Protein AF-0000000066123771 (afdb_homodimer)

Radius of gyration: 37.84 Å; Cα contacts (8 Å, |Δi|>4): 3390; chains: 2; bounding box: 92×106×82 Å

Nearest PDB structures (foldseek):
  7agj-assembly1_B  TM=9.091E-01  e=4.421E-66  Aquifex aeolicus VF5
  8vhp-assembly3_F  TM=9.311E-01  e=1.498E-58  Escherichia coli K-12
  8vhp-assembly2_D  TM=9.319E-01  e=3.074E-58  Escherichia coli K-12
  8vhp-assembly4_G  TM=9.270E-01  e=4.730E-58  Escherichia coli K-12
  1peu-assembly1_A-2  TM=8.838E-01  e=4.106E-45  Salmonella enterica subsp. enterica serovar Typhimurium

pLDDT: mean 92.69, std 10.31, range [41.78, 98.88]

Sequence (1576 aa):
MITVVKRNGRIEPLDITKIQKYTKDATDNLEGVSQSELEVDARLQFRDKITTEEIQQTLIKTAVDKIDIDTPNWSFVASRLFLYDLYHKVSGFTGYRHLKEYFENAEEKGRILKGFKEKFDLEFLNSQIKPERDFQFNYLGIKTLYDRYLLKDANNNPIELPQHMFMSIAMFLAQNEQEPNKIALEFYEVLSKFEAMCATPTLANARTTKHQLSSCYIGSTPDNIEGIFDSYKEMALLSKYGGGIGWDFSLVRSIGSYIDGHKNASAGTIPFLKIANDVAIAVDQLGTRKGAIAVYLEIWHIDVMEFIDLRKNSGDERRRAHDLFPALWVCDLFLKRVLEDAMWTLFDPYECKDLTELYGQDFEKRYLEYEKDPKIIKEYINAKDLWKKILMNYFEAGLPFLAFKDNANRCNPNAHAGIIRSSNLCTEIFQNTAPNHYYMQIEYTDGTIEFFEEKELVTTDSNITKCANKLTSTDILKGKPIYIATKVAKDGQTAVCNLASINLSKINTEEDIKRVVPIMVRLLDNVIDLNFYPNRKVKATNLQNRAIGLGVMGEAQMLAEHQIAWGSKEHLEKIDALMEQISYHAIDTSANLAKEKGVYKDFENSEWSKGIFPIDKANNEALKLTEKGLFNHACDWQGLREKVKANGMRNGYLMAIAPTSSISILVGTTQTIEPIYKKKWFEENLSGLIPVVVPNLNVETWNFYTSAYDIDAKDLIKAAAVRQKWIDQGQSLNVFLRIENASGKTLHDIYTLAWKLGLKSTYYLRSESPSIDEKSVLDRSVECFNCQMITVVKRNGRIEPLDITKIQKYTKDATDNLEGVSQSELEVDARLQFRDKITTEEIQQTLIKTAVDKIDIDTPNWSFVASRLFLYDLYHKVSGFTGYRHLKEYFENAEEKGRILKGFKEKFDLEFLNSQIKPERDFQFNYLGIKTLYDRYLLKDANNNPIELPQHMFMSIAMFLAQNEQEPNKIALEFYEVLSKFEAMCATPTLANARTTKHQLSSCYIGSTPDNIEGIFDSYKEMALLSKYGGGIGWDFSLVRSIGSYIDGHKNASAGTIPFLKIANDVAIAVDQLGTRKGAIAVYLEIWHIDVMEFIDLRKNSGDERRRAHDLFPALWVCDLFLKRVLEDAMWTLFDPYECKDLTELYGQDFEKRYLEYEKDPKIIKEYINAKDLWKKILMNYFEAGLPFLAFKDNANRCNPNAHAGIIRSSNLCTEIFQNTAPNHYYMQIEYTDGTIEFFEEKELVTTDSNITKCANKLTSTDILKGKPIYIATKVAKDGQTAVCNLASINLSKINTEEDIKRVVPIMVRLLDNVIDLNFYPNRKVKATNLQNRAIGLGVMGEAQMLAEHQIAWGSKEHLEKIDALMEQISYHAIDTSANLAKEKGVYKDFENSEWSKGIFPIDKANNEALKLTEKGLFNHACDWQGLREKVKANGMRNGYLMAIAPTSSISILVGTTQTIEPIYKKKWFEENLSGLIPVVVPNLNVETWNFYTSAYDIDAKDLIKAAAVRQKWIDQGQSLNVFLRIENASGKTLHDIYTLAWKLGLKSTYYLRSESPSIDEKSVLDRSVECFNCQ

Structure (mmCIF, N/CA/C/O backbone):
data_AF-0000000066123771-model_v1
#
loop_
_entity.id
_entity.type
_entity.pdbx_description
1 polymer 'Ribonucleoside-diphosphate reductase subunit alpha'
#
loop_
_atom_site.group_PDB
_atom_site.id
_atom_site.type_symbol
_atom_site.label_atom_id
_atom_site.label_alt_id
_atom_site.label_comp_id
_atom_site.label_asym_id
_atom_site.label_entity_id
_atom_site.label_seq_id
_atom_site.pdbx_PDB_ins_code
_atom_site.Cartn_x
_atom_site.Cartn_y
_atom_site.Cartn_z
_atom_site.occupancy
_atom_site.B_iso_or_equiv
_atom_site.auth_seq_id
_atom_site.auth_comp_id
_atom_site.auth_asym_id
_atom_site.auth_atom_id
_atom_site.pdbx_PDB_model_num
ATOM 1 N N . MET A 1 1 ? -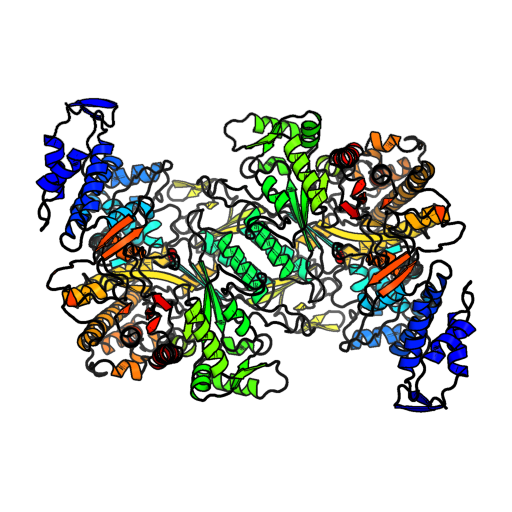46 47.719 -5.324 1 62.38 1 MET A N 1
ATOM 2 C CA . MET A 1 1 ? -45.531 47.5 -3.961 1 62.38 1 MET A CA 1
ATOM 3 C C . MET A 1 1 ? -44.781 46.188 -3.844 1 62.38 1 MET A C 1
ATOM 5 O O . MET A 1 1 ? -45.281 45.125 -4.25 1 62.38 1 MET A O 1
ATOM 9 N N . ILE A 1 2 ? -43.469 46.25 -3.643 1 78.12 2 ILE A N 1
ATOM 10 C CA . ILE A 1 2 ? -42.656 45.031 -3.543 1 78.12 2 ILE A CA 1
ATOM 11 C C . ILE A 1 2 ? -43.062 44.25 -2.293 1 78.12 2 ILE A C 1
ATOM 13 O O . ILE A 1 2 ? -43.219 44.844 -1.211 1 78.12 2 ILE A O 1
ATOM 17 N N . THR A 1 3 ? -43.531 43.062 -2.461 1 83.19 3 THR A N 1
ATOM 18 C CA . THR A 1 3 ? -43.875 42.188 -1.349 1 83.19 3 THR A CA 1
ATOM 19 C C . THR A 1 3 ? -42.719 41.25 -1.006 1 83.19 3 THR A C 1
ATOM 21 O O . THR A 1 3 ? -41.844 41.031 -1.822 1 83.19 3 THR A O 1
ATOM 24 N N . VAL A 1 4 ? -42.75 40.906 0.266 1 83.5 4 VAL A N 1
ATOM 25 C CA . VAL A 1 4 ? -41.688 40.031 0.771 1 83.5 4 VAL A CA 1
ATOM 26 C C . VAL A 1 4 ? -42.281 38.75 1.332 1 83.5 4 VAL A C 1
ATOM 28 O O . VAL A 1 4 ? -43.344 38.781 1.99 1 83.5 4 VAL A O 1
ATOM 31 N N . VAL A 1 5 ? -41.812 37.562 0.998 1 83.19 5 VAL A N 1
ATOM 32 C CA . VAL A 1 5 ? -42.188 36.281 1.574 1 83.19 5 VAL A CA 1
ATOM 33 C C . VAL A 1 5 ? -41.312 35.969 2.779 1 83.19 5 VAL A C 1
ATOM 35 O O . VAL A 1 5 ? -40.094 35.875 2.643 1 83.19 5 VAL A O 1
ATOM 38 N N . LYS A 1 6 ? -41.969 35.812 3.906 1 76.19 6 LYS A N 1
ATOM 39 C CA . LYS A 1 6 ? -41.219 35.594 5.141 1 76.19 6 LYS A CA 1
ATOM 40 C C . LYS A 1 6 ? -40.75 34.125 5.227 1 76.19 6 LYS A C 1
ATOM 42 O O . LYS A 1 6 ? -41.156 33.281 4.41 1 76.19 6 LYS A O 1
ATOM 47 N N . ARG A 1 7 ? -39.812 33.812 6.094 1 71.94 7 ARG A N 1
ATOM 48 C CA . ARG A 1 7 ? -39.25 32.5 6.285 1 71.94 7 ARG A CA 1
ATOM 49 C C . ARG A 1 7 ? -40.344 31.469 6.621 1 71.94 7 ARG A C 1
ATOM 51 O O . ARG A 1 7 ? -40.188 30.281 6.332 1 71.94 7 ARG A O 1
ATOM 58 N N . ASN A 1 8 ? -41.5 32 7.199 1 68.88 8 ASN A N 1
ATOM 59 C CA . ASN A 1 8 ? -42.625 31.125 7.551 1 68.88 8 ASN A CA 1
ATOM 60 C C . ASN A 1 8 ? -43.625 31.016 6.406 1 68.88 8 ASN A C 1
ATOM 62 O O . ASN A 1 8 ? -44.688 30.375 6.555 1 68.88 8 ASN A O 1
ATOM 66 N N . GLY A 1 9 ? -43.406 31.688 5.285 1 72.19 9 GLY A N 1
ATOM 67 C CA . GLY A 1 9 ? -44.25 31.562 4.105 1 72.19 9 GLY A CA 1
ATOM 68 C C . GLY A 1 9 ? -45.25 32.719 3.947 1 72.19 9 GLY A C 1
ATOM 69 O O . GLY A 1 9 ? -45.844 32.875 2.887 1 72.19 9 GLY A O 1
ATOM 70 N N . ARG A 1 10 ? -45.438 33.625 4.887 1 80.56 10 ARG A N 1
ATOM 71 C CA . ARG A 1 10 ? -46.375 34.719 4.824 1 80.56 10 ARG A CA 1
ATOM 72 C C . ARG A 1 10 ? -45.875 35.844 3.895 1 80.56 10 ARG A C 1
ATOM 74 O O . ARG A 1 10 ? -44.688 36.125 3.859 1 80.56 10 ARG A O 1
ATOM 81 N N . ILE A 1 11 ? -46.75 36.438 3.178 1 84.94 11 ILE A N 1
ATOM 82 C CA . ILE A 1 11 ? -46.406 37.5 2.242 1 84.94 11 ILE A CA 1
ATOM 83 C C . ILE A 1 11 ? -46.812 38.844 2.842 1 84.94 11 ILE A C 1
ATOM 85 O O . ILE A 1 11 ? -47.938 39.031 3.322 1 84.94 11 ILE A O 1
ATOM 89 N N . GLU A 1 12 ? -45.906 39.75 3.111 1 84 12 GLU A N 1
ATOM 90 C CA . GLU A 1 12 ? -46.125 41.094 3.643 1 84 12 GLU A CA 1
ATOM 91 C C . GLU A 1 12 ? -45.469 42.156 2.764 1 84 12 GLU A C 1
ATOM 93 O O . GLU A 1 12 ? -44.562 41.844 1.98 1 84 12 GLU A O 1
ATOM 98 N N . PRO A 1 13 ? -46.125 43.375 2.826 1 82.12 13 PRO A N 1
ATOM 99 C CA . PRO A 1 13 ? -45.406 44.438 2.102 1 82.12 13 PRO A CA 1
ATOM 100 C C . PRO A 1 13 ? -44 44.656 2.615 1 82.12 13 PRO A C 1
ATOM 102 O O . PRO A 1 13 ? -43.75 44.531 3.816 1 82.12 13 PRO A O 1
ATOM 105 N N . LEU A 1 14 ? -43.125 44.938 1.723 1 81.5 14 LEU A N 1
ATOM 106 C CA . LEU A 1 14 ? -41.75 45.188 2.094 1 81.5 14 LEU A CA 1
ATOM 107 C C . LEU A 1 14 ? -41.656 46.344 3.094 1 81.5 14 LEU A C 1
ATOM 109 O O . LEU A 1 14 ? -42.188 47.438 2.844 1 81.5 14 LEU A O 1
ATOM 113 N N . ASP A 1 15 ? -41.25 46.031 4.309 1 79.75 15 ASP A N 1
ATOM 114 C CA . ASP A 1 15 ? -41.031 47.031 5.336 1 79.75 15 ASP A CA 1
ATOM 115 C C . ASP A 1 15 ? -39.594 47.531 5.293 1 79.75 15 ASP A C 1
ATOM 117 O O . ASP A 1 15 ? -38.688 46.906 5.852 1 79.75 15 ASP A O 1
ATOM 121 N N . ILE A 1 16 ? -39.406 48.594 4.809 1 79.88 16 ILE A N 1
ATOM 122 C CA . ILE A 1 16 ? -38.094 49.188 4.578 1 79.88 16 ILE A CA 1
ATOM 123 C C . ILE A 1 16 ? -37.469 49.562 5.914 1 79.88 16 ILE A C 1
ATOM 125 O O . ILE A 1 16 ? -36.25 49.562 6.051 1 79.88 16 ILE A O 1
ATOM 129 N N . THR A 1 17 ? -38.312 49.812 6.957 1 82.56 17 THR A N 1
ATOM 130 C CA . THR A 1 17 ? -37.812 50.25 8.25 1 82.56 17 THR A CA 1
ATOM 131 C C . THR A 1 17 ? -37 49.156 8.922 1 82.56 17 THR A C 1
ATOM 133 O O . THR A 1 17 ? -36 49.438 9.594 1 82.56 17 THR A O 1
ATOM 136 N N . LYS A 1 18 ? -37.438 48 8.727 1 81 18 LYS A N 1
ATOM 137 C CA . LYS A 1 18 ? -36.719 46.875 9.297 1 81 18 LYS A CA 1
ATOM 138 C C . LYS A 1 18 ? -35.344 46.719 8.641 1 81 18 LYS A C 1
ATOM 140 O O . LYS A 1 18 ? -34.375 46.406 9.32 1 81 18 LYS A O 1
ATOM 145 N N . ILE A 1 19 ? -35.312 46.875 7.438 1 85.38 19 ILE A N 1
ATOM 146 C CA . ILE A 1 19 ? -34.062 46.781 6.68 1 85.38 19 ILE A CA 1
ATOM 147 C C . ILE A 1 19 ? -33.125 47.906 7.094 1 85.38 19 ILE A C 1
ATOM 149 O O . ILE A 1 19 ? -31.922 47.688 7.23 1 85.38 19 ILE A O 1
ATOM 153 N N . GLN A 1 20 ? -33.688 49.062 7.355 1 88.56 20 GLN A N 1
ATOM 154 C CA . GLN A 1 20 ? -32.906 50.219 7.707 1 88.56 20 GLN A CA 1
ATOM 155 C C . GLN A 1 20 ? -32.219 50.031 9.062 1 88.56 20 GLN A C 1
ATOM 157 O O . GLN A 1 20 ? -31.094 50.5 9.281 1 88.56 20 GLN A O 1
ATOM 162 N N . LYS A 1 21 ? -32.875 49.406 9.891 1 87.94 21 LYS A N 1
ATOM 163 C CA . LYS A 1 21 ? -32.281 49.125 11.195 1 87.94 21 LYS A CA 1
ATOM 164 C C . LYS A 1 21 ? -31.062 48.25 11.062 1 87.94 21 LYS A C 1
ATOM 166 O O . LYS A 1 21 ? -30.016 48.531 11.656 1 87.94 21 LYS A O 1
ATOM 171 N N . TYR A 1 22 ? -31.219 47.219 10.312 1 88.62 22 TYR A N 1
ATOM 172 C CA . TYR A 1 22 ? -30.125 46.281 10.117 1 88.62 22 TYR A CA 1
ATOM 173 C C . TYR A 1 22 ? -28.969 46.938 9.367 1 88.62 22 TYR A C 1
ATOM 175 O O . TYR A 1 22 ? -27.797 46.688 9.695 1 88.62 22 TYR A O 1
ATOM 183 N N . THR A 1 23 ? -29.281 47.688 8.406 1 93.56 23 THR A N 1
ATOM 184 C CA . THR A 1 23 ? -28.234 48.312 7.617 1 93.56 23 THR A CA 1
ATOM 185 C C . THR A 1 23 ? -27.531 49.406 8.43 1 93.56 23 THR A C 1
ATOM 187 O O . THR A 1 23 ? -26.344 49.656 8.258 1 93.56 23 THR A O 1
ATOM 190 N N . LYS A 1 24 ? -28.297 50.062 9.297 1 93.81 24 LYS A N 1
ATOM 191 C CA . LYS A 1 24 ? -27.688 51.031 10.18 1 93.81 24 LYS A CA 1
ATOM 192 C C . LYS A 1 24 ? -26.688 50.406 11.141 1 93.81 24 LYS A C 1
ATOM 194 O O . LYS A 1 24 ? -25.562 50.875 11.281 1 93.81 24 LYS A O 1
ATOM 199 N N . ASP A 1 25 ? -27.141 49.406 11.688 1 93.19 25 ASP A N 1
ATOM 200 C CA . ASP A 1 25 ? -26.266 48.688 12.617 1 93.19 25 ASP A CA 1
ATOM 201 C C . ASP A 1 25 ? -25.031 48.156 11.906 1 93.19 25 ASP A C 1
ATOM 203 O O . ASP A 1 25 ? -23.938 48.125 12.477 1 93.19 25 ASP A O 1
ATOM 207 N N . ALA A 1 26 ? -25.188 47.688 10.711 1 94.81 26 ALA A N 1
ATOM 208 C CA . ALA A 1 26 ? -24.094 47.094 9.945 1 94.81 26 ALA A CA 1
ATOM 209 C C . ALA A 1 26 ? -23.062 48.125 9.555 1 94.81 26 ALA A C 1
ATOM 211 O O . ALA A 1 26 ? -21.875 47.812 9.406 1 94.81 26 ALA A O 1
ATOM 212 N N . THR A 1 27 ? -23.422 49.344 9.438 1 95.56 27 THR A N 1
ATOM 213 C CA . THR A 1 27 ? -22.5 50.406 8.969 1 95.56 27 THR A CA 1
ATOM 214 C C . THR A 1 27 ? -22.016 51.25 10.133 1 95.56 27 THR A C 1
ATOM 216 O O . THR A 1 27 ? -21.125 52.094 9.969 1 95.56 27 THR A O 1
ATOM 219 N N . ASP A 1 28 ? -22.516 50.969 11.266 1 93.5 28 ASP A N 1
ATOM 220 C CA . ASP A 1 28 ? -22.234 51.812 12.43 1 93.5 28 ASP A CA 1
ATOM 221 C C . ASP A 1 28 ? -20.75 51.781 12.773 1 93.5 28 ASP A C 1
ATOM 223 O O . ASP A 1 28 ? -20.109 50.75 12.773 1 93.5 28 ASP A O 1
ATOM 227 N N . ASN A 1 29 ? -20.188 53 13.016 1 92.44 29 ASN A N 1
ATOM 228 C CA . ASN A 1 29 ? -18.828 53.219 13.492 1 92.44 29 ASN A CA 1
ATOM 229 C C . ASN A 1 29 ? -17.781 52.688 12.516 1 92.44 29 ASN A C 1
ATOM 231 O O . ASN A 1 29 ? -16.766 52.125 12.922 1 92.44 29 ASN A O 1
ATOM 235 N N . LEU A 1 30 ? -18.109 52.625 11.219 1 94.44 30 LEU A N 1
ATOM 236 C CA . LEU A 1 30 ? -17.172 52.25 10.164 1 94.44 30 LEU A CA 1
ATOM 237 C C . LEU A 1 30 ? -16.938 53.406 9.203 1 94.44 30 LEU A C 1
ATOM 239 O O . LEU A 1 30 ? -17.891 54 8.711 1 94.44 30 LEU A O 1
ATOM 243 N N . GLU A 1 31 ? -15.742 53.75 9.062 1 91.5 31 GLU A N 1
ATOM 244 C CA . GLU A 1 31 ? -15.398 54.875 8.188 1 91.5 31 GLU A CA 1
ATOM 245 C C . GLU A 1 31 ? -15.484 54.469 6.715 1 91.5 31 GLU A C 1
ATOM 247 O O . GLU A 1 31 ? -15.188 53.344 6.359 1 91.5 31 GLU A O 1
ATOM 252 N N . GLY A 1 32 ? -15.852 55.375 5.957 1 90.5 32 GLY A N 1
ATOM 253 C CA . GLY A 1 32 ? -15.805 55.219 4.516 1 90.5 32 GLY A CA 1
ATOM 254 C C . GLY A 1 32 ? -16.953 54.375 3.971 1 90.5 32 GLY A C 1
ATOM 255 O O . GLY A 1 32 ? -16.891 53.906 2.836 1 90.5 32 GLY A O 1
ATOM 256 N N . VAL A 1 33 ? -17.969 54.156 4.797 1 94.25 33 VAL A N 1
ATOM 257 C CA . VAL A 1 33 ? -19.125 53.375 4.344 1 94.25 33 VAL A CA 1
ATOM 258 C C . VAL A 1 33 ? -20.391 54.219 4.531 1 94.25 33 VAL A C 1
ATOM 260 O O . VAL A 1 33 ? -20.406 55.156 5.32 1 94.25 33 VAL A O 1
ATOM 263 N N . SER A 1 34 ? -21.438 53.875 3.662 1 93.44 34 SER A N 1
ATOM 264 C CA . SER A 1 34 ? -22.672 54.625 3.682 1 93.44 34 SER A CA 1
ATOM 265 C C . SER A 1 34 ? -23.891 53.688 3.734 1 93.44 34 SER A C 1
ATOM 267 O O . SER A 1 34 ? -24.047 52.812 2.877 1 93.44 34 SER A O 1
ATOM 269 N N . GLN A 1 35 ? -24.656 53.969 4.746 1 94 35 GLN A N 1
ATOM 270 C CA . GLN A 1 35 ? -25.891 53.188 4.852 1 94 35 GLN A CA 1
ATOM 271 C C . GLN A 1 35 ? -26.781 53.406 3.623 1 94 35 GLN A C 1
ATOM 273 O O . GLN A 1 35 ? -27.344 52.469 3.078 1 94 35 GLN A O 1
ATOM 278 N N . SER A 1 36 ? -26.875 54.688 3.189 1 92.12 36 SER A N 1
ATOM 279 C CA . SER A 1 36 ? -27.719 55.031 2.057 1 92.12 36 SER A CA 1
ATOM 280 C C . SER A 1 36 ? -27.234 54.375 0.773 1 92.12 36 SER A C 1
ATOM 282 O O . SER A 1 36 ? -28.047 53.875 -0.009 1 92.12 36 SER A O 1
ATOM 284 N N . GLU A 1 37 ? -26 54.375 0.669 1 92.56 37 GLU A N 1
ATOM 285 C CA . GLU A 1 37 ? -25.438 53.719 -0.514 1 92.56 37 GLU A CA 1
ATOM 286 C C . GLU A 1 37 ? -25.75 52.219 -0.541 1 92.56 37 GLU A C 1
ATOM 288 O O . GLU A 1 37 ? -26.078 51.688 -1.594 1 92.56 37 GLU A O 1
ATOM 293 N N . LEU A 1 38 ? -25.625 51.562 0.542 1 93.75 38 LEU A N 1
ATOM 294 C CA . LEU A 1 38 ? -25.922 50.125 0.657 1 93.75 38 LEU A CA 1
ATOM 295 C C . LEU A 1 38 ? -27.391 49.875 0.308 1 93.75 38 LEU A C 1
ATOM 297 O O . LEU A 1 38 ? -27.688 48.938 -0.468 1 93.75 38 LEU A O 1
ATOM 301 N N . GLU A 1 39 ? -28.25 50.719 0.856 1 91.44 39 GLU A N 1
ATOM 302 C CA . GLU A 1 39 ? -29.688 50.5 0.699 1 91.44 39 GLU A CA 1
ATOM 303 C C . GLU A 1 39 ? -30.125 50.75 -0.74 1 91.44 39 GLU A C 1
ATOM 305 O O . GLU A 1 39 ? -30.938 50 -1.287 1 91.44 39 GLU A O 1
ATOM 310 N N . VAL A 1 40 ? -29.578 51.781 -1.312 1 90 40 VAL A N 1
ATOM 311 C CA . VAL A 1 40 ? -29.938 52.125 -2.682 1 90 40 VAL A CA 1
ATOM 312 C C . VAL A 1 40 ? -29.484 51.031 -3.635 1 90 40 VAL A C 1
ATOM 314 O O . VAL A 1 40 ? -30.266 50.562 -4.461 1 90 40 VAL A O 1
ATOM 317 N N . ASP A 1 41 ? -28.328 50.625 -3.473 1 90.44 41 ASP A N 1
ATOM 318 C CA . ASP A 1 41 ? -27.766 49.625 -4.371 1 90.44 41 ASP A CA 1
ATOM 319 C C . ASP A 1 41 ? -28.453 48.281 -4.176 1 90.44 41 ASP A C 1
ATOM 321 O O . ASP A 1 41 ? -28.641 47.531 -5.137 1 90.44 41 ASP A O 1
ATOM 325 N N . ALA A 1 42 ? -28.797 47.938 -2.967 1 88.12 42 ALA A N 1
ATOM 326 C CA . ALA A 1 42 ? -29.484 46.656 -2.682 1 88.12 42 ALA A CA 1
ATOM 327 C C . ALA A 1 42 ? -30.906 46.688 -3.219 1 88.12 42 ALA A C 1
ATOM 329 O O . ALA A 1 42 ? -31.375 45.656 -3.744 1 88.12 42 ALA A O 1
ATOM 330 N N . ARG A 1 43 ? -31.531 47.781 -3.092 1 84.06 43 ARG A N 1
ATOM 331 C CA . ARG A 1 43 ? -32.938 47.906 -3.482 1 84.06 43 ARG A CA 1
ATOM 332 C C . ARG A 1 43 ? -33.094 47.688 -4.98 1 84.06 43 ARG A C 1
ATOM 334 O O . ARG A 1 43 ? -34.156 47.188 -5.426 1 84.06 43 ARG A O 1
ATOM 341 N N . LEU A 1 44 ? -32.156 48.031 -5.668 1 77.94 44 LEU A N 1
ATOM 342 C CA . LEU A 1 44 ? -32.156 47.844 -7.113 1 77.94 44 LEU A CA 1
ATOM 343 C C . LEU A 1 44 ? -32.312 46.375 -7.465 1 77.94 44 LEU A C 1
ATOM 345 O O . LEU A 1 44 ? -32.719 46.031 -8.57 1 77.94 44 LEU A O 1
ATOM 349 N N . GLN A 1 45 ? -32.062 45.562 -6.539 1 82.44 45 GLN A N 1
ATOM 350 C CA . GLN A 1 45 ? -32.031 44.125 -6.824 1 82.44 45 GLN A CA 1
ATOM 351 C C . GLN A 1 45 ? -33.281 43.438 -6.23 1 82.44 45 GLN A C 1
ATOM 353 O O . GLN A 1 45 ? -33.469 42.219 -6.402 1 82.44 45 GLN A O 1
ATOM 358 N N . PHE A 1 46 ? -34.125 44.25 -5.578 1 84.5 46 PHE A N 1
ATOM 359 C CA . PHE A 1 46 ? -35.312 43.656 -4.949 1 84.5 46 PHE A CA 1
ATOM 360 C C . PHE A 1 46 ? -36.375 43.406 -5.98 1 84.5 46 PHE A C 1
ATOM 362 O O . PHE A 1 46 ? -36.656 44.25 -6.84 1 84.5 46 PHE A O 1
ATOM 369 N N . ARG A 1 47 ? -36.812 42.188 -6.008 1 84.06 47 ARG A N 1
ATOM 370 C CA . ARG A 1 47 ? -37.969 41.844 -6.855 1 84.06 47 ARG A CA 1
ATOM 371 C C . ARG A 1 47 ? -39.188 41.562 -6.016 1 84.06 47 ARG A C 1
ATOM 373 O O . ARG A 1 47 ? -39.094 41.344 -4.805 1 84.06 47 ARG A O 1
ATOM 380 N N . ASP A 1 48 ? -40.25 41.531 -6.816 1 82.88 48 ASP A N 1
ATOM 381 C CA . ASP A 1 48 ? -41.5 41.188 -6.141 1 82.88 48 ASP A CA 1
ATOM 382 C C . ASP A 1 48 ? -41.469 39.75 -5.633 1 82.88 48 ASP A C 1
ATOM 384 O O . ASP A 1 48 ? -40.969 38.844 -6.316 1 82.88 48 ASP A O 1
ATOM 388 N N . LYS A 1 49 ? -41.906 39.531 -4.387 1 85.38 49 LYS A N 1
ATOM 389 C CA . LYS A 1 49 ? -41.969 38.25 -3.697 1 85.38 49 LYS A CA 1
ATOM 390 C C . LYS A 1 49 ? -40.594 37.75 -3.32 1 85.38 49 LYS A C 1
ATOM 392 O O . LYS A 1 49 ? -40.344 36.562 -3.262 1 85.38 49 LYS A O 1
ATOM 397 N N . ILE A 1 50 ? -39.812 38.781 -3.113 1 86.19 50 ILE A N 1
ATOM 398 C CA . ILE A 1 50 ? -38.469 38.406 -2.656 1 86.19 50 ILE A CA 1
ATOM 399 C C . ILE A 1 50 ? -38.531 37.875 -1.228 1 86.19 50 ILE A C 1
ATOM 401 O O . ILE A 1 50 ? -39.344 38.344 -0.417 1 86.19 50 ILE A O 1
ATOM 405 N N . THR A 1 51 ? -37.875 36.812 -0.946 1 85.69 51 THR A N 1
ATOM 406 C CA . THR A 1 51 ? -37.875 36.219 0.395 1 85.69 51 THR A CA 1
ATOM 407 C C . THR A 1 51 ? -36.969 37.031 1.33 1 85.69 51 THR A C 1
ATOM 409 O O . THR A 1 51 ? -36.062 37.719 0.876 1 85.69 51 THR A O 1
ATOM 412 N N . THR A 1 52 ? -37.219 36.938 2.633 1 82.31 52 THR A N 1
ATOM 413 C CA . THR A 1 52 ? -36.375 37.594 3.627 1 82.31 52 THR A CA 1
ATOM 414 C C . THR A 1 52 ? -34.938 37.094 3.504 1 82.31 52 THR A C 1
ATOM 416 O O . THR A 1 52 ? -34 37.844 3.695 1 82.31 52 THR A O 1
ATOM 419 N N . GLU A 1 53 ? -34.812 35.875 3.205 1 84.62 53 GLU A N 1
ATOM 420 C CA . GLU A 1 53 ? -33.5 35.281 3.031 1 84.62 53 GLU A CA 1
ATOM 421 C C . GLU A 1 53 ? -32.781 35.875 1.813 1 84.62 53 GLU A C 1
ATOM 423 O O . GLU A 1 53 ? -31.578 36.125 1.85 1 84.62 53 GLU A O 1
ATOM 428 N N . GLU A 1 54 ? -33.531 36.062 0.886 1 88.25 54 GLU A N 1
ATOM 429 C CA . GLU A 1 54 ? -32.969 36.625 -0.331 1 88.25 54 GLU A CA 1
ATOM 430 C C . GLU A 1 54 ? -32.531 38.094 -0.11 1 88.25 54 GLU A C 1
ATOM 432 O O . GLU A 1 54 ? -31.562 38.562 -0.682 1 88.25 54 GLU A O 1
ATOM 437 N N . ILE A 1 55 ? -33.375 38.812 0.607 1 88.19 55 ILE A N 1
ATOM 438 C CA . ILE A 1 55 ? -33.031 40.188 0.935 1 88.19 55 ILE A CA 1
ATOM 439 C C . ILE A 1 55 ? -31.703 40.25 1.671 1 88.19 55 ILE A C 1
ATOM 441 O O . ILE A 1 55 ? -30.844 41.062 1.341 1 88.19 55 ILE A O 1
ATOM 445 N N . GLN A 1 56 ? -31.594 39.375 2.633 1 89 56 GLN A N 1
ATOM 446 C CA . GLN A 1 56 ? -30.359 39.312 3.404 1 89 56 GLN A CA 1
ATOM 447 C C . GLN A 1 56 ? -29.172 38.969 2.508 1 89 56 GLN A C 1
ATOM 449 O O . GLN A 1 56 ? -28.109 39.594 2.623 1 89 56 GLN A O 1
ATOM 454 N N . GLN A 1 57 ? -29.328 38.094 1.648 1 90.75 57 GLN A N 1
ATOM 455 C CA . GLN A 1 57 ? -28.266 37.688 0.743 1 90.75 57 GLN A CA 1
ATOM 456 C C . GLN A 1 57 ? -27.891 38.812 -0.214 1 90.75 57 GLN A C 1
ATOM 458 O O . GLN A 1 57 ? -26.719 39 -0.545 1 90.75 57 GLN A O 1
ATOM 463 N N . THR A 1 58 ? -28.859 39.469 -0.609 1 91.81 58 THR A N 1
ATOM 464 C CA . THR A 1 58 ? -28.625 40.594 -1.513 1 91.81 58 THR A CA 1
ATOM 465 C C . THR A 1 58 ? -27.828 41.688 -0.814 1 91.81 58 THR A C 1
ATOM 467 O O . THR A 1 58 ? -26.938 42.281 -1.409 1 91.81 58 THR A O 1
ATOM 470 N N . LEU A 1 59 ? -28.234 42 0.409 1 93.62 59 LEU A N 1
ATOM 471 C CA . LEU A 1 59 ? -27.5 43 1.182 1 93.62 59 LEU A CA 1
ATOM 472 C C . LEU A 1 59 ? -26.047 42.625 1.359 1 93.62 59 LEU A C 1
ATOM 474 O O . LEU A 1 59 ? -25.141 43.438 1.211 1 93.62 59 LEU A O 1
ATOM 478 N N . ILE A 1 60 ? -25.812 41.375 1.712 1 94.94 60 ILE A N 1
ATOM 479 C CA . ILE A 1 60 ? -24.453 40.875 1.899 1 94.94 60 ILE A CA 1
ATOM 480 C C . ILE A 1 60 ? -23.672 40.969 0.593 1 94.94 60 ILE A C 1
ATOM 482 O O . ILE A 1 60 ? -22.547 41.469 0.578 1 94.94 60 ILE A O 1
ATOM 486 N N . LYS A 1 61 ? -24.266 40.5 -0.486 1 93.38 61 LYS A N 1
ATOM 487 C CA . LYS A 1 61 ? -23.609 40.531 -1.789 1 93.38 61 LYS A CA 1
ATOM 488 C C . LYS A 1 61 ? -23.266 41.938 -2.201 1 93.38 61 LYS A C 1
ATOM 490 O O . LYS A 1 61 ? -22.203 42.219 -2.748 1 93.38 61 LYS A O 1
ATOM 495 N N . THR A 1 62 ? -24.203 42.844 -1.967 1 94.38 62 THR A N 1
ATOM 496 C CA . THR A 1 62 ? -23.984 44.25 -2.299 1 94.38 62 THR A CA 1
ATOM 497 C C . THR A 1 62 ? -22.812 44.812 -1.514 1 94.38 62 THR A C 1
ATOM 499 O O . THR A 1 62 ? -21.984 45.531 -2.066 1 94.38 62 THR A O 1
ATOM 502 N N . ALA A 1 63 ? -22.781 44.531 -0.242 1 95.75 63 ALA A N 1
ATOM 503 C CA . ALA A 1 63 ? -21.672 45 0.595 1 95.75 63 ALA A CA 1
ATOM 504 C C . ALA A 1 63 ? -20.344 44.406 0.125 1 95.75 63 ALA A C 1
ATOM 506 O O . ALA A 1 63 ? -19.328 45.094 0.107 1 95.75 63 ALA A O 1
ATOM 507 N N . VAL A 1 64 ? -20.312 43.125 -0.226 1 94.81 64 VAL A N 1
ATOM 508 C CA . VAL A 1 64 ? -19.109 42.469 -0.689 1 94.81 64 VAL A CA 1
ATOM 509 C C . VAL A 1 64 ? -18.594 43.094 -1.977 1 94.81 64 VAL A C 1
ATOM 511 O O . VAL A 1 64 ? -17.391 43.312 -2.146 1 94.81 64 VAL A O 1
ATOM 514 N N . ASP A 1 65 ? -19.5 43.469 -2.832 1 92.56 65 ASP A N 1
ATOM 515 C CA . ASP A 1 65 ? -19.156 44.031 -4.125 1 92.56 65 ASP A CA 1
ATOM 516 C C . ASP A 1 65 ? -18.547 45.438 -3.951 1 92.56 65 ASP A C 1
ATOM 518 O O . ASP A 1 65 ? -17.859 45.938 -4.844 1 92.56 65 ASP A O 1
ATOM 522 N N . LYS A 1 66 ? -18.766 46 -2.854 1 94.31 66 LYS A N 1
ATOM 523 C CA . LYS A 1 66 ? -18.297 47.375 -2.621 1 94.31 66 LYS A CA 1
ATOM 524 C C . LYS A 1 66 ? -16.891 47.375 -2.006 1 94.31 66 LYS A C 1
ATOM 526 O O . LYS A 1 66 ? -16.25 48.406 -1.931 1 94.31 66 LYS A O 1
ATOM 531 N N . ILE A 1 67 ? -16.438 46.281 -1.59 1 94.06 67 ILE A N 1
ATOM 532 C CA . ILE A 1 67 ? -15.109 46.188 -1 1 94.06 67 ILE A CA 1
ATOM 533 C C . ILE A 1 67 ? -14.062 46.594 -2.029 1 94.06 67 ILE A C 1
ATOM 535 O O . ILE A 1 67 ? -14 46.031 -3.125 1 94.06 67 ILE A O 1
ATOM 539 N N . ASP A 1 68 ? -13.242 47.5 -1.663 1 92.88 68 ASP A N 1
ATOM 540 C CA . ASP A 1 68 ? -12.172 48 -2.529 1 92.88 68 ASP A CA 1
ATOM 541 C C . ASP A 1 68 ? -11.062 48.656 -1.716 1 92.88 68 ASP A C 1
ATOM 543 O O . ASP A 1 68 ? -11.188 48.812 -0.498 1 92.88 68 ASP A O 1
ATOM 547 N N . ILE A 1 69 ? -10.047 49.062 -2.375 1 91.88 69 ILE A N 1
ATOM 548 C CA . ILE A 1 69 ? -8.867 49.656 -1.754 1 91.88 69 ILE A CA 1
ATOM 549 C C . ILE A 1 69 ? -9.25 50.938 -1.042 1 91.88 69 ILE A C 1
ATOM 551 O O . ILE A 1 69 ? -8.734 51.25 0.035 1 91.88 69 ILE A O 1
ATOM 555 N N . ASP A 1 70 ? -10.18 51.625 -1.64 1 91 70 ASP A N 1
ATOM 556 C CA . ASP A 1 70 ? -10.555 52.938 -1.1 1 91 70 ASP A CA 1
ATOM 557 C C . ASP A 1 70 ? -11.648 52.781 -0.043 1 91 70 ASP A C 1
ATOM 559 O O . ASP A 1 70 ? -11.867 53.719 0.75 1 91 70 ASP A O 1
ATOM 563 N N . THR A 1 71 ? -12.258 51.625 -0.015 1 92.69 71 THR A N 1
ATOM 564 C CA . THR A 1 71 ? -13.344 51.406 0.932 1 92.69 71 THR A CA 1
ATOM 565 C C . THR A 1 71 ? -13.25 50.031 1.548 1 92.69 71 THR A C 1
ATOM 567 O O . THR A 1 71 ? -14.195 49.219 1.473 1 92.69 71 THR A O 1
ATOM 570 N N . PRO A 1 72 ? -12.188 49.719 2.156 1 92.88 72 PRO A N 1
ATOM 571 C CA . PRO A 1 72 ? -11.953 48.375 2.65 1 92.88 72 PRO A CA 1
ATOM 572 C C . PRO A 1 72 ? -12.922 47.969 3.758 1 92.88 72 PRO A C 1
ATOM 574 O O . PRO A 1 72 ? -13.172 46.781 3.965 1 92.88 72 PRO A O 1
ATOM 577 N N . ASN A 1 73 ? -13.586 48.906 4.422 1 95.38 73 ASN A N 1
ATOM 578 C CA . ASN A 1 73 ? -14.43 48.594 5.582 1 95.38 73 ASN A CA 1
ATOM 579 C C . ASN A 1 73 ? -15.758 47.969 5.172 1 95.38 73 ASN A C 1
ATOM 581 O O . ASN A 1 73 ? -16.484 47.438 6.012 1 95.38 73 ASN A O 1
ATOM 585 N N . TRP A 1 74 ? -16.047 48.031 3.9 1 96 74 TRP A N 1
ATOM 586 C CA . TRP A 1 74 ? -17.234 47.344 3.426 1 96 74 TRP A CA 1
ATOM 587 C C . TRP A 1 74 ? -17.156 45.844 3.768 1 96 74 TRP A C 1
ATOM 589 O O . TRP A 1 74 ? -18.172 45.188 3.898 1 96 74 TRP A O 1
ATOM 599 N N . SER A 1 75 ? -15.883 45.312 3.916 1 96.38 75 SER A N 1
ATOM 600 C CA . SER A 1 75 ? -15.719 43.938 4.328 1 96.38 75 SER A CA 1
ATOM 601 C C . SER A 1 75 ? -16.328 43.688 5.707 1 96.38 75 SER A C 1
ATOM 603 O O . SER A 1 75 ? -16.891 42.625 5.961 1 96.38 75 SER A O 1
ATOM 605 N N . PHE A 1 76 ? -16.281 44.656 6.57 1 97.5 76 PHE A N 1
ATOM 606 C CA . PHE A 1 76 ? -16.844 44.531 7.906 1 97.5 76 PHE A CA 1
ATOM 607 C C . PHE A 1 76 ? -18.359 44.688 7.871 1 97.5 76 PHE A C 1
ATOM 609 O O . PHE A 1 76 ? -19.062 44.031 8.648 1 97.5 76 PHE A O 1
ATOM 616 N N . VAL A 1 77 ? -18.844 45.562 6.961 1 97.38 77 VAL A N 1
ATOM 617 C CA . VAL A 1 77 ? -20.297 45.688 6.777 1 97.38 77 VAL A CA 1
ATOM 618 C C . VAL A 1 77 ? -20.859 44.344 6.32 1 97.38 77 VAL A C 1
ATOM 620 O O . VAL A 1 77 ? -21.859 43.875 6.871 1 97.38 77 VAL A O 1
ATOM 623 N N . ALA A 1 78 ? -20.172 43.812 5.328 1 96.5 78 ALA A N 1
ATOM 624 C CA . ALA A 1 78 ? -20.594 42.531 4.82 1 96.5 78 ALA A CA 1
ATOM 625 C C . ALA A 1 78 ? -20.547 41.469 5.926 1 96.5 78 ALA A C 1
ATOM 627 O O . ALA A 1 78 ? -21.453 40.625 6.023 1 96.5 78 ALA A O 1
ATOM 628 N N . SER A 1 79 ? -19.516 41.438 6.727 1 97.5 79 SER A N 1
ATOM 629 C CA . SER A 1 79 ? -19.375 40.5 7.828 1 97.5 79 SER A CA 1
ATOM 630 C C . SER A 1 79 ? -20.516 40.656 8.836 1 97.5 79 SER A C 1
ATOM 632 O O . SER A 1 79 ? -21.094 39.656 9.266 1 97.5 79 SER A O 1
ATOM 634 N N . ARG A 1 80 ? -20.828 41.844 9.195 1 97.19 80 ARG A N 1
ATOM 635 C CA . ARG A 1 80 ? -21.891 42.062 10.164 1 97.19 80 ARG A CA 1
ATOM 636 C C . ARG A 1 80 ? -23.234 41.594 9.633 1 97.19 80 ARG A C 1
ATOM 638 O O . ARG A 1 80 ? -24.016 40.969 10.367 1 97.19 80 ARG A O 1
ATOM 645 N N . LEU A 1 81 ? -23.5 41.906 8.367 1 96.25 81 LEU A N 1
ATOM 646 C CA . LEU A 1 81 ? -24.734 41.438 7.75 1 96.25 81 LEU A CA 1
ATOM 647 C C . LEU A 1 81 ? -24.781 39.906 7.742 1 96.25 81 LEU A C 1
ATOM 649 O O . LEU A 1 81 ? -25.828 39.312 7.988 1 96.25 81 LEU A O 1
ATOM 653 N N . PHE A 1 82 ? -23.672 39.312 7.438 1 96.44 82 PHE A N 1
ATOM 654 C CA . PHE A 1 82 ? -23.562 37.844 7.445 1 96.44 82 PHE A CA 1
ATOM 655 C C . PHE A 1 82 ? -23.828 37.312 8.844 1 96.44 82 PHE A C 1
ATOM 657 O O . PHE A 1 82 ? -24.531 36.312 9.008 1 96.44 82 PHE A O 1
ATOM 664 N N . LEU A 1 83 ? -23.266 37.875 9.828 1 97.12 83 LEU A N 1
ATOM 665 C CA . LEU A 1 83 ? -23.422 37.469 11.219 1 97.12 83 LEU A CA 1
ATOM 666 C C . LEU A 1 83 ? -24.875 37.531 11.641 1 97.12 83 LEU A C 1
ATOM 668 O O . LEU A 1 83 ? -25.375 36.656 12.352 1 97.12 83 LEU A O 1
ATOM 672 N N . TYR A 1 84 ? -25.547 38.625 11.227 1 94.88 84 TYR A N 1
ATOM 673 C CA . TYR A 1 84 ? -26.953 38.75 11.578 1 94.88 84 TYR A CA 1
ATOM 674 C C . TYR A 1 84 ? -27.75 37.562 11.008 1 94.88 84 TYR A C 1
ATOM 676 O O . TYR A 1 84 ? -28.656 37.062 11.68 1 94.88 84 TYR A O 1
ATOM 684 N N . ASP A 1 85 ? -27.453 37.281 9.844 1 94.44 85 ASP A N 1
ATOM 685 C CA . ASP A 1 85 ? -28.094 36.125 9.234 1 94.44 85 ASP A CA 1
ATOM 686 C C . ASP A 1 85 ? -27.766 34.844 10.023 1 94.44 85 ASP A C 1
ATOM 688 O O . ASP A 1 85 ? -28.656 34 10.266 1 94.44 85 ASP A O 1
ATOM 692 N N . LEU A 1 86 ? -26.516 34.656 10.383 1 96.56 86 LEU A N 1
ATOM 693 C CA . LEU A 1 86 ? -26.062 33.469 11.125 1 96.56 86 LEU A CA 1
ATOM 694 C C . LEU A 1 86 ? -26.734 33.406 12.484 1 96.56 86 LEU A C 1
ATOM 696 O O . LEU A 1 86 ? -27.141 32.312 12.914 1 96.56 86 LEU A O 1
ATOM 700 N N . TYR A 1 87 ? -26.891 34.531 13.172 1 96.31 87 TYR A N 1
ATOM 701 C CA . TYR A 1 87 ? -27.562 34.594 14.461 1 96.31 87 TYR A CA 1
ATOM 702 C C . TYR A 1 87 ? -29 34.062 14.344 1 96.31 87 TYR A C 1
ATOM 704 O O . TYR A 1 87 ? -29.438 33.281 15.172 1 96.31 87 TYR A O 1
ATOM 712 N N . HIS A 1 88 ? -29.641 34.5 13.305 1 93.19 88 HIS A N 1
ATOM 713 C CA . HIS A 1 88 ? -31.016 34.094 13.109 1 93.19 88 HIS A CA 1
ATOM 714 C C . HIS A 1 88 ? -31.125 32.594 12.805 1 93.19 88 HIS A C 1
ATOM 716 O O . HIS A 1 88 ? -32.031 31.938 13.273 1 93.19 88 HIS A O 1
ATOM 722 N N . LYS A 1 89 ? -30.234 32.188 12.047 1 94.38 89 LYS A N 1
ATOM 723 C CA . LYS A 1 89 ? -30.266 30.766 11.664 1 94.38 89 LYS A CA 1
ATOM 724 C C . LYS A 1 89 ? -30.016 29.875 12.867 1 94.38 89 LYS A C 1
ATOM 726 O O . LYS A 1 89 ? -30.594 28.797 12.977 1 94.38 89 LYS A O 1
ATOM 731 N N . VAL A 1 90 ? -29.141 30.266 13.781 1 97 90 VAL A N 1
ATOM 732 C CA . VAL A 1 90 ? -28.703 29.422 14.875 1 97 90 VAL A CA 1
ATOM 733 C C . VAL A 1 90 ? -29.578 29.656 16.109 1 97 90 VAL A C 1
ATOM 735 O O . VAL A 1 90 ? -30.016 28.703 16.75 1 97 90 VAL A O 1
ATOM 738 N N . SER A 1 91 ? -29.906 30.922 16.422 1 95.81 91 SER A N 1
ATOM 739 C CA . SER A 1 91 ? -30.578 31.266 17.672 1 95.81 91 SER A CA 1
ATOM 740 C C . SER A 1 91 ? -32.031 31.609 17.422 1 95.81 91 SER A C 1
ATOM 742 O O . SER A 1 91 ? -32.844 31.594 18.359 1 95.81 91 SER A O 1
ATOM 744 N N . GLY A 1 92 ? -32.438 32.031 16.219 1 92.31 92 GLY A N 1
ATOM 745 C CA . GLY A 1 92 ? -33.781 32.531 15.938 1 92.31 92 GLY A CA 1
ATOM 746 C C . GLY A 1 92 ? -33.938 34 16.188 1 92.31 92 GLY A C 1
ATOM 747 O O . GLY A 1 92 ? -35 34.594 15.891 1 92.31 92 GLY A O 1
ATOM 748 N N . PHE A 1 93 ? -32.969 34.656 16.734 1 91.75 93 PHE A N 1
ATOM 749 C CA . PHE A 1 93 ? -32.906 36.094 16.969 1 91.75 93 PHE A CA 1
ATOM 750 C C . PHE A 1 93 ? -31.469 36.594 16.875 1 91.75 93 PHE A C 1
ATOM 752 O O . PHE A 1 93 ? -30.531 35.781 16.719 1 91.75 93 PHE A O 1
ATOM 759 N N . THR A 1 94 ? -31.344 37.875 16.891 1 90.44 94 THR A N 1
ATOM 760 C CA . THR A 1 94 ? -30 38.438 16.844 1 90.44 94 THR A CA 1
ATOM 761 C C . THR A 1 94 ? -29.328 38.344 18.203 1 90.44 94 THR A C 1
ATOM 763 O O . THR A 1 94 ? -29.578 39.125 19.109 1 90.44 94 THR A O 1
ATOM 766 N N . GLY A 1 95 ? -28.531 37.375 18.328 1 93.44 95 GLY A N 1
ATOM 767 C CA . GLY A 1 95 ? -27.828 37.188 19.578 1 93.44 95 GLY A CA 1
ATOM 768 C C . GLY A 1 95 ? -27.547 35.719 19.906 1 93.44 95 GLY A C 1
ATOM 769 O O . GLY A 1 95 ? -27.672 34.844 19.031 1 93.44 95 GLY A O 1
ATOM 770 N N . TYR A 1 96 ? -27.094 35.469 21.141 1 97.25 96 TYR A N 1
ATOM 771 C CA . TYR A 1 96 ? -26.609 34.188 21.562 1 97.25 96 TYR A CA 1
ATOM 772 C C . TYR A 1 96 ? -27.609 33.5 22.5 1 97.25 96 TYR A C 1
ATOM 774 O O . TYR A 1 96 ? -28.172 34.156 23.375 1 97.25 96 TYR A O 1
ATOM 782 N N . ARG A 1 97 ? -27.781 32.219 22.234 1 97.19 97 ARG A N 1
ATOM 783 C CA . ARG A 1 97 ? -28.422 31.406 23.25 1 97.19 97 ARG A CA 1
ATOM 784 C C . ARG A 1 97 ? -27.469 31.094 24.406 1 97.19 97 ARG A C 1
ATOM 786 O O . ARG A 1 97 ? -26.25 31.266 24.266 1 97.19 97 ARG A O 1
ATOM 793 N N . HIS A 1 98 ? -28.109 30.734 25.531 1 97.81 98 HIS A N 1
ATOM 794 C CA . HIS A 1 98 ? -27.281 30.359 26.672 1 97.81 98 HIS A CA 1
ATOM 795 C C . HIS A 1 98 ? -26.344 29.203 26.328 1 97.81 98 HIS A C 1
ATOM 797 O O . HIS A 1 98 ? -26.719 28.297 25.594 1 97.81 98 HIS A O 1
ATOM 803 N N . LEU A 1 99 ? -25.156 29.266 26.891 1 98.19 99 LEU A N 1
ATOM 804 C CA . LEU A 1 99 ? -24.125 28.266 26.656 1 98.19 99 LEU A CA 1
ATOM 805 C C . LEU A 1 99 ? -24.656 26.859 26.953 1 98.19 99 LEU A C 1
ATOM 807 O O . LEU A 1 99 ? -24.328 25.922 26.234 1 98.19 99 LEU A O 1
ATOM 811 N N . LYS A 1 100 ? -25.453 26.688 27.938 1 97.56 100 LYS A N 1
ATOM 812 C CA . LYS A 1 100 ? -26.047 25.406 28.312 1 97.56 100 LYS A CA 1
ATOM 813 C C . LYS A 1 100 ? -26.922 24.875 27.172 1 97.56 100 LYS A C 1
ATOM 815 O O . LYS A 1 100 ? -26.859 23.688 26.844 1 97.56 100 LYS A O 1
ATOM 820 N N . GLU A 1 101 ? -27.719 25.719 26.609 1 97.5 101 GLU A N 1
ATOM 821 C CA . GLU A 1 101 ? -28.594 25.312 25.516 1 97.5 101 GLU A CA 1
ATOM 822 C C . GLU A 1 101 ? -27.797 24.891 24.297 1 97.5 101 GLU A C 1
ATOM 824 O O . GLU A 1 101 ? -28.172 23.938 23.609 1 97.5 101 GLU A O 1
ATOM 829 N N . TYR A 1 102 ? -26.797 25.656 24.078 1 97.31 102 TYR A N 1
ATOM 830 C CA . TYR A 1 102 ? -25.891 25.312 22.969 1 97.31 102 TYR A CA 1
ATOM 831 C C . TYR A 1 102 ? -25.344 23.906 23.141 1 97.31 102 TYR A C 1
ATOM 833 O O . TYR A 1 102 ? -25.391 23.094 22.203 1 97.31 102 TYR A O 1
ATOM 841 N N . PHE A 1 103 ? -24.781 23.516 24.266 1 97.81 103 PHE A N 1
ATOM 842 C CA . PHE A 1 103 ? -24.188 22.203 24.516 1 97.81 103 PHE A CA 1
ATOM 843 C C . PHE A 1 103 ? -25.25 21.125 24.422 1 97.81 103 PHE A C 1
ATOM 845 O O . PHE A 1 103 ? -25 20.062 23.844 1 97.81 103 PHE A O 1
ATOM 852 N N . GLU A 1 104 ? -26.453 21.359 24.984 1 96.69 104 GLU A N 1
ATOM 853 C CA . GLU A 1 104 ? -27.531 20.375 24.938 1 96.69 104 GLU A CA 1
ATOM 854 C C . GLU A 1 104 ? -27.922 20.062 23.5 1 96.69 104 GLU A C 1
ATOM 856 O O . GLU A 1 104 ? -28.062 18.891 23.125 1 96.69 104 GLU A O 1
ATOM 861 N N . ASN A 1 105 ? -28.047 21.109 22.75 1 96.56 105 ASN A N 1
ATOM 862 C CA . ASN A 1 105 ? -28.406 20.953 21.359 1 96.56 105 ASN A CA 1
ATOM 863 C C . ASN A 1 105 ? -27.344 20.188 20.578 1 96.56 105 ASN A C 1
ATOM 865 O O . ASN A 1 105 ? -27.656 19.266 19.828 1 96.56 105 ASN A O 1
ATOM 869 N N . ALA A 1 106 ? -26.078 20.641 20.719 1 96.38 106 ALA A N 1
ATOM 870 C CA . ALA A 1 106 ? -24.984 20.047 19.953 1 96.38 106 ALA A CA 1
ATOM 871 C C . ALA A 1 106 ? -24.75 18.594 20.375 1 96.38 106 ALA A C 1
ATOM 873 O O . ALA A 1 106 ? -24.391 17.75 19.547 1 96.38 106 ALA A O 1
ATOM 874 N N . GLU A 1 107 ? -24.922 18.234 21.641 1 94.25 107 GLU A N 1
ATOM 875 C CA . GLU A 1 107 ? -24.797 16.859 22.125 1 94.25 107 GLU A CA 1
ATOM 876 C C . GLU A 1 107 ? -25.922 15.984 21.594 1 94.25 107 GLU A C 1
ATOM 878 O O . GLU A 1 107 ? -25.688 14.836 21.219 1 94.25 107 GLU A O 1
ATOM 883 N N . GLU A 1 108 ? -27.125 16.531 21.625 1 93.81 108 GLU A N 1
ATOM 884 C CA . GLU A 1 108 ? -28.266 15.797 21.109 1 93.81 108 GLU A CA 1
ATOM 885 C C . GLU A 1 108 ? -28.062 15.43 19.641 1 93.81 108 GLU A C 1
ATOM 887 O O . GLU A 1 108 ? -28.469 14.352 19.188 1 93.81 108 GLU A O 1
ATOM 892 N N . LYS A 1 109 ? -27.453 16.344 18.969 1 93.12 109 LYS A N 1
ATOM 893 C CA . LYS A 1 109 ? -27.203 16.125 17.531 1 93.12 109 LYS A CA 1
ATOM 894 C C . LYS A 1 109 ? -25.938 15.312 17.312 1 93.12 109 LYS A C 1
ATOM 896 O O . LYS A 1 109 ? -25.562 15.039 16.172 1 93.12 109 LYS A O 1
ATOM 901 N N . GLY A 1 110 ? -25.188 14.969 18.328 1 89.88 110 GLY A N 1
ATOM 902 C CA . GLY A 1 110 ? -24.031 14.109 18.266 1 89.88 110 GLY A CA 1
ATOM 903 C C . GLY A 1 110 ? -22.797 14.812 17.703 1 89.88 110 GLY A C 1
ATOM 904 O O . GLY A 1 110 ? -21.922 14.172 17.125 1 89.88 110 GLY A O 1
ATOM 905 N N . ARG A 1 111 ? -22.703 16.109 17.828 1 93.62 111 ARG A N 1
ATOM 906 C CA . ARG A 1 111 ? -21.625 16.875 17.203 1 93.62 111 ARG A CA 1
ATOM 907 C C . ARG A 1 111 ? -20.562 17.266 18.234 1 93.62 111 ARG A C 1
ATOM 909 O O . ARG A 1 111 ? -19.438 17.609 17.875 1 93.62 111 ARG A O 1
ATOM 916 N N . ILE A 1 112 ? -20.906 17.188 19.469 1 95.38 112 ILE A N 1
ATOM 917 C CA . ILE A 1 112 ? -19.969 17.531 20.531 1 95.38 112 ILE A CA 1
ATOM 918 C C . ILE A 1 112 ? -19.781 16.344 21.469 1 95.38 112 ILE A C 1
ATOM 920 O O . ILE A 1 112 ? -20.703 15.562 21.688 1 95.38 112 ILE A O 1
ATOM 924 N N . LEU A 1 113 ? -18.531 16.203 21.938 1 93.25 113 LEU A N 1
ATOM 925 C CA . LEU A 1 113 ? -18.203 15.148 22.891 1 93.25 113 LEU A CA 1
ATOM 926 C C . LEU A 1 113 ? -19.047 15.273 24.156 1 93.25 113 LEU A C 1
ATOM 928 O O . LEU A 1 113 ? -19.125 16.359 24.734 1 93.25 113 LEU A O 1
ATOM 932 N N . LYS A 1 114 ? -19.672 14.242 24.547 1 90.94 114 LYS A N 1
ATOM 933 C CA . LYS A 1 114 ? -20.5 14.25 25.75 1 90.94 114 LYS A CA 1
ATOM 934 C C . LYS A 1 114 ? -19.656 14.164 27.016 1 90.94 114 LYS A C 1
ATOM 936 O O . LYS A 1 114 ? -18.594 13.539 27.016 1 90.94 114 LYS A O 1
ATOM 941 N N . GLY A 1 115 ? -20.109 14.898 28.031 1 88.5 115 GLY A N 1
ATOM 942 C CA . GLY A 1 115 ? -19.547 14.641 29.344 1 88.5 115 GLY A CA 1
ATOM 943 C C . GLY A 1 115 ? -18.641 15.75 29.828 1 88.5 115 GLY A C 1
ATOM 944 O O . GLY A 1 115 ? -18.656 16.109 31.016 1 88.5 115 GLY A O 1
ATOM 945 N N . PHE A 1 116 ? -17.875 16.453 28.891 1 90.88 116 PHE A N 1
ATOM 946 C CA . PHE A 1 116 ? -16.859 17.375 29.391 1 90.88 116 PHE A CA 1
ATOM 947 C C . PHE A 1 116 ? -17.484 18.672 29.875 1 90.88 116 PHE A C 1
ATOM 949 O O . PHE A 1 116 ? -16.938 19.344 30.75 1 90.88 116 PHE A O 1
ATOM 956 N N . LYS A 1 117 ? -18.688 18.984 29.391 1 94.88 117 LYS A N 1
ATOM 957 C CA . LYS A 1 117 ? -19.328 20.234 29.812 1 94.88 117 LYS A CA 1
ATOM 958 C C . LYS A 1 117 ? -19.656 20.203 31.312 1 94.88 117 LYS A C 1
ATOM 960 O O . LYS A 1 117 ? -19.75 21.25 31.953 1 94.88 117 LYS A O 1
ATOM 965 N N . GLU A 1 118 ? -19.828 18.984 31.891 1 94.12 118 GLU A N 1
ATOM 966 C CA . GLU A 1 118 ? -20.219 18.828 33.281 1 94.12 118 GLU A CA 1
ATOM 967 C C . GLU A 1 118 ? -19.078 19.25 34.219 1 94.12 118 GLU A C 1
ATOM 969 O O . GLU A 1 118 ? -19.297 19.5 35.406 1 94.12 118 GLU A O 1
ATOM 974 N N . LYS A 1 119 ? -17.906 19.406 33.688 1 94.69 119 LYS A N 1
ATOM 975 C CA . LYS A 1 119 ? -16.734 19.766 34.5 1 94.69 119 LYS A CA 1
ATOM 976 C C . LYS A 1 119 ? -16.656 21.281 34.688 1 94.69 119 LYS A C 1
ATOM 978 O O . LYS A 1 119 ? -15.766 21.766 35.406 1 94.69 119 LYS A O 1
ATOM 983 N N . PHE A 1 120 ? -17.625 22.016 34.156 1 98.19 120 PHE A N 1
ATOM 984 C CA . PHE A 1 120 ? -17.5 23.469 34.156 1 98.19 120 PHE A CA 1
ATOM 985 C C . PHE A 1 120 ? -18.734 24.125 34.75 1 98.19 120 PHE A C 1
ATOM 987 O O . PHE A 1 120 ? -19.797 23.5 34.812 1 98.19 120 PHE A O 1
ATOM 994 N N . ASP A 1 121 ? -18.562 25.422 35.188 1 98.38 121 ASP A N 1
ATOM 995 C CA . ASP A 1 121 ? -19.672 26.297 35.531 1 98.38 121 ASP A CA 1
ATOM 996 C C . ASP A 1 121 ? -20.203 27.031 34.312 1 98.38 121 ASP A C 1
ATOM 998 O O . ASP A 1 121 ? -19.75 28.141 34 1 98.38 121 ASP A O 1
ATOM 1002 N N . LEU A 1 122 ? -21.219 26.453 33.719 1 98.38 122 LEU A N 1
ATOM 1003 C CA . LEU A 1 122 ? -21.719 26.969 32.469 1 98.38 122 LEU A CA 1
ATOM 1004 C C . LEU A 1 122 ? -22.344 28.359 32.625 1 98.38 122 LEU A C 1
ATOM 1006 O O . LEU A 1 122 ? -22.297 29.188 31.719 1 98.38 122 LEU A O 1
ATOM 1010 N N . GLU A 1 123 ? -22.953 28.625 33.781 1 98.19 123 GLU A N 1
ATOM 1011 C CA . GLU A 1 123 ? -23.516 29.953 34.031 1 98.19 123 GLU A CA 1
ATOM 1012 C C . GLU A 1 123 ? -22.438 31.016 34.094 1 98.19 123 GLU A C 1
ATOM 1014 O O . GLU A 1 123 ? -22.594 32.094 33.5 1 98.19 123 GLU A O 1
ATOM 1019 N N . PHE A 1 124 ? -21.453 30.703 34.781 1 98.38 124 PHE A N 1
ATOM 1020 C CA . PHE A 1 124 ? -20.344 31.641 34.906 1 98.38 124 PHE A CA 1
ATOM 1021 C C . PHE A 1 124 ? -19.703 31.891 33.531 1 98.38 124 PHE A C 1
ATOM 1023 O O . PHE A 1 124 ? -19.531 33.031 33.125 1 98.38 124 PHE A O 1
ATOM 1030 N N . LEU A 1 125 ? -19.312 30.797 32.812 1 98.69 125 LEU A N 1
ATOM 1031 C CA . LEU A 1 125 ? -18.625 30.938 31.516 1 98.69 125 LEU A CA 1
ATOM 1032 C C . LEU A 1 125 ? -19.531 31.641 30.5 1 98.69 125 LEU A C 1
ATOM 1034 O O . LEU A 1 125 ? -19.047 32.375 29.641 1 98.69 125 LEU A O 1
ATOM 1038 N N . ASN A 1 126 ? -20.828 31.344 30.594 1 98.44 126 ASN A N 1
ATOM 1039 C CA . ASN A 1 126 ? -21.766 32.062 29.734 1 98.44 126 ASN A CA 1
ATOM 1040 C C . ASN A 1 126 ? -21.703 33.562 29.969 1 98.44 126 ASN A C 1
ATOM 1042 O O . ASN A 1 126 ? -21.75 34.344 29.016 1 98.44 126 ASN A O 1
ATOM 1046 N N . SER A 1 127 ? -21.609 33.906 31.203 1 98.38 127 SER A N 1
ATOM 1047 C CA . SER A 1 127 ? -21.594 35.344 31.562 1 98.38 127 SER A CA 1
ATOM 1048 C C . SER A 1 127 ? -20.328 36 31.047 1 98.38 127 SER A C 1
ATOM 1050 O O . SER A 1 127 ? -20.266 37.25 30.953 1 98.38 127 SER A O 1
ATOM 1052 N N . GLN A 1 128 ? -19.328 35.219 30.734 1 98.38 128 GLN A N 1
ATOM 1053 C CA . GLN A 1 128 ? -18.062 35.781 30.281 1 98.38 128 GLN A CA 1
ATOM 1054 C C . GLN A 1 128 ? -18 35.875 28.766 1 98.38 128 GLN A C 1
ATOM 1056 O O . GLN A 1 128 ? -17.094 36.5 28.219 1 98.38 128 GLN A O 1
ATOM 1061 N N . ILE A 1 129 ? -18.969 35.344 28.016 1 98.25 129 ILE A N 1
ATOM 1062 C CA . ILE A 1 129 ? -19 35.406 26.562 1 98.25 129 ILE A CA 1
ATOM 1063 C C . ILE A 1 129 ? -19.188 36.844 26.094 1 98.25 129 ILE A C 1
ATOM 1065 O O . ILE A 1 129 ? -20.031 37.562 26.625 1 98.25 129 ILE A O 1
ATOM 1069 N N . LYS A 1 130 ? -18.375 37.25 25.156 1 98.19 130 LYS A N 1
ATOM 1070 C CA . LYS A 1 130 ? -18.406 38.594 24.609 1 98.19 130 LYS A CA 1
ATOM 1071 C C . LYS A 1 130 ? -18.828 38.562 23.141 1 98.19 130 LYS A C 1
ATOM 1073 O O . LYS A 1 130 ? -17.984 38.562 22.234 1 98.19 130 LYS A O 1
ATOM 1078 N N . PRO A 1 131 ? -20.109 38.719 22.891 1 97.44 131 PRO A N 1
ATOM 1079 C CA . PRO A 1 131 ? -20.609 38.656 21.5 1 97.44 131 PRO A CA 1
ATOM 1080 C C . PRO A 1 131 ? -20.016 39.75 20.609 1 97.44 131 PRO A C 1
ATOM 1082 O O . PRO A 1 131 ? -19.875 39.531 19.406 1 97.44 131 PRO A O 1
ATOM 1085 N N . GLU A 1 132 ? -19.641 40.906 21.203 1 96.44 132 GLU A N 1
ATOM 1086 C CA . GLU A 1 132 ? -19.141 42.031 20.438 1 96.44 132 GLU A CA 1
ATOM 1087 C C . GLU A 1 132 ? -17.844 41.688 19.719 1 96.44 132 GLU A C 1
ATOM 1089 O O . GLU A 1 132 ? -17.453 42.344 18.766 1 96.44 132 GLU A O 1
ATOM 1094 N N . ARG A 1 133 ? -17.203 40.625 20.156 1 98.19 133 ARG A N 1
ATOM 1095 C CA . ARG A 1 133 ? -15.938 40.219 19.547 1 98.19 133 ARG A CA 1
ATOM 1096 C C . ARG A 1 133 ? -16.188 39.594 18.172 1 98.19 133 ARG A C 1
ATOM 1098 O O . ARG A 1 133 ? -15.25 39.438 17.375 1 98.19 133 ARG A O 1
ATOM 1105 N N . ASP A 1 134 ? -17.438 39.312 17.859 1 98.06 134 ASP A N 1
ATOM 1106 C CA . ASP A 1 134 ? -17.797 38.812 16.516 1 98.06 134 ASP A CA 1
ATOM 1107 C C . ASP A 1 134 ? -17.516 39.875 15.461 1 98.06 134 ASP A C 1
ATOM 1109 O O . ASP A 1 134 ? -17.266 39.531 14.297 1 98.06 134 ASP A O 1
ATOM 1113 N N . PHE A 1 135 ? -17.531 41.094 15.875 1 96.88 135 PHE A N 1
ATOM 1114 C CA . PHE A 1 135 ? -17.438 42.188 14.914 1 96.88 135 PHE A CA 1
ATOM 1115 C C . PHE A 1 135 ? -15.992 42.438 14.508 1 96.88 135 PHE A C 1
ATOM 1117 O O . PHE A 1 135 ? -15.711 43.25 13.633 1 96.88 135 PHE A O 1
ATOM 1124 N N . GLN A 1 136 ? -15.117 41.594 15.102 1 96.75 136 GLN A N 1
ATOM 1125 C CA . GLN A 1 136 ? -13.719 41.656 14.695 1 96.75 136 GLN A CA 1
ATOM 1126 C C . GLN A 1 136 ? -13.516 41 13.328 1 96.75 136 GLN A C 1
ATOM 1128 O O . GLN A 1 136 ? -12.555 41.312 12.633 1 96.75 136 GLN A O 1
ATOM 1133 N N . PHE A 1 137 ? -14.445 40.125 12.938 1 98 137 PHE A N 1
ATOM 1134 C CA . PHE A 1 137 ? -14.297 39.406 11.688 1 98 137 PHE A CA 1
ATOM 1135 C C . PHE A 1 137 ? -14.516 40.312 10.484 1 98 137 PHE A C 1
ATOM 1137 O O . PHE A 1 137 ? -15.43 41.125 10.484 1 98 137 PHE A O 1
ATOM 1144 N N . ASN A 1 138 ? -13.617 40.188 9.492 1 96.44 138 ASN A N 1
ATOM 1145 C CA . ASN A 1 138 ? -14.008 40.656 8.164 1 96.44 138 ASN A CA 1
ATOM 1146 C C . ASN A 1 138 ? -14.805 39.594 7.418 1 96.44 138 ASN A C 1
ATOM 1148 O O . ASN A 1 138 ? -15.039 38.5 7.941 1 96.44 138 ASN A O 1
ATOM 1152 N N . TYR A 1 139 ? -15.203 39.875 6.246 1 95.81 139 TYR A N 1
ATOM 1153 C CA . TYR A 1 139 ? -16.141 39 5.559 1 95.81 139 TYR A CA 1
ATOM 1154 C C . TYR A 1 139 ? -15.492 37.656 5.238 1 95.81 139 TYR A C 1
ATOM 1156 O O . TYR A 1 139 ? -16.078 36.594 5.488 1 95.81 139 TYR A O 1
ATOM 1164 N N . LEU A 1 140 ? -14.289 37.688 4.652 1 94.56 140 LEU A N 1
ATOM 1165 C CA . LEU A 1 140 ? -13.617 36.438 4.32 1 94.56 140 LEU A CA 1
ATOM 1166 C C . LEU A 1 140 ? -13.375 35.594 5.574 1 94.56 140 LEU A C 1
ATOM 1168 O O . LEU A 1 140 ? -13.484 34.375 5.531 1 94.56 140 LEU A O 1
ATOM 1172 N N . GLY A 1 141 ? -13.055 36.188 6.648 1 95.94 141 GLY A N 1
ATOM 1173 C CA . GLY A 1 141 ? -12.812 35.531 7.914 1 95.94 141 GLY A CA 1
ATOM 1174 C C . GLY A 1 141 ? -14.031 34.781 8.438 1 95.94 141 GLY A C 1
ATOM 1175 O O . GLY A 1 141 ? -13.961 33.594 8.773 1 95.94 141 GLY A O 1
ATOM 1176 N N . ILE A 1 142 ? -15.172 35.531 8.508 1 96.69 142 ILE A N 1
ATOM 1177 C CA . ILE A 1 142 ? -16.375 34.938 9.07 1 96.69 142 ILE A CA 1
ATOM 1178 C C . ILE A 1 142 ? -16.906 33.844 8.133 1 96.69 142 ILE A C 1
ATOM 1180 O O . ILE A 1 142 ? -17.453 32.844 8.586 1 96.69 142 ILE A O 1
ATOM 1184 N N . LYS A 1 143 ? -16.734 34.125 6.906 1 94.31 143 LYS A N 1
ATOM 1185 C CA . LYS A 1 143 ? -17.125 33.094 5.938 1 94.31 143 LYS A CA 1
ATOM 1186 C C . LYS A 1 143 ? -16.281 31.828 6.086 1 94.31 143 LYS A C 1
ATOM 1188 O O . LYS A 1 143 ? -16.812 30.719 6.035 1 94.31 143 LYS A O 1
ATOM 1193 N N . THR A 1 144 ? -15.008 32 6.238 1 92.75 144 THR A N 1
ATOM 1194 C CA . THR A 1 144 ? -14.102 30.875 6.461 1 92.75 144 THR A CA 1
ATOM 1195 C C . THR A 1 144 ? -14.469 30.125 7.742 1 92.75 144 THR A C 1
ATOM 1197 O O . THR A 1 144 ? -14.477 28.891 7.77 1 92.75 144 THR A O 1
ATOM 1200 N N . LEU A 1 145 ? -14.766 30.844 8.75 1 95.94 145 LEU A N 1
ATOM 1201 C CA . LEU A 1 145 ? -15.18 30.234 10.008 1 95.94 145 LEU A CA 1
ATOM 1202 C C . LEU A 1 145 ? -16.422 29.375 9.812 1 95.94 145 LEU A C 1
ATOM 1204 O O . LEU A 1 145 ? -16.484 28.25 10.297 1 95.94 145 LEU A O 1
ATOM 1208 N N . TYR A 1 146 ? -17.375 29.953 9.117 1 95 146 TYR A N 1
ATOM 1209 C CA . TYR A 1 146 ? -18.641 29.281 8.867 1 95 146 TYR A CA 1
ATOM 1210 C C . TYR A 1 146 ? -18.422 28 8.055 1 95 146 TYR A C 1
ATOM 1212 O O . TYR A 1 146 ? -18.984 26.953 8.383 1 95 146 TYR A O 1
ATOM 1220 N N . ASP A 1 147 ? -17.609 28.141 7.105 1 90.62 147 ASP A N 1
ATOM 1221 C CA . ASP A 1 147 ? -17.469 27.047 6.148 1 90.62 147 ASP A CA 1
ATOM 1222 C C . ASP A 1 147 ? -16.641 25.906 6.738 1 90.62 147 ASP A C 1
ATOM 1224 O O . ASP A 1 147 ? -16.891 24.734 6.465 1 90.62 147 ASP A O 1
ATOM 1228 N N . ARG A 1 148 ? -15.695 26.234 7.668 1 89.56 148 ARG A N 1
ATOM 1229 C CA . ARG A 1 148 ? -14.68 25.234 7.969 1 89.56 148 ARG A CA 1
ATOM 1230 C C . ARG A 1 148 ? -14.727 24.828 9.438 1 89.56 148 ARG A C 1
ATOM 1232 O O . ARG A 1 148 ? -14.289 23.734 9.797 1 89.56 148 ARG A O 1
ATOM 1239 N N . TYR A 1 149 ? -15.25 25.641 10.281 1 94.69 149 TYR A N 1
ATOM 1240 C CA . TYR A 1 149 ? -14.961 25.391 11.688 1 94.69 149 TYR A CA 1
ATOM 1241 C C . TYR A 1 149 ? -16.25 25.266 12.492 1 94.69 149 TYR A C 1
ATOM 1243 O O . TYR A 1 149 ? -16.297 24.516 13.477 1 94.69 149 TYR A O 1
ATOM 1251 N N . LEU A 1 150 ? -17.281 25.969 12.086 1 97.25 150 LEU A N 1
ATOM 1252 C CA . LEU A 1 150 ? -18.5 25.922 12.867 1 97.25 150 LEU A CA 1
ATOM 1253 C C . LEU A 1 150 ? -19.203 24.562 12.719 1 97.25 150 LEU A C 1
ATOM 1255 O O . LEU A 1 150 ? -19.219 24 11.625 1 97.25 150 LEU A O 1
ATOM 1259 N N . LEU A 1 151 ? -19.75 24.047 13.781 1 96.62 151 LEU A N 1
ATOM 1260 C CA . LEU A 1 151 ? -20.484 22.781 13.773 1 96.62 151 LEU A CA 1
ATOM 1261 C C . LEU A 1 151 ? -21.797 22.922 13.031 1 96.62 151 LEU A C 1
ATOM 1263 O O . LEU A 1 151 ? -22.469 23.953 13.148 1 96.62 151 LEU A O 1
ATOM 1267 N N . LYS A 1 152 ? -22.094 22.047 12.25 1 95.25 152 LYS A N 1
ATOM 1268 C CA . LYS A 1 152 ? -23.359 21.938 11.516 1 95.25 152 LYS A CA 1
ATOM 1269 C C . LYS A 1 152 ? -24.062 20.625 11.82 1 95.25 152 LYS A C 1
ATOM 1271 O O . LYS A 1 152 ? -23.422 19.656 12.234 1 95.25 152 LYS A O 1
ATOM 1276 N N . ASP A 1 153 ? -25.297 20.578 11.703 1 92.69 153 ASP A N 1
ATOM 1277 C CA . ASP A 1 153 ? -26.031 19.344 11.93 1 92.69 153 ASP A CA 1
ATOM 1278 C C . ASP A 1 153 ? -25.969 18.438 10.711 1 92.69 153 ASP A C 1
ATOM 1280 O O . ASP A 1 153 ? -25.203 18.703 9.773 1 92.69 153 ASP A O 1
ATOM 1284 N N . ALA A 1 154 ? -26.656 17.344 10.742 1 85.75 154 ALA A N 1
ATOM 1285 C CA . ALA A 1 154 ? -26.625 16.328 9.688 1 85.75 154 ALA A CA 1
ATOM 1286 C C . ALA A 1 154 ? -27.125 16.891 8.367 1 85.75 154 ALA A C 1
ATOM 1288 O O . ALA A 1 154 ? -26.766 16.406 7.293 1 85.75 154 ALA A O 1
ATOM 1289 N N . ASN A 1 155 ? -27.969 17.953 8.438 1 87.12 155 ASN A N 1
ATOM 1290 C CA . ASN A 1 155 ? -28.516 18.594 7.25 1 87.12 155 ASN A CA 1
ATOM 1291 C C . ASN A 1 155 ? -27.672 19.797 6.832 1 87.12 155 ASN A C 1
ATOM 1293 O O . ASN A 1 155 ? -28.094 20.609 6.004 1 87.12 155 ASN A O 1
ATOM 1297 N N . ASN A 1 156 ? -26.594 20.047 7.48 1 89.12 156 ASN A N 1
ATOM 1298 C CA . ASN A 1 156 ? -25.625 21.109 7.184 1 89.12 156 ASN A CA 1
ATOM 1299 C C . ASN A 1 156 ? -26.125 22.469 7.668 1 89.12 156 ASN A C 1
ATOM 1301 O O . ASN A 1 156 ? -25.688 23.5 7.156 1 89.12 156 ASN A O 1
ATOM 1305 N N . ASN A 1 157 ? -27.047 22.438 8.531 1 93.75 157 ASN A N 1
ATOM 1306 C CA . ASN A 1 157 ? -27.422 23.688 9.188 1 93.75 157 ASN A CA 1
ATOM 1307 C C . ASN A 1 157 ? -26.5 24.031 10.344 1 93.75 157 ASN A C 1
ATOM 1309 O O . ASN A 1 157 ? -26.125 23.156 11.125 1 93.75 157 ASN A O 1
ATOM 1313 N N . PRO A 1 158 ? -26.141 25.312 10.383 1 96.5 158 PRO A N 1
ATOM 1314 C CA . PRO A 1 158 ? -25.25 25.688 11.484 1 96.5 158 PRO A CA 1
ATOM 1315 C C . PRO A 1 158 ? -25.922 25.578 12.852 1 96.5 158 PRO A C 1
ATOM 1317 O O . PRO A 1 158 ? -27.109 25.906 12.984 1 96.5 158 PRO A O 1
ATOM 1320 N N . ILE A 1 159 ? -25.203 25.141 13.875 1 97.56 159 ILE A N 1
ATOM 1321 C CA . ILE A 1 159 ? -25.766 24.984 15.219 1 97.56 159 ILE A CA 1
ATOM 1322 C C . ILE A 1 159 ? -24.859 25.688 16.234 1 97.56 159 ILE A C 1
ATOM 1324 O O . ILE A 1 159 ? -25.016 25.5 17.438 1 97.56 159 ILE A O 1
ATOM 1328 N N . GLU A 1 160 ? -23.891 26.359 15.758 1 98 160 GLU A N 1
ATOM 1329 C CA . GLU A 1 160 ? -22.875 26.984 16.594 1 98 160 GLU A CA 1
ATOM 1330 C C . GLU A 1 160 ? -22.578 28.406 16.109 1 98 160 GLU A C 1
ATOM 1332 O O . GLU A 1 160 ? -22.641 28.688 14.906 1 98 160 GLU A O 1
ATOM 1337 N N . LEU A 1 161 ? -22.344 29.266 17.016 1 98.44 161 LEU A N 1
ATOM 1338 C CA . LEU A 1 161 ? -21.922 30.641 16.734 1 98.44 161 LEU A CA 1
ATOM 1339 C C . LEU A 1 161 ? -20.469 30.844 17.125 1 98.44 161 LEU A C 1
ATOM 1341 O O . LEU A 1 161 ? -19.891 30.031 17.859 1 98.44 161 LEU A O 1
ATOM 1345 N N . PRO A 1 162 ? -19.812 31.891 16.703 1 98.5 162 PRO A N 1
ATOM 1346 C CA . PRO A 1 162 ? -18.359 32.062 16.859 1 98.5 162 PRO A CA 1
ATOM 1347 C C . PRO A 1 162 ? -17.922 32 18.312 1 98.5 162 PRO A C 1
ATOM 1349 O O . PRO A 1 162 ? -16.984 31.281 18.656 1 98.5 162 PRO A O 1
ATOM 1352 N N . GLN A 1 163 ? -18.578 32.781 19.172 1 98.69 163 GLN A N 1
ATOM 1353 C CA . GLN A 1 163 ? -18.125 32.812 20.562 1 98.69 163 GLN A CA 1
ATOM 1354 C C . GLN A 1 163 ? -18.391 31.5 21.281 1 98.69 163 GLN A C 1
ATOM 1356 O O . GLN A 1 163 ? -17.641 31.094 22.156 1 98.69 163 GLN A O 1
ATOM 1361 N N . HIS A 1 164 ? -19.516 30.844 20.922 1 98.62 164 HIS A N 1
ATOM 1362 C CA . HIS A 1 164 ? -19.75 29.484 21.422 1 98.62 164 HIS A CA 1
ATOM 1363 C C . HIS A 1 164 ? -18.609 28.547 21.016 1 98.62 164 HIS A C 1
ATOM 1365 O O . HIS A 1 164 ? -18.156 27.734 21.812 1 98.62 164 HIS A O 1
ATOM 1371 N N . MET A 1 165 ? -18.156 28.641 19.766 1 98.5 165 MET A N 1
ATOM 1372 C CA . MET A 1 165 ? -17.062 27.828 19.266 1 98.5 165 MET A CA 1
ATOM 1373 C C . MET A 1 165 ? -15.797 28.062 20.078 1 98.5 165 MET A C 1
ATOM 1375 O O . MET A 1 165 ? -15.195 27.109 20.578 1 98.5 165 MET A O 1
ATOM 1379 N N . PHE A 1 166 ? -15.406 29.297 20.25 1 98.75 166 PHE A N 1
ATOM 1380 C CA . PHE A 1 166 ? -14.172 29.609 20.953 1 98.75 166 PHE A CA 1
ATOM 1381 C C . PHE A 1 166 ? -14.242 29.141 22.406 1 98.75 166 PHE A C 1
ATOM 1383 O O . PHE A 1 166 ? -13.273 28.609 22.938 1 98.75 166 PHE A O 1
ATOM 1390 N N . MET A 1 167 ? -15.383 29.391 23.016 1 98.75 167 MET A N 1
ATOM 1391 C CA . MET A 1 167 ? -15.523 29 24.406 1 98.75 167 MET A CA 1
ATOM 1392 C C . MET A 1 167 ? -15.508 27.469 24.562 1 98.75 167 MET A C 1
ATOM 1394 O O . MET A 1 167 ? -14.867 26.938 25.453 1 98.75 167 MET A O 1
ATOM 1398 N N . SER A 1 168 ? -16.266 26.812 23.703 1 98.56 168 SER A N 1
ATOM 1399 C CA . SER A 1 168 ? -16.328 25.359 23.781 1 98.56 168 SER A CA 1
ATOM 1400 C C . SER A 1 168 ? -14.945 24.75 23.531 1 98.56 168 SER A C 1
ATOM 1402 O O . SER A 1 168 ? -14.586 23.75 24.156 1 98.56 168 SER A O 1
ATOM 1404 N N . ILE A 1 169 ? -14.148 25.25 22.594 1 98.62 169 ILE A N 1
ATOM 1405 C CA . ILE A 1 169 ? -12.781 24.812 22.359 1 98.62 169 ILE A CA 1
ATOM 1406 C C . ILE A 1 169 ? -11.93 25.047 23.594 1 98.62 169 ILE A C 1
ATOM 1408 O O . ILE A 1 169 ? -11.195 24.172 24.031 1 98.62 169 ILE A O 1
ATOM 1412 N N . ALA A 1 170 ? -12.062 26.25 24.156 1 98.81 170 ALA A N 1
ATOM 1413 C CA . ALA A 1 170 ? -11.328 26.609 25.359 1 98.81 170 ALA A CA 1
ATOM 1414 C C . ALA A 1 170 ? -11.656 25.656 26.5 1 98.81 170 ALA A C 1
ATOM 1416 O O . ALA A 1 170 ? -10.766 25.188 27.219 1 98.81 170 ALA A O 1
ATOM 1417 N N . MET A 1 171 ? -12.953 25.391 26.656 1 98.69 171 MET A N 1
ATOM 1418 C CA . MET A 1 171 ? -13.414 24.453 27.688 1 98.69 171 MET A CA 1
ATOM 1419 C C . MET A 1 171 ? -12.828 23.062 27.469 1 98.69 171 MET A C 1
ATOM 1421 O O . MET A 1 171 ? -12.258 22.484 28.391 1 98.69 171 MET A O 1
ATOM 1425 N N . PHE A 1 172 ? -12.945 22.578 26.266 1 98.31 172 PHE A N 1
ATOM 1426 C CA . PHE A 1 172 ? -12.43 21.25 25.953 1 98.31 172 PHE A CA 1
ATOM 1427 C C . PHE A 1 172 ? -10.945 21.156 26.297 1 98.31 172 PHE A C 1
ATOM 1429 O O . PHE A 1 172 ? -10.516 20.203 26.953 1 98.31 172 PHE A O 1
ATOM 1436 N N . LEU A 1 173 ? -10.141 22.078 25.938 1 98.56 173 LEU A N 1
ATOM 1437 C CA . LEU A 1 173 ? -8.688 22.047 26.109 1 98.56 173 LEU A CA 1
ATOM 1438 C C . LEU A 1 173 ? -8.312 22.25 27.578 1 98.56 173 LEU A C 1
ATOM 1440 O O . LEU A 1 173 ? -7.211 21.891 27.984 1 98.56 173 LEU A O 1
ATOM 1444 N N . ALA A 1 174 ? -9.203 22.812 28.375 1 98.5 174 ALA A N 1
ATOM 1445 C CA . ALA A 1 174 ? -8.914 23.094 29.781 1 98.5 174 ALA A CA 1
ATOM 1446 C C . ALA A 1 174 ? -9.484 22 30.688 1 98.5 174 ALA A C 1
ATOM 1448 O O . ALA A 1 174 ? -9.289 22.031 31.906 1 98.5 174 ALA A O 1
ATOM 1449 N N . GLN A 1 175 ? -10.109 21.016 30.172 1 96.62 175 GLN A N 1
ATOM 1450 C CA . GLN A 1 175 ? -11 20.141 30.906 1 96.62 175 GLN A CA 1
ATOM 1451 C C . GLN A 1 175 ? -10.242 19.344 31.969 1 96.62 175 GLN A C 1
ATOM 1453 O O . GLN A 1 175 ? -10.82 18.906 32.969 1 96.62 175 GLN A O 1
ATOM 1458 N N . ASN A 1 176 ? -8.922 19.172 31.812 1 94.5 176 ASN A N 1
ATOM 1459 C CA . ASN A 1 176 ? -8.148 18.375 32.75 1 94.5 176 ASN A CA 1
ATOM 1460 C C . ASN A 1 176 ? -7.34 19.266 33.688 1 94.5 176 ASN A C 1
ATOM 1462 O O . ASN A 1 176 ? -6.539 18.766 34.5 1 94.5 176 ASN A O 1
ATOM 1466 N N . GLU A 1 177 ? -7.523 20.547 33.594 1 97.38 177 GLU A N 1
ATOM 1467 C CA . GLU A 1 177 ? -6.801 21.484 34.469 1 97.38 177 GLU A CA 1
ATOM 1468 C C . GLU A 1 177 ? -7.367 21.484 35.875 1 97.38 177 GLU A C 1
ATOM 1470 O O . GLU A 1 177 ? -8.539 21.141 36.094 1 97.38 177 GLU A O 1
ATOM 1475 N N . GLN A 1 178 ? -6.562 21.891 36.906 1 95.94 178 GLN A N 1
ATOM 1476 C CA . GLN A 1 178 ? -6.992 21.969 38.312 1 95.94 178 GLN A CA 1
ATOM 1477 C C . GLN A 1 178 ? -8.109 23 38.469 1 95.94 178 GLN A C 1
ATOM 1479 O O . GLN A 1 178 ? -9.039 22.781 39.25 1 95.94 178 GLN A O 1
ATOM 1484 N N . GLU A 1 179 ? -7.934 24.094 37.781 1 97.44 179 GLU A N 1
ATOM 1485 C CA . GLU A 1 179 ? -8.945 25.141 37.75 1 97.44 179 GLU A CA 1
ATOM 1486 C C . GLU A 1 179 ? -9.5 25.312 36.344 1 97.44 179 GLU A C 1
ATOM 1488 O O . GLU A 1 179 ? -9.25 26.328 35.688 1 97.44 179 GLU A O 1
ATOM 1493 N N . PRO A 1 180 ? -10.367 24.422 36 1 98 180 PRO A N 1
ATOM 1494 C CA . PRO A 1 180 ? -10.773 24.375 34.594 1 98 180 PRO A CA 1
ATOM 1495 C C . PRO A 1 180 ? -11.5 25.641 34.125 1 98 180 PRO A C 1
ATOM 1497 O O . PRO A 1 180 ? -11.281 26.109 33 1 98 180 PRO A O 1
ATOM 1500 N N . ASN A 1 181 ? -12.359 26.25 35 1 98.62 181 ASN A N 1
ATOM 1501 C CA . ASN A 1 181 ? -13.086 27.453 34.594 1 98.62 181 ASN A CA 1
ATOM 1502 C C . ASN A 1 181 ? -12.133 28.625 34.344 1 98.62 181 ASN A C 1
ATOM 1504 O O . ASN A 1 181 ? -12.273 29.344 33.344 1 98.62 181 ASN A O 1
ATOM 1508 N N . LYS A 1 182 ? -11.188 28.766 35.25 1 98.56 182 LYS A N 1
ATOM 1509 C CA . LYS A 1 182 ? -10.227 29.859 35.156 1 98.56 182 LYS A CA 1
ATOM 1510 C C . LYS A 1 182 ? -9.375 29.719 33.906 1 98.56 182 LYS A C 1
ATOM 1512 O O . LYS A 1 182 ? -9.188 30.672 33.156 1 98.56 182 LYS A O 1
ATOM 1517 N N . ILE A 1 183 ? -8.852 28.547 33.688 1 98.62 183 ILE A N 1
ATOM 1518 C CA . ILE A 1 183 ? -7.961 28.297 32.562 1 98.62 183 ILE A CA 1
ATOM 1519 C C . ILE A 1 183 ? -8.75 28.406 31.25 1 98.62 183 ILE A C 1
ATOM 1521 O O . ILE A 1 183 ? -8.242 28.938 30.266 1 98.62 183 ILE A O 1
ATOM 1525 N N . ALA A 1 184 ? -9.977 27.891 31.203 1 98.81 184 ALA A N 1
ATOM 1526 C CA . ALA A 1 184 ? -10.828 28.031 30.031 1 98.81 184 ALA A CA 1
ATOM 1527 C C . ALA A 1 184 ? -11.023 29.5 29.672 1 98.81 184 ALA A C 1
ATOM 1529 O O . ALA A 1 184 ? -11.008 29.859 28.484 1 98.81 184 ALA A O 1
ATOM 1530 N N . LEU A 1 185 ? -11.25 30.281 30.656 1 98.75 185 LEU A N 1
ATOM 1531 C CA . LEU A 1 185 ? -11.445 31.703 30.422 1 98.75 185 LEU A CA 1
ATOM 1532 C C . LEU A 1 185 ? -10.18 32.344 29.844 1 98.75 185 LEU A C 1
ATOM 1534 O O . LEU A 1 185 ? -10.258 33.188 28.938 1 98.75 185 LEU A O 1
ATOM 1538 N N . GLU A 1 186 ? -9.008 31.969 30.375 1 98.69 186 GLU A N 1
ATOM 1539 C CA . GLU A 1 186 ? -7.754 32.469 29.828 1 98.69 186 GLU A CA 1
ATOM 1540 C C . GLU A 1 186 ? -7.609 32.094 28.359 1 98.69 186 GLU A C 1
ATOM 1542 O O . GLU A 1 186 ? -7.227 32.938 27.531 1 98.69 186 GLU A O 1
ATOM 1547 N N . PHE A 1 187 ? -7.906 30.812 28.078 1 98.88 187 PHE A N 1
ATOM 1548 C CA . PHE A 1 187 ? -7.836 30.359 26.688 1 98.88 187 PHE A CA 1
ATOM 1549 C C . PHE A 1 187 ? -8.828 31.125 25.812 1 98.88 187 PHE A C 1
ATOM 1551 O O . PHE A 1 187 ? -8.477 31.578 24.719 1 98.88 187 PHE A O 1
ATOM 1558 N N . TYR A 1 188 ? -10.078 31.281 26.266 1 98.81 188 TYR A N 1
ATOM 1559 C CA . TYR A 1 188 ? -11.125 31.984 25.531 1 98.81 188 TYR A CA 1
ATOM 1560 C C . TYR A 1 188 ? -10.703 33.406 25.219 1 98.81 188 TYR A C 1
ATOM 1562 O O . TYR A 1 188 ? -10.914 33.906 24.094 1 98.81 188 TYR A O 1
ATOM 1570 N N . GLU A 1 189 ? -10.125 34.062 26.141 1 98.62 189 GLU A N 1
ATOM 1571 C CA . GLU A 1 189 ? -9.742 35.469 25.984 1 98.62 189 GLU A CA 1
ATOM 1572 C C . GLU A 1 189 ? -8.727 35.625 24.859 1 98.62 189 GLU A C 1
ATOM 1574 O O . GLU A 1 189 ? -8.891 36.5 23.984 1 98.62 189 GLU A O 1
ATOM 1579 N N . VAL A 1 190 ? -7.77 34.844 24.875 1 98.75 190 VAL A N 1
ATOM 1580 C CA . VAL A 1 190 ? -6.695 34.969 23.891 1 98.75 190 VAL A CA 1
ATOM 1581 C C . VAL A 1 190 ? -7.207 34.594 22.516 1 98.75 190 VAL A C 1
ATOM 1583 O O . VAL A 1 190 ? -6.938 35.281 21.531 1 98.75 190 VAL A O 1
ATOM 1586 N N . LEU A 1 191 ? -7.98 33.5 22.406 1 98.75 191 LEU A N 1
ATOM 1587 C CA . LEU A 1 191 ? -8.469 33 21.125 1 98.75 191 LEU A CA 1
ATOM 1588 C C . LEU A 1 191 ? -9.523 33.938 20.547 1 98.75 191 LEU A C 1
ATOM 1590 O O . LEU A 1 191 ? -9.461 34.312 19.375 1 98.75 191 LEU A O 1
ATOM 1594 N N . SER A 1 192 ? -10.492 34.375 21.344 1 98.62 192 SER A N 1
ATOM 1595 C CA . SER A 1 192 ? -11.625 35.156 20.859 1 98.62 192 SER A CA 1
ATOM 1596 C C . SER A 1 192 ? -11.211 36.594 20.547 1 98.62 192 SER A C 1
ATOM 1598 O O . SER A 1 192 ? -11.883 37.312 19.797 1 98.62 192 SER A O 1
ATOM 1600 N N . LYS A 1 193 ? -10.055 37.031 21.141 1 98.62 193 LYS A N 1
ATOM 1601 C CA . LYS A 1 193 ? -9.523 38.344 20.844 1 98.62 193 LYS A CA 1
ATOM 1602 C C . LYS A 1 193 ? -8.586 38.312 19.641 1 98.62 193 LYS A C 1
ATOM 1604 O O . LYS A 1 193 ? -8.039 39.344 19.234 1 98.62 193 LYS A O 1
ATOM 1609 N N . PHE A 1 194 ? -8.367 37.188 19.062 1 98.62 194 PHE A N 1
ATOM 1610 C CA . PHE A 1 194 ? -7.523 36.969 17.906 1 98.62 194 PHE A CA 1
ATOM 1611 C C . PHE A 1 194 ? -6.07 37.281 18.219 1 98.62 194 PHE A C 1
ATOM 1613 O O . PHE A 1 194 ? -5.312 37.688 17.312 1 98.62 194 PHE A O 1
ATOM 1620 N N . GLU A 1 195 ? -5.691 37.156 19.5 1 98.75 195 GLU A N 1
ATOM 1621 C CA . GLU A 1 195 ? -4.316 37.438 19.906 1 98.75 195 GLU A CA 1
ATOM 1622 C C . GLU A 1 195 ? -3.387 36.312 19.516 1 98.75 195 GLU A C 1
ATOM 1624 O O . GLU A 1 195 ? -2.205 36.531 19.25 1 98.75 195 GLU A O 1
ATOM 1629 N N . ALA A 1 196 ? -3.881 35.156 19.547 1 98.56 196 ALA A N 1
ATOM 1630 C CA . ALA A 1 196 ? -3.266 33.906 19.078 1 98.56 196 ALA A CA 1
ATOM 1631 C C . ALA A 1 196 ? -4.324 32.906 18.594 1 98.56 196 ALA A C 1
ATOM 1633 O O . ALA A 1 196 ? -5.512 33.062 18.891 1 98.56 196 ALA A O 1
ATOM 1634 N N . MET A 1 197 ? -3.867 31.969 17.828 1 98.19 197 MET A N 1
ATOM 1635 C CA . MET A 1 197 ? -4.848 31.031 17.297 1 98.19 197 MET A CA 1
ATOM 1636 C C . MET A 1 197 ? -4.254 29.625 17.188 1 98.19 197 MET A C 1
ATOM 1638 O O . MET A 1 197 ? -3.072 29.469 16.875 1 98.19 197 MET A O 1
ATOM 1642 N N . CYS A 1 198 ? -5.062 28.625 17.453 1 96.88 198 CYS A N 1
ATOM 1643 C CA . CYS A 1 198 ? -4.664 27.25 17.25 1 96.88 198 CYS A CA 1
ATOM 1644 C C . CYS A 1 198 ? -4.703 26.891 15.766 1 96.88 198 CYS A C 1
ATOM 1646 O O . CYS A 1 198 ? -5.387 27.547 14.984 1 96.88 198 CYS A O 1
ATOM 1648 N N . ALA A 1 199 ? -3.984 25.828 15.453 1 95.44 199 ALA A N 1
ATOM 1649 C CA . ALA A 1 199 ? -4.012 25.344 14.07 1 95.44 199 ALA A CA 1
ATOM 1650 C C . ALA A 1 199 ? -5.375 24.766 13.719 1 95.44 199 ALA A C 1
ATOM 1652 O O . ALA A 1 199 ? -6.184 24.484 14.602 1 95.44 199 ALA A O 1
ATOM 1653 N N . THR A 1 200 ? -5.582 24.531 12.461 1 93.69 200 THR A N 1
ATOM 1654 C CA . THR A 1 200 ? -6.867 24.156 11.875 1 93.69 200 THR A CA 1
ATOM 1655 C C . THR A 1 200 ? -7.418 22.906 12.531 1 93.69 200 THR A C 1
ATOM 1657 O O . THR A 1 200 ? -8.578 22.859 12.945 1 93.69 200 THR A O 1
ATOM 1660 N N . PRO A 1 201 ? -6.648 21.828 12.742 1 94 201 PRO A N 1
ATOM 1661 C CA . PRO A 1 201 ? -7.234 20.625 13.32 1 94 201 PRO A CA 1
ATOM 1662 C C . PRO A 1 201 ? -7.746 20.828 14.742 1 94 201 PRO A C 1
ATOM 1664 O O . PRO A 1 201 ? -8.789 20.281 15.117 1 94 201 PRO A O 1
ATOM 1667 N N . THR A 1 202 ? -7.031 21.609 15.492 1 96.38 202 THR A N 1
ATOM 1668 C CA . THR A 1 202 ? -7.496 21.906 16.844 1 96.38 202 THR A CA 1
ATOM 1669 C C . THR A 1 202 ? -8.773 22.734 16.812 1 96.38 202 THR A C 1
ATOM 1671 O O . THR A 1 202 ? -9.727 22.453 17.531 1 96.38 202 THR A O 1
ATOM 1674 N N . LEU A 1 203 ? -8.812 23.719 15.906 1 95.94 203 LEU A N 1
ATOM 1675 C CA . LEU A 1 203 ? -9.984 24.578 15.797 1 95.94 203 LEU A CA 1
ATOM 1676 C C . LEU A 1 203 ? -11.195 23.781 15.32 1 95.94 203 LEU A C 1
ATOM 1678 O O . LEU A 1 203 ? -12.312 24 15.812 1 95.94 203 LEU A O 1
ATOM 1682 N N . ALA A 1 204 ? -10.961 22.922 14.445 1 93.88 204 ALA A N 1
ATOM 1683 C CA . ALA A 1 204 ? -12.062 22.203 13.812 1 93.88 204 ALA A CA 1
ATOM 1684 C C . ALA A 1 204 ? -12.562 21.062 14.703 1 93.88 204 ALA A C 1
ATOM 1686 O O . ALA A 1 204 ? -13.758 20.766 14.727 1 93.88 204 ALA A O 1
ATOM 1687 N N . ASN A 1 205 ? -11.594 20.469 15.469 1 94.81 205 ASN A N 1
ATOM 1688 C CA . ASN A 1 205 ? -11.953 19.156 16.016 1 94.81 205 ASN A CA 1
ATOM 1689 C C . ASN A 1 205 ? -12 19.188 17.547 1 94.81 205 ASN A C 1
ATOM 1691 O O . ASN A 1 205 ? -12.547 18.281 18.172 1 94.81 205 ASN A O 1
ATOM 1695 N N . ALA A 1 206 ? -11.492 20.297 18.047 1 95.81 206 ALA A N 1
ATOM 1696 C CA . ALA A 1 206 ? -11.562 20.375 19.5 1 95.81 206 ALA A CA 1
ATOM 1697 C C . ALA A 1 206 ? -13.016 20.359 19.984 1 95.81 206 ALA A C 1
ATOM 1699 O O . ALA A 1 206 ? -13.867 21.047 19.406 1 95.81 206 ALA A O 1
ATOM 1700 N N . ARG A 1 207 ? -13.445 19.641 20.891 1 95.62 207 ARG A N 1
ATOM 1701 C CA . ARG A 1 207 ? -14.734 19.5 21.547 1 95.62 207 ARG A CA 1
ATOM 1702 C C . ARG A 1 207 ? -15.602 18.453 20.859 1 95.62 207 ARG A C 1
ATOM 1704 O O . ARG A 1 207 ? -16.609 18.016 21.391 1 95.62 207 ARG A O 1
ATOM 1711 N N . THR A 1 208 ? -15.211 18.109 19.594 1 94.44 208 THR A N 1
ATOM 1712 C CA . THR A 1 208 ? -16.047 17.172 18.844 1 94.44 208 THR A CA 1
ATOM 1713 C C . THR A 1 208 ? -15.797 15.734 19.297 1 94.44 208 THR A C 1
ATOM 1715 O O . THR A 1 208 ? -14.938 15.484 20.141 1 94.44 208 THR A O 1
ATOM 1718 N N . THR A 1 209 ? -16.562 14.805 18.734 1 89.31 209 THR A N 1
ATOM 1719 C CA . THR A 1 209 ? -16.469 13.391 19.078 1 89.31 209 THR A CA 1
ATOM 1720 C C . THR A 1 209 ? -15.211 12.766 18.484 1 89.31 209 THR A C 1
ATOM 1722 O O . THR A 1 209 ? -14.758 11.719 18.953 1 89.31 209 THR A O 1
ATOM 1725 N N . LYS A 1 210 ? -14.648 13.336 17.5 1 86.25 210 LYS A N 1
ATOM 1726 C CA . LYS A 1 210 ? -13.367 12.969 16.922 1 86.25 210 LYS A CA 1
ATOM 1727 C C . LYS A 1 210 ? -12.344 14.086 17.078 1 86.25 210 LYS A C 1
ATOM 1729 O O . LYS A 1 210 ? -11.992 14.758 16.109 1 86.25 210 LYS A O 1
ATOM 1734 N N . HIS A 1 211 ? -11.789 14.086 18.188 1 93.81 211 HIS A N 1
ATOM 1735 C CA . HIS A 1 211 ? -10.945 15.211 18.562 1 93.81 211 HIS A CA 1
ATOM 1736 C C . HIS A 1 211 ? -9.492 14.969 18.172 1 93.81 211 HIS A C 1
ATOM 1738 O O . HIS A 1 211 ? -8.609 14.984 19.031 1 93.81 211 HIS A O 1
ATOM 1744 N N . GLN A 1 212 ? -9.219 14.617 16.922 1 94 212 GLN A N 1
ATOM 1745 C CA . GLN A 1 212 ? -7.867 14.641 16.375 1 94 212 GLN A CA 1
ATOM 1746 C C . GLN A 1 212 ? -7.355 16.078 16.234 1 94 212 GLN A C 1
ATOM 1748 O O . GLN A 1 212 ? -7.84 16.828 15.398 1 94 212 GLN A O 1
ATOM 1753 N N . LEU A 1 213 ? -6.352 16.406 16.953 1 96.69 213 LEU A N 1
ATOM 1754 C CA . LEU A 1 213 ? -5.992 17.812 17.141 1 96.69 213 LEU A CA 1
ATOM 1755 C C . LEU A 1 213 ? -4.656 18.125 16.469 1 96.69 213 LEU A C 1
ATOM 1757 O O . LEU A 1 213 ? -4.309 19.297 16.281 1 96.69 213 LEU A O 1
ATOM 1761 N N . SER A 1 214 ? -3.867 17.109 16.031 1 95.75 214 SER A N 1
ATOM 1762 C CA . SER A 1 214 ? -2.533 17.297 15.477 1 95.75 214 SER A CA 1
ATOM 1763 C C . SER A 1 214 ? -2.596 17.609 13.984 1 95.75 214 SER A C 1
ATOM 1765 O O . SER A 1 214 ? -3.461 17.094 13.273 1 95.75 214 SER A O 1
ATOM 1767 N N . SER A 1 215 ? -1.595 18.406 13.57 1 93.81 215 SER A N 1
ATOM 1768 C CA . SER A 1 215 ? -1.614 18.891 12.195 1 93.81 215 SER A CA 1
ATOM 1769 C C . SER A 1 215 ? -0.898 17.938 11.25 1 93.81 215 SER A C 1
ATOM 1771 O O . SER A 1 215 ? -1.271 17.812 10.086 1 93.81 215 SER A O 1
ATOM 1773 N N . CYS A 1 216 ? 0.17 17.422 11.633 1 95 216 CYS A N 1
ATOM 1774 C CA . CYS A 1 216 ? 0.966 16.609 10.711 1 95 216 CYS A CA 1
ATOM 1775 C C . CYS A 1 216 ? 1.756 15.547 11.469 1 95 216 CYS A C 1
ATOM 1777 O O . CYS A 1 216 ? 1.862 15.602 12.695 1 95 216 CYS A O 1
ATOM 1779 N N . TYR A 1 217 ? 2.236 14.594 10.758 1 97.19 217 TYR A N 1
ATOM 1780 C CA . TYR A 1 217 ? 3.039 13.484 11.266 1 97.19 217 TYR A CA 1
ATOM 1781 C C . TYR A 1 217 ? 4.266 13.25 10.391 1 97.19 217 TYR A C 1
ATOM 1783 O O . TYR A 1 217 ? 4.211 13.445 9.172 1 97.19 217 TYR A O 1
ATOM 1791 N N . ILE A 1 218 ? 5.41 12.93 10.984 1 98.56 218 ILE A N 1
ATOM 1792 C CA . ILE A 1 218 ? 6.66 12.664 10.281 1 98.56 218 ILE A CA 1
ATOM 1793 C C . ILE A 1 218 ? 7.168 11.266 10.641 1 98.56 218 ILE A C 1
ATOM 1795 O O . ILE A 1 218 ? 7.312 10.938 11.82 1 98.56 218 ILE A O 1
ATOM 1799 N N . GLY A 1 219 ? 7.328 10.445 9.672 1 98.31 219 GLY A N 1
ATOM 1800 C CA . GLY A 1 219 ? 7.828 9.102 9.914 1 98.31 219 GLY A CA 1
ATOM 1801 C C . GLY A 1 219 ? 8.992 8.727 9.016 1 98.31 219 GLY A C 1
ATOM 1802 O O . GLY A 1 219 ? 9.492 9.555 8.25 1 98.31 219 GLY A O 1
ATOM 1803 N N . SER A 1 220 ? 9.523 7.477 9.234 1 98.38 220 SER A N 1
ATOM 1804 C CA . SER A 1 220 ? 10.641 6.934 8.461 1 98.38 220 SER A CA 1
ATOM 1805 C C . SER A 1 220 ? 10.367 5.496 8.031 1 98.38 220 SER A C 1
ATOM 1807 O O . SER A 1 220 ? 9.727 4.734 8.766 1 98.38 220 SER A O 1
ATOM 1809 N N . THR A 1 221 ? 10.844 5.18 6.871 1 97.81 221 THR A N 1
ATOM 1810 C CA . THR A 1 221 ? 10.625 3.852 6.312 1 97.81 221 THR A CA 1
ATOM 1811 C C . THR A 1 221 ? 11.898 3.016 6.391 1 97.81 221 THR A C 1
ATOM 1813 O O . THR A 1 221 ? 12.969 3.471 5.984 1 97.81 221 THR A O 1
ATOM 1816 N N . PRO A 1 222 ? 11.852 1.774 6.93 1 97.38 222 PRO A N 1
ATOM 1817 C CA . PRO A 1 222 ? 13.008 0.878 6.859 1 97.38 222 PRO A CA 1
ATOM 1818 C C . PRO A 1 222 ? 13.188 0.247 5.48 1 97.38 222 PRO A C 1
ATOM 1820 O O . PRO A 1 222 ? 12.359 0.467 4.59 1 97.38 222 PRO A O 1
ATOM 1823 N N . ASP A 1 223 ? 14.305 -0.461 5.324 1 95.75 223 ASP A N 1
ATOM 1824 C CA . ASP A 1 223 ? 14.609 -1.101 4.047 1 95.75 223 ASP A CA 1
ATOM 1825 C C . ASP A 1 223 ? 14.234 -2.58 4.07 1 95.75 223 ASP A C 1
ATOM 1827 O O . ASP A 1 223 ? 15.102 -3.449 4.012 1 95.75 223 ASP A O 1
ATOM 1831 N N . ASN A 1 224 ? 13.039 -2.943 4.117 1 94.38 224 ASN A N 1
ATOM 1832 C CA . ASN A 1 224 ? 12.477 -4.277 3.936 1 94.38 224 ASN A CA 1
ATOM 1833 C C . ASN A 1 224 ? 10.984 -4.215 3.598 1 94.38 224 ASN A C 1
ATOM 1835 O O . ASN A 1 224 ? 10.312 -3.232 3.918 1 94.38 224 ASN A O 1
ATOM 1839 N N . ILE A 1 225 ? 10.469 -5.148 2.971 1 94.44 225 ILE A N 1
ATOM 1840 C CA . ILE A 1 225 ? 9.117 -5.141 2.418 1 94.44 225 ILE A CA 1
ATOM 1841 C C . ILE A 1 225 ? 8.102 -4.996 3.547 1 94.44 225 ILE A C 1
ATOM 1843 O O . ILE A 1 225 ? 7.137 -4.238 3.428 1 94.44 225 ILE A O 1
ATOM 1847 N N . GLU A 1 226 ? 8.273 -5.734 4.691 1 95.75 226 GLU A N 1
ATOM 1848 C CA . GLU A 1 226 ? 7.359 -5.633 5.824 1 95.75 226 GLU A CA 1
ATOM 1849 C C . GLU A 1 226 ? 7.258 -4.191 6.324 1 95.75 226 GLU A C 1
ATOM 1851 O O . GLU A 1 226 ? 6.16 -3.664 6.492 1 95.75 226 GLU A O 1
ATOM 1856 N N . GLY A 1 227 ? 8.383 -3.598 6.492 1 97.31 227 GLY A N 1
ATOM 1857 C CA . GLY A 1 227 ? 8.445 -2.248 7.031 1 97.31 227 GLY A CA 1
ATOM 1858 C C . GLY A 1 227 ? 7.898 -1.2 6.082 1 97.31 227 GLY A C 1
ATOM 1859 O O . GLY A 1 227 ? 7.273 -0.228 6.512 1 97.31 227 GLY A O 1
ATOM 1860 N N . ILE A 1 228 ? 8.172 -1.305 4.805 1 97.81 228 ILE A N 1
ATOM 1861 C CA . ILE A 1 228 ? 7.656 -0.377 3.801 1 97.81 228 ILE A CA 1
ATOM 1862 C C . ILE A 1 228 ? 6.129 -0.403 3.809 1 97.81 228 ILE A C 1
ATOM 1864 O O . ILE A 1 228 ? 5.484 0.648 3.844 1 97.81 228 ILE A O 1
ATOM 1868 N N . PHE A 1 229 ? 5.527 -1.53 3.865 1 97.88 229 PHE A N 1
ATOM 1869 C CA . PHE A 1 229 ? 4.074 -1.629 3.818 1 97.88 229 PHE A CA 1
ATOM 1870 C C . PHE A 1 229 ? 3.463 -1.256 5.164 1 97.88 229 PHE A C 1
ATOM 1872 O O . PHE A 1 229 ? 2.35 -0.728 5.223 1 97.88 229 PHE A O 1
ATOM 1879 N N . ASP A 1 230 ? 4.18 -1.529 6.27 1 97.75 230 ASP A N 1
ATOM 1880 C CA . ASP A 1 230 ? 3.74 -0.98 7.547 1 97.75 230 ASP A CA 1
ATOM 1881 C C . ASP A 1 230 ? 3.701 0.546 7.504 1 97.75 230 ASP A C 1
ATOM 1883 O O . ASP A 1 230 ? 2.809 1.165 8.094 1 97.75 230 ASP A O 1
ATOM 1887 N N . SER A 1 231 ? 4.684 1.1 6.859 1 98.19 231 SER A N 1
ATOM 1888 C CA . SER A 1 231 ? 4.723 2.551 6.715 1 98.19 231 SER A CA 1
ATOM 1889 C C . SER A 1 231 ? 3.518 3.064 5.934 1 98.19 231 SER A C 1
ATOM 1891 O O . SER A 1 231 ? 2.91 4.07 6.312 1 98.19 231 SER A O 1
ATOM 1893 N N . TYR A 1 232 ? 3.129 2.365 4.816 1 98 232 TYR A N 1
ATOM 1894 C CA . TYR A 1 232 ? 1.96 2.771 4.047 1 98 232 TYR A CA 1
ATOM 1895 C C . TYR A 1 232 ? 0.698 2.725 4.898 1 98 232 TYR A C 1
ATOM 1897 O O . TYR A 1 232 ? -0.142 3.625 4.824 1 98 232 TYR A O 1
ATOM 1905 N N . LYS A 1 233 ? 0.548 1.66 5.645 1 97.12 233 LYS A N 1
ATOM 1906 C CA . LYS A 1 233 ? -0.61 1.531 6.527 1 97.12 233 LYS A CA 1
ATOM 1907 C C . LYS A 1 233 ? -0.671 2.682 7.527 1 97.12 233 LYS A C 1
ATOM 1909 O O . LYS A 1 233 ? -1.738 3.25 7.762 1 97.12 233 LYS A O 1
ATOM 1914 N N . GLU A 1 234 ? 0.437 2.975 8.086 1 97.06 234 GLU A N 1
ATOM 1915 C CA . GLU A 1 234 ? 0.493 4.082 9.039 1 97.06 234 GLU A CA 1
ATOM 1916 C C . GLU A 1 234 ? 0.141 5.406 8.367 1 97.06 234 GLU A C 1
ATOM 1918 O O . GLU A 1 234 ? -0.659 6.18 8.891 1 97.06 234 GLU A O 1
ATOM 1923 N N . MET A 1 235 ? 0.727 5.703 7.227 1 96.75 235 MET A N 1
ATOM 1924 C CA . MET A 1 235 ? 0.419 6.914 6.473 1 96.75 235 MET A CA 1
ATOM 1925 C C . MET A 1 235 ? -1.075 7.012 6.188 1 96.75 235 MET A C 1
ATOM 1927 O O . MET A 1 235 ? -1.675 8.07 6.355 1 96.75 235 MET A O 1
ATOM 1931 N N . ALA A 1 236 ? -1.631 5.902 5.77 1 95.44 236 ALA A N 1
ATOM 1932 C CA . ALA A 1 236 ? -3.047 5.871 5.414 1 95.44 236 ALA A CA 1
ATOM 1933 C C . ALA A 1 236 ? -3.922 6.203 6.621 1 95.44 236 ALA A C 1
ATOM 1935 O O . ALA A 1 236 ? -4.875 6.98 6.508 1 95.44 236 ALA A O 1
ATOM 1936 N N . LEU A 1 237 ? -3.627 5.629 7.781 1 94.31 237 LEU A N 1
ATOM 1937 C CA . LEU A 1 237 ? -4.402 5.855 9 1 94.31 237 LEU A CA 1
ATOM 1938 C C . LEU A 1 237 ? -4.293 7.305 9.453 1 94.31 237 LEU A C 1
ATOM 1940 O O . LEU A 1 237 ? -5.289 7.914 9.852 1 94.31 237 LEU A O 1
ATOM 1944 N N . LEU A 1 238 ? -3.107 7.797 9.375 1 94.25 238 LEU A N 1
ATOM 1945 C CA . LEU A 1 238 ? -2.891 9.18 9.789 1 94.25 238 LEU A CA 1
ATOM 1946 C C . LEU A 1 238 ? -3.586 10.148 8.836 1 94.25 238 LEU A C 1
ATOM 1948 O O . LEU A 1 238 ? -4.195 11.125 9.273 1 94.25 238 LEU A O 1
ATOM 1952 N N . SER A 1 239 ? -3.51 9.867 7.574 1 92.06 239 SER A N 1
ATOM 1953 C CA . SER A 1 239 ? -4.156 10.695 6.562 1 92.06 239 SER A CA 1
ATOM 1954 C C . SER A 1 239 ? -5.676 10.633 6.684 1 92.06 239 SER A C 1
ATOM 1956 O O . SER A 1 239 ? -6.363 11.633 6.465 1 92.06 239 SER A O 1
ATOM 1958 N N . LYS A 1 240 ? -6.195 9.469 6.965 1 89.06 240 LYS A N 1
ATOM 1959 C CA . LYS A 1 240 ? -7.633 9.258 7.117 1 89.06 240 LYS A CA 1
ATOM 1960 C C . LYS A 1 240 ? -8.227 10.25 8.117 1 89.06 240 LYS A C 1
ATOM 1962 O O . LYS A 1 240 ? -9.336 10.742 7.922 1 89.06 240 LYS A O 1
ATOM 1967 N N . TYR A 1 241 ? -7.457 10.562 9.141 1 87.31 241 TYR A N 1
ATOM 1968 C CA . TYR A 1 241 ? -7.969 11.43 10.188 1 87.31 241 TYR A CA 1
ATOM 1969 C C . TYR A 1 241 ? -7.465 12.859 10.016 1 87.31 241 TYR A C 1
ATOM 1971 O O . TYR A 1 241 ? -7.422 13.625 10.977 1 87.31 241 TYR A O 1
ATOM 1979 N N . GLY A 1 242 ? -6.945 13.148 8.844 1 84.44 242 GLY A N 1
ATOM 1980 C CA . GLY A 1 242 ? -6.723 14.539 8.461 1 84.44 242 GLY A CA 1
ATOM 1981 C C . GLY A 1 242 ? -5.297 15 8.703 1 84.44 242 GLY A C 1
ATOM 1982 O O . GLY A 1 242 ? -5.004 16.188 8.609 1 84.44 242 GLY A O 1
ATOM 1983 N N . GLY A 1 243 ? -4.375 14.156 8.93 1 89.5 243 GLY A N 1
ATOM 1984 C CA . GLY A 1 243 ? -2.998 14.555 9.172 1 89.5 243 GLY A CA 1
ATOM 1985 C C . GLY A 1 243 ? -2.182 14.695 7.902 1 89.5 243 GLY A C 1
ATOM 1986 O O . GLY A 1 243 ? -2.309 13.875 6.988 1 89.5 243 GLY A O 1
ATOM 1987 N N . GLY A 1 244 ? -1.401 15.836 7.805 1 92.56 244 GLY A N 1
ATOM 1988 C CA . GLY A 1 244 ? -0.358 15.883 6.793 1 92.56 244 GLY A CA 1
ATOM 1989 C C . GLY A 1 244 ? 0.788 14.922 7.074 1 92.56 244 GLY A C 1
ATOM 1990 O O . GLY A 1 244 ? 1.086 14.625 8.234 1 92.56 244 GLY A O 1
ATOM 1991 N N . ILE A 1 245 ? 1.385 14.469 5.938 1 95.88 245 ILE A N 1
ATOM 1992 C CA . ILE A 1 245 ? 2.367 13.406 6.141 1 95.88 245 ILE A CA 1
ATOM 1993 C C . ILE A 1 245 ? 3.713 13.836 5.555 1 95.88 245 ILE A C 1
ATOM 1995 O O . ILE A 1 245 ? 3.779 14.32 4.426 1 95.88 245 ILE A O 1
ATOM 1999 N N . GLY A 1 246 ? 4.781 13.797 6.301 1 97.75 246 GLY A N 1
ATOM 2000 C CA . GLY A 1 246 ? 6.164 13.805 5.855 1 97.75 246 GLY A CA 1
ATOM 2001 C C . GLY A 1 246 ? 6.898 12.516 6.164 1 97.75 246 GLY A C 1
ATOM 2002 O O . GLY A 1 246 ? 6.922 12.062 7.312 1 97.75 246 GLY A O 1
ATOM 2003 N N . TRP A 1 247 ? 7.469 11.922 5.172 1 98.56 247 TRP A N 1
ATOM 2004 C CA . TRP A 1 247 ? 8.023 10.594 5.395 1 98.56 247 TRP A CA 1
ATOM 2005 C C . TRP A 1 247 ? 9.383 10.453 4.73 1 98.56 247 TRP A C 1
ATOM 2007 O O . TRP A 1 247 ? 9.555 10.805 3.564 1 98.56 247 TRP A O 1
ATOM 2017 N N . ASP A 1 248 ? 10.336 9.914 5.5 1 98.25 248 ASP A N 1
ATOM 2018 C CA . ASP A 1 248 ? 11.703 9.664 5.062 1 98.25 248 ASP A CA 1
ATOM 2019 C C . ASP A 1 248 ? 11.828 8.312 4.375 1 98.25 248 ASP A C 1
ATOM 2021 O O . ASP A 1 248 ? 11.422 7.285 4.934 1 98.25 248 ASP A O 1
ATOM 2025 N N . PHE A 1 249 ? 12.375 8.281 3.115 1 98.56 249 PHE A N 1
ATOM 2026 C CA . PHE A 1 249 ? 12.555 7.051 2.357 1 98.56 249 PHE A CA 1
ATOM 2027 C C . PHE A 1 249 ? 14.031 6.781 2.1 1 98.56 249 PHE A C 1
ATOM 2029 O O . PHE A 1 249 ? 14.375 5.957 1.248 1 98.56 249 PHE A O 1
ATOM 2036 N N . SER A 1 250 ? 14.93 7.371 2.822 1 98.56 250 SER A N 1
ATOM 2037 C CA . SER A 1 250 ? 16.359 7.387 2.523 1 98.56 250 SER A CA 1
ATOM 2038 C C . SER A 1 250 ? 16.984 6.012 2.746 1 98.56 250 SER A C 1
ATOM 2040 O O . SER A 1 250 ? 18.047 5.711 2.197 1 98.56 250 SER A O 1
ATOM 2042 N N . LEU A 1 251 ? 16.359 5.156 3.531 1 98.12 251 LEU A N 1
ATOM 2043 C CA . LEU A 1 251 ? 16.938 3.848 3.818 1 98.12 251 LEU A CA 1
ATOM 2044 C C . LEU A 1 251 ? 16.562 2.84 2.736 1 98.12 251 LEU A C 1
ATOM 2046 O O . LEU A 1 251 ? 17.156 1.767 2.648 1 98.12 251 LEU A O 1
ATOM 2050 N N . VAL A 1 252 ? 15.555 3.111 1.908 1 97.38 252 VAL A N 1
ATOM 2051 C CA . VAL A 1 252 ? 15.125 2.184 0.867 1 97.38 252 VAL A CA 1
ATOM 2052 C C . VAL A 1 252 ? 16.234 2.029 -0.174 1 97.38 252 VAL A C 1
ATOM 2054 O O . VAL A 1 252 ? 16.734 3.02 -0.705 1 97.38 252 VAL A O 1
ATOM 2057 N N . ARG A 1 253 ? 16.625 0.878 -0.439 1 95.94 253 ARG A N 1
ATOM 2058 C CA . ARG A 1 253 ? 17.766 0.601 -1.293 1 95.94 253 ARG A CA 1
ATOM 2059 C C . ARG A 1 253 ? 17.531 1.1 -2.715 1 95.94 253 ARG A C 1
ATOM 2061 O O . ARG A 1 253 ? 16.391 1.228 -3.146 1 95.94 253 ARG A O 1
ATOM 2068 N N . SER A 1 254 ? 18.594 1.368 -3.432 1 95.62 254 SER A N 1
ATOM 2069 C CA . SER A 1 254 ? 18.531 2.025 -4.734 1 95.62 254 SER A CA 1
ATOM 2070 C C . SER A 1 254 ? 18.328 1.014 -5.855 1 95.62 254 SER A C 1
ATOM 2072 O O . SER A 1 254 ? 18.391 -0.196 -5.629 1 95.62 254 SER A O 1
ATOM 2074 N N . ILE A 1 255 ? 18.062 1.547 -7.039 1 92 255 ILE A N 1
ATOM 2075 C CA . ILE A 1 255 ? 17.922 0.731 -8.242 1 92 255 ILE A CA 1
ATOM 2076 C C . ILE A 1 255 ? 19.219 -0.049 -8.484 1 92 255 ILE A C 1
ATOM 2078 O O . ILE A 1 255 ? 20.312 0.481 -8.297 1 92 255 ILE A O 1
ATOM 2082 N N . GLY A 1 256 ? 19.031 -1.341 -8.82 1 86.69 256 GLY A N 1
ATOM 2083 C CA . GLY A 1 256 ? 20.188 -2.162 -9.156 1 86.69 256 GLY A CA 1
ATOM 2084 C C . GLY A 1 256 ? 20.859 -2.77 -7.941 1 86.69 256 GLY A C 1
ATOM 2085 O O . GLY A 1 256 ? 21.812 -3.549 -8.078 1 86.69 256 GLY A O 1
ATOM 2086 N N . SER A 1 257 ? 20.359 -2.416 -6.742 1 89.31 257 SER A N 1
ATOM 2087 C CA . SER A 1 257 ? 20.938 -2.934 -5.504 1 89.31 257 SER A CA 1
ATOM 2088 C C . SER A 1 257 ? 20.734 -4.438 -5.383 1 89.31 257 SER A C 1
ATOM 2090 O O . SER A 1 257 ? 20.125 -5.059 -6.258 1 89.31 257 SER A O 1
ATOM 2092 N N . TYR A 1 258 ? 21.328 -4.938 -4.297 1 78.94 258 TYR A N 1
ATOM 2093 C CA . TYR A 1 258 ? 21.266 -6.371 -4.031 1 78.94 258 TYR A CA 1
ATOM 2094 C C . TYR A 1 258 ? 19.953 -6.746 -3.357 1 78.94 258 TYR A C 1
ATOM 2096 O O . TYR A 1 258 ? 19.422 -5.98 -2.547 1 78.94 258 TYR A O 1
ATOM 2104 N N . ILE A 1 259 ? 19.375 -7.848 -3.758 1 77.12 259 ILE A N 1
ATOM 2105 C CA . ILE A 1 259 ? 18.312 -8.516 -3.014 1 77.12 259 ILE A CA 1
ATOM 2106 C C . ILE A 1 259 ? 18.688 -9.977 -2.789 1 77.12 259 ILE A C 1
ATOM 2108 O O . ILE A 1 259 ? 18.828 -10.742 -3.746 1 77.12 259 ILE A O 1
ATOM 2112 N N . ASP A 1 260 ? 18.812 -10.391 -1.558 1 73.19 260 ASP A N 1
ATOM 2113 C CA . ASP A 1 260 ? 19.156 -11.766 -1.184 1 73.19 260 ASP A CA 1
ATOM 2114 C C . ASP A 1 260 ? 20.359 -12.266 -1.98 1 73.19 260 ASP A C 1
ATOM 2116 O O . ASP A 1 260 ? 20.297 -13.328 -2.592 1 73.19 260 ASP A O 1
ATOM 2120 N N . GLY A 1 261 ? 21.359 -11.414 -2.129 1 69.06 261 GLY A N 1
ATOM 2121 C CA . GLY A 1 261 ? 22.625 -11.797 -2.742 1 69.06 261 GLY A CA 1
ATOM 2122 C C . GLY A 1 261 ? 22.625 -11.633 -4.25 1 69.06 261 GLY A C 1
ATOM 2123 O O . GLY A 1 261 ? 23.672 -11.781 -4.891 1 69.06 261 GLY A O 1
ATOM 2124 N N . HIS A 1 262 ? 21.484 -11.312 -4.809 1 73.56 262 HIS A N 1
ATOM 2125 C CA . HIS A 1 262 ? 21.406 -11.117 -6.254 1 73.56 262 HIS A CA 1
ATOM 2126 C C . HIS A 1 262 ? 21.594 -9.648 -6.617 1 73.56 262 HIS A C 1
ATOM 2128 O O . HIS A 1 262 ? 20.844 -8.781 -6.156 1 73.56 262 HIS A O 1
ATOM 2134 N N . LYS A 1 263 ? 22.562 -9.484 -7.461 1 74.81 263 LYS A N 1
ATOM 2135 C CA . LYS A 1 263 ? 22.859 -8.125 -7.895 1 74.81 263 LYS A CA 1
ATOM 2136 C C . LYS A 1 263 ? 21.844 -7.637 -8.922 1 74.81 263 LYS A C 1
ATOM 2138 O O . LYS A 1 263 ? 21.266 -8.438 -9.664 1 74.81 263 LYS A O 1
ATOM 2143 N N . ASN A 1 264 ? 21.5 -6.352 -8.93 1 78.25 264 ASN A N 1
ATOM 2144 C CA . ASN A 1 264 ? 20.625 -5.691 -9.891 1 78.25 264 ASN A CA 1
ATOM 2145 C C . ASN A 1 264 ? 19.172 -6.184 -9.766 1 78.25 264 ASN A C 1
ATOM 2147 O O . ASN A 1 264 ? 18.453 -6.266 -10.766 1 78.25 264 ASN A O 1
ATOM 2151 N N . ALA A 1 265 ? 18.859 -6.574 -8.57 1 78.69 265 ALA A N 1
ATOM 2152 C CA . ALA A 1 265 ? 17.547 -7.156 -8.344 1 78.69 265 ALA A CA 1
ATOM 2153 C C . ALA A 1 265 ? 16.547 -6.098 -7.859 1 78.69 265 ALA A C 1
ATOM 2155 O O . ALA A 1 265 ? 15.344 -6.246 -8.039 1 78.69 265 ALA A O 1
ATOM 2156 N N . SER A 1 266 ? 17.047 -5.02 -7.324 1 87.44 266 SER A N 1
ATOM 2157 C CA . SER A 1 266 ? 16.172 -4.004 -6.746 1 87.44 266 SER A CA 1
ATOM 2158 C C . SER A 1 266 ? 15.664 -3.041 -7.812 1 87.44 266 SER A C 1
ATOM 2160 O O . SER A 1 266 ? 16.406 -2.641 -8.703 1 87.44 266 SER A O 1
ATOM 2162 N N . ALA A 1 267 ? 14.398 -2.684 -7.645 1 87.38 267 ALA A N 1
ATOM 2163 C CA . ALA A 1 267 ? 13.773 -1.724 -8.555 1 87.38 267 ALA A CA 1
ATOM 2164 C C . ALA A 1 267 ? 13.992 -0.292 -8.07 1 87.38 267 ALA A C 1
ATOM 2166 O O . ALA A 1 267 ? 13.695 0.664 -8.789 1 87.38 267 ALA A O 1
ATOM 2167 N N . GLY A 1 268 ? 14.547 -0.151 -6.906 1 93.19 268 GLY A N 1
ATOM 2168 C CA . GLY A 1 268 ? 14.859 1.172 -6.387 1 93.19 268 GLY A CA 1
ATOM 2169 C C . GLY A 1 268 ? 13.703 1.803 -5.633 1 93.19 268 GLY A C 1
ATOM 2170 O O . GLY A 1 268 ? 12.711 1.134 -5.332 1 93.19 268 GLY A O 1
ATOM 2171 N N . THR A 1 269 ? 13.766 3.113 -5.359 1 96.44 269 THR A N 1
ATOM 2172 C CA . THR A 1 269 ? 12.828 3.822 -4.492 1 96.44 269 THR A CA 1
ATOM 2173 C C . THR A 1 269 ? 11.586 4.234 -5.27 1 96.44 269 THR A C 1
ATOM 2175 O O . THR A 1 269 ? 10.5 4.348 -4.691 1 96.44 269 THR A O 1
ATOM 2178 N N . ILE A 1 270 ? 11.664 4.438 -6.578 1 96.62 270 ILE A N 1
ATOM 2179 C CA . ILE A 1 270 ? 10.656 5.137 -7.367 1 96.62 270 ILE A CA 1
ATOM 2180 C C . ILE A 1 270 ? 9.367 4.316 -7.41 1 96.62 270 ILE A C 1
ATOM 2182 O O . ILE A 1 270 ? 8.281 4.848 -7.191 1 96.62 270 ILE A O 1
ATOM 2186 N N . PRO A 1 271 ? 9.422 2.98 -7.641 1 94.69 271 PRO A N 1
ATOM 2187 C CA . PRO A 1 271 ? 8.188 2.201 -7.633 1 94.69 271 PRO A CA 1
ATOM 2188 C C . PRO A 1 271 ? 7.449 2.273 -6.297 1 94.69 271 PRO A C 1
ATOM 2190 O O . PRO A 1 271 ? 6.215 2.268 -6.266 1 94.69 271 PRO A O 1
ATOM 2193 N N . PHE A 1 272 ? 8.164 2.336 -5.195 1 97 272 PHE A N 1
ATOM 2194 C CA . PHE A 1 272 ? 7.551 2.414 -3.873 1 97 272 PHE A CA 1
ATOM 2195 C C . PHE A 1 272 ? 6.961 3.801 -3.633 1 97 272 PHE A C 1
ATOM 2197 O O . PHE A 1 272 ? 5.945 3.938 -2.947 1 97 272 PHE A O 1
ATOM 2204 N N . LEU A 1 273 ? 7.59 4.816 -4.207 1 97.94 273 LEU A N 1
ATOM 2205 C CA . LEU A 1 273 ? 7.031 6.16 -4.113 1 97.94 273 LEU A CA 1
ATOM 2206 C C . LEU A 1 273 ? 5.742 6.27 -4.922 1 97.94 273 LEU A C 1
ATOM 2208 O O . LEU A 1 273 ? 4.84 7.031 -4.562 1 97.94 273 LEU A O 1
ATOM 2212 N N . LYS A 1 274 ? 5.629 5.508 -5.996 1 96.38 274 LYS A N 1
ATOM 2213 C CA . LYS A 1 274 ? 4.387 5.461 -6.762 1 96.38 274 LYS A CA 1
ATOM 2214 C C . LYS A 1 274 ? 3.236 4.934 -5.906 1 96.38 274 LYS A C 1
ATOM 2216 O O . LYS A 1 274 ? 2.107 5.418 -6.008 1 96.38 274 LYS A O 1
ATOM 2221 N N . ILE A 1 275 ? 3.516 3.934 -5.137 1 97.12 275 ILE A N 1
ATOM 2222 C CA . ILE A 1 275 ? 2.508 3.414 -4.219 1 97.12 275 ILE A CA 1
ATOM 2223 C C . ILE A 1 275 ? 2.109 4.5 -3.223 1 97.12 275 ILE A C 1
ATOM 2225 O O . ILE A 1 275 ? 0.921 4.711 -2.969 1 97.12 275 ILE A O 1
ATOM 2229 N N . ALA A 1 276 ? 3.094 5.18 -2.672 1 97.38 276 ALA A N 1
ATOM 2230 C CA . ALA A 1 276 ? 2.795 6.281 -1.76 1 97.38 276 ALA A CA 1
ATOM 2231 C C . ALA A 1 276 ? 1.908 7.324 -2.434 1 97.38 276 ALA A C 1
ATOM 2233 O O . ALA A 1 276 ? 1.015 7.891 -1.8 1 97.38 276 ALA A O 1
ATOM 2234 N N . ASN A 1 277 ? 2.213 7.645 -3.654 1 96.06 277 ASN A N 1
ATOM 2235 C CA . ASN A 1 277 ? 1.403 8.562 -4.449 1 96.06 277 ASN A CA 1
ATOM 2236 C C . ASN A 1 277 ? -0.061 8.133 -4.484 1 96.06 277 ASN A C 1
ATOM 2238 O O . ASN A 1 277 ? -0.957 8.953 -4.273 1 96.06 277 ASN A O 1
ATOM 2242 N N . ASP A 1 278 ? -0.298 6.922 -4.738 1 94.62 278 ASP A N 1
ATOM 2243 C CA . ASP A 1 278 ? -1.665 6.418 -4.84 1 94.62 278 ASP A CA 1
ATOM 2244 C C . ASP A 1 278 ? -2.324 6.336 -3.467 1 94.62 278 ASP A C 1
ATOM 2246 O O . ASP A 1 278 ? -3.547 6.449 -3.352 1 94.62 278 ASP A O 1
ATOM 2250 N N . VAL A 1 279 ? -1.546 6.09 -2.422 1 95.56 279 VAL A N 1
ATOM 2251 C CA . VAL A 1 279 ? -2.07 6.176 -1.062 1 95.56 279 VAL A CA 1
ATOM 2252 C C . VAL A 1 279 ? -2.639 7.57 -0.813 1 95.56 279 VAL A C 1
ATOM 2254 O O . VAL A 1 279 ? -3.738 7.711 -0.274 1 95.56 279 VAL A O 1
ATOM 2257 N N . ALA A 1 280 ? -1.939 8.625 -1.219 1 93.06 280 ALA A N 1
ATOM 2258 C CA . ALA A 1 280 ? -2.385 10 -1.042 1 93.06 280 ALA A CA 1
ATOM 2259 C C . ALA A 1 280 ? -3.711 10.242 -1.756 1 93.06 280 ALA A C 1
ATOM 2261 O O . ALA A 1 280 ? -4.551 11.008 -1.273 1 93.06 280 ALA A O 1
ATOM 2262 N N . ILE A 1 281 ? -3.932 9.594 -2.82 1 90.25 281 ILE A N 1
ATOM 2263 C CA . ILE A 1 281 ? -5.129 9.781 -3.631 1 90.25 281 ILE A CA 1
ATOM 2264 C C . ILE A 1 281 ? -6.293 9.008 -3.018 1 90.25 281 ILE A C 1
ATOM 2266 O O . ILE A 1 281 ? -7.406 9.531 -2.908 1 90.25 281 ILE A O 1
ATOM 2270 N N . ALA A 1 282 ? -6.055 7.781 -2.609 1 91.19 282 ALA A N 1
ATOM 2271 C CA . ALA A 1 282 ? -7.109 6.867 -2.182 1 91.19 282 ALA A CA 1
ATOM 2272 C C . ALA A 1 282 ? -7.656 7.258 -0.811 1 91.19 282 ALA A C 1
ATOM 2274 O O . ALA A 1 282 ? -8.836 7.059 -0.525 1 91.19 282 ALA A O 1
ATOM 2275 N N . VAL A 1 283 ? -6.812 7.695 0.029 1 86.5 283 VAL A N 1
ATOM 2276 C CA . VAL A 1 283 ? -7.238 7.996 1.393 1 86.5 283 VAL A CA 1
ATOM 2277 C C . VAL A 1 283 ? -7.402 9.508 1.561 1 86.5 283 VAL A C 1
ATOM 2279 O O . VAL A 1 283 ? -6.441 10.211 1.889 1 86.5 283 VAL A O 1
ATOM 2282 N N . ASP A 1 284 ? -8.578 9.781 1.08 1 68.81 284 ASP A N 1
ATOM 2283 C CA . ASP A 1 284 ? -8.852 11.211 1.176 1 68.81 284 ASP A CA 1
ATOM 2284 C C . ASP A 1 284 ? -9.547 11.547 2.496 1 68.81 284 ASP A C 1
ATOM 2286 O O . ASP A 1 284 ? -10.047 10.656 3.186 1 68.81 284 ASP A O 1
ATOM 2290 N N . GLN A 1 285 ? -9.234 12.492 3.188 1 58.62 285 GLN A N 1
ATOM 2291 C CA . GLN A 1 285 ? -9.734 13.016 4.457 1 58.62 285 GLN A CA 1
ATOM 2292 C C . GLN A 1 285 ? -11.25 13.188 4.426 1 58.62 285 GLN A C 1
ATOM 2294 O O . GLN A 1 285 ? -11.758 14.305 4.586 1 58.62 285 GLN A O 1
ATOM 2299 N N . LEU A 1 286 ? -11.977 11.891 4.336 1 51.06 286 LEU A N 1
ATOM 2300 C CA . LEU A 1 286 ? -13.43 11.797 4.445 1 51.06 286 LEU A CA 1
ATOM 2301 C C . LEU A 1 286 ? -14.109 12.578 3.322 1 51.06 286 LEU A C 1
ATOM 2303 O O . LEU A 1 286 ? -15.117 13.25 3.551 1 51.06 286 LEU A O 1
ATOM 2307 N N . GLY A 1 287 ? -13.461 12.523 2.135 1 50.34 287 GLY A N 1
ATOM 2308 C CA . GLY A 1 287 ? -14.102 13.117 0.974 1 50.34 287 GLY A CA 1
ATOM 2309 C C . GLY A 1 287 ? -13.844 14.609 0.853 1 50.34 287 GLY A C 1
ATOM 2310 O O . GLY A 1 287 ? -14.242 15.234 -0.131 1 50.34 287 GLY A O 1
ATOM 2311 N N . THR A 1 288 ? -13.328 15.195 1.831 1 48.56 288 THR A N 1
ATOM 2312 C CA . THR A 1 288 ? -13.25 16.656 1.865 1 48.56 288 THR A CA 1
ATOM 2313 C C . THR A 1 288 ? -11.914 17.141 1.304 1 48.56 288 THR A C 1
ATOM 2315 O O . THR A 1 288 ? -11.867 18.156 0.609 1 48.56 288 THR A O 1
ATOM 2318 N N . ARG A 1 289 ? -10.859 16.266 1.627 1 57.03 289 ARG A N 1
ATOM 2319 C CA . ARG A 1 289 ? -9.562 16.781 1.214 1 57.03 289 ARG A CA 1
ATOM 2320 C C . ARG A 1 289 ? -8.625 15.641 0.829 1 57.03 289 ARG A C 1
ATOM 2322 O O . ARG A 1 289 ? -8.594 14.602 1.49 1 57.03 289 ARG A O 1
ATOM 2329 N N . LYS A 1 290 ? -7.871 15.945 -0.209 1 66 290 LYS A N 1
ATOM 2330 C CA . LYS A 1 290 ? -6.871 14.977 -0.654 1 66 290 LYS A CA 1
ATOM 2331 C C . LYS A 1 290 ? -5.711 14.883 0.333 1 66 290 LYS A C 1
ATOM 2333 O O . LYS A 1 290 ? -5.348 15.883 0.961 1 66 290 LYS A O 1
ATOM 2338 N N . GLY A 1 291 ? -5.266 13.688 0.579 1 76.88 291 GLY A N 1
ATOM 2339 C CA . GLY A 1 291 ? -4.07 13.516 1.392 1 76.88 291 GLY A CA 1
ATOM 2340 C C . GLY A 1 291 ? -2.844 14.18 0.798 1 76.88 291 GLY A C 1
ATOM 2341 O O . GLY A 1 291 ? -2.713 14.273 -0.424 1 76.88 291 GLY A O 1
ATOM 2342 N N . ALA A 1 292 ? -2.084 14.828 1.582 1 87.38 292 ALA A N 1
ATOM 2343 C CA . ALA A 1 292 ? -0.833 15.453 1.163 1 87.38 292 ALA A CA 1
ATOM 2344 C C . ALA A 1 292 ? 0.367 14.773 1.815 1 87.38 292 ALA A C 1
ATOM 2346 O O . ALA A 1 292 ? 0.473 14.727 3.043 1 87.38 292 ALA A O 1
ATOM 2347 N N . ILE A 1 293 ? 1.219 14.188 0.986 1 95.06 293 ILE A N 1
ATOM 2348 C CA . ILE A 1 293 ? 2.373 13.461 1.499 1 95.06 293 ILE A CA 1
ATOM 2349 C C . ILE A 1 293 ? 3.656 14.039 0.909 1 95.06 293 ILE A C 1
ATOM 2351 O O . ILE A 1 293 ? 3.803 14.125 -0.313 1 95.06 293 ILE A O 1
ATOM 2355 N N . ALA A 1 294 ? 4.52 14.523 1.751 1 96.94 294 ALA A N 1
ATOM 2356 C CA . ALA A 1 294 ? 5.887 14.844 1.345 1 96.94 294 ALA A CA 1
ATOM 2357 C C . ALA A 1 294 ? 6.824 13.664 1.576 1 96.94 294 ALA A C 1
ATOM 2359 O O . ALA A 1 294 ? 6.727 12.977 2.594 1 96.94 294 ALA A O 1
ATOM 2360 N N . VAL A 1 295 ? 7.656 13.383 0.63 1 98.25 295 VAL A N 1
ATOM 2361 C CA . VAL A 1 295 ? 8.625 12.297 0.745 1 98.25 295 VAL A CA 1
ATOM 2362 C C . VAL A 1 295 ? 10.039 12.859 0.705 1 98.25 295 VAL A C 1
ATOM 2364 O O . VAL A 1 295 ? 10.359 13.695 -0.144 1 98.25 295 VAL A O 1
ATOM 2367 N N . TYR A 1 296 ? 10.867 12.453 1.642 1 98.75 296 TYR A N 1
ATOM 2368 C CA . TYR A 1 296 ? 12.219 12.977 1.791 1 98.75 296 TYR A CA 1
ATOM 2369 C C . TYR A 1 296 ? 13.258 11.945 1.37 1 98.75 296 TYR A C 1
ATOM 2371 O O . TYR A 1 296 ? 13.102 10.75 1.643 1 98.75 296 TYR A O 1
ATOM 2379 N N . LEU A 1 297 ? 14.32 12.383 0.74 1 98.81 297 LEU A N 1
ATOM 2380 C CA . LEU A 1 297 ? 15.43 11.547 0.304 1 98.81 297 LEU A CA 1
ATOM 2381 C C . LEU A 1 297 ? 16.766 12.273 0.494 1 98.81 297 LEU A C 1
ATOM 2383 O O . LEU A 1 297 ? 16.875 13.461 0.184 1 98.81 297 LEU A O 1
ATOM 2387 N N . GLU A 1 298 ? 17.719 11.625 1.037 1 98.75 298 GLU A N 1
ATOM 2388 C CA . GLU A 1 298 ? 19.047 12.219 1.19 1 98.75 298 GLU A CA 1
ATOM 2389 C C . GLU A 1 298 ? 19.719 12.43 -0.164 1 98.75 298 GLU A C 1
ATOM 2391 O O . GLU A 1 298 ? 19.594 11.594 -1.061 1 98.75 298 GLU A O 1
ATOM 2396 N N . ILE A 1 299 ? 20.531 13.391 -0.319 1 98.62 299 ILE A N 1
ATOM 2397 C CA . ILE A 1 299 ? 21.047 13.891 -1.59 1 98.62 299 ILE A CA 1
ATOM 2398 C C . ILE A 1 299 ? 22.109 12.945 -2.121 1 98.62 299 ILE A C 1
ATOM 2400 O O . ILE A 1 299 ? 22.453 12.984 -3.307 1 98.62 299 ILE A O 1
ATOM 2404 N N . TRP A 1 300 ? 22.688 12.078 -1.296 1 98.5 300 TRP A N 1
ATOM 2405 C CA . TRP A 1 300 ? 23.75 11.172 -1.724 1 98.5 300 TRP A CA 1
ATOM 2406 C C . TRP A 1 300 ? 23.172 9.859 -2.238 1 98.5 300 TRP A C 1
ATOM 2408 O O . TRP A 1 300 ? 23.906 8.961 -2.637 1 98.5 300 TRP A O 1
ATOM 2418 N N . HIS A 1 301 ? 21.875 9.688 -2.207 1 98.44 301 HIS A N 1
ATOM 2419 C CA . HIS A 1 301 ? 21.203 8.461 -2.617 1 98.44 301 HIS A CA 1
ATOM 2420 C C . HIS A 1 301 ? 21.312 8.242 -4.121 1 98.44 301 HIS A C 1
ATOM 2422 O O . HIS A 1 301 ? 21.125 9.18 -4.902 1 98.44 301 HIS A O 1
ATOM 2428 N N . ILE A 1 302 ? 21.562 7.152 -4.582 1 97.88 302 ILE A N 1
ATOM 2429 C CA . ILE A 1 302 ? 21.766 6.828 -5.988 1 97.88 302 ILE A CA 1
ATOM 2430 C C . ILE A 1 302 ? 20.516 7.203 -6.789 1 97.88 302 ILE A C 1
ATOM 2432 O O . ILE A 1 302 ? 20.625 7.633 -7.941 1 97.88 302 ILE A O 1
ATOM 2436 N N . ASP A 1 303 ? 19.328 7.109 -6.227 1 97.56 303 ASP A N 1
ATOM 2437 C CA . ASP A 1 303 ? 18.062 7.34 -6.93 1 97.56 303 ASP A CA 1
ATOM 2438 C C . ASP A 1 303 ? 17.719 8.828 -6.965 1 97.56 303 ASP A C 1
ATOM 2440 O O . ASP A 1 303 ? 16.625 9.203 -7.395 1 97.56 303 ASP A O 1
ATOM 2444 N N . VAL A 1 304 ? 18.562 9.727 -6.562 1 98.31 304 VAL A N 1
ATOM 2445 C CA . VAL A 1 304 ? 18.266 11.148 -6.371 1 98.31 304 VAL A CA 1
ATOM 2446 C C . VAL A 1 304 ? 17.906 11.781 -7.715 1 98.31 304 VAL A C 1
ATOM 2448 O O . VAL A 1 304 ? 17.047 12.664 -7.781 1 98.31 304 VAL A O 1
ATOM 2451 N N . MET A 1 305 ? 18.531 11.359 -8.789 1 96 305 MET A N 1
ATOM 2452 C CA . MET A 1 305 ? 18.297 11.961 -10.102 1 96 305 MET A CA 1
ATOM 2453 C C . MET A 1 305 ? 16.844 11.734 -10.547 1 96 305 MET A C 1
ATOM 2455 O O . MET A 1 305 ? 16.188 12.664 -11 1 96 305 MET A O 1
ATOM 2459 N N . GLU A 1 306 ? 16.406 10.516 -10.352 1 95 306 GLU A N 1
ATOM 2460 C CA . GLU A 1 306 ? 15.023 10.195 -10.703 1 95 306 GLU A CA 1
ATOM 2461 C C . GLU A 1 306 ? 14.047 10.82 -9.703 1 95 306 GLU A C 1
ATOM 2463 O O . GLU A 1 306 ? 12.93 11.203 -10.07 1 95 306 GLU A O 1
ATOM 2468 N N . PHE A 1 307 ? 14.508 10.875 -8.508 1 97.62 307 PHE A N 1
ATOM 2469 C CA . PHE A 1 307 ? 13.68 11.445 -7.453 1 97.62 307 PHE A CA 1
ATOM 2470 C C . PHE A 1 307 ? 13.336 12.898 -7.762 1 97.62 307 PHE A C 1
ATOM 2472 O O . PHE A 1 307 ? 12.188 13.32 -7.578 1 97.62 307 PHE A O 1
ATOM 2479 N N . ILE A 1 308 ? 14.242 13.641 -8.234 1 96.94 308 ILE A N 1
ATOM 2480 C CA . ILE A 1 308 ? 14.062 15.055 -8.562 1 96.94 308 ILE A CA 1
ATOM 2481 C C . ILE A 1 308 ? 13.047 15.203 -9.688 1 96.94 308 ILE A C 1
ATOM 2483 O O . ILE A 1 308 ? 12.289 16.172 -9.727 1 96.94 308 ILE A O 1
ATOM 2487 N N . ASP A 1 309 ? 12.859 14.188 -10.492 1 94.31 309 ASP A N 1
ATOM 2488 C CA . ASP A 1 309 ? 12.008 14.242 -11.672 1 94.31 309 ASP A CA 1
ATOM 2489 C C . ASP A 1 309 ? 10.602 13.727 -11.367 1 94.31 309 ASP A C 1
ATOM 2491 O O . ASP A 1 309 ? 9.773 13.586 -12.266 1 94.31 309 ASP A O 1
ATOM 2495 N N . LEU A 1 310 ? 10.273 13.383 -10.211 1 94.38 310 LEU A N 1
ATOM 2496 C CA . LEU A 1 310 ? 9.047 12.688 -9.836 1 94.38 310 LEU A CA 1
ATOM 2497 C C . LEU A 1 310 ? 7.82 13.453 -10.336 1 94.38 310 LEU A C 1
ATOM 2499 O O . LEU A 1 310 ? 6.82 12.844 -10.711 1 94.38 310 LEU A O 1
ATOM 2503 N N . ARG A 1 311 ? 7.836 14.805 -10.352 1 91.25 311 ARG A N 1
ATOM 2504 C CA . ARG A 1 311 ? 6.645 15.586 -10.664 1 91.25 311 ARG A CA 1
ATOM 2505 C C . ARG A 1 311 ? 6.719 16.141 -12.078 1 91.25 311 ARG A C 1
ATOM 2507 O O . ARG A 1 311 ? 5.875 16.953 -12.477 1 91.25 311 ARG A O 1
ATOM 2514 N N . LYS A 1 312 ? 7.73 15.773 -12.758 1 88.19 312 LYS A N 1
ATOM 2515 C CA . LYS A 1 312 ? 7.844 16.266 -14.125 1 88.19 312 LYS A CA 1
ATOM 2516 C C . LYS A 1 312 ? 6.73 15.711 -15.008 1 88.19 312 LYS A C 1
ATOM 2518 O O . LYS A 1 312 ? 6.328 14.555 -14.852 1 88.19 312 LYS A O 1
ATOM 2523 N N . ASN A 1 313 ? 6.281 16.438 -15.938 1 81.44 313 ASN A N 1
ATOM 2524 C CA . ASN A 1 313 ? 5.211 16.016 -16.828 1 81.44 313 ASN A CA 1
ATOM 2525 C C . ASN A 1 313 ? 5.738 15.156 -17.984 1 81.44 313 ASN A C 1
ATOM 2527 O O . ASN A 1 313 ? 4.98 14.422 -18.609 1 81.44 313 ASN A O 1
ATOM 2531 N N . SER A 1 314 ? 6.961 15.305 -18.219 1 82.5 314 SER A N 1
ATOM 2532 C CA . SER A 1 314 ? 7.555 14.539 -19.312 1 82.5 314 SER A CA 1
ATOM 2533 C C . SER A 1 314 ? 8.195 13.25 -18.812 1 82.5 314 SER A C 1
ATOM 2535 O O . SER A 1 314 ? 8.492 13.125 -17.609 1 82.5 314 SER A O 1
ATOM 2537 N N . GLY A 1 315 ? 8.281 12.328 -19.641 1 82.81 315 GLY A N 1
ATOM 2538 C CA . GLY A 1 315 ? 8.945 11.086 -19.297 1 82.81 315 GLY A CA 1
ATOM 2539 C C . GLY A 1 315 ? 7.973 9.938 -19.078 1 82.81 315 GLY A C 1
ATOM 2540 O O . GLY A 1 315 ? 6.793 10.039 -19.422 1 82.81 315 GLY A O 1
ATOM 2541 N N . ASP A 1 316 ? 8.516 8.805 -18.578 1 85.5 316 ASP A N 1
ATOM 2542 C CA . ASP A 1 316 ? 7.734 7.59 -18.344 1 85.5 316 ASP A CA 1
ATOM 2543 C C . ASP A 1 316 ? 6.77 7.773 -17.172 1 85.5 316 ASP A C 1
ATOM 2545 O O . ASP A 1 316 ? 7.195 7.879 -16.031 1 85.5 316 ASP A O 1
ATOM 2549 N N . GLU A 1 317 ? 5.488 7.742 -17.438 1 84.69 317 GLU A N 1
ATOM 2550 C CA . GLU A 1 317 ? 4.434 7.973 -16.453 1 84.69 317 GLU A CA 1
ATOM 2551 C C . GLU A 1 317 ? 4.496 6.938 -15.328 1 84.69 317 GLU A C 1
ATOM 2553 O O . GLU A 1 317 ? 4.066 7.203 -14.203 1 84.69 317 GLU A O 1
ATOM 2558 N N . ARG A 1 318 ? 5.094 5.875 -15.656 1 85.06 318 ARG A N 1
ATOM 2559 C CA . ARG A 1 318 ? 5.184 4.82 -14.648 1 85.06 318 ARG A CA 1
ATOM 2560 C C . ARG A 1 318 ? 6.184 5.191 -13.562 1 85.06 318 ARG A C 1
ATOM 2562 O O . ARG A 1 318 ? 6.195 4.586 -12.484 1 85.06 318 ARG A O 1
ATOM 2569 N N . ARG A 1 319 ? 6.934 6.219 -13.828 1 89.69 319 ARG A N 1
ATOM 2570 C CA . ARG A 1 319 ? 7.969 6.617 -12.883 1 89.69 319 ARG A CA 1
ATOM 2571 C C . ARG A 1 319 ? 7.707 8.023 -12.344 1 89.69 319 ARG A C 1
ATOM 2573 O O . ARG A 1 319 ? 8.617 8.664 -11.812 1 89.69 319 ARG A O 1
ATOM 2580 N N . ARG A 1 320 ? 6.477 8.539 -12.578 1 92.81 320 ARG A N 1
ATOM 2581 C CA . ARG A 1 320 ? 6.102 9.859 -12.094 1 92.81 320 ARG A CA 1
ATOM 2582 C C . ARG A 1 320 ? 5.113 9.758 -10.938 1 92.81 320 ARG A C 1
ATOM 2584 O O . ARG A 1 320 ? 4.352 8.797 -10.852 1 92.81 320 ARG A O 1
ATOM 2591 N N . ALA A 1 321 ? 5.184 10.578 -10.031 1 93.94 321 ALA A N 1
ATOM 2592 C CA . ALA A 1 321 ? 4.273 10.719 -8.891 1 93.94 321 ALA A CA 1
ATOM 2593 C C . ALA A 1 321 ? 3.824 12.164 -8.727 1 93.94 321 ALA A C 1
ATOM 2595 O O . ALA A 1 321 ? 4.355 12.891 -7.883 1 93.94 321 ALA A O 1
ATOM 2596 N N . HIS A 1 322 ? 2.754 12.523 -9.336 1 91.06 322 HIS A N 1
ATOM 2597 C CA . HIS A 1 322 ? 2.332 13.914 -9.469 1 91.06 322 HIS A CA 1
ATOM 2598 C C . HIS A 1 322 ? 1.678 14.414 -8.18 1 91.06 322 HIS A C 1
ATOM 2600 O O . HIS A 1 322 ? 1.552 15.625 -7.977 1 91.06 322 HIS A O 1
ATOM 2606 N N . ASP A 1 323 ? 1.295 13.523 -7.348 1 91.56 323 ASP A N 1
ATOM 2607 C CA . ASP A 1 323 ? 0.53 13.945 -6.176 1 91.56 323 ASP A CA 1
ATOM 2608 C C . ASP A 1 323 ? 1.394 13.914 -4.918 1 91.56 323 ASP A C 1
ATOM 2610 O O . ASP A 1 323 ? 0.9 14.164 -3.814 1 91.56 323 ASP A O 1
ATOM 2614 N N . LEU A 1 324 ? 2.699 13.594 -5.012 1 94.75 324 LEU A N 1
ATOM 2615 C CA . LEU A 1 324 ? 3.643 13.672 -3.898 1 94.75 324 LEU A CA 1
ATOM 2616 C C . LEU A 1 324 ? 4.402 14.992 -3.922 1 94.75 324 LEU A C 1
ATOM 2618 O O . LEU A 1 324 ? 4.473 15.656 -4.961 1 94.75 324 LEU A O 1
ATOM 2622 N N . PHE A 1 325 ? 4.887 15.344 -2.803 1 94.62 325 PHE A N 1
ATOM 2623 C CA . PHE A 1 325 ? 5.777 16.5 -2.688 1 94.62 325 PHE A CA 1
ATOM 2624 C C . PHE A 1 325 ? 7.191 16.047 -2.348 1 94.62 325 PHE A C 1
ATOM 2626 O O . PHE A 1 325 ? 7.508 15.789 -1.183 1 94.62 325 PHE A O 1
ATOM 2633 N N . PRO A 1 326 ? 8.086 16.016 -3.311 1 96.5 326 PRO A N 1
ATOM 2634 C CA . PRO A 1 326 ? 9.461 15.586 -3.043 1 96.5 326 PRO A CA 1
ATOM 2635 C C . PRO A 1 326 ? 10.266 16.609 -2.25 1 96.5 326 PRO A C 1
ATOM 2637 O O . PRO A 1 326 ? 10.109 17.812 -2.463 1 96.5 326 PRO A O 1
ATOM 2640 N N . ALA A 1 327 ? 11.047 16.188 -1.367 1 97.88 327 ALA A N 1
ATOM 2641 C CA . ALA A 1 327 ? 11.938 17.016 -0.569 1 97.88 327 ALA A CA 1
ATOM 2642 C C . ALA A 1 327 ? 13.328 16.391 -0.46 1 97.88 327 ALA A C 1
ATOM 2644 O O . ALA A 1 327 ? 13.453 15.172 -0.3 1 97.88 327 ALA A O 1
ATOM 2645 N N . LEU A 1 328 ? 14.367 17.188 -0.651 1 98.5 328 LEU A N 1
ATOM 2646 C CA . LEU A 1 328 ? 15.742 16.703 -0.537 1 98.5 328 LEU A CA 1
ATOM 2647 C C . LEU A 1 328 ? 16.312 17.031 0.836 1 98.5 328 LEU A C 1
ATOM 2649 O O . LEU A 1 328 ? 16.125 18.125 1.35 1 98.5 328 LEU A O 1
ATOM 2653 N N . TRP A 1 329 ? 16.844 16.031 1.485 1 98.69 329 TRP A N 1
ATOM 2654 C CA . TRP A 1 329 ? 17.594 16.156 2.727 1 98.69 329 TRP A CA 1
ATOM 2655 C C . TRP A 1 329 ? 19.094 16.344 2.441 1 98.69 329 TRP A C 1
ATOM 2657 O O . TRP A 1 329 ? 19.797 15.375 2.193 1 98.69 329 TRP A O 1
ATOM 2667 N N . VAL A 1 330 ? 19.641 17.609 2.523 1 98.62 330 VAL A N 1
ATOM 2668 C CA . VAL A 1 330 ? 20.922 18 1.936 1 98.62 330 VAL A CA 1
ATOM 2669 C C . VAL A 1 330 ? 21.953 18.188 3.039 1 98.62 330 VAL A C 1
ATOM 2671 O O . VAL A 1 330 ? 21.75 18.969 3.967 1 98.62 330 VAL A O 1
ATOM 2674 N N . CYS A 1 331 ? 23.094 17.547 2.988 1 98.56 331 CYS A N 1
ATOM 2675 C CA . CYS A 1 331 ? 24.172 17.703 3.961 1 98.56 331 CYS A CA 1
ATOM 2676 C C . CYS A 1 331 ? 25.109 18.828 3.564 1 98.56 331 CYS A C 1
ATOM 2678 O O . CYS A 1 331 ? 25.172 19.219 2.395 1 98.56 331 CYS A O 1
ATOM 2680 N N . ASP A 1 332 ? 25.891 19.344 4.457 1 98.5 332 ASP A N 1
ATOM 2681 C CA . ASP A 1 332 ? 26.844 20.438 4.238 1 98.5 332 ASP A CA 1
ATOM 2682 C C . ASP A 1 332 ? 27.859 20.078 3.16 1 98.5 332 ASP A C 1
ATOM 2684 O O . ASP A 1 332 ? 28.203 20.906 2.322 1 98.5 332 ASP A O 1
ATOM 2688 N N . LEU A 1 333 ? 28.344 18.844 3.197 1 98.69 333 LEU A N 1
ATOM 2689 C CA . LEU A 1 333 ? 29.406 18.422 2.297 1 98.69 333 LEU A CA 1
ATOM 2690 C C . LEU A 1 333 ? 29 18.609 0.841 1 98.69 333 LEU A C 1
ATOM 2692 O O . LEU A 1 333 ? 29.828 18.969 0.002 1 98.69 333 LEU A O 1
ATOM 2696 N N . PHE A 1 334 ? 27.844 18.359 0.471 1 98.62 334 PHE A N 1
ATOM 2697 C CA . PHE A 1 334 ? 27.375 18.516 -0.903 1 98.62 334 PHE A CA 1
ATOM 2698 C C . PHE A 1 334 ? 27.531 19.969 -1.365 1 98.62 334 PHE A C 1
ATOM 2700 O O . PHE A 1 334 ? 28.062 20.219 -2.445 1 98.62 334 PHE A O 1
ATOM 2707 N N . LEU A 1 335 ? 26.922 20.875 -0.544 1 98.44 335 LEU A N 1
ATOM 2708 C CA . LEU A 1 335 ? 26.984 22.281 -0.928 1 98.44 335 LEU A CA 1
ATOM 2709 C C . LEU A 1 335 ? 28.422 22.766 -0.969 1 98.44 335 LEU A C 1
ATOM 2711 O O . LEU A 1 335 ? 28.781 23.609 -1.792 1 98.44 335 LEU A O 1
ATOM 2715 N N . LYS A 1 336 ? 29.281 22.25 -0.078 1 98.25 336 LYS A N 1
ATOM 2716 C CA . LYS A 1 336 ? 30.703 22.531 -0.164 1 98.25 336 LYS A CA 1
ATOM 2717 C C . LYS A 1 336 ? 31.281 22.078 -1.503 1 98.25 336 LYS A C 1
ATOM 2719 O O . LYS A 1 336 ? 32.031 22.812 -2.145 1 98.25 336 LYS A O 1
ATOM 2724 N N . ARG A 1 337 ? 30.906 20.859 -1.884 1 98.56 337 ARG A N 1
ATOM 2725 C CA . ARG A 1 337 ? 31.359 20.297 -3.152 1 98.56 337 ARG A CA 1
ATOM 2726 C C . ARG A 1 337 ? 30.828 21.109 -4.328 1 98.56 337 ARG A C 1
ATOM 2728 O O . ARG A 1 337 ? 31.516 21.25 -5.352 1 98.56 337 ARG A O 1
ATOM 2735 N N . VAL A 1 338 ? 29.641 21.609 -4.281 1 98.38 338 VAL A N 1
ATOM 2736 C CA . VAL A 1 338 ? 29.078 22.484 -5.316 1 98.38 338 VAL A CA 1
ATOM 2737 C C . VAL A 1 338 ? 29.969 23.719 -5.473 1 98.38 338 VAL A C 1
ATOM 2739 O O . VAL A 1 338 ? 30.344 24.078 -6.59 1 98.38 338 VAL A O 1
ATOM 2742 N N . LEU A 1 339 ? 30.297 24.375 -4.352 1 97.69 339 LEU A N 1
ATOM 2743 C CA . LEU A 1 339 ? 31.078 2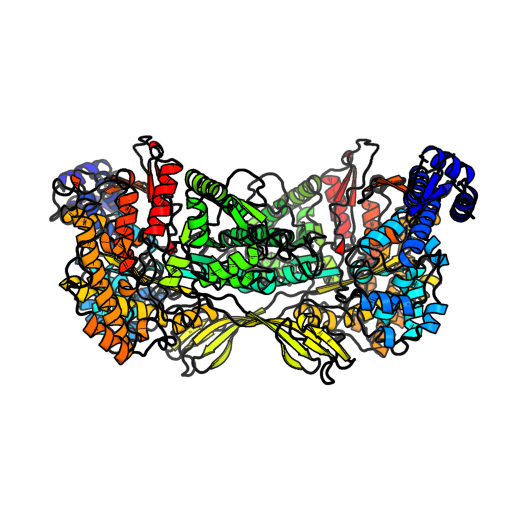5.609 -4.363 1 97.69 339 LEU A CA 1
ATOM 2744 C C . LEU A 1 339 ? 32.5 25.359 -4.867 1 97.69 339 LEU A C 1
ATOM 2746 O O . LEU A 1 339 ? 33.094 26.234 -5.484 1 97.69 339 LEU A O 1
ATOM 2750 N N . GLU A 1 340 ? 32.969 24.141 -4.695 1 97.56 340 GLU A N 1
ATOM 2751 C CA . GLU A 1 340 ? 34.312 23.781 -5.109 1 97.56 340 GLU A CA 1
ATOM 2752 C C . GLU A 1 340 ? 34.312 23.188 -6.52 1 97.56 340 GLU A C 1
ATOM 2754 O O . GLU A 1 340 ? 35.375 22.906 -7.074 1 97.56 340 GLU A O 1
ATOM 2759 N N . ASP A 1 341 ? 33.188 23.062 -7.062 1 97.19 341 ASP A N 1
ATOM 2760 C CA . ASP A 1 341 ? 33.062 22.391 -8.352 1 97.19 341 ASP A CA 1
ATOM 2761 C C . ASP A 1 341 ? 33.719 21 -8.32 1 97.19 341 ASP A C 1
ATOM 2763 O O . ASP A 1 341 ? 34.531 20.672 -9.195 1 97.19 341 ASP A O 1
ATOM 2767 N N . ALA A 1 342 ? 33.438 20.266 -7.332 1 98 342 ALA A N 1
ATOM 2768 C CA . ALA A 1 342 ? 34.031 18.953 -7.109 1 98 342 ALA A CA 1
ATOM 2769 C C . ALA A 1 342 ? 33.031 17.844 -7.465 1 98 342 ALA A C 1
ATOM 2771 O O . ALA A 1 342 ? 31.875 18.109 -7.758 1 98 342 ALA A O 1
ATOM 2772 N N . MET A 1 343 ? 33.562 16.641 -7.406 1 97.81 343 MET A N 1
ATOM 2773 C CA . MET A 1 343 ? 32.719 15.469 -7.668 1 97.81 343 MET A CA 1
ATOM 2774 C C . MET A 1 343 ? 31.875 15.117 -6.445 1 97.81 343 MET A C 1
ATOM 2776 O O . MET A 1 343 ? 32.281 15.406 -5.312 1 97.81 343 MET A O 1
ATOM 2780 N N . TRP A 1 344 ? 30.719 14.602 -6.711 1 98.44 344 TRP A N 1
ATOM 2781 C CA . TRP A 1 344 ? 29.797 14.086 -5.703 1 98.44 344 TRP A CA 1
ATOM 2782 C C . TRP A 1 344 ? 29.5 12.609 -5.945 1 98.44 344 TRP A C 1
ATOM 2784 O O . TRP A 1 344 ? 29.172 12.211 -7.066 1 98.44 344 TRP A O 1
ATOM 2794 N N . THR A 1 345 ? 29.734 11.859 -4.93 1 98.31 345 THR A N 1
ATOM 2795 C CA . THR A 1 345 ? 29.547 10.422 -5.062 1 98.31 345 THR A CA 1
ATOM 2796 C C . THR A 1 345 ? 28.188 10.008 -4.523 1 98.31 345 THR A C 1
ATOM 2798 O O . THR A 1 345 ? 27.781 10.43 -3.438 1 98.31 345 THR A O 1
ATOM 2801 N N . LEU A 1 346 ? 27.438 9.258 -5.301 1 98.31 346 LEU A N 1
ATOM 2802 C CA . LEU A 1 346 ? 26.156 8.688 -4.891 1 98.31 346 LEU A CA 1
ATOM 2803 C C . LEU A 1 346 ? 26.344 7.258 -4.391 1 98.31 346 LEU A C 1
ATOM 2805 O O . LEU A 1 346 ? 27.141 6.5 -4.938 1 98.31 346 LEU A O 1
ATOM 2809 N N . PHE A 1 347 ? 25.625 6.945 -3.318 1 97.94 347 PHE A N 1
ATOM 2810 C CA . PHE A 1 347 ? 25.781 5.641 -2.686 1 97.94 347 PHE A CA 1
ATOM 2811 C C . PHE A 1 347 ? 24.438 4.93 -2.578 1 97.94 347 PHE A C 1
ATOM 2813 O O . PHE A 1 347 ? 23.375 5.547 -2.762 1 97.94 347 PHE A O 1
ATOM 2820 N N . ASP A 1 348 ? 24.453 3.613 -2.383 1 96.38 348 ASP A N 1
ATOM 2821 C CA . ASP A 1 348 ? 23.312 2.771 -2.047 1 96.38 348 ASP A CA 1
ATOM 2822 C C . ASP A 1 348 ? 23.188 2.588 -0.537 1 96.38 348 ASP A C 1
ATOM 2824 O O . ASP A 1 348 ? 24.109 2.096 0.112 1 96.38 348 ASP A O 1
ATOM 2828 N N . PRO A 1 349 ? 22.016 2.938 0.037 1 96.44 349 PRO A N 1
ATOM 2829 C CA . PRO A 1 349 ? 21.859 2.814 1.488 1 96.44 349 PRO A CA 1
ATOM 2830 C C . PRO A 1 349 ? 21.984 1.372 1.975 1 96.44 349 PRO A C 1
ATOM 2832 O O . PRO A 1 349 ? 22.219 1.136 3.16 1 96.44 349 PRO A O 1
ATOM 2835 N N . TYR A 1 350 ? 21.844 0.474 1.052 1 93.69 350 TYR A N 1
ATOM 2836 C CA . TYR A 1 350 ? 22.031 -0.922 1.429 1 93.69 350 TYR A CA 1
ATOM 2837 C C . TYR A 1 350 ? 23.391 -1.132 2.074 1 93.69 350 TYR A C 1
ATOM 2839 O O . TYR A 1 350 ? 23.516 -1.87 3.055 1 93.69 350 TYR A O 1
ATOM 2847 N N . GLU A 1 351 ? 24.391 -0.449 1.572 1 94.12 351 GLU A N 1
ATOM 2848 C CA . GLU A 1 351 ? 25.75 -0.61 2.064 1 94.12 351 GLU A CA 1
ATOM 2849 C C . GLU A 1 351 ? 26.156 0.556 2.963 1 94.12 351 GLU A C 1
ATOM 2851 O O . GLU A 1 351 ? 27.062 0.422 3.797 1 94.12 351 GLU A O 1
ATOM 2856 N N . CYS A 1 352 ? 25.469 1.683 2.781 1 97.12 352 CYS A N 1
ATOM 2857 C CA . CYS A 1 352 ? 25.922 2.896 3.457 1 97.12 352 CYS A CA 1
ATOM 2858 C C . CYS A 1 352 ? 24.812 3.477 4.324 1 97.12 352 CYS A C 1
ATOM 2860 O O . CYS A 1 352 ? 24.641 4.695 4.387 1 97.12 352 CYS A O 1
ATOM 2862 N N . LYS A 1 353 ? 24 2.652 4.953 1 95 353 LYS A N 1
ATOM 2863 C CA . LYS A 1 353 ? 22.797 3.094 5.668 1 95 353 LYS A CA 1
ATOM 2864 C C . LYS A 1 353 ? 23.156 4.016 6.828 1 95 353 LYS A C 1
ATOM 2866 O O . LYS A 1 353 ? 22.359 4.863 7.23 1 95 353 LYS A O 1
ATOM 2871 N N . ASP A 1 354 ? 24.359 3.871 7.418 1 97.12 354 ASP A N 1
ATOM 2872 C CA . ASP A 1 354 ? 24.75 4.656 8.578 1 97.12 354 ASP A CA 1
ATOM 2873 C C . ASP A 1 354 ? 24.875 6.137 8.227 1 97.12 354 ASP A C 1
ATOM 2875 O O . ASP A 1 354 ? 24.844 6.996 9.109 1 97.12 354 ASP A O 1
ATOM 2879 N N . LEU A 1 355 ? 25.016 6.48 6.934 1 98.19 355 LEU A N 1
ATOM 2880 C CA . LEU A 1 355 ? 25.062 7.875 6.516 1 98.19 355 LEU A CA 1
ATOM 2881 C C . LEU A 1 355 ? 23.781 8.602 6.898 1 98.19 355 LEU A C 1
ATOM 2883 O O . LEU A 1 355 ? 23.797 9.812 7.113 1 98.19 355 LEU A O 1
ATOM 2887 N N . THR A 1 356 ? 22.656 7.852 7 1 98 356 THR A N 1
ATOM 2888 C CA . THR A 1 356 ? 21.375 8.453 7.367 1 98 356 THR A CA 1
ATOM 2889 C C . THR A 1 356 ? 21.344 8.805 8.852 1 98 356 THR A C 1
ATOM 2891 O O . THR A 1 356 ? 20.5 9.586 9.297 1 98 356 THR A O 1
ATOM 2894 N N . GLU A 1 357 ? 22.328 8.281 9.648 1 97.81 357 GLU A N 1
ATOM 2895 C CA . GLU A 1 357 ? 22.359 8.477 11.094 1 97.81 357 GLU A CA 1
ATOM 2896 C C . GLU A 1 357 ? 23.453 9.469 11.492 1 97.81 357 GLU A C 1
ATOM 2898 O O . GLU A 1 357 ? 23.719 9.656 12.68 1 97.81 357 GLU A O 1
ATOM 2903 N N . LEU A 1 358 ? 24.109 10.039 10.484 1 98.38 358 LEU A N 1
ATOM 2904 C CA . LEU A 1 358 ? 25.25 10.914 10.758 1 98.38 358 LEU A CA 1
ATOM 2905 C C . LEU A 1 358 ? 25.016 12.297 10.164 1 98.38 358 LEU A C 1
ATOM 2907 O O . LEU A 1 358 ? 24.219 12.461 9.234 1 98.38 358 LEU A O 1
ATOM 2911 N N . TYR A 1 359 ? 25.703 13.305 10.656 1 98.25 359 TYR A N 1
ATOM 2912 C CA . TYR A 1 359 ? 25.719 14.672 10.148 1 98.25 359 TYR A CA 1
ATOM 2913 C C . TYR A 1 359 ? 27.016 15.375 10.523 1 98.25 359 TYR A C 1
ATOM 2915 O O . TYR A 1 359 ? 27.828 14.836 11.289 1 98.25 359 TYR A O 1
ATOM 2923 N N . GLY A 1 360 ? 27.297 16.5 9.969 1 97.69 360 GLY A N 1
ATOM 2924 C CA . GLY A 1 360 ? 28.484 17.281 10.297 1 97.69 360 GLY A CA 1
ATOM 2925 C C . GLY A 1 360 ? 29.781 16.562 9.945 1 97.69 360 GLY A C 1
ATOM 2926 O O . GLY A 1 360 ? 29.891 15.953 8.883 1 97.69 360 GLY A O 1
ATOM 2927 N N . GLN A 1 361 ? 30.688 16.609 10.844 1 97.88 361 GLN A N 1
ATOM 2928 C CA . GLN A 1 361 ? 32.031 16.094 10.602 1 97.88 361 GLN A CA 1
ATOM 2929 C C . GLN A 1 361 ? 32.031 14.57 10.531 1 97.88 361 GLN A C 1
ATOM 2931 O O . GLN A 1 361 ? 32.75 13.977 9.742 1 97.88 361 GLN A O 1
ATOM 2936 N N . ASP A 1 362 ? 31.219 13.984 11.359 1 98.19 362 ASP A N 1
ATOM 2937 C CA . ASP A 1 362 ? 31.141 12.523 11.367 1 98.19 362 ASP A CA 1
ATOM 2938 C C . ASP A 1 362 ? 30.594 12.008 10.031 1 98.19 362 ASP A C 1
ATOM 2940 O O . ASP A 1 362 ? 31.062 10.984 9.523 1 98.19 362 ASP A O 1
ATOM 2944 N N . PHE A 1 363 ? 29.641 12.711 9.516 1 98.5 363 PHE A N 1
ATOM 2945 C CA . PHE A 1 363 ? 29.125 12.359 8.203 1 98.5 363 PHE A CA 1
ATOM 2946 C C . PHE A 1 363 ? 30.203 12.508 7.137 1 98.5 363 PHE A C 1
ATOM 2948 O O . PHE A 1 363 ? 30.391 11.617 6.309 1 98.5 363 PHE A O 1
ATOM 2955 N N . GLU A 1 364 ? 30.859 13.633 7.094 1 98.31 364 GLU A N 1
ATOM 2956 C CA . GLU A 1 364 ? 31.875 13.898 6.09 1 98.31 364 GLU A CA 1
ATOM 2957 C C . GLU A 1 364 ? 32.969 12.836 6.105 1 98.31 364 GLU A C 1
ATOM 2959 O O . GLU A 1 364 ? 33.375 12.336 5.055 1 98.31 364 GLU A O 1
ATOM 2964 N N . LYS A 1 365 ? 33.375 12.508 7.305 1 98.38 365 LYS A N 1
ATOM 2965 C CA . LYS A 1 365 ? 34.438 11.492 7.453 1 98.38 365 LYS A CA 1
ATOM 2966 C C . LYS A 1 365 ? 33.969 10.156 6.875 1 98.38 365 LYS A C 1
ATOM 2968 O O . LYS A 1 365 ? 34.688 9.539 6.086 1 98.38 365 LYS A O 1
ATOM 2973 N N . ARG A 1 366 ? 32.781 9.703 7.273 1 98.25 366 ARG A N 1
ATOM 2974 C CA . ARG A 1 366 ? 32.281 8.414 6.82 1 98.25 366 ARG A CA 1
ATOM 2975 C C . ARG A 1 366 ? 32.031 8.422 5.312 1 98.25 366 ARG A C 1
ATOM 2977 O O . ARG A 1 366 ? 32.312 7.438 4.629 1 98.25 366 ARG A O 1
ATOM 2984 N N . TYR A 1 367 ? 31.469 9.523 4.785 1 98.38 367 TYR A N 1
ATOM 2985 C CA . TYR A 1 367 ? 31.234 9.695 3.355 1 98.38 367 TYR A CA 1
ATOM 2986 C C . TYR A 1 367 ? 32.531 9.531 2.564 1 98.38 367 TYR A C 1
ATOM 2988 O O . TYR A 1 367 ? 32.562 8.805 1.564 1 98.38 367 TYR A O 1
ATOM 2996 N N . LEU A 1 368 ? 33.594 10.188 2.99 1 98 368 LEU A N 1
ATOM 2997 C CA . LEU A 1 368 ? 34.875 10.125 2.309 1 98 368 LEU A CA 1
ATOM 2998 C C . LEU A 1 368 ? 35.438 8.719 2.365 1 98 368 LEU A C 1
ATOM 3000 O O . LEU A 1 368 ? 36.094 8.266 1.407 1 98 368 LEU A O 1
ATOM 3004 N N . GLU A 1 369 ? 35.25 8.07 3.5 1 98.06 369 GLU A N 1
ATOM 3005 C CA . GLU A 1 369 ? 35.688 6.684 3.619 1 98.06 369 GLU A CA 1
ATOM 3006 C C . GLU A 1 369 ? 35 5.801 2.576 1 98.06 369 GLU A C 1
ATOM 3008 O O . GLU A 1 369 ? 35.656 4.988 1.922 1 98.06 369 GLU A O 1
ATOM 3013 N N . TYR A 1 370 ? 33.688 5.945 2.447 1 97.62 370 TYR A N 1
ATOM 3014 C CA . TYR A 1 370 ? 32.969 5.172 1.459 1 97.62 370 TYR A CA 1
ATOM 3015 C C . TYR A 1 370 ? 33.406 5.52 0.045 1 97.62 370 TYR A C 1
ATOM 3017 O O . TYR A 1 370 ? 33.5 4.645 -0.819 1 97.62 370 TYR A O 1
ATOM 3025 N N . GLU A 1 371 ? 33.625 6.805 -0.214 1 96.94 371 GLU A N 1
ATOM 3026 C CA . GLU A 1 371 ? 34.062 7.258 -1.527 1 96.94 371 GLU A CA 1
ATOM 3027 C C . GLU A 1 371 ? 35.375 6.578 -1.932 1 96.94 371 GLU A C 1
ATOM 3029 O O . GLU A 1 371 ? 35.594 6.297 -3.111 1 96.94 371 GLU A O 1
ATOM 3034 N N . LYS A 1 372 ? 36.188 6.227 -0.984 1 96.25 372 LYS A N 1
ATOM 3035 C CA . LYS A 1 372 ? 37.5 5.641 -1.252 1 96.25 372 LYS A CA 1
ATOM 3036 C C . LYS A 1 372 ? 37.438 4.117 -1.285 1 96.25 372 LYS A C 1
ATOM 3038 O O . LYS A 1 372 ? 38.375 3.457 -1.763 1 96.25 372 LYS A O 1
ATOM 3043 N N . ASP A 1 373 ? 36.406 3.6 -0.789 1 95.94 373 ASP A N 1
ATOM 3044 C CA . ASP A 1 373 ? 36.25 2.146 -0.725 1 95.94 373 ASP A CA 1
ATOM 3045 C C . ASP A 1 373 ? 35.844 1.573 -2.082 1 95.94 373 ASP A C 1
ATOM 3047 O O . ASP A 1 373 ? 34.75 1.799 -2.553 1 95.94 373 ASP A O 1
ATOM 3051 N N . PRO A 1 374 ? 36.625 0.815 -2.688 1 92.69 374 PRO A N 1
ATOM 3052 C CA . PRO A 1 374 ? 36.344 0.303 -4.027 1 92.69 374 PRO A CA 1
ATOM 3053 C C . PRO A 1 374 ? 35.281 -0.796 -4.012 1 92.69 374 PRO A C 1
ATOM 3055 O O . PRO A 1 374 ? 34.719 -1.136 -5.059 1 92.69 374 PRO A O 1
ATOM 3058 N N . LYS A 1 375 ? 34.969 -1.304 -2.928 1 89.94 375 LYS A N 1
ATOM 3059 C CA . LYS A 1 375 ? 34.062 -2.436 -2.826 1 89.94 375 LYS A CA 1
ATOM 3060 C C . LYS A 1 375 ? 32.594 -1.965 -2.785 1 89.94 375 LYS A C 1
ATOM 3062 O O . LYS A 1 375 ? 31.688 -2.758 -2.99 1 89.94 375 LYS A O 1
ATOM 3067 N N . ILE A 1 376 ? 32.438 -0.678 -2.615 1 90.31 376 ILE A N 1
ATOM 3068 C CA . ILE A 1 376 ? 31.094 -0.157 -2.438 1 90.31 376 ILE A CA 1
ATOM 3069 C C . ILE A 1 376 ? 30.531 0.288 -3.787 1 90.31 376 ILE A C 1
ATOM 3071 O O . ILE A 1 376 ? 31.266 0.838 -4.617 1 90.31 376 ILE A O 1
ATOM 3075 N N . ILE A 1 377 ? 29.219 -0.084 -4.035 1 86.62 377 ILE A N 1
ATOM 3076 C CA . ILE A 1 377 ? 28.516 0.413 -5.215 1 86.62 377 ILE A CA 1
ATOM 3077 C C . ILE A 1 377 ? 28.422 1.936 -5.152 1 86.62 377 ILE A C 1
ATOM 3079 O O . ILE A 1 377 ? 28.016 2.5 -4.141 1 86.62 377 ILE A O 1
ATOM 3083 N N . LYS A 1 378 ? 28.906 2.621 -6.121 1 93.69 378 LYS A N 1
ATOM 3084 C CA . LYS A 1 378 ? 28.828 4.078 -6.125 1 93.69 378 LYS A CA 1
ATOM 3085 C C . LYS A 1 378 ? 28.703 4.621 -7.543 1 93.69 378 LYS A C 1
ATOM 3087 O O . LYS A 1 378 ? 29 3.918 -8.516 1 93.69 378 LYS A O 1
ATOM 3092 N N . GLU A 1 379 ? 28.094 5.672 -7.715 1 95.88 379 GLU A N 1
ATOM 3093 C CA . GLU A 1 379 ? 28 6.465 -8.938 1 95.88 379 GLU A CA 1
ATOM 3094 C C . GLU A 1 379 ? 28.562 7.871 -8.727 1 95.88 379 GLU A C 1
ATOM 3096 O O . GLU A 1 379 ? 28.531 8.391 -7.609 1 95.88 379 GLU A O 1
ATOM 3101 N N . TYR A 1 380 ? 29.125 8.422 -9.742 1 97 380 TYR A N 1
ATOM 3102 C CA . TYR A 1 380 ? 29.75 9.734 -9.648 1 97 380 TYR A CA 1
ATOM 3103 C C . TYR A 1 380 ? 29 10.758 -10.5 1 97 380 TYR A C 1
ATOM 3105 O O . TYR A 1 380 ? 28.547 10.438 -11.594 1 97 380 TYR A O 1
ATOM 3113 N N . ILE A 1 381 ? 28.906 11.922 -9.938 1 97.94 381 ILE A N 1
ATOM 3114 C CA . ILE A 1 381 ? 28.328 13.039 -10.664 1 97.94 381 ILE A CA 1
ATOM 3115 C C . ILE A 1 381 ? 29 14.344 -10.234 1 97.94 381 ILE A C 1
ATOM 3117 O O . ILE A 1 381 ? 29.516 14.438 -9.117 1 97.94 381 ILE A O 1
ATOM 3121 N N . ASN A 1 382 ? 29.094 15.227 -11.156 1 98.19 382 ASN A N 1
ATOM 3122 C CA . ASN A 1 382 ? 29.547 16.547 -10.742 1 98.19 382 ASN A CA 1
ATOM 3123 C C . ASN A 1 382 ? 28.547 17.234 -9.82 1 98.19 382 ASN A C 1
ATOM 3125 O O . ASN A 1 382 ? 27.359 17.297 -10.141 1 98.19 382 ASN A O 1
ATOM 3129 N N . ALA A 1 383 ? 29 17.719 -8.664 1 98.31 383 ALA A N 1
ATOM 3130 C CA . ALA A 1 383 ? 28.109 18.328 -7.691 1 98.31 383 ALA A CA 1
ATOM 3131 C C . ALA A 1 383 ? 27.344 19.5 -8.305 1 98.31 383 ALA A C 1
ATOM 3133 O O . ALA A 1 383 ? 26.156 19.672 -8.062 1 98.31 383 ALA A O 1
ATOM 3134 N N . LYS A 1 384 ? 28 20.281 -9.086 1 97.94 384 LYS A N 1
ATOM 3135 C CA . LYS A 1 384 ? 27.375 21.453 -9.727 1 97.94 384 LYS A CA 1
ATOM 3136 C C . LYS A 1 384 ? 26.281 21.016 -10.703 1 97.94 384 LYS A C 1
ATOM 3138 O O . LYS A 1 384 ? 25.266 21.703 -10.844 1 97.94 384 LYS A O 1
ATOM 3143 N N . ASP A 1 385 ? 26.547 19.953 -11.383 1 97.38 385 ASP A N 1
ATOM 3144 C CA . ASP A 1 385 ? 25.562 19.453 -12.336 1 97.38 385 ASP A CA 1
ATOM 3145 C C . ASP A 1 385 ? 24.281 19.016 -11.625 1 97.38 385 ASP A C 1
ATOM 3147 O O . ASP A 1 385 ? 23.172 19.297 -12.086 1 97.38 385 ASP A O 1
ATOM 3151 N N . LEU A 1 386 ? 24.5 18.297 -10.539 1 98.12 386 LEU A N 1
ATOM 3152 C CA . LEU A 1 386 ? 23.328 17.891 -9.758 1 98.12 386 LEU A CA 1
ATOM 3153 C C . LEU A 1 386 ? 22.594 19.094 -9.203 1 98.12 386 LEU A C 1
ATOM 3155 O O . LEU A 1 386 ? 21.359 19.156 -9.227 1 98.12 386 LEU A O 1
ATOM 3159 N N . TRP A 1 387 ? 23.312 20.047 -8.758 1 98.12 387 TRP A N 1
ATOM 3160 C CA . TRP A 1 387 ? 22.75 21.266 -8.211 1 98.12 387 TRP A CA 1
ATOM 3161 C C . TRP A 1 387 ? 21.969 22.031 -9.281 1 98.12 387 TRP A C 1
ATOM 3163 O O . TRP A 1 387 ? 20.875 22.531 -9.031 1 98.12 387 TRP A O 1
ATOM 3173 N N . LYS A 1 388 ? 22.531 22.109 -10.422 1 96.56 388 LYS A N 1
ATOM 3174 C CA . LYS A 1 388 ? 21.859 22.766 -11.539 1 96.56 388 LYS A CA 1
ATOM 3175 C C . LYS A 1 388 ? 20.531 22.062 -11.867 1 96.56 388 LYS A C 1
ATOM 3177 O O . LYS A 1 388 ? 19.547 22.734 -12.172 1 96.56 388 LYS A O 1
ATOM 3182 N N . LYS A 1 389 ? 20.578 20.781 -11.836 1 95.94 389 LYS A N 1
ATOM 3183 C CA . LYS A 1 389 ? 19.359 20.031 -12.086 1 95.94 389 LYS A CA 1
ATOM 3184 C C . LYS A 1 389 ? 18.281 20.375 -11.062 1 95.94 389 LYS A C 1
ATOM 3186 O O . LYS A 1 389 ? 17.109 20.547 -11.414 1 95.94 389 LYS A O 1
ATOM 3191 N N . ILE A 1 390 ? 18.625 20.438 -9.82 1 96.75 390 ILE A N 1
ATOM 3192 C CA . ILE A 1 390 ? 17.703 20.766 -8.734 1 96.75 390 ILE A CA 1
ATOM 3193 C C . ILE A 1 390 ? 17.109 22.156 -8.977 1 96.75 390 ILE A C 1
ATOM 3195 O O . ILE A 1 390 ? 15.898 22.328 -8.906 1 96.75 390 ILE A O 1
ATOM 3199 N N . LEU A 1 391 ? 17.969 23.109 -9.312 1 94.25 391 LEU A N 1
ATOM 3200 C CA . LEU A 1 391 ? 17.531 24.484 -9.5 1 94.25 391 LEU A CA 1
ATOM 3201 C C . LEU A 1 391 ? 16.641 24.609 -10.727 1 94.25 391 LEU A C 1
ATOM 3203 O O . LEU A 1 391 ? 15.688 25.406 -10.727 1 94.25 391 LEU A O 1
ATOM 3207 N N . MET A 1 392 ? 16.969 23.844 -11.719 1 91.38 392 MET A N 1
ATOM 3208 C CA . MET A 1 392 ? 16.125 23.844 -12.914 1 91.38 392 MET A CA 1
ATOM 3209 C C . MET A 1 392 ? 14.727 23.312 -12.586 1 91.38 392 MET A C 1
ATOM 3211 O O . MET A 1 392 ? 13.734 23.844 -13.07 1 91.38 392 MET A O 1
ATOM 3215 N N . ASN A 1 393 ? 14.742 22.297 -11.82 1 89.94 393 ASN A N 1
ATOM 3216 C CA . ASN A 1 393 ? 13.445 21.766 -11.414 1 89.94 393 ASN A CA 1
ATOM 3217 C C . ASN A 1 393 ? 12.664 22.766 -10.562 1 89.94 393 ASN A C 1
ATOM 3219 O O . ASN A 1 393 ? 11.438 22.828 -10.648 1 89.94 393 ASN A O 1
ATOM 3223 N N . TYR A 1 394 ? 13.344 23.484 -9.781 1 85.94 394 TYR A N 1
ATOM 3224 C CA . TYR A 1 394 ? 12.719 24.547 -8.977 1 85.94 394 TYR A CA 1
ATOM 3225 C C . TYR A 1 394 ? 12.062 25.594 -9.875 1 85.94 394 TYR A C 1
ATOM 3227 O O . TYR A 1 394 ? 10.961 26.062 -9.578 1 85.94 394 TYR A O 1
ATOM 3235 N N . PHE A 1 395 ? 12.742 25.844 -10.836 1 80.75 395 PHE A N 1
ATOM 3236 C CA . PHE A 1 395 ? 12.242 26.844 -11.766 1 80.75 395 PHE A CA 1
ATOM 3237 C C . PHE A 1 395 ? 10.992 26.344 -12.484 1 80.75 395 PHE A C 1
ATOM 3239 O O . PHE A 1 395 ? 10.07 27.125 -12.742 1 80.75 395 PHE A O 1
ATOM 3246 N N . GLU A 1 396 ? 10.984 25.062 -12.75 1 79.75 396 GLU A N 1
ATOM 3247 C CA . GLU A 1 396 ? 9.906 24.5 -13.547 1 79.75 396 GLU A CA 1
ATOM 3248 C C . GLU A 1 396 ? 8.695 24.156 -12.672 1 79.75 396 GLU A C 1
ATOM 3250 O O . GLU A 1 396 ? 7.555 24.422 -13.062 1 79.75 396 GLU A O 1
ATOM 3255 N N . ALA A 1 397 ? 8.984 23.594 -11.5 1 80.62 397 ALA A N 1
ATOM 3256 C CA . ALA A 1 397 ? 7.883 23 -10.75 1 80.62 397 ALA A CA 1
ATOM 3257 C C . ALA A 1 397 ? 7.812 23.578 -9.336 1 80.62 397 ALA A C 1
ATOM 3259 O O . ALA A 1 397 ? 6.867 23.297 -8.594 1 80.62 397 ALA A O 1
ATOM 3260 N N . GLY A 1 398 ? 8.734 24.438 -8.938 1 84.94 398 GLY A N 1
ATOM 3261 C CA . GLY A 1 398 ? 8.766 25 -7.59 1 84.94 398 GLY A CA 1
ATOM 3262 C C . GLY A 1 398 ? 9.203 23.984 -6.543 1 84.94 398 GLY A C 1
ATOM 3263 O O . GLY A 1 398 ? 9.07 24.234 -5.344 1 84.94 398 GLY A O 1
ATOM 3264 N N . LEU A 1 399 ? 9.617 22.828 -6.941 1 88.38 399 LEU A N 1
ATOM 3265 C CA . LEU A 1 399 ? 10.07 21.688 -6.145 1 88.38 399 LEU A CA 1
ATOM 3266 C C . LEU A 1 399 ? 11.406 21.156 -6.664 1 88.38 399 LEU A C 1
ATOM 3268 O O . LEU A 1 399 ? 11.789 21.438 -7.801 1 88.38 399 LEU A O 1
ATOM 3272 N N . PRO A 1 400 ? 12.023 20.328 -5.852 1 94.88 400 PRO A N 1
ATOM 3273 C CA . PRO A 1 400 ? 11.75 19.766 -4.527 1 94.88 400 PRO A CA 1
ATOM 3274 C C . PRO A 1 400 ? 12.039 20.75 -3.398 1 94.88 400 PRO A C 1
ATOM 3276 O O . PRO A 1 400 ? 12.844 21.672 -3.566 1 94.88 400 PRO A O 1
ATOM 3279 N N . PHE A 1 401 ? 11.398 20.484 -2.219 1 95.56 401 PHE A N 1
ATOM 3280 C CA . PHE A 1 401 ? 11.797 21.234 -1.032 1 95.56 401 PHE A CA 1
ATOM 3281 C C . PHE A 1 401 ? 13.266 20.984 -0.701 1 95.56 401 PHE A C 1
ATOM 3283 O O . PHE A 1 401 ? 13.805 19.922 -1.029 1 95.56 401 PHE A O 1
ATOM 3290 N N . LEU A 1 402 ? 13.867 21.969 -0.156 1 97.19 402 LEU A N 1
ATOM 3291 C CA . LEU A 1 402 ? 15.242 21.812 0.319 1 97.19 402 LEU A CA 1
ATOM 3292 C C . LEU A 1 402 ? 15.305 21.906 1.839 1 97.19 402 LEU A C 1
ATOM 3294 O O . LEU A 1 402 ? 14.898 22.922 2.418 1 97.19 402 LEU A O 1
ATOM 3298 N N . ALA A 1 403 ? 15.695 20.891 2.477 1 98.25 403 ALA A N 1
ATOM 3299 C CA . ALA A 1 403 ? 15.945 20.859 3.914 1 98.25 403 ALA A CA 1
ATOM 3300 C C . ALA A 1 403 ? 17.406 20.531 4.207 1 98.25 403 ALA A C 1
ATOM 3302 O O . ALA A 1 403 ? 18.016 19.688 3.541 1 98.25 403 ALA A O 1
ATOM 3303 N N . PHE A 1 404 ? 17.953 21.234 5.109 1 98.69 404 PHE A N 1
ATOM 3304 C CA . PHE A 1 404 ? 19.391 21.156 5.367 1 98.69 404 PHE A CA 1
ATOM 3305 C C . PHE A 1 404 ? 19.672 20.297 6.602 1 98.69 404 PHE A C 1
ATOM 3307 O O . PHE A 1 404 ? 19.547 20.781 7.73 1 98.69 404 PHE A O 1
ATOM 3314 N N . LYS A 1 405 ? 20.188 19.141 6.375 1 98.38 405 LYS A N 1
ATOM 3315 C CA . LYS A 1 405 ? 20.375 18.094 7.359 1 98.38 405 LYS A CA 1
ATOM 3316 C C . LYS A 1 405 ? 21.266 18.562 8.508 1 98.38 405 LYS A C 1
ATOM 3318 O O . LYS A 1 405 ? 20.906 18.391 9.68 1 98.38 405 LYS A O 1
ATOM 3323 N N . ASP A 1 406 ? 22.375 19.141 8.211 1 98.69 406 ASP A N 1
ATOM 3324 C CA . ASP A 1 406 ? 23.359 19.484 9.227 1 98.69 406 ASP A CA 1
ATOM 3325 C C . ASP A 1 406 ? 22.891 20.688 10.047 1 98.69 406 ASP A C 1
ATOM 3327 O O . ASP A 1 406 ? 23.078 20.719 11.266 1 98.69 406 ASP A O 1
ATOM 3331 N N . ASN A 1 407 ? 22.297 21.703 9.359 1 98.56 407 ASN A N 1
ATOM 3332 C CA . ASN A 1 407 ? 21.734 22.828 10.094 1 98.56 407 ASN A CA 1
ATOM 3333 C C . ASN A 1 407 ? 20.672 22.391 11.086 1 98.56 407 ASN A C 1
ATOM 3335 O O . ASN A 1 407 ? 20.594 22.891 12.203 1 98.56 407 ASN A O 1
ATOM 3339 N N . ALA A 1 408 ? 19.828 21.484 10.719 1 98.69 408 ALA A N 1
ATOM 3340 C CA . ALA A 1 408 ? 18.734 20.984 11.562 1 98.69 408 ALA A CA 1
ATOM 3341 C C . ALA A 1 408 ? 19.281 20.188 12.742 1 98.69 408 ALA A C 1
ATOM 3343 O O . ALA A 1 408 ? 18.891 20.422 13.891 1 98.69 408 ALA A O 1
ATOM 3344 N N . ASN A 1 409 ? 20.25 19.266 12.469 1 98.69 409 ASN A N 1
ATOM 3345 C CA . ASN A 1 409 ? 20.688 18.344 13.5 1 98.69 409 ASN A CA 1
ATOM 3346 C C . ASN A 1 409 ? 21.688 19 14.461 1 98.69 409 ASN A C 1
ATOM 3348 O O . ASN A 1 409 ? 21.75 18.641 15.633 1 98.69 409 ASN A O 1
ATOM 3352 N N . ARG A 1 410 ? 22.438 20.047 13.984 1 97.69 410 ARG A N 1
ATOM 3353 C CA . ARG A 1 410 ? 23.328 20.797 14.867 1 97.69 410 ARG A CA 1
ATOM 3354 C C . ARG A 1 410 ? 22.547 21.5 15.969 1 97.69 410 ARG A C 1
ATOM 3356 O O . ARG A 1 410 ? 23.062 21.703 17.062 1 97.69 410 ARG A O 1
ATOM 3363 N N . CYS A 1 411 ? 21.328 21.859 15.656 1 97.81 411 CYS A N 1
ATOM 3364 C CA . CYS A 1 411 ? 20.516 22.625 16.594 1 97.81 411 CYS A CA 1
ATOM 3365 C C . CYS A 1 411 ? 19.469 21.719 17.25 1 97.81 411 CYS A C 1
ATOM 3367 O O . CYS A 1 411 ? 18.547 22.219 17.906 1 97.81 411 CYS A O 1
ATOM 3369 N N . ASN A 1 412 ? 19.578 20.375 17.109 1 98.19 412 ASN A N 1
ATOM 3370 C CA . ASN A 1 412 ? 18.641 19.438 17.719 1 98.19 412 ASN A CA 1
ATOM 3371 C C . ASN A 1 412 ? 18.734 19.453 19.234 1 98.19 412 ASN A C 1
ATOM 3373 O O . ASN A 1 412 ? 19.75 19.031 19.797 1 98.19 412 ASN A O 1
ATOM 3377 N N . PRO A 1 413 ? 17.672 19.859 19.953 1 98.5 413 PRO A N 1
ATOM 3378 C CA . PRO A 1 413 ? 17.75 19.906 21.406 1 98.5 413 PRO A CA 1
ATOM 3379 C C . PRO A 1 413 ? 17.781 18.516 22.047 1 98.5 413 PRO A C 1
ATOM 3381 O O . PRO A 1 413 ? 18.109 18.375 23.219 1 98.5 413 PRO A O 1
ATOM 3384 N N . ASN A 1 414 ? 17.469 17.484 21.328 1 98.56 414 ASN A N 1
ATOM 3385 C CA . ASN A 1 414 ? 17.375 16.125 21.844 1 98.56 414 ASN A CA 1
ATOM 3386 C C . ASN A 1 414 ? 18.25 15.172 21.047 1 98.56 414 ASN A C 1
ATOM 3388 O O . ASN A 1 414 ? 17.859 14.031 20.781 1 98.56 414 ASN A O 1
ATOM 3392 N N . ALA A 1 415 ? 19.422 15.633 20.641 1 97.88 415 ALA A N 1
ATOM 3393 C CA . ALA A 1 415 ? 20.344 14.852 19.828 1 97.88 415 ALA A CA 1
ATOM 3394 C C . ALA A 1 415 ? 20.797 13.594 20.578 1 97.88 415 ALA A C 1
ATOM 3396 O O . ALA A 1 415 ? 21.141 12.594 19.938 1 97.88 415 ALA A O 1
ATOM 3397 N N . HIS A 1 416 ? 20.75 13.539 21.953 1 97.69 416 HIS A N 1
ATOM 3398 C CA . HIS A 1 416 ? 21.156 12.391 22.75 1 97.69 416 HIS A CA 1
ATOM 3399 C C . HIS A 1 416 ? 20.203 11.227 22.594 1 97.69 416 HIS A C 1
ATOM 3401 O O . HIS A 1 416 ? 20.562 10.078 22.859 1 97.69 416 HIS A O 1
ATOM 3407 N N . ALA A 1 417 ? 19.016 11.523 22.141 1 97.69 417 ALA A N 1
ATOM 3408 C CA . ALA A 1 417 ? 17.953 10.516 22.125 1 97.69 417 ALA A CA 1
ATOM 3409 C C . ALA A 1 417 ? 17.578 10.148 20.688 1 97.69 417 ALA A C 1
ATOM 3411 O O . ALA A 1 417 ? 16.625 9.406 20.469 1 97.69 417 ALA A O 1
ATOM 3412 N N . GLY A 1 418 ? 18.266 10.648 19.719 1 97.5 418 GLY A N 1
ATOM 3413 C CA . GLY A 1 418 ? 17.922 10.32 18.344 1 97.5 418 GLY A CA 1
ATOM 3414 C C . GLY A 1 418 ? 18.469 11.312 17.328 1 97.5 418 GLY A C 1
ATOM 3415 O O . GLY A 1 418 ? 19.391 12.078 17.641 1 97.5 418 GLY A O 1
ATOM 3416 N N . ILE A 1 419 ? 17.922 11.258 16.078 1 98.25 419 ILE A N 1
ATOM 3417 C CA . ILE A 1 419 ? 18.359 12.117 14.977 1 98.25 419 ILE A CA 1
ATOM 3418 C C . ILE A 1 419 ? 17.141 12.625 14.195 1 98.25 419 ILE A C 1
ATOM 3420 O O . ILE A 1 419 ? 16.094 11.977 14.18 1 98.25 419 ILE A O 1
ATOM 3424 N N . ILE A 1 420 ? 17.25 13.82 13.703 1 98.81 420 ILE A N 1
ATOM 3425 C CA . ILE A 1 420 ? 16.25 14.359 12.797 1 98.81 420 ILE A CA 1
ATOM 3426 C C . ILE A 1 420 ? 16.516 13.852 11.383 1 98.81 420 ILE A C 1
ATOM 3428 O O . ILE A 1 420 ? 17.578 14.102 10.812 1 98.81 420 ILE A O 1
ATOM 3432 N N . ARG A 1 421 ? 15.523 13.156 10.797 1 98.5 421 ARG A N 1
ATOM 3433 C CA . ARG A 1 421 ? 15.75 12.477 9.523 1 98.5 421 ARG A CA 1
ATOM 3434 C C . ARG A 1 421 ? 15.062 13.219 8.375 1 98.5 421 ARG A C 1
ATOM 3436 O O . ARG A 1 421 ? 15.375 12.984 7.207 1 98.5 421 ARG A O 1
ATOM 3443 N N . SER A 1 422 ? 14.164 13.992 8.719 1 98.44 422 SER A N 1
ATOM 3444 C CA . SER A 1 422 ? 13.352 14.711 7.746 1 98.44 422 SER A CA 1
ATOM 3445 C C . SER A 1 422 ? 12.477 15.758 8.422 1 98.44 422 SER A C 1
ATOM 3447 O O . SER A 1 422 ? 12.773 16.188 9.539 1 98.44 422 SER A O 1
ATOM 3449 N N . SER A 1 423 ? 11.508 16.281 7.652 1 98.25 423 SER A N 1
ATOM 3450 C CA . SER A 1 423 ? 10.531 17.25 8.156 1 98.25 423 SER A CA 1
ATOM 3451 C C . SER A 1 423 ? 9.125 16.906 7.668 1 98.25 423 SER A C 1
ATOM 3453 O O . SER A 1 423 ? 8.898 15.852 7.074 1 98.25 423 SER A O 1
ATOM 3455 N N . ASN A 1 424 ? 8.195 17.719 8.094 1 96.88 424 ASN A N 1
ATOM 3456 C CA . ASN A 1 424 ? 6.816 17.516 7.672 1 96.88 424 ASN A CA 1
ATOM 3457 C C . ASN A 1 424 ? 6.562 18.109 6.293 1 96.88 424 ASN A C 1
ATOM 3459 O O . ASN A 1 424 ? 7.5 18.516 5.605 1 96.88 424 ASN A O 1
ATOM 3463 N N . LEU A 1 425 ? 5.387 18.078 5.855 1 94.19 425 LEU A N 1
ATOM 3464 C CA . LEU A 1 425 ? 4.949 18.578 4.551 1 94.19 425 LEU A CA 1
ATOM 3465 C C . LEU A 1 425 ? 5.344 20.031 4.363 1 94.19 425 LEU A C 1
ATOM 3467 O O . LEU A 1 425 ? 5.844 20.422 3.303 1 94.19 425 LEU A O 1
ATOM 3471 N N . CYS A 1 426 ? 5.219 20.844 5.422 1 94.5 426 CYS A N 1
ATOM 3472 C CA . CYS A 1 426 ? 5.465 22.281 5.293 1 94.5 426 CYS A CA 1
ATOM 3473 C C . CYS A 1 426 ? 6.895 22.625 5.688 1 94.5 426 CYS A C 1
ATOM 3475 O O . CYS A 1 426 ? 7.273 23.797 5.699 1 94.5 426 CYS A O 1
ATOM 3477 N N . THR A 1 427 ? 7.672 21.688 6.086 1 96.75 427 THR A N 1
ATOM 3478 C CA . THR A 1 427 ? 9.117 21.75 6.297 1 96.75 427 THR A CA 1
ATOM 3479 C C . THR A 1 427 ? 9.453 22.656 7.484 1 96.75 427 THR A C 1
ATOM 3481 O O . THR A 1 427 ? 10.43 23.406 7.441 1 96.75 427 THR A O 1
ATOM 3484 N N . GLU A 1 428 ? 8.625 22.688 8.5 1 97.56 428 GLU A N 1
ATOM 3485 C CA . GLU A 1 428 ? 8.961 23.516 9.656 1 97.56 428 GLU A CA 1
ATOM 3486 C C . GLU A 1 428 ? 9.164 22.672 10.906 1 97.56 428 GLU A C 1
ATOM 3488 O O . GLU A 1 428 ? 9.625 23.156 11.938 1 97.56 428 GLU A O 1
ATOM 3493 N N . ILE A 1 429 ? 8.828 21.375 10.852 1 98.44 429 ILE A N 1
ATOM 3494 C CA . ILE A 1 429 ? 8.914 20.516 12.031 1 98.44 429 ILE A CA 1
ATOM 3495 C C . ILE A 1 429 ? 10.188 19.672 11.969 1 98.44 429 ILE A C 1
ATOM 3497 O O . ILE A 1 429 ? 10.383 18.906 11.023 1 98.44 429 ILE A O 1
ATOM 3501 N N . PHE A 1 430 ? 11.023 19.828 12.898 1 98.75 430 PHE A N 1
ATOM 3502 C CA . PHE A 1 430 ? 12.281 19.094 12.984 1 98.75 430 PHE A CA 1
ATOM 3503 C C . PHE A 1 430 ? 12.391 18.359 14.328 1 98.75 430 PHE A C 1
ATOM 3505 O O . PHE A 1 430 ? 12.828 18.953 15.32 1 98.75 430 PHE A O 1
ATOM 3512 N N . GLN A 1 431 ? 11.977 17.094 14.383 1 98.75 431 GLN A N 1
ATOM 3513 C CA . GLN A 1 431 ? 11.961 16.203 15.531 1 98.75 431 GLN A CA 1
ATOM 3514 C C . GLN A 1 431 ? 12.633 14.875 15.211 1 98.75 431 GLN A C 1
ATOM 3516 O O . GLN A 1 431 ? 12.734 14.484 14.047 1 98.75 431 GLN A O 1
ATOM 3521 N N . ASN A 1 432 ? 13.094 14.211 16.266 1 98.62 432 ASN A N 1
ATOM 3522 C CA . ASN A 1 432 ? 13.656 12.875 16.078 1 98.62 432 ASN A CA 1
ATOM 3523 C C . ASN A 1 432 ? 12.609 11.898 15.555 1 98.62 432 ASN A C 1
ATOM 3525 O O . ASN A 1 432 ? 11.453 11.93 15.977 1 98.62 432 ASN A O 1
ATOM 3529 N N . THR A 1 433 ? 12.953 11.148 14.562 1 98.44 433 THR A N 1
ATOM 3530 C CA . THR A 1 433 ? 12.148 10.023 14.086 1 98.44 433 THR A CA 1
ATOM 3531 C C . THR A 1 433 ? 13.008 8.781 13.914 1 98.44 433 THR A C 1
ATOM 3533 O O . THR A 1 433 ? 14.242 8.859 13.922 1 98.44 433 THR A O 1
ATOM 3536 N N . ALA A 1 434 ? 12.391 7.645 13.852 1 98.25 434 ALA A N 1
ATOM 3537 C CA . ALA A 1 434 ? 13.078 6.379 13.641 1 98.25 434 ALA A CA 1
ATOM 3538 C C . ALA A 1 434 ? 12.164 5.359 12.969 1 98.25 434 ALA A C 1
ATOM 3540 O O . ALA A 1 434 ? 10.984 5.254 13.312 1 98.25 434 ALA A O 1
ATOM 3541 N N . PRO A 1 435 ? 12.719 4.652 11.945 1 97.81 435 PRO A N 1
ATOM 3542 C CA . PRO A 1 435 ? 11.906 3.57 11.375 1 97.81 435 PRO A CA 1
ATOM 3543 C C . PRO A 1 435 ? 11.695 2.418 12.359 1 97.81 435 PRO A C 1
ATOM 3545 O O . PRO A 1 435 ? 12.43 2.299 13.344 1 97.81 435 PRO A O 1
ATOM 3548 N N . ASN A 1 436 ? 10.672 1.603 12.125 1 97.81 436 ASN A N 1
ATOM 3549 C CA . ASN A 1 436 ? 10.523 0.367 12.883 1 97.81 436 ASN A CA 1
ATOM 3550 C C . ASN A 1 436 ? 11.75 -0.528 12.742 1 97.81 436 ASN A C 1
ATOM 3552 O O . ASN A 1 436 ? 12.43 -0.5 11.711 1 97.81 436 ASN A O 1
ATOM 3556 N N . HIS A 1 437 ? 12.047 -1.162 13.812 1 97.06 437 HIS A N 1
ATOM 3557 C CA . HIS A 1 437 ? 13.07 -2.195 13.789 1 97.06 437 HIS A CA 1
ATOM 3558 C C . HIS A 1 437 ? 12.453 -3.586 13.68 1 97.06 437 HIS A C 1
ATOM 3560 O O . HIS A 1 437 ? 11.438 -3.867 14.32 1 97.06 437 HIS A O 1
ATOM 3566 N N . TYR A 1 438 ? 13.031 -4.438 12.891 1 96.06 438 TYR A N 1
ATOM 3567 C CA . TYR A 1 438 ? 12.414 -5.742 12.664 1 96.06 438 TYR A CA 1
ATOM 3568 C C . TYR A 1 438 ? 13.297 -6.863 13.203 1 96.06 438 TYR A C 1
ATOM 3570 O O . TYR A 1 438 ? 14.516 -6.844 13.016 1 96.06 438 TYR A O 1
ATOM 3578 N N . TYR A 1 439 ? 12.625 -7.816 13.906 1 96.25 439 TYR A N 1
ATOM 3579 C CA . TYR A 1 439 ? 13.203 -9.031 14.453 1 96.25 439 TYR A CA 1
ATOM 3580 C C . TYR A 1 439 ? 12.57 -10.273 13.828 1 96.25 439 TYR A C 1
ATOM 3582 O O . TYR A 1 439 ? 11.508 -10.188 13.203 1 96.25 439 TYR A O 1
ATOM 3590 N N . MET A 1 440 ? 13.359 -11.406 13.953 1 96.69 440 MET A N 1
ATOM 3591 C CA . MET A 1 440 ? 12.773 -12.688 13.578 1 96.69 440 MET A CA 1
ATOM 3592 C C . MET A 1 440 ? 12.031 -13.32 14.75 1 96.69 440 MET A C 1
ATOM 3594 O O . MET A 1 440 ? 12.609 -13.523 15.812 1 96.69 440 MET A O 1
ATOM 3598 N N . GLN A 1 441 ? 10.805 -13.516 14.609 1 97.31 441 GLN A N 1
ATOM 3599 C CA . GLN A 1 441 ? 10.016 -14.297 15.555 1 97.31 441 GLN A CA 1
ATOM 3600 C C . GLN A 1 441 ? 9.945 -15.758 15.141 1 97.31 441 GLN A C 1
ATOM 3602 O O . GLN A 1 441 ? 9.43 -16.078 14.07 1 97.31 441 GLN A O 1
ATOM 3607 N N . ILE A 1 442 ? 10.438 -16.641 15.945 1 97.75 442 ILE A N 1
ATOM 3608 C CA . ILE A 1 442 ? 10.391 -18.078 15.703 1 97.75 442 ILE A CA 1
ATOM 3609 C C . ILE A 1 442 ? 9.289 -18.703 16.547 1 97.75 442 ILE A C 1
ATOM 3611 O O . ILE A 1 442 ? 9.359 -18.688 17.781 1 97.75 442 ILE A O 1
ATOM 3615 N N . GLU A 1 443 ? 8.242 -19.125 15.93 1 97.56 443 GLU A N 1
ATOM 3616 C CA . GLU A 1 443 ? 7.184 -19.891 16.578 1 97.56 443 GLU A CA 1
ATOM 3617 C C . GLU A 1 443 ? 7.414 -21.391 16.438 1 97.56 443 GLU A C 1
ATOM 3619 O O . GLU A 1 443 ? 7.605 -21.891 15.328 1 97.56 443 GLU A O 1
ATOM 3624 N N . TYR A 1 444 ? 7.457 -22.062 17.547 1 97.56 444 TYR A N 1
ATOM 3625 C CA . TYR A 1 444 ? 7.656 -23.5 17.531 1 97.56 444 TYR A CA 1
ATOM 3626 C C . TYR A 1 444 ? 6.324 -24.234 17.484 1 97.56 444 TYR A C 1
ATOM 3628 O O . TYR A 1 444 ? 5.27 -23.641 17.734 1 97.56 444 TYR A O 1
ATOM 3636 N N . THR A 1 445 ? 6.34 -25.469 17.141 1 96 445 THR A N 1
ATOM 3637 C CA . THR A 1 445 ? 5.137 -26.281 17 1 96 445 THR A CA 1
ATOM 3638 C C . THR A 1 445 ? 4.391 -26.375 18.328 1 96 445 THR A C 1
ATOM 3640 O O . THR A 1 445 ? 3.168 -26.547 18.359 1 96 445 THR A O 1
ATOM 3643 N N . ASP A 1 446 ? 5.09 -26.188 19.516 1 96.06 446 ASP A N 1
ATOM 3644 C CA . ASP A 1 446 ? 4.445 -26.266 20.828 1 96.06 446 ASP A CA 1
ATOM 3645 C C . ASP A 1 446 ? 3.855 -24.922 21.234 1 96.06 446 ASP A C 1
ATOM 3647 O O . ASP A 1 446 ? 3.324 -24.781 22.344 1 96.06 446 ASP A O 1
ATOM 3651 N N . GLY A 1 447 ? 4.008 -23.938 20.344 1 94.81 447 GLY A N 1
ATOM 3652 C CA . GLY A 1 447 ? 3.377 -22.641 20.594 1 94.81 447 GLY A CA 1
ATOM 3653 C C . GLY A 1 447 ? 4.316 -21.625 21.219 1 94.81 447 GLY A C 1
ATOM 3654 O O . GLY A 1 447 ? 4.02 -20.438 21.234 1 94.81 447 GLY A O 1
ATOM 3655 N N . THR A 1 448 ? 5.457 -22.078 21.672 1 97.12 448 THR A N 1
ATOM 3656 C CA . THR A 1 448 ? 6.398 -21.156 22.281 1 97.12 448 THR A CA 1
ATOM 3657 C C . THR A 1 448 ? 7.043 -20.266 21.219 1 97.12 448 THR A C 1
ATOM 3659 O O . THR A 1 448 ? 7.125 -20.641 20.047 1 97.12 448 THR A O 1
ATOM 3662 N N . ILE A 1 449 ? 7.461 -19.062 21.609 1 97.38 449 ILE A N 1
ATOM 3663 C CA . ILE A 1 449 ? 7.996 -18.062 20.688 1 97.38 449 ILE A CA 1
ATOM 3664 C C . ILE A 1 449 ? 9.359 -17.578 21.172 1 97.38 449 ILE A C 1
ATOM 3666 O O . ILE A 1 449 ? 9.57 -17.422 22.391 1 97.38 449 ILE A O 1
ATOM 3670 N N . GLU A 1 450 ? 10.273 -17.422 20.344 1 97.5 450 GLU A N 1
ATOM 3671 C CA . GLU A 1 450 ? 11.578 -16.812 20.594 1 97.5 450 GLU A CA 1
ATOM 3672 C C . GLU A 1 450 ? 11.898 -15.742 19.562 1 97.5 450 GLU A C 1
ATOM 3674 O O . GLU A 1 450 ? 11.414 -15.805 18.422 1 97.5 450 GLU A O 1
ATOM 3679 N N . PHE A 1 451 ? 12.68 -14.773 19.922 1 97.5 451 PHE A N 1
ATOM 3680 C CA . PHE A 1 451 ? 13.023 -13.664 19.031 1 97.5 451 PHE A CA 1
ATOM 3681 C C . PHE A 1 451 ? 14.523 -13.617 18.781 1 97.5 451 PHE A C 1
ATOM 3683 O O . PHE A 1 451 ? 15.32 -13.875 19.703 1 97.5 451 PHE A O 1
ATOM 3690 N N . PHE A 1 452 ? 14.93 -13.352 17.562 1 97.81 452 PHE A N 1
ATOM 3691 C CA . PHE A 1 452 ? 16.328 -13.18 17.156 1 97.81 452 PHE A CA 1
ATOM 3692 C C . PHE A 1 452 ? 16.469 -11.945 16.266 1 97.81 452 PHE A C 1
ATOM 3694 O O . PHE A 1 452 ? 15.531 -11.547 15.578 1 97.81 452 PHE A O 1
ATOM 3701 N N . GLU A 1 453 ? 17.672 -11.305 16.344 1 97.12 453 GLU A N 1
ATOM 3702 C CA . GLU A 1 453 ? 17.984 -10.336 15.305 1 97.12 453 GLU A CA 1
ATOM 3703 C C . GLU A 1 453 ? 18.078 -11.008 13.938 1 97.12 453 GLU A C 1
ATOM 3705 O O . GLU A 1 453 ? 18.453 -12.18 13.836 1 97.12 453 GLU A O 1
ATOM 3710 N N . GLU A 1 454 ? 17.766 -10.391 12.922 1 93.94 454 GLU A N 1
ATOM 3711 C CA . GLU A 1 454 ? 17.641 -10.945 11.578 1 93.94 454 GLU A CA 1
ATOM 3712 C C . GLU A 1 454 ? 18.906 -11.68 11.156 1 93.94 454 GLU A C 1
ATOM 3714 O O . GLU A 1 454 ? 18.844 -12.773 10.594 1 93.94 454 GLU A O 1
ATOM 3719 N N . LYS A 1 455 ? 20.109 -11.07 11.461 1 92.81 455 LYS A N 1
ATOM 3720 C CA . LYS A 1 455 ? 21.359 -11.633 10.961 1 92.81 455 LYS A CA 1
ATOM 3721 C C . LYS A 1 455 ? 22.109 -12.383 12.055 1 92.81 455 LYS A C 1
ATOM 3723 O O . LYS A 1 455 ? 23.281 -12.742 11.891 1 92.81 455 LYS A O 1
ATOM 3728 N N . GLU A 1 456 ? 21.344 -12.57 13.156 1 96.44 456 GLU A N 1
ATOM 3729 C CA . GLU A 1 456 ? 21.953 -13.359 14.219 1 96.44 456 GLU A CA 1
ATOM 3730 C C . GLU A 1 456 ? 22.219 -14.797 13.766 1 96.44 456 GLU A C 1
ATOM 3732 O O . GLU A 1 456 ? 21.375 -15.406 13.102 1 96.44 456 GLU A O 1
ATOM 3737 N N . LEU A 1 457 ? 23.422 -15.297 13.992 1 96.69 457 LEU A N 1
ATOM 3738 C CA . LEU A 1 457 ? 23.766 -16.672 13.641 1 96.69 457 LEU A CA 1
ATOM 3739 C C . LEU A 1 457 ? 23.188 -17.656 14.656 1 96.69 457 LEU A C 1
ATOM 3741 O O . LEU A 1 457 ? 23.391 -17.484 15.867 1 96.69 457 LEU A O 1
ATOM 3745 N N . VAL A 1 458 ? 22.438 -18.547 14.148 1 96.81 458 VAL A N 1
ATOM 3746 C CA . VAL A 1 458 ? 21.797 -19.562 14.977 1 96.81 458 VAL A CA 1
ATOM 3747 C C . VAL A 1 458 ? 22.219 -20.953 14.5 1 96.81 458 VAL A C 1
ATOM 3749 O O . VAL A 1 458 ? 22.234 -21.219 13.297 1 96.81 458 VAL A O 1
ATOM 3752 N N . THR A 1 459 ? 22.609 -21.812 15.383 1 96.69 459 THR A N 1
ATOM 3753 C CA . THR A 1 459 ? 22.969 -23.188 15.047 1 96.69 459 THR A CA 1
ATOM 3754 C C . THR A 1 459 ? 21.828 -24.141 15.359 1 96.69 459 THR A C 1
ATOM 3756 O O . THR A 1 459 ? 21.359 -24.219 16.5 1 96.69 459 THR A O 1
ATOM 3759 N N . THR A 1 460 ? 21.406 -24.859 14.375 1 95.31 460 THR A N 1
ATOM 3760 C CA . THR A 1 460 ? 20.281 -25.781 14.508 1 95.31 460 THR A CA 1
ATOM 3761 C C . THR A 1 460 ? 20.734 -27.094 15.148 1 95.31 460 THR A C 1
ATOM 3763 O O . THR A 1 460 ? 21.938 -27.312 15.328 1 95.31 460 THR A O 1
ATOM 3766 N N . ASP A 1 461 ? 19.844 -27.953 15.508 1 93.75 461 ASP A N 1
ATOM 3767 C CA . ASP A 1 461 ? 20.141 -29.234 16.156 1 93.75 461 ASP A CA 1
ATOM 3768 C C . ASP A 1 461 ? 20.906 -30.156 15.203 1 93.75 461 ASP A C 1
ATOM 3770 O O . ASP A 1 461 ? 21.578 -31.094 15.648 1 93.75 461 ASP A O 1
ATOM 3774 N N . SER A 1 462 ? 20.797 -29.953 13.914 1 90.44 462 SER A N 1
ATOM 3775 C CA . SER A 1 462 ? 21.547 -30.734 12.93 1 90.44 462 SER A CA 1
ATOM 3776 C C . SER A 1 462 ? 22.938 -30.141 12.703 1 90.44 462 SER A C 1
ATOM 3778 O O . SER A 1 462 ? 23.578 -30.438 11.695 1 90.44 462 SER A O 1
ATOM 3780 N N . ASN A 1 463 ? 23.359 -29.156 13.484 1 92.19 463 ASN A N 1
ATOM 3781 C CA . ASN A 1 463 ? 24.688 -28.531 13.484 1 92.19 463 ASN A CA 1
ATOM 3782 C C . ASN A 1 463 ? 24.906 -27.672 12.234 1 92.19 463 ASN A C 1
ATOM 3784 O O . ASN A 1 463 ? 25.984 -27.672 11.664 1 92.19 463 ASN A O 1
ATOM 3788 N N . ILE A 1 464 ? 23.875 -27.172 11.797 1 91.06 464 ILE A N 1
ATOM 3789 C CA . ILE A 1 464 ? 23.953 -26.219 10.695 1 91.06 464 ILE A CA 1
ATOM 3790 C C . ILE A 1 464 ? 23.797 -24.797 11.242 1 91.06 464 ILE A C 1
ATOM 3792 O O . ILE A 1 464 ? 22.828 -24.484 11.93 1 91.06 464 ILE A O 1
ATOM 3796 N N . THR A 1 465 ? 24.766 -23.953 10.969 1 94.06 465 THR A N 1
ATOM 3797 C CA . THR A 1 465 ? 24.734 -22.562 11.406 1 94.06 465 THR A CA 1
ATOM 3798 C C . THR A 1 465 ? 24.297 -21.656 10.266 1 94.06 465 THR A C 1
ATOM 3800 O O . THR A 1 465 ? 24.859 -21.688 9.18 1 94.06 465 THR A O 1
ATOM 3803 N N . LYS A 1 466 ? 23.281 -20.953 10.547 1 91.31 466 LYS A N 1
ATOM 3804 C CA . LYS A 1 466 ? 22.797 -19.984 9.562 1 91.31 466 LYS A CA 1
ATOM 3805 C C . LYS A 1 466 ? 22.172 -18.766 10.234 1 91.31 466 LYS A C 1
ATOM 3807 O O . LYS A 1 466 ? 22.031 -18.734 11.461 1 91.31 466 LYS A O 1
ATOM 3812 N N . CYS A 1 467 ? 21.891 -17.703 9.461 1 92.94 467 CYS A N 1
ATOM 3813 C CA . CYS A 1 467 ? 21.25 -16.5 9.977 1 92.94 467 CYS A CA 1
ATOM 3814 C C . CYS A 1 467 ? 19.812 -16.781 10.383 1 92.94 467 CYS A C 1
ATOM 3816 O O . CYS A 1 467 ? 19.141 -17.625 9.773 1 92.94 467 CYS A O 1
ATOM 3818 N N . ALA A 1 468 ? 19.328 -16.047 11.328 1 95.5 468 ALA A N 1
ATOM 3819 C CA . ALA A 1 468 ? 17.984 -16.25 11.852 1 95.5 468 ALA A CA 1
ATOM 3820 C C . ALA A 1 468 ? 16.938 -16.078 10.758 1 95.5 468 ALA A C 1
ATOM 3822 O O . ALA A 1 468 ? 15.906 -16.75 10.758 1 95.5 468 ALA A O 1
ATOM 3823 N N . ASN A 1 469 ? 17.234 -15.164 9.828 1 92.56 469 ASN A N 1
ATOM 3824 C CA . ASN A 1 469 ? 16.25 -14.891 8.789 1 92.56 469 ASN A CA 1
ATOM 3825 C C . ASN A 1 469 ? 16.219 -16 7.734 1 92.56 469 ASN A C 1
ATOM 3827 O O . ASN A 1 469 ? 15.422 -15.953 6.801 1 92.56 469 ASN A O 1
ATOM 3831 N N . LYS A 1 470 ? 17.062 -17.031 7.902 1 91.25 470 LYS A N 1
ATOM 3832 C CA . LYS A 1 470 ? 17.094 -18.156 6.977 1 91.25 470 LYS A CA 1
ATOM 3833 C C . LYS A 1 470 ? 16.531 -19.422 7.633 1 91.25 470 LYS A C 1
ATOM 3835 O O . LYS A 1 470 ? 16.484 -20.484 7.008 1 91.25 470 LYS A O 1
ATOM 3840 N N . LEU A 1 471 ? 16.125 -19.312 8.844 1 93.62 471 LEU A N 1
ATOM 3841 C CA . LEU A 1 471 ? 15.484 -20.438 9.508 1 93.62 471 LEU A CA 1
ATOM 3842 C C . LEU A 1 471 ? 14.133 -20.75 8.875 1 93.62 471 LEU A C 1
ATOM 3844 O O . LEU A 1 471 ? 13.414 -19.844 8.445 1 93.62 471 LEU A O 1
ATOM 3848 N N . THR A 1 472 ? 13.82 -22 8.789 1 91.69 472 THR A N 1
ATOM 3849 C CA . THR A 1 472 ? 12.562 -22.438 8.203 1 91.69 472 THR A CA 1
ATOM 3850 C C . THR A 1 472 ? 11.922 -23.531 9.055 1 91.69 472 THR A C 1
ATOM 3852 O O . THR A 1 472 ? 12.461 -23.922 10.094 1 91.69 472 THR A O 1
ATOM 3855 N N . SER A 1 473 ? 10.781 -24.047 8.602 1 91.06 473 SER A N 1
ATOM 3856 C CA . SER A 1 473 ? 10.023 -25.062 9.32 1 91.06 473 SER A CA 1
ATOM 3857 C C . SER A 1 473 ? 10.742 -26.406 9.266 1 91.06 473 SER A C 1
ATOM 3859 O O . SER A 1 473 ? 10.375 -27.344 9.992 1 91.06 473 SER A O 1
ATOM 3861 N N . THR A 1 474 ? 11.797 -26.531 8.438 1 90.19 474 THR A N 1
ATOM 3862 C CA . THR A 1 474 ? 12.547 -27.797 8.375 1 90.19 474 THR A CA 1
ATOM 3863 C C . THR A 1 474 ? 13.625 -27.828 9.445 1 90.19 474 THR A C 1
ATOM 3865 O O . THR A 1 474 ? 14.281 -28.859 9.641 1 90.19 474 THR A O 1
ATOM 3868 N N . ASP A 1 475 ? 13.734 -26.75 10.203 1 93.56 475 ASP A N 1
ATOM 3869 C CA . ASP A 1 475 ? 14.781 -26.656 11.227 1 93.56 475 ASP A CA 1
ATOM 3870 C C . ASP A 1 475 ? 14.227 -27 12.609 1 93.56 475 ASP A C 1
ATOM 3872 O O . ASP A 1 475 ? 13.031 -26.844 12.867 1 93.56 475 ASP A O 1
ATOM 3876 N N . ILE A 1 476 ? 15.109 -27.516 13.445 1 95.38 476 ILE A N 1
ATOM 3877 C CA . ILE A 1 476 ? 14.844 -27.828 14.844 1 95.38 476 ILE A CA 1
ATOM 3878 C C . ILE A 1 476 ? 15.836 -27.078 15.734 1 95.38 476 ILE A C 1
ATOM 3880 O O . ILE A 1 476 ? 17.047 -27.125 15.492 1 95.38 476 ILE A O 1
ATOM 3884 N N . LEU A 1 477 ? 15.305 -26.328 16.578 1 96.12 477 LEU A N 1
ATOM 3885 C CA . LEU A 1 477 ? 16.141 -25.594 17.531 1 96.12 477 LEU A CA 1
ATOM 3886 C C . LEU A 1 477 ? 15.867 -26.047 18.953 1 96.12 477 LEU A C 1
ATOM 3888 O O . LEU A 1 477 ? 14.719 -26.047 19.406 1 96.12 477 LEU A O 1
ATOM 3892 N N . LYS A 1 478 ? 16.906 -26.469 19.719 1 93.56 478 LYS A N 1
ATOM 3893 C CA . LYS A 1 478 ? 16.812 -26.891 21.125 1 93.56 478 LYS A CA 1
ATOM 3894 C C . LYS A 1 478 ? 15.75 -27.969 21.297 1 93.56 478 LYS A C 1
ATOM 3896 O O . LYS A 1 478 ? 14.93 -27.891 22.219 1 93.56 478 LYS A O 1
ATOM 3901 N N . GLY A 1 479 ? 15.672 -28.844 20.328 1 94.94 479 GLY A N 1
ATOM 3902 C CA . GLY A 1 479 ? 14.773 -29.984 20.391 1 94.94 479 GLY A CA 1
ATOM 3903 C C . GLY A 1 479 ? 13.359 -29.656 19.938 1 94.94 479 GLY A C 1
ATOM 3904 O O . GLY A 1 479 ? 12.477 -30.516 19.984 1 94.94 479 GLY A O 1
ATOM 3905 N N . LYS A 1 480 ? 13.094 -28.484 19.547 1 96.19 480 LYS A N 1
ATOM 3906 C CA . LYS A 1 480 ? 11.75 -28.078 19.141 1 96.19 480 LYS A CA 1
ATOM 3907 C C . LYS A 1 480 ? 11.688 -27.781 17.641 1 96.19 480 LYS A C 1
ATOM 3909 O O . LYS A 1 480 ? 12.453 -26.953 17.141 1 96.19 480 LYS A O 1
ATOM 3914 N N . PRO A 1 481 ? 10.773 -28.406 16.953 1 96.06 481 PRO A N 1
ATOM 3915 C CA . PRO A 1 481 ? 10.602 -28.062 15.539 1 96.06 481 PRO A CA 1
ATOM 3916 C C . PRO A 1 481 ? 10.008 -26.672 15.328 1 96.06 481 PRO A C 1
ATOM 3918 O O . PRO A 1 481 ? 9.117 -26.266 16.078 1 96.06 481 PRO A O 1
ATOM 3921 N N . ILE A 1 482 ? 10.492 -25.969 14.391 1 96.56 482 ILE A N 1
ATOM 3922 C CA . ILE A 1 482 ? 10 -24.625 14.07 1 96.56 482 ILE A CA 1
ATOM 3923 C C . ILE A 1 482 ? 8.688 -24.734 13.297 1 96.56 482 ILE A C 1
ATOM 3925 O O . ILE A 1 482 ? 8.602 -25.469 12.312 1 96.56 482 ILE A O 1
ATOM 3929 N N . TYR A 1 483 ? 7.684 -24.062 13.797 1 97.06 483 TYR A N 1
ATOM 3930 C CA . TYR A 1 483 ? 6.43 -23.969 13.062 1 97.06 483 TYR A CA 1
ATOM 3931 C C . TYR A 1 483 ? 6.543 -22.953 11.93 1 97.06 483 TYR A C 1
ATOM 3933 O O . TYR A 1 483 ? 6.234 -23.266 10.773 1 97.06 483 TYR A O 1
ATOM 3941 N N . ILE A 1 484 ? 7.051 -21.781 12.312 1 96.44 484 ILE A N 1
ATOM 3942 C CA . ILE A 1 484 ? 7.234 -20.75 11.289 1 96.44 484 ILE A CA 1
ATOM 3943 C C . ILE A 1 484 ? 8.188 -19.672 11.812 1 96.44 484 ILE A C 1
ATOM 3945 O O . ILE A 1 484 ? 8.281 -19.453 13.023 1 96.44 484 ILE A O 1
ATOM 3949 N N . ALA A 1 485 ? 8.93 -19.094 10.969 1 95.19 485 ALA A N 1
ATOM 3950 C CA . ALA A 1 485 ? 9.773 -17.922 11.234 1 95.19 485 ALA A CA 1
ATOM 3951 C C . ALA A 1 485 ? 9.266 -16.703 10.484 1 95.19 485 ALA A C 1
ATOM 3953 O O . ALA A 1 485 ? 9.117 -16.734 9.258 1 95.19 485 ALA A O 1
ATOM 3954 N N . THR A 1 486 ? 8.914 -15.688 11.18 1 94.25 486 THR A N 1
ATOM 3955 C CA . THR A 1 486 ? 8.375 -14.492 10.547 1 94.25 486 THR A CA 1
ATOM 3956 C C . THR A 1 486 ? 9.062 -13.234 11.078 1 94.25 486 THR A C 1
ATOM 3958 O O . THR A 1 486 ? 9.609 -13.242 12.18 1 94.25 486 THR A O 1
ATOM 3961 N N . LYS A 1 487 ? 9.062 -12.133 10.32 1 94.31 487 LYS A N 1
ATOM 3962 C CA . LYS A 1 487 ? 9.578 -10.844 10.75 1 94.31 487 LYS A CA 1
ATOM 3963 C C . LYS A 1 487 ? 8.523 -10.047 11.516 1 94.31 487 LYS A C 1
ATOM 3965 O O . LYS A 1 487 ? 7.375 -9.953 11.078 1 94.31 487 LYS A O 1
ATOM 3970 N N . VAL A 1 488 ? 8.859 -9.492 12.648 1 95 488 VAL A N 1
ATOM 3971 C CA . VAL A 1 488 ? 7.945 -8.68 13.445 1 95 488 VAL A CA 1
ATOM 3972 C C . VAL A 1 488 ? 8.609 -7.344 13.781 1 95 488 VAL A C 1
ATOM 3974 O O . VAL A 1 488 ? 9.836 -7.258 13.875 1 95 488 VAL A O 1
ATOM 3977 N N . ALA A 1 489 ? 7.828 -6.324 13.969 1 96 489 ALA A N 1
ATOM 3978 C CA . ALA A 1 489 ? 8.344 -4.969 14.125 1 96 489 ALA A CA 1
ATOM 3979 C C . ALA A 1 489 ? 8.43 -4.574 15.594 1 96 489 ALA A C 1
ATOM 3981 O O . ALA A 1 489 ? 7.582 -4.973 16.406 1 96 489 ALA A O 1
ATOM 3982 N N . LYS A 1 490 ? 9.367 -3.943 15.969 1 96.5 490 LYS A N 1
ATOM 3983 C CA . LYS A 1 490 ? 9.422 -3.064 17.125 1 96.5 490 LYS A CA 1
ATOM 3984 C C . LYS A 1 490 ? 9.266 -1.603 16.719 1 96.5 490 LYS A C 1
ATOM 3986 O O . LYS A 1 490 ? 10.016 -1.105 15.875 1 96.5 490 LYS A O 1
ATOM 3991 N N . ASP A 1 491 ? 8.375 -0.956 17.359 1 96.81 491 ASP A N 1
ATOM 3992 C CA . ASP A 1 491 ? 8 0.389 16.922 1 96.81 491 ASP A CA 1
ATOM 3993 C C . ASP A 1 491 ? 9.188 1.341 17.016 1 96.81 491 ASP A C 1
ATOM 3995 O O . ASP A 1 491 ? 9.914 1.35 18 1 96.81 491 ASP A O 1
ATOM 3999 N N . GLY A 1 492 ? 9.375 2.08 15.914 1 97.81 492 GLY A N 1
ATOM 4000 C CA . GLY A 1 492 ? 10.242 3.248 15.969 1 97.81 492 GLY A CA 1
ATOM 4001 C C . GLY A 1 492 ? 9.555 4.477 16.531 1 97.81 492 GLY A C 1
ATOM 4002 O O . GLY A 1 492 ? 8.812 4.383 17.516 1 97.81 492 GLY A O 1
ATOM 4003 N N . GLN A 1 493 ? 9.898 5.641 15.945 1 98.19 493 GLN A N 1
ATOM 4004 C CA . GLN A 1 493 ? 9.336 6.91 16.391 1 98.19 493 GLN A CA 1
ATOM 4005 C C . GLN A 1 493 ? 8.695 7.672 15.234 1 98.19 493 GLN A C 1
ATOM 4007 O O . GLN A 1 493 ? 9.32 7.84 14.188 1 98.19 493 GLN A O 1
ATOM 4012 N N . THR A 1 494 ? 7.484 8.086 15.43 1 98.5 494 THR A N 1
ATOM 4013 C CA . THR A 1 494 ? 6.777 8.969 14.508 1 98.5 494 THR A CA 1
ATOM 4014 C C . THR A 1 494 ? 6.449 10.305 15.172 1 98.5 494 THR A C 1
ATOM 4016 O O . THR A 1 494 ? 5.703 10.344 16.156 1 98.5 494 THR A O 1
ATOM 4019 N N . ALA A 1 495 ? 6.98 11.367 14.602 1 98.5 495 ALA A N 1
ATOM 4020 C CA . ALA A 1 495 ? 6.836 12.695 15.195 1 98.5 495 ALA A CA 1
ATOM 4021 C C . ALA A 1 495 ? 5.434 13.25 14.961 1 98.5 495 ALA A C 1
ATOM 4023 O O . ALA A 1 495 ? 4.773 12.898 13.984 1 98.5 495 ALA A O 1
ATOM 4024 N N . VAL A 1 496 ? 4.969 14.062 15.906 1 97.81 496 VAL A N 1
ATOM 4025 C CA . VAL A 1 496 ? 3.648 14.68 15.867 1 97.81 496 VAL A CA 1
ATOM 4026 C C . VAL A 1 496 ? 3.787 16.203 15.906 1 97.81 496 VAL A C 1
ATOM 4028 O O . VAL A 1 496 ? 4.641 16.734 16.625 1 97.81 496 VAL A O 1
ATOM 4031 N N . CYS A 1 497 ? 3.01 16.812 15.125 1 95.75 497 CYS A N 1
ATOM 4032 C CA . CYS A 1 497 ? 3.037 18.266 15.023 1 95.75 497 CYS A CA 1
ATOM 4033 C C . CYS A 1 497 ? 1.788 18.891 15.648 1 95.75 497 CYS A C 1
ATOM 4035 O O . CYS A 1 497 ? 0.69 18.75 15.102 1 95.75 497 CYS A O 1
ATOM 4037 N N . ASN A 1 498 ? 1.893 19.578 16.781 1 97.69 498 ASN A N 1
ATOM 4038 C CA . ASN A 1 498 ? 0.857 20.375 17.438 1 97.69 498 ASN A CA 1
ATOM 4039 C C . ASN A 1 498 ? 1.153 21.859 17.375 1 97.69 498 ASN A C 1
ATOM 4041 O O . ASN A 1 498 ? 2.125 22.344 17.953 1 97.69 498 ASN A O 1
ATOM 4045 N N . LEU A 1 499 ? 0.266 22.625 16.703 1 97.81 499 LEU A N 1
ATOM 4046 C CA . LEU A 1 499 ? 0.704 23.953 16.312 1 97.81 499 LEU A CA 1
ATOM 4047 C C . LEU A 1 499 ? -0.275 25.016 16.812 1 97.81 499 LEU A C 1
ATOM 4049 O O . LEU A 1 499 ? -1.477 24.75 16.906 1 97.81 499 LEU A O 1
ATOM 4053 N N . ALA A 1 500 ? 0.212 26.156 17.094 1 98.19 500 ALA A N 1
ATOM 4054 C CA . ALA A 1 500 ? -0.49 27.422 17.312 1 98.19 500 ALA A CA 1
ATOM 4055 C C . ALA A 1 500 ? 0.366 28.609 16.875 1 98.19 500 ALA A C 1
ATOM 4057 O O . ALA A 1 500 ? 1.581 28.469 16.703 1 98.19 500 ALA A O 1
ATOM 4058 N N . SER A 1 501 ? -0.223 29.766 16.656 1 98.44 501 SER A N 1
ATOM 4059 C CA . SER A 1 501 ? 0.523 30.922 16.172 1 98.44 501 SER A CA 1
ATOM 4060 C C . SER A 1 501 ? 0.092 32.188 16.891 1 98.44 501 SER A C 1
ATOM 4062 O O . SER A 1 501 ? -1.103 32.438 17.062 1 98.44 501 SER A O 1
ATOM 4064 N N . ILE A 1 502 ? 1.054 32.969 17.312 1 98.69 502 ILE A N 1
ATOM 4065 C CA . ILE A 1 502 ? 0.828 34.281 17.891 1 98.69 502 ILE A CA 1
ATOM 4066 C C . ILE A 1 502 ? 0.592 35.312 16.781 1 98.69 502 ILE A C 1
ATOM 4068 O O . ILE A 1 502 ? 1.322 35.344 15.789 1 98.69 502 ILE A O 1
ATOM 4072 N N . ASN A 1 503 ? -0.418 36.125 16.938 1 98.62 503 ASN A N 1
ATOM 4073 C CA . ASN A 1 503 ? -0.727 37.188 15.969 1 98.62 503 ASN A CA 1
ATOM 4074 C C . ASN A 1 503 ? 0.071 38.438 16.25 1 98.62 503 ASN A C 1
ATOM 4076 O O . ASN A 1 503 ? -0.335 39.281 17.078 1 98.62 503 ASN A O 1
ATOM 4080 N N . LEU A 1 504 ? 1.06 38.719 15.508 1 98.5 504 LEU A N 1
ATOM 4081 C CA . LEU A 1 504 ? 1.985 39.812 15.758 1 98.5 504 LEU A CA 1
ATOM 4082 C C . LEU A 1 504 ? 1.315 41.156 15.5 1 98.5 504 LEU A C 1
ATOM 4084 O O . LEU A 1 504 ? 1.78 42.188 15.977 1 98.5 504 LEU A O 1
ATOM 4088 N N . SER A 1 505 ? 0.268 41.156 14.727 1 97.38 505 SER A N 1
ATOM 4089 C CA . SER A 1 505 ? -0.428 42.406 14.477 1 97.38 505 SER A CA 1
ATOM 4090 C C . SER A 1 505 ? -1.081 42.938 15.742 1 97.38 505 SER A C 1
ATOM 4092 O O . SER A 1 505 ? -1.321 44.156 15.867 1 97.38 505 SER A O 1
ATOM 4094 N N . LYS A 1 506 ? -1.339 42.062 16.688 1 97.81 506 LYS A N 1
ATOM 4095 C CA . LYS A 1 506 ? -1.967 42.438 17.953 1 97.81 506 LYS A CA 1
ATOM 4096 C C . LYS A 1 506 ? -0.977 42.312 19.109 1 97.81 506 LYS A C 1
ATOM 4098 O O . LYS A 1 506 ? -1.066 43.062 20.078 1 97.81 506 LYS A O 1
ATOM 4103 N N . ILE A 1 507 ? -0.156 41.375 19.031 1 98 507 ILE A N 1
ATOM 4104 C CA . ILE A 1 507 ? 0.803 41.062 20.094 1 98 507 ILE A CA 1
ATOM 4105 C C . ILE A 1 507 ? 2.215 41.406 19.625 1 98 507 ILE A C 1
ATOM 4107 O O . ILE A 1 507 ? 2.875 40.594 18.969 1 98 507 ILE A O 1
ATOM 4111 N N . ASN A 1 508 ? 2.711 42.625 20.016 1 96.62 508 ASN A N 1
ATOM 4112 C CA . ASN A 1 508 ? 4.02 43.031 19.531 1 96.62 508 ASN A CA 1
ATOM 4113 C C . ASN A 1 508 ? 4.75 43.875 20.547 1 96.62 508 ASN A C 1
ATOM 4115 O O . ASN A 1 508 ? 5.598 44.719 20.188 1 96.62 508 ASN A O 1
ATOM 4119 N N . THR A 1 509 ? 4.277 43.781 21.828 1 96.06 509 THR A N 1
ATOM 4120 C CA . THR A 1 509 ? 4.98 44.406 22.938 1 96.06 509 THR A CA 1
ATOM 4121 C C . THR A 1 509 ? 5.441 43.344 23.938 1 96.06 509 THR A C 1
ATOM 4123 O O . THR A 1 509 ? 4.926 42.219 23.938 1 96.06 509 THR A O 1
ATOM 4126 N N . GLU A 1 510 ? 6.395 43.719 24.719 1 94.62 510 GLU A N 1
ATOM 4127 C CA . GLU A 1 510 ? 6.91 42.781 25.719 1 94.62 510 GLU A CA 1
ATOM 4128 C C . GLU A 1 510 ? 5.809 42.344 26.672 1 94.62 510 GLU A C 1
ATOM 4130 O O . GLU A 1 510 ? 5.723 41.188 27.031 1 94.62 510 GLU A O 1
ATOM 4135 N N . GLU A 1 511 ? 5 43.312 27.031 1 96 511 GLU A N 1
ATOM 4136 C CA . GLU A 1 511 ? 3.918 43.031 27.984 1 96 511 GLU A CA 1
ATOM 4137 C C . GLU A 1 511 ? 2.908 42.062 27.391 1 96 511 GLU A C 1
ATOM 4139 O O . GLU A 1 511 ? 2.461 41.125 28.062 1 96 511 GLU A O 1
ATOM 4144 N N . ASP A 1 512 ? 2.582 42.312 26.172 1 97.06 512 ASP A N 1
ATOM 4145 C CA . ASP A 1 512 ? 1.631 41.438 25.5 1 97.06 512 ASP A CA 1
ATOM 4146 C C . ASP A 1 512 ? 2.186 40 25.391 1 97.06 512 ASP A C 1
ATOM 4148 O O . ASP A 1 512 ? 1.467 39.031 25.609 1 97.06 512 ASP A O 1
ATOM 4152 N N . ILE A 1 513 ? 3.438 39.906 25 1 98.19 513 ILE A N 1
ATOM 4153 C CA . ILE A 1 513 ? 4.07 38.625 24.797 1 98.19 513 ILE A CA 1
ATOM 4154 C C . ILE A 1 513 ? 4.164 37.875 26.125 1 98.19 513 ILE A C 1
ATOM 4156 O O . ILE A 1 513 ? 3.857 36.688 26.188 1 98.19 513 ILE A O 1
ATOM 4160 N N . LYS A 1 514 ? 4.52 38.531 27.172 1 97.5 514 LYS A N 1
ATOM 4161 C CA . LYS A 1 514 ? 4.629 37.938 28.5 1 97.5 514 LYS A CA 1
ATOM 4162 C C . LYS A 1 514 ? 3.289 37.406 28.969 1 97.5 514 LYS A C 1
ATOM 4164 O O . LYS A 1 514 ? 3.246 36.375 29.688 1 97.5 514 LYS A O 1
ATOM 4169 N N . ARG A 1 515 ? 2.227 38 28.484 1 98.31 515 ARG A N 1
ATOM 4170 C CA . ARG A 1 515 ? 0.885 37.562 28.891 1 98.31 515 ARG A CA 1
ATOM 4171 C C . ARG A 1 515 ? 0.407 36.406 28.047 1 98.31 515 ARG A C 1
ATOM 4173 O O . ARG A 1 515 ? -0.13 35.406 28.578 1 98.31 515 ARG A O 1
ATOM 4180 N N . VAL A 1 516 ? 0.632 36.406 26.766 1 98.75 516 VAL A N 1
ATOM 4181 C CA . VAL A 1 516 ? -0.047 35.531 25.812 1 98.75 516 VAL A CA 1
ATOM 4182 C C . VAL A 1 516 ? 0.731 34.219 25.672 1 98.75 516 VAL A C 1
ATOM 4184 O O . VAL A 1 516 ? 0.138 33.156 25.578 1 98.75 516 VAL A O 1
ATOM 4187 N N . VAL A 1 517 ? 2.068 34.25 25.641 1 98.81 517 VAL A N 1
ATOM 4188 C CA . VAL A 1 517 ? 2.895 33.094 25.312 1 98.81 517 VAL A CA 1
ATOM 4189 C C . VAL A 1 517 ? 2.668 31.984 26.328 1 98.81 517 VAL A C 1
ATOM 4191 O O . VAL A 1 517 ? 2.449 30.828 25.969 1 98.81 517 VAL A O 1
ATOM 4194 N N . PRO A 1 518 ? 2.652 32.312 27.672 1 98.81 518 PRO A N 1
ATOM 4195 C CA . PRO A 1 518 ? 2.422 31.234 28.656 1 98.81 518 PRO A CA 1
ATOM 4196 C C . PRO A 1 518 ? 1.07 30.547 28.469 1 98.81 518 PRO A C 1
ATOM 4198 O O . PRO A 1 518 ? 0.964 29.328 28.625 1 98.81 518 PRO A O 1
ATOM 4201 N N . ILE A 1 519 ? 0.06 31.297 28.078 1 98.81 519 ILE A N 1
ATOM 4202 C CA . ILE A 1 519 ? -1.282 30.75 27.875 1 98.81 519 ILE A CA 1
ATOM 4203 C C . ILE A 1 519 ? -1.279 29.781 26.703 1 98.81 519 ILE A C 1
ATOM 4205 O O . ILE A 1 519 ? -1.844 28.688 26.797 1 98.81 519 ILE A O 1
ATOM 4209 N N . MET A 1 520 ? -0.551 30.125 25.656 1 98.81 520 MET A N 1
ATOM 4210 C CA . MET A 1 520 ? -0.564 29.312 24.453 1 98.81 520 MET A CA 1
ATOM 4211 C C . MET A 1 520 ? 0.293 28.062 24.625 1 98.81 520 MET A C 1
ATOM 4213 O O . MET A 1 520 ? -0.026 27 24.078 1 98.81 520 MET A O 1
ATOM 4217 N N . VAL A 1 521 ? 1.434 28.125 25.344 1 98.88 521 VAL A N 1
ATOM 4218 C CA . VAL A 1 521 ? 2.264 26.953 25.609 1 98.88 521 VAL A CA 1
ATOM 4219 C C . VAL A 1 521 ? 1.479 25.938 26.438 1 98.88 521 VAL A C 1
ATOM 4221 O O . VAL A 1 521 ? 1.519 24.734 26.172 1 98.88 521 VAL A O 1
ATOM 4224 N N . ARG A 1 522 ? 0.741 26.469 27.484 1 98.81 522 ARG A N 1
ATOM 4225 C CA . ARG A 1 522 ? -0.091 25.578 28.297 1 98.81 522 ARG A CA 1
ATOM 4226 C C . ARG A 1 522 ? -1.19 24.938 27.453 1 98.81 522 ARG A C 1
ATOM 4228 O O . ARG A 1 522 ? -1.455 23.734 27.578 1 98.81 522 ARG A O 1
ATOM 4235 N N . LEU A 1 523 ? -1.812 25.75 26.641 1 98.81 523 LEU A N 1
ATOM 4236 C CA . LEU A 1 523 ? -2.855 25.25 25.75 1 98.81 523 LEU A CA 1
ATOM 4237 C C . LEU A 1 523 ? -2.326 24.125 24.859 1 98.81 523 LEU A C 1
ATOM 4239 O O . LEU A 1 523 ? -2.953 23.062 24.75 1 98.81 523 LEU A O 1
ATOM 4243 N N . LEU A 1 524 ? -1.171 24.297 24.234 1 98.81 524 LEU A N 1
ATOM 4244 C CA . LEU A 1 524 ? -0.575 23.297 23.344 1 98.81 524 LEU A CA 1
ATOM 4245 C C . LEU A 1 524 ? -0.185 22.047 24.109 1 98.81 524 LEU A C 1
ATOM 4247 O O . LEU A 1 524 ? -0.291 20.938 23.578 1 98.81 524 LEU A O 1
ATOM 4251 N N . ASP A 1 525 ? 0.317 22.219 25.328 1 98.75 525 ASP A N 1
ATOM 4252 C CA . ASP A 1 525 ? 0.626 21.047 26.156 1 98.75 525 ASP A CA 1
ATOM 4253 C C . ASP A 1 525 ? -0.618 20.203 26.391 1 98.75 525 ASP A C 1
ATOM 4255 O O . ASP A 1 525 ? -0.546 18.969 26.375 1 98.75 525 ASP A O 1
ATOM 4259 N N . ASN A 1 526 ? -1.763 20.859 26.641 1 98.44 526 ASN A N 1
ATOM 4260 C CA . ASN A 1 526 ? -3.02 20.156 26.859 1 98.44 526 ASN A CA 1
ATOM 4261 C C . ASN A 1 526 ? -3.486 19.422 25.609 1 98.44 526 ASN A C 1
ATOM 4263 O O . ASN A 1 526 ? -4.125 18.375 25.688 1 98.44 526 ASN A O 1
ATOM 4267 N N . VAL A 1 527 ? -3.184 20 24.406 1 98.31 527 VAL A N 1
ATOM 4268 C CA . VAL A 1 527 ? -3.535 19.375 23.141 1 98.31 527 VAL A CA 1
ATOM 4269 C C . VAL A 1 527 ? -2.951 17.969 23.078 1 98.31 527 VAL A C 1
ATOM 4271 O O . VAL A 1 527 ? -3.605 17.031 22.594 1 98.31 527 VAL A O 1
ATOM 4274 N N . ILE A 1 528 ? -1.737 17.734 23.609 1 98 528 ILE A N 1
ATOM 4275 C CA . ILE A 1 528 ? -1.046 16.453 23.578 1 98 528 ILE A CA 1
ATOM 4276 C C . ILE A 1 528 ? -1.843 15.414 24.359 1 98 528 ILE A C 1
ATOM 4278 O O . ILE A 1 528 ? -2.068 14.305 23.875 1 98 528 ILE A O 1
ATOM 4282 N N . ASP A 1 529 ? -2.361 15.797 25.484 1 96.38 529 ASP A N 1
ATOM 4283 C CA . ASP A 1 529 ? -3.016 14.859 26.391 1 96.38 529 ASP A CA 1
ATOM 4284 C C . ASP A 1 529 ? -4.426 14.523 25.906 1 96.38 529 ASP A C 1
ATOM 4286 O O . ASP A 1 529 ? -4.934 13.43 26.172 1 96.38 529 ASP A O 1
ATOM 4290 N N . LEU A 1 530 ? -5.027 15.43 25.172 1 96.44 530 LEU A N 1
ATOM 4291 C CA . LEU A 1 530 ? -6.438 15.281 24.844 1 96.44 530 LEU A CA 1
ATOM 4292 C C . LEU A 1 530 ? -6.602 14.758 23.422 1 96.44 530 LEU A C 1
ATOM 4294 O O . LEU A 1 530 ? -7.688 14.312 23.031 1 96.44 530 LEU A O 1
ATOM 4298 N N . ASN A 1 531 ? -5.543 14.719 22.672 1 96.25 531 ASN A N 1
ATOM 4299 C CA . ASN A 1 531 ? -5.578 14.375 21.25 1 96.25 531 ASN A CA 1
ATOM 4300 C C . ASN A 1 531 ? -6.02 12.93 21.031 1 96.25 531 ASN A C 1
ATOM 4302 O O . ASN A 1 531 ? -5.668 12.047 21.812 1 96.25 531 ASN A O 1
ATOM 4306 N N . PHE A 1 532 ? -6.863 12.727 20.016 1 94.5 532 PHE A N 1
ATOM 4307 C CA . PHE A 1 532 ? -7.102 11.406 19.453 1 94.5 532 PHE A CA 1
ATOM 4308 C C . PHE A 1 532 ? -5.941 10.977 18.562 1 94.5 532 PHE A C 1
ATOM 4310 O O . PHE A 1 532 ? -5.645 11.641 17.562 1 94.5 532 PHE A O 1
ATOM 4317 N N . TYR A 1 533 ? -5.312 9.898 18.969 1 94.5 533 TYR A N 1
ATOM 4318 C CA . TYR A 1 533 ? -4.223 9.352 18.172 1 94.5 533 TYR A CA 1
ATOM 4319 C C . TYR A 1 533 ? -4.691 8.141 17.375 1 94.5 533 TYR A C 1
ATOM 4321 O O . TYR A 1 533 ? -5.238 7.188 17.938 1 94.5 533 TYR A O 1
ATOM 4329 N N . PRO A 1 534 ? -4.461 8.125 16.094 1 88.12 534 PRO A N 1
ATOM 4330 C CA . PRO A 1 534 ? -4.887 7.004 15.242 1 88.12 534 PRO A CA 1
ATOM 4331 C C . PRO A 1 534 ? -4.059 5.742 15.477 1 88.12 534 PRO A C 1
ATOM 4333 O O . PRO A 1 534 ? -4.492 4.641 15.133 1 88.12 534 PRO A O 1
ATOM 4336 N N . ASN A 1 535 ? -2.877 5.941 16.016 1 91.12 535 ASN A N 1
ATOM 4337 C CA . ASN A 1 535 ? -1.928 4.848 16.188 1 91.12 535 ASN A CA 1
ATOM 4338 C C . ASN A 1 535 ? -1.175 4.949 17.5 1 91.12 535 ASN A C 1
ATOM 4340 O O . ASN A 1 535 ? -0.857 6.051 17.953 1 91.12 535 ASN A O 1
ATOM 4344 N N . ARG A 1 536 ? -0.849 3.744 18.062 1 95.56 536 ARG A N 1
ATOM 4345 C CA . ARG A 1 536 ? -0.176 3.68 19.359 1 95.56 536 ARG A CA 1
ATOM 4346 C C . ARG A 1 536 ? 1.214 4.305 19.281 1 95.56 536 ARG A C 1
ATOM 4348 O O . ARG A 1 536 ? 1.635 5.008 20.203 1 95.56 536 ARG A O 1
ATOM 4355 N N . LYS A 1 537 ? 1.969 3.992 18.219 1 96.88 537 LYS A N 1
ATOM 4356 C CA . LYS A 1 537 ? 3.328 4.488 18.016 1 96.88 537 LYS A CA 1
ATOM 4357 C C . LYS A 1 537 ? 3.367 6.012 18.047 1 96.88 537 LYS A C 1
ATOM 4359 O O . LYS A 1 537 ? 4.25 6.605 18.672 1 96.88 537 LYS A O 1
ATOM 4364 N N . VAL A 1 538 ? 2.432 6.664 17.453 1 97.38 538 VAL A N 1
ATOM 4365 C CA . VAL A 1 538 ? 2.355 8.117 17.359 1 97.38 538 VAL A CA 1
ATOM 4366 C C . VAL A 1 538 ? 2.078 8.711 18.75 1 97.38 538 VAL A C 1
ATOM 4368 O O . VAL A 1 538 ? 2.709 9.688 19.141 1 97.38 538 VAL A O 1
ATOM 4371 N N . LYS A 1 539 ? 1.122 8.07 19.453 1 97.44 539 LYS A N 1
ATOM 4372 C CA . LYS A 1 539 ? 0.812 8.531 20.797 1 97.44 539 LYS A CA 1
ATOM 4373 C C . LYS A 1 539 ? 2.025 8.398 21.719 1 97.44 539 LYS A C 1
ATOM 4375 O O . LYS A 1 539 ? 2.379 9.344 22.422 1 97.44 539 LYS A O 1
ATOM 4380 N N . ALA A 1 540 ? 2.621 7.227 21.672 1 97.69 540 ALA A N 1
ATOM 4381 C CA . ALA A 1 540 ? 3.783 6.977 22.531 1 97.69 540 ALA A CA 1
ATOM 4382 C C . ALA A 1 540 ? 4.891 7.992 22.25 1 97.69 540 ALA A C 1
ATOM 4384 O O . ALA A 1 540 ? 5.52 8.5 23.188 1 97.69 540 ALA A O 1
ATOM 4385 N N . THR A 1 541 ? 5.121 8.289 20.984 1 98.12 541 THR A N 1
ATOM 4386 C CA . THR A 1 541 ? 6.176 9.219 20.609 1 98.12 541 THR A CA 1
ATOM 4387 C C . THR A 1 541 ? 5.875 10.625 21.125 1 98.12 541 THR A C 1
ATOM 4389 O O . THR A 1 541 ? 6.746 11.281 21.688 1 98.12 541 THR A O 1
ATOM 4392 N N . ASN A 1 542 ? 4.609 11.07 20.906 1 98.12 542 ASN A N 1
ATOM 4393 C CA . ASN A 1 542 ? 4.258 12.43 21.328 1 98.12 542 ASN A CA 1
ATOM 4394 C C . ASN A 1 542 ? 4.297 12.57 22.844 1 98.12 542 ASN A C 1
ATOM 4396 O O . ASN A 1 542 ? 4.691 13.617 23.359 1 98.12 542 ASN A O 1
ATOM 4400 N N . LEU A 1 543 ? 3.893 11.57 23.562 1 97.75 543 LEU A N 1
ATOM 4401 C CA . LEU A 1 543 ? 3.928 11.633 25.031 1 97.75 543 LEU A CA 1
ATOM 4402 C C . LEU A 1 543 ? 5.363 11.609 25.531 1 97.75 543 LEU A C 1
ATOM 4404 O O . LEU A 1 543 ? 5.668 12.195 26.578 1 97.75 543 LEU A O 1
ATOM 4408 N N . GLN A 1 544 ? 6.246 10.961 24.828 1 97.62 544 GLN A N 1
ATOM 4409 C CA . GLN A 1 544 ? 7.641 10.828 25.219 1 97.62 544 GLN A CA 1
ATOM 4410 C C . GLN A 1 544 ? 8.367 12.172 25.141 1 97.62 544 GLN A C 1
ATOM 4412 O O . GLN A 1 544 ? 9.117 12.531 26.047 1 97.62 544 GLN A O 1
ATOM 4417 N N . ASN A 1 545 ? 8.148 12.93 24.078 1 97.94 545 ASN A N 1
ATOM 4418 C CA . ASN A 1 545 ? 8.898 14.172 23.906 1 97.94 545 ASN A CA 1
ATOM 4419 C C . ASN A 1 545 ? 8.016 15.398 24.109 1 97.94 545 ASN A C 1
ATOM 4421 O O . ASN A 1 545 ? 8.516 16.516 24.281 1 97.94 545 ASN A O 1
ATOM 4425 N N . ARG A 1 546 ? 6.633 15.172 24.078 1 98.56 546 ARG A N 1
ATOM 4426 C CA . ARG A 1 546 ? 5.637 16.219 24.281 1 98.56 546 ARG A CA 1
ATOM 4427 C C . ARG A 1 546 ? 5.922 17.422 23.391 1 98.56 546 ARG A C 1
ATOM 4429 O O . ARG A 1 546 ? 5.93 18.562 23.859 1 98.56 546 ARG A O 1
ATOM 4436 N N . ALA A 1 547 ? 6.191 17.188 22.125 1 98.75 547 ALA A N 1
ATOM 4437 C CA . ALA A 1 547 ? 6.566 18.219 21.156 1 98.75 547 ALA A CA 1
ATOM 4438 C C . ALA A 1 547 ? 5.387 19.141 20.844 1 98.75 547 ALA A C 1
ATOM 4440 O O . ALA A 1 547 ? 4.262 18.672 20.641 1 98.75 547 ALA A O 1
ATOM 4441 N N . ILE A 1 548 ? 5.617 20.422 20.781 1 98.75 548 ILE A N 1
ATOM 4442 C CA . ILE A 1 548 ? 4.672 21.422 20.312 1 98.75 548 ILE A CA 1
ATOM 4443 C C . ILE A 1 548 ? 5.375 22.375 19.359 1 98.75 548 ILE A C 1
ATOM 4445 O O . ILE A 1 548 ? 6.59 22.312 19.172 1 98.75 548 ILE A O 1
ATOM 4449 N N . GLY A 1 549 ? 4.645 23.203 18.656 1 98.5 549 GLY A N 1
ATOM 4450 C CA . GLY A 1 549 ? 5.168 24.219 17.75 1 98.5 549 GLY A CA 1
ATOM 4451 C C . GLY A 1 549 ? 4.414 25.531 17.828 1 98.5 549 GLY A C 1
ATOM 4452 O O . GLY A 1 549 ? 3.42 25.734 17.141 1 98.5 549 GLY A O 1
ATOM 4453 N N . LEU A 1 550 ? 4.922 26.406 18.656 1 98.75 550 LEU A N 1
ATOM 4454 C CA . LEU A 1 550 ? 4.379 27.75 18.734 1 98.75 550 LEU A CA 1
ATOM 4455 C C . LEU A 1 550 ? 5.047 28.672 17.719 1 98.75 550 LEU A C 1
ATOM 4457 O O . LEU A 1 550 ? 6.273 28.797 17.703 1 98.75 550 LEU A O 1
ATOM 4461 N N . GLY A 1 551 ? 4.285 29.219 16.812 1 98.31 551 GLY A N 1
ATOM 4462 C CA . GLY A 1 551 ? 4.801 30.109 15.789 1 98.31 551 GLY A CA 1
ATOM 4463 C C . GLY A 1 551 ? 4.152 31.484 15.812 1 98.31 551 GLY A C 1
ATOM 4464 O O . GLY A 1 551 ? 3.711 31.938 16.875 1 98.31 551 GLY A O 1
ATOM 4465 N N . VAL A 1 552 ? 4.289 32.219 14.719 1 98.44 552 VAL A N 1
ATOM 4466 C CA . VAL A 1 552 ? 3.748 33.562 14.625 1 98.44 552 VAL A CA 1
ATOM 4467 C C . VAL A 1 552 ? 3.025 33.75 13.297 1 98.44 552 VAL A C 1
ATOM 4469 O O . VAL A 1 552 ? 3.234 32.969 12.359 1 98.44 552 VAL A O 1
ATOM 4472 N N . MET A 1 553 ? 2.172 34.719 13.25 1 97.94 553 MET A N 1
ATOM 4473 C CA . MET A 1 553 ? 1.526 35.219 12.031 1 97.94 553 MET A CA 1
ATOM 4474 C C . MET A 1 553 ? 1.337 36.719 12.062 1 97.94 553 MET A C 1
ATOM 4476 O O . MET A 1 553 ? 1.564 37.344 13.094 1 97.94 553 MET A O 1
ATOM 4480 N N . GLY A 1 554 ? 1.042 37.281 10.93 1 98 554 GLY A N 1
ATOM 4481 C CA . GLY A 1 554 ? 0.702 38.719 10.875 1 98 554 GLY A CA 1
ATOM 4482 C C . GLY A 1 554 ? 1.919 39.625 10.852 1 98 554 GLY A C 1
ATOM 4483 O O . GLY A 1 554 ? 1.835 40.781 11.234 1 98 554 GLY A O 1
ATOM 4484 N N . GLU A 1 555 ? 3.062 39.094 10.453 1 98.25 555 GLU A N 1
ATOM 4485 C CA . GLU A 1 555 ? 4.293 39.875 10.469 1 98.25 555 GLU A CA 1
ATOM 4486 C C . GLU A 1 555 ? 4.199 41.062 9.531 1 98.25 555 GLU A C 1
ATOM 4488 O O . GLU A 1 555 ? 4.578 42.188 9.898 1 98.25 555 GLU A O 1
ATOM 4493 N N . ALA A 1 556 ? 3.707 40.906 8.336 1 98 556 ALA A N 1
ATOM 4494 C CA . ALA A 1 556 ? 3.613 41.969 7.359 1 98 556 ALA A CA 1
ATOM 4495 C C . ALA A 1 556 ? 2.703 43.094 7.863 1 98 556 ALA A C 1
ATOM 4497 O O . ALA A 1 556 ? 2.998 44.281 7.672 1 98 556 ALA A O 1
ATOM 4498 N N . GLN A 1 557 ? 1.608 42.719 8.414 1 98.19 557 GLN A N 1
ATOM 4499 C CA . GLN A 1 557 ? 0.7 43.719 8.945 1 98.19 557 GLN A CA 1
ATOM 4500 C C . GLN A 1 557 ? 1.357 44.531 10.07 1 98.19 557 GLN A C 1
ATOM 4502 O O . GLN A 1 557 ? 1.234 45.75 10.133 1 98.19 557 GLN A O 1
ATOM 4507 N N . MET A 1 558 ? 1.987 43.812 10.984 1 98.25 558 MET A N 1
ATOM 4508 C CA . MET A 1 558 ? 2.686 44.5 12.078 1 98.25 558 MET A CA 1
ATOM 4509 C C . MET A 1 558 ? 3.682 45.5 11.531 1 98.25 558 MET A C 1
ATOM 4511 O O . MET A 1 558 ? 3.723 46.656 11.992 1 98.25 558 MET A O 1
ATOM 4515 N N . LEU A 1 559 ? 4.453 45.156 10.562 1 98.19 559 LEU A N 1
ATOM 4516 C CA . LEU A 1 559 ? 5.457 46.031 9.977 1 98.19 559 LEU A CA 1
ATOM 4517 C C . LEU A 1 559 ? 4.801 47.25 9.336 1 98.19 559 LEU A C 1
ATOM 4519 O O . LEU A 1 559 ? 5.25 48.375 9.539 1 98.19 559 LEU A O 1
ATOM 4523 N N . ALA A 1 560 ? 3.783 47 8.578 1 98.12 560 ALA A N 1
ATOM 4524 C CA . ALA A 1 560 ? 3.102 48.094 7.883 1 98.12 560 ALA A CA 1
ATOM 4525 C C . ALA A 1 560 ? 2.537 49.094 8.875 1 98.12 560 ALA A C 1
ATOM 4527 O O . ALA A 1 560 ? 2.66 50.312 8.68 1 98.12 560 ALA A O 1
ATOM 4528 N N . GLU A 1 561 ? 1.934 48.625 9.906 1 97.5 561 GLU A N 1
ATOM 4529 C CA . GLU A 1 561 ? 1.301 49.469 10.898 1 97.5 561 GLU A CA 1
ATOM 4530 C C . GLU A 1 561 ? 2.342 50.25 11.703 1 97.5 561 GLU A C 1
ATOM 4532 O O . GLU A 1 561 ? 2.055 51.344 12.227 1 97.5 561 GLU A O 1
ATOM 4537 N N . HIS A 1 562 ? 3.531 49.75 11.781 1 97.44 562 HIS A N 1
ATOM 4538 C CA . HIS A 1 562 ? 4.625 50.438 12.445 1 97.44 562 HIS A CA 1
ATOM 4539 C C . HIS A 1 562 ? 5.461 51.219 11.445 1 97.44 562 HIS A C 1
ATOM 4541 O O . HIS A 1 562 ? 6.496 51.781 11.805 1 97.44 562 HIS A O 1
ATOM 4547 N N . GLN A 1 563 ? 5.098 51.219 10.203 1 97.69 563 GLN A N 1
ATOM 4548 C CA . GLN A 1 563 ? 5.77 51.938 9.125 1 97.69 563 GLN A CA 1
ATOM 4549 C C . GLN A 1 563 ? 7.23 51.5 9.016 1 97.69 563 GLN A C 1
ATOM 4551 O O . GLN A 1 563 ? 8.125 52.344 8.961 1 97.69 563 GLN A O 1
ATOM 4556 N N . ILE A 1 564 ? 7.398 50.25 9.078 1 97.88 564 ILE A N 1
ATOM 4557 C CA . ILE A 1 564 ? 8.711 49.656 8.906 1 97.88 564 ILE A CA 1
ATOM 4558 C C . ILE A 1 564 ? 8.766 48.938 7.566 1 97.88 564 ILE A C 1
ATOM 4560 O O . ILE A 1 564 ? 7.922 48.062 7.281 1 97.88 564 ILE A O 1
ATOM 4564 N N . ALA A 1 565 ? 9.734 49.25 6.785 1 96.94 565 ALA A N 1
ATOM 4565 C CA . ALA A 1 565 ? 9.875 48.656 5.465 1 96.94 565 ALA A CA 1
ATOM 4566 C C . ALA A 1 565 ? 10.383 47.219 5.566 1 96.94 565 ALA A C 1
ATOM 4568 O O . ALA A 1 565 ? 11.297 46.938 6.348 1 96.94 565 ALA A O 1
ATOM 4569 N N . TRP A 1 566 ? 9.797 46.375 4.777 1 96.31 566 TRP A N 1
ATOM 4570 C CA . TRP A 1 566 ? 10.211 44.969 4.746 1 96.31 566 TRP A CA 1
ATOM 4571 C C . TRP A 1 566 ? 11.672 44.844 4.32 1 96.31 566 TRP A C 1
ATOM 4573 O O . TRP A 1 566 ? 12.094 45.469 3.338 1 96.31 566 TRP A O 1
ATOM 4583 N N . GLY A 1 567 ? 12.453 44.125 5.059 1 94.94 567 GLY A N 1
ATOM 4584 C CA . GLY A 1 567 ? 13.844 43.875 4.707 1 94.94 567 GLY A CA 1
ATOM 4585 C C . GLY A 1 567 ? 14.797 44.906 5.242 1 94.94 567 GLY A C 1
ATOM 4586 O O . GLY A 1 567 ? 16.016 44.75 5.184 1 94.94 567 GLY A O 1
ATOM 4587 N N . SER A 1 568 ? 14.305 45.906 5.816 1 96.25 568 SER A N 1
ATOM 4588 C CA . SER A 1 568 ? 15.141 47 6.359 1 96.25 568 SER A CA 1
ATOM 4589 C C . SER A 1 568 ? 15.844 46.531 7.637 1 96.25 568 SER A C 1
ATOM 4591 O O . SER A 1 568 ? 15.508 45.5 8.211 1 96.25 568 SER A O 1
ATOM 4593 N N . LYS A 1 569 ? 16.812 47.344 7.996 1 95.81 569 LYS A N 1
ATOM 4594 C CA . LYS A 1 569 ? 17.5 47.094 9.266 1 95.81 569 LYS A CA 1
ATOM 4595 C C . LYS A 1 569 ? 16.531 47.156 10.438 1 95.81 569 LYS A C 1
ATOM 4597 O O . LYS A 1 569 ? 16.609 46.344 11.359 1 95.81 569 LYS A O 1
ATOM 4602 N N . GLU A 1 570 ? 15.641 48.094 10.352 1 96.25 570 GLU A N 1
ATOM 4603 C CA . GLU A 1 570 ? 14.625 48.25 11.398 1 96.25 570 GLU A CA 1
ATOM 4604 C C . GLU A 1 570 ? 13.75 47 11.484 1 96.25 570 GLU A C 1
ATOM 4606 O O . GLU A 1 570 ? 13.359 46.594 12.578 1 96.25 570 GLU A O 1
ATOM 4611 N N . HIS A 1 571 ? 13.43 46.5 10.336 1 97.5 571 HIS A N 1
ATOM 4612 C CA . HIS A 1 571 ? 12.664 45.25 10.281 1 97.5 571 HIS A CA 1
ATOM 4613 C C . HIS A 1 571 ? 13.398 44.125 11.008 1 97.5 571 HIS A C 1
ATOM 4615 O O . HIS A 1 571 ? 12.82 43.469 11.875 1 97.5 571 HIS A O 1
ATOM 4621 N N . LEU A 1 572 ? 14.609 43.844 10.703 1 97.56 572 LEU A N 1
ATOM 4622 C CA . LEU A 1 572 ? 15.398 42.75 11.281 1 97.56 572 LEU A CA 1
ATOM 4623 C C . LEU A 1 572 ? 15.547 42.938 12.789 1 97.56 572 LEU A C 1
ATOM 4625 O O . LEU A 1 572 ? 15.43 41.969 13.547 1 97.56 572 LEU A O 1
ATOM 4629 N N . GLU A 1 573 ? 15.703 44.188 13.188 1 95.75 573 GLU A N 1
ATOM 4630 C CA . GLU A 1 573 ? 15.852 44.469 14.617 1 95.75 573 GLU A CA 1
ATOM 4631 C C . GLU A 1 573 ? 14.539 44.25 15.359 1 95.75 573 GLU A C 1
ATOM 4633 O O . GLU A 1 573 ? 14.539 43.688 16.469 1 95.75 573 GLU A O 1
ATOM 4638 N N . LYS A 1 574 ? 13.461 44.625 14.773 1 95.56 574 LYS A N 1
ATOM 4639 C CA . LYS A 1 574 ? 12.156 44.469 15.406 1 95.56 574 LYS A CA 1
ATOM 4640 C C . LYS A 1 574 ? 11.805 43 15.586 1 95.56 574 LYS A C 1
ATOM 4642 O O . LYS A 1 574 ? 11.391 42.594 16.656 1 95.56 574 LYS A O 1
ATOM 4647 N N . ILE A 1 575 ? 11.992 42.281 14.531 1 97.06 575 ILE A N 1
ATOM 4648 C CA . ILE A 1 575 ? 11.633 40.875 14.594 1 97.06 575 ILE A CA 1
ATOM 4649 C C . ILE A 1 575 ? 12.586 40.125 15.539 1 97.06 575 ILE A C 1
ATOM 4651 O O . ILE A 1 575 ? 12.188 39.188 16.219 1 97.06 575 ILE A O 1
ATOM 4655 N N . ASP A 1 576 ? 13.828 40.469 15.523 1 96.69 576 ASP A N 1
ATOM 4656 C CA . ASP A 1 576 ? 14.805 39.906 16.453 1 96.69 576 ASP A CA 1
ATOM 4657 C C . ASP A 1 576 ? 14.352 40.062 17.891 1 96.69 576 ASP A C 1
ATOM 4659 O O . ASP A 1 576 ? 14.375 39.094 18.672 1 96.69 576 ASP A O 1
ATOM 4663 N N . ALA A 1 577 ? 13.914 41.25 18.25 1 95.31 577 ALA A N 1
ATOM 4664 C CA . ALA A 1 577 ? 13.477 41.562 19.609 1 95.31 577 ALA A CA 1
ATOM 4665 C C . ALA A 1 577 ? 12.219 40.781 19.984 1 95.31 577 ALA A C 1
ATOM 4667 O O . ALA A 1 577 ? 12.109 40.25 21.094 1 95.31 577 ALA A O 1
ATOM 4668 N N . LEU A 1 578 ? 11.328 40.75 19.078 1 96.81 578 LEU A N 1
ATOM 4669 C CA . LEU A 1 578 ? 10.07 40.031 19.328 1 96.81 578 LEU A CA 1
ATOM 4670 C C . LEU A 1 578 ? 10.312 38.562 19.531 1 96.81 578 LEU A C 1
ATOM 4672 O O . LEU A 1 578 ? 9.789 37.938 20.469 1 96.81 578 LEU A O 1
ATOM 4676 N N . MET A 1 579 ? 11.133 37.969 18.641 1 97.69 579 MET A N 1
ATOM 4677 C CA . MET A 1 579 ? 11.383 36.531 18.703 1 97.69 579 MET A CA 1
ATOM 4678 C C . MET A 1 579 ? 12.172 36.156 19.953 1 97.69 579 MET A C 1
ATOM 4680 O O . MET A 1 579 ? 11.977 35.094 20.531 1 97.69 579 MET A O 1
ATOM 4684 N N . GLU A 1 580 ? 13.039 37.031 20.391 1 96.94 580 GLU A N 1
ATOM 4685 C CA . GLU A 1 580 ? 13.742 36.812 21.641 1 96.94 580 GLU A CA 1
ATOM 4686 C C . GLU A 1 580 ? 12.766 36.688 22.812 1 96.94 580 GLU A C 1
ATOM 4688 O O . GLU A 1 580 ? 12.883 35.781 23.625 1 96.94 580 GLU A O 1
ATOM 4693 N N . GLN A 1 581 ? 11.812 37.656 22.844 1 97.06 581 GLN A N 1
ATOM 4694 C CA . GLN A 1 581 ? 10.82 37.625 23.906 1 97.06 581 GLN A CA 1
ATOM 4695 C C . GLN A 1 581 ? 9.969 36.344 23.828 1 97.06 581 GLN A C 1
ATOM 4697 O O . GLN A 1 581 ? 9.695 35.719 24.859 1 97.06 581 GLN A O 1
ATOM 4702 N N . ILE A 1 582 ? 9.57 36 22.688 1 98.38 582 ILE A N 1
ATOM 4703 C CA . ILE A 1 582 ? 8.734 34.812 22.516 1 98.38 582 ILE A CA 1
ATOM 4704 C C . ILE A 1 582 ? 9.508 33.562 22.922 1 98.38 582 ILE A C 1
ATOM 4706 O O . ILE A 1 582 ? 8.984 32.719 23.656 1 98.38 582 ILE A O 1
ATOM 4710 N N . SER A 1 583 ? 10.766 33.438 22.469 1 98.38 583 SER A N 1
ATOM 4711 C CA . SER A 1 583 ? 11.602 32.312 22.828 1 98.38 583 SER A CA 1
ATOM 4712 C C . SER A 1 583 ? 11.789 32.219 24.344 1 98.38 583 SER A C 1
ATOM 4714 O O . SER A 1 583 ? 11.633 31.141 24.922 1 98.38 583 SER A O 1
ATOM 4716 N N . TYR A 1 584 ? 12.094 33.344 24.969 1 98 584 TYR A N 1
ATOM 4717 C CA . TYR A 1 584 ? 12.328 33.406 26.406 1 98 584 TYR A CA 1
ATOM 4718 C C . TYR A 1 584 ? 11.102 32.938 27.188 1 98 584 TYR A C 1
ATOM 4720 O O . TYR A 1 584 ? 11.203 32.031 28.047 1 98 584 TYR A O 1
ATOM 4728 N N . HIS A 1 585 ? 9.961 33.469 26.875 1 98.5 585 HIS A N 1
ATOM 4729 C CA . HIS A 1 585 ? 8.758 33.156 27.641 1 98.5 585 HIS A CA 1
ATOM 4730 C C . HIS A 1 585 ? 8.242 31.766 27.344 1 98.5 585 HIS A C 1
ATOM 4732 O O . HIS A 1 585 ? 7.648 31.125 28.203 1 98.5 585 HIS A O 1
ATOM 4738 N N . ALA A 1 586 ? 8.453 31.281 26.109 1 98.81 586 ALA A N 1
ATOM 4739 C CA . ALA A 1 586 ? 8.086 29.891 25.797 1 98.81 586 ALA A CA 1
ATOM 4740 C C . ALA A 1 586 ? 8.883 28.922 26.656 1 98.81 586 ALA A C 1
ATOM 4742 O O . ALA A 1 586 ? 8.32 27.984 27.25 1 98.81 586 ALA A O 1
ATOM 4743 N N . ILE A 1 587 ? 10.211 29.094 26.719 1 98.81 587 ILE A N 1
ATOM 4744 C CA . ILE A 1 587 ? 11.094 28.234 27.5 1 98.81 587 ILE A CA 1
ATOM 4745 C C . ILE A 1 587 ? 10.766 28.359 28.984 1 98.81 587 ILE A C 1
ATOM 4747 O O . ILE A 1 587 ? 10.672 27.359 29.688 1 98.81 587 ILE A O 1
ATOM 4751 N N . ASP A 1 588 ? 10.578 29.594 29.375 1 98.69 588 ASP A N 1
ATOM 4752 C CA . ASP A 1 588 ? 10.234 29.859 30.766 1 98.69 588 ASP A CA 1
ATOM 4753 C C . ASP A 1 588 ? 8.945 29.141 31.172 1 98.69 588 ASP A C 1
ATOM 4755 O O . ASP A 1 588 ? 8.867 28.547 32.25 1 98.69 588 ASP A O 1
ATOM 4759 N N . THR A 1 589 ? 7.973 29.234 30.328 1 98.81 589 THR A N 1
ATOM 4760 C CA . THR A 1 589 ? 6.676 28.625 30.594 1 98.81 589 THR A CA 1
ATOM 4761 C C . THR A 1 589 ? 6.805 27.109 30.656 1 98.81 589 THR A C 1
ATOM 4763 O O . THR A 1 589 ? 6.219 26.453 31.531 1 98.81 589 THR A O 1
ATOM 4766 N N . SER A 1 590 ? 7.52 26.5 29.703 1 98.88 590 SER A N 1
ATOM 4767 C CA . SER A 1 590 ? 7.719 25.047 29.703 1 98.88 590 SER A CA 1
ATOM 4768 C C . SER A 1 590 ? 8.398 24.594 31 1 98.88 590 SER A C 1
ATOM 4770 O O . SER A 1 590 ? 8.07 23.547 31.547 1 98.88 590 SER A O 1
ATOM 4772 N N . ALA A 1 591 ? 9.359 25.344 31.453 1 98.81 591 ALA A N 1
ATOM 4773 C CA . ALA A 1 591 ? 10.031 25.031 32.719 1 98.81 591 ALA A CA 1
ATOM 4774 C C . ALA A 1 591 ? 9.055 25.094 33.906 1 98.81 591 ALA A C 1
ATOM 4776 O O . ALA A 1 591 ? 9.109 24.266 34.812 1 98.81 591 ALA A O 1
ATOM 4777 N N . ASN A 1 592 ? 8.203 26.141 33.906 1 98.69 592 ASN A N 1
ATOM 4778 C CA . ASN A 1 592 ? 7.184 26.234 34.938 1 98.69 592 ASN A CA 1
ATOM 4779 C C . ASN A 1 592 ? 6.23 25.047 34.906 1 98.69 592 ASN A C 1
ATOM 4781 O O . ASN A 1 592 ? 5.867 24.516 35.969 1 98.69 592 ASN A O 1
ATOM 4785 N N . LEU A 1 593 ? 5.828 24.688 33.75 1 98.69 593 LEU A N 1
ATOM 4786 C CA . LEU A 1 593 ? 4.906 23.562 33.594 1 98.69 593 LEU A CA 1
ATOM 4787 C C . LEU A 1 593 ? 5.57 22.25 34.031 1 98.69 593 LEU A C 1
ATOM 4789 O O . LEU A 1 593 ? 4.898 21.344 34.5 1 98.69 593 LEU A O 1
ATOM 4793 N N . ALA A 1 594 ? 6.887 22.172 33.75 1 98.69 594 ALA A N 1
ATOM 4794 C CA . ALA A 1 594 ? 7.613 20.984 34.219 1 98.69 594 ALA A CA 1
ATOM 4795 C C . ALA A 1 594 ? 7.492 20.797 35.719 1 98.69 594 ALA A C 1
ATOM 4797 O O . ALA A 1 594 ? 7.332 19.672 36.188 1 98.69 594 ALA A O 1
ATOM 4798 N N . LYS A 1 595 ? 7.602 21.812 36.438 1 98.06 595 LYS A N 1
ATOM 4799 C CA . LYS A 1 595 ? 7.449 21.766 37.875 1 98.06 595 LYS A CA 1
ATOM 4800 C C . LYS A 1 595 ? 6.031 21.359 38.281 1 98.06 595 LYS A C 1
ATOM 4802 O O . LYS A 1 595 ? 5.836 20.625 39.25 1 98.06 595 LYS A O 1
ATOM 4807 N N . GLU A 1 596 ? 5.102 21.844 37.531 1 98 596 GLU A N 1
ATOM 4808 C CA . GLU A 1 596 ? 3.689 21.625 37.812 1 98 596 GLU A CA 1
ATOM 4809 C C . GLU A 1 596 ? 3.236 20.25 37.375 1 98 596 GLU A C 1
ATOM 4811 O O . GLU A 1 596 ? 2.508 19.562 38.094 1 98 596 GLU A O 1
ATOM 4816 N N . LYS A 1 597 ? 3.641 19.812 36.156 1 97.62 597 LYS A N 1
ATOM 4817 C CA . LYS A 1 597 ? 3.023 18.641 35.5 1 97.62 597 LYS A CA 1
ATOM 4818 C C . LYS A 1 597 ? 4.055 17.547 35.25 1 97.62 597 LYS A C 1
ATOM 4820 O O . LYS A 1 597 ? 3.697 16.438 34.844 1 97.62 597 LYS A O 1
ATOM 4825 N N . GLY A 1 598 ? 5.277 17.828 35.469 1 98 598 GLY A N 1
ATOM 4826 C CA . GLY A 1 598 ? 6.324 16.828 35.25 1 98 598 GLY A CA 1
ATOM 4827 C C . GLY A 1 598 ? 7.219 17.156 34.062 1 98 598 GLY A C 1
ATOM 4828 O O . GLY A 1 598 ? 6.824 17.906 33.156 1 98 598 GLY A O 1
ATOM 4829 N N . VAL A 1 599 ? 8.422 16.594 34 1 98.62 599 VAL A N 1
ATOM 4830 C CA . VAL A 1 599 ? 9.461 16.781 33 1 98.62 599 VAL A CA 1
ATOM 4831 C C . VAL A 1 599 ? 9.289 15.75 31.891 1 98.62 599 VAL A C 1
ATOM 4833 O O . VAL A 1 599 ? 8.922 14.602 32.156 1 98.62 599 VAL A O 1
ATOM 4836 N N . TYR A 1 600 ? 9.469 16.188 30.656 1 98.44 600 TYR A N 1
ATOM 4837 C CA . TYR A 1 600 ? 9.359 15.203 29.594 1 98.44 600 TYR A CA 1
ATOM 4838 C C . TYR A 1 600 ? 10.422 14.117 29.734 1 98.44 600 TYR A C 1
ATOM 4840 O O . TYR A 1 600 ? 11.492 14.367 30.297 1 98.44 600 TYR A O 1
ATOM 4848 N N . LYS A 1 601 ? 10.242 12.961 29.203 1 97.56 601 LYS A N 1
ATOM 4849 C CA . LYS A 1 601 ? 10.969 11.734 29.5 1 97.56 601 LYS A CA 1
ATOM 4850 C C . LYS A 1 601 ? 12.438 11.844 29.094 1 97.56 601 LYS A C 1
ATOM 4852 O O . LYS A 1 601 ? 13.32 11.344 29.781 1 97.56 601 LYS A O 1
ATOM 4857 N N . ASP A 1 602 ? 12.773 12.492 28 1 97 602 ASP A N 1
ATOM 4858 C CA . ASP A 1 602 ? 14.133 12.508 27.453 1 97 602 ASP A CA 1
ATOM 4859 C C . ASP A 1 602 ? 14.875 13.773 27.875 1 97 602 ASP A C 1
ATOM 4861 O O . ASP A 1 602 ? 15.812 14.195 27.188 1 97 602 ASP A O 1
ATOM 4865 N N . PHE A 1 603 ? 14.477 14.438 28.922 1 98.5 603 PHE A N 1
ATOM 4866 C CA . PHE A 1 603 ? 15.062 15.703 29.344 1 98.5 603 PHE A CA 1
ATOM 4867 C C . PHE A 1 603 ? 16.531 15.523 29.719 1 98.5 603 PHE A C 1
ATOM 4869 O O . PHE A 1 603 ? 17.375 16.328 29.312 1 98.5 603 PHE A O 1
ATOM 4876 N N . GLU A 1 604 ? 16.828 14.422 30.453 1 98.06 604 GLU A N 1
ATOM 4877 C CA . GLU A 1 604 ? 18.203 14.211 30.922 1 98.06 604 GLU A CA 1
ATOM 4878 C C . GLU A 1 604 ? 19.156 14.023 29.75 1 98.06 604 GLU A C 1
ATOM 4880 O O . GLU A 1 604 ? 18.891 13.25 28.844 1 98.06 604 GLU A O 1
ATOM 4885 N N . ASN A 1 605 ? 20.203 14.766 29.703 1 97.81 605 ASN A N 1
ATOM 4886 C CA . ASN A 1 605 ? 21.281 14.727 28.703 1 97.81 605 ASN A CA 1
ATOM 4887 C C . ASN A 1 605 ? 20.906 15.508 27.453 1 97.81 605 ASN A C 1
ATOM 4889 O O . ASN A 1 605 ? 21.672 15.555 26.5 1 97.81 605 ASN A O 1
ATOM 4893 N N . SER A 1 606 ? 19.719 16.141 27.453 1 98.44 606 SER A N 1
ATOM 4894 C CA . SER A 1 606 ? 19.344 17 26.344 1 98.44 606 SER A CA 1
ATOM 4895 C C . SER A 1 606 ? 20.109 18.328 26.375 1 98.44 606 SER A C 1
ATOM 4897 O O . SER A 1 606 ? 20.781 18.641 27.359 1 98.44 606 SER A O 1
ATOM 4899 N N . GLU A 1 607 ? 20.062 19.078 25.281 1 98.31 607 GLU A N 1
ATOM 4900 C CA . GLU A 1 607 ? 20.609 20.438 25.281 1 98.31 607 GLU A CA 1
ATOM 4901 C C . GLU A 1 607 ? 19.906 21.312 26.328 1 98.31 607 GLU A C 1
ATOM 4903 O O . GLU A 1 607 ? 20.547 22.141 26.984 1 98.31 607 GLU A O 1
ATOM 4908 N N . TRP A 1 608 ? 18.625 21.109 26.562 1 98.5 608 TRP A N 1
ATOM 4909 C CA . TRP A 1 608 ? 17.875 21.828 27.578 1 98.5 608 TRP A CA 1
ATOM 4910 C C . TRP A 1 608 ? 18.484 21.625 28.953 1 98.5 608 TRP A C 1
ATOM 4912 O O . TRP A 1 608 ? 18.672 22.578 29.719 1 98.5 608 TRP A O 1
ATOM 4922 N N . SER A 1 609 ? 18.703 20.391 29.25 1 98.38 609 SER A N 1
ATOM 4923 C CA . SER A 1 609 ? 19.203 20.047 30.578 1 98.38 609 SER A CA 1
ATOM 4924 C C . SER A 1 609 ? 20.562 20.672 30.828 1 98.38 609 SER A C 1
ATOM 4926 O O . SER A 1 609 ? 20.938 20.922 31.984 1 98.38 609 SER A O 1
ATOM 4928 N N . LYS A 1 610 ? 21.328 20.969 29.797 1 97.75 610 LYS A N 1
ATOM 4929 C CA . LYS A 1 610 ? 22.641 21.578 29.891 1 97.75 610 LYS A CA 1
ATOM 4930 C C . LYS A 1 610 ? 22.547 23.094 29.875 1 97.75 610 LYS A C 1
ATOM 4932 O O . LYS A 1 610 ? 23.562 23.781 29.969 1 97.75 610 LYS A O 1
ATOM 4937 N N . GLY A 1 611 ? 21.344 23.594 29.688 1 97.38 611 GLY A N 1
ATOM 4938 C CA . GLY A 1 611 ? 21.141 25.031 29.641 1 97.38 611 GLY A CA 1
ATOM 4939 C C . GLY A 1 611 ? 21.5 25.641 28.297 1 97.38 611 GLY A C 1
ATOM 4940 O O . GLY A 1 611 ? 21.875 26.812 28.234 1 97.38 611 GLY A O 1
ATOM 4941 N N . ILE A 1 612 ? 21.547 24.844 27.312 1 98 612 ILE A N 1
ATOM 4942 C CA . ILE A 1 612 ? 21.828 25.312 25.953 1 98 612 ILE A CA 1
ATOM 4943 C C . ILE A 1 612 ? 20.531 25.562 25.203 1 98 612 ILE A C 1
ATOM 4945 O O . ILE A 1 612 ? 19.703 24.656 25.047 1 98 612 ILE A O 1
ATOM 4949 N N . PHE A 1 613 ? 20.328 26.812 24.859 1 98.06 613 PHE A N 1
ATOM 4950 C CA . PHE A 1 613 ? 19.094 27.234 24.219 1 98.06 613 PHE A CA 1
ATOM 4951 C C . PHE A 1 613 ? 19.328 27.5 22.734 1 98.06 613 PHE A C 1
ATOM 4953 O O . PHE A 1 613 ? 20.469 27.469 22.266 1 98.06 613 PHE A O 1
ATOM 4960 N N . PRO A 1 614 ? 18.25 27.672 21.922 1 97.25 614 PRO A N 1
ATOM 4961 C CA . PRO A 1 614 ? 18.406 27.891 20.484 1 97.25 614 PRO A CA 1
ATOM 4962 C C . PRO A 1 614 ? 19.391 29.016 20.172 1 97.25 614 PRO A C 1
ATOM 4964 O O . PRO A 1 614 ? 20.219 28.891 19.25 1 97.25 614 PRO A O 1
ATOM 4967 N N . ILE A 1 615 ? 19.359 30.062 20.922 1 96.12 615 ILE A N 1
ATOM 4968 C CA . ILE A 1 615 ? 20.203 31.234 20.641 1 96.12 615 ILE A CA 1
ATOM 4969 C C . ILE A 1 615 ? 21.672 30.859 20.797 1 96.12 615 ILE A C 1
ATOM 4971 O O . ILE A 1 615 ? 22.531 31.391 20.109 1 96.12 615 ILE A O 1
ATOM 4975 N N . ASP A 1 616 ? 21.969 29.906 21.641 1 96.75 616 ASP A N 1
ATOM 4976 C CA . ASP A 1 616 ? 23.344 29.469 21.891 1 96.75 616 ASP A CA 1
ATOM 4977 C C . ASP A 1 616 ? 23.906 28.672 20.719 1 96.75 616 ASP A C 1
ATOM 4979 O O . ASP A 1 616 ? 25.109 28.516 20.578 1 96.75 616 ASP A O 1
ATOM 4983 N N . LYS A 1 617 ? 23 28.141 19.906 1 96.56 617 LYS A N 1
ATOM 4984 C CA . LYS A 1 617 ? 23.391 27.328 18.75 1 96.56 617 LYS A CA 1
ATOM 4985 C C . LYS A 1 617 ? 23.188 28.109 17.453 1 96.56 617 LYS A C 1
ATOM 4987 O O . LYS A 1 617 ? 23.328 27.547 16.359 1 96.56 617 LYS A O 1
ATOM 4992 N N . ALA A 1 618 ? 22.875 29.375 17.547 1 95.88 618 ALA A N 1
ATOM 4993 C CA . ALA A 1 618 ? 22.547 30.188 16.375 1 95.88 618 ALA A CA 1
ATOM 4994 C C . ALA A 1 618 ? 23.75 30.297 15.445 1 95.88 618 ALA A C 1
ATOM 4996 O O . ALA A 1 618 ? 24.906 30.312 15.898 1 95.88 618 ALA A O 1
ATOM 4997 N N . ASN A 1 619 ? 23.453 30.391 14.164 1 95.69 619 ASN A N 1
ATOM 4998 C CA . ASN A 1 619 ? 24.484 30.562 13.141 1 95.69 619 ASN A CA 1
ATOM 4999 C C . ASN A 1 619 ? 25.234 31.875 13.305 1 95.69 619 ASN A C 1
ATOM 5001 O O . ASN A 1 619 ? 24.625 32.938 13.508 1 95.69 619 ASN A O 1
ATOM 5005 N N . ASN A 1 620 ? 26.547 31.859 13.156 1 95.31 620 ASN A N 1
ATOM 5006 C CA . ASN A 1 620 ? 27.391 33.031 13.383 1 95.31 620 ASN A CA 1
ATOM 5007 C C . ASN A 1 620 ? 27.078 34.156 12.367 1 95.31 620 ASN A C 1
ATOM 5009 O O . ASN A 1 620 ? 27.109 35.344 12.711 1 95.31 620 ASN A O 1
ATOM 5013 N N . GLU A 1 621 ? 26.875 33.719 11.172 1 96.25 621 GLU A N 1
ATOM 5014 C CA . GLU A 1 621 ? 26.562 34.719 10.141 1 96.25 621 GLU A CA 1
ATOM 5015 C C . GLU A 1 621 ? 25.188 35.344 10.375 1 96.25 621 GLU A C 1
ATOM 5017 O O . GLU A 1 621 ? 24.984 36.531 10.086 1 96.25 621 GLU A O 1
ATOM 5022 N N . ALA A 1 622 ? 24.281 34.594 10.891 1 96.19 622 ALA A N 1
ATOM 5023 C CA . ALA A 1 622 ? 22.938 35.094 11.195 1 96.19 622 ALA A CA 1
ATOM 5024 C C . ALA A 1 622 ? 22.984 36.094 12.344 1 96.19 622 ALA A C 1
ATOM 5026 O O . ALA A 1 622 ? 22.25 37.094 12.352 1 96.19 622 ALA A O 1
ATOM 5027 N N . LEU A 1 623 ? 23.875 35.875 13.344 1 95.44 623 LEU A N 1
ATOM 5028 C CA . LEU A 1 623 ? 24.016 36.719 14.5 1 95.44 623 LEU A CA 1
ATOM 5029 C C . LEU A 1 623 ? 24.469 38.125 14.086 1 95.44 623 LEU A C 1
ATOM 5031 O O . LEU A 1 623 ? 24.125 39.125 14.734 1 95.44 623 LEU A O 1
ATOM 5035 N N . LYS A 1 624 ? 25.125 38.25 12.938 1 94.94 624 LYS A N 1
ATOM 5036 C CA . LYS A 1 624 ? 25.703 39.5 12.469 1 94.94 624 LYS A CA 1
ATOM 5037 C C . LYS A 1 624 ? 24.641 40.375 11.789 1 94.94 624 LYS A C 1
ATOM 5039 O O . LYS A 1 624 ? 24.859 41.562 11.562 1 94.94 624 LYS A O 1
ATOM 5044 N N . LEU A 1 625 ? 23.547 39.812 11.555 1 95.31 625 LEU A N 1
ATOM 5045 C CA . LEU A 1 625 ? 22.531 40.5 10.789 1 95.31 625 LEU A CA 1
ATOM 5046 C C . LEU A 1 625 ? 21.844 41.562 11.648 1 95.31 625 LEU A C 1
ATOM 5048 O O . LEU A 1 625 ? 21.188 42.469 11.117 1 95.31 625 LEU A O 1
ATOM 5052 N N . THR A 1 626 ? 21.891 41.5 12.93 1 93.12 626 THR A N 1
ATOM 5053 C CA . THR A 1 626 ? 21.297 42.469 13.844 1 93.12 626 THR A CA 1
ATOM 5054 C C . THR A 1 626 ? 22.328 42.969 14.852 1 93.12 626 THR A C 1
ATOM 5056 O O . THR A 1 626 ? 23.406 42.375 15.008 1 93.12 626 THR A O 1
ATOM 5059 N N . GLU A 1 627 ? 22.219 44.219 15.336 1 78.62 627 GLU A N 1
ATOM 5060 C CA . GLU A 1 627 ? 23.188 44.844 16.219 1 78.62 627 GLU A CA 1
ATOM 5061 C C . GLU A 1 627 ? 23.094 44.281 17.641 1 78.62 627 GLU A C 1
ATOM 5063 O O . GLU A 1 627 ? 24.016 44.469 18.438 1 78.62 627 GLU A O 1
ATOM 5068 N N . LYS A 1 628 ? 22.062 43.625 17.953 1 64.25 628 LYS A N 1
ATOM 5069 C CA . LYS A 1 628 ? 21.938 43.156 19.328 1 64.25 628 LYS A CA 1
ATOM 5070 C C . LYS A 1 628 ? 23.125 42.281 19.719 1 64.25 628 LYS A C 1
ATOM 5072 O O . LYS A 1 628 ? 23.469 41.344 19.016 1 64.25 628 LYS A O 1
ATOM 5077 N N . GLY A 1 629 ? 24.203 42.875 20.109 1 47.66 629 GLY A N 1
ATOM 5078 C CA . GLY A 1 629 ? 25.328 42.094 20.562 1 47.66 629 GLY A CA 1
ATOM 5079 C C . GLY A 1 629 ? 24.922 40.938 21.484 1 47.66 629 GLY A C 1
ATOM 5080 O O . GLY A 1 629 ? 23.812 40.906 21.984 1 47.66 629 GLY A O 1
ATOM 5081 N N . LEU A 1 630 ? 25.562 39.719 21.438 1 43.47 630 LEU A N 1
ATOM 5082 C CA . LEU A 1 630 ? 25.375 38.531 22.266 1 43.47 630 LEU A CA 1
ATOM 5083 C C . LEU A 1 630 ? 24.938 38.906 23.672 1 43.47 630 LEU A C 1
ATOM 5085 O O . LEU A 1 630 ? 24.312 38.094 24.375 1 43.47 630 LEU A O 1
ATOM 5089 N N . PHE A 1 631 ? 25.375 40.188 24.141 1 41.78 631 PHE A N 1
ATOM 5090 C CA . PHE A 1 631 ? 25.312 40.5 25.562 1 41.78 631 PHE A CA 1
ATOM 5091 C C . PHE A 1 631 ? 24.188 41.469 25.859 1 41.78 631 PHE A C 1
ATOM 5093 O O . PHE A 1 631 ? 23.953 41.844 27.016 1 41.78 631 PHE A O 1
ATOM 5100 N N . ASN A 1 632 ? 23.516 41.969 24.875 1 50.5 632 ASN A N 1
ATOM 5101 C CA . ASN A 1 632 ? 22.438 42.906 25.188 1 50.5 632 ASN A CA 1
ATOM 5102 C C . ASN A 1 632 ? 21.062 42.281 25.047 1 50.5 632 ASN A C 1
ATOM 5104 O O . ASN A 1 632 ? 20.297 42.625 24.141 1 50.5 632 ASN A O 1
ATOM 5108 N N . HIS A 1 633 ? 21.047 41.125 25.719 1 59.97 633 HIS A N 1
ATOM 5109 C CA . HIS A 1 633 ? 19.719 40.5 25.75 1 59.97 633 HIS A CA 1
ATOM 5110 C C . HIS A 1 633 ? 18.812 41.188 26.75 1 59.97 633 HIS A C 1
ATOM 5112 O O . HIS A 1 633 ? 19.234 41.5 27.875 1 59.97 633 HIS A O 1
ATOM 5118 N N . ALA A 1 634 ? 17.688 41.625 26.25 1 74.56 634 ALA A N 1
ATOM 5119 C CA . ALA A 1 634 ? 16.688 42.281 27.078 1 74.56 634 ALA A CA 1
ATOM 5120 C C . ALA A 1 634 ? 16.141 41.312 28.141 1 74.56 634 ALA A C 1
ATOM 5122 O O . ALA A 1 634 ? 15.695 41.75 29.203 1 74.56 634 ALA A O 1
ATOM 5123 N N . CYS A 1 635 ? 16.406 40 27.875 1 90.38 635 CYS A N 1
ATOM 5124 C CA . CYS A 1 635 ? 15.82 39 28.766 1 90.38 635 CYS A CA 1
ATOM 5125 C C . CYS A 1 635 ? 16.875 38.406 29.688 1 90.38 635 CYS A C 1
ATOM 5127 O O . CYS A 1 635 ? 18.062 38.406 29.359 1 90.38 635 CYS A O 1
ATOM 5129 N N . ASP A 1 636 ? 16.562 37.875 30.844 1 94.44 636 ASP A N 1
ATOM 5130 C CA . ASP A 1 636 ? 17.453 37.25 31.812 1 94.44 636 ASP A CA 1
ATOM 5131 C C . ASP A 1 636 ? 17.719 35.781 31.453 1 94.44 636 ASP A C 1
ATOM 5133 O O . ASP A 1 636 ? 17.219 34.875 32.125 1 94.44 636 ASP A O 1
ATOM 5137 N N . TRP A 1 637 ? 18.594 35.625 30.516 1 95.94 637 TRP A N 1
ATOM 5138 C CA . TRP A 1 637 ? 18.859 34.281 30 1 95.94 637 TRP A CA 1
ATOM 5139 C C . TRP A 1 637 ? 19.594 33.438 31.031 1 95.94 637 TRP A C 1
ATOM 5141 O O . TRP A 1 637 ? 19.391 32.219 31.109 1 95.94 637 TRP A O 1
ATOM 5151 N N . GLN A 1 638 ? 20.469 34 31.828 1 95.88 638 GLN A N 1
ATOM 5152 C CA . GLN A 1 638 ? 21.188 33.25 32.875 1 95.88 638 GLN A CA 1
ATOM 5153 C C . GLN A 1 638 ? 20.219 32.719 33.938 1 95.88 638 GLN A C 1
ATOM 5155 O O . GLN A 1 638 ? 20.312 31.562 34.344 1 95.88 638 GLN A O 1
ATOM 5160 N N . GLY A 1 639 ? 19.359 33.625 34.344 1 96.88 639 GLY A N 1
ATOM 5161 C CA . GLY A 1 639 ? 18.328 33.188 35.281 1 96.88 639 GLY A CA 1
ATOM 5162 C C . GLY A 1 639 ? 17.469 32.062 34.719 1 96.88 639 GLY A C 1
ATOM 5163 O O . GLY A 1 639 ? 17.094 31.125 35.469 1 96.88 639 GLY A O 1
ATOM 5164 N N . LEU A 1 640 ? 17.172 32.156 33.5 1 97.81 640 LEU A N 1
ATOM 5165 C CA . LEU A 1 640 ? 16.359 31.125 32.844 1 97.81 640 LEU A CA 1
ATOM 5166 C C . LEU A 1 640 ? 17.109 29.797 32.781 1 97.81 640 LEU A C 1
ATOM 5168 O O . LEU A 1 640 ? 16.516 28.734 32.969 1 97.81 640 LEU A O 1
ATOM 5172 N N . ARG A 1 641 ? 18.406 29.859 32.5 1 97.75 641 ARG A N 1
ATOM 5173 C CA . ARG A 1 641 ? 19.219 28.656 32.469 1 97.75 641 ARG A CA 1
ATOM 5174 C C . ARG A 1 641 ? 19.188 27.938 33.812 1 97.75 641 ARG A C 1
ATOM 5176 O O . ARG A 1 641 ? 19.062 26.703 33.875 1 97.75 641 ARG A O 1
ATOM 5183 N N . GLU A 1 642 ? 19.281 28.656 34.844 1 97.81 642 GLU A N 1
ATOM 5184 C CA . GLU A 1 642 ? 19.234 28.094 36.188 1 97.81 642 GLU A CA 1
ATOM 5185 C C . GLU A 1 642 ? 17.875 27.469 36.5 1 97.81 642 GLU A C 1
ATOM 5187 O O . GLU A 1 642 ? 17.781 26.391 37.094 1 97.81 642 GLU A O 1
ATOM 5192 N N . LYS A 1 643 ? 16.906 28.141 36.062 1 98.06 643 LYS A N 1
ATOM 5193 C CA . LYS A 1 643 ? 15.539 27.641 36.281 1 98.06 643 LYS A CA 1
ATOM 5194 C C . LYS A 1 643 ? 15.312 26.328 35.531 1 98.06 643 LYS A C 1
ATOM 5196 O O . LYS A 1 643 ? 14.742 25.391 36.094 1 98.06 643 LYS A O 1
ATOM 5201 N N . VAL A 1 644 ? 15.703 26.266 34.281 1 98.56 644 VAL A N 1
ATOM 5202 C CA . VAL A 1 644 ? 15.523 25.078 33.469 1 98.56 644 VAL A CA 1
ATOM 5203 C C . VAL A 1 644 ? 16.312 23.906 34.062 1 98.56 644 VAL A C 1
ATOM 5205 O O . VAL A 1 644 ? 15.828 22.781 34.094 1 98.56 644 VAL A O 1
ATOM 5208 N N . LYS A 1 645 ? 17.5 24.188 34.531 1 97.56 645 LYS A N 1
ATOM 5209 C CA . LYS A 1 645 ? 18.312 23.156 35.156 1 97.56 645 LYS A CA 1
ATOM 5210 C C . LYS A 1 645 ? 17.656 22.625 36.438 1 97.56 645 LYS A C 1
ATOM 5212 O O . LYS A 1 645 ? 17.734 21.438 36.75 1 97.56 645 LYS A O 1
ATOM 5217 N N . ALA A 1 646 ? 17.016 23.516 37.094 1 97.69 646 ALA A N 1
ATOM 5218 C CA . ALA A 1 646 ? 16.406 23.156 38.375 1 97.69 646 ALA A CA 1
ATOM 5219 C C . ALA A 1 646 ? 15.062 22.453 38.156 1 97.69 646 ALA A C 1
ATOM 5221 O O . ALA A 1 646 ? 14.781 21.438 38.781 1 97.69 646 ALA A O 1
ATOM 5222 N N . ASN A 1 647 ? 14.18 23.031 37.312 1 98.06 647 ASN A N 1
ATOM 5223 C CA . ASN A 1 647 ? 12.797 22.578 37.156 1 98.06 647 ASN A CA 1
ATOM 5224 C C . ASN A 1 647 ? 12.664 21.516 36.062 1 98.06 647 ASN A C 1
ATOM 5226 O O . ASN A 1 647 ? 11.727 20.719 36.094 1 98.06 647 ASN A O 1
ATOM 5230 N N . GLY A 1 648 ? 13.602 21.578 35.094 1 98.5 648 GLY A N 1
ATOM 5231 C CA . GLY A 1 648 ? 13.406 20.781 33.875 1 98.5 648 GLY A CA 1
ATOM 5232 C C . GLY A 1 648 ? 12.555 21.484 32.844 1 98.5 648 GLY A C 1
ATOM 5233 O O . GLY A 1 648 ? 12.328 22.703 32.938 1 98.5 648 GLY A O 1
ATOM 5234 N N . MET A 1 649 ? 12.148 20.797 31.844 1 98.75 649 MET A N 1
ATOM 5235 C CA . MET A 1 649 ? 11.266 21.25 30.781 1 98.75 649 MET A CA 1
ATOM 5236 C C . MET A 1 649 ? 10.078 20.297 30.625 1 98.75 649 MET A C 1
ATOM 5238 O O . MET A 1 649 ? 10.227 19.078 30.766 1 98.75 649 MET A O 1
ATOM 5242 N N . ARG A 1 650 ? 8.906 20.844 30.359 1 98.81 650 ARG A N 1
ATOM 5243 C CA . ARG A 1 650 ? 7.707 20.062 30.078 1 98.81 650 ARG A CA 1
ATOM 5244 C C . ARG A 1 650 ? 7.723 19.516 28.656 1 98.81 650 ARG A C 1
ATOM 5246 O O . ARG A 1 650 ? 7.242 18.406 28.406 1 98.81 650 ARG A O 1
ATOM 5253 N N . ASN A 1 651 ? 8.25 20.234 27.75 1 98.81 651 ASN A N 1
ATOM 5254 C CA . ASN A 1 651 ? 8.211 19.938 26.328 1 98.81 651 ASN A CA 1
ATOM 5255 C C . ASN A 1 651 ? 9.617 19.812 25.734 1 98.81 651 ASN A C 1
ATOM 5257 O O . ASN A 1 651 ? 10.477 20.656 26 1 98.81 651 ASN A O 1
ATOM 5261 N N . GLY A 1 652 ? 9.812 18.797 24.938 1 98.69 652 GLY A N 1
ATOM 5262 C CA . GLY A 1 652 ? 11.117 18.578 24.312 1 98.69 652 GLY A CA 1
ATOM 5263 C C . GLY A 1 652 ? 11.336 19.438 23.078 1 98.69 652 GLY A C 1
ATOM 5264 O O . GLY A 1 652 ? 12.477 19.641 22.672 1 98.69 652 GLY A O 1
ATOM 5265 N N . TYR A 1 653 ? 10.32 19.906 22.422 1 98.75 653 TYR A N 1
ATOM 5266 C CA . TYR A 1 653 ? 10.297 20.844 21.312 1 98.75 653 TYR A CA 1
ATOM 5267 C C . TYR A 1 653 ? 9.227 21.906 21.516 1 98.75 653 TYR A C 1
ATOM 5269 O O . TYR A 1 653 ? 8.125 21.609 21.984 1 98.75 653 TYR A O 1
ATOM 5277 N N . LEU A 1 654 ? 9.531 23.219 21.125 1 98.69 654 LEU A N 1
ATOM 5278 C CA . LEU A 1 654 ? 8.633 24.266 21.609 1 98.69 654 LEU A CA 1
ATOM 5279 C C . LEU A 1 654 ? 8.141 25.141 20.453 1 98.69 654 LEU A C 1
ATOM 5281 O O . LEU A 1 654 ? 7.016 25.641 20.484 1 98.69 654 LEU A O 1
ATOM 5285 N N . MET A 1 655 ? 9.031 25.438 19.516 1 98.81 655 MET A N 1
ATOM 5286 C CA . MET A 1 655 ? 8.703 26.562 18.625 1 98.81 655 MET A CA 1
ATOM 5287 C C . MET A 1 655 ? 8.93 26.172 17.172 1 98.81 655 MET A C 1
ATOM 5289 O O . MET A 1 655 ? 9.984 25.641 16.812 1 98.81 655 MET A O 1
ATOM 5293 N N . ALA A 1 656 ? 7.988 26.375 16.375 1 98.56 656 ALA A N 1
ATOM 5294 C CA . ALA A 1 656 ? 8 26.188 14.922 1 98.56 656 ALA A CA 1
ATOM 5295 C C . ALA A 1 656 ? 7.047 27.156 14.234 1 98.56 656 ALA A C 1
ATOM 5297 O O . ALA A 1 656 ? 5.949 27.422 14.734 1 98.56 656 ALA A O 1
ATOM 5298 N N . ILE A 1 657 ? 7.461 27.719 13.109 1 98.12 657 ILE A N 1
ATOM 5299 C CA . ILE A 1 657 ? 6.617 28.672 12.406 1 98.12 657 ILE A CA 1
ATOM 5300 C C . ILE A 1 657 ? 6.039 28.031 11.148 1 98.12 657 ILE A C 1
ATOM 5302 O O . ILE A 1 657 ? 6.75 27.844 10.156 1 98.12 657 ILE A O 1
ATOM 5306 N N . ALA A 1 658 ? 4.777 27.656 11.219 1 96.12 658 ALA A N 1
ATOM 5307 C CA . ALA A 1 658 ? 4.07 27.016 10.102 1 96.12 658 ALA A CA 1
ATOM 5308 C C . ALA A 1 658 ? 3.461 28.062 9.18 1 96.12 658 ALA A C 1
ATOM 5310 O O . ALA A 1 658 ? 3.412 29.25 9.516 1 96.12 658 ALA A O 1
ATOM 5311 N N . PRO A 1 659 ? 3.047 27.453 8.031 1 91.69 659 PRO A N 1
ATOM 5312 C CA . PRO A 1 659 ? 2.199 28.359 7.242 1 91.69 659 PRO A CA 1
ATOM 5313 C C . PRO A 1 659 ? 0.812 28.547 7.852 1 91.69 659 PRO A C 1
ATOM 5315 O O . PRO A 1 659 ? 0.286 27.625 8.492 1 91.69 659 PRO A O 1
ATOM 5318 N N . THR A 1 660 ? 0.349 29.734 8 1 92.94 660 THR A N 1
ATOM 5319 C CA . THR A 1 660 ? -0.887 30.094 8.688 1 92.94 660 THR A CA 1
ATOM 5320 C C . THR A 1 660 ? -1.921 30.625 7.691 1 92.94 660 THR A C 1
ATOM 5322 O O . THR A 1 660 ? -2.605 31.609 7.965 1 92.94 660 THR A O 1
ATOM 5325 N N . SER A 1 661 ? -2.023 29.891 6.57 1 88.19 661 SER A N 1
ATOM 5326 C CA . SER A 1 661 ? -2.91 30.422 5.543 1 88.19 661 SER A CA 1
ATOM 5327 C C . SER A 1 661 ? -4.352 30.484 6.039 1 88.19 661 SER A C 1
ATOM 5329 O O . SER A 1 661 ? -4.934 31.578 6.109 1 88.19 661 SER A O 1
ATOM 5331 N N . SER A 1 662 ? -4.891 29.453 6.547 1 90.31 662 SER A N 1
ATOM 5332 C CA . SER A 1 662 ? -6.301 29.406 6.914 1 90.31 662 SER A CA 1
ATOM 5333 C C . SER A 1 662 ? -6.574 30.234 8.164 1 90.31 662 SER A C 1
ATOM 5335 O O . SER A 1 662 ? -7.57 30.953 8.227 1 90.31 662 SER A O 1
ATOM 5337 N N . ILE A 1 663 ? -5.73 30.156 9.102 1 95 663 ILE A N 1
ATOM 5338 C CA . ILE A 1 663 ? -6.039 30.812 10.359 1 95 663 ILE A CA 1
ATOM 5339 C C . ILE A 1 663 ? -5.766 32.312 10.234 1 95 663 ILE A C 1
ATOM 5341 O O . ILE A 1 663 ? -6.391 33.125 10.914 1 95 663 ILE A O 1
ATOM 5345 N N . SER A 1 664 ? -4.836 32.719 9.344 1 95.62 664 SER A N 1
ATOM 5346 C CA . SER A 1 664 ? -4.645 34.156 9.102 1 95.62 664 SER A CA 1
ATOM 5347 C C . SER A 1 664 ? -5.867 34.781 8.43 1 95.62 664 SER A C 1
ATOM 5349 O O . SER A 1 664 ? -6.242 35.906 8.742 1 95.62 664 SER A O 1
ATOM 5351 N N . ILE A 1 665 ? -6.449 34 7.543 1 93.56 665 ILE A N 1
ATOM 5352 C CA . ILE A 1 665 ? -7.684 34.438 6.902 1 93.56 665 ILE A CA 1
ATOM 5353 C C . ILE A 1 665 ? -8.789 34.562 7.949 1 93.56 665 ILE A C 1
ATOM 5355 O O . ILE A 1 665 ? -9.531 35.562 7.965 1 93.56 665 ILE A O 1
ATOM 5359 N N . LEU A 1 666 ? -8.82 33.625 8.797 1 95.81 666 LEU A N 1
ATOM 5360 C CA . LEU A 1 666 ? -9.844 33.594 9.836 1 95.81 666 LEU A CA 1
ATOM 5361 C C . LEU A 1 666 ? -9.812 34.844 10.695 1 95.81 666 LEU A C 1
ATOM 5363 O O . LEU A 1 666 ? -10.852 35.438 10.977 1 95.81 666 LEU A O 1
ATOM 5367 N N . VAL A 1 667 ? -8.617 35.281 11.047 1 96.94 667 VAL A N 1
ATOM 5368 C CA . VAL A 1 667 ? -8.516 36.406 11.992 1 96.94 667 VAL A CA 1
ATOM 5369 C C . VAL A 1 667 ? -8.25 37.688 11.242 1 96.94 667 VAL A C 1
ATOM 5371 O O . VAL A 1 667 ? -8.062 38.75 11.859 1 96.94 667 VAL A O 1
ATOM 5374 N N . GLY A 1 668 ? -8.18 37.656 9.945 1 96.5 668 GLY A N 1
ATOM 5375 C CA . GLY A 1 668 ? -8.078 38.844 9.109 1 96.5 668 GLY A CA 1
ATOM 5376 C C . GLY A 1 668 ? -6.711 39.5 9.148 1 96.5 668 GLY A C 1
ATOM 5377 O O . GLY A 1 668 ? -6.598 40.719 9.133 1 96.5 668 GLY A O 1
ATOM 5378 N N . THR A 1 669 ? -5.672 38.719 9.344 1 96.94 669 THR A N 1
ATOM 5379 C CA . THR A 1 669 ? -4.309 39.25 9.312 1 96.94 669 THR A CA 1
ATOM 5380 C C . THR A 1 669 ? -3.529 38.656 8.141 1 96.94 669 THR A C 1
ATOM 5382 O O . THR A 1 669 ? -4.098 37.938 7.305 1 96.94 669 THR A O 1
ATOM 5385 N N . THR A 1 670 ? -2.215 39.094 8.016 1 96.25 670 THR A N 1
ATOM 5386 C CA . THR A 1 670 ? -1.367 38.594 6.938 1 96.25 670 THR A CA 1
ATOM 5387 C C . THR A 1 670 ? -0.804 37.219 7.297 1 96.25 670 THR A C 1
ATOM 5389 O O . THR A 1 670 ? -0.691 36.875 8.477 1 96.25 670 THR A O 1
ATOM 5392 N N . GLN A 1 671 ? -0.449 36.5 6.289 1 93.19 671 GLN A N 1
ATOM 5393 C CA . GLN A 1 671 ? -0.059 35.125 6.426 1 93.19 671 GLN A CA 1
ATOM 5394 C C . GLN A 1 671 ? 1.331 35 7.043 1 93.19 671 GLN A C 1
ATOM 5396 O O . GLN A 1 671 ? 2.324 35.406 6.438 1 93.19 671 GLN A O 1
ATOM 5401 N N . THR A 1 672 ? 1.382 34.406 8.164 1 94.56 672 THR A N 1
ATOM 5402 C CA . THR A 1 672 ? 2.598 33.938 8.828 1 94.56 672 THR A CA 1
ATOM 5403 C C . THR A 1 672 ? 3.674 35.031 8.789 1 94.56 672 THR A C 1
ATOM 5405 O O . THR A 1 672 ? 3.453 36.156 9.25 1 94.56 672 THR A O 1
ATOM 5408 N N . ILE A 1 673 ? 4.852 34.688 8.266 1 96.19 673 ILE A N 1
ATOM 5409 C CA . ILE A 1 673 ? 6.023 35.562 8.242 1 96.19 673 ILE A CA 1
ATOM 5410 C C . ILE A 1 673 ? 6.203 36.156 6.852 1 96.19 673 ILE A C 1
ATOM 5412 O O . ILE A 1 673 ? 7.199 36.844 6.578 1 96.19 673 ILE A O 1
ATOM 5416 N N . GLU A 1 674 ? 5.23 36 6.023 1 93.31 674 GLU A N 1
ATOM 5417 C CA . GLU A 1 674 ? 5.391 36.375 4.613 1 93.31 674 GLU A CA 1
ATOM 5418 C C . GLU A 1 674 ? 4.941 37.781 4.344 1 93.31 674 GLU A C 1
ATOM 5420 O O . GLU A 1 674 ? 4.016 38.281 4.992 1 93.31 674 GLU A O 1
ATOM 5425 N N . PRO A 1 675 ? 5.656 38.406 3.318 1 95.31 675 PRO A N 1
ATOM 5426 C CA . PRO A 1 675 ? 5.043 39.625 2.791 1 95.31 675 PRO A CA 1
ATOM 5427 C C . PRO A 1 675 ? 3.729 39.344 2.062 1 95.31 675 PRO A C 1
ATOM 5429 O O . PRO A 1 675 ? 3.363 38.188 1.848 1 95.31 675 PRO A O 1
ATOM 5432 N N . ILE A 1 676 ? 3.072 40.438 1.765 1 94.69 676 ILE A N 1
ATOM 5433 C CA . ILE A 1 676 ? 1.786 40.281 1.097 1 94.69 676 ILE A CA 1
ATOM 5434 C C . ILE A 1 676 ? 2.01 39.969 -0.382 1 94.69 676 ILE A C 1
ATOM 5436 O O . ILE A 1 676 ? 3.023 40.375 -0.961 1 94.69 676 ILE A O 1
ATOM 5440 N N . TYR A 1 677 ? 1.088 39.281 -0.911 1 88.5 677 TYR A N 1
ATOM 5441 C CA . TYR A 1 677 ? 1.114 39.031 -2.346 1 88.5 677 TYR A CA 1
ATOM 5442 C C . TYR A 1 677 ? 0.734 40.281 -3.135 1 88.5 677 TYR A C 1
ATOM 5444 O O . TYR A 1 677 ? 1.47 40.688 -4.027 1 88.5 677 TYR A O 1
ATOM 5452 N N . LYS A 1 678 ? -0.416 40.719 -2.82 1 91.06 678 LYS A N 1
ATOM 5453 C CA . LYS A 1 678 ? -1.001 41.938 -3.393 1 91.06 678 LYS A CA 1
ATOM 5454 C C . LYS A 1 678 ? -1.785 42.719 -2.342 1 91.06 678 LYS A C 1
ATOM 5456 O O . LYS A 1 678 ? -2.199 42.156 -1.324 1 91.06 678 LYS A O 1
ATOM 5461 N N . LYS A 1 679 ? -1.877 43.938 -2.645 1 94.12 679 LYS A N 1
ATOM 5462 C CA . LYS A 1 679 ? -2.648 44.75 -1.716 1 94.12 679 LYS A CA 1
ATOM 5463 C C . LYS A 1 679 ? -4.137 44.438 -1.802 1 94.12 679 LYS A C 1
ATOM 5465 O O . LYS A 1 679 ? -4.867 44.594 -0.822 1 94.12 679 LYS A O 1
ATOM 5470 N N . LYS A 1 680 ? -4.535 44.094 -2.949 1 93.19 680 LYS A N 1
ATOM 5471 C CA . LYS A 1 680 ? -5.902 43.625 -3.191 1 93.19 680 LYS A CA 1
ATOM 5472 C C . LYS A 1 680 ? -5.918 42.406 -4.113 1 93.19 680 LYS A C 1
ATOM 5474 O O . LYS A 1 680 ? -5.176 42.344 -5.098 1 93.19 680 LYS A O 1
ATOM 5479 N N . TRP A 1 681 ? -6.641 41.406 -3.764 1 89.06 681 TRP A N 1
ATOM 5480 C CA . TRP A 1 681 ? -6.781 40.219 -4.594 1 89.06 681 TRP A CA 1
ATOM 5481 C C . TRP A 1 681 ? -8.156 39.594 -4.402 1 89.06 681 TRP A C 1
ATOM 5483 O O . TRP A 1 681 ? -8.977 40.094 -3.637 1 89.06 681 TRP A O 1
ATOM 5493 N N . PHE A 1 682 ? -8.461 38.531 -5.156 1 88 682 PHE A N 1
ATOM 5494 C CA . PHE A 1 682 ? -9.727 37.812 -5.047 1 88 682 PHE A CA 1
ATOM 5495 C C . PHE A 1 682 ? -9.508 36.406 -4.527 1 88 682 PHE A C 1
ATOM 5497 O O . PHE A 1 682 ? -8.539 35.75 -4.902 1 88 682 PHE A O 1
ATOM 5504 N N . GLU A 1 683 ? -10.312 36.094 -3.617 1 84.94 683 GLU A N 1
ATOM 5505 C CA . GLU A 1 683 ? -10.328 34.75 -3.1 1 84.94 683 GLU A CA 1
ATOM 5506 C C . GLU A 1 683 ? -11.539 33.969 -3.617 1 84.94 683 GLU A C 1
ATOM 5508 O O . GLU A 1 683 ? -12.648 34.5 -3.691 1 84.94 683 GLU A O 1
ATOM 5513 N N . GLU A 1 684 ? -11.172 32.656 -4.137 1 76.56 684 GLU A N 1
ATOM 5514 C CA . GLU A 1 684 ? -12.266 31.828 -4.621 1 76.56 684 GLU A CA 1
ATOM 5515 C C . GLU A 1 684 ? -12.789 30.906 -3.518 1 76.56 684 GLU A C 1
ATOM 5517 O O . GLU A 1 684 ? -12 30.297 -2.795 1 76.56 684 GLU A O 1
ATOM 5522 N N . ASN A 1 685 ? -13.984 30.969 -3.256 1 67.12 685 ASN A N 1
ATOM 5523 C CA . ASN A 1 685 ? -14.641 30.031 -2.348 1 67.12 685 ASN A CA 1
ATOM 5524 C C . ASN A 1 685 ? -15.898 29.438 -2.969 1 67.12 685 ASN A C 1
ATOM 5526 O O . ASN A 1 685 ? -16.172 29.656 -4.148 1 67.12 685 ASN A O 1
ATOM 5530 N N . LEU A 1 686 ? -16.547 28.578 -2.307 1 58.47 686 LEU A N 1
ATOM 5531 C CA . LEU A 1 686 ? -17.75 27.891 -2.77 1 58.47 686 LEU A CA 1
ATOM 5532 C C . LEU A 1 686 ? -18.781 28.875 -3.266 1 58.47 686 LEU A C 1
ATOM 5534 O O . LEU A 1 686 ? -19.609 28.547 -4.121 1 58.47 686 LEU A O 1
ATOM 5538 N N . SER A 1 687 ? -18.797 30.172 -2.828 1 61.03 687 SER A N 1
ATOM 5539 C CA . SER A 1 687 ? -19.859 31.125 -3.139 1 61.03 687 SER A CA 1
ATOM 5540 C C . SER A 1 687 ? -19.406 32.125 -4.215 1 61.03 687 SER A C 1
ATOM 5542 O O . SER A 1 687 ? -20.172 32.969 -4.637 1 61.03 687 SER A O 1
ATOM 5544 N N . GLY A 1 688 ? -18.156 31.953 -4.512 1 71.69 688 GLY A N 1
ATOM 5545 C CA . GLY A 1 688 ? -17.688 32.812 -5.582 1 71.69 688 GLY A CA 1
ATOM 5546 C C . GLY A 1 688 ? -16.406 33.531 -5.242 1 71.69 688 GLY A C 1
ATOM 5547 O O . GLY A 1 688 ? -15.656 33.094 -4.367 1 71.69 688 GLY A O 1
ATOM 5548 N N . LEU A 1 689 ? -16.172 34.625 -6.012 1 82.81 689 LEU A N 1
ATOM 5549 C CA . LEU A 1 689 ? -14.961 35.406 -5.844 1 82.81 689 LEU A CA 1
ATOM 5550 C C . LEU A 1 689 ? -15.172 36.531 -4.809 1 82.81 689 LEU A C 1
ATOM 5552 O O . LEU A 1 689 ? -16.125 37.281 -4.906 1 82.81 689 LEU A O 1
ATOM 5556 N N . ILE A 1 690 ? -14.375 36.656 -3.768 1 87.56 690 ILE A N 1
ATOM 5557 C CA . ILE A 1 690 ? -14.445 37.656 -2.711 1 87.56 690 ILE A CA 1
ATOM 5558 C C . ILE A 1 690 ? -13.234 38.562 -2.793 1 87.56 690 ILE A C 1
ATOM 5560 O O . ILE A 1 690 ? -12.094 38.125 -2.699 1 87.56 690 ILE A O 1
ATOM 5564 N N . PRO A 1 691 ? -13.508 39.781 -3.014 1 91.38 691 PRO A N 1
ATOM 5565 C CA . PRO A 1 691 ? -12.375 40.719 -2.961 1 91.38 691 PRO A CA 1
ATOM 5566 C C . PRO A 1 691 ? -11.797 40.844 -1.557 1 91.38 691 PRO A C 1
ATOM 5568 O O . PRO A 1 691 ? -12.547 40.906 -0.578 1 91.38 691 PRO A O 1
ATOM 5571 N N . VAL A 1 692 ? -10.5 40.875 -1.482 1 91.75 692 VAL A N 1
ATOM 5572 C CA . VAL A 1 692 ? -9.82 41 -0.2 1 91.75 692 VAL A CA 1
ATOM 5573 C C . VAL A 1 692 ? -8.75 42.062 -0.287 1 91.75 692 VAL A C 1
ATOM 5575 O O . VAL A 1 692 ? -8.047 42.188 -1.293 1 91.75 692 VAL A O 1
ATOM 5578 N N . VAL A 1 693 ? -8.742 42.875 0.711 1 94.5 693 VAL A N 1
ATOM 5579 C CA . VAL A 1 693 ? -7.734 43.938 0.837 1 94.5 693 VAL A CA 1
ATOM 5580 C C . VAL A 1 693 ? -6.883 43.688 2.078 1 94.5 693 VAL A C 1
ATOM 5582 O O . VAL A 1 693 ? -7.383 43.188 3.094 1 94.5 693 VAL A O 1
ATOM 5585 N N . VAL A 1 694 ? -5.613 44 2.01 1 95.56 694 VAL A N 1
ATOM 5586 C CA . VAL A 1 694 ? -4.738 43.812 3.162 1 95.56 694 VAL A CA 1
ATOM 5587 C C . VAL A 1 694 ? -5.27 44.594 4.352 1 95.56 694 VAL A C 1
ATOM 5589 O O . VAL A 1 694 ? -5.898 45.656 4.172 1 95.56 694 VAL A O 1
ATOM 5592 N N . PRO A 1 695 ? -5.039 44.188 5.523 1 95.94 695 PRO A N 1
ATOM 5593 C CA . PRO A 1 695 ? -5.621 44.812 6.711 1 95.94 695 PRO A CA 1
ATOM 5594 C C . PRO A 1 695 ? -5.098 46.219 6.953 1 95.94 695 PRO A C 1
ATOM 5596 O O . PRO A 1 695 ? -3.904 46.5 6.777 1 95.94 695 PRO A O 1
ATOM 5599 N N . ASN A 1 696 ? -6.012 47.094 7.305 1 93.69 696 ASN A N 1
ATOM 5600 C CA . ASN A 1 696 ? -5.715 48.469 7.707 1 93.69 696 ASN A CA 1
ATOM 5601 C C . ASN A 1 696 ? -4.938 49.219 6.629 1 93.69 696 ASN A C 1
ATOM 5603 O O . ASN A 1 696 ? -3.969 49.906 6.926 1 93.69 696 ASN A O 1
ATOM 5607 N N . LEU A 1 697 ? -5.289 48.938 5.422 1 93.88 697 LEU A N 1
ATOM 5608 C CA . LEU A 1 697 ? -4.668 49.656 4.316 1 93.88 697 LEU A CA 1
ATOM 5609 C C . LEU A 1 697 ? -5.133 51.094 4.285 1 93.88 697 LEU A C 1
ATOM 5611 O O . LEU A 1 697 ? -6.336 51.375 4.258 1 93.88 697 LEU A O 1
ATOM 5615 N N . ASN A 1 698 ? -4.336 52 4.32 1 92.5 698 ASN A N 1
ATOM 5616 C CA . ASN A 1 698 ? -4.582 53.438 4.242 1 92.5 698 ASN A CA 1
ATOM 5617 C C . ASN A 1 698 ? -3.355 54.188 3.736 1 92.5 698 ASN A C 1
ATOM 5619 O O . ASN A 1 698 ? -2.379 53.594 3.307 1 92.5 698 ASN A O 1
ATOM 5623 N N . VAL A 1 699 ? -3.43 55.469 3.789 1 91.88 699 VAL A N 1
ATOM 5624 C CA . VAL A 1 699 ? -2.369 56.281 3.217 1 91.88 699 VAL A CA 1
ATOM 5625 C C . VAL A 1 699 ? -1.072 56.062 3.996 1 91.88 699 VAL A C 1
ATOM 5627 O O . VAL A 1 699 ? 0.017 56.094 3.42 1 91.88 699 VAL A O 1
ATOM 5630 N N . GLU A 1 700 ? -1.22 55.812 5.203 1 94.5 700 GLU A N 1
ATOM 5631 C CA . GLU A 1 700 ? -0.051 55.656 6.066 1 94.5 700 GLU A CA 1
ATOM 5632 C C . GLU A 1 700 ? 0.615 54.312 5.871 1 94.5 700 GLU A C 1
ATOM 5634 O O . GLU A 1 700 ? 1.833 54.188 6.02 1 94.5 700 GLU A O 1
ATOM 5639 N N . THR A 1 701 ? -0.115 53.25 5.566 1 96.25 701 THR A N 1
ATOM 5640 C CA . THR A 1 701 ? 0.418 51.875 5.504 1 96.25 701 THR A CA 1
ATOM 5641 C C . THR A 1 701 ? 0.671 51.469 4.059 1 96.25 701 THR A C 1
ATOM 5643 O O . THR A 1 701 ? 1.362 50.469 3.803 1 96.25 701 THR A O 1
ATOM 5646 N N . TRP A 1 702 ? 0.244 52.25 3.133 1 95.44 702 TRP A N 1
ATOM 5647 C CA . TRP A 1 702 ? 0.274 51.906 1.712 1 95.44 702 TRP A CA 1
ATOM 5648 C C . TRP A 1 702 ? 1.688 51.562 1.268 1 95.44 702 TRP A C 1
ATOM 5650 O O . TRP A 1 702 ? 1.897 50.531 0.613 1 95.44 702 TRP A O 1
ATOM 5660 N N . ASN A 1 703 ? 2.627 52.344 1.688 1 95.56 703 ASN A N 1
ATOM 5661 C CA . ASN A 1 703 ? 3.992 52.188 1.188 1 95.56 703 ASN A CA 1
ATOM 5662 C C . ASN A 1 703 ? 4.742 51.094 1.912 1 95.56 703 ASN A C 1
ATOM 5664 O O . ASN A 1 703 ? 5.809 50.656 1.468 1 95.56 703 ASN A O 1
ATOM 5668 N N . PHE A 1 704 ? 4.133 50.531 2.926 1 97.12 704 PHE A N 1
ATOM 5669 C CA . PHE A 1 704 ? 4.824 49.531 3.73 1 97.12 704 PHE A CA 1
ATOM 5670 C C . PHE A 1 704 ? 4.293 48.125 3.43 1 97.12 704 PHE A C 1
ATOM 5672 O O . PHE A 1 704 ? 4.848 47.125 3.898 1 97.12 704 PHE A O 1
ATOM 5679 N N . TYR A 1 705 ? 3.232 48.125 2.674 1 97 705 TYR A N 1
ATOM 5680 C CA . TYR A 1 705 ? 2.779 46.844 2.105 1 97 705 TYR A CA 1
ATOM 5681 C C . TYR A 1 705 ? 3.402 46.625 0.734 1 97 705 TYR A C 1
ATOM 5683 O O . TYR A 1 705 ? 2.848 47.031 -0.286 1 97 705 TYR A O 1
ATOM 5691 N N . THR A 1 706 ? 4.504 45.906 0.784 1 95.5 706 THR A N 1
ATOM 5692 C CA . THR A 1 706 ? 5.211 45.625 -0.458 1 95.5 706 THR A CA 1
ATOM 5693 C C . THR A 1 706 ? 4.934 44.188 -0.902 1 95.5 706 THR A C 1
ATOM 5695 O O . THR A 1 706 ? 4.984 43.25 -0.091 1 95.5 706 THR A O 1
ATOM 5698 N N . SER A 1 707 ? 4.664 44.062 -2.133 1 93.81 707 SER A N 1
ATOM 5699 C CA . SER A 1 707 ? 4.422 42.75 -2.672 1 93.81 707 SER A CA 1
ATOM 5700 C C . SER A 1 707 ? 5.641 41.844 -2.482 1 93.81 707 SER A C 1
ATOM 5702 O O . SER A 1 707 ? 6.777 42.281 -2.641 1 93.81 707 SER A O 1
ATOM 5704 N N . ALA A 1 708 ? 5.34 40.594 -2.152 1 93.94 708 ALA A N 1
ATOM 5705 C CA . ALA A 1 708 ? 6.395 39.594 -1.952 1 93.94 708 ALA A CA 1
ATOM 5706 C C . ALA A 1 708 ? 7.301 39.5 -3.176 1 93.94 708 ALA A C 1
ATOM 5708 O O . ALA A 1 708 ? 8.508 39.281 -3.047 1 93.94 708 ALA A O 1
ATOM 5709 N N . TYR A 1 709 ? 6.785 39.75 -4.355 1 92.5 709 TYR A N 1
ATOM 5710 C CA . TYR A 1 709 ? 7.523 39.625 -5.605 1 92.5 709 TYR A CA 1
ATOM 5711 C C . TYR A 1 709 ? 8.391 40.844 -5.867 1 92.5 709 TYR A C 1
ATOM 5713 O O . TYR A 1 709 ? 9.258 40.812 -6.746 1 92.5 709 TYR A O 1
ATOM 5721 N N . ASP A 1 710 ? 8.164 41.844 -5.07 1 93 710 ASP A N 1
ATOM 5722 C CA . ASP A 1 710 ? 8.93 43.062 -5.234 1 93 710 ASP A CA 1
ATOM 5723 C C . ASP A 1 710 ? 10 43.188 -4.156 1 93 710 ASP A C 1
ATOM 5725 O O . ASP A 1 710 ? 10.742 44.188 -4.121 1 93 710 ASP A O 1
ATOM 5729 N N . ILE A 1 711 ? 10.023 42.25 -3.32 1 94.69 711 ILE A N 1
ATOM 5730 C CA . ILE A 1 711 ? 11.039 42.188 -2.279 1 94.69 711 ILE A CA 1
ATOM 5731 C C . ILE A 1 711 ? 12.203 41.312 -2.734 1 94.69 711 ILE A C 1
ATOM 5733 O O . ILE A 1 711 ? 11.984 40.281 -3.35 1 94.69 711 ILE A O 1
ATOM 5737 N N . ASP A 1 712 ? 13.43 41.812 -2.494 1 94.12 712 ASP A N 1
ATOM 5738 C CA . ASP A 1 712 ? 14.586 40.969 -2.779 1 94.12 712 ASP A CA 1
ATOM 5739 C C . ASP A 1 712 ? 14.523 39.656 -1.995 1 94.12 712 ASP A C 1
ATOM 5741 O O . ASP A 1 712 ? 14.43 39.688 -0.766 1 94.12 712 ASP A O 1
ATOM 5745 N N . ALA A 1 713 ? 14.586 38.562 -2.701 1 94.38 713 ALA A N 1
ATOM 5746 C CA . ALA A 1 713 ? 14.492 37.25 -2.076 1 94.38 713 ALA A CA 1
ATOM 5747 C C . ALA A 1 713 ? 15.555 37.094 -1 1 94.38 713 ALA A C 1
ATOM 5749 O O . ALA A 1 713 ? 15.336 36.375 -0.005 1 94.38 713 ALA A O 1
ATOM 5750 N N . LYS A 1 714 ? 16.656 37.688 -1.107 1 95.88 714 LYS A N 1
ATOM 5751 C CA . LYS A 1 714 ? 17.734 37.625 -0.115 1 95.88 714 LYS A CA 1
ATOM 5752 C C . LYS A 1 714 ? 17.297 38.25 1.208 1 95.88 714 LYS A C 1
ATOM 5754 O O . LYS A 1 714 ? 17.719 37.812 2.277 1 95.88 714 LYS A O 1
ATOM 5759 N N . ASP A 1 715 ? 16.484 39.25 1.126 1 96.69 715 ASP A N 1
ATOM 5760 C CA . ASP A 1 715 ? 15.984 39.875 2.34 1 96.69 715 ASP A CA 1
ATOM 5761 C C . ASP A 1 715 ? 15.023 38.938 3.082 1 96.69 715 ASP A C 1
ATOM 5763 O O . ASP A 1 715 ? 14.961 38.969 4.312 1 96.69 715 ASP A O 1
ATOM 5767 N N . LEU A 1 716 ? 14.273 38.219 2.293 1 96.62 716 LEU A N 1
ATOM 5768 C CA . LEU A 1 716 ? 13.422 37.188 2.91 1 96.62 716 LEU A CA 1
ATOM 5769 C C . LEU A 1 716 ? 14.258 36.188 3.672 1 96.62 716 LEU A C 1
ATOM 5771 O O . LEU A 1 716 ? 13.914 35.781 4.789 1 96.62 716 LEU A O 1
ATOM 5775 N N . ILE A 1 717 ? 15.344 35.781 3.033 1 97.94 717 ILE A N 1
ATOM 5776 C CA . ILE A 1 717 ? 16.234 34.781 3.623 1 97.94 717 ILE A CA 1
ATOM 5777 C C . ILE A 1 717 ? 16.875 35.344 4.895 1 97.94 717 ILE A C 1
ATOM 5779 O O . ILE A 1 717 ? 16.938 34.656 5.918 1 97.94 717 ILE A O 1
ATOM 5783 N N . LYS A 1 718 ? 17.281 36.562 4.871 1 98 718 LYS A N 1
ATOM 5784 C CA . LYS A 1 718 ? 17.922 37.219 6.023 1 98 718 LYS A CA 1
ATOM 5785 C C . LYS A 1 718 ? 16.938 37.344 7.191 1 98 718 LYS A C 1
ATOM 5787 O O . LYS A 1 718 ? 17.297 37.031 8.336 1 98 718 LYS A O 1
ATOM 5792 N N . ALA A 1 719 ? 15.766 37.781 6.891 1 98.12 719 ALA A N 1
ATOM 5793 C CA . ALA A 1 719 ? 14.75 37.875 7.941 1 98.12 719 ALA A CA 1
ATOM 5794 C C . ALA A 1 719 ? 14.469 36.5 8.555 1 98.12 719 ALA A C 1
ATOM 5796 O O . ALA A 1 719 ? 14.289 36.375 9.766 1 98.12 719 ALA A O 1
ATOM 5797 N N . ALA A 1 720 ? 14.422 35.531 7.668 1 98.44 720 ALA A N 1
ATOM 5798 C CA . ALA A 1 720 ? 14.195 34.156 8.141 1 98.44 720 ALA A CA 1
ATOM 5799 C C . ALA A 1 720 ? 15.32 33.719 9.055 1 98.44 720 ALA A C 1
ATOM 5801 O O . ALA A 1 720 ? 15.078 33.031 10.055 1 98.44 720 ALA A O 1
ATOM 5802 N N . ALA A 1 721 ? 16.5 34 8.703 1 98.44 721 ALA A N 1
ATOM 5803 C CA . ALA A 1 721 ? 17.672 33.625 9.508 1 98.44 721 ALA A CA 1
ATOM 5804 C C . ALA A 1 721 ? 17.609 34.281 10.883 1 98.44 721 ALA A C 1
ATOM 5806 O O . ALA A 1 721 ? 17.984 33.656 11.883 1 98.44 721 ALA A O 1
ATOM 5807 N N . VAL A 1 722 ? 17.156 35.5 10.969 1 97.88 722 VAL A N 1
ATOM 5808 C CA . VAL A 1 722 ? 17.031 36.219 12.234 1 97.88 722 VAL A CA 1
ATOM 5809 C C . VAL A 1 722 ? 16.016 35.5 13.125 1 97.88 722 VAL A C 1
ATOM 5811 O O . VAL A 1 722 ? 16.25 35.312 14.32 1 97.88 722 VAL A O 1
ATOM 5814 N N . ARG A 1 723 ? 14.953 35.125 12.555 1 98.38 723 ARG A N 1
ATOM 5815 C CA . ARG A 1 723 ? 13.945 34.406 13.32 1 98.38 723 ARG A CA 1
ATOM 5816 C C . ARG A 1 723 ? 14.461 33.031 13.75 1 98.38 723 ARG A C 1
ATOM 5818 O O . ARG A 1 723 ? 14.211 32.594 14.867 1 98.38 723 ARG A O 1
ATOM 5825 N N . GLN A 1 724 ? 15.188 32.344 12.875 1 98.31 724 GLN A N 1
ATOM 5826 C CA . GLN A 1 724 ? 15.648 30.969 13.086 1 98.31 724 GLN A CA 1
ATOM 5827 C C . GLN A 1 724 ? 16.531 30.859 14.328 1 98.31 724 GLN A C 1
ATOM 5829 O O . GLN A 1 724 ? 16.516 29.844 15.023 1 98.31 724 GLN A O 1
ATOM 5834 N N . LYS A 1 725 ? 17.219 31.922 14.672 1 95.94 725 LYS A N 1
ATOM 5835 C CA . LYS A 1 725 ? 18.141 31.891 15.805 1 95.94 725 LYS A CA 1
ATOM 5836 C C . LYS A 1 725 ? 17.391 31.672 17.125 1 95.94 725 LYS A C 1
ATOM 5838 O O . LYS A 1 725 ? 17.984 31.219 18.109 1 95.94 725 LYS A O 1
ATOM 5843 N N . TRP A 1 726 ? 16.109 31.906 17.078 1 97.56 726 TRP A N 1
ATOM 5844 C CA . TRP A 1 726 ? 15.375 31.938 18.344 1 97.56 726 TRP A CA 1
ATOM 5845 C C . TRP A 1 726 ? 14.477 30.719 18.484 1 97.56 726 TRP A C 1
ATOM 5847 O O . TRP A 1 726 ? 13.906 30.469 19.547 1 97.56 726 TRP A O 1
ATOM 5857 N N . ILE A 1 727 ? 14.344 29.922 17.469 1 98.31 727 ILE A N 1
ATOM 5858 C CA . ILE A 1 727 ? 13.414 28.812 17.547 1 98.31 727 ILE A CA 1
ATOM 5859 C C . ILE A 1 727 ? 14.18 27.484 17.453 1 98.31 727 ILE A C 1
ATOM 5861 O O . ILE A 1 727 ? 15.188 27.391 16.75 1 98.31 727 ILE A O 1
ATOM 5865 N N . ASP A 1 728 ? 13.727 26.484 18.172 1 98.44 728 ASP A N 1
ATOM 5866 C CA . ASP A 1 728 ? 14.414 25.203 18.25 1 98.44 728 ASP A CA 1
ATOM 5867 C C . ASP A 1 728 ? 14.102 24.344 17.016 1 98.44 728 ASP A C 1
ATOM 5869 O O . ASP A 1 728 ? 14.945 23.562 16.562 1 98.44 728 ASP A O 1
ATOM 5873 N N . GLN A 1 729 ? 12.93 24.438 16.438 1 98.62 729 GLN A N 1
ATOM 5874 C CA . GLN A 1 729 ? 12.625 23.734 15.203 1 98.62 729 GLN A CA 1
ATOM 5875 C C . GLN A 1 729 ? 12.82 24.641 13.992 1 98.62 729 GLN A C 1
ATOM 5877 O O . GLN A 1 729 ? 13.852 25.297 13.867 1 98.62 729 GLN A O 1
ATOM 5882 N N . GLY A 1 730 ? 11.891 24.562 13.039 1 98.31 730 GLY A N 1
ATOM 5883 C CA . GLY A 1 730 ? 12.117 25.359 11.844 1 98.31 730 GLY A CA 1
ATOM 5884 C C . GLY A 1 730 ? 10.969 26.297 11.516 1 98.31 730 GLY A C 1
ATOM 5885 O O . GLY A 1 730 ? 10.125 26.578 12.375 1 98.31 730 GLY A O 1
ATOM 5886 N N . GLN A 1 731 ? 11.047 26.938 10.406 1 98 731 GLN A N 1
ATOM 5887 C CA . GLN A 1 731 ? 10.023 27.812 9.844 1 98 731 GLN A CA 1
ATOM 5888 C C . GLN A 1 731 ? 9.773 27.5 8.375 1 98 731 GLN A C 1
ATOM 5890 O O . GLN A 1 731 ? 10.695 27.141 7.645 1 98 731 GLN A O 1
ATOM 5895 N N . SER A 1 732 ? 8.531 27.594 7.992 1 96.06 732 SER A N 1
ATOM 5896 C CA . SER A 1 732 ? 8.203 27.484 6.574 1 96.06 732 SER A CA 1
ATOM 5897 C C . SER A 1 732 ? 8.508 28.781 5.836 1 96.06 732 SER A C 1
ATOM 5899 O O . SER A 1 732 ? 7.918 29.828 6.129 1 96.06 732 SER A O 1
ATOM 5901 N N . LEU A 1 733 ? 9.43 28.672 4.871 1 96.06 733 LEU A N 1
ATOM 5902 C CA . LEU A 1 733 ? 9.867 29.875 4.172 1 96.06 733 LEU A CA 1
ATOM 5903 C C . LEU A 1 733 ? 9.586 29.766 2.678 1 96.06 733 LEU A C 1
ATOM 5905 O O . LEU A 1 733 ? 10.297 29.047 1.962 1 96.06 733 LEU A O 1
ATOM 5909 N N . ASN A 1 734 ? 8.609 30.469 2.223 1 92.88 734 ASN A N 1
ATOM 5910 C CA . ASN A 1 734 ? 8.391 30.578 0.784 1 92.88 734 ASN A CA 1
ATOM 5911 C C . ASN A 1 734 ? 9.32 31.609 0.155 1 92.88 734 ASN A C 1
ATOM 5913 O O . ASN A 1 734 ? 9.578 32.656 0.752 1 92.88 734 ASN A O 1
ATOM 5917 N N . VAL A 1 735 ? 9.812 31.219 -0.929 1 92.94 735 VAL A N 1
ATOM 5918 C CA . VAL A 1 735 ? 10.609 32.156 -1.715 1 92.94 735 VAL A CA 1
ATOM 5919 C C . VAL A 1 735 ? 9.797 32.656 -2.914 1 92.94 735 VAL A C 1
ATOM 5921 O O . VAL A 1 735 ? 9.094 31.875 -3.557 1 92.94 735 VAL A O 1
ATOM 5924 N N . PHE A 1 736 ? 9.852 33.969 -3.141 1 91.75 736 PHE A N 1
ATOM 5925 C CA . PHE A 1 736 ? 9.086 34.594 -4.219 1 91.75 736 PHE A CA 1
ATOM 5926 C C . PHE A 1 736 ? 10.008 35.25 -5.242 1 91.75 736 PHE A C 1
ATOM 5928 O O . PHE A 1 736 ? 10.914 36 -4.879 1 91.75 736 PHE A O 1
ATOM 5935 N N . LEU A 1 737 ? 9.781 34.844 -6.484 1 90.31 737 LEU A N 1
ATOM 5936 C CA . LEU A 1 737 ? 10.578 35.438 -7.555 1 90.31 737 LEU A CA 1
ATOM 5937 C C . LEU A 1 737 ? 9.711 35.75 -8.766 1 90.31 737 LEU A C 1
ATOM 5939 O O . LEU A 1 737 ? 8.797 35 -9.102 1 90.31 737 LEU A O 1
ATOM 5943 N N . ARG A 1 738 ? 9.93 36.906 -9.344 1 87.94 738 ARG A N 1
ATOM 5944 C CA . ARG A 1 738 ? 9.383 37.156 -10.672 1 87.94 738 ARG A CA 1
ATOM 5945 C C . ARG A 1 738 ? 10.133 36.344 -11.727 1 87.94 738 ARG A C 1
ATOM 5947 O O . ARG A 1 738 ? 11.352 36.188 -11.648 1 87.94 738 ARG A O 1
ATOM 5954 N N . ILE A 1 739 ? 9.438 35.906 -12.68 1 81.75 739 ILE A N 1
ATOM 5955 C CA . ILE A 1 739 ? 10 35.031 -13.695 1 81.75 739 ILE A CA 1
ATOM 5956 C C . ILE A 1 739 ? 11.172 35.719 -14.391 1 81.75 739 ILE A C 1
ATOM 5958 O O . ILE A 1 739 ? 12.164 35.062 -14.727 1 81.75 739 ILE A O 1
ATOM 5962 N N . GLU A 1 740 ? 11.102 37 -14.586 1 83 740 GLU A N 1
ATOM 5963 C CA . GLU A 1 740 ? 12.125 37.75 -15.297 1 83 740 GLU A CA 1
ATOM 5964 C C . GLU A 1 740 ? 13.43 37.812 -14.5 1 83 740 GLU A C 1
ATOM 5966 O O . GLU A 1 740 ? 14.508 37.969 -15.07 1 83 740 GLU A O 1
ATOM 5971 N N . ASN A 1 741 ? 13.297 37.656 -13.219 1 83.5 741 ASN A N 1
ATOM 5972 C CA . ASN A 1 741 ? 14.461 37.75 -12.344 1 83.5 741 ASN A CA 1
ATOM 5973 C C . ASN A 1 741 ? 15.008 36.375 -11.977 1 83.5 741 ASN A C 1
ATOM 5975 O O . ASN A 1 741 ? 15.992 36.25 -11.242 1 83.5 741 ASN A O 1
ATOM 5979 N N . ALA A 1 742 ? 14.344 35.406 -12.469 1 85 742 ALA A N 1
ATOM 5980 C CA . ALA A 1 742 ? 14.742 34.062 -12.102 1 85 742 ALA A CA 1
ATOM 5981 C C . ALA A 1 742 ? 15.828 33.531 -13.047 1 85 742 ALA A C 1
ATOM 5983 O O . ALA A 1 742 ? 15.695 33.625 -14.266 1 85 742 ALA A O 1
ATOM 5984 N N . SER A 1 743 ? 16.969 33.25 -12.578 1 88 743 SER A N 1
ATOM 5985 C CA . SER A 1 743 ? 18.078 32.625 -13.281 1 88 743 SER A CA 1
ATOM 5986 C C . SER A 1 743 ? 18.766 31.578 -12.414 1 88 743 SER A C 1
ATOM 5988 O O . SER A 1 743 ? 18.578 31.562 -11.195 1 88 743 SER A O 1
ATOM 5990 N N . GLY A 1 744 ? 19.438 30.766 -13.031 1 89 744 GLY A N 1
ATOM 5991 C CA . GLY A 1 744 ? 20.203 29.781 -12.273 1 89 744 GLY A CA 1
ATOM 5992 C C . GLY A 1 744 ? 21.109 30.422 -11.234 1 89 744 GLY A C 1
ATOM 5993 O O . GLY A 1 744 ? 21.25 29.906 -10.125 1 89 744 GLY A O 1
ATOM 5994 N N . LYS A 1 745 ? 21.688 31.469 -11.617 1 92.94 745 LYS A N 1
ATOM 5995 C CA . LYS A 1 745 ? 22.594 32.156 -10.711 1 92.94 745 LYS A CA 1
ATOM 5996 C C . LYS A 1 745 ? 21.859 32.75 -9.516 1 92.94 745 LYS A C 1
ATOM 5998 O O . LYS A 1 745 ? 22.297 32.625 -8.375 1 92.94 745 LYS A O 1
ATOM 6003 N N . THR A 1 746 ? 20.766 33.438 -9.773 1 93.94 746 THR A N 1
ATOM 6004 C CA . THR A 1 746 ? 19.984 34.031 -8.695 1 93.94 746 THR A CA 1
ATOM 6005 C C . THR A 1 746 ? 19.5 32.938 -7.727 1 93.94 746 THR A C 1
ATOM 6007 O O . THR A 1 746 ? 19.562 33.125 -6.508 1 93.94 746 THR A O 1
ATOM 6010 N N . LEU A 1 747 ? 19.031 31.859 -8.281 1 94.75 747 LEU A N 1
ATOM 6011 C CA . LEU A 1 747 ? 18.562 30.75 -7.438 1 94.75 747 LEU A CA 1
ATOM 6012 C C . LEU A 1 747 ? 19.719 30.172 -6.625 1 94.75 747 LEU A C 1
ATOM 6014 O O . LEU A 1 747 ? 19.547 29.875 -5.438 1 94.75 747 LEU A O 1
ATOM 6018 N N . HIS A 1 748 ? 20.844 29.969 -7.305 1 96.12 748 HIS A N 1
ATOM 6019 C CA . HIS A 1 748 ? 22.031 29.5 -6.605 1 96.12 748 HIS A CA 1
ATOM 6020 C C . HIS A 1 748 ? 22.359 30.391 -5.422 1 96.12 748 HIS A C 1
ATOM 6022 O O . HIS A 1 748 ? 22.609 29.906 -4.316 1 96.12 748 HIS A O 1
ATOM 6028 N N . ASP A 1 749 ? 22.312 31.688 -5.602 1 96.56 749 ASP A N 1
ATOM 6029 C CA . ASP A 1 749 ? 22.656 32.656 -4.566 1 96.56 749 ASP A CA 1
ATOM 6030 C C . ASP A 1 749 ? 21.672 32.594 -3.404 1 96.56 749 ASP A C 1
ATOM 6032 O O . ASP A 1 749 ? 22.062 32.625 -2.238 1 96.56 749 ASP A O 1
ATOM 6036 N N . ILE A 1 750 ? 20.469 32.531 -3.705 1 96.12 750 ILE A N 1
ATOM 6037 C CA . ILE A 1 750 ? 19.406 32.531 -2.701 1 96.12 750 ILE A CA 1
ATOM 6038 C C . ILE A 1 750 ? 19.531 31.281 -1.818 1 96.12 750 ILE A C 1
ATOM 6040 O O . ILE A 1 750 ? 19.547 31.391 -0.59 1 96.12 750 ILE A O 1
ATOM 6044 N N . TYR A 1 751 ? 19.656 30.125 -2.43 1 96.44 751 TYR A N 1
ATOM 6045 C CA . TYR A 1 751 ? 19.594 28.875 -1.673 1 96.44 751 TYR A CA 1
ATOM 6046 C C . TYR A 1 751 ? 20.906 28.609 -0.957 1 96.44 751 TYR A C 1
ATOM 6048 O O . TYR A 1 751 ? 20.922 28.031 0.135 1 96.44 751 TYR A O 1
ATOM 6056 N N . THR A 1 752 ? 22.016 28.984 -1.52 1 97.56 752 THR A N 1
ATOM 6057 C CA . THR A 1 752 ? 23.281 28.891 -0.806 1 97.56 752 THR A CA 1
ATOM 6058 C C . THR A 1 752 ? 23.312 29.844 0.378 1 97.56 752 THR A C 1
ATOM 6060 O O . THR A 1 752 ? 23.891 29.531 1.426 1 97.56 752 THR A O 1
ATOM 6063 N N . LEU A 1 753 ? 22.703 31.016 0.169 1 98.06 753 LEU A N 1
ATOM 6064 C CA . LEU A 1 753 ? 22.609 31.969 1.271 1 98.06 753 LEU A CA 1
ATOM 6065 C C . LEU A 1 753 ? 21.781 31.406 2.416 1 98.06 753 LEU A C 1
ATOM 6067 O O . LEU A 1 753 ? 22.156 31.547 3.584 1 98.06 753 LEU A O 1
ATOM 6071 N N . ALA A 1 754 ? 20.672 30.812 2.072 1 98.25 754 ALA A N 1
ATOM 6072 C CA . ALA A 1 754 ? 19.828 30.188 3.08 1 98.25 754 ALA A CA 1
ATOM 6073 C C . ALA A 1 754 ? 20.609 29.172 3.904 1 98.25 754 ALA A C 1
ATOM 6075 O O . ALA A 1 754 ? 20.516 29.156 5.133 1 98.25 754 ALA A O 1
ATOM 6076 N N . TRP A 1 755 ? 21.391 28.344 3.197 1 98.31 755 TRP A N 1
ATOM 6077 C CA . TRP A 1 755 ? 22.219 27.344 3.852 1 98.31 755 TRP A CA 1
ATOM 6078 C C . TRP A 1 755 ? 23.281 28 4.727 1 98.31 755 TRP A C 1
ATOM 6080 O O . TRP A 1 755 ? 23.453 27.609 5.883 1 98.31 755 TRP A O 1
ATOM 6090 N N . LYS A 1 756 ? 23.891 29.016 4.246 1 98.25 756 LYS A N 1
ATOM 6091 C CA . LYS A 1 756 ? 25 29.672 4.926 1 98.25 756 LYS A CA 1
ATOM 6092 C C . LYS A 1 756 ? 24.516 30.406 6.176 1 98.25 756 LYS A C 1
ATOM 6094 O O . LYS A 1 756 ? 25.25 30.5 7.164 1 98.25 756 LYS A O 1
ATOM 6099 N N . LEU A 1 757 ? 23.281 30.891 6.137 1 98.38 757 LEU A N 1
ATOM 6100 C CA . LEU A 1 757 ? 22.75 31.672 7.25 1 98.38 757 LEU A CA 1
ATOM 6101 C C . LEU A 1 757 ? 22.094 30.75 8.289 1 98.38 757 LEU A C 1
ATOM 6103 O O . LEU A 1 757 ? 21.5 31.219 9.258 1 98.38 757 LEU A O 1
ATOM 6107 N N . GLY A 1 758 ? 22.125 29.453 8.07 1 97.94 758 GLY A N 1
ATOM 6108 C CA . GLY A 1 758 ? 21.766 28.5 9.102 1 97.94 758 GLY A CA 1
ATOM 6109 C C . GLY A 1 758 ? 20.297 28.109 9.062 1 97.94 758 GLY A C 1
ATOM 6110 O O . GLY A 1 758 ? 19.781 27.531 10.023 1 97.94 758 GLY A O 1
ATOM 6111 N N . LEU A 1 759 ? 19.594 28.438 7.992 1 98.62 759 LEU A N 1
ATOM 6112 C CA . LEU A 1 759 ? 18.203 27.984 7.875 1 98.62 759 LEU A CA 1
ATOM 6113 C C . LEU A 1 759 ? 18.141 26.469 7.785 1 98.62 759 LEU A C 1
ATOM 6115 O O . LEU A 1 759 ? 19.062 25.828 7.266 1 98.62 759 LEU A O 1
ATOM 6119 N N . LYS A 1 760 ? 17.094 25.906 8.312 1 98.5 760 LYS A N 1
ATOM 6120 C CA . LYS A 1 760 ? 16.938 24.453 8.32 1 98.5 760 LYS A CA 1
ATOM 6121 C C . LYS A 1 760 ? 16.219 23.969 7.074 1 98.5 760 LYS A C 1
ATOM 6123 O O . LYS A 1 760 ? 16.281 22.781 6.738 1 98.5 760 LYS A O 1
ATOM 6128 N N . SER A 1 761 ? 15.422 24.844 6.41 1 97.88 761 SER A N 1
ATOM 6129 C CA . SER A 1 761 ? 14.727 24.469 5.184 1 97.88 761 SER A CA 1
ATOM 6130 C C . SER A 1 761 ? 14.273 25.703 4.414 1 97.88 761 SER A C 1
ATOM 6132 O O . SER A 1 761 ? 14.297 26.828 4.941 1 97.88 761 SER A O 1
ATOM 6134 N N . THR A 1 762 ? 13.984 25.406 3.176 1 94.62 762 THR A N 1
ATOM 6135 C CA . THR A 1 762 ? 13.18 26.312 2.355 1 94.62 762 THR A CA 1
ATOM 6136 C C . THR A 1 762 ? 11.961 25.578 1.793 1 94.62 762 THR A C 1
ATOM 6138 O O . THR A 1 762 ? 12.039 24.406 1.437 1 94.62 762 THR A O 1
ATOM 6141 N N . TYR A 1 763 ? 10.883 26.109 1.818 1 90.69 763 TYR A N 1
ATOM 6142 C CA . TYR A 1 763 ? 9.625 25.562 1.327 1 90.69 763 TYR A CA 1
ATOM 6143 C C . TYR A 1 763 ? 9.461 25.828 -0.166 1 90.69 763 TYR A C 1
ATOM 6145 O O . TYR A 1 763 ? 10.367 25.547 -0.954 1 90.69 763 TYR A O 1
ATOM 6153 N N . TYR A 1 764 ? 8.375 26.359 -0.672 1 86 764 TYR A N 1
ATOM 6154 C CA . TYR A 1 764 ? 8.055 26.516 -2.09 1 86 764 TYR A CA 1
ATOM 6155 C C . TYR A 1 764 ? 8.789 27.703 -2.691 1 86 764 TYR A C 1
ATOM 6157 O O . TYR A 1 764 ? 8.977 28.719 -2.025 1 86 764 TYR A O 1
ATOM 6165 N N . LEU A 1 765 ? 9.219 27.453 -3.855 1 83.56 765 LEU A N 1
ATOM 6166 C CA . LEU A 1 765 ? 9.492 28.609 -4.703 1 83.56 765 LEU A CA 1
ATOM 6167 C C . LEU A 1 765 ? 8.242 29.016 -5.48 1 83.56 765 LEU A C 1
ATOM 6169 O O . LEU A 1 765 ? 7.68 28.219 -6.227 1 83.56 765 LEU A O 1
ATOM 6173 N N . ARG A 1 766 ? 7.836 30.156 -5.266 1 81.81 766 ARG A N 1
ATOM 6174 C CA . ARG A 1 766 ? 6.691 30.719 -5.977 1 81.81 766 ARG A CA 1
ATOM 6175 C C . ARG A 1 766 ? 7.137 31.703 -7.055 1 81.81 766 ARG A C 1
ATOM 6177 O O . ARG A 1 766 ? 7.738 32.75 -6.746 1 81.81 766 ARG A O 1
ATOM 6184 N N . SER A 1 767 ? 6.781 31.328 -8.273 1 81.25 767 SER A N 1
ATOM 6185 C CA . SER A 1 767 ? 7.148 32.188 -9.391 1 81.25 767 SER A CA 1
ATOM 6186 C C . SER A 1 767 ? 5.926 32.875 -9.977 1 81.25 767 SER A C 1
ATOM 6188 O O . SER A 1 767 ? 4.855 32.281 -10.086 1 81.25 767 SER A O 1
ATOM 6190 N N . GLU A 1 768 ? 5.992 34.125 -10.172 1 77.94 768 GLU A N 1
ATOM 6191 C CA . GLU A 1 768 ? 4.906 34.906 -10.773 1 77.94 768 GLU A CA 1
ATOM 6192 C C . GLU A 1 768 ? 5.297 35.406 -12.156 1 77.94 768 GLU A C 1
ATOM 6194 O O . GLU A 1 768 ? 6.406 35.906 -12.344 1 77.94 768 GLU A O 1
ATOM 6199 N N . SER A 1 769 ? 4.387 35.031 -13.211 1 65.06 769 SER A N 1
ATOM 6200 C CA . SER A 1 769 ? 4.57 35.688 -14.508 1 65.06 769 SER A CA 1
ATOM 6201 C C . SER A 1 769 ? 4.148 37.156 -14.469 1 65.06 769 SER A C 1
ATOM 6203 O O . SER A 1 769 ? 3.227 37.5 -13.734 1 65.06 769 SER A O 1
ATOM 6205 N N . PRO A 1 770 ? 5.012 38.031 -15.109 1 53.84 770 PRO A N 1
ATOM 6206 C CA . PRO A 1 770 ? 4.641 39.438 -15.133 1 53.84 770 PRO A CA 1
ATOM 6207 C C . PRO A 1 770 ? 3.23 39.688 -15.664 1 53.84 770 PRO A C 1
ATOM 6209 O O . PRO A 1 770 ? 2.711 40.781 -15.578 1 53.84 770 PRO A O 1
ATOM 6212 N N . SER A 1 771 ? 2.705 38.75 -16.438 1 48.88 771 SER A N 1
ATOM 6213 C CA . SER A 1 771 ? 1.485 39.125 -17.125 1 48.88 771 SER A CA 1
ATOM 6214 C C . SER A 1 771 ? 0.356 39.438 -16.141 1 48.88 771 SER A C 1
ATOM 6216 O O . SER A 1 771 ? 0.214 38.75 -15.133 1 48.88 771 SER A O 1
ATOM 6218 N N . ILE A 1 772 ? -0.167 40.688 -16.281 1 46.5 772 ILE A N 1
ATOM 6219 C CA . ILE A 1 772 ? -1.132 41.562 -15.641 1 46.5 772 ILE A CA 1
ATOM 6220 C C . ILE A 1 772 ? -2.467 40.844 -15.477 1 46.5 772 ILE A C 1
ATOM 6222 O O . ILE A 1 772 ? -3.42 41.125 -16.219 1 46.5 772 ILE A O 1
ATOM 6226 N N . ASP A 1 773 ? -2.689 39.625 -15.453 1 47.25 773 ASP A N 1
ATOM 6227 C CA . ASP A 1 773 ? -4.133 39.406 -15.445 1 47.25 773 ASP A CA 1
ATOM 6228 C C . ASP A 1 773 ? -4.77 39.969 -14.18 1 47.25 773 ASP A C 1
ATOM 6230 O O . ASP A 1 773 ? -4.262 39.781 -13.078 1 47.25 773 ASP A O 1
ATOM 6234 N N . GLU A 1 774 ? -5.531 41.031 -14.328 1 46 774 GLU A N 1
ATOM 6235 C CA . GLU A 1 774 ? -6.363 41.75 -13.383 1 46 774 GLU A CA 1
ATOM 6236 C C . GLU A 1 774 ? -7.023 40.812 -12.375 1 46 774 GLU A C 1
ATOM 6238 O O . GLU A 1 774 ? -7.348 41.25 -11.258 1 46 774 GLU A O 1
ATOM 6243 N N . LYS A 1 775 ? -7.617 39.688 -12.883 1 50.97 775 LYS A N 1
ATOM 6244 C CA . LYS A 1 775 ? -8.336 38.875 -11.914 1 50.97 775 LYS A CA 1
ATOM 6245 C C . LYS A 1 775 ? -7.395 37.875 -11.242 1 50.97 775 LYS A C 1
ATOM 6247 O O . LYS A 1 775 ? -7.258 36.75 -11.695 1 50.97 775 LYS A O 1
ATOM 6252 N N . SER A 1 776 ? -6.398 38.375 -10.492 1 56.31 776 SER A N 1
ATOM 6253 C CA . SER A 1 776 ? -5.367 37.562 -9.867 1 56.31 776 SER A CA 1
ATOM 6254 C C . SER A 1 776 ? -5.949 36.688 -8.773 1 56.31 776 SER A C 1
ATOM 6256 O O . SER A 1 776 ? -6.316 37.188 -7.703 1 56.31 776 SER A O 1
ATOM 6258 N N . VAL A 1 777 ? -6.57 35.625 -9.086 1 45.19 777 VAL A N 1
ATOM 6259 C CA . VAL A 1 777 ? -7.016 34.625 -8.133 1 45.19 777 VAL A CA 1
ATOM 6260 C C . VAL A 1 777 ? -5.801 33.906 -7.516 1 45.19 777 VAL A C 1
ATOM 6262 O O . VAL A 1 777 ? -4.922 33.438 -8.234 1 45.19 777 VAL A O 1
ATOM 6265 N N . LEU A 1 778 ? -5.633 34.125 -6.203 1 50.16 778 LEU A N 1
ATOM 6266 C CA . LEU A 1 778 ? -4.543 33.438 -5.508 1 50.16 778 LEU A CA 1
ATOM 6267 C C . LEU A 1 778 ? -4.742 31.922 -5.527 1 50.16 778 LEU A C 1
ATOM 6269 O O . LEU A 1 778 ? -5.758 31.422 -5.035 1 50.16 778 LEU A O 1
ATOM 6273 N N . ASP A 1 779 ? -3.984 31.203 -6.305 1 52.69 779 ASP A N 1
ATOM 6274 C CA . ASP A 1 779 ? -4.035 29.734 -6.367 1 52.69 779 ASP A CA 1
ATOM 6275 C C . ASP A 1 779 ? -3.396 29.109 -5.133 1 52.69 779 ASP A C 1
ATOM 6277 O O . ASP A 1 779 ? -2.186 29.219 -4.93 1 52.69 779 ASP A O 1
ATOM 6281 N N . ARG A 1 780 ? -4.203 28.578 -4.238 1 53.66 780 ARG A N 1
ATOM 6282 C CA . ARG A 1 780 ? -3.691 27.953 -3.021 1 53.66 780 ARG A CA 1
ATOM 6283 C C . ARG A 1 780 ? -3.633 26.438 -3.164 1 53.66 780 ARG A C 1
ATOM 6285 O O . ARG A 1 780 ? -3.574 25.719 -2.168 1 53.66 780 ARG A O 1
ATOM 6292 N N . SER A 1 781 ? -3.865 26 -4.383 1 47.47 781 SER A N 1
ATOM 6293 C CA . SER A 1 781 ? -3.977 24.562 -4.59 1 47.47 781 SER A CA 1
ATOM 6294 C C . SER A 1 781 ? -2.744 23.828 -4.07 1 47.47 781 SER A C 1
ATOM 6296 O O . SER A 1 781 ? -2.816 22.656 -3.717 1 47.47 781 SER A O 1
ATOM 6298 N N . VAL A 1 782 ? -1.717 24.609 -3.92 1 47.97 782 VAL A N 1
ATOM 6299 C CA . VAL A 1 782 ? -0.475 23.922 -3.574 1 47.97 782 VAL A CA 1
ATOM 6300 C C . VAL A 1 782 ? -0.281 23.953 -2.059 1 47.97 782 VAL A C 1
ATOM 6302 O O . VAL A 1 782 ? 0.562 23.219 -1.527 1 47.97 782 VAL A O 1
ATOM 6305 N N . GLU A 1 783 ? -1.141 24.672 -1.392 1 51.16 783 GLU A N 1
ATOM 6306 C CA . GLU A 1 783 ? -0.889 24.828 0.037 1 51.16 783 GLU A CA 1
ATOM 6307 C C . GLU A 1 783 ? -1.602 23.766 0.853 1 51.16 783 GLU A C 1
ATOM 6309 O O . GLU A 1 783 ? -2.705 23.328 0.502 1 51.16 783 GLU A O 1
ATOM 6314 N N . CYS A 1 784 ? -0.938 23.078 1.733 1 48.69 784 CYS A N 1
ATOM 6315 C CA . CYS A 1 784 ? -1.488 22.047 2.615 1 48.69 784 CYS A CA 1
ATOM 6316 C C . CYS A 1 784 ? -2.48 22.656 3.602 1 48.69 784 CYS A C 1
ATOM 6318 O O . CYS A 1 784 ? -2.1 23.453 4.461 1 48.69 784 CYS A O 1
ATOM 6320 N N . PHE A 1 785 ? -3.719 22.406 3.432 1 44.84 785 PHE A N 1
ATOM 6321 C CA . PHE A 1 785 ? -4.789 22.922 4.277 1 44.84 785 PHE A CA 1
ATOM 6322 C C . PHE A 1 785 ? -4.594 22.5 5.723 1 44.84 785 PHE A C 1
ATOM 6324 O O . PHE A 1 785 ? -4.957 23.219 6.652 1 44.84 785 PHE A O 1
ATOM 6331 N N . ASN A 1 786 ? -3.965 21.328 5.922 1 43.97 786 ASN A N 1
ATOM 6332 C CA . ASN A 1 786 ? -3.898 20.766 7.266 1 43.97 786 ASN A CA 1
ATOM 6333 C C . ASN A 1 786 ? -2.816 21.438 8.102 1 43.97 786 ASN A C 1
ATOM 6335 O O . ASN A 1 786 ? -2.879 21.422 9.336 1 43.97 786 ASN A O 1
ATOM 6339 N N . CYS A 1 787 ? -1.823 21.922 7.402 1 48 787 CYS A N 1
ATOM 6340 C CA . CYS A 1 787 ? -0.728 22.516 8.172 1 48 787 CYS A CA 1
ATOM 6341 C C . CYS A 1 787 ? -0.991 23.984 8.469 1 48 787 CYS A C 1
ATOM 6343 O O . CYS A 1 787 ? -0.169 24.641 9.102 1 48 787 CYS A O 1
ATOM 6345 N N . GLN A 1 788 ? -2.191 24.406 8.039 1 45.81 788 GLN A N 1
ATOM 6346 C CA . GLN A 1 788 ? -2.502 25.812 8.258 1 45.81 788 GLN A CA 1
ATOM 6347 C C . GLN A 1 788 ? -3.369 25.984 9.5 1 45.81 788 GLN A C 1
ATOM 6349 O O . GLN A 1 788 ? -4.113 25.078 9.883 1 45.81 788 GLN A O 1
ATOM 6354 N N . MET B 1 1 ? 44.438 -25.219 -43.125 1 63.09 1 MET B N 1
ATOM 6355 C CA . MET B 1 1 ? 44.062 -26.141 -42.062 1 63.09 1 MET B CA 1
ATOM 6356 C C . MET B 1 1 ? 43.344 -25.406 -40.938 1 63.09 1 MET B C 1
ATOM 6358 O O . MET B 1 1 ? 43.844 -24.406 -40.438 1 63.09 1 MET B O 1
ATOM 6362 N N . ILE B 1 2 ? 42.031 -25.656 -40.781 1 78.56 2 ILE B N 1
ATOM 6363 C CA . ILE B 1 2 ? 41.281 -24.984 -39.719 1 78.56 2 ILE B CA 1
ATOM 6364 C C . ILE B 1 2 ? 41.781 -25.422 -38.344 1 78.56 2 ILE B C 1
ATOM 6366 O O . ILE B 1 2 ? 41.969 -26.625 -38.125 1 78.56 2 ILE B O 1
ATOM 6370 N N . THR B 1 3 ? 42.281 -24.516 -37.562 1 83.44 3 THR B N 1
ATOM 6371 C CA . THR B 1 3 ? 42.719 -24.812 -36.219 1 83.44 3 THR B CA 1
ATOM 6372 C C . THR B 1 3 ? 41.625 -24.5 -35.188 1 83.44 3 THR B C 1
ATOM 6374 O O . THR B 1 3 ? 40.688 -23.766 -35.5 1 83.44 3 THR B O 1
ATOM 6377 N N . VAL B 1 4 ? 41.719 -25.266 -34.125 1 84 4 VAL B N 1
ATOM 6378 C CA . VAL B 1 4 ? 40.719 -25.125 -33.062 1 84 4 VAL B CA 1
ATOM 6379 C C . VAL B 1 4 ? 41.375 -24.719 -31.766 1 84 4 VAL B C 1
ATOM 6381 O O . VAL B 1 4 ? 42.469 -25.219 -31.438 1 84 4 VAL B O 1
ATOM 6384 N N . VAL B 1 5 ? 40.938 -23.719 -31.047 1 83.5 5 VAL B N 1
ATOM 6385 C CA . VAL B 1 5 ? 41.375 -23.328 -29.719 1 83.5 5 VAL B CA 1
ATOM 6386 C C . VAL B 1 5 ? 40.594 -24.094 -28.672 1 83.5 5 VAL B C 1
ATOM 6388 O O . VAL B 1 5 ? 39.375 -23.938 -28.578 1 83.5 5 VAL B O 1
ATOM 6391 N N . LYS B 1 6 ? 41.312 -24.828 -27.859 1 76.31 6 LYS B N 1
ATOM 6392 C CA . LYS B 1 6 ? 40.656 -25.641 -26.844 1 76.31 6 LYS B CA 1
ATOM 6393 C C . LYS B 1 6 ? 40.25 -24.781 -25.641 1 76.31 6 LYS B C 1
ATOM 6395 O O . LYS B 1 6 ? 40.625 -23.625 -25.547 1 76.31 6 LYS B O 1
ATOM 6400 N N . ARG B 1 7 ? 39.344 -25.297 -24.797 1 72.06 7 ARG B N 1
ATOM 6401 C CA . ARG B 1 7 ? 38.844 -24.609 -23.609 1 72.06 7 ARG B CA 1
ATOM 6402 C C . ARG B 1 7 ? 39.969 -24.188 -22.688 1 72.06 7 ARG B C 1
ATOM 6404 O O . ARG B 1 7 ? 39.844 -23.203 -21.953 1 72.06 7 ARG B O 1
ATOM 6411 N N . ASN B 1 8 ? 41.156 -24.922 -22.797 1 68.62 8 ASN B N 1
ATOM 6412 C CA . ASN B 1 8 ? 42.344 -24.594 -21.969 1 68.62 8 ASN B CA 1
ATOM 6413 C C . ASN B 1 8 ? 43.25 -23.625 -22.672 1 68.62 8 ASN B C 1
ATOM 6415 O O . ASN B 1 8 ? 44.344 -23.297 -22.156 1 68.62 8 ASN B O 1
ATOM 6419 N N . GLY B 1 9 ? 42.969 -23.188 -23.891 1 72.38 9 GLY B N 1
ATOM 6420 C CA . GLY B 1 9 ? 43.75 -22.172 -24.594 1 72.38 9 GLY B CA 1
ATOM 6421 C C . GLY B 1 9 ? 44.656 -22.766 -25.641 1 72.38 9 GLY B C 1
ATOM 6422 O O . GLY B 1 9 ? 45.219 -22.031 -26.469 1 72.38 9 GLY B O 1
ATOM 6423 N N . ARG B 1 10 ? 44.906 -24.062 -25.781 1 80.94 10 ARG B N 1
ATOM 6424 C CA . ARG B 1 10 ? 45.812 -24.688 -26.734 1 80.94 10 ARG B CA 1
ATOM 6425 C C . ARG B 1 10 ? 45.219 -24.703 -28.141 1 80.94 10 ARG B C 1
ATOM 6427 O O . ARG B 1 10 ? 44 -24.891 -28.297 1 80.94 10 ARG B O 1
ATOM 6434 N N . ILE B 1 11 ? 46.031 -24.5 -29.109 1 85.12 11 ILE B N 1
ATOM 6435 C CA . ILE B 1 11 ? 45.625 -24.469 -30.5 1 85.12 11 ILE B CA 1
ATOM 6436 C C . ILE B 1 11 ? 46 -25.781 -31.172 1 85.12 11 ILE B C 1
ATOM 6438 O O . ILE B 1 11 ? 47.156 -26.234 -31.078 1 85.12 11 ILE B O 1
ATOM 6442 N N . GLU B 1 12 ? 45.094 -26.609 -31.641 1 84.06 12 GLU B N 1
ATOM 6443 C CA . GLU B 1 12 ? 45.312 -27.875 -32.344 1 84.06 12 GLU B CA 1
ATOM 6444 C C . GLU B 1 12 ? 44.562 -27.891 -33.688 1 84.06 12 GLU B C 1
ATOM 6446 O O . GLU B 1 12 ? 43.625 -27.125 -33.875 1 84.06 12 GLU B O 1
ATOM 6451 N N . PRO B 1 13 ? 45.156 -28.703 -34.625 1 82.5 13 PRO B N 1
ATOM 6452 C CA . PRO B 1 13 ? 44.406 -28.844 -35.844 1 82.5 13 PRO B CA 1
ATOM 6453 C C . PRO B 1 13 ? 43 -29.422 -35.594 1 82.5 13 PRO B C 1
ATOM 6455 O O . PRO B 1 13 ? 42.844 -30.266 -34.719 1 82.5 13 PRO B O 1
ATOM 6458 N N . LEU B 1 14 ? 42.062 -28.938 -36.312 1 81.81 14 LEU B N 1
ATOM 6459 C CA . LEU B 1 14 ? 40.719 -29.438 -36.188 1 81.81 14 LEU B CA 1
ATOM 6460 C C . LEU B 1 14 ? 40.656 -30.953 -36.438 1 81.81 14 LEU B C 1
ATOM 6462 O O . LEU B 1 14 ? 41.125 -31.438 -37.469 1 81.81 14 LEU B O 1
ATOM 6466 N N . ASP B 1 15 ? 40.344 -31.703 -35.406 1 79.88 15 ASP B N 1
ATOM 6467 C CA . ASP B 1 15 ? 40.156 -33.125 -35.5 1 79.88 15 ASP B CA 1
ATOM 6468 C C . ASP B 1 15 ? 38.688 -33.469 -35.812 1 79.88 15 ASP B C 1
ATOM 6470 O O . ASP B 1 15 ? 37.844 -33.531 -34.938 1 79.88 15 ASP B O 1
ATOM 6474 N N . ILE B 1 16 ? 38.469 -33.781 -36.938 1 80 16 ILE B N 1
ATOM 6475 C CA . ILE B 1 16 ? 37.125 -34 -37.469 1 80 16 ILE B CA 1
ATOM 6476 C C . ILE B 1 16 ? 36.562 -35.312 -36.875 1 80 16 ILE B C 1
ATOM 6478 O O . ILE B 1 16 ? 35.344 -35.469 -36.75 1 80 16 ILE B O 1
ATOM 6482 N N . THR B 1 17 ? 37.469 -36.25 -36.438 1 82.62 17 THR B N 1
ATOM 6483 C CA . THR B 1 17 ? 37.031 -37.531 -35.938 1 82.62 17 THR B CA 1
ATOM 6484 C C . THR B 1 17 ? 36.281 -37.375 -34.594 1 82.62 17 THR B C 1
ATOM 6486 O O . THR B 1 17 ? 35.312 -38.094 -34.312 1 82.62 17 THR B O 1
ATOM 6489 N N . LYS B 1 18 ? 36.75 -36.469 -33.875 1 81.06 18 LYS B N 1
ATOM 6490 C CA . LYS B 1 18 ? 36.094 -36.219 -32.594 1 81.06 18 LYS B CA 1
ATOM 6491 C C . LYS B 1 18 ? 34.688 -35.656 -32.812 1 81.06 18 LYS B C 1
ATOM 6493 O O . LYS B 1 18 ? 33.75 -36 -32.094 1 81.06 18 LYS B O 1
ATOM 6498 N N . ILE B 1 19 ? 34.562 -34.812 -33.719 1 85.5 19 ILE B N 1
ATOM 6499 C CA . ILE B 1 19 ? 33.281 -34.219 -34.031 1 85.5 19 ILE B CA 1
ATOM 6500 C C . ILE B 1 19 ? 32.344 -35.281 -34.562 1 85.5 19 ILE B C 1
ATOM 6502 O O . ILE B 1 19 ? 31.156 -35.281 -34.25 1 85.5 19 ILE B O 1
ATOM 6506 N N . GLN B 1 20 ? 32.875 -36.188 -35.312 1 88.69 20 GLN B N 1
ATOM 6507 C CA . GLN B 1 20 ? 32.062 -37.219 -35.938 1 88.69 20 GLN B CA 1
ATOM 6508 C C . GLN B 1 20 ? 31.5 -38.188 -34.906 1 88.69 20 GLN B C 1
ATOM 6510 O O . GLN B 1 20 ? 30.375 -38.656 -35.031 1 88.69 20 GLN B O 1
ATOM 6515 N N . LYS B 1 21 ? 32.219 -38.375 -33.906 1 88.06 21 LYS B N 1
ATOM 6516 C CA . LYS B 1 21 ? 31.719 -39.25 -32.844 1 88.06 21 LYS B CA 1
ATOM 6517 C C . LYS B 1 21 ? 30.516 -38.594 -32.156 1 88.06 21 LYS B C 1
ATOM 6519 O O . LYS B 1 21 ? 29.5 -39.25 -31.938 1 88.06 21 LYS B O 1
ATOM 6524 N N . TYR B 1 22 ? 30.641 -37.344 -31.875 1 88.69 22 TYR B N 1
ATOM 6525 C CA . TYR B 1 22 ? 29.562 -36.656 -31.203 1 88.69 22 TYR B CA 1
ATOM 6526 C C . TYR B 1 22 ? 28.344 -36.531 -32.125 1 88.69 22 TYR B C 1
ATOM 6528 O O . TYR B 1 22 ? 27.219 -36.656 -31.656 1 88.69 22 TYR B O 1
ATOM 6536 N N . THR B 1 23 ? 28.578 -36.25 -33.312 1 93.69 23 THR B N 1
ATOM 6537 C CA . THR B 1 23 ? 27.469 -36.094 -34.25 1 93.69 23 THR B CA 1
ATOM 6538 C C . THR B 1 23 ? 26.797 -37.438 -34.531 1 93.69 23 THR B C 1
ATOM 6540 O O . THR B 1 23 ? 25.578 -37.5 -34.75 1 93.69 23 THR B O 1
ATOM 6543 N N . LYS B 1 24 ? 27.594 -38.469 -34.5 1 93.88 24 LYS B N 1
ATOM 6544 C CA . LYS B 1 24 ? 27.016 -39.812 -34.688 1 93.88 24 LYS B CA 1
ATOM 6545 C C . LYS B 1 24 ? 26.094 -40.156 -33.5 1 93.88 24 LYS B C 1
ATOM 6547 O O . LYS B 1 24 ? 24.969 -40.594 -33.719 1 93.88 24 LYS B O 1
ATOM 6552 N N . ASP B 1 25 ? 26.609 -39.938 -32.406 1 93.38 25 ASP B N 1
ATOM 6553 C CA . ASP B 1 25 ? 25.812 -40.219 -31.219 1 93.38 25 ASP B CA 1
ATOM 6554 C C . ASP B 1 25 ? 24.547 -39.375 -31.188 1 93.38 25 ASP B C 1
ATOM 6556 O O . ASP B 1 25 ? 23.5 -39.844 -30.734 1 93.38 25 ASP B O 1
ATOM 6560 N N . ALA B 1 26 ? 24.641 -38.156 -31.609 1 94.94 26 ALA B N 1
ATOM 6561 C CA . ALA B 1 26 ? 23.531 -37.219 -31.562 1 94.94 26 ALA B CA 1
ATOM 6562 C C . ALA B 1 26 ? 22.438 -37.625 -32.562 1 94.94 26 ALA B C 1
ATOM 6564 O O . ALA B 1 26 ? 21.266 -37.344 -32.312 1 94.94 26 ALA B O 1
ATOM 6565 N N . THR B 1 27 ? 22.75 -38.312 -33.594 1 95.75 27 THR B N 1
ATOM 6566 C CA . THR B 1 27 ? 21.781 -38.625 -34.625 1 95.75 27 THR B CA 1
ATOM 6567 C C . THR B 1 27 ? 21.344 -40.094 -34.5 1 95.75 27 THR B C 1
ATOM 6569 O O . THR B 1 27 ? 20.422 -40.531 -35.219 1 95.75 27 THR B O 1
ATOM 6572 N N . ASP B 1 28 ? 21.922 -40.781 -33.625 1 93.56 28 ASP B N 1
ATOM 6573 C CA . ASP B 1 28 ? 21.688 -42.219 -33.5 1 93.56 28 ASP B CA 1
ATOM 6574 C C . ASP B 1 28 ? 20.219 -42.5 -33.188 1 93.56 28 ASP B C 1
ATOM 6576 O O . ASP B 1 28 ? 19.625 -41.875 -32.312 1 93.56 28 ASP B O 1
ATOM 6580 N N . ASN B 1 29 ? 19.656 -43.469 -33.938 1 92.44 29 ASN B N 1
ATOM 6581 C CA . ASN B 1 29 ? 18.328 -44.031 -33.688 1 92.44 29 ASN B CA 1
ATOM 6582 C C . ASN B 1 29 ? 17.234 -42.969 -33.844 1 92.44 29 ASN B C 1
ATOM 6584 O O . ASN B 1 29 ? 16.266 -42.938 -33.094 1 92.44 29 ASN B O 1
ATOM 6588 N N . LEU B 1 30 ? 17.469 -41.906 -34.625 1 94.5 30 LEU B N 1
ATOM 6589 C CA . LEU B 1 30 ? 16.484 -40.875 -34.938 1 94.5 30 LEU B CA 1
ATOM 6590 C C . LEU B 1 30 ? 16.156 -40.875 -36.438 1 94.5 30 LEU B C 1
ATOM 6592 O O . LEU B 1 30 ? 17.062 -40.875 -37.281 1 94.5 30 LEU B O 1
ATOM 6596 N N . GLU B 1 31 ? 14.938 -41.062 -36.719 1 91.56 31 GLU B N 1
ATOM 6597 C CA . GLU B 1 31 ? 14.492 -41.094 -38.125 1 91.56 31 GLU B CA 1
ATOM 6598 C C . GLU B 1 31 ? 14.5 -39.719 -38.75 1 91.56 31 GLU B C 1
ATOM 6600 O O . GLU B 1 31 ? 14.227 -38.719 -38.094 1 91.56 31 GLU B O 1
ATOM 6605 N N . GLY B 1 32 ? 14.797 -39.688 -39.969 1 90.62 32 GLY B N 1
ATOM 6606 C CA . GLY B 1 32 ? 14.664 -38.469 -40.75 1 90.62 32 GLY B CA 1
ATOM 6607 C C . GLY B 1 32 ? 15.805 -37.5 -40.531 1 90.62 32 GLY B C 1
ATOM 6608 O O . GLY B 1 32 ? 15.688 -36.312 -40.875 1 90.62 32 GLY B O 1
ATOM 6609 N N . VAL B 1 33 ? 16.875 -37.938 -39.875 1 94.38 33 VAL B N 1
ATOM 6610 C CA . VAL B 1 33 ? 18.031 -37.094 -39.656 1 94.38 33 VAL B CA 1
ATOM 6611 C C . VAL B 1 33 ? 19.281 -37.719 -40.25 1 94.38 33 VAL B C 1
ATOM 6613 O O . VAL B 1 33 ? 19.312 -38.938 -40.5 1 94.38 33 VAL B O 1
ATOM 6616 N N . SER B 1 34 ? 20.281 -36.781 -40.594 1 93.62 34 SER B N 1
ATOM 6617 C CA . SER B 1 34 ? 21.5 -37.25 -41.25 1 93.62 34 SER B CA 1
ATOM 6618 C C . SER B 1 34 ? 22.734 -36.656 -40.562 1 93.62 34 SER B C 1
ATOM 6620 O O . SER B 1 34 ? 22.875 -35.438 -40.469 1 93.62 34 SER B O 1
ATOM 6622 N N . GLN B 1 35 ? 23.547 -37.594 -40.188 1 94.12 35 GLN B N 1
ATOM 6623 C CA . GLN B 1 35 ? 24.828 -37.156 -39.625 1 94.12 35 GLN B CA 1
ATOM 6624 C C . GLN B 1 35 ? 25.625 -36.312 -40.625 1 94.12 35 GLN B C 1
ATOM 6626 O O . GLN B 1 35 ? 26.172 -35.281 -40.25 1 94.12 35 GLN B O 1
ATOM 6631 N N . SER B 1 36 ? 25.656 -36.812 -41.875 1 92.31 36 SER B N 1
ATOM 6632 C CA . SER B 1 36 ? 26.406 -36.125 -42.906 1 92.31 36 SER B CA 1
ATOM 6633 C C . SER B 1 36 ? 25.875 -34.719 -43.188 1 92.31 36 SER B C 1
ATOM 6635 O O . SER B 1 36 ? 26.641 -33.781 -43.344 1 92.31 36 SER B O 1
ATOM 6637 N N . GLU B 1 37 ? 24.641 -34.688 -43.156 1 92.75 37 GLU B N 1
ATOM 6638 C CA . GLU B 1 37 ? 24.016 -33.375 -43.406 1 92.75 37 GLU B CA 1
ATOM 6639 C C . GLU B 1 37 ? 24.375 -32.406 -42.281 1 92.75 37 GLU B C 1
ATOM 6641 O O . GLU B 1 37 ? 24.656 -31.234 -42.562 1 92.75 37 GLU B O 1
ATOM 6646 N N . LEU B 1 38 ? 24.328 -32.812 -41.062 1 94 38 LEU B N 1
ATOM 6647 C CA . LEU B 1 38 ? 24.688 -31.984 -39.906 1 94 38 LEU B CA 1
ATOM 6648 C C . LEU B 1 38 ? 26.125 -31.5 -40.031 1 94 38 LEU B C 1
ATOM 6650 O O . LEU B 1 38 ? 26.406 -30.312 -39.844 1 94 38 LEU B O 1
ATOM 6654 N N . GLU B 1 39 ? 27 -32.438 -40.375 1 91.75 39 GLU B N 1
ATOM 6655 C CA . GLU B 1 39 ? 28.422 -32.125 -40.406 1 91.75 39 GLU B CA 1
ATOM 6656 C C . GLU B 1 39 ? 28.766 -31.172 -41.562 1 91.75 39 GLU B C 1
ATOM 6658 O O . GLU B 1 39 ? 29.562 -30.25 -41.375 1 91.75 39 GLU B O 1
ATOM 6663 N N . VAL B 1 40 ? 28.156 -31.422 -42.688 1 90.25 40 VAL B N 1
ATOM 6664 C CA . VAL B 1 40 ? 28.422 -30.578 -43.844 1 90.25 40 VAL B CA 1
ATOM 6665 C C . VAL B 1 40 ? 27.938 -29.156 -43.562 1 90.25 40 VAL B C 1
ATOM 6667 O O . VAL B 1 40 ? 28.688 -28.188 -43.781 1 90.25 40 VAL B O 1
ATOM 6670 N N . ASP B 1 41 ? 26.812 -29.062 -43.094 1 90.69 41 ASP B N 1
ATOM 6671 C CA . ASP B 1 41 ? 26.219 -27.734 -42.875 1 90.69 41 ASP B CA 1
ATOM 6672 C C . ASP B 1 41 ? 26.953 -27 -41.75 1 90.69 41 ASP B C 1
ATOM 6674 O O . ASP B 1 41 ? 27.109 -25.781 -41.781 1 90.69 41 ASP B O 1
ATOM 6678 N N . ALA B 1 42 ? 27.391 -27.703 -40.719 1 88.44 42 ALA B N 1
ATOM 6679 C CA . ALA B 1 42 ? 28.109 -27.078 -39.594 1 88.44 42 ALA B CA 1
ATOM 6680 C C . ALA B 1 42 ? 29.5 -26.625 -40.031 1 88.44 42 ALA B C 1
ATOM 6682 O O . ALA B 1 42 ? 29.969 -25.562 -39.625 1 88.44 42 ALA B O 1
ATOM 6683 N N . ARG B 1 43 ? 30.109 -27.422 -40.844 1 84.62 43 ARG B N 1
ATOM 6684 C CA . ARG B 1 43 ? 31.484 -27.156 -41.281 1 84.62 43 ARG B CA 1
ATOM 6685 C C . ARG B 1 43 ? 31.562 -25.859 -42.062 1 84.62 43 ARG B C 1
ATOM 6687 O O . ARG B 1 43 ? 32.594 -25.172 -42.031 1 84.62 43 ARG B O 1
ATOM 6694 N N . LEU B 1 44 ? 30.547 -25.578 -42.719 1 79.38 44 LEU B N 1
ATOM 6695 C CA . LEU B 1 44 ? 30.484 -24.344 -43.5 1 79.38 44 LEU B CA 1
ATOM 6696 C C . LEU B 1 44 ? 30.656 -23.125 -42.594 1 79.38 44 LEU B C 1
ATOM 6698 O O . LEU B 1 44 ? 31.016 -22.047 -43.062 1 79.38 44 LEU B O 1
ATOM 6702 N N . GLN B 1 45 ? 30.484 -23.312 -41.344 1 83.12 45 GLN B N 1
ATOM 6703 C CA . GLN B 1 45 ? 30.5 -22.188 -40.438 1 83.12 45 GLN B CA 1
ATOM 6704 C C . GLN B 1 45 ? 31.781 -22.172 -39.625 1 83.12 45 GLN B C 1
ATOM 6706 O O . GLN B 1 45 ? 32 -21.266 -38.812 1 83.12 45 GLN B O 1
ATOM 6711 N N . PHE B 1 46 ? 32.656 -23.172 -39.875 1 85.06 46 PHE B N 1
ATOM 6712 C CA . PHE B 1 46 ? 33.875 -23.25 -39.094 1 85.06 46 PHE B CA 1
ATOM 6713 C C . PHE B 1 46 ? 34.906 -22.266 -39.625 1 85.06 46 PHE B C 1
ATOM 6715 O O . PHE B 1 46 ? 35.094 -22.125 -40.844 1 85.06 46 PHE B O 1
ATOM 6722 N N . ARG B 1 47 ? 35.375 -21.453 -38.75 1 84.62 47 ARG B N 1
ATOM 6723 C CA . ARG B 1 47 ? 36.469 -20.531 -39.094 1 84.62 47 ARG B CA 1
ATOM 6724 C C . ARG B 1 47 ? 37.781 -20.953 -38.406 1 84.62 47 ARG B C 1
ATOM 6726 O O . ARG B 1 47 ? 37.781 -21.75 -37.469 1 84.62 47 ARG B O 1
ATOM 6733 N N . ASP B 1 48 ? 38.781 -20.312 -38.969 1 83.31 48 ASP B N 1
ATOM 6734 C CA . ASP B 1 48 ? 40.094 -20.562 -38.344 1 83.31 48 ASP B CA 1
ATOM 6735 C C . ASP B 1 48 ? 40.125 -20.031 -36.938 1 83.31 48 ASP B C 1
ATOM 6737 O O . ASP B 1 48 ? 39.625 -18.953 -36.656 1 83.31 48 ASP B O 1
ATOM 6741 N N . LYS B 1 49 ? 40.656 -20.844 -36 1 85.81 49 LYS B N 1
ATOM 6742 C CA . LYS B 1 49 ? 40.781 -20.547 -34.562 1 85.81 49 LYS B CA 1
ATOM 6743 C C . LYS B 1 49 ? 39.438 -20.562 -33.875 1 85.81 49 LYS B C 1
ATOM 6745 O O . LYS B 1 49 ? 39.25 -19.859 -32.875 1 85.81 49 LYS B O 1
ATOM 6750 N N . ILE B 1 50 ? 38.625 -21.391 -34.469 1 86.56 50 ILE B N 1
ATOM 6751 C CA . ILE B 1 50 ? 37.344 -21.547 -33.812 1 86.56 50 ILE B CA 1
ATOM 6752 C C . ILE B 1 50 ? 37.5 -22.297 -32.5 1 86.56 50 ILE B C 1
ATOM 6754 O O . ILE B 1 50 ? 38.344 -23.219 -32.375 1 86.56 50 ILE B O 1
ATOM 6758 N N . THR B 1 51 ? 36.906 -21.844 -31.453 1 85.94 51 THR B N 1
ATOM 6759 C CA . THR B 1 51 ? 37 -22.516 -30.156 1 85.94 51 THR B CA 1
ATOM 6760 C C . THR B 1 51 ? 36.125 -23.766 -30.109 1 85.94 51 THR B C 1
ATOM 6762 O O . THR B 1 51 ? 35.188 -23.891 -30.875 1 85.94 51 THR B O 1
ATOM 6765 N N . THR B 1 52 ? 36.469 -24.703 -29.234 1 82.5 52 THR B N 1
ATOM 6766 C CA . THR B 1 52 ? 35.656 -25.906 -29.031 1 82.5 52 THR B CA 1
ATOM 6767 C C . THR B 1 52 ? 34.25 -25.547 -28.641 1 82.5 52 THR B C 1
ATOM 6769 O O . THR B 1 52 ? 33.281 -26.203 -29.062 1 82.5 52 THR B O 1
ATOM 6772 N N . GLU B 1 53 ? 34.125 -24.531 -27.875 1 84.69 53 GLU B N 1
ATOM 6773 C CA . GLU B 1 53 ? 32.812 -24.062 -27.469 1 84.69 53 GLU B CA 1
ATOM 6774 C C . GLU B 1 53 ? 32.031 -23.531 -28.656 1 84.69 53 GLU B C 1
ATOM 6776 O O . GLU B 1 53 ? 30.812 -23.75 -28.75 1 84.69 53 GLU B O 1
ATOM 6781 N N . GLU B 1 54 ? 32.688 -22.906 -29.438 1 88.44 54 GLU B N 1
ATOM 6782 C CA . GLU B 1 54 ? 32.031 -22.375 -30.625 1 88.44 54 GLU B CA 1
ATOM 6783 C C . GLU B 1 54 ? 31.594 -23.484 -31.562 1 88.44 54 GLU B C 1
ATOM 6785 O O . GLU B 1 54 ? 30.562 -23.375 -32.219 1 88.44 54 GLU B O 1
ATOM 6790 N N . ILE B 1 55 ? 32.438 -24.469 -31.719 1 88.38 55 ILE B N 1
ATOM 6791 C CA . ILE B 1 55 ? 32.094 -25.609 -32.531 1 88.38 55 ILE B CA 1
ATOM 6792 C C . ILE B 1 55 ? 30.797 -26.25 -32.031 1 88.38 55 ILE B C 1
ATOM 6794 O O . ILE B 1 55 ? 29.891 -26.547 -32.812 1 88.38 55 ILE B O 1
ATOM 6798 N N . GLN B 1 56 ? 30.766 -26.438 -30.75 1 89.19 56 GLN B N 1
ATOM 6799 C CA . GLN B 1 56 ? 29.594 -27.016 -30.109 1 89.19 56 GLN B CA 1
ATOM 6800 C C . GLN B 1 56 ? 28.359 -26.156 -30.359 1 89.19 56 GLN B C 1
ATOM 6802 O O . GLN B 1 56 ? 27.297 -26.672 -30.703 1 89.19 56 GLN B O 1
ATOM 6807 N N . GLN B 1 57 ? 28.484 -24.938 -30.234 1 90.88 57 GLN B N 1
ATOM 6808 C CA . GLN B 1 57 ? 27.375 -24.016 -30.438 1 90.88 57 GLN B CA 1
ATOM 6809 C C . GLN B 1 57 ? 26.906 -24.016 -31.891 1 90.88 57 GLN B C 1
ATOM 6811 O O . GLN B 1 57 ? 25.719 -23.906 -32.156 1 90.88 57 GLN B O 1
ATOM 6816 N N . THR B 1 58 ? 27.828 -24.094 -32.719 1 92 58 THR B N 1
ATOM 6817 C CA . THR B 1 58 ? 27.516 -24.125 -34.125 1 92 58 THR B CA 1
ATOM 6818 C C . THR B 1 58 ? 26.734 -25.391 -34.5 1 92 58 THR B C 1
ATOM 6820 O O . THR B 1 58 ? 25.781 -25.344 -35.25 1 92 58 THR B O 1
ATOM 6823 N N . LEU B 1 59 ? 27.203 -26.516 -33.969 1 93.88 59 LEU B N 1
ATOM 6824 C CA . LEU B 1 59 ? 26.484 -27.781 -34.219 1 93.88 59 LEU B CA 1
ATOM 6825 C C . LEU B 1 59 ? 25.062 -27.703 -33.688 1 93.88 59 LEU B C 1
ATOM 6827 O O . LEU B 1 59 ? 24.125 -28.141 -34.375 1 93.88 59 LEU B O 1
ATOM 6831 N N . ILE B 1 60 ? 24.875 -27.188 -32.5 1 95 60 ILE B N 1
ATOM 6832 C CA . ILE B 1 60 ? 23.562 -27.047 -31.906 1 95 60 ILE B CA 1
ATOM 6833 C C . ILE B 1 60 ? 22.688 -26.141 -32.781 1 95 60 ILE B C 1
ATOM 6835 O O . ILE B 1 60 ? 21.562 -26.484 -33.125 1 95 60 ILE B O 1
ATOM 6839 N N . LYS B 1 61 ? 23.219 -24.984 -33.125 1 93.62 61 LYS B N 1
ATOM 6840 C CA . LYS B 1 61 ? 22.484 -24.031 -33.938 1 93.62 61 LYS B CA 1
ATOM 6841 C C . LYS B 1 61 ? 22.078 -24.625 -35.281 1 93.62 61 LYS B C 1
ATOM 6843 O O . LYS B 1 61 ? 20.969 -24.406 -35.75 1 93.62 61 LYS B O 1
ATOM 6848 N N . THR B 1 62 ? 23 -25.344 -35.875 1 94.56 62 THR B N 1
ATOM 6849 C CA . THR B 1 62 ? 22.734 -26 -37.156 1 94.56 62 THR B CA 1
ATOM 6850 C C . THR B 1 62 ? 21.578 -27 -37.031 1 94.56 62 THR B C 1
ATOM 6852 O O . THR B 1 62 ? 20.703 -27.062 -37.875 1 94.56 62 THR B O 1
ATOM 6855 N N . ALA B 1 63 ? 21.641 -27.797 -36 1 95.88 63 ALA B N 1
ATOM 6856 C CA . ALA B 1 63 ? 20.578 -28.766 -35.75 1 95.88 63 ALA B CA 1
ATOM 6857 C C . ALA B 1 63 ? 19.25 -28.078 -35.5 1 95.88 63 ALA B C 1
ATOM 6859 O O . ALA B 1 63 ? 18.203 -28.531 -36 1 95.88 63 ALA B O 1
ATOM 6860 N N . VAL B 1 64 ? 19.219 -26.984 -34.75 1 95 64 VAL B N 1
ATOM 6861 C CA . VAL B 1 64 ? 18.016 -26.234 -34.469 1 95 64 VAL B CA 1
ATOM 6862 C C . VAL B 1 64 ? 17.406 -25.672 -35.75 1 95 64 VAL B C 1
ATOM 6864 O O . VAL B 1 64 ? 16.203 -25.719 -35.938 1 95 64 VAL B O 1
ATOM 6867 N N . ASP B 1 65 ? 18.25 -25.219 -36.625 1 92.69 65 ASP B N 1
ATOM 6868 C CA . ASP B 1 65 ? 17.812 -24.609 -37.875 1 92.69 65 ASP B CA 1
ATOM 6869 C C . ASP B 1 65 ? 17.172 -25.656 -38.781 1 92.69 65 ASP B C 1
ATOM 6871 O O . ASP B 1 65 ? 16.422 -25.312 -39.688 1 92.69 65 ASP B O 1
ATOM 6875 N N . LYS B 1 66 ? 17.438 -26.859 -38.531 1 94.44 66 LYS B N 1
ATOM 6876 C CA . LYS B 1 66 ? 16.938 -27.938 -39.406 1 94.44 66 LYS B CA 1
ATOM 6877 C C . LYS B 1 66 ? 15.578 -28.438 -38.938 1 94.44 66 LYS B C 1
ATOM 6879 O O . LYS B 1 66 ? 14.906 -29.188 -39.625 1 94.44 66 LYS B O 1
ATOM 6884 N N . ILE B 1 67 ? 15.195 -28.078 -37.812 1 94.25 67 ILE B N 1
ATOM 6885 C CA . ILE B 1 67 ? 13.906 -28.5 -37.281 1 94.25 67 ILE B CA 1
ATOM 6886 C C . ILE B 1 67 ? 12.781 -28 -38.188 1 94.25 67 ILE B C 1
ATOM 6888 O O . ILE B 1 67 ? 12.672 -26.812 -38.438 1 94.25 67 ILE B O 1
ATOM 6892 N N . ASP B 1 68 ? 11.961 -28.891 -38.594 1 93 68 ASP B N 1
ATOM 6893 C CA . ASP B 1 68 ? 10.82 -28.562 -39.438 1 93 68 ASP B CA 1
ATOM 6894 C C . ASP B 1 68 ? 9.75 -29.641 -39.375 1 93 68 ASP B C 1
ATOM 6896 O O . ASP B 1 68 ? 9.945 -30.672 -38.719 1 93 68 ASP B O 1
ATOM 6900 N N . ILE B 1 69 ? 8.672 -29.422 -40.031 1 92 69 ILE B N 1
ATOM 6901 C CA . ILE B 1 69 ? 7.52 -30.312 -40 1 92 69 ILE B CA 1
ATOM 6902 C C . ILE B 1 69 ? 7.91 -31.672 -40.562 1 92 69 ILE B C 1
ATOM 6904 O O . ILE B 1 69 ? 7.449 -32.719 -40.094 1 92 69 ILE B O 1
ATOM 6908 N N . ASP B 1 70 ? 8.773 -31.625 -41.531 1 91.19 70 ASP B N 1
ATOM 6909 C CA . ASP B 1 70 ? 9.141 -32.875 -42.219 1 91.19 70 ASP B CA 1
ATOM 6910 C C . ASP B 1 70 ? 10.305 -33.562 -41.531 1 91.19 70 ASP B C 1
ATOM 6912 O O . ASP B 1 70 ? 10.547 -34.75 -41.75 1 91.19 70 ASP B O 1
ATOM 6916 N N . THR B 1 71 ? 10.953 -32.812 -40.656 1 92.81 71 THR B N 1
ATOM 6917 C CA . THR B 1 71 ? 12.102 -33.375 -39.938 1 92.81 71 THR B CA 1
ATOM 6918 C C . THR B 1 71 ? 12.086 -32.969 -38.469 1 92.81 71 THR B C 1
ATOM 6920 O O . THR B 1 71 ? 13.055 -32.375 -37.969 1 92.81 71 THR B O 1
ATOM 6923 N N . PRO B 1 72 ? 11.078 -33.281 -37.812 1 93.06 72 PRO B N 1
ATOM 6924 C CA . PRO B 1 72 ? 10.906 -32.781 -36.438 1 93.06 72 PRO B CA 1
ATOM 6925 C C . PRO B 1 72 ? 11.953 -33.344 -35.469 1 93.06 72 PRO B C 1
ATOM 6927 O O . PRO B 1 72 ? 12.25 -32.75 -34.438 1 93.06 72 PRO B O 1
ATOM 6930 N N . ASN B 1 73 ? 12.633 -34.438 -35.812 1 95.44 73 ASN B N 1
ATOM 6931 C CA . ASN B 1 73 ? 13.555 -35.125 -34.906 1 95.44 73 ASN B CA 1
ATOM 6932 C C . ASN B 1 73 ? 14.867 -34.375 -34.75 1 95.44 73 ASN B C 1
ATOM 6934 O O . ASN B 1 73 ? 15.656 -34.656 -33.844 1 95.44 73 ASN B O 1
ATOM 6938 N N . TRP B 1 74 ? 15.086 -33.438 -35.625 1 96.12 74 TRP B N 1
ATOM 6939 C CA . TRP B 1 74 ? 16.266 -32.562 -35.469 1 96.12 74 TRP B CA 1
ATOM 6940 C C . TRP B 1 74 ? 16.25 -31.891 -34.094 1 96.12 74 TRP B C 1
ATOM 6942 O O . TRP B 1 74 ? 17.297 -31.531 -33.562 1 96.12 74 TRP B O 1
ATOM 6952 N N . SER B 1 75 ? 15 -31.703 -33.531 1 96.44 75 SER B N 1
ATOM 6953 C CA . SER B 1 75 ? 14.906 -31.141 -32.188 1 96.44 75 SER B CA 1
ATOM 6954 C C . SER B 1 75 ? 15.602 -32.031 -31.156 1 96.44 75 SER B C 1
ATOM 6956 O O . SER B 1 75 ? 16.219 -31.531 -30.203 1 96.44 75 SER B O 1
ATOM 6958 N N . PHE B 1 76 ? 15.586 -33.281 -31.344 1 97.56 76 PHE B N 1
ATOM 6959 C CA . PHE B 1 76 ? 16.234 -34.219 -30.422 1 97.56 76 PHE B CA 1
ATOM 6960 C C . PHE B 1 76 ? 17.75 -34.25 -30.656 1 97.56 76 PHE B C 1
ATOM 6962 O O . PHE B 1 76 ? 18.516 -34.438 -29.719 1 97.56 76 PHE B O 1
ATOM 6969 N N . VAL B 1 77 ? 18.156 -34.125 -31.969 1 97.44 77 VAL B N 1
ATOM 6970 C CA . VAL B 1 77 ? 19.578 -34 -32.25 1 97.44 77 VAL B CA 1
ATOM 6971 C C . VAL B 1 77 ? 20.156 -32.781 -31.547 1 97.44 77 VAL B C 1
ATOM 6973 O O . VAL B 1 77 ? 21.203 -32.875 -30.891 1 97.44 77 VAL B O 1
ATOM 6976 N N . ALA B 1 78 ? 19.422 -31.703 -31.734 1 96.62 78 ALA B N 1
ATOM 6977 C CA . ALA B 1 78 ? 19.844 -30.469 -31.078 1 96.62 78 ALA B CA 1
ATOM 6978 C C . ALA B 1 78 ? 19.891 -30.641 -29.562 1 96.62 78 ALA B C 1
ATOM 6980 O O . ALA B 1 78 ? 20.828 -30.156 -28.922 1 96.62 78 ALA B O 1
ATOM 6981 N N . SER B 1 79 ? 18.922 -31.281 -28.984 1 97.56 79 SER B N 1
ATOM 6982 C CA . SER B 1 79 ? 18.875 -31.531 -27.547 1 97.56 79 SER B CA 1
ATOM 6983 C C . SER B 1 79 ? 20.062 -32.344 -27.078 1 97.56 79 SER B C 1
ATOM 6985 O O . SER B 1 79 ? 20.703 -32.031 -26.078 1 97.56 79 SER B O 1
ATOM 6987 N N . ARG B 1 80 ? 20.375 -33.375 -27.781 1 97.31 80 ARG B N 1
ATOM 6988 C CA . ARG B 1 80 ? 21.484 -34.25 -27.422 1 97.31 80 ARG B CA 1
ATOM 6989 C C . ARG B 1 80 ? 22.812 -33.5 -27.469 1 97.31 80 ARG B C 1
ATOM 6991 O O . ARG B 1 80 ? 23.656 -33.656 -26.578 1 97.31 80 ARG B O 1
ATOM 6998 N N . LEU B 1 81 ? 22.984 -32.719 -28.531 1 96.31 81 LEU B N 1
ATOM 6999 C CA . LEU B 1 81 ? 24.188 -31.891 -28.641 1 96.31 81 LEU B CA 1
ATOM 7000 C C . LEU B 1 81 ? 24.281 -30.922 -27.469 1 96.31 81 LEU B C 1
ATOM 7002 O O . LEU B 1 81 ? 25.359 -30.703 -26.922 1 96.31 81 LEU B O 1
ATOM 7006 N N . PHE B 1 82 ? 23.172 -30.344 -27.141 1 96.5 82 PHE B N 1
ATOM 7007 C CA . PHE B 1 82 ? 23.109 -29.422 -26.016 1 96.5 82 PHE B CA 1
ATOM 7008 C C . PHE B 1 82 ? 23.469 -30.141 -24.719 1 96.5 82 PHE B C 1
ATOM 7010 O O . PHE B 1 82 ? 24.219 -29.609 -23.891 1 96.5 82 PHE B O 1
ATOM 7017 N N . LEU B 1 83 ? 22.938 -31.281 -24.484 1 97.12 83 LEU B N 1
ATOM 7018 C CA . LEU B 1 83 ? 23.203 -32.094 -23.297 1 97.12 83 LEU B CA 1
ATOM 7019 C C . LEU B 1 83 ? 24.688 -32.406 -23.172 1 97.12 83 LEU B C 1
ATOM 7021 O O . LEU B 1 83 ? 25.234 -32.375 -22.078 1 97.12 83 LEU B O 1
ATOM 7025 N N . TYR B 1 84 ? 25.281 -32.75 -24.312 1 94.88 84 TYR B N 1
ATOM 7026 C CA . TYR B 1 84 ? 26.719 -33.062 -24.266 1 94.88 84 TYR B CA 1
ATOM 7027 C C . TYR B 1 84 ? 27.516 -31.844 -23.781 1 94.88 84 TYR B C 1
ATOM 7029 O O . TYR B 1 84 ? 28.453 -32 -23.016 1 94.88 84 TYR B O 1
ATOM 7037 N N . ASP B 1 85 ? 27.141 -30.766 -24.281 1 94.44 85 ASP B N 1
ATOM 7038 C CA . ASP B 1 85 ? 27.781 -29.547 -23.812 1 94.44 85 ASP B CA 1
ATOM 7039 C C . ASP B 1 85 ? 27.547 -29.344 -22.312 1 94.44 85 ASP B C 1
ATOM 7041 O O . ASP B 1 85 ? 28.469 -28.984 -21.578 1 94.44 85 ASP B O 1
ATOM 7045 N N . LEU B 1 86 ? 26.328 -29.531 -21.875 1 96.56 86 LEU B N 1
ATOM 7046 C CA . LEU B 1 86 ? 25.938 -29.375 -20.469 1 96.56 86 LEU B CA 1
ATOM 7047 C C . LEU B 1 86 ? 26.703 -30.344 -19.578 1 96.56 86 LEU B C 1
ATOM 7049 O O . LEU B 1 86 ? 27.172 -29.969 -18.5 1 96.56 86 LEU B O 1
ATOM 7053 N N . TYR B 1 87 ? 26.859 -31.594 -20.016 1 96.31 87 TYR B N 1
ATOM 7054 C CA . TYR B 1 87 ? 27.625 -32.594 -19.281 1 96.31 87 TYR B CA 1
ATOM 7055 C C . TYR B 1 87 ? 29.062 -32.125 -19.047 1 96.31 87 TYR B C 1
ATOM 7057 O O . TYR B 1 87 ? 29.578 -32.25 -17.938 1 96.31 87 TYR B O 1
ATOM 7065 N N . HIS B 1 88 ? 29.609 -31.594 -20.094 1 93.25 88 HIS B N 1
ATOM 7066 C CA . HIS B 1 88 ? 31 -31.141 -19.984 1 93.25 88 HIS B CA 1
ATOM 7067 C C . HIS B 1 88 ? 31.125 -29.953 -19.047 1 93.25 88 HIS B C 1
ATOM 7069 O O . HIS B 1 88 ? 32.094 -29.875 -18.281 1 93.25 88 HIS B O 1
ATOM 7075 N N . LYS B 1 89 ? 30.219 -29.141 -19.141 1 94.38 89 LYS B N 1
ATOM 7076 C CA . LYS B 1 89 ? 30.25 -27.938 -18.297 1 94.38 89 LYS B CA 1
ATOM 7077 C C . LYS B 1 89 ? 30.109 -28.312 -16.828 1 94.38 89 LYS B C 1
ATOM 7079 O O . LYS B 1 89 ? 30.734 -27.688 -15.961 1 94.38 89 LYS B O 1
ATOM 7084 N N . VAL B 1 90 ? 29.266 -29.281 -16.5 1 97 90 VAL B N 1
ATOM 7085 C CA . VAL B 1 90 ? 28.922 -29.578 -15.125 1 97 90 VAL B CA 1
ATOM 7086 C C . VAL B 1 90 ? 29.875 -30.656 -14.578 1 97 90 VAL B C 1
ATOM 7088 O O . VAL B 1 90 ? 30.375 -30.531 -13.461 1 97 90 VAL B O 1
ATOM 7091 N N . SER B 1 91 ? 30.188 -31.688 -15.375 1 95.88 91 SER B N 1
ATOM 7092 C CA . SER B 1 91 ? 30.922 -32.844 -14.883 1 95.88 91 SER B CA 1
ATOM 7093 C C . SER B 1 91 ? 32.375 -32.844 -15.391 1 95.88 91 SER B C 1
ATOM 7095 O O . SER B 1 91 ? 33.219 -33.531 -14.836 1 95.88 91 SER B O 1
ATOM 7097 N N . GLY B 1 92 ? 32.656 -32.188 -16.516 1 92.38 92 GLY B N 1
ATOM 7098 C CA . GLY B 1 92 ? 33.969 -32.25 -17.156 1 92.38 92 GLY B CA 1
ATOM 7099 C C . GLY B 1 92 ? 34.125 -33.375 -18.141 1 92.38 92 GLY B C 1
ATOM 7100 O O . GLY B 1 92 ? 35.125 -33.469 -18.828 1 92.38 92 GLY B O 1
ATOM 7101 N N . PHE B 1 93 ? 33.156 -34.219 -18.219 1 91.88 93 PHE B N 1
ATOM 7102 C CA . PHE B 1 93 ? 33.062 -35.312 -19.172 1 91.88 93 PHE B CA 1
ATOM 7103 C C . PHE B 1 93 ? 31.609 -35.625 -19.531 1 91.88 93 PHE B C 1
ATOM 7105 O O . PHE B 1 93 ? 30.703 -35.031 -18.953 1 91.88 93 PHE B O 1
ATOM 7112 N N . THR B 1 94 ? 31.453 -36.469 -20.516 1 90.62 94 THR B N 1
ATOM 7113 C CA . THR B 1 94 ? 30.094 -36.812 -20.891 1 90.62 94 THR B CA 1
ATOM 7114 C C . THR B 1 94 ? 29.516 -37.812 -19.906 1 90.62 94 THR B C 1
ATOM 7116 O O . THR B 1 94 ? 29.797 -39 -19.969 1 90.62 94 THR B O 1
ATOM 7119 N N . GLY B 1 95 ? 28.75 -37.312 -19.031 1 93.5 95 GLY B N 1
ATOM 7120 C CA . GLY B 1 95 ? 28.141 -38.188 -18.031 1 93.5 95 GLY B CA 1
ATOM 7121 C C . GLY B 1 95 ? 27.922 -37.5 -16.703 1 93.5 95 GLY B C 1
ATOM 7122 O O . GLY B 1 95 ? 28 -36.281 -16.594 1 93.5 95 GLY B O 1
ATOM 7123 N N . TYR B 1 96 ? 27.547 -38.312 -15.703 1 97.31 96 TYR B N 1
ATOM 7124 C CA . TYR B 1 96 ? 27.141 -37.812 -14.391 1 97.31 96 TYR B CA 1
ATOM 7125 C C . TYR B 1 96 ? 28.203 -38.094 -13.344 1 97.31 96 TYR B C 1
ATOM 7127 O O . TYR B 1 96 ? 28.812 -39.156 -13.328 1 97.31 96 TYR B O 1
ATOM 7135 N N . ARG B 1 97 ? 28.406 -37.031 -12.531 1 97.25 97 ARG B N 1
ATOM 7136 C CA . ARG B 1 97 ? 29.141 -37.281 -11.297 1 97.25 97 ARG B CA 1
ATOM 7137 C C . ARG B 1 97 ? 28.266 -38 -10.266 1 97.25 97 ARG B C 1
ATOM 7139 O O . ARG B 1 97 ? 27.047 -38.031 -10.414 1 97.25 97 ARG B O 1
ATOM 7146 N N . HIS B 1 98 ? 29 -38.625 -9.305 1 97.81 98 HIS B N 1
ATOM 7147 C CA . HIS B 1 98 ? 28.25 -39.312 -8.242 1 97.81 98 HIS B CA 1
ATOM 7148 C C . HIS B 1 98 ? 27.328 -38.312 -7.52 1 97.81 98 HIS B C 1
ATOM 7150 O O . HIS B 1 98 ? 27.688 -37.156 -7.305 1 97.81 98 HIS B O 1
ATOM 7156 N N . LEU B 1 99 ? 26.172 -38.844 -7.137 1 98.25 99 LEU B N 1
ATOM 7157 C CA . LEU B 1 99 ? 25.156 -38.062 -6.449 1 98.25 99 LEU B CA 1
ATOM 7158 C C . LEU B 1 99 ? 25.734 -37.375 -5.223 1 98.25 99 LEU B C 1
ATOM 7160 O O . LEU B 1 99 ? 25.391 -36.219 -4.926 1 98.25 99 LEU B O 1
ATOM 7164 N N . LYS B 1 100 ? 26.609 -38 -4.5 1 97.56 100 LYS B N 1
ATOM 7165 C CA . LYS B 1 100 ? 27.25 -37.438 -3.318 1 97.56 100 LYS B CA 1
ATOM 7166 C C . LYS B 1 100 ? 28.078 -36.188 -3.674 1 97.56 100 LYS B C 1
ATOM 7168 O O . LYS B 1 100 ? 28.016 -35.188 -2.967 1 97.56 100 LYS B O 1
ATOM 7173 N N . GLU B 1 101 ? 28.812 -36.281 -4.738 1 97.56 101 GLU B N 1
ATOM 7174 C CA . GLU B 1 101 ? 29.625 -35.156 -5.184 1 97.56 101 GLU B CA 1
ATOM 7175 C C . GLU B 1 101 ? 28.766 -33.969 -5.59 1 97.56 101 GLU B C 1
ATOM 7177 O O . GLU B 1 101 ? 29.125 -32.812 -5.324 1 97.56 101 GLU B O 1
ATOM 7182 N N . TYR B 1 102 ? 27.719 -34.312 -6.223 1 97.38 102 TYR B N 1
ATOM 7183 C CA . TYR B 1 102 ? 26.766 -33.281 -6.609 1 97.38 102 TYR B CA 1
ATOM 7184 C C . TYR B 1 102 ? 26.25 -32.531 -5.387 1 97.38 102 TYR B C 1
ATOM 7186 O O . TYR B 1 102 ? 26.266 -31.297 -5.355 1 97.38 102 TYR B O 1
ATOM 7194 N N . PHE B 1 103 ? 25.766 -33.156 -4.348 1 97.81 103 PHE B N 1
ATOM 7195 C CA . PHE B 1 103 ? 25.234 -32.531 -3.145 1 97.81 103 PHE B CA 1
ATOM 7196 C C . PHE B 1 103 ? 26.312 -31.734 -2.434 1 97.81 103 PHE B C 1
ATOM 7198 O O . PHE B 1 103 ? 26.062 -30.609 -1.964 1 97.81 103 PHE B O 1
ATOM 7205 N N . GLU B 1 104 ? 27.547 -32.281 -2.336 1 96.75 104 GLU B N 1
ATOM 7206 C CA . GLU B 1 104 ? 28.656 -31.594 -1.679 1 96.75 104 GLU B CA 1
ATOM 7207 C C . GLU B 1 104 ? 28.969 -30.266 -2.379 1 96.75 104 GLU B C 1
ATOM 7209 O O . GLU B 1 104 ? 29.109 -29.234 -1.727 1 96.75 104 GLU B O 1
ATOM 7214 N N . ASN B 1 105 ? 29.016 -30.359 -3.662 1 96.62 105 ASN B N 1
ATOM 7215 C CA . ASN B 1 105 ? 29.297 -29.156 -4.453 1 96.62 105 ASN B CA 1
ATOM 7216 C C . ASN B 1 105 ? 28.203 -28.109 -4.301 1 96.62 105 ASN B C 1
ATOM 7218 O O . ASN B 1 105 ? 28.5 -26.938 -4.078 1 96.62 105 ASN B O 1
ATOM 7222 N N . ALA B 1 106 ? 26.938 -28.547 -4.473 1 96.5 106 ALA B N 1
ATOM 7223 C CA . ALA B 1 106 ? 25.812 -27.625 -4.426 1 96.5 106 ALA B CA 1
ATOM 7224 C C . ALA B 1 106 ? 25.641 -27.016 -3.033 1 96.5 106 ALA B C 1
ATOM 7226 O O . ALA B 1 106 ? 25.266 -25.859 -2.893 1 96.5 106 ALA B O 1
ATOM 7227 N N . GLU B 1 107 ? 25.891 -27.766 -1.963 1 94.38 107 GLU B N 1
ATOM 7228 C CA . GLU B 1 107 ? 25.844 -27.266 -0.59 1 94.38 107 GLU B CA 1
ATOM 7229 C C . GLU B 1 107 ? 26.953 -26.266 -0.322 1 94.38 107 GLU B C 1
ATOM 7231 O O . GLU B 1 107 ? 26.734 -25.25 0.35 1 94.38 107 GLU B O 1
ATOM 7236 N N . GLU B 1 108 ? 28.141 -26.594 -0.788 1 93.88 108 GLU B N 1
ATOM 7237 C CA . GLU B 1 108 ? 29.281 -25.688 -0.626 1 93.88 108 GLU B CA 1
ATOM 7238 C C . GLU B 1 108 ? 28.984 -24.328 -1.268 1 93.88 108 GLU B C 1
ATOM 7240 O O . GLU B 1 108 ? 29.391 -23.297 -0.74 1 93.88 108 GLU B O 1
ATOM 7245 N N . LYS B 1 109 ? 28.312 -24.406 -2.355 1 93.19 109 LYS B N 1
ATOM 7246 C CA . LYS B 1 109 ? 28 -23.188 -3.082 1 93.19 109 LYS B CA 1
ATOM 7247 C C . LYS B 1 109 ? 26.734 -22.531 -2.52 1 93.19 109 LYS B C 1
ATOM 7249 O O . LYS B 1 109 ? 26.297 -21.5 -3.023 1 93.19 109 LYS B O 1
ATOM 7254 N N . GLY B 1 110 ? 26.062 -23.109 -1.561 1 90 110 GLY B N 1
ATOM 7255 C CA . GLY B 1 110 ? 24.922 -22.547 -0.876 1 90 110 GLY B CA 1
ATOM 7256 C C . GLY B 1 110 ? 23.641 -22.609 -1.7 1 90 110 GLY B C 1
ATOM 7257 O O . GLY B 1 110 ? 22.75 -21.781 -1.525 1 90 110 GLY B O 1
ATOM 7258 N N . ARG B 1 111 ? 23.516 -23.547 -2.615 1 93.75 111 ARG B N 1
ATOM 7259 C CA . ARG B 1 111 ? 22.375 -23.594 -3.523 1 93.75 111 ARG B CA 1
ATOM 7260 C C . ARG B 1 111 ? 21.375 -24.672 -3.098 1 93.75 111 ARG B C 1
ATOM 7262 O O . ARG B 1 111 ? 20.219 -24.656 -3.527 1 93.75 111 ARG B O 1
ATOM 7269 N N . ILE B 1 112 ? 21.797 -25.562 -2.277 1 95.56 112 ILE B N 1
ATOM 7270 C CA . ILE B 1 112 ? 20.922 -26.625 -1.81 1 95.56 112 ILE B CA 1
ATOM 7271 C C . ILE B 1 112 ? 20.812 -26.578 -0.286 1 95.56 112 ILE B C 1
ATOM 7273 O O . ILE B 1 112 ? 21.781 -26.219 0.396 1 95.56 112 ILE B O 1
ATOM 7277 N N . LEU B 1 113 ? 19.609 -26.891 0.198 1 93.31 113 LEU B N 1
ATOM 7278 C CA . LEU B 1 113 ? 19.375 -26.969 1.635 1 93.31 113 LEU B CA 1
ATOM 7279 C C . LEU B 1 113 ? 20.281 -28 2.289 1 93.31 113 LEU B C 1
ATOM 7281 O O . LEU B 1 113 ? 20.375 -29.141 1.835 1 93.31 113 LEU B O 1
ATOM 7285 N N . LYS B 1 114 ? 20.984 -27.609 3.283 1 91.19 114 LYS B N 1
ATOM 7286 C CA . LYS B 1 114 ? 21.891 -28.516 3.98 1 91.19 114 LYS B CA 1
ATOM 7287 C C . LYS B 1 114 ? 21.125 -29.453 4.902 1 91.19 114 LYS B C 1
ATOM 7289 O O . LYS B 1 114 ? 20.094 -29.094 5.465 1 91.19 114 LYS B O 1
ATOM 7294 N N . GLY B 1 115 ? 21.625 -30.703 4.953 1 88.88 115 GLY B N 1
ATOM 7295 C CA . GLY B 1 115 ? 21.156 -31.578 6.02 1 88.88 115 GLY B CA 1
ATOM 7296 C C . GLY B 1 115 ? 20.25 -32.688 5.527 1 88.88 115 GLY B C 1
ATOM 7297 O O . GLY B 1 115 ? 20.312 -33.812 6.012 1 88.88 115 GLY B O 1
ATOM 7298 N N . PHE B 1 116 ? 19.406 -32.438 4.445 1 91.06 116 PHE B N 1
ATOM 7299 C CA . PHE B 1 116 ? 18.391 -33.438 4.121 1 91.06 116 PHE B CA 1
ATOM 7300 C C . PHE B 1 116 ? 19.016 -34.594 3.393 1 91.06 116 PHE B C 1
ATOM 7302 O O . PHE B 1 116 ? 18.5 -35.719 3.461 1 91.06 116 PHE B O 1
ATOM 7309 N N . LYS B 1 117 ? 20.172 -34.406 2.752 1 95 117 LYS B N 1
ATOM 7310 C CA . LYS B 1 117 ? 20.812 -35.5 2.031 1 95 117 LYS B CA 1
ATOM 7311 C C . LYS B 1 117 ? 21.234 -36.625 2.986 1 95 117 LYS B C 1
ATOM 7313 O O . LYS B 1 117 ? 21.344 -37.781 2.586 1 95 117 LYS B O 1
ATOM 7318 N N . GLU B 1 118 ? 21.469 -36.281 4.273 1 94.31 118 GLU B N 1
ATOM 7319 C CA . GLU B 1 118 ? 21.953 -37.219 5.262 1 94.31 118 GLU B CA 1
ATOM 7320 C C . GLU B 1 118 ? 20.859 -38.25 5.609 1 94.31 118 GLU B C 1
ATOM 7322 O O . GLU B 1 118 ? 21.141 -39.312 6.156 1 94.31 118 GLU B O 1
ATOM 7327 N N . LYS B 1 119 ? 19.656 -38 5.223 1 94.81 119 LYS B N 1
ATOM 7328 C CA . LYS B 1 119 ? 18.531 -38.875 5.527 1 94.81 119 LYS B CA 1
ATOM 7329 C C . LYS B 1 119 ? 18.406 -40 4.508 1 94.81 119 LYS B C 1
ATOM 7331 O O . LYS B 1 119 ? 17.562 -40.875 4.641 1 94.81 119 LYS B O 1
ATOM 7336 N N . PHE B 1 120 ? 19.312 -40.031 3.543 1 98.25 120 PHE B N 1
ATOM 7337 C CA . PHE B 1 120 ? 19.156 -40.969 2.422 1 98.25 120 PHE B CA 1
ATOM 7338 C C . PHE B 1 120 ? 20.406 -41.781 2.225 1 98.25 120 PHE B C 1
ATOM 7340 O O . PHE B 1 120 ? 21.484 -41.438 2.697 1 98.25 120 PHE B O 1
ATOM 7347 N N . ASP B 1 121 ? 20.219 -42.969 1.522 1 98.38 121 ASP B N 1
ATOM 7348 C CA . ASP B 1 121 ? 21.328 -43.781 1 1 98.38 121 ASP B CA 1
ATOM 7349 C C . ASP B 1 121 ? 21.766 -43.281 -0.378 1 98.38 121 ASP B C 1
ATOM 7351 O O . ASP B 1 121 ? 21.266 -43.75 -1.4 1 98.38 121 ASP B O 1
ATOM 7355 N N . LEU B 1 122 ? 22.766 -42.438 -0.371 1 98.38 122 LEU B N 1
ATOM 7356 C CA . LEU B 1 122 ? 23.172 -41.75 -1.603 1 98.38 122 LEU B CA 1
ATOM 7357 C C . LEU B 1 122 ? 23.766 -42.75 -2.592 1 98.38 122 LEU B C 1
ATOM 7359 O O . LEU B 1 122 ? 23.641 -42.562 -3.807 1 98.38 122 LEU B O 1
ATOM 7363 N N . GLU B 1 123 ? 24.438 -43.781 -2.102 1 98.19 123 GLU B N 1
ATOM 7364 C CA . GLU B 1 123 ? 25 -44.812 -2.988 1 98.19 123 GLU B CA 1
ATOM 7365 C C . GLU B 1 123 ? 23.891 -45.562 -3.721 1 98.19 123 GLU B C 1
ATOM 7367 O O . GLU B 1 123 ? 23.969 -45.781 -4.93 1 98.19 123 GLU B O 1
ATOM 7372 N N . PHE B 1 124 ? 22.984 -45.938 -2.99 1 98.31 124 PHE B N 1
ATOM 7373 C CA . PHE B 1 124 ? 21.844 -46.656 -3.564 1 98.31 124 PHE B CA 1
ATOM 7374 C C . PHE B 1 124 ? 21.109 -45.812 -4.586 1 98.31 124 PHE B C 1
ATOM 7376 O O . PHE B 1 124 ? 20.891 -46.219 -5.719 1 98.31 124 PHE B O 1
ATOM 7383 N N . LEU B 1 125 ? 20.672 -44.531 -4.184 1 98.69 125 LEU B N 1
ATOM 7384 C CA . LEU B 1 125 ? 19.906 -43.656 -5.066 1 98.69 125 LEU B CA 1
ATOM 7385 C C . LEU B 1 125 ? 20.719 -43.281 -6.305 1 98.69 125 LEU B C 1
ATOM 7387 O O . LEU B 1 125 ? 20.156 -43.125 -7.391 1 98.69 125 LEU B O 1
ATOM 7391 N N . ASN B 1 126 ? 22.047 -43.156 -6.113 1 98.5 126 ASN B N 1
ATOM 7392 C CA . ASN B 1 126 ? 22.891 -42.906 -7.27 1 98.5 126 ASN B CA 1
ATOM 7393 C C . ASN B 1 126 ? 22.812 -44.062 -8.281 1 98.5 126 ASN B C 1
ATOM 7395 O O . ASN B 1 126 ? 22.766 -43.812 -9.484 1 98.5 126 ASN B O 1
ATOM 7399 N N . SER B 1 127 ? 22.781 -45.219 -7.738 1 98.38 127 SER B N 1
ATOM 7400 C CA . SER B 1 127 ? 22.75 -46.406 -8.602 1 98.38 127 SER B CA 1
ATOM 7401 C C . SER B 1 127 ? 21.438 -46.5 -9.367 1 98.38 127 SER B C 1
ATOM 7403 O O . SER B 1 127 ? 21.328 -47.188 -10.375 1 98.38 127 SER B O 1
ATOM 7405 N N . GLN B 1 128 ? 20.438 -45.781 -8.898 1 98.38 128 GLN B N 1
ATOM 7406 C CA . GLN B 1 128 ? 19.125 -45.844 -9.531 1 98.38 128 GLN B CA 1
ATOM 7407 C C . GLN B 1 128 ? 18.969 -44.75 -10.586 1 98.38 128 GLN B C 1
ATOM 7409 O O . GLN B 1 128 ? 18 -44.75 -11.352 1 98.38 128 GLN B O 1
ATOM 7414 N N . ILE B 1 129 ? 19.891 -43.781 -10.711 1 98.25 129 ILE B N 1
ATOM 7415 C CA . ILE B 1 129 ? 19.828 -42.688 -11.672 1 98.25 129 ILE B CA 1
ATOM 7416 C C . ILE B 1 129 ? 19.938 -43.25 -13.086 1 98.25 129 ILE B C 1
ATOM 7418 O O . ILE B 1 129 ? 20.797 -44.094 -13.359 1 98.25 129 ILE B O 1
ATOM 7422 N N . LYS B 1 130 ? 19.062 -42.781 -13.945 1 98.19 130 LYS B N 1
ATOM 7423 C CA . LYS B 1 130 ? 19.016 -43.25 -15.336 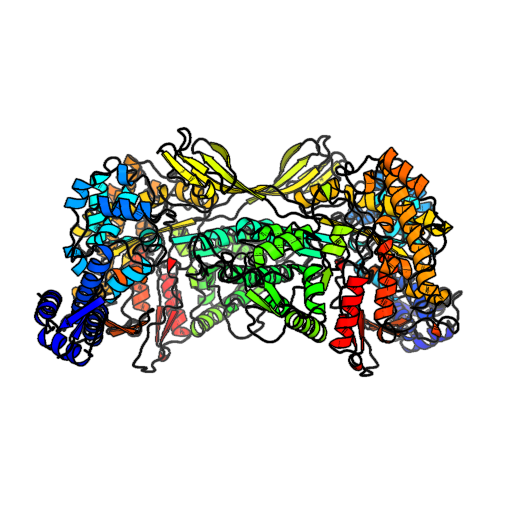1 98.19 130 LYS B CA 1
ATOM 7424 C C . LYS B 1 130 ? 19.359 -42.094 -16.281 1 98.19 130 LYS B C 1
ATOM 7426 O O . LYS B 1 130 ? 18.453 -41.438 -16.797 1 98.19 130 LYS B O 1
ATOM 7431 N N . PRO B 1 131 ? 20.609 -41.938 -16.641 1 97.5 131 PRO B N 1
ATOM 7432 C CA . PRO B 1 131 ? 21.031 -40.844 -17.5 1 97.5 131 PRO B CA 1
ATOM 7433 C C . PRO B 1 131 ? 20.344 -40.844 -18.859 1 97.5 131 PRO B C 1
ATOM 7435 O O . PRO B 1 131 ? 20.125 -39.781 -19.469 1 97.5 131 PRO B O 1
ATOM 7438 N N . GLU B 1 132 ? 19.984 -42.062 -19.359 1 96.5 132 GLU B N 1
ATOM 7439 C CA . GLU B 1 132 ? 19.406 -42.219 -20.688 1 96.5 132 GLU B CA 1
ATOM 7440 C C . GLU B 1 132 ? 18.062 -41.469 -20.797 1 96.5 132 GLU B C 1
ATOM 7442 O O . GLU B 1 132 ? 17.594 -41.188 -21.891 1 96.5 132 GLU B O 1
ATOM 7447 N N . ARG B 1 133 ? 17.484 -41.156 -19.656 1 98.19 133 ARG B N 1
ATOM 7448 C CA . ARG B 1 133 ? 16.203 -40.438 -19.641 1 98.19 133 ARG B CA 1
ATOM 7449 C C . ARG B 1 133 ? 16.375 -39 -20.062 1 98.19 133 ARG B C 1
ATOM 7451 O O . ARG B 1 133 ? 15.391 -38.312 -20.391 1 98.19 133 ARG B O 1
ATOM 7458 N N . ASP B 1 134 ? 17.625 -38.531 -20.109 1 98.12 134 ASP B N 1
ATOM 7459 C CA . ASP B 1 134 ? 17.891 -37.188 -20.609 1 98.12 134 ASP B CA 1
ATOM 7460 C C . ASP B 1 134 ? 17.516 -37.062 -22.078 1 98.12 134 ASP B C 1
ATOM 7462 O O . ASP B 1 134 ? 17.203 -35.938 -22.547 1 98.12 134 ASP B O 1
ATOM 7466 N N . PHE B 1 135 ? 17.531 -38.125 -22.766 1 96.94 135 PHE B N 1
ATOM 7467 C CA . PHE B 1 135 ? 17.344 -38.094 -24.203 1 96.94 135 PHE B CA 1
ATOM 7468 C C . PHE B 1 135 ? 15.875 -38 -24.562 1 96.94 135 PHE B C 1
ATOM 7470 O O . PHE B 1 135 ? 15.523 -37.844 -25.734 1 96.94 135 PHE B O 1
ATOM 7477 N N . GLN B 1 136 ? 15.07 -37.938 -23.5 1 96.81 136 GLN B N 1
ATOM 7478 C CA . GLN B 1 136 ? 13.641 -37.719 -23.703 1 96.81 136 GLN B CA 1
ATOM 7479 C C . GLN B 1 136 ? 13.375 -36.25 -24.062 1 96.81 136 GLN B C 1
ATOM 7481 O O . GLN B 1 136 ? 12.352 -35.938 -24.688 1 96.81 136 GLN B O 1
ATOM 7486 N N . PHE B 1 137 ? 14.297 -35.375 -23.703 1 98 137 PHE B N 1
ATOM 7487 C CA . PHE B 1 137 ? 14.086 -33.938 -23.922 1 98 137 PHE B CA 1
ATOM 7488 C C . PHE B 1 137 ? 14.203 -33.594 -25.391 1 98 137 PHE B C 1
ATOM 7490 O O . PHE B 1 137 ? 15.094 -34.094 -26.094 1 98 137 PHE B O 1
ATOM 7497 N N . ASN B 1 138 ? 13.25 -32.781 -25.891 1 96.5 138 ASN B N 1
ATOM 7498 C CA . ASN B 1 138 ? 13.539 -32.031 -27.109 1 96.5 138 ASN B CA 1
ATOM 7499 C C . ASN B 1 138 ? 14.32 -30.766 -26.812 1 96.5 138 ASN B C 1
ATOM 7501 O O . ASN B 1 138 ? 14.617 -30.469 -25.656 1 96.5 138 ASN B O 1
ATOM 7505 N N . TYR B 1 139 ? 14.633 -30.047 -27.812 1 95.88 139 TYR B N 1
ATOM 7506 C CA . TYR B 1 139 ? 15.547 -28.922 -27.641 1 95.88 139 TYR B CA 1
ATOM 7507 C C . TYR B 1 139 ? 14.914 -27.844 -26.766 1 95.88 139 TYR B C 1
ATOM 7509 O O . TYR B 1 139 ? 15.547 -27.344 -25.828 1 95.88 139 TYR B O 1
ATOM 7517 N N . LEU B 1 140 ? 13.672 -27.453 -27.094 1 94.69 140 LEU B N 1
ATOM 7518 C CA . LEU B 1 140 ? 13.016 -26.406 -26.297 1 94.69 140 LEU B CA 1
ATOM 7519 C C . LEU B 1 140 ? 12.883 -26.844 -24.844 1 94.69 140 LEU B C 1
ATOM 7521 O O . LEU B 1 140 ? 13.016 -26.031 -23.938 1 94.69 140 LEU B O 1
ATOM 7525 N N . GLY B 1 141 ? 12.602 -28.062 -24.594 1 96 141 GLY B N 1
ATOM 7526 C CA . GLY B 1 141 ? 12.461 -28.609 -23.25 1 96 141 GLY B CA 1
ATOM 7527 C C . GLY B 1 141 ? 13.734 -28.516 -22.438 1 96 141 GLY B C 1
ATOM 7528 O O . GLY B 1 141 ? 13.719 -28.016 -21.312 1 96 141 GLY B O 1
ATOM 7529 N N . ILE B 1 142 ? 14.859 -29 -23.031 1 96.75 142 ILE B N 1
ATOM 7530 C CA . ILE B 1 142 ? 16.109 -29.016 -22.297 1 96.75 142 ILE B CA 1
ATOM 7531 C C . ILE B 1 142 ? 16.609 -27.578 -22.078 1 96.75 142 ILE B C 1
ATOM 7533 O O . ILE B 1 142 ? 17.219 -27.281 -21.062 1 96.75 142 ILE B O 1
ATOM 7537 N N . LYS B 1 143 ? 16.359 -26.812 -23.062 1 94.44 143 LYS B N 1
ATOM 7538 C CA . LYS B 1 143 ? 16.719 -25.406 -22.922 1 94.44 143 LYS B CA 1
ATOM 7539 C C . LYS B 1 143 ? 15.922 -24.75 -21.797 1 94.44 143 LYS B C 1
ATOM 7541 O O . LYS B 1 143 ? 16.469 -23.984 -21 1 94.44 143 LYS B O 1
ATOM 7546 N N . THR B 1 144 ? 14.648 -25.016 -21.734 1 92.88 144 THR B N 1
ATOM 7547 C CA . THR B 1 144 ? 13.789 -24.5 -20.672 1 92.88 144 THR B CA 1
ATOM 7548 C C . THR B 1 144 ? 14.258 -25 -19.312 1 92.88 144 THR B C 1
ATOM 7550 O O . THR B 1 144 ? 14.305 -24.234 -18.344 1 92.88 144 THR B O 1
ATOM 7553 N N . LEU B 1 145 ? 14.602 -26.219 -19.234 1 96 145 LEU B N 1
ATOM 7554 C CA . LEU B 1 145 ? 15.117 -26.781 -18 1 96 145 LEU B CA 1
ATOM 7555 C C . LEU B 1 145 ? 16.375 -26.047 -17.547 1 96 145 LEU B C 1
ATOM 7557 O O . LEU B 1 145 ? 16.5 -25.703 -16.359 1 96 145 LEU B O 1
ATOM 7561 N N . TYR B 1 146 ? 17.25 -25.844 -18.484 1 95.12 146 TYR B N 1
ATOM 7562 C CA . TYR B 1 146 ? 18.531 -25.188 -18.203 1 95.12 146 TYR B CA 1
ATOM 7563 C C . TYR B 1 146 ? 18.297 -23.75 -17.734 1 95.12 146 TYR B C 1
ATOM 7565 O O . TYR B 1 146 ? 18.891 -23.328 -16.75 1 95.12 146 TYR B O 1
ATOM 7573 N N . ASP B 1 147 ? 17.422 -23.141 -18.391 1 90.75 147 ASP B N 1
ATOM 7574 C CA . ASP B 1 147 ? 17.25 -21.703 -18.156 1 90.75 147 ASP B CA 1
ATOM 7575 C C . ASP B 1 147 ? 16.484 -21.453 -16.844 1 90.75 147 ASP B C 1
ATOM 7577 O O . ASP B 1 147 ? 16.766 -20.484 -16.141 1 90.75 147 ASP B O 1
ATOM 7581 N N . ARG B 1 148 ? 15.594 -22.406 -16.438 1 89.62 148 ARG B N 1
ATOM 7582 C CA . ARG B 1 148 ? 14.633 -22.031 -15.414 1 89.62 148 ARG B CA 1
ATOM 7583 C C . ARG B 1 148 ? 14.781 -22.906 -14.172 1 89.62 148 ARG B C 1
ATOM 7585 O O . ARG B 1 148 ? 14.398 -22.484 -13.078 1 89.62 148 ARG B O 1
ATOM 7592 N N . TYR B 1 149 ? 15.336 -24.062 -14.297 1 94.75 149 TYR B N 1
ATOM 7593 C CA . TYR B 1 149 ? 15.141 -24.984 -13.188 1 94.75 149 TYR B CA 1
ATOM 7594 C C . TYR B 1 149 ? 16.484 -25.484 -12.656 1 94.75 149 TYR B C 1
ATOM 7596 O O . TYR B 1 149 ? 16.609 -25.766 -11.461 1 94.75 149 TYR B O 1
ATOM 7604 N N . LEU B 1 150 ? 17.453 -25.594 -13.516 1 97.31 150 LEU B N 1
ATOM 7605 C CA . LEU B 1 150 ? 18.734 -26.141 -13.055 1 97.31 150 LEU B CA 1
ATOM 7606 C C . LEU B 1 150 ? 19.453 -25.141 -12.164 1 97.31 150 LEU B C 1
ATOM 7608 O O . LEU B 1 150 ? 19.422 -23.938 -12.422 1 97.31 150 LEU B O 1
ATOM 7612 N N . LEU B 1 151 ? 20.094 -25.594 -11.109 1 96.75 151 LEU B N 1
ATOM 7613 C CA . LEU B 1 151 ? 20.844 -24.75 -10.188 1 96.75 151 LEU B CA 1
ATOM 7614 C C . LEU B 1 151 ? 22.125 -24.234 -10.852 1 96.75 151 LEU B C 1
ATOM 7616 O O . LEU B 1 151 ? 22.766 -24.969 -11.609 1 96.75 151 LEU B O 1
ATOM 7620 N N . LYS B 1 152 ? 22.391 -23.062 -10.695 1 95.31 152 LYS B N 1
ATOM 7621 C CA . LYS B 1 152 ? 23.594 -22.406 -11.164 1 95.31 152 LYS B CA 1
ATOM 7622 C C . LYS B 1 152 ? 24.359 -21.766 -10 1 95.31 152 LYS B C 1
ATOM 7624 O O . LYS B 1 152 ? 23.766 -21.484 -8.953 1 95.31 152 LYS B O 1
ATOM 7629 N N . ASP B 1 153 ? 25.578 -21.625 -10.117 1 92.81 153 ASP B N 1
ATOM 7630 C CA . ASP B 1 153 ? 26.359 -20.984 -9.07 1 92.81 153 ASP B CA 1
ATOM 7631 C C . ASP B 1 153 ? 26.25 -19.453 -9.141 1 92.81 153 ASP B C 1
ATOM 7633 O O . ASP B 1 153 ? 25.422 -18.938 -9.898 1 92.81 153 ASP B O 1
ATOM 7637 N N . ALA B 1 154 ? 26.969 -18.766 -8.328 1 85.81 154 ALA B N 1
ATOM 7638 C CA . ALA B 1 154 ? 26.906 -17.312 -8.219 1 85.81 154 ALA B CA 1
ATOM 7639 C C . ALA B 1 154 ? 27.312 -16.641 -9.523 1 85.81 154 ALA B C 1
ATOM 7641 O O . ALA B 1 154 ? 26.891 -15.516 -9.805 1 85.81 154 ALA B O 1
ATOM 7642 N N . ASN B 1 155 ? 28.125 -17.344 -10.344 1 87.25 155 ASN B N 1
ATOM 7643 C CA . ASN B 1 155 ? 28.562 -16.812 -11.633 1 87.25 155 ASN B CA 1
ATOM 7644 C C . ASN B 1 155 ? 27.656 -17.297 -12.773 1 87.25 155 ASN B C 1
ATOM 7646 O O . ASN B 1 155 ? 28.016 -17.156 -13.945 1 87.25 155 ASN B O 1
ATOM 7650 N N . ASN B 1 156 ? 26.625 -17.984 -12.484 1 89.12 156 ASN B N 1
ATOM 7651 C CA . ASN B 1 156 ? 25.609 -18.469 -13.422 1 89.12 156 ASN B CA 1
ATOM 7652 C C . ASN B 1 156 ? 26.094 -19.688 -14.195 1 89.12 156 ASN B C 1
ATOM 7654 O O . ASN B 1 156 ? 25.609 -19.984 -15.289 1 89.12 156 ASN B O 1
ATOM 7658 N N . ASN B 1 157 ? 27.078 -20.312 -13.68 1 93.75 157 ASN B N 1
ATOM 7659 C CA . ASN B 1 157 ? 27.469 -21.594 -14.242 1 93.75 157 ASN B CA 1
ATOM 7660 C C . ASN B 1 157 ? 26.594 -22.734 -13.719 1 93.75 157 ASN B C 1
ATOM 7662 O O . ASN B 1 157 ? 26.312 -22.797 -12.523 1 93.75 157 ASN B O 1
ATOM 7666 N N . PRO B 1 158 ? 26.203 -23.594 -14.664 1 96.56 158 PRO B N 1
ATOM 7667 C CA . PRO B 1 158 ? 25.375 -24.703 -14.195 1 96.56 158 PRO B CA 1
ATOM 7668 C C . PRO B 1 158 ? 26.141 -25.672 -13.289 1 96.56 158 PRO B C 1
ATOM 7670 O O . PRO B 1 158 ? 27.328 -25.938 -13.523 1 96.56 158 PRO B O 1
ATOM 7673 N N . ILE B 1 159 ? 25.5 -26.188 -12.242 1 97.62 159 ILE B N 1
ATOM 7674 C CA . ILE B 1 159 ? 26.141 -27.109 -11.312 1 97.62 159 ILE B CA 1
ATOM 7675 C C . ILE B 1 159 ? 25.281 -28.359 -11.141 1 97.62 159 ILE B C 1
ATOM 7677 O O . ILE B 1 159 ? 25.531 -29.172 -10.242 1 97.62 159 ILE B O 1
ATOM 7681 N N . GLU B 1 160 ? 24.281 -28.453 -11.898 1 98.06 160 GLU B N 1
ATOM 7682 C CA . GLU B 1 160 ? 23.297 -29.531 -11.797 1 98.06 160 GLU B CA 1
ATOM 7683 C C . GLU B 1 160 ? 22.922 -30.078 -13.18 1 98.06 160 GLU B C 1
ATOM 7685 O O . GLU B 1 160 ? 22.922 -29.328 -14.164 1 98.06 160 GLU B O 1
ATOM 7690 N N . LEU B 1 161 ? 22.719 -31.328 -13.242 1 98.44 161 LEU B N 1
ATOM 7691 C CA . LEU B 1 161 ? 22.25 -32 -14.453 1 98.44 161 LEU B CA 1
ATOM 7692 C C . LEU B 1 161 ? 20.812 -32.469 -14.266 1 98.44 161 LEU B C 1
ATOM 7694 O O . LEU B 1 161 ? 20.312 -32.531 -13.141 1 98.44 161 LEU B O 1
ATOM 7698 N N . PRO B 1 162 ? 20.094 -32.844 -15.305 1 98.5 162 PRO B N 1
ATOM 7699 C CA . PRO B 1 162 ? 18.656 -33.125 -15.25 1 98.5 162 PRO B CA 1
ATOM 7700 C C . PRO B 1 162 ? 18.312 -34.219 -14.242 1 98.5 162 PRO B C 1
ATOM 7702 O O . PRO B 1 162 ? 17.422 -34.031 -13.414 1 98.5 162 PRO B O 1
ATOM 7705 N N . GLN B 1 163 ? 19 -35.375 -14.336 1 98.69 163 GLN B N 1
ATOM 7706 C CA . GLN B 1 163 ? 18.641 -36.469 -13.461 1 98.69 163 GLN B CA 1
ATOM 7707 C C . GLN B 1 163 ? 19 -36.156 -12.016 1 98.69 163 GLN B C 1
ATOM 7709 O O . GLN B 1 163 ? 18.312 -36.594 -11.094 1 98.69 163 GLN B O 1
ATOM 7714 N N . HIS B 1 164 ? 20.125 -35.438 -11.797 1 98.62 164 HIS B N 1
ATOM 7715 C CA . HIS B 1 164 ? 20.406 -34.938 -10.453 1 98.62 164 HIS B CA 1
ATOM 7716 C C . HIS B 1 164 ? 19.281 -34.062 -9.922 1 98.62 164 HIS B C 1
ATOM 7718 O O . HIS B 1 164 ? 18.906 -34.156 -8.75 1 98.62 164 HIS B O 1
ATOM 7724 N N . MET B 1 165 ? 18.75 -33.188 -10.766 1 98.5 165 MET B N 1
ATOM 7725 C CA . MET B 1 165 ? 17.656 -32.312 -10.375 1 98.5 165 MET B CA 1
ATOM 7726 C C . MET B 1 165 ? 16.438 -33.125 -9.961 1 98.5 165 MET B C 1
ATOM 7728 O O . MET B 1 165 ? 15.891 -32.906 -8.867 1 98.5 165 MET B O 1
ATOM 7732 N N . PHE B 1 166 ? 16.016 -34.062 -10.773 1 98.75 166 PHE B N 1
ATOM 7733 C CA . PHE B 1 166 ? 14.828 -34.844 -10.492 1 98.75 166 PHE B CA 1
ATOM 7734 C C . PHE B 1 166 ? 15.008 -35.656 -9.219 1 98.75 166 PHE B C 1
ATOM 7736 O O . PHE B 1 166 ? 14.086 -35.75 -8.398 1 98.75 166 PHE B O 1
ATOM 7743 N N . MET B 1 167 ? 16.172 -36.25 -9.086 1 98.75 167 MET B N 1
ATOM 7744 C CA . MET B 1 167 ? 16.406 -37.062 -7.906 1 98.75 167 MET B CA 1
ATOM 7745 C C . MET B 1 167 ? 16.438 -36.219 -6.648 1 98.75 167 MET B C 1
ATOM 7747 O O . MET B 1 167 ? 15.875 -36.562 -5.621 1 98.75 167 MET B O 1
ATOM 7751 N N . SER B 1 168 ? 17.172 -35.094 -6.723 1 98.56 168 SER B N 1
ATOM 7752 C CA . SER B 1 168 ? 17.266 -34.25 -5.555 1 98.56 168 SER B CA 1
ATOM 7753 C C . SER B 1 168 ? 15.898 -33.688 -5.152 1 98.56 168 SER B C 1
ATOM 7755 O O . SER B 1 168 ? 15.609 -33.562 -3.965 1 98.56 168 SER B O 1
ATOM 7757 N N . ILE B 1 169 ? 15.031 -33.344 -6.094 1 98.62 169 ILE B N 1
ATOM 7758 C CA . ILE B 1 169 ? 13.664 -32.906 -5.82 1 98.62 169 ILE B CA 1
ATOM 7759 C C . ILE B 1 169 ? 12.883 -34.031 -5.164 1 98.62 169 ILE B C 1
ATOM 7761 O O . ILE B 1 169 ? 12.203 -33.812 -4.156 1 98.62 169 ILE B O 1
ATOM 7765 N N . ALA B 1 170 ? 13.016 -35.219 -5.746 1 98.81 170 ALA B N 1
ATOM 7766 C CA . ALA B 1 170 ? 12.352 -36.406 -5.203 1 98.81 170 ALA B CA 1
ATOM 7767 C C . ALA B 1 170 ? 12.781 -36.656 -3.76 1 98.81 170 ALA B C 1
ATOM 7769 O O . ALA B 1 170 ? 11.945 -36.938 -2.896 1 98.81 170 ALA B O 1
ATOM 7770 N N . MET B 1 171 ? 14.086 -36.562 -3.545 1 98.69 171 MET B N 1
ATOM 7771 C CA . MET B 1 171 ? 14.641 -36.75 -2.205 1 98.69 171 MET B CA 1
ATOM 7772 C C . MET B 1 171 ? 14.078 -35.719 -1.238 1 98.69 171 MET B C 1
ATOM 7774 O O . MET B 1 171 ? 13.586 -36.062 -0.164 1 98.69 171 MET B O 1
ATOM 7778 N N . PHE B 1 172 ? 14.148 -34.469 -1.6 1 98.25 172 PHE B N 1
ATOM 7779 C CA . PHE B 1 172 ? 13.648 -33.406 -0.745 1 98.25 172 PHE B CA 1
ATOM 7780 C C . PHE B 1 172 ? 12.188 -33.656 -0.363 1 98.25 172 PHE B C 1
ATOM 7782 O O . PHE B 1 172 ? 11.828 -33.562 0.813 1 98.25 172 PHE B O 1
ATOM 7789 N N . LEU B 1 173 ? 11.336 -34 -1.275 1 98.56 173 LEU B N 1
ATOM 7790 C CA . LEU B 1 173 ? 9.898 -34.156 -1.053 1 98.56 173 LEU B CA 1
ATOM 7791 C C . LEU B 1 173 ? 9.609 -35.406 -0.254 1 98.56 173 LEU B C 1
ATOM 7793 O O . LEU B 1 173 ? 8.547 -35.531 0.359 1 98.56 173 LEU B O 1
ATOM 7797 N N . ALA B 1 174 ? 10.539 -36.375 -0.224 1 98.5 174 ALA B N 1
ATOM 7798 C CA . ALA B 1 174 ? 10.328 -37.625 0.474 1 98.5 174 ALA B CA 1
ATOM 7799 C C . ALA B 1 174 ? 10.984 -37.625 1.851 1 98.5 174 ALA B C 1
ATOM 7801 O O . ALA B 1 174 ? 10.875 -38.594 2.611 1 98.5 174 ALA B O 1
ATOM 7802 N N . GLN B 1 175 ? 11.602 -36.562 2.236 1 96.75 175 GLN B N 1
ATOM 7803 C CA . GLN B 1 175 ? 12.57 -36.562 3.328 1 96.75 175 GLN B CA 1
ATOM 7804 C C . GLN B 1 175 ? 11.906 -36.875 4.66 1 96.75 175 GLN B C 1
ATOM 7806 O O . GLN B 1 175 ? 12.57 -37.344 5.59 1 96.75 175 GLN B O 1
ATOM 7811 N N . ASN B 1 176 ? 10.586 -36.688 4.773 1 94.62 176 ASN B N 1
ATOM 7812 C CA . ASN B 1 176 ? 9.906 -36.938 6.039 1 94.62 176 ASN B CA 1
ATOM 7813 C C . ASN B 1 176 ? 9.125 -38.25 6.008 1 94.62 176 ASN B C 1
ATOM 7815 O O . ASN B 1 176 ? 8.391 -38.562 6.945 1 94.62 176 ASN B O 1
ATOM 7819 N N . GLU B 1 177 ? 9.258 -39 4.949 1 97.44 177 GLU B N 1
ATOM 7820 C CA . GLU B 1 177 ? 8.57 -40.281 4.82 1 97.44 177 GLU B CA 1
ATOM 7821 C C . GLU B 1 177 ? 9.227 -41.344 5.688 1 97.44 177 GLU B C 1
ATOM 7823 O O . GLU B 1 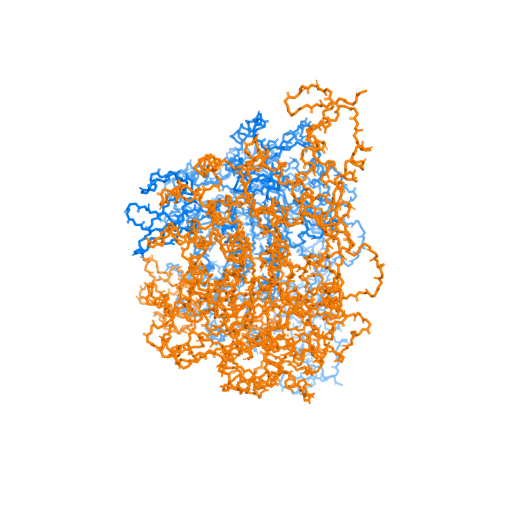177 ? 10.414 -41.25 6.008 1 97.44 177 GLU B O 1
ATOM 7828 N N . GLN B 1 178 ? 8.477 -42.406 6.066 1 95.94 178 GLN B N 1
ATOM 7829 C CA . GLN B 1 178 ? 8.992 -43.531 6.859 1 95.94 178 GLN B CA 1
ATOM 7830 C C . GLN B 1 178 ? 10.086 -44.281 6.105 1 95.94 178 GLN B C 1
ATOM 7832 O O . GLN B 1 178 ? 11.07 -44.719 6.699 1 95.94 178 GLN B O 1
ATOM 7837 N N . GLU B 1 179 ? 9.844 -44.469 4.84 1 97.5 179 GLU B N 1
ATOM 7838 C CA . GLU B 1 179 ? 10.812 -45.062 3.934 1 97.5 179 GLU B CA 1
ATOM 7839 C C . GLU B 1 179 ? 11.273 -44.062 2.869 1 97.5 179 GLU B C 1
ATOM 7841 O O . GLU B 1 179 ? 10.953 -44.219 1.689 1 97.5 179 GLU B O 1
ATOM 7846 N N . PRO B 1 180 ? 12.133 -43.219 3.297 1 98.06 180 PRO B N 1
ATOM 7847 C CA . PRO B 1 180 ? 12.453 -42.094 2.42 1 98.06 180 PRO B CA 1
ATOM 7848 C C . PRO B 1 180 ? 13.109 -42.531 1.111 1 98.06 180 PRO B C 1
ATOM 7850 O O . PRO B 1 180 ? 12.812 -41.969 0.052 1 98.06 180 PRO B O 1
ATOM 7853 N N . ASN B 1 181 ? 14.008 -43.531 1.128 1 98.62 181 ASN B N 1
ATOM 7854 C CA . ASN B 1 181 ? 14.672 -44 -0.093 1 98.62 181 ASN B CA 1
ATOM 7855 C C . ASN B 1 181 ? 13.672 -44.562 -1.09 1 98.62 181 ASN B C 1
ATOM 7857 O O . ASN B 1 181 ? 13.727 -44.25 -2.281 1 98.62 181 ASN B O 1
ATOM 7861 N N . LYS B 1 182 ? 12.789 -45.375 -0.561 1 98.62 182 LYS B N 1
ATOM 7862 C CA . LYS B 1 182 ? 11.797 -46.031 -1.411 1 98.62 182 LYS B CA 1
ATOM 7863 C C . LYS B 1 182 ? 10.867 -45 -2.049 1 98.62 182 LYS B C 1
ATOM 7865 O O . LYS B 1 182 ? 10.602 -45.062 -3.252 1 98.62 182 LYS B O 1
ATOM 7870 N N . ILE B 1 183 ? 10.359 -44.125 -1.241 1 98.62 183 ILE B N 1
ATOM 7871 C CA . ILE B 1 183 ? 9.414 -43.125 -1.715 1 98.62 183 ILE B CA 1
ATOM 7872 C C . ILE B 1 183 ? 10.109 -42.156 -2.676 1 98.62 183 ILE B C 1
ATOM 7874 O O . ILE B 1 183 ? 9.531 -41.75 -3.689 1 98.62 183 ILE B O 1
ATOM 7878 N N . ALA B 1 184 ? 11.344 -41.75 -2.381 1 98.81 184 ALA B N 1
ATOM 7879 C CA . ALA B 1 184 ? 12.109 -40.906 -3.295 1 98.81 184 ALA B CA 1
ATOM 7880 C C . ALA B 1 184 ? 12.242 -41.562 -4.668 1 98.81 184 ALA B C 1
ATOM 7882 O O . ALA B 1 184 ? 12.141 -40.906 -5.695 1 98.81 184 ALA B O 1
ATOM 7883 N N . LEU B 1 185 ? 12.508 -42.812 -4.66 1 98.75 185 LEU B N 1
ATOM 7884 C CA . LEU B 1 185 ? 12.641 -43.531 -5.922 1 98.75 185 LEU B CA 1
ATOM 7885 C C . LEU B 1 185 ? 11.328 -43.531 -6.695 1 98.75 185 LEU B C 1
ATOM 7887 O O . LEU B 1 185 ? 11.328 -43.375 -7.918 1 98.75 185 LEU B O 1
ATOM 7891 N N . GLU B 1 186 ? 10.211 -43.75 -5.992 1 98.69 186 GLU B N 1
ATOM 7892 C CA . GLU B 1 186 ? 8.906 -43.688 -6.645 1 98.69 186 GLU B CA 1
ATOM 7893 C C . GLU B 1 186 ? 8.68 -42.312 -7.293 1 98.69 186 GLU B C 1
ATOM 7895 O O . GLU B 1 186 ? 8.227 -42.25 -8.438 1 98.69 186 GLU B O 1
ATOM 7900 N N . PHE B 1 187 ? 8.992 -41.281 -6.496 1 98.88 187 PHE B N 1
ATOM 7901 C CA . PHE B 1 187 ? 8.844 -39.906 -7.023 1 98.88 187 PHE B CA 1
ATOM 7902 C C . PHE B 1 187 ? 9.75 -39.719 -8.227 1 98.88 187 PHE B C 1
ATOM 7904 O O . PHE B 1 187 ? 9.32 -39.188 -9.25 1 98.88 187 PHE B O 1
ATOM 7911 N N . TYR B 1 188 ? 11.031 -40.094 -8.148 1 98.81 188 TYR B N 1
ATOM 7912 C CA . TYR B 1 188 ? 12.008 -39.969 -9.219 1 98.81 188 TYR B CA 1
ATOM 7913 C C . TYR B 1 188 ? 11.531 -40.656 -10.492 1 98.81 188 TYR B C 1
ATOM 7915 O O . TYR B 1 188 ? 11.648 -40.094 -11.586 1 98.81 188 TYR B O 1
ATOM 7923 N N . GLU B 1 189 ? 10.992 -41.781 -10.367 1 98.69 189 GLU B N 1
ATOM 7924 C CA . GLU B 1 189 ? 10.562 -42.562 -11.523 1 98.69 189 GLU B CA 1
ATOM 7925 C C . GLU B 1 189 ? 9.469 -41.844 -12.305 1 98.69 189 GLU B C 1
ATOM 7927 O O . GLU B 1 189 ? 9.555 -41.719 -13.523 1 98.69 189 GLU B O 1
ATOM 7932 N N . VAL B 1 190 ? 8.539 -41.406 -11.633 1 98.75 190 VAL B N 1
ATOM 7933 C CA . VAL B 1 190 ? 7.402 -40.75 -12.281 1 98.75 190 VAL B CA 1
ATOM 7934 C C . VAL B 1 190 ? 7.836 -39.438 -12.898 1 98.75 190 VAL B C 1
ATOM 7936 O O . VAL B 1 190 ? 7.488 -39.125 -14.039 1 98.75 190 VAL B O 1
ATOM 7939 N N . LEU B 1 191 ? 8.633 -38.625 -12.18 1 98.75 191 LEU B N 1
ATOM 7940 C CA . LEU B 1 191 ? 9.055 -37.312 -12.641 1 98.75 191 LEU B CA 1
ATOM 7941 C C . LEU B 1 191 ? 10.047 -37.438 -13.797 1 98.75 191 LEU B C 1
ATOM 7943 O O . LEU B 1 191 ? 9.891 -36.781 -14.82 1 98.75 191 LEU B O 1
ATOM 7947 N N . SER B 1 192 ? 11.047 -38.281 -13.68 1 98.62 192 SER B N 1
ATOM 7948 C CA . SER B 1 192 ? 12.117 -38.375 -14.664 1 98.62 192 SER B CA 1
ATOM 7949 C C . SER B 1 192 ? 11.641 -39.062 -15.945 1 98.62 192 SER B C 1
ATOM 7951 O O . SER B 1 192 ? 12.25 -38.906 -17 1 98.62 192 SER B O 1
ATOM 7953 N N . LYS B 1 193 ? 10.516 -39.844 -15.82 1 98.62 193 LYS B N 1
ATOM 7954 C CA . LYS B 1 193 ? 9.93 -40.469 -17 1 98.62 193 LYS B CA 1
ATOM 7955 C C . LYS B 1 193 ? 8.914 -39.531 -17.672 1 98.62 193 LYS B C 1
ATOM 7957 O O . LYS B 1 193 ? 8.312 -39.906 -18.688 1 98.62 193 LYS B O 1
ATOM 7962 N N . PHE B 1 194 ? 8.695 -38.406 -17.172 1 98.62 194 PHE B N 1
ATOM 7963 C CA . PHE B 1 194 ? 7.785 -37.375 -17.672 1 98.62 194 PHE B CA 1
ATOM 7964 C C . PHE B 1 194 ? 6.344 -37.875 -17.641 1 98.62 194 PHE B C 1
ATOM 7966 O O . PHE B 1 194 ? 5.52 -37.438 -18.453 1 98.62 194 PHE B O 1
ATOM 7973 N N . GLU B 1 195 ? 6.059 -38.812 -16.703 1 98.75 195 GLU B N 1
ATOM 7974 C CA . GLU B 1 195 ? 4.703 -39.344 -16.578 1 98.75 195 GLU B CA 1
ATOM 7975 C C . GLU B 1 195 ? 3.783 -38.344 -15.883 1 98.75 195 GLU B C 1
ATOM 7977 O O . GLU B 1 195 ? 2.58 -38.312 -16.141 1 98.75 195 GLU B O 1
ATOM 7982 N N . ALA B 1 196 ? 4.309 -37.594 -15.008 1 98.56 196 ALA B N 1
ATOM 7983 C CA . ALA B 1 196 ? 3.699 -36.469 -14.312 1 98.56 196 ALA B CA 1
ATOM 7984 C C . ALA B 1 196 ? 4.75 -35.438 -13.914 1 98.56 196 ALA B C 1
ATOM 7986 O O . ALA B 1 196 ? 5.949 -35.719 -13.938 1 98.56 196 ALA B O 1
ATOM 7987 N N . MET B 1 197 ? 4.273 -34.25 -13.641 1 98.19 197 MET B N 1
ATOM 7988 C CA . MET B 1 197 ? 5.246 -33.219 -13.32 1 98.19 197 MET B CA 1
ATOM 7989 C C . MET B 1 197 ? 4.688 -32.25 -12.281 1 98.19 197 MET B C 1
ATOM 7991 O O . MET B 1 197 ? 3.496 -31.953 -12.281 1 98.19 197 MET B O 1
ATOM 7995 N N . CYS B 1 198 ? 5.539 -31.812 -11.391 1 96.81 198 CYS B N 1
ATOM 7996 C CA . CYS B 1 198 ? 5.172 -30.781 -10.43 1 96.81 198 CYS B CA 1
ATOM 7997 C C . CYS B 1 198 ? 5.129 -29.406 -11.102 1 96.81 198 CYS B C 1
ATOM 7999 O O . CYS B 1 198 ? 5.738 -29.203 -12.156 1 96.81 198 CYS B O 1
ATOM 8001 N N . ALA B 1 199 ? 4.426 -28.5 -10.445 1 95.44 199 ALA B N 1
ATOM 8002 C CA . ALA B 1 199 ? 4.379 -27.141 -10.961 1 95.44 199 ALA B CA 1
ATOM 8003 C C . ALA B 1 199 ? 5.734 -26.453 -10.82 1 95.44 199 ALA B C 1
ATOM 8005 O O . ALA B 1 199 ? 6.605 -26.938 -10.086 1 95.44 199 ALA B O 1
ATOM 8006 N N . THR B 1 200 ? 5.871 -25.328 -11.438 1 93.75 200 THR B N 1
ATOM 8007 C CA . THR B 1 200 ? 7.125 -24.594 -11.602 1 93.75 200 THR B CA 1
ATOM 8008 C C . THR B 1 200 ? 7.75 -24.281 -10.25 1 93.75 200 THR B C 1
ATOM 8010 O O . THR B 1 200 ? 8.938 -24.547 -10.031 1 93.75 200 THR B O 1
ATOM 8013 N N . PRO B 1 201 ? 7.02 -23.797 -9.25 1 94 201 PRO B N 1
ATOM 8014 C CA . PRO B 1 201 ? 7.676 -23.438 -7.992 1 94 201 PRO B CA 1
ATOM 8015 C C . PRO B 1 201 ? 8.273 -24.656 -7.281 1 94 201 PRO B C 1
ATOM 8017 O O . PRO B 1 201 ? 9.344 -24.562 -6.688 1 94 201 PRO B O 1
ATOM 8020 N N . THR B 1 202 ? 7.594 -25.75 -7.348 1 96.44 202 THR B N 1
ATOM 8021 C CA . THR B 1 202 ? 8.141 -26.953 -6.75 1 96.44 202 THR B CA 1
ATOM 8022 C C . THR B 1 202 ? 9.391 -27.422 -7.492 1 96.44 202 THR B C 1
ATOM 8024 O O . THR B 1 202 ? 10.398 -27.766 -6.871 1 96.44 202 THR B O 1
ATOM 8027 N N . LEU B 1 203 ? 9.336 -27.359 -8.828 1 96 203 LEU B N 1
ATOM 8028 C CA . LEU B 1 203 ? 10.477 -27.781 -9.633 1 96 203 LEU B CA 1
ATOM 8029 C C . LEU B 1 203 ? 11.68 -26.875 -9.398 1 96 203 LEU B C 1
ATOM 8031 O O . LEU B 1 203 ? 12.812 -27.359 -9.32 1 96 203 LEU B O 1
ATOM 8035 N N . ALA B 1 204 ? 11.414 -25.656 -9.273 1 93.94 204 ALA B N 1
ATOM 8036 C CA . ALA B 1 204 ? 12.484 -24.672 -9.195 1 93.94 204 ALA B CA 1
ATOM 8037 C C . ALA B 1 204 ? 13.07 -24.625 -7.785 1 93.94 204 ALA B C 1
ATOM 8039 O O . ALA B 1 204 ? 14.273 -24.406 -7.617 1 93.94 204 ALA B O 1
ATOM 8040 N N . ASN B 1 205 ? 12.164 -24.859 -6.773 1 94.94 205 ASN B N 1
ATOM 8041 C CA . ASN B 1 205 ? 12.602 -24.453 -5.445 1 94.94 205 ASN B CA 1
ATOM 8042 C C . ASN B 1 205 ? 12.742 -25.641 -4.5 1 94.94 205 ASN B C 1
ATOM 8044 O O . ASN B 1 205 ? 13.352 -25.516 -3.436 1 94.94 205 ASN B O 1
ATOM 8048 N N . ALA B 1 206 ? 12.234 -26.734 -5 1 95.88 206 ALA B N 1
ATOM 8049 C CA . ALA B 1 206 ? 12.406 -27.906 -4.137 1 95.88 206 ALA B CA 1
ATOM 8050 C C . ALA B 1 206 ? 13.883 -28.219 -3.918 1 95.88 206 ALA B C 1
ATOM 8052 O O . ALA B 1 206 ? 14.68 -28.172 -4.859 1 95.88 206 ALA B O 1
ATOM 8053 N N . ARG B 1 207 ? 14.383 -28.453 -2.805 1 95.69 207 ARG B N 1
ATOM 8054 C CA . ARG B 1 207 ? 15.719 -28.828 -2.354 1 95.69 207 ARG B CA 1
ATOM 8055 C C . ARG B 1 207 ? 16.562 -27.609 -2.051 1 95.69 207 ARG B C 1
ATOM 8057 O O . ARG B 1 207 ? 17.625 -27.703 -1.434 1 95.69 207 ARG B O 1
ATOM 8064 N N . THR B 1 208 ? 16.109 -26.422 -2.557 1 94.56 208 THR B N 1
ATOM 8065 C CA . THR B 1 208 ? 16.906 -25.219 -2.373 1 94.56 208 THR B CA 1
ATOM 8066 C C . THR B 1 208 ? 16.75 -24.656 -0.963 1 94.56 208 THR B C 1
ATOM 8068 O O . THR B 1 208 ? 15.953 -25.188 -0.176 1 94.56 208 THR B O 1
ATOM 8071 N N . THR B 1 209 ? 17.484 -23.609 -0.646 1 89.44 209 THR B N 1
ATOM 8072 C CA . THR B 1 209 ? 17.453 -22.984 0.673 1 89.44 209 THR B CA 1
ATOM 8073 C C . THR B 1 209 ? 16.172 -22.172 0.867 1 89.44 209 THR B C 1
ATOM 8075 O O . THR B 1 209 ? 15.773 -21.906 2 1 89.44 209 THR B O 1
ATOM 8078 N N . LYS B 1 210 ? 15.539 -21.781 -0.157 1 86.5 210 LYS B N 1
ATOM 8079 C CA . LYS B 1 210 ? 14.227 -21.141 -0.154 1 86.5 210 LYS B CA 1
ATOM 8080 C C . LYS B 1 210 ? 13.195 -22.016 -0.862 1 86.5 210 LYS B C 1
ATOM 8082 O O . LYS B 1 210 ? 12.766 -21.703 -1.973 1 86.5 210 LYS B O 1
ATOM 8087 N N . HIS B 1 211 ? 12.711 -22.875 -0.129 1 93.88 211 HIS B N 1
ATOM 8088 C CA . HIS B 1 211 ? 11.867 -23.922 -0.716 1 93.88 211 HIS B CA 1
ATOM 8089 C C . HIS B 1 211 ? 10.398 -23.516 -0.693 1 93.88 211 HIS B C 1
ATOM 8091 O O . HIS B 1 211 ? 9.562 -24.219 -0.119 1 93.88 211 HIS B O 1
ATOM 8097 N N . GLN B 1 212 ? 10.055 -22.328 -1.193 1 94.06 212 GLN B N 1
ATOM 8098 C CA . GLN B 1 212 ? 8.672 -21.953 -1.478 1 94.06 212 GLN B CA 1
ATOM 8099 C C . GLN B 1 212 ? 8.109 -22.781 -2.635 1 94.06 212 GLN B C 1
ATOM 8101 O O . GLN B 1 212 ? 8.516 -22.609 -3.783 1 94.06 212 GLN B O 1
ATOM 8106 N N . LEU B 1 213 ? 7.145 -23.578 -2.379 1 96.69 213 LEU B N 1
ATOM 8107 C CA . LEU B 1 213 ? 6.758 -24.625 -3.326 1 96.69 213 LEU B CA 1
ATOM 8108 C C . LEU B 1 213 ? 5.375 -24.344 -3.902 1 96.69 213 LEU B C 1
ATOM 8110 O O . LEU B 1 213 ? 4.977 -24.953 -4.895 1 96.69 213 LEU B O 1
ATOM 8114 N N . SER B 1 214 ? 4.59 -23.406 -3.35 1 95.75 214 SER B N 1
ATOM 8115 C CA . SER B 1 214 ? 3.215 -23.141 -3.764 1 95.75 214 SER B CA 1
ATOM 8116 C C . SER B 1 214 ? 3.174 -22.188 -4.957 1 95.75 214 SER B C 1
ATOM 8118 O O . SER B 1 214 ? 4.008 -21.281 -5.066 1 95.75 214 SER B O 1
ATOM 8120 N N . SER B 1 215 ? 2.125 -22.391 -5.758 1 93.88 215 SER B N 1
ATOM 8121 C CA . SER B 1 215 ? 2.045 -21.656 -7.012 1 93.88 215 SER B CA 1
ATOM 8122 C C . SER B 1 215 ? 1.3 -20.328 -6.828 1 93.88 215 SER B C 1
ATOM 8124 O O . SER B 1 215 ? 1.601 -19.344 -7.504 1 93.88 215 SER B O 1
ATOM 8126 N N . CYS B 1 216 ? 0.275 -20.328 -6.129 1 95 216 CYS B N 1
ATOM 8127 C CA . CYS B 1 216 ? -0.553 -19.125 -6.039 1 95 216 CYS B CA 1
ATOM 8128 C C . CYS B 1 216 ? -1.265 -19.062 -4.695 1 95 216 CYS B C 1
ATOM 8130 O O . CYS B 1 216 ? -1.304 -20.047 -3.953 1 95 216 CYS B O 1
ATOM 8132 N N . TYR B 1 217 ? -1.761 -17.922 -4.383 1 97.19 217 TYR B N 1
ATOM 8133 C CA . TYR B 1 217 ? -2.496 -17.625 -3.158 1 97.19 217 TYR B CA 1
ATOM 8134 C C . TYR B 1 217 ? -3.766 -16.844 -3.459 1 97.19 217 TYR B C 1
ATOM 8136 O O . TYR B 1 217 ? -3.795 -16.031 -4.387 1 97.19 217 TYR B O 1
ATOM 8144 N N . ILE B 1 218 ? -4.863 -17.125 -2.754 1 98.56 218 ILE B N 1
ATOM 8145 C CA . ILE B 1 218 ? -6.145 -16.438 -2.92 1 98.56 218 ILE B CA 1
ATOM 8146 C C . ILE B 1 218 ? -6.586 -15.844 -1.587 1 98.56 218 ILE B C 1
ATOM 8148 O O . ILE B 1 218 ? -6.652 -16.547 -0.574 1 98.56 218 ILE B O 1
ATOM 8152 N N . GLY B 1 219 ? -6.789 -14.578 -1.562 1 98.31 219 GLY B N 1
ATOM 8153 C CA . GLY B 1 219 ? -7.23 -13.922 -0.339 1 98.31 219 GLY B CA 1
ATOM 8154 C C . GLY B 1 219 ? -8.438 -13.031 -0.543 1 98.31 219 GLY B C 1
ATOM 8155 O O . GLY B 1 219 ? -9.008 -12.992 -1.634 1 98.31 219 GLY B O 1
ATOM 8156 N N . SER B 1 220 ? -8.922 -12.414 0.585 1 98.38 220 SER B N 1
ATOM 8157 C CA . SER B 1 220 ? -10.07 -11.516 0.589 1 98.38 220 SER B CA 1
ATOM 8158 C C . SER B 1 220 ? -9.781 -10.258 1.404 1 98.38 220 SER B C 1
ATOM 8160 O O . SER B 1 220 ? -9.078 -10.312 2.414 1 98.38 220 SER B O 1
ATOM 8162 N N . THR B 1 221 ? -10.32 -9.18 0.939 1 97.81 221 THR B N 1
ATOM 8163 C CA . THR B 1 221 ? -10.094 -7.895 1.591 1 97.81 221 THR B CA 1
ATOM 8164 C C . THR B 1 221 ? -11.336 -7.457 2.361 1 97.81 221 THR B C 1
ATOM 8166 O O . THR B 1 221 ? -12.445 -7.461 1.82 1 97.81 221 THR B O 1
ATOM 8169 N N . PRO B 1 222 ? -11.219 -7.078 3.658 1 97.38 222 PRO B N 1
ATOM 8170 C CA . PRO B 1 222 ? -12.352 -6.484 4.375 1 97.38 222 PRO B CA 1
ATOM 8171 C C . PRO B 1 222 ? -12.586 -5.027 3.998 1 97.38 222 PRO B C 1
ATOM 8173 O O . PRO B 1 222 ? -11.82 -4.453 3.219 1 97.38 222 PRO B O 1
ATOM 8176 N N . ASP B 1 223 ? -13.711 -4.484 4.508 1 95.69 223 ASP B N 1
ATOM 8177 C CA . ASP B 1 223 ? -14.07 -3.104 4.207 1 95.69 223 ASP B CA 1
ATOM 8178 C C . ASP B 1 223 ? -13.648 -2.168 5.34 1 95.69 223 ASP B C 1
ATOM 8180 O O . ASP B 1 223 ? -14.5 -1.596 6.027 1 95.69 223 ASP B O 1
ATOM 8184 N N . ASN B 1 224 ? -12.445 -1.934 5.578 1 94.38 224 ASN B N 1
ATOM 8185 C CA . ASN B 1 224 ? -11.852 -0.93 6.457 1 94.38 224 ASN B CA 1
ATOM 8186 C C . ASN B 1 224 ? -10.391 -0.665 6.102 1 94.38 224 ASN B C 1
ATOM 8188 O O . ASN B 1 224 ? -9.727 -1.519 5.512 1 94.38 224 ASN B O 1
ATOM 8192 N N . ILE B 1 225 ? -9.891 0.427 6.387 1 94.44 225 ILE B N 1
ATOM 8193 C CA . ILE B 1 225 ? -8.578 0.889 5.941 1 94.44 225 ILE B CA 1
ATOM 8194 C C . ILE B 1 225 ? -7.492 -0.037 6.484 1 94.44 225 ILE B C 1
ATOM 8196 O O . ILE B 1 225 ? -6.559 -0.401 5.762 1 94.44 225 ILE B O 1
ATOM 8200 N N . GLU B 1 226 ? -7.578 -0.456 7.793 1 95.75 226 GLU B N 1
ATOM 8201 C CA . GLU B 1 226 ? -6.594 -1.365 8.375 1 95.75 226 GLU B CA 1
ATOM 82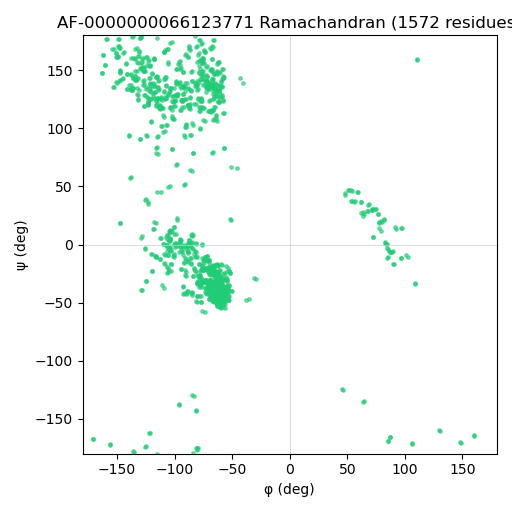02 C C . GLU B 1 226 ? -6.504 -2.664 7.578 1 95.75 226 GLU B C 1
ATOM 8204 O O . GLU B 1 226 ? -5.41 -3.098 7.211 1 95.75 226 GLU B O 1
ATOM 8209 N N . GLY B 1 227 ? -7.633 -3.209 7.297 1 97.31 227 GLY B N 1
ATOM 8210 C CA . GLY B 1 227 ? -7.695 -4.484 6.605 1 97.31 227 GLY B CA 1
ATOM 8211 C C . GLY B 1 227 ? -7.242 -4.406 5.16 1 97.31 227 GLY B C 1
ATOM 8212 O O . GLY B 1 227 ? -6.621 -5.336 4.645 1 97.31 227 GLY B O 1
ATOM 8213 N N . ILE B 1 228 ? -7.594 -3.365 4.449 1 97.81 228 ILE B N 1
ATOM 8214 C CA . ILE B 1 228 ? -7.172 -3.168 3.066 1 97.81 228 ILE B CA 1
ATOM 8215 C C . ILE B 1 228 ? -5.645 -3.113 2.996 1 97.81 228 ILE B C 1
ATOM 8217 O O . ILE B 1 228 ? -5.031 -3.793 2.17 1 97.81 228 ILE B O 1
ATOM 8221 N N . PHE B 1 229 ? -5.004 -2.414 3.854 1 97.88 229 PHE B N 1
ATOM 8222 C CA . PHE B 1 229 ? -3.553 -2.273 3.809 1 97.88 229 PHE B CA 1
ATOM 8223 C C . PHE B 1 229 ? -2.871 -3.529 4.34 1 97.88 229 PHE B C 1
ATOM 8225 O O . PHE B 1 229 ? -1.773 -3.879 3.9 1 97.88 229 PHE B O 1
ATOM 8232 N N . ASP B 1 230 ? -3.516 -4.23 5.305 1 97.75 230 ASP B N 1
ATOM 8233 C CA . ASP B 1 230 ? -3.014 -5.551 5.668 1 97.75 230 ASP B CA 1
ATOM 8234 C C . ASP B 1 230 ? -3.02 -6.492 4.465 1 97.75 230 ASP B C 1
ATOM 8236 O O . ASP B 1 230 ? -2.109 -7.309 4.305 1 97.75 230 ASP B O 1
ATOM 8240 N N . SER B 1 231 ? -4.059 -6.387 3.688 1 98.19 231 SER B N 1
ATOM 8241 C CA . SER B 1 231 ? -4.148 -7.203 2.482 1 98.19 231 SER B CA 1
ATOM 8242 C C . SER B 1 231 ? -3.006 -6.895 1.52 1 98.19 231 SER B C 1
ATOM 8244 O O . SER B 1 231 ? -2.404 -7.805 0.948 1 98.19 231 SER B O 1
ATOM 8246 N N . TYR B 1 232 ? -2.666 -5.57 1.318 1 98 232 TYR B N 1
ATOM 8247 C CA . TYR B 1 232 ? -1.561 -5.203 0.442 1 98 232 TYR B CA 1
ATOM 8248 C C . TYR B 1 232 ? -0.247 -5.789 0.944 1 98 232 TYR B C 1
ATOM 8250 O O . TYR B 1 232 ? 0.563 -6.281 0.153 1 98 232 TYR B O 1
ATOM 8258 N N . LYS B 1 233 ? -0.019 -5.672 2.227 1 97.12 233 LYS B N 1
ATOM 8259 C CA . LYS B 1 233 ? 1.196 -6.234 2.811 1 97.12 233 LYS B CA 1
ATOM 8260 C C . LYS B 1 233 ? 1.287 -7.734 2.559 1 97.12 233 LYS B C 1
ATOM 8262 O O . LYS B 1 233 ? 2.35 -8.25 2.201 1 97.12 233 LYS B O 1
ATOM 8267 N N . GLU B 1 234 ? 0.206 -8.391 2.758 1 97.12 234 GLU B N 1
ATOM 8268 C CA . GLU B 1 234 ? 0.18 -9.828 2.514 1 97.12 234 GLU B CA 1
ATOM 8269 C C . GLU B 1 234 ? 0.449 -10.141 1.044 1 97.12 234 GLU B C 1
ATOM 8271 O O . GLU B 1 234 ? 1.262 -11.016 0.729 1 97.12 234 GLU B O 1
ATOM 8276 N N . MET B 1 235 ? -0.214 -9.484 0.136 1 96.81 235 MET B N 1
ATOM 8277 C CA . MET B 1 235 ? 0.008 -9.664 -1.296 1 96.81 235 MET B CA 1
ATOM 8278 C C . MET B 1 235 ? 1.478 -9.461 -1.648 1 96.81 235 MET B C 1
ATOM 8280 O O . MET B 1 235 ? 2.055 -10.25 -2.396 1 96.81 235 MET B O 1
ATOM 8284 N N . ALA B 1 236 ? 2.039 -8.406 -1.098 1 95.5 236 ALA B N 1
ATOM 8285 C CA . ALA B 1 236 ? 3.432 -8.07 -1.39 1 95.5 236 ALA B CA 1
ATOM 8286 C C . ALA B 1 236 ? 4.371 -9.188 -0.936 1 95.5 236 ALA B C 1
ATOM 8288 O O . ALA B 1 236 ? 5.289 -9.562 -1.665 1 95.5 236 ALA B O 1
ATOM 8289 N N . LEU B 1 237 ? 4.164 -9.719 0.258 1 94.38 237 LEU B N 1
ATOM 8290 C CA . LEU B 1 237 ? 5.008 -10.781 0.805 1 94.38 237 LEU B CA 1
ATOM 8291 C C . LEU B 1 237 ? 4.883 -12.055 -0.018 1 94.38 237 LEU B C 1
ATOM 8293 O O . LEU B 1 237 ? 5.883 -12.719 -0.294 1 94.38 237 LEU B O 1
ATOM 8297 N N . LEU B 1 238 ? 3.684 -12.352 -0.368 1 94.31 238 LEU B N 1
ATOM 8298 C CA . LEU B 1 238 ? 3.453 -13.555 -1.157 1 94.31 238 LEU B CA 1
ATOM 8299 C C . LEU B 1 238 ? 4.062 -13.414 -2.549 1 94.31 238 LEU B C 1
ATOM 8301 O O . LEU B 1 238 ? 4.672 -14.359 -3.061 1 94.31 238 LEU B O 1
ATOM 8305 N N . SER B 1 239 ? 3.912 -12.273 -3.133 1 92.12 239 SER B N 1
ATOM 8306 C CA . SER B 1 239 ? 4.473 -12.008 -4.453 1 92.12 239 SER B CA 1
ATOM 8307 C C . SER B 1 239 ? 5.996 -12.016 -4.422 1 92.12 239 SER B C 1
ATOM 8309 O O . SER B 1 239 ? 6.641 -12.461 -5.371 1 92.12 239 SER B O 1
ATOM 8311 N N . LYS B 1 240 ? 6.566 -11.469 -3.375 1 89.12 240 LYS B N 1
ATOM 8312 C CA . LYS B 1 240 ? 8.016 -11.414 -3.211 1 89.12 240 LYS B CA 1
ATOM 8313 C C . LYS B 1 240 ? 8.641 -12.797 -3.375 1 89.12 240 LYS B C 1
ATOM 8315 O O . LYS B 1 240 ? 9.727 -12.93 -3.949 1 89.12 240 LYS B O 1
ATOM 8320 N N . TYR B 1 241 ? 7.922 -13.805 -2.92 1 87.38 241 TYR B N 1
ATOM 8321 C CA . TYR B 1 241 ? 8.477 -15.156 -2.951 1 87.38 241 TYR B CA 1
ATOM 8322 C C . TYR B 1 241 ? 7.922 -15.945 -4.129 1 87.38 241 TYR B C 1
ATOM 8324 O O . TYR B 1 241 ? 7.918 -17.172 -4.109 1 87.38 241 TYR B O 1
ATOM 8332 N N . GLY B 1 242 ? 7.324 -15.242 -5.062 1 84.62 242 GLY B N 1
ATOM 8333 C CA . GLY B 1 242 ? 7.035 -15.844 -6.355 1 84.62 242 GLY B CA 1
ATOM 8334 C C . GLY B 1 242 ? 5.617 -16.375 -6.473 1 84.62 242 GLY B C 1
ATOM 8335 O O . GLY B 1 242 ? 5.281 -17.062 -7.43 1 84.62 242 GLY B O 1
ATOM 8336 N N . GLY B 1 243 ? 4.738 -16.031 -5.621 1 89.44 243 GLY B N 1
ATOM 8337 C CA . GLY B 1 243 ? 3.369 -16.516 -5.688 1 89.44 243 GLY B CA 1
ATOM 8338 C C . GLY B 1 243 ? 2.473 -15.648 -6.547 1 89.44 243 GLY B C 1
ATOM 8339 O O . GLY B 1 243 ? 2.566 -14.422 -6.508 1 89.44 243 GLY B O 1
ATOM 8340 N N . GLY B 1 244 ? 1.646 -16.328 -7.441 1 92.56 244 GLY B N 1
ATOM 8341 C CA . GLY B 1 244 ? 0.542 -15.609 -8.055 1 92.56 244 GLY B CA 1
ATOM 8342 C C . GLY B 1 244 ? -0.557 -15.25 -7.074 1 92.56 244 GLY B C 1
ATOM 8343 O O . GLY B 1 244 ? -0.775 -15.961 -6.09 1 92.56 244 GLY B O 1
ATOM 8344 N N . ILE B 1 245 ? -1.21 -14.109 -7.406 1 95.88 245 ILE B N 1
ATOM 8345 C CA . ILE B 1 245 ? -2.146 -13.617 -6.398 1 95.88 245 ILE B CA 1
ATOM 8346 C C . ILE B 1 245 ? -3.537 -13.477 -7.016 1 95.88 245 ILE B C 1
ATOM 8348 O O . ILE B 1 245 ? -3.688 -12.922 -8.102 1 95.88 245 ILE B O 1
ATOM 8352 N N . GLY B 1 246 ? -4.559 -14.055 -6.441 1 97.75 246 GLY B N 1
ATOM 8353 C CA . GLY B 1 246 ? -5.965 -13.758 -6.641 1 97.75 246 GLY B CA 1
ATOM 8354 C C . GLY B 1 246 ? -6.641 -13.188 -5.406 1 97.75 246 GLY B C 1
ATOM 8355 O O . GLY B 1 246 ? -6.578 -13.789 -4.328 1 97.75 246 GLY B O 1
ATOM 8356 N N . TRP B 1 247 ? -7.258 -12.07 -5.547 1 98.56 247 TRP B N 1
ATOM 8357 C CA . TRP B 1 247 ? -7.754 -11.414 -4.344 1 98.56 247 TRP B CA 1
ATOM 8358 C C . TRP B 1 247 ? -9.156 -10.852 -4.57 1 98.56 247 TRP B C 1
ATOM 8360 O O . TRP B 1 247 ? -9.406 -10.188 -5.578 1 98.56 247 TRP B O 1
ATOM 8370 N N . ASP B 1 248 ? -10.031 -11.117 -3.609 1 98.25 248 ASP B N 1
ATOM 8371 C CA . ASP B 1 248 ? -11.422 -10.664 -3.611 1 98.25 248 ASP B CA 1
ATOM 8372 C C . ASP B 1 248 ? -11.539 -9.273 -2.996 1 98.25 248 ASP B C 1
ATOM 8374 O O . ASP B 1 248 ? -11.07 -9.039 -1.882 1 98.25 248 ASP B O 1
ATOM 8378 N N . PHE B 1 249 ? -12.18 -8.312 -3.74 1 98.56 249 PHE B N 1
ATOM 8379 C CA . PHE B 1 249 ? -12.367 -6.945 -3.26 1 98.56 249 PHE B CA 1
ATOM 8380 C C . PHE B 1 249 ? -13.844 -6.617 -3.125 1 98.56 249 PHE B C 1
ATOM 8382 O O . PHE B 1 249 ? -14.219 -5.445 -3.021 1 98.56 249 PHE B O 1
ATOM 8389 N N . SER B 1 250 ? -14.719 -7.57 -3.059 1 98.62 250 SER B N 1
ATOM 8390 C CA . SER B 1 250 ? -16.156 -7.391 -3.172 1 98.62 250 SER B CA 1
ATOM 8391 C C . SER B 1 250 ? -16.734 -6.703 -1.935 1 98.62 250 SER B C 1
ATOM 8393 O O . SER B 1 250 ? -17.812 -6.113 -1.987 1 98.62 250 SER B O 1
ATOM 8395 N N . LEU B 1 251 ? -16.031 -6.742 -0.814 1 98.12 251 LEU B N 1
ATOM 8396 C CA . LEU B 1 251 ? -16.547 -6.145 0.412 1 98.12 251 LEU B CA 1
ATOM 8397 C C . LEU B 1 251 ? -16.203 -4.656 0.474 1 98.12 251 LEU B C 1
ATOM 8399 O O . LEU B 1 251 ? -16.781 -3.92 1.282 1 98.12 251 LEU B O 1
ATOM 8403 N N . VAL B 1 252 ? -15.281 -4.168 -0.333 1 97.38 252 VAL B N 1
ATOM 8404 C CA . VAL B 1 252 ? -14.891 -2.764 -0.308 1 97.38 252 VAL B CA 1
ATOM 8405 C C . VAL B 1 252 ? -16.047 -1.894 -0.782 1 97.38 252 VAL B C 1
ATOM 8407 O O . VAL B 1 252 ? -16.625 -2.135 -1.851 1 97.38 252 VAL B O 1
ATOM 8410 N N . ARG B 1 253 ? -16.422 -0.971 -0.032 1 95.94 253 ARG B N 1
ATOM 8411 C CA . ARG B 1 253 ? -17.609 -0.169 -0.29 1 95.94 253 ARG B CA 1
ATOM 8412 C C . ARG B 1 253 ? -17.469 0.611 -1.593 1 95.94 253 ARG B C 1
ATOM 8414 O O . ARG B 1 253 ? -16.359 0.892 -2.041 1 95.94 253 ARG B O 1
ATOM 8421 N N . SER B 1 254 ? -18.578 0.974 -2.191 1 95.62 254 SER B N 1
ATOM 8422 C CA . SER B 1 254 ? -18.625 1.554 -3.529 1 95.62 254 SER B CA 1
ATOM 8423 C C . SER B 1 254 ? -18.453 3.068 -3.48 1 95.62 254 SER B C 1
ATOM 8425 O O . SER B 1 254 ? -18.469 3.666 -2.404 1 95.62 254 SER B O 1
ATOM 8427 N N . ILE B 1 255 ? -18.281 3.643 -4.664 1 92 255 ILE B N 1
ATOM 8428 C CA . ILE B 1 255 ? -18.188 5.09 -4.816 1 92 255 ILE B CA 1
ATOM 8429 C C . ILE B 1 255 ? -19.469 5.738 -4.289 1 92 255 ILE B C 1
ATOM 8431 O O . ILE B 1 255 ? -20.562 5.227 -4.504 1 92 255 ILE B O 1
ATOM 8435 N N . GLY B 1 256 ? -19.281 6.836 -3.523 1 86.75 256 GLY B N 1
ATOM 8436 C CA . GLY B 1 256 ? -20.422 7.586 -3.033 1 86.75 256 GLY B CA 1
ATOM 8437 C C . GLY B 1 256 ? -21 7.023 -1.75 1 86.75 256 GLY B C 1
ATOM 8438 O O . GLY B 1 256 ? -21.922 7.598 -1.178 1 86.75 256 GLY B O 1
ATOM 8439 N N . SER B 1 257 ? -20.438 5.887 -1.283 1 89.31 257 SER B N 1
ATOM 8440 C CA . SER B 1 257 ? -20.922 5.25 -0.061 1 89.31 257 SER B CA 1
ATOM 8441 C C . SER B 1 257 ? -20.656 6.125 1.159 1 89.31 257 SER B C 1
ATOM 8443 O O . SER B 1 257 ? -20.078 7.207 1.04 1 89.31 257 SER B O 1
ATOM 8445 N N . TYR B 1 258 ? -21.172 5.598 2.27 1 79.12 258 TYR B N 1
ATOM 8446 C CA . TYR B 1 258 ? -21.047 6.312 3.533 1 79.12 258 TYR B CA 1
ATOM 8447 C C . TYR B 1 258 ? -19.688 6.07 4.164 1 79.12 258 TYR B C 1
ATOM 8449 O O . TYR B 1 258 ? -19.125 4.973 4.062 1 79.12 258 TYR B O 1
ATOM 8457 N N . ILE B 1 259 ? -19.094 7.09 4.723 1 77.38 259 ILE B N 1
ATOM 8458 C CA . ILE B 1 259 ? -17.969 6.977 5.641 1 77.38 259 ILE B CA 1
ATOM 8459 C C . ILE B 1 259 ? -18.281 7.73 6.93 1 77.38 259 ILE B C 1
ATOM 8461 O O . ILE B 1 259 ? -18.469 8.953 6.914 1 77.38 259 ILE B O 1
ATOM 8465 N N . ASP B 1 260 ? -18.312 7.059 8.031 1 73.31 260 ASP B N 1
ATOM 8466 C CA . ASP B 1 260 ? -18.594 7.637 9.344 1 73.31 260 ASP B CA 1
ATOM 8467 C C . ASP B 1 260 ? -19.828 8.531 9.289 1 73.31 260 ASP B C 1
ATOM 8469 O O . ASP B 1 260 ? -19.781 9.688 9.719 1 73.31 260 ASP B O 1
ATOM 8473 N N . GLY B 1 261 ? -20.859 8.062 8.625 1 69.06 261 GLY B N 1
ATOM 8474 C CA . GLY B 1 261 ? -22.156 8.734 8.602 1 69.06 261 GLY B CA 1
ATOM 8475 C C . GLY B 1 261 ? -22.266 9.789 7.516 1 69.06 261 GLY B C 1
ATOM 8476 O O . GLY B 1 261 ? -23.328 10.344 7.285 1 69.06 261 GLY B O 1
ATOM 8477 N N . HIS B 1 262 ? -21.172 10.055 6.832 1 73.69 262 HIS B N 1
ATOM 8478 C CA . HIS B 1 262 ? -21.188 11.047 5.758 1 73.69 262 HIS B CA 1
ATOM 8479 C C . HIS B 1 262 ? -21.438 10.383 4.406 1 73.69 262 HIS B C 1
ATOM 8481 O O . HIS B 1 262 ? -20.688 9.5 3.992 1 73.69 262 HIS B O 1
ATOM 8487 N N . LYS B 1 263 ? -22.469 10.898 3.814 1 75.12 263 LYS B N 1
ATOM 8488 C CA . LYS B 1 263 ? -22.828 10.359 2.508 1 75.12 263 LYS B CA 1
ATOM 8489 C C . LYS B 1 263 ? -21.875 10.867 1.422 1 75.12 263 LYS B C 1
ATOM 8491 O O . LYS B 1 263 ? -21.328 11.961 1.536 1 75.12 263 LYS B O 1
ATOM 8496 N N . ASN B 1 264 ? -21.562 10.055 0.401 1 78.38 264 ASN B N 1
ATOM 8497 C CA . ASN B 1 264 ? -20.766 10.398 -0.77 1 78.38 264 ASN B CA 1
ATOM 8498 C C . ASN B 1 264 ? -19.312 10.656 -0.396 1 78.38 264 ASN B C 1
ATOM 8500 O O . ASN B 1 264 ? -18.656 11.508 -1 1 78.38 264 ASN B O 1
ATOM 8504 N N . ALA B 1 265 ? -18.906 10 0.646 1 78.75 265 ALA B N 1
ATOM 8505 C CA . ALA B 1 265 ? -17.562 10.227 1.161 1 78.75 265 ALA B CA 1
ATOM 8506 C C . ALA B 1 265 ? -16.578 9.203 0.594 1 78.75 265 ALA B C 1
ATOM 8508 O O . ALA B 1 265 ? -15.383 9.469 0.52 1 78.75 265 ALA B O 1
ATOM 8509 N N . SER B 1 266 ? -17.078 8.086 0.132 1 87.62 266 SER B N 1
ATOM 8510 C CA . SER B 1 266 ? -16.203 7.016 -0.336 1 87.62 266 SER B CA 1
ATOM 8511 C C . SER B 1 266 ? -15.797 7.234 -1.789 1 87.62 266 SER B C 1
ATOM 8513 O O . SER B 1 266 ? -16.609 7.645 -2.615 1 87.62 266 SER B O 1
ATOM 8515 N N . ALA B 1 267 ? -14.531 6.918 -2.035 1 87.5 267 ALA B N 1
ATOM 8516 C CA . ALA B 1 267 ? -14 7.02 -3.395 1 87.5 267 ALA B CA 1
ATOM 8517 C C . ALA B 1 267 ? -14.227 5.727 -4.168 1 87.5 267 ALA B C 1
ATOM 8519 O O . ALA B 1 267 ? -14 5.676 -5.383 1 87.5 267 ALA B O 1
ATOM 8520 N N . GLY B 1 268 ? -14.719 4.727 -3.496 1 93.12 268 GLY B N 1
ATOM 8521 C CA . GLY B 1 268 ? -15.031 3.473 -4.16 1 93.12 268 GLY B CA 1
ATOM 8522 C C . GLY B 1 268 ? -13.852 2.525 -4.238 1 93.12 268 GLY B C 1
ATOM 8523 O O . GLY B 1 268 ? -12.828 2.75 -3.59 1 93.12 268 GLY B O 1
ATOM 8524 N N . THR B 1 269 ? -13.938 1.469 -5.074 1 96.5 269 THR B N 1
ATOM 8525 C CA . THR B 1 269 ? -12.977 0.378 -5.125 1 96.5 269 THR B CA 1
ATOM 8526 C C . THR B 1 269 ? -11.789 0.747 -6.012 1 96.5 269 THR B C 1
ATOM 8528 O O . THR B 1 269 ? -10.672 0.262 -5.805 1 96.5 269 THR B O 1
ATOM 8531 N N . ILE B 1 270 ? -11.953 1.624 -6.988 1 96.62 270 ILE B N 1
ATOM 8532 C CA . ILE B 1 270 ? -11.016 1.816 -8.094 1 96.62 270 ILE B CA 1
ATOM 8533 C C . ILE B 1 270 ? -9.711 2.41 -7.566 1 96.62 270 ILE B C 1
ATOM 8535 O O . ILE B 1 270 ? -8.625 1.931 -7.902 1 96.62 270 ILE B O 1
ATOM 8539 N N . PRO B 1 271 ? -9.742 3.441 -6.688 1 94.69 271 PRO B N 1
ATOM 8540 C CA . PRO B 1 271 ? -8.484 3.969 -6.16 1 94.69 271 PRO B CA 1
ATOM 8541 C C . PRO B 1 271 ? -7.672 2.916 -5.41 1 94.69 271 PRO B C 1
ATOM 8543 O O . PRO B 1 271 ? -6.438 2.93 -5.461 1 94.69 271 PRO B O 1
ATOM 8546 N N . PHE B 1 272 ? -8.312 2.008 -4.715 1 97 272 PHE B N 1
ATOM 8547 C CA . PHE B 1 272 ? -7.621 0.958 -3.975 1 97 272 PHE B CA 1
ATOM 8548 C C . PHE B 1 272 ? -7.062 -0.095 -4.922 1 97 272 PHE B C 1
ATOM 8550 O O . PHE B 1 272 ? -6.008 -0.681 -4.656 1 97 272 PHE B O 1
ATOM 8557 N N . LEU B 1 273 ? -7.75 -0.324 -6.031 1 98 273 LEU B N 1
ATOM 8558 C CA . LEU B 1 273 ? -7.227 -1.238 -7.039 1 98 273 LEU B CA 1
ATOM 8559 C C . LEU B 1 273 ? -5.996 -0.65 -7.719 1 98 273 LEU B C 1
ATOM 8561 O O . LEU B 1 273 ? -5.098 -1.386 -8.133 1 98 273 LEU B O 1
ATOM 8565 N N . LYS B 1 274 ? -5.926 0.667 -7.824 1 96.44 274 LYS B N 1
ATOM 8566 C CA . LYS B 1 274 ? -4.734 1.32 -8.352 1 96.44 274 LYS B CA 1
ATOM 8567 C C . LYS B 1 274 ? -3.518 1.032 -7.477 1 96.44 274 LYS B C 1
ATOM 8569 O O . LYS B 1 274 ? -2.412 0.835 -7.984 1 96.44 274 LYS B O 1
ATOM 8574 N N . ILE B 1 275 ? -3.721 1.07 -6.203 1 97.06 275 ILE B N 1
ATOM 8575 C CA . ILE B 1 275 ? -2.643 0.725 -5.285 1 97.06 275 ILE B CA 1
ATOM 8576 C C . ILE B 1 275 ? -2.213 -0.723 -5.512 1 97.06 275 ILE B C 1
ATOM 8578 O O . ILE B 1 275 ? -1.019 -1.018 -5.59 1 97.06 275 ILE B O 1
ATOM 8582 N N . ALA B 1 276 ? -3.18 -1.617 -5.625 1 97.38 276 ALA B N 1
ATOM 8583 C CA . ALA B 1 276 ? -2.855 -3.014 -5.914 1 97.38 276 ALA B CA 1
ATOM 8584 C C . ALA B 1 276 ? -2.047 -3.135 -7.199 1 97.38 276 ALA B C 1
ATOM 8586 O O . ALA B 1 276 ? -1.132 -3.957 -7.289 1 97.38 276 ALA B O 1
ATOM 8587 N N . ASN B 1 277 ? -2.436 -2.402 -8.203 1 96.06 277 ASN B N 1
ATOM 8588 C CA . ASN B 1 277 ? -1.706 -2.354 -9.469 1 96.06 277 ASN B CA 1
ATOM 8589 C C . ASN B 1 277 ? -0.235 -2.008 -9.25 1 96.06 277 ASN B C 1
ATOM 8591 O O . ASN B 1 277 ? 0.648 -2.668 -9.797 1 96.06 277 ASN B O 1
ATOM 8595 N N . ASP B 1 278 ? 0.025 -1.029 -8.492 1 94.62 278 ASP B N 1
ATOM 8596 C CA . ASP B 1 278 ? 1.396 -0.586 -8.258 1 94.62 278 ASP B CA 1
ATOM 8597 C C . ASP B 1 278 ? 2.145 -1.57 -7.359 1 94.62 278 ASP B C 1
ATOM 8599 O O . ASP B 1 278 ? 3.367 -1.689 -7.449 1 94.62 278 ASP B O 1
ATOM 8603 N N . VAL B 1 279 ? 1.439 -2.24 -6.457 1 95.56 279 VAL B N 1
ATOM 8604 C CA . VAL B 1 279 ? 2.045 -3.322 -5.691 1 95.56 279 VAL B CA 1
ATOM 8605 C C . VAL B 1 279 ? 2.586 -4.391 -6.637 1 95.56 279 VAL B C 1
ATOM 8607 O O . VAL B 1 279 ? 3.715 -4.859 -6.477 1 95.56 279 VAL B O 1
ATOM 8610 N N . ALA B 1 280 ? 1.837 -4.77 -7.664 1 93.12 280 ALA B N 1
ATOM 8611 C CA . ALA B 1 280 ? 2.25 -5.777 -8.641 1 93.12 280 ALA B CA 1
ATOM 8612 C C . ALA B 1 280 ? 3.521 -5.348 -9.367 1 93.12 280 ALA B C 1
ATOM 8614 O O . ALA B 1 280 ? 4.367 -6.18 -9.695 1 93.12 280 ALA B O 1
ATOM 8615 N N . ILE B 1 281 ? 3.682 -4.109 -9.562 1 90.38 281 ILE B N 1
ATOM 8616 C CA . ILE B 1 281 ? 4.82 -3.572 -10.305 1 90.38 281 ILE B CA 1
ATOM 8617 C C . ILE B 1 281 ? 6.043 -3.512 -9.391 1 90.38 281 ILE B C 1
ATOM 8619 O O . ILE B 1 281 ? 7.145 -3.895 -9.789 1 90.38 281 ILE B O 1
ATOM 8623 N N . ALA B 1 282 ? 5.867 -3.047 -8.172 1 91.25 282 ALA B N 1
ATOM 8624 C CA . ALA B 1 282 ? 6.973 -2.758 -7.266 1 91.25 282 ALA B CA 1
ATOM 8625 C C . ALA B 1 282 ? 7.594 -4.047 -6.727 1 91.25 282 ALA B C 1
ATOM 8627 O O . ALA B 1 282 ? 8.797 -4.102 -6.469 1 91.25 282 ALA B O 1
ATOM 8628 N N . VAL B 1 283 ? 6.797 -4.988 -6.473 1 86.56 283 VAL B N 1
ATOM 8629 C CA . VAL B 1 283 ? 7.297 -6.219 -5.863 1 86.56 283 VAL B CA 1
ATOM 8630 C C . VAL B 1 283 ? 7.426 -7.305 -6.93 1 86.56 283 VAL B C 1
ATOM 8632 O O . VAL B 1 283 ? 6.465 -8.023 -7.207 1 86.56 283 VAL B O 1
ATOM 8635 N N . ASP B 1 284 ? 8.57 -7.082 -7.516 1 68.88 284 ASP B N 1
ATOM 8636 C CA . ASP B 1 284 ? 8.812 -8.055 -8.578 1 68.88 284 ASP B CA 1
ATOM 8637 C C . ASP B 1 284 ? 9.578 -9.266 -8.047 1 68.88 284 ASP B C 1
ATOM 8639 O O . ASP B 1 284 ? 10.156 -9.211 -6.957 1 68.88 284 ASP B O 1
ATOM 8643 N N . GLN B 1 285 ? 9.266 -10.422 -8.258 1 59 285 GLN B N 1
ATOM 8644 C CA . GLN B 1 285 ? 9.828 -11.719 -7.891 1 59 285 GLN B CA 1
ATOM 8645 C C . GLN B 1 285 ? 11.336 -11.75 -8.125 1 59 285 GLN B C 1
ATOM 8647 O O . GLN B 1 285 ? 11.828 -12.562 -8.906 1 59 285 GLN B O 1
ATOM 8652 N N . LEU B 1 286 ? 12.094 -10.812 -7.23 1 51.09 286 LEU B N 1
ATOM 8653 C CA . LEU B 1 286 ? 13.547 -10.781 -7.172 1 51.09 286 LEU B CA 1
ATOM 8654 C C . LEU B 1 286 ? 14.141 -10.398 -8.523 1 51.09 286 LEU B C 1
ATOM 8656 O O . LEU B 1 286 ? 15.148 -10.961 -8.953 1 51.09 286 LEU B O 1
ATOM 8660 N N . GLY B 1 287 ? 13.422 -9.477 -9.203 1 50.72 287 GLY B N 1
ATOM 8661 C CA . GLY B 1 287 ? 13.969 -8.945 -10.445 1 50.72 287 GLY B CA 1
ATOM 8662 C C . GLY B 1 287 ? 13.664 -9.812 -11.648 1 50.72 287 GLY B C 1
ATOM 8663 O O . GLY B 1 287 ? 14 -9.445 -12.781 1 50.72 287 GLY B O 1
ATOM 8664 N N . THR B 1 288 ? 13.18 -10.953 -11.445 1 48.75 288 THR B N 1
ATOM 8665 C CA . THR B 1 288 ? 13.07 -11.914 -12.539 1 48.75 288 THR B CA 1
ATOM 8666 C C . THR B 1 288 ? 11.703 -11.828 -13.203 1 48.75 288 THR B C 1
ATOM 8668 O O . THR B 1 288 ? 11.594 -11.922 -14.422 1 48.75 288 THR B O 1
ATOM 8671 N N . ARG B 1 289 ? 10.68 -11.562 -12.266 1 57.38 289 ARG B N 1
ATOM 8672 C CA . ARG B 1 289 ? 9.352 -11.609 -12.859 1 57.38 289 ARG B CA 1
ATOM 8673 C C . ARG B 1 289 ? 8.414 -10.625 -12.164 1 57.38 289 ARG B C 1
ATOM 8675 O O . ARG B 1 289 ? 8.438 -10.484 -10.938 1 57.38 289 ARG B O 1
ATOM 8682 N N . LYS B 1 290 ? 7.602 -10.016 -13.008 1 65.88 290 LYS B N 1
ATOM 8683 C CA . LYS B 1 290 ? 6.598 -9.094 -12.484 1 65.88 290 LYS B CA 1
ATOM 8684 C C . LYS B 1 290 ? 5.508 -9.844 -11.719 1 65.88 290 LYS B C 1
ATOM 8686 O O . LYS B 1 290 ? 5.16 -10.969 -12.078 1 65.88 290 LYS B O 1
ATOM 8691 N N . GLY B 1 291 ? 5.113 -9.297 -10.609 1 76.94 291 GLY B N 1
ATOM 8692 C CA . GLY B 1 291 ? 3.977 -9.852 -9.891 1 76.94 291 GLY B CA 1
ATOM 8693 C C . GLY B 1 291 ? 2.695 -9.844 -10.703 1 76.94 291 GLY B C 1
ATOM 8694 O O . GLY B 1 291 ? 2.488 -8.961 -11.539 1 76.94 291 GLY B O 1
ATOM 8695 N N . ALA B 1 292 ? 1.974 -10.883 -10.664 1 87.56 292 ALA B N 1
ATOM 8696 C CA . ALA B 1 292 ? 0.681 -10.984 -11.336 1 87.56 292 ALA B CA 1
ATOM 8697 C C . ALA B 1 292 ? -0.456 -11.094 -10.32 1 87.56 292 ALA B C 1
ATOM 8699 O O . ALA B 1 292 ? -0.481 -12.016 -9.5 1 87.56 292 ALA B O 1
ATOM 8700 N N . ILE B 1 293 ? -1.347 -10.109 -10.352 1 95.06 293 ILE B N 1
ATOM 8701 C CA . ILE B 1 293 ? -2.445 -10.078 -9.398 1 95.06 293 ILE B CA 1
ATOM 8702 C C . ILE B 1 293 ? -3.777 -10.031 -10.141 1 95.06 293 ILE B C 1
ATOM 8704 O O . ILE B 1 293 ? -4 -9.148 -10.969 1 95.06 293 ILE B O 1
ATOM 8708 N N . ALA B 1 294 ? -4.609 -11 -9.914 1 96.94 294 ALA B N 1
ATOM 8709 C CA . ALA B 1 294 ? -6.008 -10.938 -10.336 1 96.94 294 ALA B CA 1
ATOM 8710 C C . ALA B 1 294 ? -6.895 -10.391 -9.219 1 96.94 294 ALA B C 1
ATOM 8712 O O . ALA B 1 294 ? -6.711 -10.734 -8.047 1 96.94 294 ALA B O 1
ATOM 8713 N N . VAL B 1 295 ? -7.773 -9.516 -9.547 1 98.25 295 VAL B N 1
ATOM 8714 C CA . VAL B 1 295 ? -8.695 -8.938 -8.578 1 98.25 295 VAL B CA 1
ATOM 8715 C C . VAL B 1 295 ? -10.133 -9.312 -8.945 1 98.25 295 VAL B C 1
ATOM 8717 O O . VAL B 1 295 ? -10.531 -9.195 -10.109 1 98.25 295 VAL B O 1
ATOM 8720 N N . TYR B 1 296 ? -10.891 -9.789 -7.98 1 98.75 296 TYR B N 1
ATOM 8721 C CA . TYR B 1 296 ? -12.242 -10.281 -8.211 1 98.75 296 TYR B CA 1
ATOM 8722 C C . TYR B 1 296 ? -13.273 -9.328 -7.613 1 98.75 296 TYR B C 1
ATOM 8724 O O . TYR B 1 296 ? -13.07 -8.773 -6.527 1 98.75 296 TYR B O 1
ATOM 8732 N N . LEU B 1 297 ? -14.391 -9.148 -8.281 1 98.81 297 LEU B N 1
ATOM 8733 C CA . LEU B 1 297 ? -15.508 -8.32 -7.848 1 98.81 297 LEU B CA 1
ATOM 8734 C C . LEU B 1 297 ? -16.844 -8.969 -8.203 1 98.81 297 LEU B C 1
ATOM 8736 O O . LEU B 1 297 ? -17 -9.492 -9.305 1 98.81 297 LEU B O 1
ATOM 8740 N N . GLU B 1 298 ? -17.734 -9 -7.297 1 98.75 298 GLU B N 1
ATOM 8741 C CA . GLU B 1 298 ? -19.062 -9.531 -7.574 1 98.75 298 GLU B CA 1
ATOM 8742 C C . GLU B 1 298 ? -19.828 -8.648 -8.555 1 98.75 298 GLU B C 1
ATOM 8744 O O . GLU B 1 298 ? -19.734 -7.418 -8.492 1 98.75 298 GLU B O 1
ATOM 8749 N N . ILE B 1 299 ? -20.672 -9.172 -9.344 1 98.62 299 ILE B N 1
ATOM 8750 C CA . ILE B 1 299 ? -21.281 -8.523 -10.508 1 98.62 299 ILE B CA 1
ATOM 8751 C C . ILE B 1 299 ? -22.359 -7.543 -10.047 1 98.62 299 ILE B C 1
ATOM 8753 O O . ILE B 1 299 ? -22.781 -6.668 -10.812 1 98.62 299 ILE B O 1
ATOM 8757 N N . TRP B 1 300 ? -22.859 -7.637 -8.82 1 98.5 300 TRP B N 1
ATOM 8758 C CA . TRP B 1 300 ? -23.906 -6.758 -8.328 1 98.5 300 TRP B CA 1
ATOM 8759 C C . TRP B 1 300 ? -23.328 -5.504 -7.688 1 98.5 300 TRP B C 1
ATOM 8761 O O . TRP B 1 300 ? -24.062 -4.641 -7.207 1 98.5 300 TRP B O 1
ATOM 8771 N N . HIS B 1 301 ? -22.031 -5.387 -7.613 1 98.44 301 HIS B N 1
ATOM 8772 C CA . HIS B 1 301 ? -21.344 -4.27 -6.969 1 98.44 301 HIS B CA 1
ATOM 8773 C C . HIS B 1 301 ? -21.547 -2.977 -7.754 1 98.44 301 HIS B C 1
ATOM 8775 O O . HIS B 1 301 ? -21.422 -2.965 -8.977 1 98.44 301 HIS B O 1
ATOM 8781 N N . ILE B 1 302 ? -21.781 -1.929 -7.188 1 97.88 302 ILE B N 1
ATOM 8782 C CA . ILE B 1 302 ? -22.062 -0.645 -7.82 1 97.88 302 ILE B CA 1
ATOM 8783 C C . ILE B 1 302 ? -20.891 -0.234 -8.695 1 97.88 302 ILE B C 1
ATOM 8785 O O . ILE B 1 302 ? -21.062 0.376 -9.75 1 97.88 302 ILE B O 1
ATOM 8789 N N . ASP B 1 303 ? -19.656 -0.581 -8.336 1 97.62 303 ASP B N 1
ATOM 8790 C CA . ASP B 1 303 ? -18.453 -0.146 -9.039 1 97.62 303 ASP B CA 1
ATOM 8791 C C . ASP B 1 303 ? -18.156 -1.058 -10.227 1 97.62 303 ASP B C 1
ATOM 8793 O O . ASP B 1 303 ? -17.109 -0.937 -10.859 1 97.62 303 ASP B O 1
ATOM 8797 N N . VAL B 1 304 ? -19 -1.965 -10.617 1 98.31 304 VAL B N 1
ATOM 8798 C CA . VAL B 1 304 ? -18.734 -3.006 -11.602 1 98.31 304 VAL B CA 1
ATOM 8799 C C . VAL B 1 304 ? -18.484 -2.371 -12.969 1 98.31 304 VAL B C 1
ATOM 8801 O O . VAL B 1 304 ? -17.656 -2.857 -13.742 1 98.31 304 VAL B O 1
ATOM 8804 N N . MET B 1 305 ? -19.156 -1.294 -13.297 1 96 305 MET B N 1
ATOM 8805 C CA . MET B 1 305 ? -19.016 -0.659 -14.602 1 96 305 MET B CA 1
ATOM 8806 C C . MET B 1 305 ? -17.594 -0.133 -14.797 1 96 305 MET B C 1
ATOM 8808 O O . MET B 1 305 ? -16.984 -0.355 -15.844 1 96 305 MET B O 1
ATOM 8812 N N . GLU B 1 306 ? -17.109 0.513 -13.773 1 95 306 GLU B N 1
ATOM 8813 C CA . GLU B 1 306 ? -15.734 1.023 -13.828 1 95 306 GLU B CA 1
ATOM 8814 C C . GLU B 1 306 ? -14.719 -0.11 -13.734 1 95 306 GLU B C 1
ATOM 8816 O O . GLU B 1 306 ? -13.641 -0.038 -14.328 1 95 306 GLU B O 1
ATOM 8821 N N . PHE B 1 307 ? -15.109 -1.084 -12.984 1 97.62 307 PHE B N 1
ATOM 8822 C CA . PHE B 1 307 ? -14.234 -2.238 -12.805 1 97.62 307 PHE B CA 1
ATOM 8823 C C . PHE B 1 307 ? -13.953 -2.914 -14.141 1 97.62 307 PHE B C 1
ATOM 8825 O O . PHE B 1 307 ? -12.812 -3.291 -14.422 1 97.62 307 PHE B O 1
ATOM 8832 N N . ILE B 1 308 ? -14.906 -3.051 -14.961 1 97 308 ILE B N 1
ATOM 8833 C CA . ILE B 1 308 ? -14.797 -3.691 -16.266 1 97 308 ILE B CA 1
ATOM 8834 C C . ILE B 1 308 ? -13.852 -2.887 -17.156 1 97 308 ILE B C 1
ATOM 8836 O O . ILE B 1 308 ? -13.125 -3.455 -17.984 1 97 308 ILE B O 1
ATOM 8840 N N . ASP B 1 309 ? -13.688 -1.615 -16.906 1 94.38 309 ASP B N 1
ATOM 8841 C CA . ASP B 1 309 ? -12.914 -0.714 -17.75 1 94.38 309 ASP B CA 1
ATOM 8842 C C . ASP B 1 309 ? -11.477 -0.582 -17.234 1 94.38 309 ASP B C 1
ATOM 8844 O O . ASP B 1 309 ? -10.703 0.229 -17.75 1 94.38 309 ASP B O 1
ATOM 8848 N N . LEU B 1 310 ? -11.078 -1.253 -16.266 1 94.44 310 LEU B N 1
ATOM 8849 C CA . LEU B 1 310 ? -9.805 -1.062 -15.57 1 94.44 310 LEU B CA 1
ATOM 8850 C C . LEU B 1 310 ? -8.641 -1.124 -16.547 1 94.44 310 LEU B C 1
ATOM 8852 O O . LEU B 1 310 ? -7.645 -0.415 -16.391 1 94.44 310 LEU B O 1
ATOM 8856 N N . ARG B 1 311 ? -8.695 -1.96 -17.594 1 91.31 311 ARG B N 1
ATOM 8857 C CA . ARG B 1 311 ? -7.551 -2.178 -18.484 1 91.31 311 ARG B CA 1
ATOM 8858 C C . ARG B 1 311 ? -7.73 -1.449 -19.797 1 91.31 311 ARG B C 1
ATOM 8860 O O . ARG B 1 311 ? -6.941 -1.634 -20.734 1 91.31 311 ARG B O 1
ATOM 8867 N N . LYS B 1 312 ? -8.773 -0.722 -19.875 1 88.19 312 LYS B N 1
ATOM 8868 C CA . LYS B 1 312 ? -8.984 0.01 -21.125 1 88.19 312 LYS B CA 1
ATOM 8869 C C . LYS B 1 312 ? -7.906 1.07 -21.328 1 88.19 312 LYS B C 1
ATOM 8871 O O . LYS B 1 312 ? -7.449 1.696 -20.375 1 88.19 312 LYS B O 1
ATOM 8876 N N . ASN B 1 313 ? -7.52 1.334 -22.5 1 81.5 313 ASN B N 1
ATOM 8877 C CA . ASN B 1 313 ? -6.488 2.316 -22.812 1 81.5 313 ASN B CA 1
ATOM 8878 C C . ASN B 1 313 ? -7.059 3.73 -22.859 1 81.5 313 ASN B C 1
ATOM 8880 O O . ASN B 1 313 ? -6.312 4.707 -22.75 1 81.5 313 ASN B O 1
ATOM 8884 N N . SER B 1 314 ? -8.305 3.801 -23.031 1 82.62 314 SER B N 1
ATOM 8885 C CA . SER B 1 314 ? -8.93 5.113 -23.109 1 82.62 314 SER B CA 1
ATOM 8886 C C . SER B 1 314 ? -9.508 5.531 -21.766 1 82.62 314 SER B C 1
ATOM 8888 O O . SER B 1 314 ? -9.719 4.691 -20.891 1 82.62 314 SER B O 1
ATOM 8890 N N . GLY B 1 315 ? -9.617 6.762 -21.594 1 83.06 315 GLY B N 1
ATOM 8891 C CA . GLY B 1 315 ? -10.219 7.27 -20.375 1 83.06 315 GLY B CA 1
ATOM 8892 C C . GLY B 1 315 ? -9.203 7.863 -19.406 1 83.06 315 GLY B C 1
ATOM 8893 O O . GLY B 1 315 ? -8.047 8.078 -19.781 1 83.06 315 GLY B O 1
ATOM 8894 N N . ASP B 1 316 ? -9.688 8.172 -18.188 1 85.5 316 ASP B N 1
ATOM 8895 C CA . ASP B 1 316 ? -8.859 8.789 -17.156 1 85.5 316 ASP B CA 1
ATOM 8896 C C . ASP B 1 316 ? -7.832 7.801 -16.609 1 85.5 316 ASP B C 1
ATOM 8898 O O . ASP B 1 316 ? -8.195 6.832 -15.93 1 85.5 316 ASP B O 1
ATOM 8902 N N . GLU B 1 317 ? -6.562 8.047 -16.812 1 84.75 317 GLU B N 1
ATOM 8903 C CA . GLU B 1 317 ? -5.465 7.176 -16.422 1 84.75 317 GLU B CA 1
ATOM 8904 C C . GLU B 1 317 ? -5.434 6.973 -14.906 1 84.75 317 GLU B C 1
ATOM 8906 O O . GLU B 1 317 ? -4.938 5.953 -14.422 1 84.75 317 GLU B O 1
ATOM 8911 N N . ARG B 1 318 ? -6.027 7.887 -14.266 1 85 318 ARG B N 1
ATOM 8912 C CA . ARG B 1 318 ? -6.031 7.781 -12.812 1 85 318 ARG B CA 1
ATOM 8913 C C . ARG B 1 318 ? -6.977 6.68 -12.344 1 85 318 ARG B C 1
ATOM 8915 O O . ARG B 1 318 ? -6.906 6.242 -11.195 1 85 318 ARG B O 1
ATOM 8922 N N . ARG B 1 319 ? -7.758 6.199 -13.281 1 89.81 319 ARG B N 1
ATOM 8923 C CA . ARG B 1 319 ? -8.742 5.188 -12.922 1 89.81 319 ARG B CA 1
ATOM 8924 C C . ARG B 1 319 ? -8.484 3.885 -13.68 1 89.81 319 ARG B C 1
ATOM 8926 O O . ARG B 1 319 ? -9.375 3.035 -13.781 1 89.81 319 ARG B O 1
ATOM 8933 N N . ARG B 1 320 ? -7.289 3.785 -14.297 1 92.88 320 ARG B N 1
ATOM 8934 C CA . ARG B 1 320 ? -6.922 2.576 -15.031 1 92.88 320 ARG B CA 1
ATOM 8935 C C . ARG B 1 320 ? -5.859 1.783 -14.273 1 92.88 320 ARG B C 1
ATOM 8937 O O . ARG B 1 320 ? -5.062 2.355 -13.531 1 92.88 320 ARG B O 1
ATOM 8944 N N . ALA B 1 321 ? -5.898 0.553 -14.32 1 94 321 ALA B N 1
ATOM 8945 C CA . ALA B 1 321 ? -4.922 -0.38 -13.766 1 94 321 ALA B CA 1
ATOM 8946 C C . ALA B 1 321 ? -4.504 -1.421 -14.797 1 94 321 ALA B C 1
ATOM 8948 O O . ALA B 1 321 ? -4.996 -2.551 -14.789 1 94 321 ALA B O 1
ATOM 8949 N N . HIS B 1 322 ? -3.484 -1.145 -15.531 1 91.19 322 HIS B N 1
ATOM 8950 C CA . HIS B 1 322 ? -3.113 -1.916 -16.703 1 91.19 322 HIS B CA 1
ATOM 8951 C C . HIS B 1 322 ? -2.396 -3.207 -16.328 1 91.19 322 HIS B C 1
ATOM 8953 O O . HIS B 1 322 ? -2.299 -4.133 -17.125 1 91.19 322 HIS B O 1
ATOM 8959 N N . ASP B 1 323 ? -1.939 -3.275 -15.141 1 91.56 323 ASP B N 1
ATOM 8960 C CA . ASP B 1 323 ? -1.118 -4.422 -14.766 1 91.56 323 ASP B CA 1
ATOM 8961 C C . ASP B 1 323 ? -1.898 -5.395 -13.883 1 91.56 323 ASP B C 1
ATOM 8963 O O . ASP B 1 323 ? -1.346 -6.387 -13.406 1 91.56 323 ASP B O 1
ATOM 8967 N N . LEU B 1 324 ? -3.193 -5.16 -13.609 1 94.75 324 LEU B N 1
ATOM 8968 C CA . LEU B 1 324 ? -4.066 -6.09 -12.898 1 94.75 324 LEU B CA 1
ATOM 8969 C C . LEU B 1 324 ? -4.863 -6.941 -13.883 1 94.75 324 LEU B C 1
ATOM 8971 O O . LEU B 1 324 ? -5.02 -6.566 -15.055 1 94.75 324 LEU B O 1
ATOM 8975 N N . PHE B 1 325 ? -5.293 -8.031 -13.406 1 94.69 325 PHE B N 1
ATOM 8976 C CA . PHE B 1 325 ? -6.207 -8.883 -14.164 1 94.69 325 PHE B CA 1
ATOM 8977 C C . PHE B 1 325 ? -7.586 -8.906 -13.508 1 94.69 325 PHE B C 1
ATOM 8979 O O . PHE B 1 325 ? -7.816 -9.641 -12.555 1 94.69 325 PHE B O 1
ATOM 8986 N N . PRO B 1 326 ? -8.539 -8.172 -14.047 1 96.56 326 PRO B N 1
ATOM 8987 C CA . PRO B 1 326 ? -9.883 -8.141 -13.461 1 96.56 326 PRO B CA 1
ATOM 8988 C C . PRO B 1 326 ? -10.656 -9.438 -13.703 1 96.56 326 PRO B C 1
ATOM 8990 O O . PRO B 1 326 ? -10.555 -10.031 -14.773 1 96.56 326 PRO B O 1
ATOM 8993 N N . ALA B 1 327 ? -11.367 -9.867 -12.758 1 97.94 327 ALA B N 1
ATOM 8994 C CA . ALA B 1 327 ? -12.234 -11.039 -12.836 1 97.94 327 ALA B CA 1
ATOM 8995 C C . ALA B 1 327 ? -13.594 -10.758 -12.188 1 97.94 327 ALA B C 1
ATOM 8997 O O . ALA B 1 327 ? -13.664 -10.109 -11.141 1 97.94 327 ALA B O 1
ATOM 8998 N N . LEU B 1 328 ? -14.672 -11.164 -12.867 1 98.5 328 LEU B N 1
ATOM 8999 C CA . LEU B 1 328 ? -16.016 -10.977 -12.336 1 98.5 328 LEU B CA 1
ATOM 9000 C C . LEU B 1 328 ? -16.516 -12.25 -11.672 1 98.5 328 LEU B C 1
ATOM 9002 O O . LEU B 1 328 ? -16.328 -13.352 -12.203 1 98.5 328 LEU B O 1
ATOM 9006 N N . TRP B 1 329 ? -16.969 -12.133 -10.461 1 98.69 329 TRP B N 1
ATOM 9007 C CA . TRP B 1 329 ? -17.656 -13.195 -9.719 1 98.69 329 TRP B CA 1
ATOM 9008 C C . TRP B 1 329 ? -19.156 -13.141 -9.953 1 98.69 329 TRP B C 1
ATOM 9010 O O . TRP B 1 329 ? -19.859 -12.359 -9.32 1 98.69 329 TRP B O 1
ATOM 9020 N N . VAL B 1 330 ? -19.734 -14.023 -10.844 1 98.62 330 VAL B N 1
ATOM 9021 C CA . VAL B 1 330 ? -21.062 -13.852 -11.43 1 98.62 330 VAL B CA 1
ATOM 9022 C C . VAL B 1 330 ? -22.031 -14.859 -10.82 1 98.62 330 VAL B C 1
ATOM 9024 O O . VAL B 1 330 ? -21.781 -16.062 -10.844 1 98.62 330 VAL B O 1
ATOM 9027 N N . CYS B 1 331 ? -23.141 -14.445 -10.289 1 98.56 331 CYS B N 1
ATOM 9028 C CA . CYS B 1 331 ? -24.156 -15.32 -9.719 1 98.56 331 CYS B CA 1
ATOM 9029 C C . CYS B 1 331 ? -25.156 -15.766 -10.781 1 98.56 331 CYS B C 1
ATOM 9031 O O . CYS B 1 331 ? -25.312 -15.109 -11.812 1 98.56 331 CYS B O 1
ATOM 9033 N N . ASP B 1 332 ? -25.906 -16.812 -10.562 1 98.5 332 ASP B N 1
ATOM 9034 C CA . ASP B 1 332 ? -26.891 -17.359 -11.484 1 98.5 332 ASP B CA 1
ATOM 9035 C C . ASP B 1 332 ? -27.969 -16.328 -11.828 1 98.5 332 ASP B C 1
ATOM 9037 O O . ASP B 1 332 ? -28.391 -16.219 -12.977 1 98.5 332 ASP B O 1
ATOM 9041 N N . LEU B 1 333 ? -28.406 -15.586 -10.82 1 98.69 333 LEU B N 1
ATOM 9042 C CA . LEU B 1 333 ? -29.516 -14.656 -10.992 1 98.69 333 LEU B CA 1
ATOM 9043 C C . LEU B 1 333 ? -29.219 -13.641 -12.094 1 98.69 333 LEU B C 1
ATOM 9045 O O . LEU B 1 333 ? -30.109 -13.25 -12.844 1 98.69 333 LEU B O 1
ATOM 9049 N N . PHE B 1 334 ? -28.062 -13.164 -12.211 1 98.62 334 PHE B N 1
ATOM 9050 C CA . PHE B 1 334 ? -27.688 -12.195 -13.227 1 98.62 334 PHE B CA 1
ATOM 9051 C C . PHE B 1 334 ? -27.906 -12.766 -14.625 1 98.62 334 PHE B C 1
ATOM 9053 O O . PHE B 1 334 ? -28.516 -12.117 -15.477 1 98.62 334 PHE B O 1
ATOM 9060 N N . LEU B 1 335 ? -27.297 -13.961 -14.844 1 98.44 335 LEU B N 1
ATOM 9061 C CA . LEU B 1 335 ? -27.422 -14.562 -16.156 1 98.44 335 LEU B CA 1
ATOM 9062 C C . LEU B 1 335 ? -28.875 -14.883 -16.469 1 98.44 335 LEU B C 1
ATOM 9064 O O . LEU B 1 335 ? -29.312 -14.805 -17.625 1 98.44 335 LEU B O 1
ATOM 9068 N N . LYS B 1 336 ? -29.656 -15.258 -15.445 1 98.25 336 LYS B N 1
ATOM 9069 C CA . LYS B 1 336 ? -31.094 -15.422 -15.641 1 98.25 336 LYS B CA 1
ATOM 9070 C C . LYS B 1 336 ? -31.734 -14.117 -16.109 1 98.25 336 LYS B C 1
ATOM 9072 O O . LYS B 1 336 ? -32.562 -14.117 -17.031 1 98.25 336 LYS B O 1
ATOM 9077 N N . ARG B 1 337 ? -31.344 -13.031 -15.422 1 98.56 337 ARG B N 1
ATOM 9078 C CA . ARG B 1 337 ? -31.875 -11.711 -15.773 1 98.56 337 ARG B CA 1
ATOM 9079 C C . ARG B 1 337 ? -31.438 -11.312 -17.188 1 98.56 337 ARG B C 1
ATOM 9081 O O . ARG B 1 337 ? -32.188 -10.625 -17.891 1 98.56 337 ARG B O 1
ATOM 9088 N N . VAL B 1 338 ? -30.266 -11.633 -17.609 1 98.38 338 VAL B N 1
ATOM 9089 C CA . VAL B 1 338 ? -29.797 -11.383 -18.969 1 98.38 338 VAL B CA 1
ATOM 9090 C C . VAL B 1 338 ? -30.719 -12.078 -19.969 1 98.38 338 VAL B C 1
ATOM 9092 O O . VAL B 1 338 ? -31.172 -11.461 -20.938 1 98.38 338 VAL B O 1
ATOM 9095 N N . LEU B 1 339 ? -31 -13.367 -19.75 1 97.69 339 LEU B N 1
ATOM 9096 C CA . LEU B 1 339 ? -31.812 -14.164 -20.656 1 97.69 339 LEU B CA 1
ATOM 9097 C C . LEU B 1 339 ? -33.25 -13.656 -20.688 1 97.69 339 LEU B C 1
ATOM 9099 O O . LEU B 1 339 ? -33.906 -13.766 -21.719 1 97.69 339 LEU B O 1
ATOM 9103 N N . GLU B 1 340 ? -33.688 -13.031 -19.625 1 97.56 340 GLU B N 1
ATOM 9104 C CA . GLU B 1 340 ? -35.031 -12.523 -19.516 1 97.56 340 GLU B CA 1
ATOM 9105 C C . GLU B 1 340 ? -35.125 -11.062 -19.953 1 97.56 340 GLU B C 1
ATOM 9107 O O . GLU B 1 340 ? -36.219 -10.484 -20.031 1 97.56 340 GLU B O 1
ATOM 9112 N N . ASP B 1 341 ? -34.031 -10.516 -20.266 1 97.19 341 ASP B N 1
ATOM 9113 C CA . ASP B 1 341 ? -33.969 -9.094 -20.578 1 97.19 341 ASP B CA 1
ATOM 9114 C C . ASP B 1 341 ? -34.562 -8.258 -19.453 1 97.19 341 ASP B C 1
ATOM 9116 O O . ASP B 1 341 ? -35.406 -7.391 -19.703 1 97.19 341 ASP B O 1
ATOM 9120 N N . ALA B 1 342 ? -34.219 -8.547 -18.266 1 98 342 ALA B N 1
ATOM 9121 C CA . ALA B 1 342 ? -34.75 -7.891 -17.078 1 98 342 ALA B CA 1
ATOM 9122 C C . ALA B 1 342 ? -33.75 -6.879 -16.516 1 98 342 ALA B C 1
ATOM 9124 O O . ALA B 1 342 ? -32.625 -6.785 -16.984 1 98 342 ALA B O 1
ATOM 9125 N N . MET B 1 343 ? -34.219 -6.176 -15.531 1 97.88 343 MET B N 1
ATOM 9126 C CA . MET B 1 343 ? -33.375 -5.203 -14.852 1 97.88 343 MET B CA 1
ATOM 9127 C C . MET B 1 343 ? -32.438 -5.891 -13.859 1 97.88 343 MET B C 1
ATOM 9129 O O . MET B 1 343 ? -32.781 -6.965 -13.344 1 97.88 343 MET B O 1
ATOM 9133 N N . TRP B 1 344 ? -31.297 -5.316 -13.695 1 98.44 344 TRP B N 1
ATOM 9134 C CA . TRP B 1 344 ? -30.297 -5.734 -12.719 1 98.44 344 TRP B CA 1
ATOM 9135 C C . TRP B 1 344 ? -29.969 -4.598 -11.758 1 98.44 344 TRP B C 1
ATOM 9137 O O . TRP B 1 344 ? -29.703 -3.473 -12.18 1 98.44 344 TRP B O 1
ATOM 9147 N N . THR B 1 345 ? -30.109 -4.91 -10.516 1 98.31 345 THR B N 1
ATOM 9148 C CA . THR B 1 345 ? -29.891 -3.885 -9.508 1 98.31 345 THR B CA 1
ATOM 9149 C C . THR B 1 345 ? -28.469 -3.994 -8.93 1 98.31 345 THR B C 1
ATOM 9151 O O . THR B 1 345 ? -28.016 -5.09 -8.594 1 98.31 345 THR B O 1
ATOM 9154 N N . LEU B 1 346 ? -27.766 -2.895 -8.898 1 98.31 346 LEU B N 1
ATOM 9155 C CA . LEU B 1 346 ? -26.453 -2.807 -8.281 1 98.31 346 LEU B CA 1
ATOM 9156 C C . LEU B 1 346 ? -26.547 -2.285 -6.852 1 98.31 346 LEU B C 1
ATOM 9158 O O . LEU B 1 346 ? -27.359 -1.402 -6.562 1 98.31 346 LEU B O 1
ATOM 9162 N N . PHE B 1 347 ? -25.766 -2.887 -5.977 1 98 347 PHE B N 1
ATOM 9163 C CA . PHE B 1 347 ? -25.828 -2.547 -4.562 1 98 347 PHE B CA 1
ATOM 9164 C C . PHE B 1 347 ? -24.469 -2.133 -4.031 1 98 347 PHE B C 1
ATOM 9166 O O . PHE B 1 347 ? -23.453 -2.352 -4.691 1 98 347 PHE B O 1
ATOM 9173 N N . ASP B 1 348 ? -24.438 -1.445 -2.889 1 96.38 348 ASP B N 1
ATOM 9174 C CA . ASP B 1 348 ? -23.25 -1.132 -2.1 1 96.38 348 ASP B CA 1
ATOM 9175 C C . ASP B 1 348 ? -23.031 -2.172 -1.004 1 96.38 348 ASP B C 1
ATOM 9177 O O . ASP B 1 348 ? -23.891 -2.379 -0.153 1 96.38 348 ASP B O 1
ATOM 9181 N N . PRO B 1 349 ? -21.828 -2.797 -0.981 1 96.44 349 PRO B N 1
ATOM 9182 C CA . PRO B 1 349 ? -21.578 -3.824 0.031 1 96.44 349 PRO B CA 1
ATOM 9183 C C . PRO B 1 349 ? -21.625 -3.275 1.455 1 96.44 349 PRO B C 1
ATOM 9185 O O . PRO B 1 349 ? -21.781 -4.039 2.41 1 96.44 349 PRO B O 1
ATOM 9188 N N . TYR B 1 350 ? -21.516 -1.99 1.549 1 93.69 350 TYR B N 1
ATOM 9189 C CA . TYR B 1 350 ? -21.641 -1.388 2.871 1 93.69 350 TYR B CA 1
ATOM 9190 C C . TYR B 1 350 ? -22.953 -1.796 3.535 1 93.69 350 TYR B C 1
ATOM 9192 O O . TYR B 1 350 ? -22.984 -2.072 4.738 1 93.69 350 TYR B O 1
ATOM 9200 N N . GLU B 1 351 ? -24 -1.89 2.754 1 94.19 351 GLU B N 1
ATOM 9201 C CA . GLU B 1 351 ? -25.312 -2.213 3.283 1 94.19 351 GLU B CA 1
ATOM 9202 C C . GLU B 1 351 ? -25.703 -3.66 2.975 1 94.19 351 GLU B C 1
ATOM 9204 O O . GLU B 1 351 ? -26.531 -4.246 3.664 1 94.19 351 GLU B O 1
ATOM 9209 N N . CYS B 1 352 ? -25.062 -4.215 1.947 1 97.12 352 CYS B N 1
ATOM 9210 C CA . CYS B 1 352 ? -25.5 -5.52 1.464 1 97.12 352 CYS B CA 1
ATOM 9211 C C . CYS B 1 352 ? -24.359 -6.527 1.497 1 97.12 352 CYS B C 1
ATOM 9213 O O . CYS B 1 352 ? -24.219 -7.352 0.592 1 97.12 352 CYS B O 1
ATOM 9215 N N . LYS B 1 353 ? -23.469 -6.461 2.477 1 95 353 LYS B N 1
ATOM 9216 C CA . LYS B 1 353 ? -22.25 -7.258 2.514 1 95 353 LYS B CA 1
ATOM 9217 C C . LYS B 1 353 ? -22.578 -8.75 2.57 1 95 353 LYS B C 1
ATOM 9219 O O . LYS B 1 353 ? -21.781 -9.578 2.125 1 95 353 LYS B O 1
ATOM 9224 N N . ASP B 1 354 ? -23.719 -9.141 3.135 1 97.12 354 ASP B N 1
ATOM 9225 C CA . ASP B 1 354 ? -24.062 -10.555 3.299 1 97.12 354 ASP B CA 1
ATOM 9226 C C . ASP B 1 354 ? -24.266 -11.234 1.945 1 97.12 354 ASP B C 1
ATOM 9228 O O . ASP B 1 354 ? -24.219 -12.461 1.849 1 97.12 354 ASP B O 1
ATOM 9232 N N . LEU B 1 355 ? -24.5 -10.461 0.865 1 98.19 355 LEU B N 1
ATOM 9233 C CA . LEU B 1 355 ? -24.609 -11.031 -0.47 1 98.19 355 LEU B CA 1
ATOM 9234 C C . LEU B 1 355 ? -23.328 -11.758 -0.863 1 98.19 355 LEU B C 1
ATOM 9236 O O . LEU B 1 355 ? -23.359 -12.703 -1.655 1 98.19 355 LEU B O 1
ATOM 9240 N N . THR B 1 356 ? -22.172 -11.32 -0.301 1 98 356 THR B N 1
ATOM 9241 C CA . THR B 1 356 ? -20.891 -11.953 -0.614 1 98 356 THR B CA 1
ATOM 9242 C C . THR B 1 356 ? -20.781 -13.312 0.062 1 98 356 THR B C 1
ATOM 9244 O O . THR B 1 356 ? -19.938 -14.133 -0.304 1 98 356 THR B O 1
ATOM 9247 N N . GLU B 1 357 ? -21.703 -13.617 1.03 1 97.81 357 GLU B N 1
ATOM 9248 C CA . GLU B 1 357 ? -21.641 -14.859 1.804 1 97.81 357 GLU B CA 1
ATOM 9249 C C . GLU B 1 357 ? -22.75 -15.82 1.37 1 97.81 357 GLU B C 1
ATOM 9251 O O . GLU B 1 357 ? -22.953 -16.859 2.01 1 97.81 357 GLU B O 1
ATOM 9256 N N . LEU B 1 358 ? -23.469 -15.438 0.319 1 98.38 358 LEU B N 1
ATOM 9257 C CA . LEU B 1 358 ? -24.609 -16.234 -0.108 1 98.38 358 LEU B CA 1
ATOM 9258 C C . LEU B 1 358 ? -24.453 -16.656 -1.566 1 98.38 358 LEU B C 1
ATOM 9260 O O . LEU B 1 358 ? -23.734 -16.031 -2.33 1 98.38 358 LEU B O 1
ATOM 9264 N N . TYR B 1 359 ? -25.125 -17.719 -1.978 1 98.25 359 TYR B N 1
ATOM 9265 C CA . TYR B 1 359 ? -25.219 -18.203 -3.35 1 98.25 359 TYR B CA 1
ATOM 9266 C C . TYR B 1 359 ? -26.516 -18.969 -3.572 1 98.25 359 TYR B C 1
ATOM 9268 O O . TYR B 1 359 ? -27.25 -19.25 -2.621 1 98.25 359 TYR B O 1
ATOM 9276 N N . GLY B 1 360 ? -26.875 -19.266 -4.77 1 97.69 360 GLY B N 1
ATOM 9277 C CA . GLY B 1 360 ? -28.047 -20.047 -5.09 1 97.69 360 GLY B CA 1
ATOM 9278 C C . GLY B 1 360 ? -29.344 -19.359 -4.691 1 97.69 360 GLY B C 1
ATOM 9279 O O . GLY B 1 360 ? -29.5 -18.156 -4.883 1 97.69 360 GLY B O 1
ATOM 9280 N N . GLN B 1 361 ? -30.188 -20.109 -4.098 1 97.88 361 GLN B N 1
ATOM 9281 C CA . GLN B 1 361 ? -31.531 -19.625 -3.77 1 97.88 361 GLN B CA 1
ATOM 9282 C C . GLN B 1 361 ? -31.484 -18.609 -2.639 1 97.88 361 GLN B C 1
ATOM 9284 O O . GLN B 1 361 ? -32.25 -17.641 -2.637 1 97.88 361 GLN B O 1
ATOM 9289 N N . ASP B 1 362 ? -30.625 -18.859 -1.712 1 98.19 362 ASP B N 1
ATOM 9290 C CA . ASP B 1 362 ? -30.5 -17.922 -0.595 1 98.19 362 ASP B CA 1
ATOM 9291 C C . ASP B 1 362 ? -30.031 -16.547 -1.075 1 98.19 362 ASP B C 1
ATOM 9293 O O . ASP B 1 362 ? -30.5 -15.523 -0.58 1 98.19 362 ASP B O 1
ATOM 9297 N N . PHE B 1 363 ? -29.125 -16.578 -2.008 1 98.5 363 PHE B N 1
ATOM 9298 C CA . PHE B 1 363 ? -28.688 -15.328 -2.611 1 98.5 363 PHE B CA 1
ATOM 9299 C C . PHE B 1 363 ? -29.828 -14.633 -3.332 1 98.5 363 PHE B C 1
ATOM 9301 O O . PHE B 1 363 ? -30.047 -13.438 -3.156 1 98.5 363 PHE B O 1
ATOM 9308 N N . GLU B 1 364 ? -30.516 -15.336 -4.172 1 98.31 364 GLU B N 1
ATOM 9309 C CA . GLU B 1 364 ? -31.609 -14.766 -4.957 1 98.31 364 GLU B CA 1
ATOM 9310 C C . GLU B 1 364 ? -32.656 -14.133 -4.055 1 98.31 364 GLU B C 1
ATOM 9312 O O . GLU B 1 364 ? -33.125 -13.023 -4.316 1 98.31 364 GLU B O 1
ATOM 9317 N N . LYS B 1 365 ? -33 -14.859 -3.02 1 98.38 365 LYS B N 1
ATOM 9318 C CA . LYS B 1 365 ? -34 -14.352 -2.076 1 98.38 365 LYS B CA 1
ATOM 9319 C C . LYS B 1 365 ? -33.531 -13.047 -1.442 1 98.38 365 LYS B C 1
ATOM 9321 O O . LYS B 1 365 ? -34.281 -12.062 -1.424 1 98.38 365 LYS B O 1
ATOM 9326 N N . ARG B 1 366 ? -32.312 -13.023 -0.915 1 98.25 366 ARG B N 1
ATOM 9327 C CA . ARG B 1 366 ? -31.797 -11.844 -0.244 1 98.25 366 ARG B CA 1
ATOM 9328 C C . ARG B 1 366 ? -31.656 -10.68 -1.219 1 98.25 366 ARG B C 1
ATOM 9330 O O . ARG B 1 366 ? -31.953 -9.531 -0.875 1 98.25 366 ARG B O 1
ATOM 9337 N N . TYR B 1 367 ? -31.156 -10.961 -2.443 1 98.38 367 TYR B N 1
ATOM 9338 C CA . TYR B 1 367 ? -31.016 -9.961 -3.494 1 98.38 367 TYR B CA 1
ATOM 9339 C C . TYR B 1 367 ? -32.344 -9.289 -3.787 1 98.38 367 TYR B C 1
ATOM 9341 O O . TYR B 1 367 ? -32.438 -8.062 -3.863 1 98.38 367 TYR B O 1
ATOM 9349 N N . LEU B 1 368 ? -33.406 -10.062 -3.957 1 98 368 LEU B N 1
ATOM 9350 C CA . LEU B 1 368 ? -34.719 -9.539 -4.262 1 98 368 LEU B CA 1
ATOM 9351 C C . LEU B 1 368 ? -35.25 -8.703 -3.105 1 98 368 LEU B C 1
ATOM 9353 O O . LEU B 1 368 ? -35.938 -7.695 -3.324 1 98 368 LEU B O 1
ATOM 9357 N N . GLU B 1 369 ? -34.969 -9.148 -1.9 1 98.06 369 GLU B N 1
ATOM 9358 C CA . GLU B 1 369 ? -35.344 -8.367 -0.729 1 98.06 369 GLU B CA 1
ATOM 9359 C C . GLU B 1 369 ? -34.719 -6.984 -0.754 1 98.06 369 GLU B C 1
ATOM 9361 O O . GLU B 1 369 ? -35.375 -5.98 -0.5 1 98.06 369 GLU B O 1
ATOM 9366 N N . TYR B 1 370 ? -33.406 -6.945 -1.039 1 97.62 370 TYR B N 1
ATOM 9367 C CA . TYR B 1 370 ? -32.719 -5.668 -1.119 1 97.62 370 TYR B CA 1
ATOM 9368 C C . TYR B 1 370 ? -33.281 -4.816 -2.256 1 97.62 370 TYR B C 1
ATOM 9370 O O . TYR B 1 370 ? -33.375 -3.594 -2.127 1 97.62 370 TYR B O 1
ATOM 9378 N N . GLU B 1 371 ? -33.531 -5.43 -3.395 1 96.94 371 GLU B N 1
ATOM 9379 C CA . GLU B 1 371 ? -34.094 -4.723 -4.547 1 96.94 371 GLU B CA 1
ATOM 9380 C C . GLU B 1 371 ? -35.375 -4.016 -4.195 1 96.94 371 GLU B C 1
ATOM 9382 O O . GLU B 1 371 ? -35.656 -2.932 -4.715 1 96.94 371 GLU B O 1
ATOM 9387 N N . LYS B 1 372 ? -36.156 -4.539 -3.264 1 96.19 372 LYS B N 1
ATOM 9388 C CA . LYS B 1 372 ? -37.438 -4 -2.902 1 96.19 372 LYS B CA 1
ATOM 9389 C C . LYS B 1 372 ? -37.344 -3 -1.756 1 96.19 372 LYS B C 1
ATOM 9391 O O . LYS B 1 372 ? -38.281 -2.236 -1.496 1 96.19 372 LYS B O 1
ATOM 9396 N N . ASP B 1 373 ? -36.25 -3.021 -1.104 1 95.94 373 ASP B N 1
ATOM 9397 C CA . ASP B 1 373 ? -36.062 -2.139 0.045 1 95.94 373 ASP B CA 1
ATOM 9398 C C . ASP B 1 373 ? -35.719 -0.717 -0.403 1 95.94 373 ASP B C 1
ATOM 9400 O O . ASP B 1 373 ? -34.656 -0.465 -0.95 1 95.94 373 ASP B O 1
ATOM 9404 N N . PRO B 1 374 ? -36.531 0.212 -0.158 1 92.62 374 PRO B N 1
ATOM 9405 C CA . PRO B 1 374 ? -36.312 1.577 -0.635 1 92.62 374 PRO B CA 1
ATOM 9406 C C . PRO B 1 374 ? -35.219 2.301 0.153 1 92.62 374 PRO B C 1
ATOM 9408 O O . PRO B 1 374 ? -34.719 3.34 -0.288 1 92.62 374 PRO B O 1
ATOM 9411 N N . LYS B 1 375 ? -34.812 1.8 1.209 1 89.12 375 LYS B N 1
ATOM 9412 C CA . LYS B 1 375 ? -33.875 2.475 2.086 1 89.12 375 LYS B CA 1
ATOM 9413 C C . LYS B 1 375 ? -32.438 2.191 1.66 1 89.12 375 LYS B C 1
ATOM 9415 O O . LYS B 1 375 ? -31.5 2.887 2.08 1 89.12 375 LYS B O 1
ATOM 9420 N N . ILE B 1 376 ? -32.281 1.234 0.781 1 90.38 376 ILE B N 1
ATOM 9421 C CA . ILE B 1 376 ? -30.953 0.811 0.413 1 90.38 376 ILE B CA 1
ATOM 9422 C C . ILE B 1 376 ? -30.484 1.576 -0.824 1 90.38 376 ILE B C 1
ATOM 9424 O O . ILE B 1 376 ? -31.281 1.844 -1.729 1 90.38 376 ILE B O 1
ATOM 9428 N N . ILE B 1 377 ? -29.172 2.037 -0.782 1 86.5 377 ILE B N 1
ATOM 9429 C CA . ILE B 1 377 ? -28.547 2.643 -1.957 1 86.5 377 ILE B CA 1
ATOM 9430 C C . ILE B 1 377 ? -28.5 1.627 -3.098 1 86.5 377 ILE B C 1
ATOM 9432 O O . ILE B 1 377 ? -28.047 0.498 -2.912 1 86.5 377 ILE B O 1
ATOM 9436 N N . LYS B 1 378 ? -29.062 1.919 -4.211 1 93.69 378 LYS B N 1
ATOM 9437 C CA . LYS B 1 378 ? -29.047 0.994 -5.34 1 93.69 378 LYS B CA 1
ATOM 9438 C C . LYS B 1 378 ? -29.016 1.748 -6.668 1 93.69 378 LYS B C 1
ATOM 9440 O O . LYS B 1 378 ? -29.359 2.932 -6.723 1 93.69 378 LYS B O 1
ATOM 9445 N N . GLU B 1 379 ? -28.453 1.232 -7.633 1 95.88 379 GLU B N 1
ATOM 9446 C CA . GLU B 1 379 ? -28.453 1.669 -9.023 1 95.88 379 GLU B CA 1
ATOM 9447 C C . GLU B 1 379 ? -29.047 0.595 -9.938 1 95.88 379 GLU B C 1
ATOM 9449 O O . GLU B 1 379 ? -28.969 -0.597 -9.633 1 95.88 379 GLU B O 1
ATOM 9454 N N . TYR B 1 380 ? -29.703 1.009 -10.969 1 97 380 TYR B N 1
ATOM 9455 C CA . TYR B 1 380 ? -30.359 0.077 -11.875 1 97 380 TYR B CA 1
ATOM 9456 C C . TYR B 1 380 ? -29.688 0.105 -13.25 1 97 380 TYR B C 1
ATOM 9458 O O . TYR B 1 380 ? -29.281 1.166 -13.727 1 97 380 TYR B O 1
ATOM 9466 N N . ILE B 1 381 ? -29.594 -1.062 -13.797 1 97.94 381 ILE B N 1
ATOM 9467 C CA . ILE B 1 381 ? -29.109 -1.201 -15.164 1 97.94 381 ILE B CA 1
ATOM 9468 C C . ILE B 1 381 ? -29.781 -2.385 -15.844 1 97.94 381 ILE B C 1
ATOM 9470 O O . ILE B 1 381 ? -30.25 -3.311 -15.172 1 97.94 381 ILE B O 1
ATOM 9474 N N . ASN B 1 382 ? -29.953 -2.242 -17.109 1 98.19 382 ASN B N 1
ATOM 9475 C CA . ASN B 1 382 ? -30.438 -3.418 -17.828 1 98.19 382 ASN B CA 1
ATOM 9476 C C . ASN B 1 382 ? -29.391 -4.535 -17.828 1 98.19 382 ASN B C 1
ATOM 9478 O O . ASN B 1 382 ? -28.219 -4.297 -18.156 1 98.19 382 ASN B O 1
ATOM 9482 N N . ALA B 1 383 ? -29.797 -5.746 -17.453 1 98.38 383 ALA B N 1
ATOM 9483 C CA . ALA B 1 383 ? -28.859 -6.867 -17.359 1 98.38 383 ALA B CA 1
ATOM 9484 C C . ALA B 1 383 ? -28.172 -7.113 -18.703 1 98.38 383 ALA B C 1
ATOM 9486 O O . ALA B 1 383 ? -26.969 -7.371 -18.75 1 98.38 383 ALA B O 1
ATOM 9487 N N . LYS B 1 384 ? -28.891 -7.035 -19.766 1 97.94 384 LYS B N 1
ATOM 9488 C CA . LYS B 1 384 ? -28.344 -7.266 -21.094 1 97.94 384 LYS B CA 1
ATOM 9489 C C . LYS B 1 384 ? -27.297 -6.207 -21.453 1 97.94 384 LYS B C 1
ATOM 9491 O O . LYS B 1 384 ? -26.312 -6.504 -22.125 1 97.94 384 LYS B O 1
ATOM 9496 N N . ASP B 1 385 ? -27.562 -5.004 -21.047 1 97.38 385 ASP B N 1
ATOM 9497 C CA . ASP B 1 385 ? -26.625 -3.926 -21.328 1 97.38 385 ASP B CA 1
ATOM 9498 C C . ASP B 1 385 ? -25.297 -4.156 -20.625 1 97.38 385 ASP B C 1
ATOM 9500 O O . ASP B 1 385 ? -24.234 -3.947 -21.203 1 97.38 385 ASP B O 1
ATOM 9504 N N . LEU B 1 386 ? -25.422 -4.543 -19.359 1 98.12 386 LEU B N 1
ATOM 9505 C CA . LEU B 1 386 ? -24.203 -4.852 -18.625 1 98.12 386 LEU B CA 1
ATOM 9506 C C . LEU B 1 386 ? -23.469 -6.035 -19.25 1 98.12 386 LEU B C 1
ATOM 9508 O O . LEU B 1 386 ? -22.25 -6.008 -19.391 1 98.12 386 LEU B O 1
ATOM 9512 N N . TRP B 1 387 ? -24.188 -6.992 -19.656 1 98.12 387 TRP B N 1
ATOM 9513 C CA . TRP B 1 387 ? -23.625 -8.18 -20.281 1 98.12 387 TRP B CA 1
ATOM 9514 C C . TRP B 1 387 ? -22.938 -7.816 -21.609 1 98.12 387 TRP B C 1
ATOM 9516 O O . TRP B 1 387 ? -21.828 -8.289 -21.891 1 98.12 387 TRP B O 1
ATOM 9526 N N . LYS B 1 388 ? -23.562 -7.004 -22.359 1 96.62 388 LYS B N 1
ATOM 9527 C CA . LYS B 1 388 ? -22.984 -6.531 -23.609 1 96.62 388 LYS B CA 1
ATOM 9528 C C . LYS B 1 388 ? -21.672 -5.801 -23.359 1 96.62 388 LYS B C 1
ATOM 9530 O O . LYS B 1 388 ? -20.719 -5.961 -24.125 1 96.62 388 LYS B O 1
ATOM 9535 N N . LYS B 1 389 ? -21.672 -5.004 -22.344 1 95.94 389 LYS B N 1
ATOM 9536 C CA . LYS B 1 389 ? -20.438 -4.297 -22 1 95.94 389 LYS B CA 1
ATOM 9537 C C . LYS B 1 389 ? -19.312 -5.277 -21.688 1 95.94 389 LYS B C 1
ATOM 9539 O O . LYS B 1 389 ? -18.172 -5.078 -22.109 1 95.94 389 LYS B O 1
ATOM 9544 N N . ILE B 1 390 ? -19.594 -6.281 -20.922 1 96.81 390 ILE B N 1
ATOM 9545 C CA . ILE B 1 390 ? -18.625 -7.305 -20.547 1 96.81 390 ILE B CA 1
ATOM 9546 C C . ILE B 1 390 ? -18.078 -7.988 -21.812 1 96.81 390 ILE B C 1
ATOM 9548 O O . ILE B 1 390 ? -16.875 -8.117 -21.984 1 96.81 390 ILE B O 1
ATOM 9552 N N . LEU B 1 391 ? -18.984 -8.367 -22.703 1 94.25 391 LEU B N 1
ATOM 9553 C CA . LEU B 1 391 ? -18.609 -9.086 -23.906 1 94.25 391 LEU B CA 1
ATOM 9554 C C . LEU B 1 391 ? -17.781 -8.195 -24.844 1 94.25 391 LEU B C 1
ATOM 9556 O O . LEU B 1 391 ? -16.859 -8.672 -25.5 1 94.25 391 LEU B O 1
ATOM 9560 N N . MET B 1 392 ? -18.156 -6.949 -24.859 1 91.5 392 MET B N 1
ATOM 9561 C CA . MET B 1 392 ? -17.391 -6.008 -25.672 1 91.5 392 MET B CA 1
ATOM 9562 C C . MET B 1 392 ? -15.961 -5.875 -25.141 1 91.5 392 MET B C 1
ATOM 9564 O O . MET B 1 392 ? -15.016 -5.82 -25.922 1 91.5 392 MET B O 1
ATOM 9568 N N . ASN B 1 393 ? -15.891 -5.816 -23.875 1 90 393 ASN B N 1
ATOM 9569 C CA . ASN B 1 393 ? -14.562 -5.75 -23.281 1 90 393 ASN B CA 1
ATOM 9570 C C . ASN B 1 393 ? -13.758 -7.016 -23.547 1 90 393 ASN B C 1
ATOM 9572 O O . ASN B 1 393 ? -12.539 -6.961 -23.734 1 90 393 ASN B O 1
ATOM 9576 N N . TYR B 1 394 ? -14.406 -8.109 -23.562 1 85.94 394 TYR B N 1
ATOM 9577 C CA . TYR B 1 394 ? -13.766 -9.375 -23.906 1 85.94 394 TYR B CA 1
ATOM 9578 C C . TYR B 1 394 ? -13.195 -9.336 -25.312 1 85.94 394 TYR B C 1
ATOM 9580 O O . TYR B 1 394 ? -12.094 -9.836 -25.562 1 85.94 394 TYR B O 1
ATOM 9588 N N . PHE B 1 395 ? -13.93 -8.781 -26.078 1 80.88 395 PHE B N 1
ATOM 9589 C CA . PHE B 1 395 ? -13.523 -8.695 -27.484 1 80.88 395 PHE B CA 1
ATOM 9590 C C . PHE B 1 395 ? -12.305 -7.793 -27.625 1 80.88 395 PHE B C 1
ATOM 9592 O O . PHE B 1 395 ? -11.422 -8.062 -28.453 1 80.88 395 PHE B O 1
ATOM 9599 N N . GLU B 1 396 ? -12.273 -6.773 -26.812 1 80 396 GLU B N 1
ATOM 9600 C CA . GLU B 1 396 ? -11.227 -5.766 -26.953 1 80 396 GLU B CA 1
ATOM 9601 C C . GLU B 1 396 ? -9.961 -6.184 -26.203 1 80 396 GLU B C 1
ATOM 9603 O O . GLU B 1 396 ? -8.852 -6.031 -26.734 1 80 396 GLU B O 1
ATOM 9608 N N . ALA B 1 397 ? -10.156 -6.73 -25.016 1 80.88 397 ALA B N 1
ATOM 9609 C CA . ALA B 1 397 ? -8.992 -6.898 -24.141 1 80.88 397 ALA B CA 1
ATOM 9610 C C . ALA B 1 397 ? -8.852 -8.352 -23.688 1 80.88 397 ALA B C 1
ATOM 9612 O O . ALA B 1 397 ? -7.859 -8.719 -23.062 1 80.88 397 ALA B O 1
ATOM 9613 N N . GLY B 1 398 ? -9.773 -9.242 -24.047 1 85.38 398 GLY B N 1
ATOM 9614 C CA . GLY B 1 398 ? -9.734 -10.633 -23.625 1 85.38 398 GLY B CA 1
ATOM 9615 C C . GLY B 1 398 ? -10.086 -10.805 -22.156 1 85.38 398 GLY B C 1
ATOM 9616 O O . GLY B 1 398 ? -9.891 -11.883 -21.594 1 85.38 398 GLY B O 1
ATOM 9617 N N . LEU B 1 399 ? -10.5 -9.766 -21.484 1 88.56 399 LEU B N 1
ATOM 9618 C CA . LEU B 1 399 ? -10.867 -9.664 -20.078 1 88.56 399 LEU B CA 1
ATOM 9619 C C . LEU B 1 399 ? -12.211 -8.961 -19.922 1 88.56 399 LEU B C 1
ATOM 9621 O O . LEU B 1 399 ? -12.68 -8.281 -20.844 1 88.56 399 LEU B O 1
ATOM 9625 N N . PRO B 1 400 ? -12.758 -9.07 -18.75 1 94.94 400 PRO B N 1
ATOM 9626 C CA . PRO B 1 400 ? -12.398 -9.727 -17.484 1 94.94 400 PRO B CA 1
ATOM 9627 C C . PRO B 1 400 ? -12.633 -11.234 -17.516 1 94.94 400 PRO B C 1
ATOM 9629 O O . PRO B 1 400 ? -13.477 -11.711 -18.266 1 94.94 400 PRO B O 1
ATOM 9632 N N . PHE B 1 401 ? -11.914 -11.945 -16.578 1 95.62 401 PHE B N 1
ATOM 9633 C CA . PHE B 1 401 ? -12.25 -13.352 -16.375 1 95.62 401 PHE B CA 1
ATOM 9634 C C . PHE B 1 401 ? -13.688 -13.492 -15.883 1 95.62 401 PHE B C 1
ATOM 9636 O O . PHE B 1 401 ? -14.211 -12.586 -15.234 1 95.62 401 PHE B O 1
ATOM 9643 N N . LEU B 1 402 ? -14.297 -14.57 -16.281 1 97.25 402 LEU B N 1
ATOM 9644 C CA . LEU B 1 402 ? -15.625 -14.875 -15.75 1 97.25 402 LEU B CA 1
ATOM 9645 C C . LEU B 1 402 ? -15.586 -16.109 -14.859 1 97.25 402 LEU B C 1
ATOM 9647 O O . LEU B 1 402 ? -15.18 -17.188 -15.297 1 97.25 402 LEU B O 1
ATOM 9651 N N . ALA B 1 403 ? -15.906 -15.961 -13.641 1 98.31 403 ALA B N 1
ATOM 9652 C CA . ALA B 1 403 ? -16.062 -17.062 -12.688 1 98.31 403 ALA B CA 1
ATOM 9653 C C . ALA B 1 403 ? -17.484 -17.125 -12.156 1 98.31 403 ALA B C 1
ATOM 9655 O O . ALA B 1 403 ? -18.109 -16.094 -11.891 1 98.31 403 ALA B O 1
ATOM 9656 N N . PHE B 1 404 ? -18 -18.281 -12.094 1 98.69 404 PHE B N 1
ATOM 9657 C CA . PHE B 1 404 ? -19.406 -18.469 -11.773 1 98.69 404 PHE B CA 1
ATOM 9658 C C . PHE B 1 404 ? -19.578 -18.875 -10.32 1 98.69 404 PHE B C 1
ATOM 9660 O O . PHE B 1 404 ? -19.406 -20.047 -9.977 1 98.69 404 PHE B O 1
ATOM 9667 N N . LYS B 1 405 ? -20.078 -17.984 -9.547 1 98.38 405 LYS B N 1
ATOM 9668 C CA . LYS B 1 405 ? -20.172 -18.062 -8.094 1 98.38 405 LYS B CA 1
ATOM 9669 C C . LYS B 1 405 ? -21 -19.281 -7.668 1 98.38 405 LYS B C 1
ATOM 9671 O O . LYS B 1 405 ? -20.578 -20.062 -6.816 1 98.38 405 LYS B O 1
ATOM 9676 N N . ASP B 1 406 ? -22.156 -19.453 -8.227 1 98.69 406 ASP B N 1
ATOM 9677 C CA . ASP B 1 406 ? -23.078 -20.484 -7.793 1 98.69 406 ASP B CA 1
ATOM 9678 C C . ASP B 1 406 ? -22.594 -21.875 -8.219 1 98.69 406 ASP B C 1
ATOM 9680 O O . ASP B 1 406 ? -22.703 -22.828 -7.457 1 98.69 406 ASP B O 1
ATOM 9684 N N . ASN B 1 407 ? -22.078 -21.969 -9.477 1 98.56 407 ASN B N 1
ATOM 9685 C CA . ASN B 1 407 ? -21.5 -23.25 -9.914 1 98.56 407 ASN B CA 1
ATOM 9686 C C . ASN B 1 407 ? -20.359 -23.688 -9.008 1 98.56 407 ASN B C 1
ATOM 9688 O O . ASN B 1 407 ? -20.234 -24.875 -8.695 1 98.56 407 ASN B O 1
ATOM 9692 N N . ALA B 1 408 ? -19.516 -22.797 -8.602 1 98.69 408 ALA B N 1
ATOM 9693 C CA . ALA B 1 408 ? -18.359 -23.109 -7.754 1 98.69 408 ALA B CA 1
ATOM 9694 C C . ALA B 1 408 ? -18.812 -23.516 -6.355 1 98.69 408 ALA B C 1
ATOM 9696 O O . ALA B 1 408 ? -18.344 -24.531 -5.828 1 98.69 408 ALA B O 1
ATOM 9697 N N . ASN B 1 409 ? -19.75 -22.75 -5.766 1 98.69 409 ASN B N 1
ATOM 9698 C CA . ASN B 1 409 ? -20.109 -22.969 -4.367 1 98.69 409 ASN B CA 1
ATOM 9699 C C . ASN B 1 409 ? -21.047 -24.156 -4.207 1 98.69 409 ASN B C 1
ATOM 9701 O O . ASN B 1 409 ? -21.031 -24.844 -3.176 1 98.69 409 ASN B O 1
ATOM 9705 N N . ARG B 1 410 ? -21.875 -24.484 -5.262 1 97.69 410 ARG B N 1
ATOM 9706 C CA . ARG B 1 410 ? -22.734 -25.656 -5.215 1 97.69 410 ARG B CA 1
ATOM 9707 C C . ARG B 1 410 ? -21.906 -26.938 -5.113 1 97.69 410 ARG B C 1
ATOM 9709 O O . ARG B 1 410 ? -22.344 -27.938 -4.539 1 97.69 410 ARG B O 1
ATOM 9716 N N . CYS B 1 411 ? -20.703 -26.875 -5.656 1 97.75 411 CYS B N 1
ATOM 9717 C CA . CYS B 1 411 ? -19.859 -28.062 -5.699 1 97.75 411 CYS B CA 1
ATOM 9718 C C . CYS B 1 411 ? -18.75 -27.969 -4.652 1 97.75 411 CYS B C 1
ATOM 9720 O O . CYS B 1 411 ? -17.797 -28.75 -4.68 1 97.75 411 CYS B O 1
ATOM 9722 N N . ASN B 1 412 ? -18.812 -27.016 -3.709 1 98.19 412 ASN B N 1
ATOM 9723 C CA . ASN B 1 412 ? -17.812 -26.844 -2.662 1 98.19 412 ASN B CA 1
ATOM 9724 C C . ASN B 1 412 ? -17.812 -28.031 -1.691 1 98.19 412 ASN B C 1
ATOM 9726 O O . ASN B 1 412 ? -18.781 -28.219 -0.942 1 98.19 412 ASN B O 1
ATOM 9730 N N . PRO B 1 413 ? -16.734 -28.797 -1.622 1 98.5 413 PRO B N 1
ATOM 9731 C CA . PRO B 1 413 ? -16.719 -29.953 -0.724 1 98.5 413 PRO B CA 1
ATOM 9732 C C . PRO B 1 413 ? -16.672 -29.562 0.75 1 98.5 413 PRO B C 1
ATOM 9734 O O . PRO B 1 413 ? -16.922 -30.391 1.627 1 98.5 413 PRO B O 1
ATOM 9737 N N . ASN B 1 414 ? -16.359 -28.344 1.065 1 98.56 414 ASN B N 1
ATOM 9738 C CA . ASN B 1 414 ? -16.203 -27.875 2.436 1 98.56 414 ASN B CA 1
ATOM 9739 C C . ASN B 1 414 ? -17.094 -26.672 2.719 1 98.56 414 ASN B C 1
ATOM 9741 O O . ASN B 1 414 ? -16.688 -25.734 3.402 1 98.56 414 ASN B O 1
ATOM 9745 N N . ALA B 1 415 ? -18.297 -26.703 2.18 1 97.81 415 ALA B N 1
ATOM 9746 C CA . ALA B 1 415 ? -19.25 -25.594 2.324 1 97.81 415 ALA B CA 1
ATOM 9747 C C . ALA B 1 415 ? -19.609 -25.375 3.789 1 97.81 415 ALA B C 1
ATOM 9749 O O . ALA B 1 415 ? -19.984 -24.266 4.184 1 97.81 415 ALA B O 1
ATOM 9750 N N . HIS B 1 416 ? -19.484 -26.391 4.699 1 97.62 416 HIS B N 1
ATOM 9751 C CA . HIS B 1 416 ? -19.812 -26.297 6.117 1 97.62 416 HIS B CA 1
ATOM 9752 C C . HIS B 1 416 ? -18.844 -25.391 6.855 1 97.62 416 HIS B C 1
ATOM 9754 O O . HIS B 1 416 ? -19.141 -24.891 7.938 1 97.62 416 HIS B O 1
ATOM 9760 N N . ALA B 1 417 ? -17.688 -25.219 6.27 1 97.62 417 ALA B N 1
ATOM 9761 C CA . ALA B 1 417 ? -16.609 -24.516 6.969 1 97.62 417 ALA B CA 1
ATOM 9762 C C . ALA B 1 417 ? -16.312 -23.172 6.32 1 97.62 417 ALA B C 1
ATOM 9764 O O . ALA B 1 417 ? -15.367 -22.469 6.711 1 97.62 417 ALA B O 1
ATOM 9765 N N . GLY B 1 418 ? -17.062 -22.766 5.355 1 97.5 418 GLY B N 1
ATOM 9766 C CA . GLY B 1 418 ? -16.812 -21.484 4.715 1 97.5 418 GLY B CA 1
ATOM 9767 C C . GLY B 1 418 ? -17.438 -21.359 3.342 1 97.5 418 GLY B C 1
ATOM 9768 O O . GLY B 1 418 ? -18.359 -22.109 3.008 1 97.5 418 GLY B O 1
ATOM 9769 N N . ILE B 1 419 ? -16.969 -20.344 2.551 1 98.25 419 ILE B N 1
ATOM 9770 C CA . ILE B 1 419 ? -17.516 -20.062 1.223 1 98.25 419 ILE B CA 1
ATOM 9771 C C . ILE B 1 419 ? -16.359 -19.75 0.261 1 98.25 419 ILE B C 1
ATOM 9773 O O . ILE B 1 419 ? -15.305 -19.281 0.681 1 98.25 419 ILE B O 1
ATOM 9777 N N . ILE B 1 420 ? -16.547 -20.125 -0.972 1 98.81 420 ILE B N 1
ATOM 9778 C CA . ILE B 1 420 ? -15.609 -19.75 -2.023 1 98.81 420 ILE B CA 1
ATOM 9779 C C . ILE B 1 420 ? -15.945 -18.344 -2.516 1 98.81 420 ILE B C 1
ATOM 9781 O O . ILE B 1 420 ? -17.047 -18.094 -3.01 1 98.81 420 ILE B O 1
ATOM 9785 N N . ARG B 1 421 ? -14.977 -17.406 -2.412 1 98.5 421 ARG B N 1
ATOM 9786 C CA . ARG B 1 421 ? -15.258 -16 -2.684 1 98.5 421 ARG B CA 1
ATOM 9787 C C . ARG B 1 421 ? -14.672 -15.578 -4.027 1 98.5 421 ARG B C 1
ATOM 9789 O O . ARG B 1 421 ? -15.047 -14.539 -4.57 1 98.5 421 ARG B O 1
ATOM 9796 N N . SER B 1 422 ? -13.773 -16.312 -4.457 1 98.44 422 SER B N 1
ATOM 9797 C CA . SER B 1 422 ? -13.047 -15.992 -5.68 1 98.44 422 SER B CA 1
ATOM 9798 C C . SER B 1 422 ? -12.164 -17.156 -6.117 1 98.44 422 SER B C 1
ATOM 9800 O O . SER B 1 422 ? -12.398 -18.297 -5.719 1 98.44 422 SER B O 1
ATOM 9802 N N . SER B 1 423 ? -11.258 -16.875 -7.066 1 98.31 423 SER B N 1
ATOM 9803 C CA . SER B 1 423 ? -10.281 -17.844 -7.551 1 98.31 423 SER B CA 1
ATOM 9804 C C . SER B 1 423 ? -8.898 -17.219 -7.699 1 98.31 423 SER B C 1
ATOM 9806 O O . SER B 1 423 ? -8.68 -16.078 -7.273 1 98.31 423 SER B O 1
ATOM 9808 N N . ASN B 1 424 ? -7.969 -18.031 -8.094 1 96.88 424 ASN B N 1
ATOM 9809 C CA . ASN B 1 424 ? -6.613 -17.547 -8.297 1 96.88 424 ASN B CA 1
ATOM 9810 C C . ASN B 1 424 ? -6.465 -16.859 -9.648 1 96.88 424 ASN B C 1
ATOM 9812 O O . ASN B 1 424 ? -7.457 -16.609 -10.344 1 96.88 424 ASN B O 1
ATOM 9816 N N . LEU B 1 425 ? -5.32 -16.453 -9.977 1 94.19 425 LEU B N 1
ATOM 9817 C CA . LEU B 1 425 ? -4.98 -15.75 -11.211 1 94.19 425 LEU B CA 1
ATOM 9818 C C . LEU B 1 425 ? -5.43 -16.547 -12.43 1 94.19 425 LEU B C 1
ATOM 9820 O O . LEU B 1 425 ? -6 -15.984 -13.367 1 94.19 425 LEU B O 1
ATOM 9824 N N . CYS B 1 426 ? -5.27 -17.875 -12.391 1 94.56 426 CYS B N 1
ATOM 9825 C CA . CYS B 1 426 ? -5.562 -18.703 -13.562 1 94.56 426 CYS B CA 1
ATOM 9826 C C . CYS B 1 426 ? -6.973 -19.266 -13.484 1 94.56 426 CYS B C 1
ATOM 9828 O O . CYS B 1 426 ? -7.383 -20.047 -14.352 1 94.56 426 CYS B O 1
ATOM 9830 N N . THR B 1 427 ? -7.691 -19.016 -12.477 1 96.81 427 THR B N 1
ATOM 9831 C CA . THR B 1 427 ? -9.117 -19.25 -12.289 1 96.81 427 THR B CA 1
ATOM 9832 C C . THR B 1 427 ? -9.398 -20.75 -12.211 1 96.81 427 THR B C 1
ATOM 9834 O O . THR B 1 427 ? -10.398 -21.234 -12.758 1 96.81 427 THR B O 1
ATOM 9837 N N . GLU B 1 428 ? -8.516 -21.531 -11.641 1 97.56 428 GLU B N 1
ATOM 9838 C CA . GLU B 1 428 ? -8.805 -22.953 -11.523 1 97.56 428 GLU B CA 1
ATOM 9839 C C . GLU B 1 428 ? -8.898 -23.375 -10.055 1 97.56 428 GLU B C 1
ATOM 9841 O O . GLU B 1 428 ? -9.32 -24.5 -9.758 1 97.56 428 GLU B O 1
ATOM 9846 N N . ILE B 1 429 ? -8.523 -22.516 -9.125 1 98.5 429 ILE B N 1
ATOM 9847 C CA . ILE B 1 429 ? -8.508 -22.875 -7.707 1 98.5 429 ILE B CA 1
ATOM 9848 C C . ILE B 1 429 ? -9.758 -22.328 -7.023 1 98.5 429 ILE B C 1
ATOM 9850 O O . ILE B 1 429 ? -9.992 -21.109 -7.016 1 98.5 429 ILE B O 1
ATOM 9854 N N . PHE B 1 430 ? -10.539 -23.156 -6.492 1 98.75 430 PHE B N 1
ATOM 9855 C CA . PHE B 1 430 ? -11.766 -22.797 -5.789 1 98.75 430 PHE B CA 1
ATOM 9856 C C . PHE B 1 430 ? -11.766 -23.375 -4.379 1 98.75 430 PHE B C 1
ATOM 9858 O O . PHE B 1 430 ? -12.156 -24.516 -4.172 1 98.75 430 PHE B O 1
ATOM 9865 N N . GLN B 1 431 ? -11.32 -22.594 -3.393 1 98.75 431 GLN B N 1
ATOM 9866 C CA . GLN B 1 431 ? -11.203 -22.906 -1.973 1 98.75 431 GLN B CA 1
ATOM 9867 C C . GLN B 1 431 ? -11.859 -21.828 -1.111 1 98.75 431 GLN B C 1
ATOM 9869 O O . GLN B 1 431 ? -12.023 -20.688 -1.549 1 98.75 431 GLN B O 1
ATOM 9874 N N . ASN B 1 432 ? -12.234 -22.234 0.099 1 98.62 432 ASN B N 1
ATOM 9875 C CA . ASN B 1 432 ? -12.766 -21.25 1.036 1 98.62 432 ASN B CA 1
ATOM 9876 C C . ASN B 1 432 ? -11.734 -20.188 1.39 1 98.62 432 ASN B C 1
ATOM 9878 O O . ASN B 1 432 ? -10.555 -20.5 1.564 1 98.62 432 ASN B O 1
ATOM 9882 N N . THR B 1 433 ? -12.117 -18.953 1.357 1 98.44 433 THR B N 1
ATOM 9883 C CA . THR B 1 433 ? -11.312 -17.844 1.865 1 98.44 433 THR B CA 1
ATOM 9884 C C . THR B 1 433 ? -12.148 -16.953 2.771 1 98.44 433 THR B C 1
ATOM 9886 O O . THR B 1 433 ? -13.375 -17.047 2.791 1 98.44 433 THR B O 1
ATOM 9889 N N . ALA B 1 434 ? -11.492 -16.156 3.568 1 98.25 434 ALA B N 1
ATOM 9890 C CA . ALA B 1 434 ? -12.164 -15.203 4.449 1 98.25 434 ALA B CA 1
ATOM 9891 C C . ALA B 1 434 ? -11.25 -14.008 4.75 1 98.25 434 ALA B C 1
ATOM 9893 O O . ALA B 1 434 ? -10.055 -14.18 4.98 1 98.25 434 ALA B O 1
ATOM 9894 N N . PRO B 1 435 ? -11.844 -12.789 4.68 1 97.81 435 PRO B N 1
ATOM 9895 C CA . PRO B 1 435 ? -11.039 -11.641 5.105 1 97.81 435 PRO B CA 1
ATOM 9896 C C . PRO B 1 435 ? -10.734 -11.656 6.602 1 97.81 435 PRO B C 1
ATOM 9898 O O . PRO B 1 435 ? -11.398 -12.367 7.363 1 97.81 435 PRO B O 1
ATOM 9901 N N . ASN B 1 436 ? -9.703 -10.93 7.02 1 97.81 436 ASN B N 1
ATOM 9902 C CA . ASN B 1 436 ? -9.477 -10.719 8.445 1 97.81 436 ASN B CA 1
ATOM 9903 C C . ASN B 1 436 ? -10.688 -10.078 9.117 1 97.81 436 ASN B C 1
ATOM 9905 O O . ASN B 1 436 ? -11.43 -9.32 8.484 1 97.81 436 ASN B O 1
ATOM 9909 N N . HIS B 1 437 ? -10.891 -10.5 10.305 1 97.12 437 HIS B N 1
ATOM 9910 C CA . HIS B 1 437 ? -11.891 -9.852 11.148 1 97.12 437 HIS B CA 1
ATOM 9911 C C . HIS B 1 437 ? -11.242 -8.867 12.117 1 97.12 437 HIS B C 1
ATOM 9913 O O . HIS B 1 437 ? -10.188 -9.156 12.68 1 97.12 437 HIS B O 1
ATOM 9919 N N . TYR B 1 438 ? -11.828 -7.73 12.297 1 96.06 438 TYR B N 1
ATOM 9920 C CA . TYR B 1 438 ? -11.195 -6.711 13.125 1 96.06 438 TYR B CA 1
ATOM 9921 C C . TYR B 1 438 ? -12.008 -6.438 14.383 1 96.06 438 TYR B C 1
ATOM 9923 O O . TYR B 1 438 ? -13.234 -6.348 14.328 1 96.06 438 TYR B O 1
ATOM 9931 N N . TYR B 1 439 ? -11.266 -6.348 15.531 1 96.25 439 TYR B N 1
ATOM 9932 C CA . TYR B 1 439 ? -11.781 -6.004 16.844 1 96.25 439 TYR B CA 1
ATOM 9933 C C . TYR B 1 439 ? -11.148 -4.719 17.359 1 96.25 439 TYR B C 1
ATOM 9935 O O . TYR B 1 439 ? -10.133 -4.262 16.828 1 96.25 439 TYR B O 1
ATOM 9943 N N . MET B 1 440 ? -11.883 -4.117 18.359 1 96.75 440 MET B N 1
ATOM 9944 C CA . MET B 1 440 ? -11.281 -2.99 19.062 1 96.75 440 MET B CA 1
ATOM 9945 C C . MET B 1 440 ? -10.445 -3.471 20.234 1 96.75 440 MET B C 1
ATOM 9947 O O . MET B 1 440 ? -10.945 -4.184 21.109 1 96.75 440 MET B O 1
ATOM 9951 N N . GLN B 1 441 ? -9.234 -3.191 20.234 1 97.38 441 GLN B N 1
ATOM 9952 C CA . GLN B 1 441 ? -8.359 -3.406 21.391 1 97.38 441 GLN B CA 1
ATOM 9953 C C . GLN B 1 441 ? -8.266 -2.148 22.25 1 97.38 441 GLN B C 1
ATOM 9955 O O . GLN B 1 441 ? -7.805 -1.104 21.781 1 97.38 441 GLN B O 1
ATOM 9960 N N . ILE B 1 442 ? -8.688 -2.223 23.469 1 97.75 442 ILE B N 1
ATOM 9961 C CA . ILE B 1 442 ? -8.609 -1.114 24.406 1 97.75 442 ILE B CA 1
ATOM 9962 C C . ILE B 1 442 ? -7.445 -1.333 25.359 1 97.75 442 ILE B C 1
ATOM 9964 O O . ILE B 1 442 ? -7.445 -2.287 26.156 1 97.75 442 ILE B O 1
ATOM 9968 N N . GLU B 1 443 ? -6.434 -0.554 25.234 1 97.56 443 GLU B N 1
ATOM 9969 C CA . GLU B 1 443 ? -5.312 -0.538 26.172 1 97.56 443 GLU B CA 1
ATOM 9970 C C . GLU B 1 443 ? -5.508 0.523 27.25 1 97.56 443 GLU B C 1
ATOM 9972 O O . GLU B 1 443 ? -5.754 1.691 26.938 1 97.56 443 GLU B O 1
ATOM 9977 N N . TYR B 1 444 ? -5.465 0.089 28.469 1 97.5 444 TYR B N 1
ATOM 9978 C CA . TYR B 1 444 ? -5.621 1.017 29.594 1 97.5 444 TYR B CA 1
ATOM 9979 C C . TYR B 1 444 ? -4.27 1.564 30.031 1 97.5 444 TYR B C 1
ATOM 9981 O O . TYR B 1 444 ? -3.223 1.021 29.672 1 97.5 444 TYR B O 1
ATOM 9989 N N . THR B 1 445 ? -4.27 2.604 30.766 1 96 445 THR B N 1
ATOM 9990 C CA . THR B 1 445 ? -3.053 3.264 31.219 1 96 445 THR B CA 1
ATOM 9991 C C . THR B 1 445 ? -2.225 2.326 32.094 1 96 445 THR B C 1
ATOM 9993 O O . THR B 1 445 ? -1 2.451 32.156 1 96 445 THR B O 1
ATOM 9996 N N . ASP B 1 446 ? -2.852 1.277 32.75 1 96 446 ASP B N 1
ATOM 9997 C CA . ASP B 1 446 ? -2.125 0.347 33.594 1 96 446 ASP B CA 1
ATOM 9998 C C . ASP B 1 446 ? -1.555 -0.815 32.812 1 96 446 ASP B C 1
ATOM 10000 O O . ASP B 1 446 ? -0.966 -1.74 33.375 1 96 446 ASP B O 1
ATOM 10004 N N . GLY B 1 447 ? -1.789 -0.768 31.484 1 94.81 447 GLY B N 1
ATOM 10005 C CA . GLY B 1 447 ? -1.184 -1.758 30.609 1 94.81 447 GLY B CA 1
ATOM 10006 C C . GLY B 1 447 ? -2.109 -2.914 30.281 1 94.81 447 GLY B C 1
ATOM 10007 O O . GLY B 1 447 ? -1.852 -3.68 29.344 1 94.81 447 GLY B O 1
ATOM 10008 N N . THR B 1 448 ? -3.211 -3.01 30.984 1 97.12 448 THR B N 1
ATOM 10009 C CA . THR B 1 448 ? -4.141 -4.098 30.719 1 97.12 448 THR B CA 1
ATOM 10010 C C . THR B 1 448 ? -4.871 -3.865 29.391 1 97.12 448 THR B C 1
ATOM 10012 O O . THR B 1 448 ? -5.012 -2.725 28.953 1 97.12 448 THR B O 1
ATOM 10015 N N . ILE B 1 449 ? -5.305 -4.938 28.75 1 97.44 449 ILE B N 1
ATOM 10016 C CA . ILE B 1 449 ? -5.926 -4.879 27.438 1 97.44 449 ILE B CA 1
ATOM 10017 C C . ILE B 1 449 ? -7.266 -5.605 27.453 1 97.44 449 ILE B C 1
ATOM 10019 O O . ILE B 1 449 ? -7.41 -6.637 28.125 1 97.44 449 ILE B O 1
ATOM 10023 N N . GLU B 1 450 ? -8.242 -5.094 26.875 1 97.56 450 GLU B N 1
ATOM 10024 C CA . GLU B 1 450 ? -9.547 -5.711 26.641 1 97.56 450 GLU B CA 1
ATOM 10025 C C . GLU B 1 450 ? -9.961 -5.605 25.188 1 97.56 450 GLU B C 1
ATOM 10027 O O . GLU B 1 450 ? -9.539 -4.688 24.469 1 97.56 450 GLU B O 1
ATOM 10032 N N . PHE B 1 451 ? -10.742 -6.539 24.703 1 97.56 451 PHE B N 1
ATOM 10033 C CA . PHE B 1 451 ? -11.172 -6.57 23.312 1 97.56 451 PHE B CA 1
ATOM 10034 C C . PHE B 1 451 ? -12.688 -6.453 23.203 1 97.56 451 PHE B C 1
ATOM 10036 O O . PHE B 1 451 ? -13.422 -7.008 24.031 1 97.56 451 PHE B O 1
ATOM 10043 N N . PHE B 1 452 ? -13.18 -5.676 22.25 1 97.81 452 PHE B N 1
ATOM 10044 C CA . PHE B 1 452 ? -14.594 -5.512 21.938 1 97.81 452 PHE B CA 1
ATOM 10045 C C . PHE B 1 452 ? -14.836 -5.629 20.438 1 97.81 452 PHE B C 1
ATOM 10047 O O . PHE B 1 452 ? -13.953 -5.324 19.641 1 97.81 452 PHE B O 1
ATOM 10054 N N . GLU B 1 453 ? -16.047 -6.137 20.078 1 97.19 453 GLU B N 1
ATOM 10055 C CA . GLU B 1 453 ? -16.453 -5.961 18.688 1 97.19 453 GLU B CA 1
ATOM 10056 C C . GLU B 1 453 ? -16.609 -4.484 18.328 1 97.19 453 GLU B C 1
ATOM 10058 O O . GLU B 1 453 ? -16.953 -3.67 19.188 1 97.19 453 GLU B O 1
ATOM 10063 N N . GLU B 1 454 ? -16.391 -4.09 17.188 1 93.94 454 GLU B N 1
ATOM 10064 C CA . GLU B 1 454 ? -16.312 -2.701 16.75 1 93.94 454 GLU B CA 1
ATOM 10065 C C . GLU B 1 454 ? -17.594 -1.943 17.109 1 93.94 454 GLU B C 1
ATOM 10067 O O . GLU B 1 454 ? -17.516 -0.811 17.594 1 93.94 454 GLU B O 1
ATOM 10072 N N . LYS B 1 455 ? -18.781 -2.582 16.922 1 92.88 455 LYS B N 1
ATOM 10073 C CA . LYS B 1 455 ? -20.047 -1.871 17.109 1 92.88 455 LYS B CA 1
ATOM 10074 C C . LYS B 1 455 ? -20.703 -2.26 18.438 1 92.88 455 LYS B C 1
ATOM 10076 O O . LYS B 1 455 ? -21.859 -1.933 18.672 1 92.88 455 LYS B O 1
ATOM 10081 N N . GLU B 1 456 ? -19.875 -2.98 19.25 1 96.44 456 GLU B N 1
ATOM 10082 C CA . GLU B 1 456 ? -20.391 -3.314 20.578 1 96.44 456 GLU B CA 1
ATOM 10083 C C . GLU B 1 456 ? -20.641 -2.059 21.406 1 96.44 456 GLU B C 1
ATOM 10085 O O . GLU B 1 456 ? -19.828 -1.133 21.391 1 96.44 456 GLU B O 1
ATOM 10090 N N . LEU B 1 457 ? -21.812 -1.945 22 1 96.69 457 LEU B N 1
ATOM 10091 C CA . LEU B 1 457 ? -22.125 -0.805 22.844 1 96.69 457 LEU B CA 1
ATOM 10092 C C . LEU B 1 457 ? -21.469 -0.948 24.219 1 96.69 457 LEU B C 1
ATOM 10094 O O . LEU B 1 457 ? -21.578 -1.99 24.859 1 96.69 457 LEU B O 1
ATOM 10098 N N . VAL B 1 458 ? -20.703 0.038 24.547 1 96.75 458 VAL B N 1
ATOM 10099 C CA . VAL B 1 458 ? -19.984 0.073 25.812 1 96.75 458 VAL B CA 1
ATOM 10100 C C . VAL B 1 458 ? -20.406 1.314 26.594 1 96.75 458 VAL B C 1
ATOM 10102 O O . VAL B 1 458 ? -20.5 2.41 26.047 1 96.75 458 VAL B O 1
ATOM 10105 N N . THR B 1 459 ? -20.703 1.18 27.844 1 96.69 459 THR B N 1
ATOM 10106 C CA . THR B 1 459 ? -21.047 2.303 28.703 1 96.69 459 THR B CA 1
ATOM 10107 C C . THR B 1 459 ? -19.859 2.709 29.562 1 96.69 459 THR B C 1
ATOM 10109 O O . THR B 1 459 ? -19.328 1.895 30.312 1 96.69 459 THR B O 1
ATOM 10112 N N . THR B 1 460 ? -19.469 3.936 29.469 1 95.25 460 THR B N 1
ATOM 10113 C CA . THR B 1 460 ? -18.312 4.449 30.188 1 95.25 460 THR B CA 1
ATOM 10114 C C . THR B 1 460 ? -18.688 4.785 31.625 1 95.25 460 THR B C 1
ATOM 10116 O O . THR B 1 460 ? -19.875 4.746 32 1 95.25 460 THR B O 1
ATOM 10119 N N . ASP B 1 461 ? -17.75 5.066 32.469 1 93.56 461 ASP B N 1
ATOM 10120 C CA . ASP B 1 461 ? -17.969 5.375 33.875 1 93.56 461 ASP B CA 1
ATOM 10121 C C . ASP B 1 461 ? -18.766 6.672 34.031 1 93.56 461 ASP B C 1
ATOM 10123 O O . ASP B 1 461 ? -19.391 6.906 35.062 1 93.56 461 ASP B O 1
ATOM 10127 N N . SER B 1 462 ? -18.734 7.543 33.031 1 90 462 SER B N 1
ATOM 10128 C CA . SER B 1 462 ? -19.516 8.773 33.062 1 90 462 SER B CA 1
ATOM 10129 C C . SER B 1 462 ? -20.938 8.539 32.562 1 90 462 SER B C 1
ATOM 10131 O O . SER B 1 462 ? -21.641 9.477 32.188 1 90 462 SER B O 1
ATOM 10133 N N . ASN B 1 463 ? -21.344 7.297 32.312 1 92.19 463 ASN B N 1
ATOM 10134 C CA . ASN B 1 463 ? -22.688 6.859 31.922 1 92.19 463 ASN B CA 1
ATOM 10135 C C . ASN B 1 463 ? -23 7.27 30.484 1 92.19 463 ASN B C 1
ATOM 10137 O O . ASN B 1 463 ? -24.125 7.672 30.188 1 92.19 463 ASN B O 1
ATOM 10141 N N . ILE B 1 464 ? -22.031 7.316 29.75 1 90.94 464 ILE B N 1
ATOM 10142 C CA . ILE B 1 464 ? -22.188 7.543 28.328 1 90.94 464 ILE B CA 1
ATOM 10143 C C . ILE B 1 464 ? -22.062 6.223 27.562 1 90.94 464 ILE B C 1
ATOM 10145 O O . ILE B 1 464 ? -21.047 5.531 27.688 1 90.94 464 ILE B O 1
ATOM 10149 N N . THR B 1 465 ? -23.078 5.875 26.812 1 94.06 465 THR B N 1
ATOM 10150 C CA . THR B 1 465 ? -23.047 4.648 26.016 1 94.06 465 THR B CA 1
ATOM 10151 C C . THR B 1 465 ? -22.703 4.953 24.562 1 94.06 465 THR B C 1
ATOM 10153 O O . THR B 1 465 ? -23.344 5.805 23.938 1 94.06 465 THR B O 1
ATOM 10156 N N . LYS B 1 466 ? -21.703 4.32 24.141 1 91.25 466 LYS B N 1
ATOM 10157 C CA . LYS B 1 466 ? -21.297 4.484 22.75 1 91.25 466 LYS B CA 1
ATOM 10158 C C . LYS B 1 466 ? -20.688 3.199 22.203 1 91.25 466 LYS B C 1
ATOM 10160 O O . LYS B 1 466 ? -20.469 2.236 22.938 1 91.25 466 LYS B O 1
ATOM 10165 N N . CYS B 1 467 ? -20.484 3.129 20.875 1 93 467 CYS B N 1
ATOM 10166 C CA . CYS B 1 467 ? -19.844 1.978 20.234 1 93 467 CYS B CA 1
ATOM 10167 C C . CYS B 1 467 ? -18.375 1.888 20.609 1 93 467 CYS B C 1
ATOM 10169 O O . CYS B 1 467 ? -17.719 2.91 20.828 1 93 467 CYS B O 1
ATOM 10171 N N . ALA B 1 468 ? -17.859 0.695 20.625 1 95.56 468 ALA B N 1
ATOM 10172 C CA . ALA B 1 468 ? -16.484 0.459 21.016 1 95.56 468 ALA B CA 1
ATOM 10173 C C . ALA B 1 468 ? -15.508 1.224 20.125 1 95.56 468 ALA B C 1
ATOM 10175 O O . ALA B 1 468 ? -14.461 1.684 20.594 1 95.56 468 ALA B O 1
ATOM 10176 N N . ASN B 1 469 ? -15.891 1.348 18.859 1 92.56 469 ASN B N 1
ATOM 10177 C CA . ASN B 1 469 ? -14.977 2.002 17.922 1 92.56 469 ASN B CA 1
ATOM 10178 C C . ASN B 1 469 ? -14.984 3.516 18.109 1 92.56 469 ASN B C 1
ATOM 10180 O O . ASN B 1 469 ? -14.242 4.23 17.422 1 92.56 469 ASN B O 1
ATOM 10184 N N . LYS B 1 470 ? -15.781 4.027 19.047 1 91.19 470 LYS B N 1
ATOM 10185 C CA . LYS B 1 470 ? -15.828 5.461 19.344 1 91.19 470 LYS B CA 1
ATOM 10186 C C . LYS B 1 470 ? -15.195 5.773 20.688 1 91.19 470 LYS B C 1
ATOM 10188 O O . LYS B 1 470 ? -15.141 6.934 21.094 1 91.19 470 LYS B O 1
ATOM 10193 N N . LEU B 1 471 ? -14.711 4.781 21.344 1 93.56 471 LEU B N 1
ATOM 10194 C CA . LEU B 1 471 ? -13.992 5.004 22.609 1 93.56 471 LEU B CA 1
ATOM 10195 C C . LEU B 1 471 ? -12.68 5.73 22.359 1 93.56 471 LEU B C 1
ATOM 10197 O O . LEU B 1 471 ? -12.016 5.496 21.344 1 93.56 471 LEU B O 1
ATOM 10201 N N . THR B 1 472 ? -12.328 6.609 23.234 1 91.56 472 THR B N 1
ATOM 10202 C CA . THR B 1 472 ? -11.094 7.383 23.125 1 91.56 472 THR B CA 1
ATOM 10203 C C . THR B 1 472 ? -10.367 7.438 24.469 1 91.56 472 THR B C 1
ATOM 10205 O O . THR B 1 472 ? -10.844 6.883 25.469 1 91.56 472 THR B O 1
ATOM 10208 N N . SER B 1 473 ? -9.25 8.141 24.516 1 90.94 473 SER B N 1
ATOM 10209 C CA . SER B 1 473 ? -8.422 8.258 25.703 1 90.94 473 SER B CA 1
ATOM 10210 C C . SER B 1 473 ? -9.094 9.141 26.75 1 90.94 473 SER B C 1
ATOM 10212 O O . SER B 1 473 ? -8.672 9.172 27.906 1 90.94 473 SER B O 1
ATOM 10214 N N . THR B 1 474 ? -10.195 9.836 26.391 1 89.69 474 THR B N 1
ATOM 10215 C CA . THR B 1 474 ? -10.906 10.664 27.359 1 89.69 474 THR B CA 1
ATOM 10216 C C . THR B 1 474 ? -11.922 9.836 28.141 1 89.69 474 THR B C 1
ATOM 10218 O O . THR B 1 474 ? -12.539 10.328 29.078 1 89.69 474 THR B O 1
ATOM 10221 N N . ASP B 1 475 ? -12.023 8.555 27.797 1 93.38 475 ASP B N 1
ATOM 10222 C CA . ASP B 1 475 ? -13 7.68 28.438 1 93.38 475 ASP B CA 1
ATOM 10223 C C . ASP B 1 475 ? -12.359 6.855 29.547 1 93.38 475 ASP B C 1
ATOM 10225 O O . ASP B 1 475 ? -11.156 6.582 29.516 1 93.38 475 ASP B O 1
ATOM 10229 N N . ILE B 1 476 ? -13.18 6.523 30.531 1 95.25 476 ILE B N 1
ATOM 10230 C CA . ILE B 1 476 ? -12.812 5.648 31.641 1 95.25 476 ILE B CA 1
ATOM 10231 C C . ILE B 1 476 ? -13.781 4.465 31.703 1 95.25 476 ILE B C 1
ATOM 10233 O O . ILE B 1 476 ? -15 4.648 31.656 1 95.25 476 ILE B O 1
ATOM 10237 N N . LEU B 1 477 ? -13.219 3.342 31.625 1 96.06 477 LEU B N 1
ATOM 10238 C CA . LEU B 1 477 ? -14.023 2.127 31.719 1 96.06 477 LEU B CA 1
ATOM 10239 C C . LEU B 1 477 ? -13.648 1.326 32.969 1 96.06 477 LEU B C 1
ATOM 10241 O O . LEU B 1 477 ? -12.477 1.011 33.156 1 96.06 477 LEU B O 1
ATOM 10245 N N . LYS B 1 478 ? -14.633 0.979 33.844 1 93.31 478 LYS B N 1
ATOM 10246 C CA . LYS B 1 478 ? -14.43 0.17 35.031 1 93.31 478 LYS B CA 1
ATOM 10247 C C . LYS B 1 478 ? -13.328 0.75 35.906 1 93.31 478 LYS B C 1
ATOM 10249 O O . LYS B 1 478 ? -12.453 0.018 36.375 1 93.31 478 LYS B O 1
ATOM 10254 N N . GLY B 1 479 ? -13.289 2.057 35.969 1 94.81 479 GLY B N 1
ATOM 10255 C CA . GLY B 1 479 ? -12.352 2.756 36.812 1 94.81 479 GLY B CA 1
ATOM 10256 C C . GLY B 1 479 ? -10.977 2.938 36.188 1 94.81 479 GLY B C 1
ATOM 10257 O O . GLY B 1 479 ? -10.07 3.48 36.844 1 94.81 479 GLY B O 1
ATOM 10258 N N . LYS B 1 480 ? -10.773 2.5 35.031 1 96.19 480 LYS B N 1
ATOM 10259 C CA . LYS B 1 480 ? -9.469 2.58 34.375 1 96.19 480 LYS B CA 1
ATOM 10260 C C . LYS B 1 480 ? -9.508 3.545 33.188 1 96.19 480 LYS B C 1
ATOM 10262 O O . LYS B 1 480 ? -10.32 3.389 32.281 1 96.19 480 LYS B O 1
ATOM 10267 N N . PRO B 1 481 ? -8.609 4.508 33.156 1 96 481 PRO B N 1
ATOM 10268 C CA . PRO B 1 481 ? -8.539 5.387 32 1 96 481 PRO B CA 1
ATOM 10269 C C . PRO B 1 481 ? -8 4.672 30.75 1 96 481 PRO B C 1
ATOM 10271 O O . PRO B 1 481 ? -7.078 3.859 30.859 1 96 481 PRO B O 1
ATOM 10274 N N . ILE B 1 482 ? -8.562 4.926 29.656 1 96.5 482 ILE B N 1
ATOM 10275 C CA . ILE B 1 482 ? -8.133 4.328 28.391 1 96.5 482 ILE B CA 1
ATOM 10276 C C . ILE B 1 482 ? -6.867 5.031 27.891 1 96.5 482 ILE B C 1
ATOM 10278 O O . ILE B 1 482 ? -6.816 6.262 27.828 1 96.5 482 ILE B O 1
ATOM 10282 N N . TYR B 1 483 ? -5.852 4.246 27.641 1 97 483 TYR B N 1
ATOM 10283 C CA . TYR B 1 483 ? -4.648 4.789 27.016 1 97 483 TYR B CA 1
ATOM 10284 C C . TYR B 1 483 ? -4.855 5.004 25.516 1 97 483 TYR B C 1
ATOM 10286 O O . TYR B 1 483 ? -4.605 6.094 25 1 97 483 TYR B O 1
ATOM 10294 N N . ILE B 1 484 ? -5.375 3.947 24.891 1 96.44 484 ILE B N 1
ATOM 10295 C CA . ILE B 1 484 ? -5.652 4.07 23.469 1 96.44 484 ILE B CA 1
ATOM 10296 C C . ILE B 1 484 ? -6.602 2.955 23.031 1 96.44 484 ILE B C 1
ATOM 10298 O O . ILE B 1 484 ? -6.645 1.89 23.656 1 96.44 484 ILE B O 1
ATOM 10302 N N . ALA B 1 485 ? -7.418 3.215 22.094 1 95.19 485 ALA B N 1
ATOM 10303 C CA . ALA B 1 485 ? -8.281 2.246 21.422 1 95.19 485 ALA B CA 1
ATOM 10304 C C . ALA B 1 485 ? -7.855 2.055 19.969 1 95.19 485 ALA B C 1
ATOM 10306 O O . ALA B 1 485 ? -7.781 3.021 19.203 1 95.19 485 ALA B O 1
ATOM 10307 N N . THR B 1 486 ? -7.5 0.883 19.609 1 94.25 486 THR B N 1
ATOM 10308 C CA . THR B 1 486 ? -7.039 0.625 18.25 1 94.25 486 THR B CA 1
ATOM 10309 C C . THR B 1 486 ? -7.73 -0.605 17.672 1 94.25 486 THR B C 1
ATOM 10311 O O . THR B 1 486 ? -8.211 -1.461 18.406 1 94.25 486 THR B O 1
ATOM 10314 N N . LYS B 1 487 ? -7.805 -0.734 16.344 1 94.25 487 LYS B N 1
ATOM 10315 C CA . LYS B 1 487 ? -8.336 -1.909 15.656 1 94.25 487 LYS B CA 1
ATOM 10316 C C . LYS B 1 487 ? -7.258 -2.971 15.469 1 94.25 487 LYS B C 1
ATOM 10318 O O . LYS B 1 487 ? -6.141 -2.662 15.047 1 94.25 487 LYS B O 1
ATOM 10323 N N . VAL B 1 488 ? -7.539 -4.211 15.781 1 95 488 VAL B N 1
ATOM 10324 C CA . VAL B 1 488 ? -6.605 -5.316 15.594 1 95 488 VAL B CA 1
ATOM 10325 C C . VAL B 1 488 ? -7.285 -6.441 14.82 1 95 488 VAL B C 1
ATOM 10327 O O . VAL B 1 488 ? -8.508 -6.605 14.898 1 95 488 VAL B O 1
ATOM 10330 N N . ALA B 1 489 ? -6.523 -7.219 14.109 1 96 489 ALA B N 1
ATOM 10331 C CA . ALA B 1 489 ? -7.07 -8.219 13.195 1 96 489 ALA B CA 1
ATOM 10332 C C . ALA B 1 489 ? -7.074 -9.602 13.836 1 96 489 ALA B C 1
ATOM 10334 O O . ALA B 1 489 ? -6.164 -9.945 14.602 1 96 489 ALA B O 1
ATOM 10335 N N . LYS B 1 490 ? -8.016 -10.312 13.656 1 96.5 490 LYS B N 1
ATOM 10336 C CA . LYS B 1 490 ? -8.016 -11.773 13.719 1 96.5 490 LYS B CA 1
ATOM 10337 C C . LYS B 1 490 ? -7.93 -12.391 12.328 1 96.5 490 LYS B C 1
ATOM 10339 O O . LYS B 1 490 ? -8.742 -12.078 11.453 1 96.5 490 LYS B O 1
ATOM 10344 N N . ASP B 1 491 ? -7.02 -13.266 12.172 1 96.88 491 ASP B N 1
ATOM 10345 C CA . ASP B 1 491 ? -6.715 -13.781 10.844 1 96.88 491 ASP B CA 1
ATOM 10346 C C . ASP B 1 491 ? -7.926 -14.484 10.234 1 96.88 491 ASP B C 1
ATOM 10348 O O . ASP B 1 491 ? -8.594 -15.273 10.906 1 96.88 491 ASP B O 1
ATOM 10352 N N . GLY B 1 492 ? -8.203 -14.117 8.977 1 97.81 492 GLY B N 1
ATOM 10353 C CA . GLY B 1 492 ? -9.094 -14.922 8.164 1 97.81 492 GLY B CA 1
ATOM 10354 C C . GLY B 1 492 ? -8.406 -16.125 7.535 1 97.81 492 GLY B C 1
ATOM 10355 O O . GLY B 1 492 ? -7.598 -16.797 8.18 1 97.81 492 GLY B O 1
ATOM 10356 N N . GLN B 1 493 ? -8.82 -16.422 6.285 1 98.19 493 GLN B N 1
ATOM 10357 C CA . GLN B 1 493 ? -8.266 -17.562 5.562 1 98.19 493 GLN B CA 1
ATOM 10358 C C . GLN B 1 493 ? -7.73 -17.141 4.199 1 98.19 493 GLN B C 1
ATOM 10360 O O . GLN B 1 493 ? -8.414 -16.453 3.439 1 98.19 493 GLN B O 1
ATOM 10365 N N . THR B 1 494 ? -6.516 -17.516 3.922 1 98.5 494 THR B N 1
ATOM 10366 C CA . THR B 1 494 ? -5.898 -17.344 2.611 1 98.5 494 THR B CA 1
ATOM 10367 C C . THR B 1 494 ? -5.57 -18.703 1.989 1 98.5 494 THR B C 1
ATOM 10369 O O . THR B 1 494 ? -4.77 -19.469 2.533 1 98.5 494 THR B O 1
ATOM 10372 N N . ALA B 1 495 ? -6.152 -18.953 0.841 1 98.5 495 ALA B N 1
ATOM 10373 C CA . ALA B 1 495 ? -6.012 -20.25 0.189 1 98.5 495 ALA B CA 1
ATOM 10374 C C . ALA B 1 495 ? -4.645 -20.391 -0.474 1 98.5 495 ALA B C 1
ATOM 10376 O O . ALA B 1 495 ? -4.039 -19.391 -0.874 1 98.5 495 ALA B O 1
ATOM 10377 N N . VAL B 1 496 ? -4.152 -21.625 -0.528 1 97.88 496 VAL B N 1
ATOM 10378 C CA . VAL B 1 496 ? -2.855 -21.953 -1.114 1 97.88 496 VAL B CA 1
ATOM 10379 C C . VAL B 1 496 ? -3.039 -22.953 -2.25 1 97.88 496 VAL B C 1
ATOM 10381 O O . VAL B 1 496 ? -3.863 -23.875 -2.152 1 97.88 496 VAL B O 1
ATOM 10384 N N . CYS B 1 497 ? -2.322 -22.719 -3.266 1 95.75 497 CYS B N 1
ATOM 10385 C CA . CYS B 1 497 ? -2.396 -23.578 -4.445 1 95.75 497 CYS B CA 1
ATOM 10386 C C . CYS B 1 497 ? -1.128 -24.406 -4.605 1 95.75 497 CYS B C 1
ATOM 10388 O O . CYS B 1 497 ? -0.063 -23.859 -4.914 1 95.75 497 CYS B O 1
ATOM 10390 N N . ASN B 1 498 ? -1.183 -25.734 -4.418 1 97.75 498 ASN B N 1
ATOM 10391 C CA . ASN B 1 498 ? -0.13 -26.703 -4.668 1 97.75 498 ASN B CA 1
ATOM 10392 C C . ASN B 1 498 ? -0.474 -27.609 -5.848 1 97.75 498 ASN B C 1
ATOM 10394 O O . ASN B 1 498 ? -1.412 -28.406 -5.773 1 97.75 498 ASN B O 1
ATOM 10398 N N . LEU B 1 499 ? 0.35 -27.547 -6.902 1 97.81 499 LEU B N 1
ATOM 10399 C CA . LEU B 1 499 ? -0.151 -28.109 -8.148 1 97.81 499 LEU B CA 1
ATOM 10400 C C . LEU B 1 499 ? 0.826 -29.141 -8.719 1 97.81 499 LEU B C 1
ATOM 10402 O O . LEU B 1 499 ? 2.037 -29.016 -8.523 1 97.81 499 LEU B O 1
ATOM 10406 N N . ALA B 1 500 ? 0.326 -30.094 -9.391 1 98.19 500 ALA B N 1
ATOM 10407 C CA . ALA B 1 500 ? 1.002 -31.047 -10.266 1 98.19 500 ALA B CA 1
ATOM 10408 C C . ALA B 1 500 ? 0.086 -31.5 -11.398 1 98.19 500 ALA B C 1
ATOM 10410 O O . ALA B 1 500 ? -1.132 -31.312 -11.336 1 98.19 500 ALA B O 1
ATOM 10411 N N . SER B 1 501 ? 0.626 -32.062 -12.469 1 98.44 501 SER B N 1
ATOM 10412 C CA . SER B 1 501 ? -0.181 -32.438 -13.625 1 98.44 501 SER B CA 1
ATOM 10413 C C . SER B 1 501 ? 0.255 -33.812 -14.172 1 98.44 501 SER B C 1
ATOM 10415 O O . SER B 1 501 ? 1.45 -34.062 -14.328 1 98.44 501 SER B O 1
ATOM 10417 N N . ILE B 1 502 ? -0.699 -34.625 -14.438 1 98.69 502 ILE B N 1
ATOM 10418 C CA . ILE B 1 502 ? -0.477 -35.906 -15.094 1 98.69 502 ILE B CA 1
ATOM 10419 C C . ILE B 1 502 ? -0.342 -35.719 -16.594 1 98.69 502 ILE B C 1
ATOM 10421 O O . ILE B 1 502 ? -1.134 -34.969 -17.203 1 98.69 502 ILE B O 1
ATOM 10425 N N . ASN B 1 503 ? 0.649 -36.312 -17.203 1 98.62 503 ASN B N 1
ATOM 10426 C CA . ASN B 1 503 ? 0.868 -36.25 -18.641 1 98.62 503 ASN B CA 1
ATOM 10427 C C . ASN B 1 503 ? 0.053 -37.281 -19.391 1 98.62 503 ASN B C 1
ATOM 10429 O O . ASN B 1 503 ? 0.489 -38.438 -19.531 1 98.62 503 ASN B O 1
ATOM 10433 N N . LEU B 1 504 ? -0.989 -36.906 -20 1 98.5 504 LEU B N 1
ATOM 10434 C CA . LEU B 1 504 ? -1.93 -37.844 -20.641 1 98.5 504 LEU B CA 1
ATOM 10435 C C . LEU B 1 504 ? -1.316 -38.469 -21.875 1 98.5 504 LEU B C 1
ATOM 10437 O O . LEU B 1 504 ? -1.78 -39.531 -22.344 1 98.5 504 LEU B O 1
ATOM 10441 N N . SER B 1 505 ? -0.32 -37.844 -22.438 1 97.38 505 SER B N 1
ATOM 10442 C CA . SER B 1 505 ? 0.32 -38.438 -23.609 1 97.38 505 SER B CA 1
ATOM 10443 C C . SER B 1 505 ? 1.036 -39.719 -23.25 1 97.38 505 SER B C 1
ATOM 10445 O O . SER B 1 505 ? 1.249 -40.562 -24.125 1 97.38 505 SER B O 1
ATOM 10447 N N . LYS B 1 506 ? 1.38 -39.875 -21.984 1 97.81 506 LYS B N 1
ATOM 10448 C CA . LYS B 1 506 ? 2.074 -41.062 -21.516 1 97.81 506 LYS B CA 1
ATOM 10449 C C . LYS B 1 506 ? 1.163 -41.938 -20.641 1 97.81 506 LYS B C 1
ATOM 10451 O O . LYS B 1 506 ? 1.279 -43.156 -20.625 1 97.81 506 LYS B O 1
ATOM 10456 N N . ILE B 1 507 ? 0.375 -41.281 -19.875 1 98.06 507 ILE B N 1
ATOM 10457 C CA . ILE B 1 507 ? -0.506 -41.938 -18.922 1 98.06 507 ILE B CA 1
ATOM 10458 C C . ILE B 1 507 ? -1.954 -41.844 -19.391 1 98.06 507 ILE B C 1
ATOM 10460 O O . ILE B 1 507 ? -2.629 -40.844 -19.141 1 98.06 507 ILE B O 1
ATOM 10464 N N . ASN B 1 508 ? -2.465 -42.906 -20.031 1 96.62 508 ASN B N 1
ATOM 10465 C CA . ASN B 1 508 ? -3.814 -42.844 -20.594 1 96.62 508 ASN B CA 1
ATOM 10466 C C . ASN B 1 508 ? -4.504 -44.219 -20.547 1 96.62 508 ASN B C 1
ATOM 10468 O O . ASN B 1 508 ? -5.395 -44.469 -21.359 1 96.62 508 ASN B O 1
ATOM 10472 N N . THR B 1 509 ? -3.947 -45.094 -19.688 1 96 509 THR B N 1
ATOM 10473 C CA . THR B 1 509 ? -4.598 -46.375 -19.406 1 96 509 THR B CA 1
ATOM 10474 C C . THR B 1 509 ? -4.965 -46.469 -17.938 1 96 509 THR B C 1
ATOM 10476 O O . THR B 1 509 ? -4.422 -45.75 -17.094 1 96 509 THR B O 1
ATOM 10479 N N . GLU B 1 510 ? -5.879 -47.344 -17.672 1 94.62 510 GLU B N 1
ATOM 10480 C CA . GLU B 1 510 ? -6.301 -47.562 -16.297 1 94.62 510 GLU B CA 1
ATOM 10481 C C . GLU B 1 510 ? -5.129 -47.969 -15.414 1 94.62 510 GLU B C 1
ATOM 10483 O O . GLU B 1 510 ? -4.984 -47.5 -14.281 1 94.62 510 GLU B O 1
ATOM 10488 N N . GLU B 1 511 ? -4.328 -48.844 -15.969 1 96 511 GLU B N 1
ATOM 10489 C CA . GLU B 1 511 ? -3.182 -49.344 -15.227 1 96 511 GLU B CA 1
ATOM 10490 C C . GLU B 1 511 ? -2.18 -48.25 -14.914 1 96 511 GLU B C 1
ATOM 10492 O O . GLU B 1 511 ? -1.66 -48.156 -13.797 1 96 511 GLU B O 1
ATOM 10497 N N . ASP B 1 512 ? -1.935 -47.469 -15.906 1 97 512 ASP B N 1
ATOM 10498 C CA . ASP B 1 512 ? -1.001 -46.344 -15.711 1 97 512 ASP B CA 1
ATOM 10499 C C . ASP B 1 512 ? -1.517 -45.375 -14.656 1 97 512 ASP B C 1
ATOM 10501 O O . ASP B 1 512 ? -0.754 -44.906 -13.805 1 97 512 ASP B O 1
ATOM 10505 N N . ILE B 1 513 ? -2.793 -45.062 -14.75 1 98.25 513 ILE B N 1
ATOM 10506 C CA . ILE B 1 513 ? -3.398 -44.094 -13.852 1 98.25 513 ILE B CA 1
ATOM 10507 C C . ILE B 1 513 ? -3.383 -44.625 -12.422 1 98.25 513 ILE B C 1
ATOM 10509 O O . ILE B 1 513 ? -3.035 -43.906 -11.484 1 98.25 513 ILE B O 1
ATOM 10513 N N . LYS B 1 514 ? -3.693 -45.875 -12.242 1 97.56 514 LYS B N 1
ATOM 10514 C CA . LYS B 1 514 ? -3.701 -46.531 -10.938 1 97.56 514 LYS B CA 1
ATOM 10515 C C . LYS B 1 514 ? -2.316 -46.5 -10.297 1 97.56 514 LYS B C 1
ATOM 10517 O O . LYS B 1 514 ? -2.197 -46.406 -9.07 1 97.56 514 LYS B O 1
ATOM 10522 N N . ARG B 1 515 ? -1.309 -46.469 -11.125 1 98.31 515 ARG B N 1
ATOM 10523 C CA . ARG B 1 515 ? 0.067 -46.469 -10.641 1 98.31 515 ARG B CA 1
ATOM 10524 C C . ARG B 1 515 ? 0.524 -45.062 -10.297 1 98.31 515 ARG B C 1
ATOM 10526 O O . ARG B 1 515 ? 1.12 -44.844 -9.242 1 98.31 515 ARG B O 1
ATOM 10533 N N . VAL B 1 516 ? 0.226 -44.094 -11.109 1 98.75 516 VAL B N 1
ATOM 10534 C CA . VAL B 1 516 ? 0.87 -42.781 -11.078 1 98.75 516 VAL B CA 1
ATOM 10535 C C . VAL B 1 516 ? 0.122 -41.875 -10.117 1 98.75 516 VAL B C 1
ATOM 10537 O O . VAL B 1 516 ? 0.741 -41.094 -9.383 1 98.75 516 VAL B O 1
ATOM 10540 N N . VAL B 1 517 ? -1.226 -41.906 -10.078 1 98.81 517 VAL B N 1
ATOM 10541 C CA . VAL B 1 517 ? -2.037 -40.938 -9.344 1 98.81 517 VAL B CA 1
ATOM 10542 C C . VAL B 1 517 ? -1.714 -41 -7.852 1 98.81 517 VAL B C 1
ATOM 10544 O O . VAL B 1 517 ? -1.482 -39.969 -7.207 1 98.81 517 VAL B O 1
ATOM 10547 N N . PRO B 1 518 ? -1.616 -42.219 -7.242 1 98.81 518 PRO B N 1
ATOM 10548 C CA . PRO B 1 518 ? -1.292 -42.281 -5.812 1 98.81 518 PRO B CA 1
ATOM 10549 C C . PRO B 1 518 ? 0.063 -41.656 -5.488 1 98.81 518 PRO B C 1
ATOM 10551 O O . PRO B 1 518 ? 0.214 -41 -4.453 1 98.81 518 PRO B O 1
ATOM 10554 N N . ILE B 1 519 ? 1.027 -41.812 -6.371 1 98.81 519 ILE B N 1
ATOM 10555 C CA . ILE B 1 519 ? 2.369 -41.281 -6.172 1 98.81 519 ILE B CA 1
ATOM 10556 C C . ILE B 1 519 ? 2.32 -39.75 -6.164 1 98.81 519 ILE B C 1
ATOM 10558 O O . ILE B 1 519 ? 2.918 -39.125 -5.301 1 98.81 519 ILE B O 1
ATOM 10562 N N . MET B 1 520 ? 1.515 -39.188 -7.055 1 98.81 520 MET B N 1
ATOM 10563 C CA . MET B 1 520 ? 1.477 -37.75 -7.199 1 98.81 520 MET B CA 1
ATOM 10564 C C . MET B 1 520 ? 0.669 -37.094 -6.074 1 98.81 520 MET B C 1
ATOM 10566 O O . MET B 1 520 ? 0.985 -36 -5.625 1 98.81 520 MET B O 1
ATOM 10570 N N . VAL B 1 521 ? -0.424 -37.75 -5.586 1 98.88 521 VAL B N 1
ATOM 10571 C CA . VAL B 1 521 ? -1.2 -37.219 -4.465 1 98.88 521 VAL B CA 1
ATOM 10572 C C . VAL B 1 521 ? -0.337 -37.188 -3.207 1 98.88 521 VAL B C 1
ATOM 10574 O O . VAL B 1 521 ? -0.355 -36.219 -2.455 1 98.88 521 VAL B O 1
ATOM 10577 N N . ARG B 1 522 ? 0.446 -38.312 -2.99 1 98.81 522 ARG B N 1
ATOM 10578 C CA . ARG B 1 522 ? 1.354 -38.344 -1.849 1 98.81 522 ARG B CA 1
ATOM 10579 C C . ARG B 1 522 ? 2.416 -37.25 -1.956 1 98.81 522 ARG B C 1
ATOM 10581 O O . ARG B 1 522 ? 2.725 -36.594 -0.97 1 98.81 522 ARG B O 1
ATOM 10588 N N . LEU B 1 523 ? 2.969 -37.125 -3.133 1 98.81 523 LEU B N 1
ATOM 10589 C CA . LEU B 1 523 ? 3.969 -36.094 -3.383 1 98.81 523 LEU B CA 1
ATOM 10590 C C . LEU B 1 523 ? 3.418 -34.719 -3.045 1 98.81 523 LEU B C 1
ATOM 10592 O O . LEU B 1 523 ? 4.066 -33.938 -2.338 1 98.81 523 LEU B O 1
ATOM 10596 N N . LEU B 1 524 ? 2.217 -34.375 -3.51 1 98.81 524 LEU B N 1
ATOM 10597 C CA . LEU B 1 524 ? 1.594 -33.062 -3.275 1 98.81 524 LEU B CA 1
ATOM 10598 C C . LEU B 1 524 ? 1.29 -32.875 -1.795 1 98.81 524 LEU B C 1
ATOM 10600 O O . LEU B 1 524 ? 1.395 -31.75 -1.279 1 98.81 524 LEU B O 1
ATOM 10604 N N . ASP B 1 525 ? 0.866 -33.938 -1.112 1 98.75 525 ASP B N 1
ATOM 10605 C CA . ASP B 1 525 ? 0.644 -33.844 0.327 1 98.75 525 ASP B CA 1
ATOM 10606 C C . ASP B 1 525 ? 1.926 -33.438 1.055 1 98.75 525 ASP B C 1
ATOM 10608 O O . ASP B 1 525 ? 1.89 -32.656 1.994 1 98.75 525 ASP B O 1
ATOM 10612 N N . ASN B 1 526 ? 3.059 -34 0.636 1 98.44 526 ASN B N 1
ATOM 10613 C CA . ASN B 1 526 ? 4.348 -33.688 1.24 1 98.44 526 ASN B CA 1
ATOM 10614 C C . ASN B 1 526 ? 4.754 -32.25 0.971 1 98.44 526 ASN B C 1
ATOM 10616 O O . ASN B 1 526 ? 5.43 -31.625 1.794 1 98.44 526 ASN B O 1
ATOM 10620 N N . VAL B 1 527 ? 4.363 -31.703 -0.213 1 98.38 527 VAL B N 1
ATOM 10621 C CA . VAL B 1 527 ? 4.652 -30.328 -0.565 1 98.38 527 VAL B CA 1
ATOM 10622 C C . VAL B 1 527 ? 4.105 -29.391 0.513 1 98.38 527 VAL B C 1
ATOM 10624 O O . VAL B 1 527 ? 4.754 -28.406 0.883 1 98.38 527 VAL B O 1
ATOM 10627 N N . ILE B 1 528 ? 2.939 -29.703 1.105 1 98.06 528 ILE B N 1
ATOM 10628 C CA . ILE B 1 528 ? 2.283 -28.875 2.111 1 98.06 528 ILE B CA 1
ATOM 10629 C C . ILE B 1 528 ? 3.156 -28.797 3.361 1 98.06 528 ILE B C 1
ATOM 10631 O O . ILE B 1 528 ? 3.381 -27.703 3.9 1 98.06 528 ILE B O 1
ATOM 10635 N N . ASP B 1 529 ? 3.727 -29.875 3.752 1 96.44 529 ASP B N 1
ATOM 10636 C CA . ASP B 1 529 ? 4.465 -29.953 5.008 1 96.44 529 ASP B CA 1
ATOM 10637 C C . ASP B 1 529 ? 5.852 -29.328 4.871 1 96.44 529 ASP B C 1
ATOM 10639 O O . ASP B 1 529 ? 6.406 -28.812 5.844 1 96.44 529 ASP B O 1
ATOM 10643 N N . LEU B 1 530 ? 6.383 -29.328 3.674 1 96.5 530 LEU B N 1
ATOM 10644 C CA . LEU B 1 530 ? 7.77 -28.922 3.48 1 96.5 530 LEU B CA 1
ATOM 10645 C C . LEU B 1 530 ? 7.855 -27.484 2.971 1 96.5 530 LEU B C 1
ATOM 10647 O O . LEU B 1 530 ? 8.93 -26.875 3.002 1 96.5 530 LEU B O 1
ATOM 10651 N N . ASN B 1 531 ? 6.746 -26.938 2.594 1 96.31 531 ASN B N 1
ATOM 10652 C CA . ASN B 1 531 ? 6.699 -25.625 1.953 1 96.31 531 ASN B CA 1
ATOM 10653 C C . ASN B 1 531 ? 7.168 -24.516 2.898 1 96.31 531 ASN B C 1
ATOM 10655 O O . ASN B 1 531 ? 6.898 -24.562 4.098 1 96.31 531 ASN B O 1
ATOM 10659 N N . PHE B 1 532 ? 7.957 -23.578 2.355 1 94.56 532 PHE B N 1
ATOM 10660 C CA . PHE B 1 532 ? 8.195 -22.297 3.006 1 94.56 532 PHE B CA 1
ATOM 10661 C C . PHE B 1 532 ? 6.996 -21.359 2.842 1 94.56 532 PHE B C 1
ATOM 10663 O O . PHE B 1 532 ? 6.617 -21.031 1.719 1 94.56 532 PHE B O 1
ATOM 10670 N N . TYR B 1 533 ? 6.422 -21.016 3.969 1 94.62 533 TYR B N 1
ATOM 10671 C CA . TYR B 1 533 ? 5.301 -20.078 3.945 1 94.62 533 TYR B CA 1
ATOM 10672 C C . TYR B 1 533 ? 5.75 -18.672 4.344 1 94.62 533 TYR B C 1
ATOM 10674 O O . TYR B 1 533 ? 6.359 -18.484 5.398 1 94.62 533 TYR B O 1
ATOM 10682 N N . PRO B 1 534 ? 5.449 -17.688 3.551 1 88.31 534 PRO B N 1
ATOM 10683 C CA . PRO B 1 534 ? 5.855 -16.312 3.85 1 88.31 534 PRO B CA 1
ATOM 10684 C C . PRO B 1 534 ? 5.078 -15.703 5.02 1 88.31 534 PRO B C 1
ATOM 10686 O O . PRO B 1 534 ? 5.516 -14.719 5.609 1 88.31 534 PRO B O 1
ATOM 10689 N N . ASN B 1 535 ? 3.932 -16.297 5.285 1 91.25 535 ASN B N 1
ATOM 10690 C CA . ASN B 1 535 ? 3.018 -15.758 6.285 1 91.25 535 ASN B CA 1
ATOM 10691 C C . ASN B 1 535 ? 2.355 -16.859 7.102 1 91.25 535 ASN B C 1
ATOM 10693 O O . ASN B 1 535 ? 2.039 -17.922 6.57 1 91.25 535 ASN B O 1
ATOM 10697 N N . ARG B 1 536 ? 2.107 -16.516 8.406 1 95.62 536 ARG B N 1
ATOM 10698 C CA . ARG B 1 536 ? 1.521 -17.484 9.32 1 95.62 536 ARG B CA 1
ATOM 10699 C C . ARG B 1 536 ? 0.113 -17.875 8.883 1 95.62 536 ARG B C 1
ATOM 10701 O O . ARG B 1 536 ? -0.266 -19.047 8.953 1 95.62 536 ARG B O 1
ATOM 10708 N N . LYS B 1 537 ? -0.709 -16.875 8.492 1 96.88 537 LYS B N 1
ATOM 10709 C CA . LYS B 1 537 ? -2.092 -17.078 8.07 1 96.88 537 LYS B CA 1
ATOM 10710 C C . LYS B 1 537 ? -2.172 -18.078 6.918 1 96.88 537 LYS B C 1
ATOM 10712 O O . LYS B 1 537 ? -3.027 -18.969 6.914 1 96.88 537 LYS B O 1
ATOM 10717 N N . VAL B 1 538 ? -1.295 -18.016 5.98 1 97.44 538 VAL B N 1
ATOM 10718 C CA . VAL B 1 538 ? -1.269 -18.875 4.801 1 97.44 538 VAL B CA 1
ATOM 10719 C C . VAL B 1 538 ? -0.918 -20.297 5.207 1 97.44 538 VAL B C 1
ATOM 10721 O O . VAL B 1 538 ? -1.553 -21.266 4.75 1 97.44 538 VAL B O 1
ATOM 10724 N N . LYS B 1 539 ? 0.108 -20.406 6.082 1 97.44 539 LYS B N 1
ATOM 10725 C CA . LYS B 1 539 ? 0.49 -21.734 6.566 1 97.44 539 LYS B CA 1
ATOM 10726 C C . LYS B 1 539 ? -0.657 -22.391 7.324 1 97.44 539 LYS B C 1
ATOM 10728 O O . LYS B 1 539 ? -0.995 -23.547 7.066 1 97.44 539 LYS B O 1
ATOM 10733 N N . ALA B 1 540 ? -1.22 -21.625 8.242 1 97.69 540 ALA B N 1
ATOM 10734 C CA . ALA B 1 540 ? -2.316 -22.156 9.055 1 97.69 540 ALA B CA 1
ATOM 10735 C C . ALA B 1 540 ? -3.469 -22.625 8.172 1 97.69 540 ALA B C 1
ATOM 10737 O O . ALA B 1 540 ? -4.047 -23.688 8.406 1 97.69 540 ALA B O 1
ATOM 10738 N N . THR B 1 541 ? -3.797 -21.844 7.156 1 98.12 541 THR B N 1
ATOM 10739 C CA . THR B 1 541 ? -4.902 -22.188 6.262 1 98.12 541 THR B CA 1
ATOM 10740 C C . THR B 1 541 ? -4.605 -23.469 5.488 1 98.12 541 THR B C 1
ATOM 10742 O O . THR B 1 541 ? -5.461 -24.344 5.391 1 98.12 541 THR B O 1
ATOM 10745 N N . ASN B 1 542 ? -3.371 -23.547 4.918 1 98.19 542 ASN B N 1
ATOM 10746 C CA . ASN B 1 542 ? -3.033 -24.719 4.117 1 98.19 542 ASN B CA 1
ATOM 10747 C C . ASN B 1 542 ? -2.979 -25.984 4.973 1 98.19 542 ASN B C 1
ATOM 10749 O O . ASN B 1 542 ? -3.375 -27.062 4.523 1 98.19 542 ASN B O 1
ATOM 10753 N N . LEU B 1 543 ? -2.49 -25.891 6.18 1 97.75 543 LEU B N 1
ATOM 10754 C CA . LEU B 1 543 ? -2.434 -27.062 7.059 1 97.75 543 LEU B CA 1
ATOM 10755 C C . LEU B 1 543 ? -3.832 -27.484 7.492 1 97.75 543 LEU B C 1
ATOM 10757 O O . LEU B 1 543 ? -4.086 -28.672 7.711 1 97.75 543 LEU B O 1
ATOM 10761 N N . GLN B 1 544 ? -4.738 -26.531 7.602 1 97.62 544 GLN B N 1
ATOM 10762 C CA . GLN B 1 544 ? -6.098 -26.812 8.047 1 97.62 544 GLN B CA 1
ATOM 10763 C C . GLN B 1 544 ? -6.863 -27.625 7.012 1 97.62 544 GLN B C 1
ATOM 10765 O O . GLN B 1 544 ? -7.566 -28.578 7.359 1 97.62 544 GLN B O 1
ATOM 10770 N N . ASN B 1 545 ? -6.742 -27.266 5.734 1 97.94 545 ASN B N 1
ATOM 10771 C CA . ASN B 1 545 ? -7.543 -27.953 4.719 1 97.94 545 ASN B CA 1
ATOM 10772 C C . ASN B 1 545 ? -6.688 -28.875 3.854 1 97.94 545 ASN B C 1
ATOM 10774 O O . ASN B 1 545 ? -7.211 -29.719 3.139 1 97.94 545 ASN B O 1
ATOM 10778 N N . ARG B 1 546 ? -5.309 -28.656 3.902 1 98.62 546 ARG B N 1
ATOM 10779 C CA . ARG B 1 546 ? -4.332 -29.453 3.164 1 98.62 546 ARG B CA 1
ATOM 10780 C C . ARG B 1 546 ? -4.711 -29.547 1.689 1 98.62 546 ARG B C 1
ATOM 10782 O O . ARG B 1 546 ? -4.719 -30.641 1.116 1 98.62 546 ARG B O 1
ATOM 10789 N N . ALA B 1 547 ? -5.055 -28.438 1.086 1 98.75 547 ALA B N 1
ATOM 10790 C CA . ALA B 1 547 ? -5.52 -28.344 -0.296 1 98.75 547 ALA B CA 1
ATOM 10791 C C . ALA B 1 547 ? -4.391 -28.656 -1.275 1 98.75 547 ALA B C 1
ATOM 10793 O O . ALA B 1 547 ? -3.268 -28.172 -1.111 1 98.75 547 ALA B O 1
ATOM 10794 N N . ILE B 1 548 ? -4.66 -29.453 -2.287 1 98.75 548 ILE B N 1
ATOM 10795 C CA . ILE B 1 548 ? -3.777 -29.688 -3.422 1 98.75 548 ILE B CA 1
ATOM 10796 C C . ILE B 1 548 ? -4.566 -29.578 -4.723 1 98.75 548 ILE B C 1
ATOM 10798 O O . ILE B 1 548 ? -5.789 -29.422 -4.703 1 98.75 548 ILE B O 1
ATOM 10802 N N . GLY B 1 549 ? -3.908 -29.547 -5.836 1 98.5 549 GLY B N 1
ATOM 10803 C CA . GLY B 1 549 ? -4.516 -29.516 -7.156 1 98.5 549 GLY B CA 1
ATOM 10804 C C . GLY B 1 549 ? -3.799 -30.391 -8.164 1 98.5 549 GLY B C 1
ATOM 10805 O O . GLY B 1 549 ? -2.852 -29.953 -8.82 1 98.5 549 GLY B O 1
ATOM 10806 N N . LEU B 1 550 ? -4.285 -31.594 -8.289 1 98.75 550 LEU B N 1
ATOM 10807 C CA . LEU B 1 550 ? -3.773 -32.5 -9.312 1 98.75 550 LEU B CA 1
ATOM 10808 C C . LEU B 1 550 ? -4.531 -32.312 -10.617 1 98.75 550 LEU B C 1
ATOM 10810 O O . LEU B 1 550 ? -5.762 -32.438 -10.648 1 98.75 550 LEU B O 1
ATOM 10814 N N . GLY B 1 551 ? -3.848 -31.953 -11.664 1 98.31 551 GLY B N 1
ATOM 10815 C CA . GLY B 1 551 ? -4.449 -31.75 -12.977 1 98.31 551 GLY B CA 1
ATOM 10816 C C . GLY B 1 551 ? -3.84 -32.625 -14.047 1 98.31 551 GLY B C 1
ATOM 10817 O O . GLY B 1 551 ? -3.357 -33.719 -13.758 1 98.31 551 GLY B O 1
ATOM 10818 N N . VAL B 1 552 ? -4.066 -32.25 -15.305 1 98.44 552 VAL B N 1
ATOM 10819 C CA . VAL B 1 552 ? -3.572 -33.031 -16.438 1 98.44 552 VAL B CA 1
ATOM 10820 C C . VAL B 1 552 ? -2.934 -32.094 -17.469 1 98.44 552 VAL B C 1
ATOM 10822 O O . VAL B 1 552 ? -3.17 -30.891 -17.453 1 98.44 552 VAL B O 1
ATOM 10825 N N . MET B 1 553 ? -2.121 -32.688 -18.312 1 97.94 553 MET B N 1
ATOM 10826 C CA . MET B 1 553 ? -1.562 -32.031 -19.484 1 97.94 553 MET B CA 1
ATOM 10827 C C . MET B 1 553 ? -1.416 -33 -20.641 1 97.94 553 MET B C 1
ATOM 10829 O O . MET B 1 553 ? -1.592 -34.219 -20.453 1 97.94 553 MET B O 1
ATOM 10833 N N . GLY B 1 554 ? -1.214 -32.469 -21.812 1 98 554 GLY B N 1
ATOM 10834 C CA . GLY B 1 554 ? -0.923 -33.344 -22.969 1 98 554 GLY B CA 1
ATOM 10835 C C . GLY B 1 554 ? -2.166 -33.938 -23.594 1 98 554 GLY B C 1
ATOM 10836 O O . GLY B 1 554 ? -2.096 -34.969 -24.266 1 98 554 GLY B O 1
ATOM 10837 N N . GLU B 1 555 ? -3.311 -33.312 -23.375 1 98.25 555 GLU B N 1
ATOM 10838 C CA . GLU B 1 555 ? -4.562 -33.875 -23.891 1 98.25 555 GLU B CA 1
ATOM 10839 C C . GLU B 1 555 ? -4.562 -33.906 -25.422 1 98.25 555 GLU B C 1
ATOM 10841 O O . GLU B 1 555 ? -4.953 -34.906 -26.016 1 98.25 555 GLU B O 1
ATOM 10846 N N . ALA B 1 556 ? -4.141 -32.844 -26.078 1 98.06 556 ALA B N 1
ATOM 10847 C CA . ALA B 1 556 ? -4.145 -32.781 -27.547 1 98.06 556 ALA B CA 1
ATOM 10848 C C . ALA B 1 556 ? -3.24 -33.875 -28.141 1 98.06 556 ALA B C 1
ATOM 10850 O O . ALA B 1 556 ? -3.584 -34.5 -29.141 1 98.06 556 ALA B O 1
ATOM 10851 N N . GLN B 1 557 ? -2.096 -34.031 -27.578 1 98.19 557 GLN B N 1
ATOM 10852 C CA . GLN B 1 557 ? -1.189 -35.062 -28.062 1 98.19 557 GLN B CA 1
ATOM 10853 C C . GLN B 1 557 ? -1.8 -36.438 -27.922 1 98.19 557 GLN B C 1
ATOM 10855 O O . GLN B 1 557 ? -1.714 -37.281 -28.828 1 98.19 557 GLN B O 1
ATOM 10860 N N . MET B 1 558 ? -2.348 -36.719 -26.75 1 98.25 558 MET B N 1
ATOM 10861 C CA . MET B 1 558 ? -2.998 -38 -26.531 1 98.25 558 MET B CA 1
ATOM 10862 C C . MET B 1 558 ? -4.059 -38.281 -27.594 1 98.25 558 MET B C 1
ATOM 10864 O O . MET B 1 558 ? -4.102 -39.344 -28.172 1 98.25 558 MET B O 1
ATOM 10868 N N . LEU B 1 559 ? -4.879 -37.312 -27.891 1 98.19 559 LEU B N 1
ATOM 10869 C CA . LEU B 1 559 ? -5.945 -37.469 -28.875 1 98.19 559 LEU B CA 1
ATOM 10870 C C . LEU B 1 559 ? -5.363 -37.719 -30.266 1 98.19 559 LEU B C 1
ATOM 10872 O O . LEU B 1 559 ? -5.832 -38.625 -30.984 1 98.19 559 LEU B O 1
ATOM 10876 N N . ALA B 1 560 ? -4.387 -36.938 -30.609 1 98.12 560 ALA B N 1
ATOM 10877 C CA . ALA B 1 560 ? -3.787 -37.062 -31.938 1 98.12 560 ALA B CA 1
ATOM 10878 C C . ALA B 1 560 ? -3.189 -38.469 -32.125 1 98.12 560 ALA B C 1
ATOM 10880 O O . ALA B 1 560 ? -3.361 -39.094 -33.188 1 98.12 560 ALA B O 1
ATOM 10881 N N . GLU B 1 561 ? -2.506 -38.938 -31.141 1 97.56 561 GLU B N 1
ATOM 10882 C CA . GLU B 1 561 ? -1.835 -40.25 -31.219 1 97.56 561 GLU B CA 1
ATOM 10883 C C . GLU B 1 561 ? -2.844 -41.375 -31.234 1 97.56 561 GLU B C 1
ATOM 10885 O O . GLU B 1 561 ? -2.551 -42.469 -31.75 1 97.56 561 GLU B O 1
ATOM 10890 N N . HIS B 1 562 ? -4.016 -41.156 -30.719 1 97.44 562 HIS B N 1
ATOM 10891 C CA . HIS B 1 562 ? -5.078 -42.125 -30.766 1 97.44 562 HIS B CA 1
ATOM 10892 C C . HIS B 1 562 ? -6.008 -41.906 -31.953 1 97.44 562 HIS B C 1
ATOM 10894 O O . HIS B 1 562 ? -7.039 -42.562 -32.094 1 97.44 562 HIS B O 1
ATOM 10900 N N . GLN B 1 563 ? -5.723 -40.906 -32.75 1 97.69 563 GLN B N 1
ATOM 10901 C CA . GLN B 1 563 ? -6.488 -40.562 -33.938 1 97.69 563 GLN B CA 1
ATOM 10902 C C . GLN B 1 563 ? -7.941 -40.25 -33.594 1 97.69 563 GLN B C 1
ATOM 10904 O O . GLN B 1 563 ? -8.867 -40.781 -34.219 1 97.69 563 GLN B O 1
ATOM 10909 N N . ILE B 1 564 ? -8.055 -39.5 -32.594 1 97.88 564 ILE B N 1
ATOM 10910 C CA . ILE B 1 564 ? -9.359 -39.031 -32.125 1 97.88 564 ILE B CA 1
ATOM 10911 C C . ILE B 1 564 ? -9.484 -37.531 -32.438 1 97.88 564 ILE B C 1
ATOM 10913 O O . ILE B 1 564 ? -8.641 -36.75 -32 1 97.88 564 ILE B O 1
ATOM 10917 N N . ALA B 1 565 ? -10.516 -37.188 -33.125 1 96.94 565 ALA B N 1
ATOM 10918 C CA . ALA B 1 565 ? -10.727 -35.781 -33.5 1 96.94 565 ALA B CA 1
ATOM 10919 C C . ALA B 1 565 ? -11.188 -34.969 -32.281 1 96.94 565 ALA B C 1
ATOM 10921 O O . ALA B 1 565 ? -12.039 -35.406 -31.516 1 96.94 565 ALA B O 1
ATOM 10922 N N . TRP B 1 566 ? -10.633 -33.812 -32.188 1 96.25 566 TRP B N 1
ATOM 10923 C CA . TRP B 1 566 ? -11.016 -32.906 -31.094 1 96.25 566 TRP B CA 1
ATOM 10924 C C . TRP B 1 566 ? -12.492 -32.562 -31.188 1 96.25 566 TRP B C 1
ATOM 10926 O O . TRP B 1 566 ? -13 -32.219 -32.25 1 96.25 566 TRP B O 1
ATOM 10936 N N . GLY B 1 567 ? -13.195 -32.656 -30.094 1 94.94 567 GLY B N 1
ATOM 10937 C CA . GLY B 1 567 ? -14.602 -32.281 -30.031 1 94.94 567 GLY B CA 1
ATOM 10938 C C . GLY B 1 567 ? -15.539 -33.375 -30.438 1 94.94 567 GLY B C 1
ATOM 10939 O O . GLY B 1 567 ? -16.75 -33.281 -30.281 1 94.94 567 GLY B O 1
ATOM 10940 N N . SER B 1 568 ? -15.039 -34.469 -30.891 1 96.25 568 SER B N 1
ATOM 10941 C CA . SER B 1 568 ? -15.867 -35.594 -31.312 1 96.25 568 SER B CA 1
ATOM 10942 C C . SER B 1 568 ? -16.469 -36.312 -30.109 1 96.25 568 SER B C 1
ATOM 10944 O O . SER B 1 568 ? -16.062 -36.062 -28.969 1 96.25 568 SER B O 1
ATOM 10946 N N . LYS B 1 569 ? -17.453 -37.125 -30.438 1 95.88 569 LYS B N 1
ATOM 10947 C CA . LYS B 1 569 ? -18.047 -37.969 -29.391 1 95.88 569 LYS B CA 1
ATOM 10948 C C . LYS B 1 569 ? -17 -38.875 -28.75 1 95.88 569 LYS B C 1
ATOM 10950 O O . LYS B 1 569 ? -17 -39.062 -27.531 1 95.88 569 LYS B O 1
ATOM 10955 N N . GLU B 1 570 ? -16.141 -39.375 -29.594 1 96.31 570 GLU B N 1
ATOM 10956 C CA . GLU B 1 570 ? -15.07 -40.25 -29.094 1 96.31 570 GLU B CA 1
ATOM 10957 C C . GLU B 1 570 ? -14.148 -39.5 -28.141 1 96.31 570 GLU B C 1
ATOM 10959 O O . GLU B 1 570 ? -13.68 -40.062 -27.156 1 96.31 570 GLU B O 1
ATOM 10964 N N . HIS B 1 571 ? -13.883 -38.281 -28.516 1 97.5 571 HIS B N 1
ATOM 10965 C CA . HIS B 1 571 ? -13.094 -37.406 -27.641 1 97.5 571 HIS B CA 1
ATOM 10966 C C . HIS B 1 571 ? -13.742 -37.281 -26.266 1 97.5 571 HIS B C 1
ATOM 10968 O O . HIS B 1 571 ? -13.094 -37.5 -25.25 1 97.5 571 HIS B O 1
ATOM 10974 N N . LEU B 1 572 ? -14.969 -36.906 -26.172 1 97.56 572 LEU B N 1
ATOM 10975 C CA . LEU B 1 572 ? -15.68 -36.688 -24.922 1 97.56 572 LEU B CA 1
ATOM 10976 C C . LEU B 1 572 ? -15.734 -37.938 -24.094 1 97.56 572 LEU B C 1
ATOM 10978 O O . LEU B 1 572 ? -15.547 -37.906 -22.875 1 97.56 572 LEU B O 1
ATOM 10982 N N . GLU B 1 573 ? -15.906 -39.062 -24.781 1 95.75 573 GLU B N 1
ATOM 10983 C CA . GLU B 1 573 ? -15.969 -40.344 -24.078 1 95.75 573 GLU B CA 1
ATOM 10984 C C . GLU B 1 573 ? -14.609 -40.719 -23.5 1 95.75 573 GLU B C 1
ATOM 10986 O O . GLU B 1 573 ? -14.523 -41.219 -22.375 1 95.75 573 GLU B O 1
ATOM 10991 N N . LYS B 1 574 ? -13.586 -40.5 -24.25 1 95.56 574 LYS B N 1
ATOM 10992 C CA . LYS B 1 574 ? -12.234 -40.844 -23.812 1 95.56 574 LYS B CA 1
ATOM 10993 C C . LYS B 1 574 ? -11.828 -40.031 -22.594 1 95.56 574 LYS B C 1
ATOM 10995 O O . LYS B 1 574 ? -11.328 -40.594 -21.609 1 95.56 574 LYS B O 1
ATOM 11000 N N . ILE B 1 575 ? -12.062 -38.781 -22.688 1 97.06 575 ILE B N 1
ATOM 11001 C CA . ILE B 1 575 ? -11.656 -37.906 -21.594 1 97.06 575 ILE B CA 1
ATOM 11002 C C . ILE B 1 575 ? -12.523 -38.188 -20.359 1 97.06 575 ILE B C 1
ATOM 11004 O O . ILE B 1 575 ? -12.055 -38.094 -19.234 1 97.06 575 ILE B O 1
ATOM 11008 N N . ASP B 1 576 ? -13.773 -38.438 -20.547 1 96.69 576 ASP B N 1
ATOM 11009 C CA . ASP B 1 576 ? -14.672 -38.781 -19.453 1 96.69 576 ASP B CA 1
ATOM 11010 C C . ASP B 1 576 ? -14.133 -40 -18.688 1 96.69 576 ASP B C 1
ATOM 11012 O O . ASP B 1 576 ? -14.078 -39.969 -17.453 1 96.69 576 ASP B O 1
ATOM 11016 N N . ALA B 1 577 ? -13.711 -41.031 -19.391 1 95.31 577 ALA B N 1
ATOM 11017 C CA . ALA B 1 577 ? -13.211 -42.25 -18.797 1 95.31 577 ALA B CA 1
ATOM 11018 C C . ALA B 1 577 ? -11.906 -42 -18.047 1 95.31 577 ALA B C 1
ATOM 11020 O O . ALA B 1 577 ? -11.703 -42.5 -16.938 1 95.31 577 ALA B O 1
ATOM 11021 N N . LEU B 1 578 ? -11.062 -41.25 -18.656 1 96.88 578 LEU B N 1
ATOM 11022 C CA . LEU B 1 578 ? -9.773 -40.969 -18.031 1 96.88 578 LEU B CA 1
ATOM 11023 C C . LEU B 1 578 ? -9.953 -40.188 -16.75 1 96.88 578 LEU B C 1
ATOM 11025 O O . LEU B 1 578 ? -9.359 -40.5 -15.719 1 96.88 578 LEU B O 1
ATOM 11029 N N . MET B 1 579 ? -10.812 -39.156 -16.812 1 97.69 579 MET B N 1
ATOM 11030 C CA . MET B 1 579 ? -11.016 -38.281 -15.648 1 97.69 579 MET B CA 1
ATOM 11031 C C . MET B 1 579 ? -11.711 -39.031 -14.523 1 97.69 579 MET B C 1
ATOM 11033 O O . MET B 1 579 ? -11.453 -38.781 -13.352 1 97.69 579 MET B O 1
ATOM 11037 N N . GLU B 1 580 ? -12.586 -39.969 -14.875 1 97 580 GLU B N 1
ATOM 11038 C CA . GLU B 1 580 ? -13.203 -40.812 -13.859 1 97 580 GLU B CA 1
ATOM 11039 C C . GLU B 1 580 ? -12.148 -41.594 -13.078 1 97 580 GLU B C 1
ATOM 11041 O O . GLU B 1 580 ? -12.188 -41.625 -11.844 1 97 580 GLU B O 1
ATOM 11046 N N . GLN B 1 581 ? -11.219 -42.188 -13.844 1 97.06 581 GLN B N 1
ATOM 11047 C CA . GLN B 1 581 ? -10.156 -42.969 -13.203 1 97.06 581 GLN B CA 1
ATOM 11048 C C . GLN B 1 581 ? -9.273 -42.062 -12.336 1 97.06 581 GLN B C 1
ATOM 11050 O O . GLN B 1 581 ? -8.922 -42.438 -11.211 1 97.06 581 GLN B O 1
ATOM 11055 N N . ILE B 1 582 ? -8.938 -40.938 -12.812 1 98.38 582 ILE B N 1
ATOM 11056 C CA . ILE B 1 582 ? -8.078 -40.031 -12.062 1 98.38 582 ILE B CA 1
ATOM 11057 C C . ILE B 1 582 ? -8.789 -39.594 -10.789 1 98.38 582 ILE B C 1
ATOM 11059 O O . ILE B 1 582 ? -8.195 -39.594 -9.711 1 98.38 582 ILE B O 1
ATOM 11063 N N . SER B 1 583 ? -10.07 -39.188 -10.922 1 98.38 583 SER B N 1
ATOM 11064 C CA . SER B 1 583 ? -10.852 -38.781 -9.766 1 98.38 583 SER B CA 1
ATOM 11065 C C . SER B 1 583 ? -10.938 -39.875 -8.727 1 98.38 583 SER B C 1
ATOM 11067 O O . SER B 1 583 ? -10.711 -39.625 -7.535 1 98.38 583 SER B O 1
ATOM 11069 N N . TYR B 1 584 ? -11.234 -41.094 -9.156 1 98.06 584 TYR B N 1
ATOM 11070 C CA . TYR B 1 584 ? -11.375 -42.25 -8.281 1 98.06 584 TYR B CA 1
ATOM 11071 C C . TYR B 1 584 ? -10.094 -42.5 -7.496 1 98.06 584 TYR B C 1
ATOM 11073 O O . TYR B 1 584 ? -10.109 -42.594 -6.27 1 98.06 584 TYR B O 1
ATOM 11081 N N . HIS B 1 585 ? -8.992 -42.562 -8.18 1 98.56 585 HIS B N 1
ATOM 11082 C CA . HIS B 1 585 ? -7.727 -42.938 -7.543 1 98.56 585 HIS B CA 1
ATOM 11083 C C . HIS B 1 585 ? -7.191 -41.781 -6.68 1 98.56 585 HIS B C 1
ATOM 11085 O O . HIS B 1 585 ? -6.523 -42.031 -5.676 1 98.56 585 HIS B O 1
ATOM 11091 N N . ALA B 1 586 ? -7.473 -40.531 -7.082 1 98.81 586 ALA B N 1
ATOM 11092 C CA . ALA B 1 586 ? -7.082 -39.406 -6.234 1 98.81 586 ALA B CA 1
ATOM 11093 C C . ALA B 1 586 ? -7.801 -39.469 -4.887 1 98.81 586 ALA B C 1
ATOM 11095 O O . ALA B 1 586 ? -7.168 -39.312 -3.838 1 98.81 586 ALA B O 1
ATOM 11096 N N . ILE B 1 587 ? -9.125 -39.688 -4.906 1 98.88 587 ILE B N 1
ATOM 11097 C CA . ILE B 1 587 ? -9.93 -39.75 -3.689 1 98.88 587 ILE B CA 1
ATOM 11098 C C . ILE B 1 587 ? -9.516 -40.969 -2.869 1 98.88 587 ILE B C 1
ATOM 11100 O O . ILE B 1 587 ? -9.336 -40.875 -1.65 1 98.88 587 ILE B O 1
ATOM 11104 N N . ASP B 1 588 ? -9.336 -42.062 -3.576 1 98.75 588 ASP B N 1
ATOM 11105 C CA . ASP B 1 588 ? -8.914 -43.281 -2.918 1 98.75 588 ASP B CA 1
ATOM 11106 C C . ASP B 1 588 ? -7.582 -43.094 -2.191 1 98.75 588 ASP B C 1
ATOM 11108 O O . ASP B 1 588 ? -7.422 -43.531 -1.052 1 98.75 588 ASP B O 1
ATOM 11112 N N . THR B 1 589 ? -6.664 -42.469 -2.865 1 98.81 589 THR B N 1
ATOM 11113 C CA . THR B 1 589 ? -5.336 -42.25 -2.297 1 98.81 589 THR B CA 1
ATOM 11114 C C . THR B 1 589 ? -5.418 -41.344 -1.082 1 98.81 589 THR B C 1
ATOM 11116 O O . THR B 1 589 ? -4.762 -41.594 -0.067 1 98.81 589 THR B O 1
ATOM 11119 N N . SER B 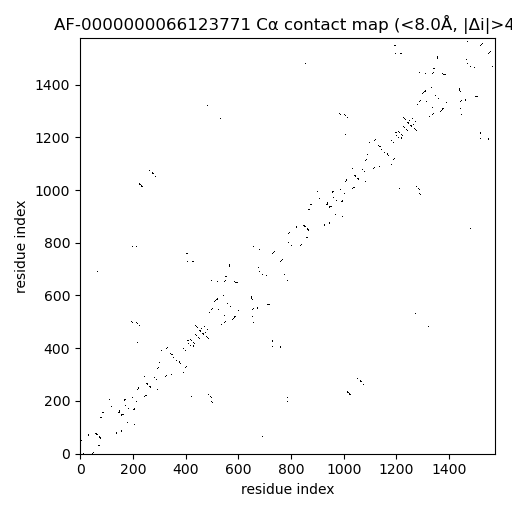1 590 ? -6.172 -40.25 -1.178 1 98.88 590 SER B N 1
ATOM 11120 C CA . SER B 1 590 ? -6.328 -39.344 -0.045 1 98.88 590 SER B CA 1
ATOM 11121 C C . SER B 1 590 ? -6.914 -40.062 1.163 1 98.88 590 SER B C 1
ATOM 11123 O O . SER B 1 590 ? -6.52 -39.781 2.301 1 98.88 590 SER B O 1
ATOM 11125 N N . ALA B 1 591 ? -7.859 -40.906 0.946 1 98.81 591 ALA B N 1
ATOM 11126 C CA . ALA B 1 591 ? -8.445 -41.719 2.023 1 98.81 591 ALA B CA 1
ATOM 11127 C C . ALA B 1 591 ? -7.398 -42.625 2.656 1 98.81 591 ALA B C 1
ATOM 11129 O O . ALA B 1 591 ? -7.375 -42.781 3.877 1 98.81 591 ALA B O 1
ATOM 11130 N N . ASN B 1 592 ? -6.578 -43.281 1.824 1 98.69 592 ASN B N 1
ATOM 11131 C CA . ASN B 1 592 ? -5.5 -44.094 2.34 1 98.69 592 ASN B CA 1
ATOM 11132 C C . ASN B 1 592 ? -4.516 -43.281 3.18 1 98.69 592 ASN B C 1
ATOM 11134 O O . ASN B 1 592 ? -4.074 -43.75 4.238 1 98.69 592 ASN B O 1
ATOM 11138 N N . LEU B 1 593 ? -4.184 -42.156 2.686 1 98.69 593 LEU B N 1
ATOM 11139 C CA . LEU B 1 593 ? -3.238 -41.281 3.391 1 98.69 593 LEU B CA 1
ATOM 11140 C C . LEU B 1 593 ? -3.834 -40.812 4.707 1 98.69 593 LEU B C 1
ATOM 11142 O O . LEU B 1 593 ? -3.105 -40.594 5.68 1 98.69 593 LEU B O 1
ATOM 11146 N N . ALA B 1 594 ? -5.16 -40.594 4.699 1 98.69 594 ALA B N 1
ATOM 11147 C CA . ALA B 1 594 ? -5.82 -40.188 5.941 1 98.69 594 ALA B CA 1
ATOM 11148 C C . ALA B 1 594 ? -5.598 -41.219 7.035 1 98.69 594 ALA B C 1
ATOM 11150 O O . ALA B 1 594 ? -5.375 -40.875 8.195 1 98.69 594 ALA B O 1
ATOM 11151 N N . LYS B 1 595 ? -5.688 -42.438 6.707 1 98.06 595 LYS B N 1
ATOM 11152 C CA . LYS B 1 595 ? -5.438 -43.531 7.652 1 98.06 595 LYS B CA 1
ATOM 11153 C C . LYS B 1 595 ? -3.986 -43.5 8.125 1 98.06 595 LYS B C 1
ATOM 11155 O O . LYS B 1 595 ? -3.709 -43.781 9.297 1 98.06 595 LYS B O 1
ATOM 11160 N N . GLU B 1 596 ? -3.127 -43.219 7.219 1 97.94 596 GLU B N 1
ATOM 11161 C CA . GLU B 1 596 ? -1.692 -43.25 7.484 1 97.94 596 GLU B CA 1
ATOM 11162 C C . GLU B 1 596 ? -1.229 -42.031 8.242 1 97.94 596 GLU B C 1
ATOM 11164 O O . GLU B 1 596 ? -0.435 -42.125 9.18 1 97.94 596 GLU B O 1
ATOM 11169 N N . LYS B 1 597 ? -1.693 -40.812 7.836 1 97.62 597 LYS B N 1
ATOM 11170 C CA . LYS B 1 597 ? -1.084 -39.562 8.281 1 97.62 597 LYS B CA 1
ATOM 11171 C C . LYS B 1 597 ? -2.098 -38.688 9.023 1 97.62 597 LYS B C 1
ATOM 11173 O O . LYS B 1 597 ? -1.735 -37.688 9.602 1 97.62 597 LYS B O 1
ATOM 11178 N N . GLY B 1 598 ? -3.316 -39.062 9.016 1 98 598 GLY B N 1
ATOM 11179 C CA . GLY B 1 598 ? -4.344 -38.312 9.711 1 98 598 GLY B CA 1
ATOM 11180 C C . GLY B 1 598 ? -5.32 -37.625 8.766 1 98 598 GLY B C 1
ATOM 11181 O O . GLY B 1 598 ? -5.008 -37.406 7.594 1 98 598 GLY B O 1
ATOM 11182 N N . VAL B 1 599 ? -6.516 -37.281 9.25 1 98.62 599 VAL B N 1
ATOM 11183 C CA . VAL B 1 599 ? -7.617 -36.656 8.531 1 98.62 599 VAL B CA 1
ATOM 11184 C C . VAL B 1 599 ? -7.488 -35.125 8.594 1 98.62 599 VAL B C 1
ATOM 11186 O O . VAL B 1 599 ? -7.07 -34.562 9.617 1 98.62 599 VAL B O 1
ATOM 11189 N N . TYR B 1 600 ? -7.754 -34.469 7.488 1 98.38 600 TYR B N 1
ATOM 11190 C CA . TYR B 1 600 ? -7.688 -33 7.555 1 98.38 600 TYR B CA 1
ATOM 11191 C C . TYR B 1 600 ? -8.711 -32.469 8.547 1 98.38 600 TYR B C 1
ATOM 11193 O O . TYR B 1 600 ? -9.742 -33.094 8.789 1 98.38 600 TYR B O 1
ATOM 11201 N N . LYS B 1 601 ? -8.531 -31.297 9.094 1 97.5 601 LYS B N 1
ATOM 11202 C CA . LYS B 1 601 ? -9.203 -30.781 10.273 1 97.5 601 LYS B CA 1
ATOM 11203 C C . LYS B 1 601 ? -10.695 -30.578 10.023 1 97.5 601 LYS B C 1
ATOM 11205 O O . LYS B 1 601 ? -11.516 -30.844 10.906 1 97.5 601 LYS B O 1
ATOM 11210 N N . ASP B 1 602 ? -11.133 -30.156 8.859 1 96.88 602 ASP B N 1
ATOM 11211 C CA . ASP B 1 602 ? -12.523 -29.797 8.594 1 96.88 602 ASP B CA 1
ATOM 11212 C C . ASP B 1 602 ? -13.273 -30.953 7.918 1 96.88 602 ASP B C 1
ATOM 11214 O O . ASP B 1 602 ? -14.266 -30.719 7.223 1 96.88 602 ASP B O 1
ATOM 11218 N N . PHE B 1 603 ? -12.812 -32.156 8.062 1 98.5 603 PHE B N 1
ATOM 11219 C CA . PHE B 1 603 ? -13.406 -33.312 7.383 1 98.5 603 PHE B CA 1
ATOM 11220 C C . PHE B 1 603 ? -14.844 -33.531 7.852 1 98.5 603 PHE B C 1
ATOM 11222 O O . PHE B 1 603 ? -15.742 -33.75 7.039 1 98.5 603 PHE B O 1
ATOM 11229 N N . GLU B 1 604 ? -15.055 -33.406 9.18 1 98.06 604 GLU B N 1
ATOM 11230 C CA . GLU B 1 604 ? -16.391 -33.688 9.727 1 98.06 604 GLU B CA 1
ATOM 11231 C C . GLU B 1 604 ? -17.406 -32.688 9.188 1 98.06 604 GLU B C 1
ATOM 11233 O O . GLU B 1 604 ? -17.172 -31.469 9.195 1 98.06 604 GLU B O 1
ATOM 11238 N N . ASN B 1 605 ? -18.484 -33.156 8.656 1 97.81 605 ASN B N 1
ATOM 11239 C CA . ASN B 1 605 ? -19.609 -32.375 8.125 1 97.81 605 ASN B CA 1
ATOM 11240 C C . ASN B 1 605 ? -19.344 -31.906 6.699 1 97.81 605 ASN B C 1
ATOM 11242 O O . ASN B 1 605 ? -20.172 -31.219 6.102 1 97.81 605 ASN B O 1
ATOM 11246 N N . SER B 1 606 ? -18.188 -32.281 6.141 1 98.44 606 SER B N 1
ATOM 11247 C CA . SER B 1 606 ? -17.906 -31.953 4.746 1 98.44 606 SER B CA 1
ATOM 11248 C C . SER B 1 606 ? -18.703 -32.844 3.801 1 98.44 606 SER B C 1
ATOM 11250 O O . SER B 1 606 ? -19.312 -33.812 4.234 1 98.44 606 SER B O 1
ATOM 11252 N N . GLU B 1 607 ? -18.75 -32.5 2.516 1 98.31 607 GLU B N 1
ATOM 11253 C CA . GLU B 1 607 ? -19.328 -33.375 1.513 1 98.31 607 GLU B CA 1
ATOM 11254 C C . GLU B 1 607 ? -18.594 -34.719 1.456 1 98.31 607 GLU B C 1
ATOM 11256 O O . GLU B 1 607 ? -19.219 -35.75 1.274 1 98.31 607 GLU B O 1
ATOM 11261 N N . TRP B 1 608 ? -17.297 -34.719 1.678 1 98.5 608 TRP B N 1
ATOM 11262 C CA . TRP B 1 608 ? -16.5 -35.938 1.717 1 98.5 608 TRP B CA 1
ATOM 11263 C C . TRP B 1 608 ? -17.016 -36.875 2.797 1 98.5 608 TRP B C 1
ATOM 11265 O O . TRP B 1 608 ? -17.188 -38.094 2.551 1 98.5 608 TRP B O 1
ATOM 11275 N N . SER B 1 609 ? -17.172 -36.312 3.941 1 98.38 609 SER B N 1
ATOM 11276 C CA . SER B 1 609 ? -17.578 -37.156 5.082 1 98.38 609 SER B CA 1
ATOM 11277 C C . SER B 1 609 ? -18.938 -37.781 4.848 1 98.38 609 SER B C 1
ATOM 11279 O O . SER B 1 609 ? -19.25 -38.844 5.414 1 98.38 609 SER B O 1
ATOM 11281 N N . LYS B 1 610 ? -19.781 -37.188 4.008 1 97.75 610 LYS B N 1
ATOM 11282 C CA . LYS B 1 610 ? -21.109 -37.688 3.682 1 97.75 610 LYS B CA 1
ATOM 11283 C C . LYS B 1 610 ? -21.047 -38.656 2.498 1 97.75 610 LYS B C 1
ATOM 11285 O O . LYS B 1 610 ? -22.078 -39.219 2.084 1 97.75 610 LYS B O 1
ATOM 11290 N N . GLY B 1 611 ? -19.875 -38.781 1.927 1 97.38 611 GLY B N 1
ATOM 11291 C CA . GLY B 1 611 ? -19.703 -39.656 0.774 1 97.38 611 GLY B CA 1
ATOM 11292 C C . GLY B 1 611 ? -20.172 -39.031 -0.523 1 97.38 611 GLY B C 1
ATOM 11293 O O . GLY B 1 611 ? -20.594 -39.719 -1.448 1 97.38 611 GLY B O 1
ATOM 11294 N N . ILE B 1 612 ? -20.266 -37.781 -0.541 1 98 612 ILE B N 1
ATOM 11295 C CA . ILE B 1 612 ? -20.656 -37.031 -1.738 1 98 612 ILE B CA 1
ATOM 11296 C C . ILE B 1 612 ? -19.406 -36.562 -2.484 1 98 612 ILE B C 1
ATOM 11298 O O . ILE B 1 612 ? -18.578 -35.844 -1.932 1 98 612 ILE B O 1
ATOM 11302 N N . PHE B 1 613 ? -19.266 -37.094 -3.68 1 98.12 613 PHE B N 1
ATOM 11303 C CA . PHE B 1 613 ? -18.078 -36.812 -4.492 1 98.12 613 PHE B CA 1
ATOM 11304 C C . PHE B 1 613 ? -18.422 -35.875 -5.621 1 98.12 613 PHE B C 1
ATOM 11306 O O . PHE B 1 613 ? -19.594 -35.5 -5.824 1 98.12 613 PHE B O 1
ATOM 11313 N N . PRO B 1 614 ? -17.406 -35.312 -6.34 1 97.25 614 PRO B N 1
ATOM 11314 C CA . PRO B 1 614 ? -17.656 -34.344 -7.418 1 97.25 614 PRO B CA 1
ATOM 11315 C C . PRO B 1 614 ? -18.703 -34.844 -8.422 1 97.25 614 PRO B C 1
ATOM 11317 O O . PRO B 1 614 ? -19.578 -34.094 -8.844 1 97.25 614 PRO B O 1
ATOM 11320 N N . ILE B 1 615 ? -18.656 -36.094 -8.75 1 96.19 615 ILE B N 1
ATOM 11321 C CA . ILE B 1 615 ? -19.531 -36.656 -9.766 1 96.19 615 ILE B CA 1
ATOM 11322 C C . ILE B 1 615 ? -20.984 -36.594 -9.281 1 96.19 615 ILE B C 1
ATOM 11324 O O . ILE B 1 615 ? -21.906 -36.438 -10.086 1 96.19 615 ILE B O 1
ATOM 11328 N N . ASP B 1 616 ? -21.203 -36.625 -7.996 1 96.75 616 ASP B N 1
ATOM 11329 C CA . ASP B 1 616 ? -22.547 -36.594 -7.422 1 96.75 616 ASP B CA 1
ATOM 11330 C C . ASP B 1 616 ? -23.141 -35.188 -7.523 1 96.75 616 ASP B C 1
ATOM 11332 O O . ASP B 1 616 ? -24.359 -35.031 -7.41 1 96.75 616 ASP B O 1
ATOM 11336 N N . LYS B 1 617 ? -22.297 -34.219 -7.672 1 96.62 617 LYS B N 1
ATOM 11337 C CA . LYS B 1 617 ? -22.734 -32.812 -7.77 1 96.62 617 LYS B CA 1
ATOM 11338 C C . LYS B 1 617 ? -22.625 -32.312 -9.203 1 96.62 617 LYS B C 1
ATOM 11340 O O . LYS B 1 617 ? -22.812 -31.125 -9.461 1 96.62 617 LYS B O 1
ATOM 11345 N N . ALA B 1 618 ? -22.344 -33.188 -10.148 1 95.94 618 ALA B N 1
ATOM 11346 C CA . ALA B 1 618 ? -22.125 -32.812 -11.539 1 95.94 618 ALA B CA 1
ATOM 11347 C C . ALA B 1 618 ? -23.391 -32.188 -12.148 1 95.94 618 ALA B C 1
ATOM 11349 O O . ALA B 1 618 ? -24.5 -32.562 -11.797 1 95.94 618 ALA B O 1
ATOM 11350 N N . ASN B 1 619 ? -23.172 -31.25 -13.039 1 95.69 619 ASN B N 1
ATOM 11351 C CA . ASN B 1 619 ? -24.266 -30.609 -13.758 1 95.69 619 ASN B CA 1
ATOM 11352 C C . ASN B 1 619 ? -25.047 -31.594 -14.625 1 95.69 619 ASN B C 1
ATOM 11354 O O . ASN B 1 619 ? -24.453 -32.406 -15.336 1 95.69 619 ASN B O 1
ATOM 11358 N N . ASN B 1 620 ? -26.359 -31.5 -14.617 1 95.38 620 ASN B N 1
ATOM 11359 C CA . ASN B 1 620 ? -27.219 -32.469 -15.328 1 95.38 620 ASN B CA 1
ATOM 11360 C C . ASN B 1 620 ? -27.016 -32.375 -16.844 1 95.38 620 ASN B C 1
ATOM 11362 O O . ASN B 1 620 ? -27.047 -33.375 -17.531 1 95.38 620 ASN B O 1
ATOM 11366 N N . GLU B 1 621 ? -26.875 -31.172 -17.297 1 96.31 621 GLU B N 1
ATOM 11367 C CA . GLU B 1 621 ? -26.656 -30.984 -18.719 1 96.31 621 GLU B CA 1
ATOM 11368 C C . GLU B 1 621 ? -25.297 -31.531 -19.141 1 96.31 621 GLU B C 1
ATOM 11370 O O . GLU B 1 621 ? -25.141 -32.062 -20.25 1 96.31 621 GLU B O 1
ATOM 11375 N N . ALA B 1 622 ? -24.328 -31.422 -18.312 1 96.25 622 ALA B N 1
ATOM 11376 C CA . ALA B 1 622 ? -22.984 -31.938 -18.594 1 96.25 622 ALA B CA 1
ATOM 11377 C C . ALA B 1 622 ? -22.984 -33.469 -18.625 1 96.25 622 ALA B C 1
ATOM 11379 O O . ALA B 1 622 ? -22.281 -34.062 -19.422 1 96.25 622 ALA B O 1
ATOM 11380 N N . LEU B 1 623 ? -23.812 -34.094 -17.75 1 95.56 623 LEU B N 1
ATOM 11381 C CA . LEU B 1 623 ? -23.891 -35.562 -17.672 1 95.56 623 LEU B CA 1
ATOM 11382 C C . LEU B 1 623 ? -24.406 -36.125 -18.984 1 95.56 623 LEU B C 1
ATOM 11384 O O . LEU B 1 623 ? -24.047 -37.25 -19.359 1 95.56 623 LEU B O 1
ATOM 11388 N N . LYS B 1 624 ? -25.141 -35.344 -19.75 1 95 624 LYS B N 1
ATOM 11389 C CA . LYS B 1 624 ? -25.781 -35.812 -20.984 1 95 624 LYS B CA 1
ATOM 11390 C C . LYS B 1 624 ? -24.797 -35.812 -22.141 1 95 624 LYS B C 1
ATOM 11392 O O . LYS B 1 624 ? -25.062 -36.406 -23.203 1 95 624 LYS B O 1
ATOM 11397 N N . LEU B 1 625 ? -23.703 -35.25 -21.938 1 95.38 625 LEU B N 1
ATOM 11398 C CA . LEU B 1 625 ? -22.766 -35.062 -23.031 1 95.38 625 LEU B CA 1
ATOM 11399 C C . LEU B 1 625 ? -22.062 -36.375 -23.359 1 95.38 625 LEU B C 1
ATOM 11401 O O . LEU B 1 625 ? -21.453 -36.531 -24.422 1 95.38 625 LEU B O 1
ATOM 11405 N N . THR B 1 626 ? -22 -37.344 -22.484 1 93.12 626 THR B N 1
ATOM 11406 C CA . THR B 1 626 ? -21.375 -38.625 -22.688 1 93.12 626 THR B CA 1
ATOM 11407 C C . THR B 1 626 ? -22.359 -39.75 -22.375 1 93.12 626 THR B C 1
ATOM 11409 O O . THR B 1 626 ? -23.391 -39.531 -21.734 1 93.12 626 THR B O 1
ATOM 11412 N N . GLU B 1 627 ? -22.266 -40.906 -23.031 1 78.25 627 GLU B N 1
ATOM 11413 C CA . GLU B 1 627 ? -23.188 -42.031 -22.906 1 78.25 627 GLU B CA 1
ATOM 11414 C C . GLU B 1 627 ? -22.984 -42.781 -21.594 1 78.25 627 GLU B C 1
ATOM 11416 O O . GLU B 1 627 ? -23.844 -43.562 -21.172 1 78.25 627 GLU B O 1
ATOM 11421 N N . LYS B 1 628 ? -21.953 -42.531 -20.922 1 64.19 628 LYS B N 1
ATOM 11422 C CA . LYS B 1 628 ? -21.734 -43.312 -19.688 1 64.19 628 LYS B CA 1
ATOM 11423 C C . LYS B 1 628 ? -22.922 -43.156 -18.734 1 64.19 628 LYS B C 1
ATOM 11425 O O . LYS B 1 628 ? -23.359 -42.062 -18.438 1 64.19 628 LYS B O 1
ATOM 11430 N N . GLY B 1 629 ? -23.953 -43.906 -18.922 1 47.22 629 GLY B N 1
ATOM 11431 C CA . GLY B 1 629 ? -25.047 -43.875 -17.969 1 47.22 629 GLY B CA 1
ATOM 11432 C C . GLY B 1 629 ? -24.578 -43.812 -16.531 1 47.22 629 GLY B C 1
ATOM 11433 O O . GLY B 1 629 ? -23.422 -44.094 -16.219 1 47.22 629 GLY B O 1
ATOM 11434 N N . LEU B 1 630 ? -25.219 -43 -15.594 1 42.78 630 LEU B N 1
ATOM 11435 C CA . LEU B 1 630 ? -24.984 -42.844 -14.164 1 42.78 630 LEU B CA 1
ATOM 11436 C C . LEU B 1 630 ? -24.438 -44.125 -13.555 1 42.78 630 LEU B C 1
ATOM 11438 O O . LEU B 1 630 ? -23.766 -44.094 -12.531 1 42.78 630 LEU B O 1
ATOM 11442 N N . PHE B 1 631 ? -24.844 -45.344 -14.203 1 42.34 631 PHE B N 1
ATOM 11443 C CA . PHE B 1 631 ? -24.656 -46.625 -13.523 1 42.34 631 PHE B CA 1
ATOM 11444 C C . PHE B 1 631 ? -23.516 -47.406 -14.156 1 42.34 631 PHE B C 1
ATOM 11446 O O . PHE B 1 631 ? -23.188 -48.5 -13.703 1 42.34 631 PHE B O 1
ATOM 11453 N N . ASN B 1 632 ? -22.906 -46.906 -15.188 1 50.62 632 ASN B N 1
ATOM 11454 C CA . ASN B 1 632 ? -21.828 -47.688 -15.781 1 50.62 632 ASN B CA 1
ATOM 11455 C C . ASN B 1 632 ? -20.453 -47.094 -15.43 1 50.62 632 ASN B C 1
ATOM 11457 O O . ASN B 1 632 ? -19.75 -46.625 -16.312 1 50.62 632 ASN B O 1
ATOM 11461 N N . HIS B 1 633 ? -20.375 -46.875 -14.102 1 60.06 633 HIS B N 1
ATOM 11462 C CA . HIS B 1 633 ? -19.047 -46.469 -13.672 1 60.06 633 HIS B CA 1
ATOM 11463 C C . HIS B 1 633 ? -18.094 -47.656 -13.633 1 60.06 633 HIS B C 1
ATOM 11465 O O . HIS B 1 633 ? -18.469 -48.719 -13.141 1 60.06 633 HIS B O 1
ATOM 11471 N N . ALA B 1 634 ? -17 -47.5 -14.367 1 74.75 634 ALA B N 1
ATOM 11472 C CA . ALA B 1 634 ? -15.969 -48.562 -14.406 1 74.75 634 ALA B CA 1
ATOM 11473 C C . ALA B 1 634 ? -15.336 -48.75 -13.031 1 74.75 634 ALA B C 1
ATOM 11475 O O . ALA B 1 634 ? -14.859 -49.844 -12.719 1 74.75 634 ALA B O 1
ATOM 11476 N N . CYS B 1 635 ? -15.555 -47.688 -12.164 1 90.12 635 CYS B N 1
ATOM 11477 C CA . CYS B 1 635 ? -14.883 -47.75 -10.867 1 90.12 635 CYS B CA 1
ATOM 11478 C C . CYS B 1 635 ? -15.867 -48.094 -9.758 1 90.12 635 CYS B C 1
ATOM 11480 O O . CYS B 1 635 ? -17.078 -47.906 -9.898 1 90.12 635 CYS B O 1
ATOM 11482 N N . ASP B 1 636 ? -15.453 -48.625 -8.641 1 94.44 636 ASP B N 1
ATOM 11483 C CA . ASP B 1 636 ? -16.266 -49 -7.492 1 94.44 636 ASP B CA 1
ATOM 11484 C C . ASP B 1 636 ? -16.516 -47.812 -6.578 1 94.44 636 ASP B C 1
ATOM 11486 O O . ASP B 1 636 ? -15.945 -47.75 -5.48 1 94.44 636 ASP B O 1
ATOM 11490 N N . TRP B 1 637 ? -17.438 -47 -6.984 1 96 637 TRP B N 1
ATOM 11491 C CA . TRP B 1 637 ? -17.703 -45.781 -6.266 1 96 637 TRP B CA 1
ATOM 11492 C C . TRP B 1 637 ? -18.344 -46.062 -4.906 1 96 637 TRP B C 1
ATOM 11494 O O . TRP B 1 637 ? -18.109 -45.312 -3.941 1 96 637 TRP B O 1
ATOM 11504 N N . GLN B 1 638 ? -19.188 -47.031 -4.77 1 95.94 638 GLN B N 1
ATOM 11505 C CA . GLN B 1 638 ? -19.797 -47.375 -3.494 1 95.94 638 GLN B CA 1
ATOM 11506 C C . GLN B 1 638 ? -18.75 -47.812 -2.48 1 95.94 638 GLN B C 1
ATOM 11508 O O . GLN B 1 638 ? -18.797 -47.438 -1.316 1 95.94 638 GLN B O 1
ATOM 11513 N N . GLY B 1 639 ? -17.906 -48.719 -2.957 1 96.94 639 GLY B N 1
ATOM 11514 C CA . GLY B 1 639 ? -16.812 -49.125 -2.086 1 96.94 639 GLY B CA 1
ATOM 11515 C C . GLY B 1 639 ? -15.953 -47.938 -1.63 1 96.94 639 GLY B C 1
ATOM 11516 O O . GLY B 1 639 ? -15.508 -47.906 -0.48 1 96.94 639 GLY B O 1
ATOM 11517 N N . LEU B 1 640 ? -15.734 -47.031 -2.516 1 97.88 640 LEU B N 1
ATOM 11518 C CA . LEU B 1 640 ? -14.938 -45.875 -2.186 1 97.88 640 LEU B CA 1
ATOM 11519 C C . LEU B 1 640 ? -15.641 -45 -1.148 1 97.88 640 LEU B C 1
ATOM 11521 O O . LEU B 1 640 ? -15 -44.469 -0.249 1 97.88 640 LEU B O 1
ATOM 11525 N N . ARG B 1 641 ? -16.953 -44.875 -1.297 1 97.75 641 ARG B N 1
ATOM 11526 C CA . ARG B 1 641 ? -17.734 -44.094 -0.333 1 97.75 641 ARG B CA 1
ATOM 11527 C C . ARG B 1 641 ? -17.594 -44.688 1.071 1 97.75 641 ARG B C 1
ATOM 11529 O O . ARG B 1 641 ? -17.422 -43.938 2.039 1 97.75 641 ARG B O 1
ATOM 11536 N N . GLU B 1 642 ? -17.641 -45.906 1.172 1 97.81 642 GLU B N 1
ATOM 11537 C CA . GLU B 1 642 ? -17.484 -46.594 2.461 1 97.81 642 GLU B CA 1
ATOM 11538 C C . GLU B 1 642 ? -16.094 -46.375 3.033 1 97.81 642 GLU B C 1
ATOM 11540 O O . GLU B 1 642 ? -15.93 -46.156 4.234 1 97.81 642 GLU B O 1
ATOM 11545 N N . LYS B 1 643 ? -15.172 -46.469 2.197 1 98.06 643 LYS B N 1
ATOM 11546 C CA . LYS B 1 643 ? -13.789 -46.281 2.619 1 98.06 643 LYS B CA 1
ATOM 11547 C C . LYS B 1 643 ? -13.57 -44.875 3.152 1 98.06 643 LYS B C 1
ATOM 11549 O O . LYS B 1 643 ? -12.938 -44.688 4.195 1 98.06 643 LYS B O 1
ATOM 11554 N N . VAL B 1 644 ? -14.047 -43.875 2.424 1 98.5 644 VAL B N 1
ATOM 11555 C CA . VAL B 1 644 ? -13.883 -42.469 2.814 1 98.5 644 VAL B CA 1
ATOM 11556 C C . VAL B 1 644 ? -14.594 -42.219 4.141 1 98.5 644 VAL B C 1
ATOM 11558 O O . VAL B 1 644 ? -14.07 -41.5 5.008 1 98.5 644 VAL B O 1
ATOM 11561 N N . LYS B 1 645 ? -15.75 -42.781 4.305 1 97.56 645 LYS B N 1
ATOM 11562 C CA . LYS B 1 645 ? -16.5 -42.656 5.551 1 97.56 645 LYS B CA 1
ATOM 11563 C C . LYS B 1 645 ? -15.727 -43.25 6.719 1 97.56 645 LYS B C 1
ATOM 11565 O O . LYS B 1 645 ? -15.758 -42.75 7.836 1 97.56 645 LYS B O 1
ATOM 11570 N N . ALA B 1 646 ? -15.078 -44.312 6.422 1 97.69 646 ALA B N 1
ATOM 11571 C CA . ALA B 1 646 ? -14.375 -45.062 7.465 1 97.69 646 ALA B CA 1
ATOM 11572 C C . ALA B 1 646 ? -13.031 -44.406 7.781 1 97.69 646 ALA B C 1
ATOM 11574 O O . ALA B 1 646 ? -12.68 -44.219 8.945 1 97.69 646 ALA B O 1
ATOM 11575 N N . ASN B 1 647 ? -12.234 -44.094 6.746 1 98.06 647 ASN B N 1
ATOM 11576 C CA . ASN B 1 647 ? -10.852 -43.656 6.914 1 98.06 647 ASN B CA 1
ATOM 11577 C C . ASN B 1 647 ? -10.75 -42.125 7.027 1 98.06 647 ASN B C 1
ATOM 11579 O O . ASN B 1 647 ? -9.789 -41.594 7.59 1 98.06 647 ASN B O 1
ATOM 11583 N N . GLY B 1 648 ? -11.742 -41.438 6.434 1 98.5 648 GLY B N 1
ATOM 11584 C CA . GLY B 1 648 ? -11.602 -40 6.262 1 98.5 648 GLY B CA 1
ATOM 11585 C C . GLY B 1 648 ? -10.844 -39.625 5.004 1 98.5 648 GLY B C 1
ATOM 11586 O O . GLY B 1 648 ? -10.648 -40.438 4.117 1 98.5 648 GLY B O 1
ATOM 11587 N N . MET B 1 649 ? -10.484 -38.406 4.871 1 98.75 649 MET B N 1
ATOM 11588 C CA . MET B 1 649 ? -9.68 -37.844 3.793 1 98.75 649 MET B CA 1
ATOM 11589 C C . MET B 1 649 ? -8.477 -37.062 4.352 1 98.75 649 MET B C 1
ATOM 11591 O O . MET B 1 649 ? -8.578 -36.406 5.387 1 98.75 649 MET B O 1
ATOM 11595 N N . ARG B 1 650 ? -7.344 -37.188 3.684 1 98.81 650 ARG B N 1
ATOM 11596 C CA . ARG B 1 650 ? -6.145 -36.438 4.043 1 98.81 650 ARG B CA 1
ATOM 11597 C C . ARG B 1 650 ? -6.234 -35 3.557 1 98.81 650 ARG B C 1
ATOM 11599 O O . ARG B 1 650 ? -5.738 -34.094 4.219 1 98.81 650 ARG B O 1
ATOM 11606 N N . ASN B 1 651 ? -6.836 -34.781 2.463 1 98.81 651 ASN B N 1
ATOM 11607 C CA . ASN B 1 651 ? -6.883 -33.469 1.781 1 98.81 651 ASN B CA 1
ATOM 11608 C C . ASN B 1 651 ? -8.312 -33 1.598 1 98.81 651 ASN B C 1
ATOM 11610 O O . ASN B 1 651 ? -9.188 -33.75 1.177 1 98.81 651 ASN B O 1
ATOM 11614 N N . GLY B 1 652 ? -8.531 -31.719 1.874 1 98.69 652 GLY B N 1
ATOM 11615 C CA . GLY B 1 652 ? -9.859 -31.156 1.729 1 98.69 652 GLY B CA 1
ATOM 11616 C C . GLY B 1 652 ? -10.188 -30.766 0.301 1 98.69 652 GLY B C 1
ATOM 11617 O O . GLY B 1 652 ? -11.359 -30.609 -0.051 1 98.69 652 GLY B O 1
ATOM 11618 N N . TYR B 1 653 ? -9.234 -30.531 -0.54 1 98.75 653 TYR B N 1
ATOM 11619 C CA . TYR B 1 653 ? -9.312 -30.266 -1.975 1 98.75 653 TYR B CA 1
ATOM 11620 C C . TYR B 1 653 ? -8.266 -31.078 -2.729 1 98.75 653 TYR B C 1
ATOM 11622 O O . TYR B 1 653 ? -7.125 -31.203 -2.273 1 98.75 653 TYR B O 1
ATOM 11630 N N . LEU B 1 654 ? -8.625 -31.609 -3.979 1 98.69 654 LEU B N 1
ATOM 11631 C CA . LEU B 1 654 ? -7.727 -32.625 -4.531 1 98.69 654 LEU B CA 1
ATOM 11632 C C . LEU B 1 654 ? -7.344 -32.281 -5.969 1 98.69 654 LEU B C 1
ATOM 11634 O O . LEU B 1 654 ? -6.227 -32.562 -6.402 1 98.69 654 LEU B O 1
ATOM 11638 N N . MET B 1 655 ? -8.305 -31.766 -6.734 1 98.81 655 MET B N 1
ATOM 11639 C CA . MET B 1 655 ? -8.07 -31.781 -8.172 1 98.81 655 MET B CA 1
ATOM 11640 C C . MET B 1 655 ? -8.375 -30.422 -8.789 1 98.81 655 MET B C 1
ATOM 11642 O O . MET B 1 655 ? -9.438 -29.859 -8.547 1 98.81 655 MET B O 1
ATOM 11646 N N . ALA B 1 656 ? -7.492 -29.922 -9.523 1 98.56 656 ALA B N 1
ATOM 11647 C CA . ALA B 1 656 ? -7.59 -28.688 -10.297 1 98.56 656 ALA B CA 1
ATOM 11648 C C . ALA B 1 656 ? -6.715 -28.75 -11.547 1 98.56 656 ALA B C 1
ATOM 11650 O O . ALA B 1 656 ? -5.598 -29.266 -11.5 1 98.56 656 ALA B O 1
ATOM 11651 N N . ILE B 1 657 ? -7.207 -28.25 -12.656 1 98.12 657 ILE B N 1
ATOM 11652 C CA . ILE B 1 657 ? -6.438 -28.297 -13.898 1 98.12 657 ILE B CA 1
ATOM 11653 C C . ILE B 1 657 ? -5.926 -26.891 -14.234 1 98.12 657 ILE B C 1
ATOM 11655 O O . ILE B 1 657 ? -6.691 -26.047 -14.688 1 98.12 657 ILE B O 1
ATOM 11659 N N . ALA B 1 658 ? -4.66 -26.688 -13.969 1 96.19 658 ALA B N 1
ATOM 11660 C CA . ALA B 1 658 ? -4.008 -25.406 -14.234 1 96.19 658 ALA B CA 1
ATOM 11661 C C . ALA B 1 658 ? -3.484 -25.344 -15.664 1 96.19 658 ALA B C 1
ATOM 11663 O O . ALA B 1 658 ? -3.441 -26.359 -16.359 1 96.19 658 ALA B O 1
ATOM 11664 N N . PRO B 1 659 ? -3.146 -24.062 -15.953 1 92.38 659 PRO B N 1
ATOM 11665 C CA . PRO B 1 659 ? -2.361 -24 -17.188 1 92.38 659 PRO B CA 1
ATOM 11666 C C . PRO B 1 659 ? -0.949 -24.562 -17.016 1 92.38 659 PRO B C 1
ATOM 11668 O O . PRO B 1 659 ? -0.378 -24.484 -15.93 1 92.38 659 PRO B O 1
ATOM 11671 N N . THR B 1 660 ? -0.495 -25.391 -17.938 1 93.06 660 THR B N 1
ATOM 11672 C CA . THR B 1 660 ? 0.779 -26.094 -17.828 1 93.06 660 THR B CA 1
ATOM 11673 C C . THR B 1 660 ? 1.738 -25.641 -18.922 1 93.06 660 THR B C 1
ATOM 11675 O O . THR B 1 660 ? 2.426 -26.453 -19.531 1 93.06 660 THR B O 1
ATOM 11678 N N . SER B 1 661 ? 1.793 -24.312 -19.094 1 88.25 661 SER B N 1
ATOM 11679 C CA . SER B 1 661 ? 2.6 -23.828 -20.203 1 88.25 661 SER B CA 1
ATOM 11680 C C . SER B 1 661 ? 4.066 -24.219 -20.031 1 88.25 661 SER B C 1
ATOM 11682 O O . SER B 1 661 ? 4.625 -24.922 -20.875 1 88.25 661 SER B O 1
ATOM 11684 N N . SER B 1 662 ? 4.668 -23.938 -18.953 1 90.38 662 SER B N 1
ATOM 11685 C CA . SER B 1 662 ? 6.102 -24.141 -18.766 1 90.38 662 SER B CA 1
ATOM 11686 C C . SER B 1 662 ? 6.43 -25.625 -18.641 1 90.38 662 SER B C 1
ATOM 11688 O O . SER B 1 662 ? 7.402 -26.109 -19.219 1 90.38 662 SER B O 1
ATOM 11690 N N . ILE B 1 663 ? 5.641 -26.312 -17.922 1 95 663 ILE B N 1
ATOM 11691 C CA . ILE B 1 663 ? 6.012 -27.703 -17.656 1 95 663 ILE B CA 1
ATOM 11692 C C . ILE B 1 663 ? 5.684 -28.578 -18.859 1 95 663 ILE B C 1
ATOM 11694 O O . ILE B 1 663 ? 6.328 -29.594 -19.094 1 95 663 ILE B O 1
ATOM 11698 N N . SER B 1 664 ? 4.691 -28.172 -19.688 1 95.62 664 SER B N 1
ATOM 11699 C CA . SER B 1 664 ? 4.441 -28.906 -20.922 1 95.62 664 SER B CA 1
ATOM 11700 C C . SER B 1 664 ? 5.598 -28.75 -21.906 1 95.62 664 SER B C 1
ATOM 11702 O O . SER B 1 664 ? 5.961 -29.688 -22.609 1 95.62 664 SER B O 1
ATOM 11704 N N . ILE B 1 665 ? 6.145 -27.547 -21.922 1 93.62 665 ILE B N 1
ATOM 11705 C CA . ILE B 1 665 ? 7.32 -27.297 -22.75 1 93.62 665 ILE B CA 1
ATOM 11706 C C . ILE B 1 665 ? 8.484 -28.156 -22.25 1 93.62 665 ILE B C 1
ATOM 11708 O O . ILE B 1 665 ? 9.195 -28.766 -23.031 1 93.62 665 ILE B O 1
ATOM 11712 N N . LEU B 1 666 ? 8.602 -28.203 -20.984 1 95.81 666 LEU B N 1
ATOM 11713 C CA . LEU B 1 666 ? 9.688 -28.938 -20.344 1 95.81 666 LEU B CA 1
ATOM 11714 C C . LEU B 1 666 ? 9.672 -30.406 -20.766 1 95.81 666 LEU B C 1
ATOM 11716 O O . LEU B 1 666 ? 10.719 -30.969 -21.109 1 95.81 666 LEU B O 1
ATOM 11720 N N . VAL B 1 667 ? 8.492 -31 -20.812 1 96.94 667 VAL B N 1
ATOM 11721 C CA . VAL B 1 667 ? 8.414 -32.438 -21.047 1 96.94 667 VAL B CA 1
ATOM 11722 C C . VAL B 1 667 ? 8.07 -32.688 -22.516 1 96.94 667 VAL B C 1
ATOM 11724 O O . VAL B 1 667 ? 7.902 -33.844 -22.922 1 96.94 667 VAL B O 1
ATOM 11727 N N . GLY B 1 668 ? 7.914 -31.688 -23.312 1 96.56 668 GLY B N 1
ATOM 11728 C CA . GLY B 1 668 ? 7.734 -31.797 -24.75 1 96.56 668 GLY B CA 1
ATOM 11729 C C . GLY B 1 668 ? 6.352 -32.281 -25.141 1 96.56 668 GLY B C 1
ATOM 11730 O O . GLY B 1 668 ? 6.203 -33.062 -26.078 1 96.56 668 GLY B O 1
ATOM 11731 N N . THR B 1 669 ? 5.348 -31.969 -24.359 1 97 669 THR B N 1
ATOM 11732 C CA . THR B 1 669 ? 3.973 -32.312 -24.688 1 97 669 THR B CA 1
ATOM 11733 C C . THR B 1 669 ? 3.139 -31.062 -24.922 1 97 669 THR B C 1
ATOM 11735 O O . THR B 1 669 ? 3.672 -29.953 -24.953 1 97 669 THR B O 1
ATOM 11738 N N . THR B 1 670 ? 1.8 -31.297 -25.297 1 96.31 670 THR B N 1
ATOM 11739 C CA . THR B 1 670 ? 0.9 -30.172 -25.531 1 96.31 670 THR B CA 1
ATOM 11740 C C . THR B 1 670 ? 0.399 -29.594 -24.203 1 96.31 670 THR B C 1
ATOM 11742 O O . THR B 1 670 ? 0.383 -30.281 -23.188 1 96.31 670 THR B O 1
ATOM 11745 N N . GLN B 1 671 ? -0.002 -28.391 -24.281 1 93.31 671 GLN B N 1
ATOM 11746 C CA . GLN B 1 671 ? -0.338 -27.609 -23.094 1 93.31 671 GLN B CA 1
ATOM 11747 C C . GLN B 1 671 ? -1.682 -28.047 -22.516 1 93.31 671 GLN B C 1
ATOM 11749 O O . GLN B 1 671 ? -2.723 -27.875 -23.141 1 93.31 671 GLN B O 1
ATOM 11754 N N . THR B 1 672 ? -1.64 -28.531 -21.328 1 94.69 672 THR B N 1
ATOM 11755 C CA . THR B 1 672 ? -2.793 -28.781 -20.484 1 94.69 672 THR B CA 1
ATOM 11756 C C . THR B 1 672 ? -3.906 -29.469 -21.266 1 94.69 672 THR B C 1
ATOM 11758 O O . THR B 1 672 ? -3.695 -30.531 -21.859 1 94.69 672 THR B O 1
ATOM 11761 N N . ILE B 1 673 ? -5.098 -28.875 -21.281 1 96.19 673 ILE B N 1
ATOM 11762 C CA . ILE B 1 673 ? -6.301 -29.438 -21.875 1 96.19 673 ILE B CA 1
ATOM 11763 C C . ILE B 1 673 ? -6.59 -28.75 -23.219 1 96.19 673 ILE B C 1
ATOM 11765 O O . ILE B 1 673 ? -7.625 -28.984 -23.828 1 96.19 673 ILE B O 1
ATOM 11769 N N . GLU B 1 674 ? -5.668 -28 -23.688 1 93.5 674 GLU B N 1
ATOM 11770 C CA . GLU B 1 674 ? -5.926 -27.141 -24.844 1 93.5 674 GLU B CA 1
ATOM 11771 C C . GLU B 1 674 ? -5.539 -27.844 -26.156 1 93.5 674 GLU B C 1
ATOM 11773 O O . GLU B 1 674 ? -4.59 -28.625 -26.188 1 93.5 674 GLU B O 1
ATOM 11778 N N . PRO B 1 675 ? -6.336 -27.453 -27.219 1 95.38 675 PRO B N 1
ATOM 11779 C CA . PRO B 1 675 ? -5.793 -27.812 -28.531 1 95.38 675 PRO B CA 1
ATOM 11780 C C . PRO B 1 675 ? -4.52 -27.047 -28.875 1 95.38 675 PRO B C 1
ATOM 11782 O O . PRO B 1 675 ? -4.125 -26.141 -28.125 1 95.38 675 PRO B O 1
ATOM 11785 N N . ILE B 1 676 ? -3.916 -27.484 -29.953 1 94.81 676 ILE B N 1
ATOM 11786 C CA . ILE B 1 676 ? -2.67 -26.828 -30.328 1 94.81 676 ILE B CA 1
ATOM 11787 C C . ILE B 1 676 ? -2.979 -25.5 -31.016 1 94.81 676 ILE B C 1
ATOM 11789 O O . ILE B 1 676 ? -4.043 -25.344 -31.625 1 94.81 676 ILE B O 1
ATOM 11793 N N . TYR B 1 677 ? -2.068 -24.641 -30.906 1 88.56 677 TYR B N 1
ATOM 11794 C CA . TYR B 1 677 ? -2.182 -23.375 -31.609 1 88.56 677 TYR B CA 1
ATOM 11795 C C . TYR B 1 677 ? -1.883 -23.547 -33.094 1 88.56 677 TYR B C 1
ATOM 11797 O O . TYR B 1 677 ? -2.682 -23.156 -33.938 1 88.56 677 TYR B O 1
ATOM 11805 N N . LYS B 1 678 ? -0.725 -24.047 -33.312 1 91.19 678 LYS B N 1
ATOM 11806 C CA . LYS B 1 678 ? -0.211 -24.359 -34.625 1 91.19 678 LYS B CA 1
ATOM 11807 C C . LYS B 1 678 ? 0.613 -25.656 -34.625 1 91.19 678 LYS B C 1
ATOM 11809 O O . LYS B 1 678 ? 1.105 -26.062 -33.562 1 91.19 678 LYS B O 1
ATOM 11814 N N . LYS B 1 679 ? 0.648 -26.188 -35.75 1 94.19 679 LYS B N 1
ATOM 11815 C CA . LYS B 1 679 ? 1.449 -27.406 -35.844 1 94.19 679 LYS B CA 1
ATOM 11816 C C . LYS B 1 679 ? 2.939 -27.094 -35.75 1 94.19 679 LYS B C 1
ATOM 11818 O O . LYS B 1 679 ? 3.725 -27.922 -35.281 1 94.19 679 LYS B O 1
ATOM 11823 N N . LYS B 1 680 ? 3.279 -25.969 -36.219 1 93.19 680 LYS B N 1
ATOM 11824 C CA . LYS B 1 680 ? 4.641 -25.453 -36.094 1 93.19 680 LYS B CA 1
ATOM 11825 C C . LYS B 1 680 ? 4.637 -23.969 -35.75 1 93.19 680 LYS B C 1
ATOM 11827 O O . LYS B 1 680 ? 3.84 -23.188 -36.281 1 93.19 680 LYS B O 1
ATOM 11832 N N . TRP B 1 681 ? 5.402 -23.578 -34.812 1 89.12 681 TRP B N 1
ATOM 11833 C CA . TRP B 1 681 ? 5.531 -22.172 -34.438 1 89.12 681 TRP B CA 1
ATOM 11834 C C . TRP B 1 681 ? 6.93 -21.875 -33.906 1 89.12 681 TRP B C 1
ATOM 11836 O O . TRP B 1 681 ? 7.781 -22.766 -33.875 1 89.12 681 TRP B O 1
ATOM 11846 N N . PHE B 1 682 ? 7.219 -20.625 -33.594 1 88.06 682 PHE B N 1
ATOM 11847 C CA . PHE B 1 682 ? 8.508 -20.219 -33.062 1 88.06 682 PHE B CA 1
ATOM 11848 C C . PHE B 1 682 ? 8.367 -19.719 -31.641 1 88.06 682 PHE B C 1
ATOM 11850 O O . PHE B 1 682 ? 7.398 -19.031 -31.312 1 88.06 682 PHE B O 1
ATOM 11857 N N . GLU B 1 683 ? 9.227 -20.219 -30.875 1 85.19 683 GLU B N 1
ATOM 11858 C CA . GLU B 1 683 ? 9.32 -19.734 -29.5 1 85.19 683 GLU B CA 1
ATOM 11859 C C . GLU B 1 683 ? 10.516 -18.812 -29.312 1 85.19 683 GLU B C 1
ATOM 11861 O O . GLU B 1 683 ? 11.594 -19.062 -29.844 1 85.19 683 GLU B O 1
ATOM 11866 N N . GLU B 1 684 ? 10.148 -17.594 -28.609 1 77.19 684 GLU B N 1
ATOM 11867 C CA . GLU B 1 684 ? 11.234 -16.656 -28.344 1 77.19 684 GLU B CA 1
ATOM 11868 C C . GLU B 1 684 ? 11.844 -16.891 -26.969 1 77.19 684 GLU B C 1
ATOM 11870 O O . GLU B 1 684 ? 11.125 -17.062 -25.984 1 77.19 684 GLU B O 1
ATOM 11875 N N . ASN B 1 685 ? 13.055 -17.094 -26.891 1 67.88 685 ASN B N 1
ATOM 11876 C CA . ASN B 1 685 ? 13.789 -17.172 -25.641 1 67.88 685 ASN B CA 1
ATOM 11877 C C . ASN B 1 685 ? 15.023 -16.281 -25.656 1 67.88 685 ASN B C 1
ATOM 11879 O O . ASN B 1 685 ? 15.227 -15.508 -26.594 1 67.88 685 ASN B O 1
ATOM 11883 N N . LEU B 1 686 ? 15.742 -16.219 -24.609 1 59.09 686 LEU B N 1
ATOM 11884 C CA . LEU B 1 686 ? 16.938 -15.391 -24.453 1 59.09 686 LEU B CA 1
ATOM 11885 C C . LEU B 1 686 ? 17.906 -15.617 -25.594 1 59.09 686 LEU B C 1
ATOM 11887 O O . LEU B 1 686 ? 18.688 -14.727 -25.938 1 59.09 686 LEU B O 1
ATOM 11891 N N . SER B 1 687 ? 17.906 -16.781 -26.312 1 61.78 687 SER B N 1
ATOM 11892 C CA . SER B 1 687 ? 18.906 -17.125 -27.312 1 61.78 687 SER B CA 1
ATOM 11893 C C . SER B 1 687 ? 18.359 -16.938 -28.719 1 61.78 687 SER B C 1
ATOM 11895 O O . SER B 1 687 ? 19.062 -17.156 -29.703 1 61.78 687 SER B O 1
ATOM 11897 N N . GLY B 1 688 ? 17.109 -16.625 -28.719 1 72.38 688 GLY B N 1
ATOM 11898 C CA . GLY B 1 688 ? 16.547 -16.359 -30.031 1 72.38 688 GLY B CA 1
ATOM 11899 C C . GLY B 1 688 ? 15.273 -17.125 -30.297 1 72.38 688 GLY B C 1
ATOM 11900 O O . GLY B 1 688 ? 14.578 -17.531 -29.359 1 72.38 688 GLY B O 1
ATOM 11901 N N . LEU B 1 689 ? 14.977 -17.25 -31.609 1 83.19 689 LEU B N 1
ATOM 11902 C CA . LEU B 1 689 ? 13.75 -17.922 -32.031 1 83.19 689 LEU B CA 1
ATOM 11903 C C . LEU B 1 689 ? 14 -19.406 -32.25 1 83.19 689 LEU B C 1
ATOM 11905 O O . LEU B 1 689 ? 14.922 -19.797 -32.969 1 83.19 689 LEU B O 1
ATOM 11909 N N . ILE B 1 690 ? 13.266 -20.312 -31.625 1 87.81 690 ILE B N 1
ATOM 11910 C CA . ILE B 1 690 ? 13.367 -21.766 -31.734 1 87.81 690 ILE B CA 1
ATOM 11911 C C . ILE B 1 690 ? 12.125 -22.328 -32.406 1 87.81 690 ILE B C 1
ATOM 11913 O O . ILE B 1 690 ? 11.008 -22.141 -31.938 1 87.81 690 ILE B O 1
ATOM 11917 N N . PRO B 1 691 ? 12.352 -22.906 -33.5 1 91.5 691 PRO B N 1
ATOM 11918 C CA . PRO B 1 691 ? 11.195 -23.578 -34.125 1 91.5 691 PRO B CA 1
ATOM 11919 C C . PRO B 1 691 ? 10.703 -24.766 -33.312 1 91.5 691 PRO B C 1
ATOM 11921 O O . PRO B 1 691 ? 11.508 -25.531 -32.75 1 91.5 691 PRO B O 1
ATOM 11924 N N . VAL B 1 692 ? 9.422 -24.875 -33.188 1 91.88 692 VAL B N 1
ATOM 11925 C CA . VAL B 1 692 ? 8.812 -25.953 -32.406 1 91.88 692 VAL B CA 1
ATOM 11926 C C . VAL B 1 692 ? 7.711 -26.609 -33.25 1 91.88 692 VAL B C 1
ATOM 11928 O O . VAL B 1 692 ? 6.938 -25.922 -33.906 1 91.88 692 VAL B O 1
ATOM 11931 N N . VAL B 1 693 ? 7.746 -27.891 -33.25 1 94.62 693 VAL B N 1
ATOM 11932 C CA . VAL B 1 693 ? 6.719 -28.688 -33.906 1 94.62 693 VAL B CA 1
ATOM 11933 C C . VAL B 1 693 ? 5.953 -29.516 -32.875 1 94.62 693 VAL B C 1
ATOM 11935 O O . VAL B 1 693 ? 6.531 -29.969 -31.875 1 94.62 693 VAL B O 1
ATOM 11938 N N . VAL B 1 694 ? 4.668 -29.703 -33.094 1 95.62 694 VAL B N 1
ATOM 11939 C CA . VAL B 1 694 ? 3.873 -30.5 -32.156 1 95.62 694 VAL B CA 1
ATOM 11940 C C . VAL B 1 694 ? 4.453 -31.906 -32.062 1 95.62 694 VAL B C 1
ATOM 11942 O O . VAL B 1 694 ? 5.035 -32.406 -33 1 95.62 694 VAL B O 1
ATOM 11945 N N . PRO B 1 695 ? 4.309 -32.562 -30.953 1 95.94 695 PRO B N 1
ATOM 11946 C CA . PRO B 1 695 ? 4.945 -33.844 -30.719 1 95.94 695 PRO B CA 1
ATOM 11947 C C . PRO B 1 695 ? 4.395 -34.938 -31.625 1 95.94 695 PRO B C 1
ATOM 11949 O O . PRO B 1 695 ? 3.186 -35.031 -31.859 1 95.94 695 PRO B O 1
ATOM 11952 N N . ASN B 1 696 ? 5.312 -35.75 -32.125 1 93.81 696 ASN B N 1
ATOM 11953 C CA . ASN B 1 696 ? 4.996 -36.938 -32.906 1 93.81 696 ASN B CA 1
ATOM 11954 C C . ASN B 1 696 ? 4.125 -36.594 -34.125 1 93.81 696 ASN B C 1
ATOM 11956 O O . ASN B 1 696 ? 3.158 -37.312 -34.406 1 93.81 696 ASN B O 1
ATOM 11960 N N . LEU B 1 697 ? 4.402 -35.469 -34.688 1 93.94 697 LEU B N 1
ATOM 11961 C CA . LEU B 1 697 ? 3.688 -35.094 -35.906 1 93.94 697 LEU B CA 1
ATOM 11962 C C . LEU B 1 697 ? 4.105 -36 -37.062 1 93.94 697 LEU B C 1
ATOM 11964 O O . LEU B 1 697 ? 5.293 -36.125 -37.375 1 93.94 697 LEU B O 1
ATOM 11968 N N . ASN B 1 698 ? 3.281 -36.625 -37.688 1 92.56 698 ASN B N 1
ATOM 11969 C CA . ASN B 1 698 ? 3.475 -37.469 -38.875 1 92.56 698 ASN B CA 1
ATOM 11970 C C . ASN B 1 698 ? 2.193 -37.594 -39.688 1 92.56 698 ASN B C 1
ATOM 11972 O O . ASN B 1 698 ? 1.214 -36.906 -39.438 1 92.56 698 ASN B O 1
ATOM 11976 N N . VAL B 1 699 ? 2.223 -38.438 -40.656 1 92 699 VAL B N 1
ATOM 11977 C CA . VAL B 1 699 ? 1.101 -38.562 -41.562 1 92 699 VAL B CA 1
ATOM 11978 C C . VAL B 1 699 ? -0.135 -39.062 -40.812 1 92 699 VAL B C 1
ATOM 11980 O O . VAL B 1 699 ? -1.259 -38.656 -41.125 1 92 699 VAL B O 1
ATOM 11983 N N . GLU B 1 700 ? 0.088 -39.812 -39.875 1 94.5 700 GLU B N 1
ATOM 11984 C CA . GLU B 1 700 ? -1.018 -40.406 -39.125 1 94.5 700 GLU B CA 1
ATOM 11985 C C . GLU B 1 700 ? -1.65 -39.406 -38.156 1 94.5 700 GLU B C 1
ATOM 11987 O O . GLU B 1 700 ? -2.852 -39.5 -37.906 1 94.5 700 GLU B O 1
ATOM 11992 N N . THR B 1 701 ? -0.899 -38.5 -37.594 1 96.25 701 THR B N 1
ATOM 11993 C CA . THR B 1 701 ? -1.392 -37.594 -36.562 1 96.25 701 THR B CA 1
ATOM 11994 C C . THR B 1 701 ? -1.723 -36.219 -37.125 1 96.25 701 THR B C 1
ATOM 11996 O O . THR B 1 701 ? -2.391 -35.406 -36.5 1 96.25 701 THR B O 1
ATOM 11999 N N . TRP B 1 702 ? -1.377 -36 -38.344 1 95.44 702 TRP B N 1
ATOM 12000 C CA . TRP B 1 702 ? -1.483 -34.688 -39 1 95.44 702 TRP B CA 1
ATOM 12001 C C . TRP B 1 702 ? -2.91 -34.156 -38.906 1 95.44 702 TRP B C 1
ATOM 12003 O O . TRP B 1 702 ? -3.125 -33 -38.5 1 95.44 702 TRP B O 1
ATOM 12013 N N . ASN B 1 703 ? -3.852 -35 -39.188 1 95.56 703 ASN B N 1
ATOM 12014 C CA . ASN B 1 703 ? -5.238 -34.562 -39.312 1 95.56 703 ASN B CA 1
ATOM 12015 C C . ASN B 1 703 ? -5.906 -34.438 -37.938 1 95.56 703 ASN B C 1
ATOM 12017 O O . ASN B 1 703 ? -6.992 -33.844 -37.812 1 95.56 703 ASN B O 1
ATOM 12021 N N . PHE B 1 704 ? -5.219 -34.844 -36.906 1 97.12 704 PHE B N 1
ATOM 12022 C CA . PHE B 1 704 ? -5.824 -34.844 -35.562 1 97.12 704 PHE B CA 1
ATOM 12023 C C . PHE B 1 704 ? -5.266 -33.719 -34.719 1 97.12 704 PHE B C 1
ATOM 12025 O O . PHE B 1 704 ? -5.762 -33.469 -33.625 1 97.12 704 PHE B O 1
ATOM 12032 N N . TYR B 1 705 ? -4.25 -33.094 -35.25 1 97 705 TYR B N 1
ATOM 12033 C CA . TYR B 1 705 ? -3.795 -31.828 -34.656 1 97 705 TYR B CA 1
ATOM 12034 C C . TYR B 1 705 ? -4.492 -30.641 -35.312 1 97 705 TYR B C 1
ATOM 12036 O O . TYR B 1 705 ? -4.02 -30.109 -36.312 1 97 705 TYR B O 1
ATOM 12044 N N . THR B 1 706 ? -5.574 -30.266 -34.688 1 95.5 706 THR B N 1
ATOM 12045 C CA . THR B 1 706 ? -6.344 -29.141 -35.188 1 95.5 706 THR B CA 1
ATOM 12046 C C . THR B 1 706 ? -6.051 -27.875 -34.406 1 95.5 706 THR B C 1
ATOM 12048 O O . THR B 1 706 ? -6.016 -27.906 -33.156 1 95.5 706 THR B O 1
ATOM 12051 N N . SER B 1 707 ? -5.863 -26.859 -35.125 1 93.81 707 SER B N 1
ATOM 12052 C CA . SER B 1 707 ? -5.617 -25.578 -34.469 1 93.81 707 SER B CA 1
ATOM 12053 C C . SER B 1 707 ? -6.789 -25.188 -33.562 1 93.81 707 SER B C 1
ATOM 12055 O O . SER B 1 707 ? -7.949 -25.391 -33.938 1 93.81 707 SER B O 1
ATOM 12057 N N . ALA B 1 708 ? -6.434 -24.641 -32.406 1 93.94 708 ALA B N 1
ATOM 12058 C CA . ALA B 1 708 ? -7.445 -24.188 -31.453 1 93.94 708 ALA B CA 1
ATOM 12059 C C . ALA B 1 708 ? -8.43 -23.219 -32.094 1 93.94 708 ALA B C 1
ATOM 12061 O O . ALA B 1 708 ? -9.609 -23.219 -31.766 1 93.94 708 ALA B O 1
ATOM 12062 N N . TYR B 1 709 ? -7.992 -22.453 -33.094 1 92.5 709 TYR B N 1
ATOM 12063 C CA . TYR B 1 709 ? -8.805 -21.422 -33.719 1 92.5 709 TYR B CA 1
ATOM 12064 C C . TYR B 1 709 ? -9.719 -22.031 -34.781 1 92.5 709 TYR B C 1
ATOM 12066 O O . TYR B 1 709 ? -10.633 -21.359 -35.281 1 92.5 709 TYR B O 1
ATOM 12074 N N . ASP B 1 710 ? -9.477 -23.266 -35.031 1 93.06 710 ASP B N 1
ATOM 12075 C CA . ASP B 1 710 ? -10.289 -23.953 -36.062 1 93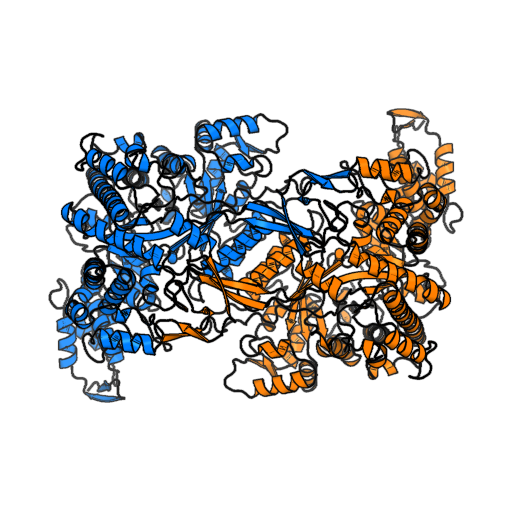.06 710 ASP B CA 1
ATOM 12076 C C . ASP B 1 710 ? -11.297 -24.891 -35.406 1 93.06 710 ASP B C 1
ATOM 12078 O O . ASP B 1 710 ? -12.062 -25.578 -36.094 1 93.06 710 ASP B O 1
ATOM 12082 N N . ILE B 1 711 ? -11.234 -24.938 -34.125 1 94.69 711 ILE B N 1
ATOM 12083 C CA . ILE B 1 711 ? -12.188 -25.734 -33.375 1 94.69 711 ILE B CA 1
ATOM 12084 C C . ILE B 1 711 ? -13.344 -24.844 -32.906 1 94.69 711 ILE B C 1
ATOM 12086 O O . ILE B 1 711 ? -13.141 -23.703 -32.5 1 94.69 711 ILE B O 1
ATOM 12090 N N . ASP B 1 712 ? -14.578 -25.391 -33.062 1 94.19 712 ASP B N 1
ATOM 12091 C CA . ASP B 1 712 ? -15.727 -24.672 -32.531 1 94.19 712 ASP B CA 1
ATOM 12092 C C . ASP B 1 712 ? -15.57 -24.438 -31.016 1 94.19 712 ASP B C 1
ATOM 12094 O O . ASP B 1 712 ? -15.398 -25.391 -30.25 1 94.19 712 ASP B O 1
ATOM 12098 N N . ALA B 1 713 ? -15.633 -23.219 -30.625 1 94.38 713 ALA B N 1
ATOM 12099 C CA . ALA B 1 713 ? -15.453 -22.859 -29.219 1 94.38 713 ALA B CA 1
ATOM 12100 C C . ALA B 1 713 ? -16.453 -23.609 -28.328 1 94.38 713 ALA B C 1
ATOM 12102 O O . ALA B 1 713 ? -16.141 -23.922 -27.172 1 94.38 713 ALA B O 1
ATOM 12103 N N . LYS B 1 714 ? -17.578 -23.953 -28.797 1 95.88 714 LYS B N 1
ATOM 12104 C CA . LYS B 1 714 ? -18.578 -24.688 -28.047 1 95.88 714 LYS B CA 1
ATOM 12105 C C . LYS B 1 714 ? -18.078 -26.094 -27.719 1 95.88 714 LYS B C 1
ATOM 12107 O O . LYS B 1 714 ? -18.422 -26.656 -26.672 1 95.88 714 LYS B O 1
ATOM 12112 N N . ASP B 1 715 ? -17.297 -26.641 -28.578 1 96.69 715 ASP B N 1
ATOM 12113 C CA . ASP B 1 715 ? -16.734 -27.969 -28.328 1 96.69 715 ASP B CA 1
ATOM 12114 C C . ASP B 1 715 ? -15.703 -27.906 -27.203 1 96.69 715 ASP B C 1
ATOM 12116 O O . ASP B 1 715 ? -15.57 -28.875 -26.438 1 96.69 715 ASP B O 1
ATOM 12120 N N . LEU B 1 716 ? -14.992 -26.812 -27.188 1 96.69 716 LEU B N 1
ATOM 12121 C CA . LEU B 1 716 ? -14.078 -26.625 -26.062 1 96.69 716 LEU B CA 1
ATOM 12122 C C . LEU B 1 716 ? -14.836 -26.578 -24.734 1 96.69 716 LEU B C 1
ATOM 12124 O O . LEU B 1 716 ? -14.406 -27.188 -23.75 1 96.69 716 LEU B O 1
ATOM 12128 N N . ILE B 1 717 ? -15.938 -25.859 -24.781 1 97.94 717 ILE B N 1
ATOM 12129 C CA . ILE B 1 717 ? -16.766 -25.719 -23.578 1 97.94 717 ILE B CA 1
ATOM 12130 C C . ILE B 1 717 ? -17.328 -27.062 -23.172 1 97.94 717 ILE B C 1
ATOM 12132 O O . ILE B 1 717 ? -17.312 -27.422 -21.984 1 97.94 717 ILE B O 1
ATOM 12136 N N . LYS B 1 718 ? -17.781 -27.844 -24.109 1 98.06 718 LYS B N 1
ATOM 12137 C CA . LYS B 1 718 ? -18.359 -29.156 -23.828 1 98.06 718 LYS B CA 1
ATOM 12138 C C . LYS B 1 718 ? -17.312 -30.109 -23.234 1 98.06 718 LYS B C 1
ATOM 12140 O O . LYS B 1 718 ? -17.594 -30.812 -22.266 1 98.06 718 LYS B O 1
ATOM 12145 N N . ALA B 1 719 ? -16.172 -30.125 -23.828 1 98.19 719 ALA B N 1
ATOM 12146 C CA . ALA B 1 719 ? -15.102 -30.953 -23.297 1 98.19 719 ALA B CA 1
ATOM 12147 C C . ALA B 1 719 ? -14.742 -30.547 -21.875 1 98.19 719 ALA B C 1
ATOM 12149 O O . ALA B 1 719 ? -14.484 -31.391 -21.016 1 98.19 719 ALA B O 1
ATOM 12150 N N . ALA B 1 720 ? -14.727 -29.25 -21.703 1 98.5 720 ALA B N 1
ATOM 12151 C CA . ALA B 1 720 ? -14.43 -28.734 -20.359 1 98.5 720 ALA B CA 1
ATOM 12152 C C . ALA B 1 720 ? -15.484 -29.172 -19.359 1 98.5 720 ALA B C 1
ATOM 12154 O O . ALA B 1 720 ? -15.156 -29.516 -18.219 1 98.5 720 ALA B O 1
ATOM 12155 N N . ALA B 1 721 ? -16.688 -29.125 -19.75 1 98.44 721 ALA B N 1
ATOM 12156 C CA . ALA B 1 721 ? -17.781 -29.547 -18.875 1 98.44 721 ALA B CA 1
ATOM 12157 C C . ALA B 1 721 ? -17.656 -31.016 -18.484 1 98.44 721 ALA B C 1
ATOM 12159 O O . ALA B 1 721 ? -17.953 -31.406 -17.359 1 98.44 721 ALA B O 1
ATOM 12160 N N . VAL B 1 722 ? -17.25 -31.844 -19.406 1 97.94 722 VAL B N 1
ATOM 12161 C CA . VAL B 1 722 ? -17.047 -33.281 -19.172 1 97.94 722 VAL B CA 1
ATOM 12162 C C . VAL B 1 722 ? -15.961 -33.469 -18.109 1 97.94 722 VAL B C 1
ATOM 12164 O O . VAL B 1 722 ? -16.109 -34.281 -17.203 1 97.94 722 VAL B O 1
ATOM 12167 N N . ARG B 1 723 ? -14.93 -32.75 -18.25 1 98.38 723 ARG B N 1
ATOM 12168 C CA . ARG B 1 723 ? -13.852 -32.844 -17.266 1 98.38 723 ARG B CA 1
ATOM 12169 C C . ARG B 1 723 ? -14.305 -32.344 -15.906 1 98.38 723 ARG B C 1
ATOM 12171 O O . ARG B 1 723 ? -13.977 -32.906 -14.867 1 98.38 723 ARG B O 1
ATOM 12178 N N . GLN B 1 724 ? -15.062 -31.234 -15.875 1 98.31 724 GLN B N 1
ATOM 12179 C CA . GLN B 1 724 ? -15.461 -30.531 -14.664 1 98.31 724 GLN B CA 1
ATOM 12180 C C . GLN B 1 724 ? -16.266 -31.453 -13.734 1 98.31 724 GLN B C 1
ATOM 12182 O O . GLN B 1 724 ? -16.172 -31.344 -12.516 1 98.31 724 GLN B O 1
ATOM 12187 N N . LYS B 1 725 ? -16.969 -32.406 -14.281 1 96 725 LYS B N 1
ATOM 12188 C CA . LYS B 1 725 ? -17.812 -33.281 -13.484 1 96 725 LYS B CA 1
ATOM 12189 C C . LYS B 1 725 ? -16.984 -34.125 -12.531 1 96 725 LYS B C 1
ATOM 12191 O O . LYS B 1 725 ? -17.484 -34.625 -11.516 1 96 725 LYS B O 1
ATOM 12196 N N . TRP B 1 726 ? -15.711 -34.219 -12.812 1 97.62 726 TRP B N 1
ATOM 12197 C CA . TRP B 1 726 ? -14.898 -35.188 -12.086 1 97.62 726 TRP B CA 1
ATOM 12198 C C . TRP B 1 726 ? -13.961 -34.5 -11.109 1 97.62 726 TRP B C 1
ATOM 12200 O O . TRP B 1 726 ? -13.32 -35.156 -10.281 1 97.62 726 TRP B O 1
ATOM 12210 N N . ILE B 1 727 ? -13.859 -33.219 -11.156 1 98.31 727 ILE B N 1
ATOM 12211 C CA . ILE B 1 727 ? -12.891 -32.531 -10.305 1 98.31 727 ILE B CA 1
ATOM 12212 C C . ILE B 1 727 ? -13.625 -31.641 -9.297 1 98.31 727 ILE B C 1
ATOM 12214 O O . ILE B 1 727 ? -14.672 -31.078 -9.609 1 98.31 727 ILE B O 1
ATOM 12218 N N . ASP B 1 728 ? -13.094 -31.547 -8.094 1 98.44 728 ASP B N 1
ATOM 12219 C CA . ASP B 1 728 ? -13.734 -30.797 -7.012 1 98.44 728 ASP B CA 1
ATOM 12220 C C . ASP B 1 728 ? -13.477 -29.297 -7.152 1 98.44 728 ASP B C 1
ATOM 12222 O O . ASP B 1 728 ? -14.32 -28.484 -6.773 1 98.44 728 ASP B O 1
ATOM 12226 N N . GLN B 1 729 ? -12.352 -28.875 -7.66 1 98.62 729 GLN B N 1
ATOM 12227 C CA . GLN B 1 729 ? -12.102 -27.469 -7.926 1 98.62 729 GLN B CA 1
ATOM 12228 C C . GLN B 1 729 ? -12.406 -27.109 -9.383 1 98.62 729 GLN B C 1
ATOM 12230 O O . GLN B 1 729 ? -13.461 -27.469 -9.906 1 98.62 729 GLN B O 1
ATOM 12235 N N . GLY B 1 730 ? -11.539 -26.312 -9.992 1 98.31 730 GLY B N 1
ATOM 12236 C CA . GLY B 1 730 ? -11.867 -25.906 -11.352 1 98.31 730 GLY B CA 1
ATOM 12237 C C . GLY B 1 730 ? -10.766 -26.219 -12.352 1 98.31 730 GLY B C 1
ATOM 12238 O O . GLY B 1 730 ? -9.883 -27.031 -12.078 1 98.31 730 GLY B O 1
ATOM 12239 N N . GLN B 1 731 ? -10.93 -25.781 -13.555 1 98 731 GLN B N 1
ATOM 12240 C CA . GLN B 1 731 ? -9.969 -25.875 -14.648 1 98 731 GLN B CA 1
ATOM 12241 C C . GLN B 1 731 ? -9.805 -24.531 -15.359 1 98 731 GLN B C 1
ATOM 12243 O O . GLN B 1 731 ? -10.766 -23.766 -15.492 1 98 731 GLN B O 1
ATOM 12248 N N . SER B 1 732 ? -8.602 -24.266 -15.75 1 96.06 732 SER B N 1
ATOM 12249 C CA . SER B 1 732 ? -8.359 -23.094 -16.578 1 96.06 732 SER B CA 1
ATOM 12250 C C . SER B 1 732 ? -8.742 -23.359 -18.031 1 96.06 732 SER B C 1
ATOM 12252 O O . SER B 1 732 ? -8.148 -24.219 -18.688 1 96.06 732 SER B O 1
ATOM 12254 N N . LEU B 1 733 ? -9.719 -22.578 -18.5 1 96.12 733 LEU B N 1
ATOM 12255 C CA . LEU B 1 733 ? -10.234 -22.812 -19.844 1 96.12 733 LEU B CA 1
ATOM 12256 C C . LEU B 1 733 ? -10.047 -21.578 -20.734 1 96.12 733 LEU B C 1
ATOM 12258 O O . LEU B 1 733 ? -10.773 -20.594 -20.594 1 96.12 733 LEU B O 1
ATOM 12262 N N . ASN B 1 734 ? -9.117 -21.656 -21.609 1 93.06 734 ASN B N 1
ATOM 12263 C CA . ASN B 1 734 ? -8.992 -20.609 -22.625 1 93.06 734 ASN B CA 1
ATOM 12264 C C . ASN B 1 734 ? -9.992 -20.812 -23.766 1 93.06 734 ASN B C 1
ATOM 12266 O O . ASN B 1 734 ? -10.25 -21.953 -24.172 1 93.06 734 ASN B O 1
ATOM 12270 N N . VAL B 1 735 ? -10.539 -19.75 -24.125 1 93 735 VAL B N 1
ATOM 12271 C CA . VAL B 1 735 ? -11.414 -19.75 -25.297 1 93 735 VAL B CA 1
ATOM 12272 C C . VAL B 1 735 ? -10.688 -19.125 -26.484 1 93 735 VAL B C 1
ATOM 12274 O O . VAL B 1 735 ? -10.008 -18.109 -26.328 1 93 735 VAL B O 1
ATOM 12277 N N . PHE B 1 736 ? -10.812 -19.797 -27.641 1 91.94 736 PHE B N 1
ATOM 12278 C CA . PHE B 1 736 ? -10.125 -19.328 -28.844 1 91.94 736 PHE B CA 1
ATOM 12279 C C . PHE B 1 736 ? -11.125 -18.984 -29.938 1 91.94 736 PHE B C 1
ATOM 12281 O O . PHE B 1 736 ? -12.031 -19.781 -30.234 1 91.94 736 PHE B O 1
ATOM 12288 N N . LEU B 1 737 ? -10.969 -17.781 -30.453 1 90.5 737 LEU B N 1
ATOM 12289 C CA . LEU B 1 737 ? -11.852 -17.359 -31.531 1 90.5 737 LEU B CA 1
ATOM 12290 C C . LEU B 1 737 ? -11.07 -16.594 -32.594 1 90.5 737 LEU B C 1
ATOM 12292 O O . LEU B 1 737 ? -10.164 -15.828 -32.281 1 90.5 737 LEU B O 1
ATOM 12296 N N . ARG B 1 738 ? -11.367 -16.891 -33.844 1 88 738 ARG B N 1
ATOM 12297 C CA . ARG B 1 738 ? -10.906 -15.992 -34.906 1 88 738 ARG B CA 1
ATOM 12298 C C . ARG B 1 738 ? -11.695 -14.688 -34.906 1 88 738 ARG B C 1
ATOM 12300 O O . ARG B 1 738 ? -12.906 -14.695 -34.656 1 88 738 ARG B O 1
ATOM 12307 N N . ILE B 1 739 ? -11.062 -13.656 -35.219 1 81.81 739 ILE B N 1
ATOM 12308 C CA . ILE B 1 739 ? -11.656 -12.328 -35.156 1 81.81 739 ILE B CA 1
ATOM 12309 C C . ILE B 1 739 ? -12.891 -12.273 -36.031 1 81.81 739 ILE B C 1
ATOM 12311 O O . ILE B 1 739 ? -13.891 -11.633 -35.688 1 81.81 739 ILE B O 1
ATOM 12315 N N . GLU B 1 740 ? -12.875 -12.938 -37.156 1 83.12 740 GLU B N 1
ATOM 12316 C CA . GLU B 1 740 ? -13.961 -12.906 -38.125 1 83.12 740 GLU B CA 1
ATOM 12317 C C . GLU B 1 740 ? -15.211 -13.594 -37.594 1 83.12 740 GLU B C 1
ATOM 12319 O O . GLU B 1 740 ? -16.328 -13.289 -38 1 83.12 740 GLU B O 1
ATOM 12324 N N . ASN B 1 741 ? -14.992 -14.461 -36.656 1 83.56 741 ASN B N 1
ATOM 12325 C CA . ASN B 1 741 ? -16.094 -15.234 -36.094 1 83.56 741 ASN B CA 1
ATOM 12326 C C . ASN B 1 741 ? -16.578 -14.656 -34.781 1 83.56 741 ASN B C 1
ATOM 12328 O O . ASN B 1 741 ? -17.516 -15.18 -34.156 1 83.56 741 ASN B O 1
ATOM 12332 N N . ALA B 1 742 ? -15.906 -13.656 -34.406 1 85 742 ALA B N 1
ATOM 12333 C CA . ALA B 1 742 ? -16.25 -13.086 -33.094 1 85 742 ALA B CA 1
ATOM 12334 C C . ALA B 1 742 ? -17.375 -12.062 -33.219 1 85 742 ALA B C 1
ATOM 12336 O O . ALA B 1 742 ? -17.328 -11.172 -34.062 1 85 742 ALA B O 1
ATOM 12337 N N . SER B 1 743 ? -18.484 -12.281 -32.656 1 88.06 743 SER B N 1
ATOM 12338 C CA . SER B 1 743 ? -19.625 -11.367 -32.531 1 88.06 743 SER B CA 1
ATOM 12339 C C . SER B 1 743 ? -20.219 -11.398 -31.125 1 88.06 743 SER B C 1
ATOM 12341 O O . SER B 1 743 ? -19.953 -12.32 -30.359 1 88.06 743 SER B O 1
ATOM 12343 N N . GLY B 1 744 ? -20.906 -10.422 -30.844 1 88.88 744 GLY B N 1
ATOM 12344 C CA . GLY B 1 744 ? -21.594 -10.414 -29.578 1 88.88 744 GLY B CA 1
ATOM 12345 C C . GLY B 1 744 ? -22.453 -11.641 -29.344 1 88.88 744 GLY B C 1
ATOM 12346 O O . GLY B 1 744 ? -22.5 -12.172 -28.234 1 88.88 744 GLY B O 1
ATOM 12347 N N . LYS B 1 745 ? -23.078 -12.023 -30.359 1 92.94 745 LYS B N 1
ATOM 12348 C CA . LYS B 1 745 ? -23.953 -13.195 -30.266 1 92.94 745 LYS B CA 1
ATOM 12349 C C . LYS B 1 745 ? -23.156 -14.461 -30 1 92.94 745 LYS B C 1
ATOM 12351 O O . LYS B 1 745 ? -23.516 -15.273 -29.141 1 92.94 745 LYS B O 1
ATOM 12356 N N . THR B 1 746 ? -22.109 -14.672 -30.766 1 93.94 746 THR B N 1
ATOM 12357 C CA . THR B 1 746 ? -21.266 -15.852 -30.578 1 93.94 746 THR B CA 1
ATOM 12358 C C . THR B 1 746 ? -20.703 -15.898 -29.156 1 93.94 746 THR B C 1
ATOM 12360 O O . THR B 1 746 ? -20.688 -16.953 -28.531 1 93.94 746 THR B O 1
ATOM 12363 N N . LEU B 1 747 ? -20.25 -14.773 -28.703 1 94.75 747 LEU B N 1
ATOM 12364 C CA . LEU B 1 747 ? -19.688 -14.711 -27.359 1 94.75 747 LEU B CA 1
ATOM 12365 C C . LEU B 1 747 ? -20.766 -15 -26.312 1 94.75 747 LEU B C 1
ATOM 12367 O O . LEU B 1 747 ? -20.516 -15.711 -25.344 1 94.75 747 LEU B O 1
ATOM 12371 N N . HIS B 1 748 ? -21.922 -14.375 -26.516 1 96.19 748 HIS B N 1
ATOM 12372 C CA . HIS B 1 748 ? -23.062 -14.656 -25.641 1 96.19 748 HIS B CA 1
ATOM 12373 C C . HIS B 1 748 ? -23.344 -16.156 -25.562 1 96.19 748 HIS B C 1
ATOM 12375 O O . HIS B 1 748 ? -23.5 -16.703 -24.469 1 96.19 748 HIS B O 1
ATOM 12381 N N . ASP B 1 749 ? -23.328 -16.828 -26.672 1 96.56 749 ASP B N 1
ATOM 12382 C CA . ASP B 1 749 ? -23.641 -18.25 -26.734 1 96.56 749 ASP B CA 1
ATOM 12383 C C . ASP B 1 749 ? -22.578 -19.078 -26.016 1 96.56 749 ASP B C 1
ATOM 12385 O O . ASP B 1 749 ? -22.906 -20.016 -25.281 1 96.56 749 ASP B O 1
ATOM 12389 N N . ILE B 1 750 ? -21.406 -18.766 -26.219 1 96.19 750 ILE B N 1
ATOM 12390 C CA . ILE B 1 750 ? -20.281 -19.5 -25.656 1 96.19 750 ILE B CA 1
ATOM 12391 C C . ILE B 1 750 ? -20.312 -19.391 -24.125 1 96.19 750 ILE B C 1
ATOM 12393 O O . ILE B 1 750 ? -20.266 -20.406 -23.438 1 96.19 750 ILE B O 1
ATOM 12397 N N . TYR B 1 751 ? -20.453 -18.188 -23.625 1 96.5 751 TYR B N 1
ATOM 12398 C CA . TYR B 1 751 ? -20.297 -17.984 -22.188 1 96.5 751 TYR B CA 1
ATOM 12399 C C . TYR B 1 751 ? -21.562 -18.391 -21.438 1 96.5 751 TYR B C 1
ATOM 12401 O O . TYR B 1 751 ? -21.484 -18.875 -20.297 1 96.5 751 TYR B O 1
ATOM 12409 N N . THR B 1 752 ? -22.703 -18.25 -22.016 1 97.62 752 THR B N 1
ATOM 12410 C CA . THR B 1 752 ? -23.922 -18.766 -21.406 1 97.62 752 THR B CA 1
ATOM 12411 C C . THR B 1 752 ? -23.906 -20.297 -21.391 1 97.62 752 THR B C 1
ATOM 12413 O O . THR B 1 752 ? -24.406 -20.906 -20.453 1 97.62 752 THR B O 1
ATOM 12416 N N . LEU B 1 753 ? -23.344 -20.859 -22.469 1 98.06 753 LEU B N 1
ATOM 12417 C CA . LEU B 1 753 ? -23.219 -22.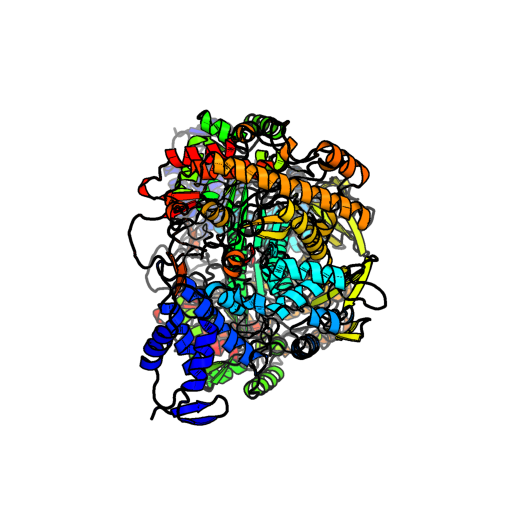312 -22.516 1 98.06 753 LEU B CA 1
ATOM 12418 C C . LEU B 1 753 ? -22.297 -22.797 -21.391 1 98.06 753 LEU B C 1
ATOM 12420 O O . LEU B 1 753 ? -22.609 -23.797 -20.734 1 98.06 753 LEU B O 1
ATOM 12424 N N . ALA B 1 754 ? -21.203 -22.125 -21.234 1 98.25 754 ALA B N 1
ATOM 12425 C CA . ALA B 1 754 ? -20.266 -22.484 -20.172 1 98.25 754 ALA B CA 1
ATOM 12426 C C . ALA B 1 754 ? -20.953 -22.484 -18.812 1 98.25 754 ALA B C 1
ATOM 12428 O O . ALA B 1 754 ? -20.797 -23.422 -18.031 1 98.25 754 ALA B O 1
ATOM 12429 N N . TRP B 1 755 ? -21.75 -21.438 -18.578 1 98.31 755 TRP B N 1
ATOM 12430 C CA . TRP B 1 755 ? -22.5 -21.328 -17.328 1 98.31 755 TRP B CA 1
ATOM 12431 C C . TRP B 1 755 ? -23.531 -22.453 -17.219 1 98.31 755 TRP B C 1
ATOM 12433 O O . TRP B 1 755 ? -23.625 -23.109 -16.172 1 98.31 755 TRP B O 1
ATOM 12443 N N . LYS B 1 756 ? -24.203 -22.75 -18.266 1 98.25 756 LYS B N 1
ATOM 12444 C CA . LYS B 1 756 ? -25.281 -23.719 -18.266 1 98.25 756 LYS B CA 1
ATOM 12445 C C . LYS B 1 756 ? -24.75 -25.141 -18.062 1 98.25 756 LYS B C 1
ATOM 12447 O O . LYS B 1 756 ? -25.422 -25.984 -17.453 1 98.25 756 LYS B O 1
ATOM 12452 N N . LEU B 1 757 ? -23.531 -25.391 -18.547 1 98.31 757 LEU B N 1
ATOM 12453 C CA . LEU B 1 757 ? -22.953 -26.719 -18.453 1 98.31 757 LEU B CA 1
ATOM 12454 C C . LEU B 1 757 ? -22.219 -26.906 -17.141 1 98.31 757 LEU B C 1
ATOM 12456 O O . LEU B 1 757 ? -21.578 -27.938 -16.922 1 98.31 757 LEU B O 1
ATOM 12460 N N . GLY B 1 758 ? -22.219 -25.922 -16.281 1 97.94 758 GLY B N 1
ATOM 12461 C CA . GLY B 1 758 ? -21.766 -26.078 -14.906 1 97.94 758 GLY B CA 1
ATOM 12462 C C . GLY B 1 758 ? -20.281 -25.766 -14.734 1 97.94 758 GLY B C 1
ATOM 12463 O O . GLY B 1 758 ? -19.688 -26.109 -13.711 1 97.94 758 GLY B O 1
ATOM 12464 N N . LEU B 1 759 ? -19.656 -25.125 -15.711 1 98.62 759 LEU B N 1
ATOM 12465 C CA . LEU B 1 759 ? -18.266 -24.703 -15.523 1 98.62 759 LEU B CA 1
ATOM 12466 C C . LEU B 1 759 ? -18.156 -23.672 -14.414 1 98.62 759 LEU B C 1
ATOM 12468 O O . LEU B 1 759 ? -19.094 -22.891 -14.195 1 98.62 759 LEU B O 1
ATOM 12472 N N . LYS B 1 760 ? -17.062 -23.688 -13.719 1 98.5 760 LYS B N 1
ATOM 12473 C CA . LYS B 1 760 ? -16.875 -22.766 -12.602 1 98.5 760 LYS B CA 1
ATOM 12474 C C . LYS B 1 760 ? -16.203 -21.484 -13.055 1 98.5 760 LYS B C 1
ATOM 12476 O O . LYS B 1 760 ? -16.25 -20.469 -12.352 1 98.5 760 LYS B O 1
ATOM 12481 N N . SER B 1 761 ? -15.484 -21.5 -14.195 1 97.88 761 SER B N 1
ATOM 12482 C CA . SER B 1 761 ? -14.852 -20.312 -14.742 1 97.88 761 SER B CA 1
ATOM 12483 C C . SER B 1 761 ? -14.492 -20.484 -16.203 1 97.88 761 SER B C 1
ATOM 12485 O O . SER B 1 761 ? -14.523 -21.609 -16.719 1 97.88 761 SER B O 1
ATOM 12487 N N . THR B 1 762 ? -14.273 -19.328 -16.766 1 94.62 762 THR B N 1
ATOM 12488 C CA . THR B 1 762 ? -13.562 -19.25 -18.031 1 94.62 762 THR B CA 1
ATOM 12489 C C . THR B 1 762 ? -12.352 -18.328 -17.922 1 94.62 762 THR B C 1
ATOM 12491 O O . THR B 1 762 ? -12.398 -17.312 -17.234 1 94.62 762 THR B O 1
ATOM 12494 N N . TYR B 1 763 ? -11.297 -18.625 -18.344 1 90.88 763 TYR B N 1
ATOM 12495 C CA . TYR B 1 763 ? -10.055 -17.859 -18.328 1 90.88 763 TYR B CA 1
ATOM 12496 C C . TYR B 1 763 ? -10 -16.875 -19.5 1 90.88 763 TYR B C 1
ATOM 12498 O O . TYR B 1 763 ? -10.953 -16.125 -19.734 1 90.88 763 TYR B O 1
ATOM 12506 N N . TYR B 1 764 ? -8.961 -16.797 -20.297 1 86.62 764 TYR B N 1
ATOM 12507 C CA . TYR B 1 764 ? -8.742 -15.781 -21.312 1 86.62 764 TYR B CA 1
ATOM 12508 C C . TYR B 1 764 ? -9.531 -16.109 -22.578 1 86.62 764 TYR B C 1
ATOM 12510 O O . TYR B 1 764 ? -9.688 -17.281 -22.938 1 86.62 764 TYR B O 1
ATOM 12518 N N . LEU B 1 765 ? -10.031 -15.07 -23.109 1 84.75 765 LEU B N 1
ATOM 12519 C CA . LEU B 1 765 ? -10.391 -15.164 -24.516 1 84.75 765 LEU B CA 1
ATOM 12520 C C . LEU B 1 765 ? -9.211 -14.789 -25.406 1 84.75 765 LEU B C 1
ATOM 12522 O O . LEU B 1 765 ? -8.68 -13.68 -25.312 1 84.75 765 LEU B O 1
ATOM 12526 N N . ARG B 1 766 ? -8.82 -15.672 -26.188 1 82.56 766 ARG B N 1
ATOM 12527 C CA . ARG B 1 766 ? -7.734 -15.453 -27.141 1 82.56 766 ARG B CA 1
ATOM 12528 C C . ARG B 1 766 ? -8.281 -15.258 -28.547 1 82.56 766 ARG B C 1
ATOM 12530 O O . ARG B 1 766 ? -8.898 -16.172 -29.109 1 82.56 766 ARG B O 1
ATOM 12537 N N . SER B 1 767 ? -7.984 -14.062 -29.062 1 81.88 767 SER B N 1
ATOM 12538 C CA . SER B 1 767 ? -8.445 -13.766 -30.406 1 81.88 767 SER B CA 1
ATOM 12539 C C . SER B 1 767 ? -7.281 -13.727 -31.391 1 81.88 767 SER B C 1
ATOM 12541 O O . SER B 1 767 ? -6.199 -13.234 -31.062 1 81.88 767 SER B O 1
ATOM 12543 N N . GLU B 1 768 ? -7.414 -14.359 -32.469 1 78.31 768 GLU B N 1
ATOM 12544 C CA . GLU B 1 768 ? -6.391 -14.352 -33.531 1 78.31 768 GLU B CA 1
ATOM 12545 C C . GLU B 1 768 ? -6.879 -13.625 -34.781 1 78.31 768 GLU B C 1
ATOM 12547 O O . GLU B 1 768 ? -8.016 -13.828 -35.219 1 78.31 768 GLU B O 1
ATOM 12552 N N . SER B 1 769 ? -6.031 -12.562 -35.219 1 65.44 769 SER B N 1
ATOM 12553 C CA . SER B 1 769 ? -6.312 -11.961 -36.5 1 65.44 769 SER B CA 1
ATOM 12554 C C . SER B 1 769 ? -5.922 -12.898 -37.656 1 65.44 769 SER B C 1
ATOM 12556 O O . SER B 1 769 ? -4.965 -13.664 -37.531 1 65.44 769 SER B O 1
ATOM 12558 N N . PRO B 1 770 ? -6.84 -12.984 -38.688 1 54.22 770 PRO B N 1
ATOM 12559 C CA . PRO B 1 770 ? -6.504 -13.844 -39.812 1 54.22 770 PRO B CA 1
ATOM 12560 C C . PRO B 1 770 ? -5.137 -13.523 -40.406 1 54.22 770 PRO B C 1
ATOM 12562 O O . PRO B 1 770 ? -4.637 -14.273 -41.25 1 54.22 770 PRO B O 1
ATOM 12565 N N . SER B 1 771 ? -4.637 -12.32 -40.219 1 49.06 771 SER B N 1
ATOM 12566 C CA . SER B 1 771 ? -3.477 -11.969 -41.031 1 49.06 771 SER B CA 1
ATOM 12567 C C . SER B 1 771 ? -2.297 -12.891 -40.719 1 49.06 771 SER B C 1
ATOM 12569 O O . SER B 1 771 ? -2.068 -13.258 -39.562 1 49.06 771 SER B O 1
ATOM 12571 N N . ILE B 1 772 ? -1.823 -13.539 -41.812 1 46.47 772 ILE B N 1
ATOM 12572 C CA . ILE B 1 772 ? -0.841 -14.555 -42.188 1 46.47 772 ILE B CA 1
ATOM 12573 C C . ILE B 1 772 ? 0.518 -14.188 -41.594 1 46.47 772 ILE B C 1
ATOM 12575 O O . ILE B 1 772 ? 1.425 -13.766 -42.312 1 46.47 772 ILE B O 1
ATOM 12579 N N . ASP B 1 773 ? 0.777 -13.438 -40.625 1 47.12 773 ASP B N 1
ATOM 12580 C CA . ASP B 1 773 ? 2.223 -13.258 -40.531 1 47.12 773 ASP B CA 1
ATOM 12581 C C . ASP B 1 773 ? 2.922 -14.586 -40.219 1 47.12 773 ASP B C 1
ATOM 12583 O O . ASP B 1 773 ? 2.477 -15.336 -39.375 1 47.12 773 ASP B O 1
ATOM 12587 N N . GLU B 1 774 ? 3.672 -15.094 -41.188 1 46.19 774 GLU B N 1
ATOM 12588 C CA . GLU B 1 774 ? 4.543 -16.266 -41.219 1 46.19 774 GLU B CA 1
ATOM 12589 C C . GLU B 1 774 ? 5.293 -16.453 -39.906 1 46.19 774 GLU B C 1
ATOM 12591 O O . GLU B 1 774 ? 5.668 -17.562 -39.562 1 46.19 774 GLU B O 1
ATOM 12596 N N . LYS B 1 775 ? 5.895 -15.328 -39.406 1 52.03 775 LYS B N 1
ATOM 12597 C CA . LYS B 1 775 ? 6.699 -15.539 -38.188 1 52.03 775 LYS B CA 1
ATOM 12598 C C . LYS B 1 775 ? 5.84 -15.484 -36.938 1 52.03 775 LYS B C 1
ATOM 12600 O O . LYS B 1 775 ? 5.707 -14.43 -36.312 1 52.03 775 LYS B O 1
ATOM 12605 N N . SER B 1 776 ? 4.852 -16.453 -36.812 1 56.38 776 SER B N 1
ATOM 12606 C CA . SER B 1 776 ? 3.883 -16.453 -35.719 1 56.38 776 SER B CA 1
ATOM 12607 C C . SER B 1 776 ? 4.559 -16.719 -34.375 1 56.38 776 SER B C 1
ATOM 12609 O O . SER B 1 776 ? 4.957 -17.859 -34.094 1 56.38 776 SER B O 1
ATOM 12611 N N . VAL B 1 777 ? 5.152 -15.789 -33.781 1 45.5 777 VAL B N 1
ATOM 12612 C CA . VAL B 1 777 ? 5.684 -15.867 -32.406 1 45.5 777 VAL B CA 1
ATOM 12613 C C . VAL B 1 777 ? 4.531 -15.938 -31.406 1 45.5 777 VAL B C 1
ATOM 12615 O O . VAL B 1 777 ? 3.623 -15.109 -31.438 1 45.5 777 VAL B O 1
ATOM 12618 N N . LEU B 1 778 ? 4.441 -17.078 -30.719 1 50.78 778 LEU B N 1
ATOM 12619 C CA . LEU B 1 778 ? 3.416 -17.219 -29.688 1 50.78 778 LEU B CA 1
ATOM 12620 C C . LEU B 1 778 ? 3.641 -16.234 -28.547 1 50.78 778 LEU B C 1
ATOM 12622 O O . LEU B 1 778 ? 4.695 -16.25 -27.906 1 50.78 778 LEU B O 1
ATOM 12626 N N . ASP B 1 779 ? 2.826 -15.203 -28.422 1 52.69 779 ASP B N 1
ATOM 12627 C CA . ASP B 1 779 ? 2.898 -14.219 -27.344 1 52.69 779 ASP B CA 1
ATOM 12628 C C . ASP B 1 779 ? 2.357 -14.797 -26.047 1 52.69 779 ASP B C 1
ATOM 12630 O O . ASP B 1 779 ? 1.163 -15.078 -25.938 1 52.69 779 ASP B O 1
ATOM 12634 N N . ARG B 1 780 ? 3.23 -15.094 -25.094 1 53 780 ARG B N 1
ATOM 12635 C CA . ARG B 1 780 ? 2.818 -15.648 -23.812 1 53 780 ARG B CA 1
ATOM 12636 C C . ARG B 1 780 ? 2.781 -14.578 -22.734 1 53 780 ARG B C 1
ATOM 12638 O O . ARG B 1 780 ? 2.811 -14.883 -21.531 1 53 780 ARG B O 1
ATOM 12645 N N . SER B 1 781 ? 2.941 -13.352 -23.188 1 47.44 781 SER B N 1
ATOM 12646 C CA . SER B 1 781 ? 3.068 -12.266 -22.219 1 47.44 781 SER B CA 1
ATOM 12647 C C . SER B 1 781 ? 1.896 -12.258 -21.234 1 47.44 781 SER B C 1
ATOM 12649 O O . SER B 1 781 ? 2.023 -11.781 -20.109 1 47.44 781 SER B O 1
ATOM 12651 N N . VAL B 1 782 ? 0.86 -12.906 -21.688 1 48.34 782 VAL B N 1
ATOM 12652 C CA . VAL B 1 782 ? -0.337 -12.789 -20.859 1 48.34 782 VAL B CA 1
ATOM 12653 C C . VAL B 1 782 ? -0.417 -13.977 -19.906 1 48.34 782 VAL B C 1
ATOM 12655 O O . VAL B 1 782 ? -1.207 -13.969 -18.953 1 48.34 782 VAL B O 1
ATOM 12658 N N . GLU B 1 783 ? 0.483 -14.898 -20.078 1 51.66 783 GLU B N 1
ATOM 12659 C CA . GLU B 1 783 ? 0.334 -16.125 -19.297 1 51.66 783 GLU B CA 1
ATOM 12660 C C . GLU B 1 783 ? 1.122 -16.031 -18 1 51.66 783 GLU B C 1
ATOM 12662 O O . GLU B 1 783 ? 2.203 -15.445 -17.953 1 51.66 783 GLU B O 1
ATOM 12667 N N . CYS B 1 784 ? 0.531 -16.312 -16.859 1 48.62 784 CYS B N 1
ATOM 12668 C CA . CYS B 1 784 ? 1.162 -16.312 -15.555 1 48.62 784 CYS B CA 1
ATOM 12669 C C . CYS B 1 784 ? 2.197 -17.422 -15.445 1 48.62 784 CYS B C 1
ATOM 12671 O O . CYS B 1 784 ? 1.85 -18.609 -15.469 1 48.62 784 CYS B O 1
ATOM 12673 N N . PHE B 1 785 ? 3.434 -17.094 -15.461 1 45.25 785 PHE B N 1
ATOM 12674 C CA . PHE B 1 785 ? 4.539 -18.031 -15.375 1 45.25 785 PHE B CA 1
ATOM 12675 C C . PHE B 1 785 ? 4.457 -18.859 -14.102 1 45.25 785 PHE B C 1
ATOM 12677 O O . PHE B 1 785 ? 4.844 -20.031 -14.086 1 45.25 785 PHE B O 1
ATOM 12684 N N . ASN B 1 786 ? 3.885 -18.281 -13.047 1 44.78 786 ASN B N 1
ATOM 12685 C CA . ASN B 1 786 ? 3.932 -18.938 -11.742 1 44.78 786 ASN B CA 1
ATOM 12686 C C . ASN B 1 786 ? 2.891 -20.047 -11.641 1 44.78 786 ASN B C 1
ATOM 12688 O O . ASN B 1 786 ? 3.039 -20.969 -10.836 1 44.78 786 ASN B O 1
ATOM 12692 N N . CYS B 1 787 ? 1.841 -19.875 -12.391 1 48 787 CYS B N 1
ATOM 12693 C CA . CYS B 1 787 ? 0.785 -20.875 -12.266 1 48 787 CYS B CA 1
ATOM 12694 C C . CYS B 1 787 ? 1.026 -22.047 -13.211 1 48 787 CYS B C 1
ATOM 12696 O O . CYS B 1 787 ? 0.225 -22.984 -13.258 1 48 787 CYS B O 1
ATOM 12698 N N . GLN B 1 788 ? 2.18 -21.953 -13.883 1 46.44 788 GLN B N 1
ATOM 12699 C CA . GLN B 1 788 ? 2.465 -23.016 -14.836 1 46.44 788 GLN B CA 1
ATOM 12700 C C . GLN B 1 788 ? 3.441 -24.031 -14.242 1 46.44 788 GLN B C 1
ATOM 12702 O O . GLN B 1 788 ? 4.242 -23.688 -13.367 1 46.44 788 GLN B O 1
#

Organism: Helicobacter pylori (strain ATCC 700392 / 26695) (NCBI:txid85962)

Secondary structure (DSSP, 8-state):
--EEE-TTS-EEE--HHHHHHHHHHHHTT-TT--HHHHHHHHHTT--TTEEHHHHHHHHHHHHHHT--SS-TTHHHHHHHHHHHHHHHHHHSSSS---HHHHHHHHHHTT-S-SSGGGGS-HHHHHHH--GGGGGG--HHHHHHHHHHTS-B-TTS-B---HHHHHHHHHHHHHTTSSSHHHHHHHHHHHHHTTSEEE-HHHHHHTTSSS-----EEEEE--SSHHHHHHHHHHHHHHHHTT-EEEEE-TTSPPBT--BTTBTT--B-SHHHHHHHHHHHHHS-STTS----EEEEEETTBTTHHHHHTTT-SSS-GGG--TTEEEEEEE-HHHHHHHHHT-EEEEE-HHHHGGGGG--HHHHHHHHHHHHH-TTS-EEEEEHHHHHHHHHHHHHHHS-SEEEEHHHHHHT-TTGGG--B----TTS----B-BPPEEEEEEEETTS-EEEEETT-EEE-TTS-EEEGGG--TT-EETTEEEEEEEEEEEP-B-EEE-EEEEETTT--SHHHHHHHHHHHHHHHHHHHHHPPPSSHHHHHHHHHH---EEEEE-HHHHHHHTT--TTSHHHHHHHHHHHHHHHHHHHHHHHHHHHHH---TT-TTSTTTTT--GGGG--HHHHTTSS--TT--SS-HHHHHHHHHHH--S-S--B-B---HHHHHHHT---TTPPBS-SEEEEEETTEEEEEE-TT-STTTGGG--BGGGS-HHHHHHHHHHHHTT-SS-B---EEEEGGG--HHHHHHHHHHHHHTT-SEE-PEEEE-----SS-B---TTS-GGG-/--EEE-TTS-EEE--HHHHHHHHHHHHTT-TT--HHHHHHHHHTT--TTEEHHHHHHHHHHHHHHT--SS-TTHHHHHHHHHHHHHHHHHHSSSS---HHHHHHHHHHTT-S-SSGGGGS-HHHHHHH--GGGGGG--HHHHHHHHHHTS-B-TTS-B---HHHHHHHHHHHHHTTSSSHHHHHHHHHHHHHTTSEEE-HHHHHHTTSSS-----EEEEE--SSHHHHHHHHHHHHHHHHTT-EEEEE-TTSPPBT--BTTBTT--B-SHHHHHHHHHHHHHS-STTS----EEEEEETTBTTHHHHHTTT-SSS-GGG--TTEEEEEEE-HHHHHHHHHT-EEEEE-HHHHGGGGG--HHHHHHHHHHHHH-TTS-EEEEEHHHHHHHHHHHHHHHS-SEEEEHHHHHHT-TTGGG--B----TTS----B-BPPEEEEEEEETTS-EEEEETT-EEE-TTS-EEEGGG--TT-EETTEEEEEEEEEEEP-B-EEE-EEEEETTT--SHHHHHHHHHHHHHHHHHHHHHPPPSSHHHHHHHHHH---EEEEE-HHHHHHHTT--TTSHHHHHHHHHHHHHHHHHHHHHHHHHHHHH---TT-TTSTTTTT--GGGG--HHHHTTS---TT--SS-HHHHHHHHHHH--S-S--B-B---HHHHHHHT---TTPPBS-SEEEEEETTEEEEEE-TT-STTTGGG--BGGGS-HHHHHHHHHHHHTT-SS-B---EEEEGGG--HHHHHHHHHHHHHTT-SEE-PEEEE-----SS-B---TTS-GGG-

Foldseek 3Di:
DAWEQEPVGDIGRDDVVVVLVQLCVLCPPAPPDDSVVLSVVLVVVGHHHHYPVNSLVSSLVSLLVPDDLNRPCSQLSSQSSVLQVLCCQAPVGNDDDQLVVLCVVCVVLQWFDPDLPVLDDSVVLSVLQDPVLSSLAGNLQSVLCLVQAFDAGPVRGGNDDDLSLQLLLLLQLLSPPPPSHVLSSLSSVCDSNVQKHWFRLSRRQRRTPANAFFQAKEAEAAADPVRLVVVLVQLLLCQLQPHFYEYEDALHWAQQPDDPNDGRPDRGCQQSVQVVLVSQAPRHNVPPGGHAYEYEYECQAPCNLLLLCQCPPDDDPSRHRNRYAYEYAYAPVLVVQLVVQHKGKHFTSVVVVCLLQDGDPVNVVSRVVLVPDPVGDIDMDGSNVSLLSQQVSCLVPLDDWYFYQRLQQLLQQQVVPAGFRAATQLGWFTDGYDGWAKWKWWAFPVGDIDIGRQQDWDAFPVRDIGGLVPDAQVTHHPNTGTPGIDMDTDAIAMETETEMAGECLNQQDLVSLLSNLLSVLSSSLSCLVSRDDSDPRHNVRCQQQVAYAYAYWQLLVNCLVVVHAQLDLVSLQSLLLRLLSSLLSQLLSQLVVCQVPNARNSQPPGCLLVLHALLNSAAPVLQVSHPCPPPNRPDDSVVSSVSCNVRPGNHNFTHTFGWCVSVCSNSQGGTTNAAAQDQWAWEQDPVGTGIHGHPPNDPSSPVRRDHLQPDQQQSQLSSLLSSSSRGSTAYEGEGEYESVPDDSVSSSVNVVSSVNSSHRIYGGYDYDYPDPPVNPHPDCVVPSSSRD/DAWEQEPVGDIGRDDVVVVLVQLCVLCPPAPPDDSVVLSVVLVVVGHHHHYPVNSLVSSLVSLLVPDDLNRPCSQLSSQSSVLQVLCCQAPVGNDDDQLVVLCVVCVVLQWFDPDLPVLDDSVVLSVLQDPVLSSLAGNLQSVLCLVQAFDAGPVRGGNDDDLSLQLLLLQQLQSPPPPSHVLSSLSSVCDSNVQKHWFRLSRRQRRTPANAFFQAKEAEAAADPVRLVVVLVQLLLCQLQPHFYEYEDALHWAQQPDDPNDGRPDRGCQQSVQVVLVSQAPRHNVPPGGHAYEYEYECQAPCNLLLLCQCPPDDDPSRHRNRYAYEYAYAPVLVVQLVVQHKGKHFTSVVVVCLLQDGDPVNVVSRVVLVPDPVGDIDMDGSNVSLLSQQVSCLVPLDDWYFYQRLQQLLQQQVVPAGFRAATQLGWFTDGYDGWDKWKWWAFPVGDIDIGRQQDWDAFPVRDTGGLVPDAQVTHHPNTGTPGIDMDTDAIAMETETEMAGECLNQQDLVSLLSNLLSVLSSSLSCLVSRDDSDPRHNVRCQQQVAYAYAYWQLLVNCLVVVHAQLDLVSLQSLLLRLLSSLLSQLLSQLVVCQVPNARNSQPPGCLLVLHALLNSAAPVLVVSHPCPPPNRPDDSVVSSVSCNVRNGNHNFTHTFGWCVSSCSNSQGGTTNAAAQDQWAWEQDPVGTGIHGHPPNDPSSPVRRDHLQPDQQQSQLSSLLSSSSRGSTAYRGEGEYESVPDDSVSSSVNVVSSVNSSHRIYGGYHYDYPDPPVNPHDDCVVPSSSRD

InterPro domains:
  IPR000788 Ribonucleotide reductase large subunit, C-terminal [PF02867] (214-765)
  IPR000788 Ribonucleotide reductase large subunit, C-terminal [PR01183] (289-308)
  IPR000788 Ribonucleotide reductase large subunit, C-terminal [PR01183] (420-431)
  IPR000788 Ribonucleotide reductase large subunit, C-terminal [PR01183] (508-531)
  IPR000788 Ribonucleotide reductase large subunit, C-terminal [PR01183] (546-568)
  IPR000788 Ribonucleotide reductase large subunit, C-terminal [PR01183] (574-597)
  IPR000788 Ribonucleotide reductase large subunit, C-terminal [PR01183] (648-675)
  IPR005144 ATP-cone domain [PF03477] (3-86)
  IPR005144 ATP-cone domain [PS51161] (2-92)
  IPR008926 Ribonucleotide reductase R1 subunit, N-terminal [SSF48168] (7-212)
  IPR013346 Ribonucleotide reductase, class I, alpha subunit, C-terminal [PS00089] (637-659)
  IPR013346 Ribonucleotide reductase, class I, alpha subunit, C-terminal [TIGR02506] (139-767)
  IPR013509 Ribonucleotide reductase large subunit, N-terminal [PF00317] (136-210)
  IPR039718 Ribonucleoside-diphosphate reductase large subunit [PTHR11573] (1-781)

Solvent-accessible surface area (backbone atoms only — not comparable to full-atom values): 80241 Å² total; per-residue (Å²): 131,53,31,26,24,40,95,88,66,52,76,42,71,62,59,63,68,62,54,49,52,55,42,43,63,31,40,55,99,46,72,78,62,52,51,65,59,53,51,54,62,31,52,74,69,63,47,74,60,33,33,54,67,52,51,53,50,40,46,28,51,48,28,45,69,53,35,40,82,88,22,54,52,26,28,38,28,18,21,44,46,49,46,47,54,49,21,34,68,53,55,69,40,86,55,80,67,57,53,60,57,46,52,54,52,36,38,74,69,64,55,32,45,78,70,64,70,76,75,47,59,51,70,61,56,42,71,66,62,60,72,76,48,62,70,67,29,29,33,69,9,47,49,47,39,57,75,64,40,47,51,49,47,99,85,65,45,58,64,53,52,71,65,57,49,41,41,46,34,19,39,51,57,19,64,85,46,96,53,27,60,62,51,14,49,55,45,23,53,39,46,58,65,50,38,29,45,61,27,42,32,34,60,48,15,44,42,28,70,65,25,34,34,50,20,31,33,26,39,39,30,33,67,46,71,72,43,42,39,51,42,52,43,49,51,43,51,41,15,45,69,46,23,29,29,6,35,24,47,53,40,35,38,21,60,46,28,69,48,97,85,34,72,54,24,31,77,26,52,57,44,57,47,39,34,51,25,35,47,24,63,51,31,27,32,68,57,73,39,74,29,50,39,21,40,29,35,41,66,44,37,58,48,41,72,59,52,70,44,21,64,46,89,70,75,65,68,87,62,35,26,76,62,43,43,50,29,37,37,35,50,62,66,55,58,52,24,33,77,62,64,30,75,35,69,21,34,37,25,77,82,46,47,66,58,75,79,44,50,61,68,64,24,52,53,53,51,54,52,52,74,68,36,82,86,54,71,67,46,80,42,51,24,43,59,55,49,48,51,49,53,49,35,30,72,74,69,25,34,56,30,43,30,28,43,31,47,43,48,74,42,39,46,48,53,79,79,44,47,55,68,53,37,33,62,62,37,16,49,59,51,52,39,33,37,54,44,68,32,26,37,39,31,29,72,88,67,52,73,50,77,39,52,42,77,39,76,41,67,34,72,86,72,47,74,40,38,43,70,66,54,44,53,90,41,34,50,92,87,38,48,30,55,40,53,41,78,45,76,42,82,42,27,28,34,54,38,36,48,33,30,38,21,32,60,72,40,79,43,71,69,47,43,66,58,48,40,43,54,51,53,54,48,50,56,35,46,66,77,65,37,53,57,83,42,69,52,41,44,54,36,30,64,37,34,37,44,34,20,47,26,45,22,9,42,38,45,33,30,13,77,67,63,31,47,82,66,35,71,68,35,42,46,50,50,39,55,51,38,48,51,50,37,52,39,43,53,51,36,29,15,54,41,6,65,73,77,42,53,26,73,62,42,77,76,13,35,51,51,72,49,49,50,39,62,77,58,38,38,73,64,27,54,65,72,38,81,65,49,96,80,63,59,94,61,67,60,68,65,48,31,53,45,28,53,71,41,30,38,29,44,65,36,58,23,19,25,48,55,26,57,58,52,17,42,37,61,49,49,35,43,9,84,38,57,42,74,54,65,60,43,34,42,80,53,99,90,41,78,42,67,44,61,52,66,83,61,43,86,79,20,49,83,25,62,49,32,35,61,74,40,61,51,60,39,55,44,51,48,47,20,43,49,48,26,40,30,55,38,27,41,42,38,73,42,39,39,34,54,90,69,59,43,72,64,52,51,50,51,46,56,50,45,33,54,66,29,44,35,36,37,39,36,44,48,44,72,41,71,83,74,76,62,85,82,47,60,72,80,57,85,83,56,65,72,37,56,18,130,53,31,25,26,40,96,87,66,53,76,42,70,62,58,64,67,64,52,48,52,53,42,43,63,32,41,56,98,45,71,78,62,53,51,64,58,52,50,55,62,32,52,75,70,62,49,74,60,34,33,54,66,51,52,53,49,42,47,28,50,49,28,44,69,53,34,38,83,88,23,52,50,26,28,38,28,17,22,42,47,48,46,47,51,49,20,34,68,53,56,70,40,85,54,82,67,58,51,60,57,45,52,52,52,36,40,74,69,64,55,32,44,79,70,63,69,76,74,46,58,52,70,61,56,43,70,65,62,61,72,76,48,62,71,67,28,31,32,70,8,47,50,46,38,57,75,67,41,46,53,50,49,98,85,65,44,56,64,53,51,72,65,57,49,40,42,45,34,19,39,50,56,18,64,84,46,97,52,28,59,62,50,13,49,56,44,25,51,38,46,59,66,53,38,29,44,62,27,43,30,34,60,47,14,46,42,27,71,65,27,34,35,49,22,31,32,26,39,36,32,34,68,47,72,70,43,41,39,50,41,51,43,50,51,44,51,41,15,45,68,48,23,29,29,6,36,24,48,53,39,36,38,22,58,46,30,68,48,97,85,35,75,55,25,32,76,26,51,58,42,58,48,38,33,52,25,36,47,24,64,51,31,27,31,68,57,74,38,71,28,49,38,22,40,29,35,42,67,44,38,59,50,41,73,58,54,70,44,21,63,48,89,71,75,64,69,88,61,36,28,76,64,44,41,50,28,38,37,36,48,63,64,54,59,52,24,32,78,65,65,31,74,36,68,22,35,36,24,77,81,48,45,66,57,75,79,43,50,59,66,64,26,50,52,52,51,53,51,53,72,67,38,83,86,54,74,66,48,79,44,50,25,44,58,55,49,49,52,50,52,51,34,30,71,74,70,24,32,56,29,44,31,27,43,30,48,44,47,74,41,40,45,47,52,78,79,44,47,56,67,51,37,33,62,59,38,17,50,60,50,53,39,34,35,53,43,68,30,25,38,38,31,28,72,87,67,52,72,49,79,39,51,42,78,39,76,42,65,33,71,86,72,47,74,41,38,44,69,66,54,46,52,90,39,32,48,92,87,39,46,30,56,42,53,41,79,44,74,43,81,42,28,28,33,55,38,35,50,32,29,37,22,32,59,72,39,76,45,71,68,47,44,67,59,48,40,42,54,51,54,53,49,52,57,34,46,66,76,64,37,52,57,84,42,69,54,42,44,54,36,31,65,38,34,37,44,35,19,47,25,46,22,9,43,38,44,33,30,13,76,66,63,32,46,81,66,35,71,68,35,44,44,52,50,39,54,50,38,48,52,50,38,50,39,45,54,51,37,28,16,54,42,6,64,72,75,41,53,25,71,65,41,78,78,14,35,50,52,72,48,49,50,38,62,77,59,37,37,71,64,27,55,66,70,38,81,64,50,97,79,62,59,94,61,66,61,68,61,48,31,52,44,27,54,71,41,30,38,30,43,63,36,58,24,19,25,48,55,25,58,60,52,18,42,38,63,51,48,35,43,8,84,40,57,43,74,54,65,60,43,34,42,78,53,98,90,40,78,41,67,45,60,51,69,83,60,43,87,78,22,50,85,25,63,50,34,36,62,75,40,62,53,59,38,55,44,50,49,48,22,45,48,49,27,42,30,56,34,27,40,42,38,72,42,41,38,34,54,89,68,61,43,71,65,53,50,50,51,45,55,52,46,34,53,65,28,43,36,38,38,39,36,45,46,45,72,42,71,84,73,76,62,85,83,48,60,73,80,58,84,81,56,64,71,38,58,18